Protein 6BUH (pdb70)

Solvent-accessible surface area: 99138 Å² total

Secondary structure (DSSP, 8-state):
--HHHHHHHHHHHHS----SSS-S-BTTTTT----HHHHHHHHHHHHH-----SSS--TTTS-BHHHHHHHHHHHHH-/--HHHHHHHHHHHHS----SSS-SSBTTTTT----HHHHHHHHHHHHH------SS--TTTS-BHHHHHHHHHHHHH-/-HHHHHHS----TT-STTHHHHHHHHHHHHHHHHTTT---HHHHHHHHHHHHHHHH-STTTTHHHHHHHHHHHHHHHHHHHHHHHHH---HHHHHHHHHHHHHHHHHHHHHHHHSSS--TT--TTHHHHHHHHHHHHHHHHTTS-----HHHHHHHHT-STTSSSPPP--HHHHHHHHHSPPPHHHHHHHHHHHHHHHHHHIIIIIIIHHIIIIIIHHHHHHHHHHH-SS--HHHHHHHHHHHHHHHHHHHHHHHHHHHHHHHTT--PPP--S-GGG-SSHHHHTTTSSHHHHHHHIIIIIHHHHHHHHHTT-SSSHHHHHHHHHHHHHHHHHHHH-SSHHHHHHHHHHHHHHHHHHHHHHHHHHHHHHHHHTTPPPPP-SHHHHHHHHHHHHHHHHHHHHHHTTHHHHHHH--/-HHHHHHS----TT-STTHHHHHHHHHHHHHHHHTTT---HHHHHHHHHHHHHHHH-STTTTHHHHHHHHHHHHHHHHHHHHHHHHH---HHHHHHHHHHHHHHHHHHHHHHHHSSS--TT--TTHHHHHHHHHHHHHHHHTTS-----HHHHHHHHT-STTSSSPPP--HHHHHHHHHSPPPHHHHHHHHHHHHHHHHHHIIIIIIIHHIIIIIIHHHHHHHHHHH-SS--HHHHHHHHHHHHHHHHHHHHHHHHHHHHHHHTT--PPP--S-GGG-SSHHHHTTTSSHHHHHHHIIIIIHHHHHHHHHTT-SSSHHHHHHHHHHHHHHHHHHHH-SSHHHHHHHHHHHHHHHHHHHHHHHHHHHHHHHHHTTPPPPP-SHHHHHHHHHHHHHHHHHHHHHHTTHHHHHHH--/--HHHHHHHHHHHHS----SSS-SSBTTTTT----HHHHHHHHHHHHH------SS--TTTS-BHHHHHHHHHHHHH-/-HHHHHHS----TT-STTHHHHHHHHHHHHHHHHTTT---HHHHHHHHHHHHHHHH-STTTTHHHHHHHHHHHHHHHHHHHHHHHHH---HHHHHHHHHHHHHHHHHHHHHHHHSSS--TT--TTHHHHHHHHHHHHHHHHTTS-----HHHHHHHHT-STTSSSPPP--HHHHHHHHHSPPPHHHHHHHHHHHHHHHHHHIIIIIIIHHIIIIIIHHHHHHHHHHH-SS--HHHHHHHHHHHHHHHHHHHHHHHHHHHHHHHTT--PPP--S-GGG-SSHHHHTTTSSHHHHHHHIIIIIHHHHHHHHHTT-SSSHHHHHHHHHHHHHHHHHHHH-SSHHHHHHHHHHHHHHHHHHHHHHHHHHHHHHHHHTTPPPPP-SHHHHHHHHHHHHHHHHHHHHHHTTHHHHHHH--/--HHHHHHHHHHHHS----SSS-S-BTTTTT----HHHHHHHHHHHHH------SS--TTTS-BHHHHHHHHHHHHH-/-HHHHHHS----TT-STTHHHHHHHHHHHHHHHHTTT---HHHHHHHHHHHHHHHH-STTTTHHHHHHHHHHHHHHHHHHHHHHHHH---HHHHHHHHHHHHHHHHHHHHHHHHSSS--TT--TTHHHHHHHHHHHHHHHHTTS-----HHHHHHHHT-STTSSSPPP--HHHHHHHHHSPPPHHHHHHHHHHHHHHHHHHIIIIIIIHHIIIIIIHHHHHHHHHHH-SS--HHHHHHHHHHHHHHHHHHHHHHHHHHHHHHHTT--PPP--S-GGG-SSHHHHTTTSSHHHHHHHIIIIIHHHHHHHHHTT-SSSHHHHHHHHHHHHHHHHHHHH-SSHHHHHHHHHHHHHHHHHHHHHHHHHHHHHHHHHTTPPPPP-SHHHHHHHHHHHHHHHHHHHHHHTTHHHHHHH--

Structure (mmCIF, N/CA/C/O backbone):
data_6BUH
#
_entry.id   6BUH
#
_cell.length_a   108.677
_cell.length_b   124.581
_cell.length_c   126.712
_cell.angle_alpha   90.000
_cell.angle_beta   96.990
_cell.angle_gamma   90.000
#
_symmetry.space_group_name_H-M   'P 1 21 1'
#
loop_
_entity.id
_entity.type
_entity.pdbx_description
1 polymer 'D-alanyl carrier protein'
2 polymer 'D-alanyl transfer protein DltB'
#
loop_
_atom_site.group_PDB
_atom_site.id
_atom_site.type_symbol
_atom_site.label_atom_id
_atom_site.label_alt_id
_atom_site.label_comp_id
_atom_site.label_asym_id
_atom_site.label_entity_id
_atom_site.label_seq_id
_atom_site.pdbx_PDB_ins_code
_atom_site.Cartn_x
_atom_site.Cartn_y
_atom_site.Cartn_z
_atom_site.occupancy
_atom_site.B_iso_or_equiv
_atom_site.auth_seq_id
_atom_site.auth_comp_id
_atom_site.auth_asym_id
_atom_site.auth_atom_id
_atom_site.pdbx_PDB_model_num
ATOM 1 N N . MET A 1 4 ? -14.299 2.252 -24.602 1.00 195.81 1 MET A N 1
ATOM 2 C CA . MET A 1 4 ? -12.864 2.471 -24.938 1.00 197.76 1 MET A CA 1
ATOM 3 C C . MET A 1 4 ? -11.874 1.850 -23.942 1.00 201.57 1 MET A C 1
ATOM 4 O O . MET A 1 4 ? -12.217 1.567 -22.794 1.00 202.18 1 MET A O 1
ATOM 9 N N . ASP A 1 5 ? -10.657 1.634 -24.435 1.00 206.37 2 ASP A N 1
ATOM 10 C CA . ASP A 1 5 ? -9.565 0.996 -23.699 1.00 208.65 2 ASP A CA 1
ATOM 11 C C . ASP A 1 5 ? -9.001 1.926 -22.622 1.00 209.67 2 ASP A C 1
ATOM 12 O O . ASP A 1 5 ? -8.753 3.113 -22.878 1.00 211.25 2 ASP A O 1
ATOM 17 N N . VAL A 1 6 ? -8.814 1.373 -21.423 1.00 206.82 3 VAL A N 1
ATOM 18 C CA . VAL A 1 6 ? -8.260 2.107 -20.271 1.00 201.54 3 VAL A CA 1
ATOM 19 C C . VAL A 1 6 ? -6.777 2.455 -20.455 1.00 196.94 3 VAL A C 1
ATOM 20 O O . VAL A 1 6 ? -6.362 3.582 -20.167 1.00 195.89 3 VAL A O 1
ATOM 24 N N . LYS A 1 7 ? -5.999 1.488 -20.946 1.00 190.58 4 LYS A N 1
ATOM 25 C CA . LYS A 1 7 ? -4.559 1.651 -21.197 1.00 187.11 4 LYS A CA 1
ATOM 26 C C . LYS A 1 7 ? -4.259 2.676 -22.298 1.00 185.72 4 LYS A C 1
ATOM 27 O O . LYS A 1 7 ? -3.290 3.422 -22.197 1.00 184.49 4 LYS A O 1
ATOM 33 N N . ALA A 1 8 ? -5.095 2.700 -23.335 1.00 184.86 5 ALA A N 1
ATOM 34 C CA . ALA A 1 8 ? -4.936 3.611 -24.476 1.00 184.86 5 ALA A CA 1
ATOM 35 C C . ALA A 1 8 ? -5.212 5.075 -24.121 1.00 185.97 5 ALA A C 1
ATOM 36 O O . ALA A 1 8 ? -4.555 5.971 -24.657 1.00 186.42 5 ALA A O 1
ATOM 38 N N . GLU A 1 9 ? -6.167 5.304 -23.219 1.00 185.90 6 GLU A N 1
ATOM 39 C CA . GLU A 1 9 ? -6.565 6.658 -22.813 1.00 185.99 6 GLU A CA 1
ATOM 40 C C . GLU A 1 9 ? -5.605 7.311 -21.804 1.00 188.99 6 GLU A C 1
ATOM 41 O O . GLU A 1 9 ? -5.380 8.528 -21.861 1.00 190.80 6 GLU A O 1
ATOM 47 N N . VAL A 1 10 ? -5.057 6.501 -20.892 1.00 190.92 7 VAL A N 1
ATOM 48 C CA . VAL A 1 10 ? -4.010 6.939 -19.948 1.00 191.00 7 VAL A CA 1
ATOM 49 C C . VAL A 1 10 ? -2.729 7.331 -20.710 1.00 189.14 7 VAL A C 1
ATOM 50 O O . VAL A 1 10 ? -2.107 8.353 -20.404 1.00 190.75 7 VAL A O 1
ATOM 54 N N . ILE A 1 11 ? -2.365 6.520 -21.706 1.00 182.53 8 ILE A N 1
ATOM 55 C CA . ILE A 1 11 ? -1.247 6.796 -22.624 1.00 175.59 8 ILE A CA 1
ATOM 56 C C . ILE A 1 11 ? -1.472 8.099 -23.418 1.00 170.82 8 ILE A C 1
ATOM 57 O O . ILE A 1 11 ? -0.523 8.848 -23.670 1.00 169.64 8 ILE A O 1
ATOM 62 N N . GLU A 1 12 ? -2.726 8.378 -23.768 1.00 166.75 9 GLU A N 1
ATOM 63 C CA . GLU A 1 12 ? -3.061 9.570 -24.550 1.00 165.79 9 GLU A CA 1
ATOM 64 C C . GLU A 1 12 ? -3.407 10.822 -23.734 1.00 165.27 9 GLU A C 1
ATOM 65 O O . GLU A 1 12 ? -3.490 11.914 -24.301 1.00 164.29 9 GLU A O 1
ATOM 71 N N . ILE A 1 13 ? -3.598 10.669 -22.422 1.00 166.66 10 ILE A N 1
ATOM 72 C CA . ILE A 1 13 ? -3.767 11.827 -21.528 1.00 169.02 10 ILE A CA 1
ATOM 73 C C . ILE A 1 13 ? -2.421 12.363 -21.001 1.00 171.68 10 ILE A C 1
ATOM 74 O O . ILE A 1 13 ? -2.288 13.563 -20.729 1.00 173.20 10 ILE A O 1
ATOM 79 N N . ILE A 1 14 ? -1.434 11.468 -20.887 1.00 171.85 11 ILE A N 1
ATOM 80 C CA . ILE A 1 14 ? -0.092 11.805 -20.376 1.00 173.76 11 ILE A CA 1
ATOM 81 C C . ILE A 1 14 ? 0.680 12.754 -21.307 1.00 177.08 11 ILE A C 1
ATOM 82 O O . ILE A 1 14 ? 1.394 13.639 -20.826 1.00 179.60 11 ILE A O 1
ATOM 87 N N . ASP A 1 15 ? 0.521 12.584 -22.623 1.00 179.01 12 ASP A N 1
ATOM 88 C CA . ASP A 1 15 ? 1.183 13.458 -23.597 1.00 181.89 12 ASP A CA 1
ATOM 89 C C . ASP A 1 15 ? 0.307 14.634 -24.082 1.00 180.99 12 ASP A C 1
ATOM 90 O O . ASP A 1 15 ? 0.646 15.316 -25.056 1.00 184.21 12 ASP A O 1
ATOM 95 N N . GLU A 1 16 ? -0.812 14.863 -23.392 1.00 177.63 13 GLU A N 1
ATOM 96 C CA . GLU A 1 16 ? -1.666 16.024 -23.647 1.00 174.47 13 GLU A CA 1
ATOM 97 C C . GLU A 1 16 ? -1.263 17.221 -22.789 1.00 173.68 13 GLU A C 1
ATOM 98 O O . GLU A 1 16 ? -1.155 18.343 -23.298 1.00 173.51 13 GLU A O 1
ATOM 104 N N . LEU A 1 17 ? -1.040 16.970 -21.497 1.00 171.99 14 LEU A N 1
ATOM 105 C CA . LEU A 1 17 ? -0.672 18.008 -20.532 1.00 170.93 14 LEU A CA 1
ATOM 106 C C . LEU A 1 17 ? 0.841 18.217 -20.416 1.00 170.17 14 LEU A C 1
ATOM 107 O O . LEU A 1 17 ? 1.292 19.330 -20.128 1.00 171.63 14 LEU A O 1
ATOM 112 N N . PHE A 1 18 ? 1.607 17.148 -20.642 1.00 167.13 15 PHE A N 1
ATOM 113 C CA . PHE A 1 18 ? 3.075 17.156 -20.481 1.00 165.80 15 PHE A CA 1
ATOM 114 C C . PHE A 1 18 ? 3.835 17.054 -21.806 1.00 164.05 15 PHE A C 1
ATOM 115 O O . PHE A 1 18 ? 4.983 17.499 -21.903 1.00 166.11 15 PHE A O 1
ATOM 123 N N . MET A 1 19 ? 3.179 16.471 -22.809 1.00 159.75 16 MET A N 1
ATOM 124 C CA . MET A 1 19 ? 3.718 16.270 -24.165 1.00 157.76 16 MET A CA 1
ATOM 125 C C . MET A 1 19 ? 4.978 15.396 -24.260 1.00 159.70 16 MET A C 1
ATOM 126 O O . MET A 1 19 ? 6.046 15.860 -24.682 1.00 161.99 16 MET A O 1
ATOM 131 N N . GLU A 1 20 ? 4.833 14.137 -23.839 1.00 160.75 17 GLU A N 1
ATOM 132 C CA . GLU A 1 20 ? 5.803 13.073 -24.114 1.00 164.23 17 GLU A CA 1
ATOM 133 C C . GLU A 1 20 ? 5.156 11.691 -24.005 1.00 164.95 17 GLU A C 1
ATOM 134 O O . GLU A 1 20 ? 4.668 11.303 -22.938 1.00 166.85 17 GLU A O 1
ATOM 140 N N . ASP A 1 21 ? 5.134 10.978 -25.138 1.00 166.84 18 ASP A N 1
ATOM 141 C CA . ASP A 1 21 ? 4.663 9.590 -25.227 1.00 167.14 18 ASP A CA 1
ATOM 142 C C . ASP A 1 21 ? 5.571 8.621 -24.456 1.00 171.85 18 ASP A C 1
ATOM 143 O O . ASP A 1 21 ? 6.802 8.648 -24.611 1.00 175.78 18 ASP A O 1
ATOM 148 N N . VAL A 1 22 ? 4.956 7.786 -23.613 1.00 173.54 19 VAL A N 1
ATOM 149 C CA . VAL A 1 22 ? 5.660 6.713 -22.878 1.00 175.50 19 VAL A CA 1
ATOM 150 C C . VAL A 1 22 ? 4.904 5.374 -22.949 1.00 175.63 19 VAL A C 1
ATOM 151 O O . VAL A 1 22 ? 4.703 4.690 -21.935 1.00 176.07 19 VAL A O 1
ATOM 155 N N . SER A 1 23 ? 4.492 5.015 -24.166 1.00 174.53 20 SER A N 1
ATOM 156 C CA . SER A 1 23 ? 3.743 3.781 -24.422 1.00 172.81 20 SER A CA 1
ATOM 157 C C . SER A 1 23 ? 4.633 2.532 -24.489 1.00 175.68 20 SER A C 1
ATOM 158 O O . SER A 1 23 ? 4.297 1.506 -23.891 1.00 174.35 20 SER A O 1
ATOM 161 N N . ASP A 1 24 ? 5.760 2.628 -25.202 1.00 181.71 21 ASP A N 1
ATOM 162 C CA . ASP A 1 24 ? 6.695 1.500 -25.358 1.00 185.14 21 ASP A CA 1
ATOM 163 C C . ASP A 1 24 ? 7.625 1.294 -24.153 1.00 185.93 21 ASP A C 1
ATOM 164 O O . ASP A 1 24 ? 7.814 0.159 -23.705 1.00 186.13 21 ASP A O 1
ATOM 169 N N . MET A 1 25 ? 8.196 2.388 -23.640 1.00 185.10 22 MET A N 1
ATOM 170 C CA . MET A 1 25 ? 9.034 2.365 -22.437 1.00 183.63 22 MET A CA 1
ATOM 171 C C . MET A 1 25 ? 8.193 2.856 -21.248 1.00 184.65 22 MET A C 1
ATOM 172 O O . MET A 1 25 ? 8.255 4.028 -20.849 1.00 185.78 22 MET A O 1
ATOM 177 N N . MET A 1 26 ? 7.418 1.921 -20.699 1.00 185.06 23 MET A N 1
ATOM 178 C CA . MET A 1 26 ? 6.243 2.202 -19.856 1.00 186.81 23 MET A CA 1
ATOM 179 C C . MET A 1 26 ? 6.423 2.030 -18.340 1.00 187.40 23 MET A C 1
ATOM 180 O O . MET A 1 26 ? 5.724 2.685 -17.557 1.00 190.53 23 MET A O 1
ATOM 185 N N . ASP A 1 27 ? 7.345 1.155 -17.933 1.00 183.78 24 ASP A N 1
ATOM 186 C CA . ASP A 1 27 ? 7.613 0.887 -16.505 1.00 179.17 24 ASP A CA 1
ATOM 187 C C . ASP A 1 27 ? 8.572 1.895 -15.848 1.00 178.85 24 ASP A C 1
ATOM 188 O O . ASP A 1 27 ? 9.111 1.642 -14.762 1.00 177.82 24 ASP A O 1
ATOM 193 N N . GLU A 1 28 ? 8.766 3.034 -16.515 1.00 178.07 25 GLU A N 1
ATOM 194 C CA . GLU A 1 28 ? 9.587 4.138 -16.021 1.00 178.57 25 GLU A CA 1
ATOM 195 C C . GLU A 1 28 ? 8.933 4.818 -14.822 1.00 177.73 25 GLU A C 1
ATOM 196 O O . GLU A 1 28 ? 7.708 4.952 -14.773 1.00 175.38 25 GLU A O 1
ATOM 202 N N . ASP A 1 29 ? 9.758 5.230 -13.861 1.00 178.91 26 ASP A N 1
ATOM 203 C CA . ASP A 1 29 ? 9.310 6.042 -12.730 1.00 179.24 26 ASP A CA 1
ATOM 204 C C . ASP A 1 29 ? 9.111 7.479 -13.222 1.00 180.75 26 ASP A C 1
ATOM 205 O O . ASP A 1 29 ? 10.078 8.162 -13.578 1.00 184.85 26 ASP A O 1
ATOM 210 N N . LEU A 1 30 ? 7.854 7.918 -13.240 1.00 177.15 27 LEU A N 1
ATOM 211 C CA . LEU A 1 30 ? 7.448 9.212 -13.826 1.00 174.48 27 LEU A CA 1
ATOM 212 C C . LEU A 1 30 ? 7.978 10.452 -13.091 1.00 176.47 27 LEU A C 1
ATOM 213 O O . LEU A 1 30 ? 8.135 11.510 -13.704 1.00 176.15 27 LEU A O 1
ATOM 218 N N . PHE A 1 31 ? 8.240 10.315 -11.789 1.00 178.27 28 PHE A N 1
ATOM 219 C CA . PHE A 1 31 ? 8.882 11.361 -10.977 1.00 179.08 28 PHE A CA 1
ATOM 220 C C . PHE A 1 31 ? 10.348 11.542 -11.372 1.00 176.50 28 PHE A C 1
ATOM 221 O O . PHE A 1 31 ? 10.818 12.674 -11.525 1.00 176.92 28 PHE A O 1
ATOM 229 N N . ASP A 1 32 ? 11.052 10.418 -11.537 1.00 171.73 29 ASP A N 1
ATOM 230 C CA . ASP A 1 32 ? 12.475 10.390 -11.894 1.00 170.49 29 ASP A CA 1
ATOM 231 C C . ASP A 1 32 ? 12.743 10.680 -13.372 1.00 168.81 29 ASP A C 1
ATOM 232 O O . ASP A 1 32 ? 13.772 11.270 -13.708 1.00 170.72 29 ASP A O 1
ATOM 237 N N . ALA A 1 33 ? 11.819 10.264 -14.240 1.00 164.52 30 ALA A N 1
ATOM 238 C CA . ALA A 1 33 ? 11.924 10.477 -15.691 1.00 162.47 30 ALA A CA 1
ATOM 239 C C . ALA A 1 33 ? 11.712 11.937 -16.129 1.00 163.10 30 ALA A C 1
ATOM 240 O O . ALA A 1 33 ? 11.924 12.273 -17.296 1.00 163.64 30 ALA A O 1
ATOM 242 N N . GLY A 1 34 ? 11.300 12.790 -15.192 1.00 163.77 31 GLY A N 1
ATOM 243 C CA . GLY A 1 34 ? 11.104 14.222 -15.437 1.00 165.03 31 GLY A CA 1
ATOM 244 C C . GLY A 1 34 ? 9.817 14.563 -16.169 1.00 163.56 31 GLY A C 1
ATOM 245 O O . GLY A 1 34 ? 9.760 15.554 -16.903 1.00 162.95 31 GLY A O 1
ATOM 246 N N . VAL A 1 35 ? 8.788 13.741 -15.959 1.00 162.24 32 VAL A N 1
ATOM 247 C CA . VAL A 1 35 ? 7.477 13.912 -16.595 1.00 159.76 32 VAL A CA 1
ATOM 248 C C . VAL A 1 35 ? 6.559 14.778 -15.721 1.00 159.64 32 VAL A C 1
ATOM 249 O O . VAL A 1 35 ? 5.873 15.669 -16.237 1.00 159.27 32 VAL A O 1
ATOM 253 N N . LEU A 1 36 ? 6.571 14.515 -14.412 1.00 158.17 33 LEU A N 1
ATOM 254 C CA . LEU A 1 36 ? 5.651 15.145 -13.456 1.00 155.51 33 LEU A CA 1
ATOM 255 C C . LEU A 1 36 ? 6.370 16.015 -12.429 1.00 155.70 33 LEU A C 1
ATOM 256 O O . LEU A 1 36 ? 7.372 15.603 -11.848 1.00 156.82 33 LEU A O 1
ATOM 261 N N . ASP A 1 37 ? 5.846 17.221 -12.213 1.00 154.85 34 ASP A N 1
ATOM 262 C CA . ASP A 1 37 ? 6.330 18.129 -11.169 1.00 157.17 34 ASP A CA 1
ATOM 263 C C . ASP A 1 37 ? 5.781 17.727 -9.799 1.00 158.81 34 ASP A C 1
ATOM 264 O O . ASP A 1 37 ? 5.114 16.701 -9.654 1.00 156.27 34 ASP A O 1
ATOM 279 N N . MET A 1 39 ? 3.751 19.857 -8.575 1.00 164.63 36 MET A N 1
ATOM 280 C CA . MET A 1 39 ? 2.433 20.366 -8.921 1.00 163.96 36 MET A CA 1
ATOM 281 C C . MET A 1 39 ? 1.808 19.586 -10.085 1.00 161.46 36 MET A C 1
ATOM 282 O O . MET A 1 39 ? 0.581 19.546 -10.217 1.00 160.04 36 MET A O 1
ATOM 287 N N . GLY A 1 40 ? 2.661 18.951 -10.894 1.00 161.72 37 GLY A N 1
ATOM 288 C CA . GLY A 1 40 ? 2.247 18.202 -12.078 1.00 159.01 37 GLY A CA 1
ATOM 289 C C . GLY A 1 40 ? 1.371 16.982 -11.824 1.00 156.63 37 GLY A C 1
ATOM 290 O O . GLY A 1 40 ? 0.556 16.607 -12.678 1.00 153.57 37 GLY A O 1
ATOM 291 N N . THR A 1 41 ? 1.546 16.362 -10.653 1.00 157.00 38 THR A N 1
ATOM 292 C CA . THR A 1 41 ? 0.744 15.200 -10.246 1.00 154.63 38 THR A CA 1
ATOM 293 C C . THR A 1 41 ? -0.699 15.616 -9.966 1.00 153.50 38 THR A C 1
ATOM 294 O O . THR A 1 41 ? -1.627 14.915 -10.365 1.00 152.92 38 THR A O 1
ATOM 298 N N . VAL A 1 42 ? -0.866 16.764 -9.304 1.00 153.75 39 VAL A N 1
ATOM 299 C CA . VAL A 1 42 ? -2.179 17.374 -9.022 1.00 153.28 39 VAL A CA 1
ATOM 300 C C . VAL A 1 42 ? -2.949 17.668 -10.320 1.00 151.92 39 VAL A C 1
ATOM 301 O O . VAL A 1 42 ? -4.160 17.431 -10.395 1.00 151.27 39 VAL A O 1
ATOM 305 N N . GLU A 1 43 ? -2.226 18.155 -11.334 1.00 152.42 40 GLU A N 1
ATOM 306 C CA . GLU A 1 43 ? -2.786 18.452 -12.656 1.00 151.08 40 GLU A CA 1
ATOM 307 C C . GLU A 1 43 ? -3.245 17.199 -13.406 1.00 148.49 40 GLU A C 1
ATOM 308 O O . GLU A 1 43 ? -4.228 17.250 -14.154 1.00 147.04 40 GLU A O 1
ATOM 314 N N . LEU A 1 44 ? -2.528 16.090 -13.204 1.00 148.36 41 LEU A N 1
ATOM 315 C CA . LEU A 1 44 ? -2.889 14.797 -13.789 1.00 148.37 41 LEU A CA 1
ATOM 316 C C . LEU A 1 44 ? -4.129 14.201 -13.117 1.00 151.14 41 LEU A C 1
ATOM 317 O O . LEU A 1 44 ? -5.019 13.701 -13.811 1.00 150.82 41 LEU A O 1
ATOM 322 N N . ILE A 1 45 ? -4.168 14.263 -11.779 1.00 155.27 42 ILE A N 1
ATOM 323 C CA . ILE A 1 45 ? -5.290 13.767 -10.962 1.00 156.26 42 ILE A CA 1
ATOM 324 C C . ILE A 1 45 ? -6.619 14.403 -11.394 1.00 156.64 42 ILE A C 1
ATOM 325 O O . ILE A 1 45 ? -7.610 13.691 -11.575 1.00 158.10 42 ILE A O 1
ATOM 330 N N . VAL A 1 46 ? -6.614 15.726 -11.582 1.00 156.29 43 VAL A N 1
ATOM 331 C CA . VAL A 1 46 ? -7.792 16.495 -12.020 1.00 154.77 43 VAL A CA 1
ATOM 332 C C . VAL A 1 46 ? -8.336 15.999 -13.372 1.00 153.08 43 VAL A C 1
ATOM 333 O O . VAL A 1 46 ? -9.543 15.760 -13.504 1.00 152.50 43 VAL A O 1
ATOM 337 N N . GLU A 1 47 ? -7.443 15.823 -14.350 1.00 153.05 44 GLU A N 1
ATOM 338 C CA . GLU A 1 47 ? -7.822 15.318 -15.675 1.00 151.88 44 GLU A CA 1
ATOM 339 C C . GLU A 1 47 ? -8.135 13.820 -15.717 1.00 151.10 44 GLU A C 1
ATOM 340 O O . GLU A 1 47 ? -8.845 13.358 -16.619 1.00 152.50 44 GLU A O 1
ATOM 346 N N . LEU A 1 48 ? -7.605 13.074 -14.745 1.00 150.01 45 LEU A N 1
ATOM 347 C CA . LEU A 1 48 ? -7.907 11.652 -14.589 1.00 148.56 45 LEU A CA 1
ATOM 348 C C . LEU A 1 48 ? -9.316 11.457 -14.017 1.00 148.58 45 LEU A C 1
ATOM 349 O O . LEU A 1 48 ? -9.968 10.447 -14.296 1.00 148.50 45 LEU A O 1
ATOM 354 N N . GLU A 1 49 ? -9.768 12.429 -13.220 1.00 148.48 46 GLU A N 1
ATOM 355 C CA . GLU A 1 49 ? -11.126 12.455 -12.668 1.00 147.60 46 GLU A CA 1
ATOM 356 C C . GLU A 1 49 ? -12.160 12.854 -13.724 1.00 146.03 46 GLU A C 1
ATOM 357 O O . GLU A 1 49 ? -13.230 12.242 -13.809 1.00 145.81 46 GLU A O 1
ATOM 363 N N . SER A 1 50 ? -11.828 13.875 -14.520 1.00 144.67 47 SER A N 1
ATOM 364 C CA . SER A 1 50 ? -12.711 14.410 -15.563 1.00 143.49 47 SER A CA 1
ATOM 365 C C . SER A 1 50 ? -12.959 13.438 -16.716 1.00 142.53 47 SER A C 1
ATOM 366 O O . SER A 1 50 ? -14.026 13.470 -17.333 1.00 142.51 47 SER A O 1
ATOM 369 N N . ARG A 1 51 ? -11.973 12.587 -16.997 1.00 143.52 48 ARG A N 1
ATOM 370 C CA . ARG A 1 51 ? -12.037 11.648 -18.116 1.00 144.81 48 ARG A CA 1
ATOM 371 C C . ARG A 1 51 ? -12.721 10.335 -17.739 1.00 147.69 48 ARG A C 1
ATOM 372 O O . ARG A 1 51 ? -13.576 9.842 -18.479 1.00 148.61 48 ARG A O 1
ATOM 380 N N . PHE A 1 52 ? -12.354 9.792 -16.580 1.00 151.36 49 PHE A N 1
ATOM 381 C CA . PHE A 1 52 ? -12.727 8.426 -16.197 1.00 154.04 49 PHE A CA 1
ATOM 382 C C . PHE A 1 52 ? -13.933 8.320 -15.253 1.00 154.65 49 PHE A C 1
ATOM 383 O O . PHE A 1 52 ? -14.409 7.209 -14.985 1.00 156.04 49 PHE A O 1
ATOM 391 N N . ASP A 1 53 ? -14.422 9.468 -14.774 1.00 153.87 50 ASP A N 1
ATOM 392 C CA . ASP A 1 53 ? -15.556 9.572 -13.823 1.00 152.39 50 ASP A CA 1
ATOM 393 C C . ASP A 1 53 ? -15.292 8.887 -12.457 1.00 149.16 50 ASP A C 1
ATOM 394 O O . ASP A 1 53 ? -16.224 8.458 -11.764 1.00 149.43 50 ASP A O 1
ATOM 399 N N . ILE A 1 54 ? -14.012 8.811 -12.082 1.00 143.64 51 ILE A N 1
ATOM 400 C CA . ILE A 1 54 ? -13.568 8.238 -10.801 1.00 139.62 51 ILE A CA 1
ATOM 401 C C . ILE A 1 54 ? -12.974 9.352 -9.941 1.00 137.60 51 ILE A C 1
ATOM 402 O O . ILE A 1 54 ? -12.292 10.239 -10.455 1.00 136.25 51 ILE A O 1
ATOM 407 N N . ARG A 1 55 ? -13.240 9.298 -8.641 1.00 136.80 52 ARG A N 1
ATOM 408 C CA . ARG A 1 55 ? -12.625 10.202 -7.668 1.00 137.39 52 ARG A CA 1
ATOM 409 C C . ARG A 1 55 ? -11.422 9.486 -7.028 1.00 138.94 52 ARG A C 1
ATOM 410 O O . ARG A 1 55 ? -11.573 8.413 -6.428 1.00 139.20 52 ARG A O 1
ATOM 418 N N . VAL A 1 56 ? -10.239 10.091 -7.173 1.00 140.71 53 VAL A N 1
ATOM 419 C CA . VAL A 1 56 ? -8.946 9.470 -6.829 1.00 141.00 53 VAL A CA 1
ATOM 420 C C . VAL A 1 56 ? -8.540 9.763 -5.376 1.00 142.98 53 VAL A C 1
ATOM 421 O O . VAL A 1 56 ? -8.482 10.937 -4.988 1.00 144.30 53 VAL A O 1
ATOM 425 N N . PRO A 1 57 ? -8.253 8.705 -4.573 1.00 143.58 54 PRO A N 1
ATOM 426 C CA . PRO A 1 57 ? -7.777 8.899 -3.199 1.00 146.44 54 PRO A CA 1
ATOM 427 C C . PRO A 1 57 ? -6.325 9.384 -3.160 1.00 148.37 54 PRO A C 1
ATOM 428 O O . PRO A 1 57 ? -5.401 8.636 -3.501 1.00 148.56 54 PRO A O 1
ATOM 432 N N . VAL A 1 58 ? -6.148 10.640 -2.757 1.00 150.99 55 VAL A N 1
ATOM 433 C CA . VAL A 1 58 ? -4.825 11.273 -2.685 1.00 152.50 55 VAL A CA 1
ATOM 434 C C . VAL A 1 58 ? -4.271 11.332 -1.256 1.00 156.47 55 VAL A C 1
ATOM 435 O O . VAL A 1 58 ? -3.086 11.600 -1.047 1.00 159.01 55 VAL A O 1
ATOM 439 N N . SER A 1 59 ? -5.139 11.074 -0.279 1.00 158.00 56 SER A N 1
ATOM 440 C CA . SER A 1 59 ? -4.748 11.004 1.127 1.00 160.27 56 SER A CA 1
ATOM 441 C C . SER A 1 59 ? -4.285 9.600 1.531 1.00 161.34 56 SER A C 1
ATOM 442 O O . SER A 1 59 ? -3.833 9.391 2.661 1.00 162.22 56 SER A O 1
ATOM 445 N N . GLU A 1 60 ? -4.411 8.646 0.607 1.00 163.26 57 GLU A N 1
ATOM 446 C CA . GLU A 1 60 ? -3.894 7.282 0.766 1.00 167.63 57 GLU A CA 1
ATOM 447 C C . GLU A 1 60 ? -2.719 7.032 -0.200 1.00 170.03 57 GLU A C 1
ATOM 448 O O . GLU A 1 60 ? -1.983 6.048 -0.061 1.00 170.95 57 GLU A O 1
ATOM 454 N N . PHE A 1 61 ? -2.577 7.935 -1.171 1.00 173.52 58 PHE A N 1
ATOM 455 C CA . PHE A 1 61 ? -1.498 7.979 -2.163 1.00 174.14 58 PHE A CA 1
ATOM 456 C C . PHE A 1 61 ? -0.114 7.910 -1.502 1.00 172.41 58 PHE A C 1
ATOM 457 O O . PHE A 1 61 ? 0.350 8.890 -0.908 1.00 172.66 58 PHE A O 1
ATOM 465 N N . GLY A 1 62 ? 0.519 6.738 -1.577 1.00 168.61 59 GLY A N 1
ATOM 466 C CA . GLY A 1 62 ? 1.913 6.571 -1.146 1.00 168.37 59 GLY A CA 1
ATOM 467 C C . GLY A 1 62 ? 2.864 6.923 -2.276 1.00 167.58 59 GLY A C 1
ATOM 468 O O . GLY A 1 62 ? 2.428 7.134 -3.413 1.00 166.08 59 GLY A O 1
ATOM 469 N N . ARG A 1 63 ? 4.161 6.992 -1.972 1.00 168.55 60 ARG A N 1
ATOM 470 C CA . ARG A 1 63 ? 5.178 7.321 -2.987 1.00 167.59 60 ARG A CA 1
ATOM 471 C C . ARG A 1 63 ? 5.433 6.164 -3.963 1.00 165.42 60 ARG A C 1
ATOM 472 O O . ARG A 1 63 ? 5.655 6.399 -5.152 1.00 165.14 60 ARG A O 1
ATOM 480 N N . ASP A 1 64 ? 5.391 4.935 -3.451 1.00 164.75 61 ASP A N 1
ATOM 481 C CA . ASP A 1 64 ? 5.614 3.729 -4.257 1.00 163.16 61 ASP A CA 1
ATOM 482 C C . ASP A 1 64 ? 4.330 3.165 -4.891 1.00 162.44 61 ASP A C 1
ATOM 483 O O . ASP A 1 64 ? 4.385 2.181 -5.635 1.00 161.64 61 ASP A O 1
ATOM 488 N N . ASP A 1 65 ? 3.192 3.804 -4.607 1.00 164.91 62 ASP A N 1
ATOM 489 C CA . ASP A 1 65 ? 1.874 3.331 -5.056 1.00 165.54 62 ASP A CA 1
ATOM 490 C C . ASP A 1 65 ? 1.611 3.543 -6.551 1.00 166.94 62 ASP A C 1
ATOM 491 O O . ASP A 1 65 ? 1.564 2.576 -7.318 1.00 165.69 62 ASP A O 1
ATOM 496 N N . TRP A 1 66 ? 1.439 4.804 -6.952 1.00 172.19 63 TRP A N 1
ATOM 497 C CA . TRP A 1 66 ? 1.054 5.160 -8.321 1.00 176.01 63 TRP A CA 1
ATOM 498 C C . TRP A 1 66 ? 2.144 6.008 -8.991 1.00 178.08 63 TRP A C 1
ATOM 499 O O . TRP A 1 66 ? 1.912 7.165 -9.386 1.00 178.78 63 TRP A O 1
ATOM 510 N N . ASN A 1 67 ? 3.334 5.417 -9.111 1.00 179.79 64 ASN A N 1
ATOM 511 C CA . ASN A 1 67 ? 4.503 6.093 -9.685 1.00 181.19 64 ASN A CA 1
ATOM 512 C C . ASN A 1 67 ? 4.766 5.732 -11.151 1.00 181.81 64 ASN A C 1
ATOM 513 O O . ASN A 1 67 ? 5.116 6.607 -11.949 1.00 183.46 64 ASN A O 1
ATOM 518 N N . THR A 1 68 ? 4.591 4.454 -11.496 1.00 180.79 65 THR A N 1
ATOM 519 C CA . THR A 1 68 ? 4.773 3.958 -12.868 1.00 178.07 65 THR A CA 1
ATOM 520 C C . THR A 1 68 ? 3.440 3.915 -13.618 1.00 175.99 65 THR A C 1
ATOM 521 O O . THR A 1 68 ? 2.390 3.698 -13.004 1.00 176.62 65 THR A O 1
ATOM 525 N N . ALA A 1 69 ? 3.496 4.117 -14.937 1.00 173.23 66 ALA A N 1
ATOM 526 C CA . ALA A 1 69 ? 2.306 4.197 -15.807 1.00 171.52 66 ALA A CA 1
ATOM 527 C C . ALA A 1 69 ? 1.422 2.943 -15.786 1.00 171.02 66 ALA A C 1
ATOM 528 O O . ALA A 1 69 ? 0.197 3.044 -15.898 1.00 169.88 66 ALA A O 1
ATOM 530 N N . ASN A 1 70 ? 2.056 1.778 -15.635 1.00 172.63 67 ASN A N 1
ATOM 531 C CA . ASN A 1 70 ? 1.372 0.485 -15.538 1.00 171.90 67 ASN A CA 1
ATOM 532 C C . ASN A 1 70 ? 0.567 0.340 -14.244 1.00 171.94 67 ASN A C 1
ATOM 533 O O . ASN A 1 70 ? -0.504 -0.270 -14.242 1.00 174.13 67 ASN A O 1
ATOM 538 N N . LYS A 1 71 ? 1.097 0.906 -13.158 1.00 170.11 68 LYS A N 1
ATOM 539 C CA . LYS A 1 71 ? 0.409 0.955 -11.865 1.00 169.56 68 LYS A CA 1
ATOM 540 C C . LYS A 1 71 ? -0.701 2.013 -11.838 1.00 170.73 68 LYS A C 1
ATOM 541 O O . LYS A 1 71 ? -1.600 1.948 -10.995 1.00 170.42 68 LYS A O 1
ATOM 547 N N . ILE A 1 72 ? -0.622 2.979 -12.757 1.00 172.92 69 ILE A N 1
ATOM 548 C CA . ILE A 1 72 ? -1.669 3.994 -12.956 1.00 175.28 69 ILE A CA 1
ATOM 549 C C . ILE A 1 72 ? -2.832 3.404 -13.769 1.00 175.00 69 ILE A C 1
ATOM 550 O O . ILE A 1 72 ? -3.998 3.602 -13.410 1.00 175.92 69 ILE A O 1
ATOM 555 N N . VAL A 1 73 ? -2.507 2.677 -14.842 1.00 174.82 70 VAL A N 1
ATOM 556 C CA . VAL A 1 73 ? -3.502 1.980 -15.681 1.00 174.88 70 VAL A CA 1
ATOM 557 C C . VAL A 1 73 ? -4.274 0.929 -14.868 1.00 175.84 70 VAL A C 1
ATOM 558 O O . VAL A 1 73 ? -5.511 0.933 -14.858 1.00 176.34 70 VAL A O 1
ATOM 562 N N . GLU A 1 74 ? -3.529 0.062 -14.179 1.00 176.75 71 GLU A N 1
ATOM 563 C CA . GLU A 1 74 ? -4.086 -1.039 -13.384 1.00 177.22 71 GLU A CA 1
ATOM 564 C C . GLU A 1 74 ? -4.869 -0.558 -12.156 1.00 178.19 71 GLU A C 1
ATOM 565 O O . GLU A 1 74 ? -5.826 -1.210 -11.735 1.00 179.20 71 GLU A O 1
ATOM 571 N N . GLY A 1 75 ? -4.459 0.583 -11.601 1.00 178.53 72 GLY A N 1
ATOM 572 C CA . GLY A 1 75 ? -5.137 1.214 -10.464 1.00 180.10 72 GLY A CA 1
ATOM 573 C C . GLY A 1 75 ? -6.449 1.898 -10.810 1.00 181.08 72 GLY A C 1
ATOM 574 O O . GLY A 1 75 ? -7.351 1.965 -9.970 1.00 181.78 72 GLY A O 1
ATOM 575 N N . VAL A 1 76 ? -6.548 2.414 -12.038 1.00 181.46 73 VAL A N 1
ATOM 576 C CA . VAL A 1 76 ? -7.765 3.076 -12.543 1.00 183.69 73 VAL A CA 1
ATOM 577 C C . VAL A 1 76 ? -8.892 2.057 -12.799 1.00 185.79 73 VAL A C 1
ATOM 578 O O . VAL A 1 76 ? -10.059 2.331 -12.491 1.00 188.97 73 VAL A O 1
ATOM 582 N N . THR A 1 77 ? -8.528 0.889 -13.339 1.00 185.23 74 THR A N 1
ATOM 583 C CA . THR A 1 77 ? -9.472 -0.212 -13.610 1.00 184.24 74 THR A CA 1
ATOM 584 C C . THR A 1 77 ? -10.094 -0.779 -12.322 1.00 184.51 74 THR A C 1
ATOM 585 O O . THR A 1 77 ? -11.296 -1.072 -12.289 1.00 186.01 74 THR A O 1
ATOM 589 N N . GLU A 1 78 ? -9.272 -0.918 -11.278 1.00 180.69 75 GLU A N 1
ATOM 590 C CA . GLU A 1 78 ? -9.707 -1.384 -9.949 1.00 177.13 75 GLU A CA 1
ATOM 591 C C . GLU A 1 78 ? -10.703 -0.430 -9.289 1.00 177.25 75 GLU A C 1
ATOM 592 O O . GLU A 1 78 ? -11.625 -0.870 -8.601 1.00 178.96 75 GLU A O 1
ATOM 598 N N . LEU A 1 79 ? -10.498 0.868 -9.507 1.00 175.61 76 LEU A N 1
ATOM 599 C CA . LEU A 1 79 ? -11.368 1.923 -8.984 1.00 175.38 76 LEU A CA 1
ATOM 600 C C . LEU A 1 79 ? -12.605 2.181 -9.857 1.00 176.66 76 LEU A C 1
ATOM 601 O O . LEU A 1 79 ? -13.553 2.840 -9.411 1.00 179.46 76 LEU A O 1
ATOM 606 N N . ARG A 1 80 ? -12.590 1.653 -11.084 1.00 176.16 77 ARG A N 1
ATOM 607 C CA . ARG A 1 80 ? -13.679 1.843 -12.054 1.00 176.99 77 ARG A CA 1
ATOM 608 C C . ARG A 1 80 ? -14.906 0.968 -11.764 1.00 178.91 77 ARG A C 1
ATOM 609 O O . ARG A 1 80 ? -16.036 1.368 -12.061 1.00 180.75 77 ARG A O 1
ATOM 617 N N . ASN A 1 81 ? -14.674 -0.213 -11.187 1.00 178.36 78 ASN A N 1
ATOM 618 C CA . ASN A 1 81 ? -15.743 -1.169 -10.877 1.00 175.09 78 ASN A CA 1
ATOM 619 C C . ASN A 1 81 ? -15.734 -1.680 -9.426 1.00 172.05 78 ASN A C 1
ATOM 620 O O . ASN A 1 81 ? -16.791 -1.740 -8.790 1.00 174.14 78 ASN A O 1
ATOM 625 N N . ALA A 1 82 ? -14.552 -2.039 -8.919 1.00 166.30 79 ALA A N 1
ATOM 626 C CA . ALA A 1 82 ? -14.395 -2.609 -7.571 1.00 163.13 79 ALA A CA 1
ATOM 627 C C . ALA A 1 82 ? -13.995 -1.562 -6.534 1.00 160.98 79 ALA A C 1
ATOM 628 O O . ALA A 1 82 ? -14.464 -0.424 -6.566 1.00 158.32 79 ALA A O 1
ATOM 630 N N . MET B 2 1 ? -17.087 13.814 42.850 1.00 160.36 1 MET C N 1
ATOM 631 C CA . MET B 2 1 ? -16.583 12.950 41.734 1.00 157.01 1 MET C CA 1
ATOM 632 C C . MET B 2 1 ? -15.308 13.534 41.128 1.00 154.31 1 MET C C 1
ATOM 633 O O . MET B 2 1 ? -14.400 12.779 40.773 1.00 150.43 1 MET C O 1
ATOM 638 N N . ILE B 2 2 ? -15.269 14.860 40.986 1.00 153.54 2 ILE C N 1
ATOM 639 C CA . ILE B 2 2 ? -14.074 15.596 40.554 1.00 150.74 2 ILE C CA 1
ATOM 640 C C . ILE B 2 2 ? -12.988 15.492 41.635 1.00 150.38 2 ILE C C 1
ATOM 641 O O . ILE B 2 2 ? -11.833 15.184 41.315 1.00 154.64 2 ILE C O 1
ATOM 646 N N . ASP B 2 3 ? -13.366 15.728 42.894 1.00 148.08 3 ASP C N 1
ATOM 647 C CA . ASP B 2 3 ? -12.471 15.554 44.052 1.00 143.69 3 ASP C CA 1
ATOM 648 C C . ASP B 2 3 ? -11.891 14.140 44.217 1.00 139.27 3 ASP C C 1
ATOM 649 O O . ASP B 2 3 ? -10.809 13.978 44.791 1.00 140.99 3 ASP C O 1
ATOM 654 N N . PHE B 2 4 ? -12.630 13.133 43.737 1.00 133.31 4 PHE C N 1
ATOM 655 C CA . PHE B 2 4 ? -12.140 11.749 43.692 1.00 130.19 4 PHE C CA 1
ATOM 656 C C . PHE B 2 4 ? -10.966 11.608 42.715 1.00 128.91 4 PHE C C 1
ATOM 657 O O . PHE B 2 4 ? -9.933 11.026 43.061 1.00 128.39 4 PHE C O 1
ATOM 665 N N . LEU B 2 5 ? -11.144 12.145 41.508 1.00 126.09 5 LEU C N 1
ATOM 666 C CA . LEU B 2 5 ? -10.132 12.097 40.453 1.00 121.36 5 LEU C CA 1
ATOM 667 C C . LEU B 2 5 ? -8.869 12.864 40.842 1.00 119.90 5 LEU C C 1
ATOM 668 O O . LEU B 2 5 ? -7.775 12.498 40.439 1.00 121.12 5 LEU C O 1
ATOM 673 N N . LYS B 2 6 ? -9.043 13.924 41.627 1.00 117.84 6 LYS C N 1
ATOM 674 C CA . LYS B 2 6 ? -7.937 14.743 42.131 1.00 117.88 6 LYS C CA 1
ATOM 675 C C . LYS B 2 6 ? -7.149 14.039 43.241 1.00 118.44 6 LYS C C 1
ATOM 676 O O . LYS B 2 6 ? -5.930 14.232 43.357 1.00 121.56 6 LYS C O 1
ATOM 682 N N . GLN B 2 7 ? -7.853 13.224 44.032 1.00 116.94 7 GLN C N 1
ATOM 683 C CA . GLN B 2 7 ? -7.275 12.377 45.089 1.00 116.84 7 GLN C CA 1
ATOM 684 C C . GLN B 2 7 ? -6.443 11.214 44.500 1.00 114.68 7 GLN C C 1
ATOM 685 O O . GLN B 2 7 ? -5.474 10.756 45.118 1.00 114.26 7 GLN C O 1
ATOM 691 N N . LEU B 2 8 ? -6.839 10.770 43.307 1.00 112.44 8 LEU C N 1
ATOM 692 C CA . LEU B 2 8 ? -6.226 9.672 42.558 1.00 108.47 8 LEU C CA 1
ATOM 693 C C . LEU B 2 8 ? -4.744 9.934 42.250 1.00 104.51 8 LEU C C 1
ATOM 694 O O . LEU B 2 8 ? -4.377 11.073 41.930 1.00 101.34 8 LEU C O 1
ATOM 699 N N . PRO B 2 9 ? -3.887 8.877 42.323 1.00 101.97 9 PRO C N 1
ATOM 700 C CA . PRO B 2 9 ? -2.447 8.993 42.033 1.00 99.01 9 PRO C CA 1
ATOM 701 C C . PRO B 2 9 ? -2.149 9.505 40.618 1.00 96.38 9 PRO C C 1
ATOM 702 O O . PRO B 2 9 ? -2.949 9.295 39.704 1.00 97.93 9 PRO C O 1
ATOM 706 N N . HIS B 2 10 ? -1.002 10.169 40.462 1.00 91.99 10 HIS C N 1
ATOM 707 C CA . HIS B 2 10 ? -0.646 10.832 39.207 1.00 88.25 10 HIS C CA 1
ATOM 708 C C . HIS B 2 10 ? 0.759 10.484 38.734 1.00 88.55 10 HIS C C 1
ATOM 709 O O . HIS B 2 10 ? 1.721 10.547 39.511 1.00 92.24 10 HIS C O 1
ATOM 716 N N . LEU B 2 11 ? 0.869 10.093 37.463 1.00 86.07 11 LEU C N 1
ATOM 717 C CA . LEU B 2 11 ? 2.175 9.864 36.831 1.00 82.30 11 LEU C CA 1
ATOM 718 C C . LEU B 2 11 ? 2.218 10.502 35.453 1.00 80.89 11 LEU C C 1
ATOM 719 O O . LEU B 2 11 ? 1.568 10.020 34.517 1.00 79.53 11 LEU C O 1
ATOM 724 N N . GLU B 2 12 ? 2.974 11.600 35.353 1.00 80.62 12 GLU C N 1
ATOM 725 C CA . GLU B 2 12 ? 3.250 12.275 34.084 1.00 80.20 12 GLU C CA 1
ATOM 726 C C . GLU B 2 12 ? 3.989 11.326 33.119 1.00 78.46 12 GLU C C 1
ATOM 727 O O . GLU B 2 12 ? 5.001 10.731 33.507 1.00 78.94 12 GLU C O 1
ATOM 733 N N . PRO B 2 13 ? 3.475 11.183 31.863 1.00 75.73 13 PRO C N 1
ATOM 734 C CA . PRO B 2 13 ? 4.042 10.204 30.922 1.00 73.27 13 PRO C CA 1
ATOM 735 C C . PRO B 2 13 ? 5.489 10.528 30.546 1.00 71.53 13 PRO C C 1
ATOM 736 O O . PRO B 2 13 ? 5.779 11.639 30.109 1.00 71.52 13 PRO C O 1
ATOM 740 N N . TYR B 2 14 ? 6.374 9.548 30.749 1.00 69.83 14 TYR C N 1
ATOM 741 C CA . TYR B 2 14 ? 7.840 9.686 30.591 1.00 68.27 14 TYR C CA 1
ATOM 742 C C . TYR B 2 14 ? 8.409 10.888 31.366 1.00 69.78 14 TYR C C 1
ATOM 743 O O . TYR B 2 14 ? 9.290 11.606 30.865 1.00 69.71 14 TYR C O 1
ATOM 752 N N . GLY B 2 15 ? 7.899 11.091 32.583 1.00 71.98 15 GLY C N 1
ATOM 753 C CA . GLY B 2 15 ? 8.295 12.207 33.438 1.00 73.50 15 GLY C CA 1
ATOM 754 C C . GLY B 2 15 ? 9.668 12.039 34.074 1.00 74.28 15 GLY C C 1
ATOM 755 O O . GLY B 2 15 ? 10.374 13.021 34.315 1.00 74.09 15 GLY C O 1
ATOM 756 N N . ASN B 2 16 ? 10.024 10.786 34.355 1.00 75.58 16 ASN C N 1
ATOM 757 C CA . ASN B 2 16 ? 11.318 10.426 34.947 1.00 77.23 16 ASN C CA 1
ATOM 758 C C . ASN B 2 16 ? 11.757 9.029 34.476 1.00 78.27 16 ASN C C 1
ATOM 759 O O . ASN B 2 16 ? 10.950 8.320 33.863 1.00 77.67 16 ASN C O 1
ATOM 764 N N . PRO B 2 17 ? 13.033 8.638 34.723 1.00 80.28 17 PRO C N 1
ATOM 765 C CA . PRO B 2 17 ? 13.466 7.271 34.380 1.00 82.15 17 PRO C CA 1
ATOM 766 C C . PRO B 2 17 ? 12.683 6.156 35.087 1.00 83.33 17 PRO C C 1
ATOM 767 O O . PRO B 2 17 ? 12.431 5.106 34.487 1.00 82.46 17 PRO C O 1
ATOM 771 N N . PHE B 2 18 ? 12.289 6.412 36.335 1.00 86.43 18 PHE C N 1
ATOM 772 C CA . PHE B 2 18 ? 11.673 5.418 37.222 1.00 88.82 18 PHE C CA 1
ATOM 773 C C . PHE B 2 18 ? 10.229 5.058 36.804 1.00 85.70 18 PHE C C 1
ATOM 774 O O . PHE B 2 18 ? 9.676 4.047 37.249 1.00 85.15 18 PHE C O 1
ATOM 782 N N . TYR B 2 19 ? 9.658 5.890 35.927 1.00 81.58 19 TYR C N 1
ATOM 783 C CA . TYR B 2 19 ? 8.385 5.658 35.233 1.00 78.38 19 TYR C CA 1
ATOM 784 C C . TYR B 2 19 ? 8.412 4.390 34.381 1.00 76.60 19 TYR C C 1
ATOM 785 O O . TYR B 2 19 ? 7.441 3.641 34.348 1.00 77.18 19 TYR C O 1
ATOM 794 N N . PHE B 2 20 ? 9.528 4.162 33.695 1.00 75.12 20 PHE C N 1
ATOM 795 C CA . PHE B 2 20 ? 9.717 3.003 32.805 1.00 73.64 20 PHE C CA 1
ATOM 796 C C . PHE B 2 20 ? 9.752 1.661 33.525 1.00 74.99 20 PHE C C 1
ATOM 797 O O . PHE B 2 20 ? 9.541 0.627 32.894 1.00 74.67 20 PHE C O 1
ATOM 805 N N . ILE B 2 21 ? 10.026 1.682 34.832 1.00 76.52 21 ILE C N 1
ATOM 806 C CA . ILE B 2 21 ? 9.942 0.487 35.676 1.00 77.47 21 ILE C CA 1
ATOM 807 C C . ILE B 2 21 ? 8.487 0.014 35.738 1.00 78.47 21 ILE C C 1
ATOM 808 O O . ILE B 2 21 ? 8.220 -1.172 35.516 1.00 79.43 21 ILE C O 1
ATOM 813 N N . TYR B 2 22 ? 7.562 0.948 35.995 1.00 78.35 22 TYR C N 1
ATOM 814 C CA . TYR B 2 22 ? 6.125 0.658 36.012 1.00 77.45 22 TYR C CA 1
ATOM 815 C C . TYR B 2 22 ? 5.642 0.123 34.668 1.00 75.49 22 TYR C C 1
ATOM 816 O O . TYR B 2 22 ? 5.165 -1.011 34.580 1.00 74.77 22 TYR C O 1
ATOM 825 N N . LEU B 2 23 ? 5.812 0.940 33.630 1.00 74.02 23 LEU C N 1
ATOM 826 C CA . LEU B 2 23 ? 5.379 0.621 32.276 1.00 73.48 23 LEU C CA 1
ATOM 827 C C . LEU B 2 23 ? 6.054 -0.631 31.713 1.00 73.43 23 LEU C C 1
ATOM 828 O O . LEU B 2 23 ? 5.441 -1.374 30.944 1.00 73.03 23 LEU C O 1
ATOM 833 N N . GLY B 2 24 ? 7.307 -0.857 32.112 1.00 73.74 24 GLY C N 1
ATOM 834 C CA . GLY B 2 24 ? 8.069 -2.046 31.730 1.00 72.92 24 GLY C CA 1
ATOM 835 C C . GLY B 2 24 ? 7.459 -3.313 32.286 1.00 73.23 24 GLY C C 1
ATOM 836 O O . GLY B 2 24 ? 7.207 -4.259 31.534 1.00 74.12 24 GLY C O 1
ATOM 837 N N . ILE B 2 25 ? 7.214 -3.320 33.600 1.00 72.63 25 ILE C N 1
ATOM 838 C CA . ILE B 2 25 ? 6.551 -4.436 34.286 1.00 71.89 25 ILE C CA 1
ATOM 839 C C . ILE B 2 25 ? 5.165 -4.672 33.675 1.00 71.31 25 ILE C C 1
ATOM 840 O O . ILE B 2 25 ? 4.827 -5.805 33.327 1.00 71.45 25 ILE C O 1
ATOM 845 N N . ALA B 2 26 ? 4.408 -3.584 33.508 1.00 69.82 26 ALA C N 1
ATOM 846 C CA . ALA B 2 26 ? 3.045 -3.612 32.986 1.00 69.64 26 ALA C CA 1
ATOM 847 C C . ALA B 2 26 ? 2.902 -4.187 31.574 1.00 69.60 26 ALA C C 1
ATOM 848 O O . ALA B 2 26 ? 1.995 -4.977 31.319 1.00 70.96 26 ALA C O 1
ATOM 850 N N . LEU B 2 27 ? 3.791 -3.793 30.665 1.00 68.92 27 LEU C N 1
ATOM 851 C CA . LEU B 2 27 ? 3.711 -4.228 29.266 1.00 68.87 27 LEU C CA 1
ATOM 852 C C . LEU B 2 27 ? 4.337 -5.598 29.015 1.00 69.44 27 LEU C C 1
ATOM 853 O O . LEU B 2 27 ? 4.115 -6.199 27.952 1.00 70.23 27 LEU C O 1
ATOM 858 N N . LEU B 2 28 ? 5.109 -6.088 29.990 1.00 69.29 28 LEU C N 1
ATOM 859 C CA . LEU B 2 28 ? 5.855 -7.350 29.857 1.00 69.25 28 LEU C CA 1
ATOM 860 C C . LEU B 2 28 ? 4.991 -8.550 29.409 1.00 70.26 28 LEU C C 1
ATOM 861 O O . LEU B 2 28 ? 5.428 -9.290 28.522 1.00 70.63 28 LEU C O 1
ATOM 866 N N . PRO B 2 29 ? 3.772 -8.730 29.997 1.00 70.75 29 PRO C N 1
ATOM 867 C CA . PRO B 2 29 ? 2.863 -9.765 29.479 1.00 70.95 29 PRO C CA 1
ATOM 868 C C . PRO B 2 29 ? 2.465 -9.592 28.005 1.00 70.66 29 PRO C C 1
ATOM 869 O O . PRO B 2 29 ? 2.454 -10.585 27.265 1.00 70.98 29 PRO C O 1
ATOM 873 N N . ILE B 2 30 ? 2.159 -8.356 27.591 1.00 69.77 30 ILE C N 1
ATOM 874 C CA . ILE B 2 30 ? 1.795 -8.051 26.193 1.00 69.46 30 ILE C CA 1
ATOM 875 C C . ILE B 2 30 ? 2.902 -8.502 25.240 1.00 69.11 30 ILE C C 1
ATOM 876 O O . ILE B 2 30 ? 2.636 -9.258 24.294 1.00 69.50 30 ILE C O 1
ATOM 881 N N . PHE B 2 31 ? 4.133 -8.065 25.523 1.00 68.15 31 PHE C N 1
ATOM 882 C CA . PHE B 2 31 ? 5.295 -8.380 24.693 1.00 67.36 31 PHE C CA 1
ATOM 883 C C . PHE B 2 31 ? 5.609 -9.882 24.615 1.00 67.47 31 PHE C C 1
ATOM 884 O O . PHE B 2 31 ? 5.784 -10.409 23.508 1.00 67.58 31 PHE C O 1
ATOM 892 N N . ILE B 2 32 ? 5.658 -10.555 25.774 1.00 66.63 32 ILE C N 1
ATOM 893 C CA . ILE B 2 32 ? 5.808 -12.022 25.845 1.00 66.31 32 ILE C CA 1
ATOM 894 C C . ILE B 2 32 ? 4.693 -12.726 25.046 1.00 66.43 32 ILE C C 1
ATOM 895 O O . ILE B 2 32 ? 4.966 -13.694 24.320 1.00 66.80 32 ILE C O 1
ATOM 900 N N . GLY B 2 33 ? 3.466 -12.208 25.168 1.00 65.53 33 GLY C N 1
ATOM 901 C CA . GLY B 2 33 ? 2.309 -12.700 24.426 1.00 65.85 33 GLY C CA 1
ATOM 902 C C . GLY B 2 33 ? 2.461 -12.705 22.916 1.00 65.99 33 GLY C C 1
ATOM 903 O O . GLY B 2 33 ? 2.127 -13.694 22.252 1.00 65.71 33 GLY C O 1
ATOM 904 N N . LEU B 2 34 ? 2.989 -11.606 22.380 1.00 66.87 34 LEU C N 1
ATOM 905 C CA . LEU B 2 34 ? 3.193 -11.442 20.935 1.00 68.17 34 LEU C CA 1
ATOM 906 C C . LEU B 2 34 ? 4.134 -12.480 20.298 1.00 69.69 34 LEU C C 1
ATOM 907 O O . LEU B 2 34 ? 4.054 -12.732 19.089 1.00 70.26 34 LEU C O 1
ATOM 912 N N . PHE B 2 35 ? 5.022 -13.067 21.107 1.00 71.00 35 PHE C N 1
ATOM 913 C CA . PHE B 2 35 ? 5.915 -14.147 20.652 1.00 72.33 35 PHE C CA 1
ATOM 914 C C . PHE B 2 35 ? 5.169 -15.437 20.336 1.00 73.68 35 PHE C C 1
ATOM 915 O O . PHE B 2 35 ? 5.662 -16.276 19.575 1.00 73.95 35 PHE C O 1
ATOM 923 N N . PHE B 2 36 ? 3.984 -15.576 20.936 1.00 74.39 36 PHE C N 1
ATOM 924 C CA . PHE B 2 36 ? 3.094 -16.709 20.709 1.00 75.11 36 PHE C CA 1
ATOM 925 C C . PHE B 2 36 ? 1.874 -16.275 19.899 1.00 75.86 36 PHE C C 1
ATOM 926 O O . PHE B 2 36 ? 0.817 -16.903 19.956 1.00 77.08 36 PHE C O 1
ATOM 934 N N . LYS B 2 37 ? 2.053 -15.187 19.141 1.00 76.95 37 LYS C N 1
ATOM 935 C CA . LYS B 2 37 ? 1.067 -14.633 18.192 1.00 78.11 37 LYS C CA 1
ATOM 936 C C . LYS B 2 37 ? -0.329 -14.361 18.765 1.00 77.93 37 LYS C C 1
ATOM 937 O O . LYS B 2 37 ? -1.331 -14.433 18.046 1.00 77.89 37 LYS C O 1
ATOM 943 N N . LYS B 2 38 ? -0.379 -14.022 20.055 1.00 78.05 38 LYS C N 1
ATOM 944 C CA . LYS B 2 38 ? -1.635 -13.727 20.754 1.00 77.95 38 LYS C CA 1
ATOM 945 C C . LYS B 2 38 ? -1.608 -12.356 21.446 1.00 77.17 38 LYS C C 1
ATOM 946 O O . LYS B 2 38 ? -0.560 -11.907 21.924 1.00 78.32 38 LYS C O 1
ATOM 952 N N . ARG B 2 39 ? -2.760 -11.692 21.478 1.00 75.98 39 ARG C N 1
ATOM 953 C CA . ARG B 2 39 ? -2.933 -10.440 22.216 1.00 76.10 39 ARG C CA 1
ATOM 954 C C . ARG B 2 39 ? -3.957 -10.634 23.328 1.00 77.63 39 ARG C C 1
ATOM 955 O O . ARG B 2 39 ? -4.909 -11.405 23.163 1.00 79.92 39 ARG C O 1
ATOM 963 N N . PHE B 2 40 ? -3.764 -9.943 24.449 1.00 77.80 40 PHE C N 1
ATOM 964 C CA . PHE B 2 40 ? -4.749 -9.968 25.534 1.00 78.01 40 PHE C CA 1
ATOM 965 C C . PHE B 2 40 ? -5.611 -8.713 25.495 1.00 77.15 40 PHE C C 1
ATOM 966 O O . PHE B 2 40 ? -5.356 -7.739 26.216 1.00 76.33 40 PHE C O 1
ATOM 974 N N . ALA B 2 41 ? -6.633 -8.775 24.635 1.00 76.86 41 ALA C N 1
ATOM 975 C CA . ALA B 2 41 ? -7.553 -7.669 24.337 1.00 75.76 41 ALA C CA 1
ATOM 976 C C . ALA B 2 41 ? -8.016 -6.874 25.561 1.00 74.69 41 ALA C C 1
ATOM 977 O O . ALA B 2 41 ? -7.888 -5.641 25.579 1.00 73.81 41 ALA C O 1
ATOM 979 N N . ILE B 2 42 ? -8.509 -7.583 26.578 1.00 74.35 42 ILE C N 1
ATOM 980 C CA . ILE B 2 42 ? -9.009 -6.954 27.806 1.00 74.57 42 ILE C CA 1
ATOM 981 C C . ILE B 2 42 ? -7.863 -6.278 28.585 1.00 74.09 42 ILE C C 1
ATOM 982 O O . ILE B 2 42 ? -7.969 -5.103 28.944 1.00 73.49 42 ILE C O 1
ATOM 987 N N . TYR B 2 43 ? -6.772 -7.018 28.803 1.00 74.72 43 TYR C N 1
ATOM 988 C CA . TYR B 2 43 ? -5.608 -6.536 29.559 1.00 75.25 43 TYR C CA 1
ATOM 989 C C . TYR B 2 43 ? -4.925 -5.333 28.912 1.00 75.19 43 TYR C C 1
ATOM 990 O O . TYR B 2 43 ? -4.429 -4.445 29.615 1.00 74.48 43 TYR C O 1
ATOM 999 N N . GLU B 2 44 ? -4.900 -5.324 27.580 1.00 75.51 44 GLU C N 1
ATOM 1000 C CA . GLU B 2 44 ? -4.348 -4.213 26.809 1.00 75.18 44 GLU C CA 1
ATOM 1001 C C . GLU B 2 44 ? -5.123 -2.914 27.017 1.00 74.56 44 GLU C C 1
ATOM 1002 O O . GLU B 2 44 ? -4.501 -1.860 27.142 1.00 74.68 44 GLU C O 1
ATOM 1008 N N . CYS B 2 45 ? -6.457 -2.989 27.073 1.00 74.31 45 CYS C N 1
ATOM 1009 C CA . CYS B 2 45 ? -7.269 -1.792 27.346 1.00 74.28 45 CYS C CA 1
ATOM 1010 C C . CYS B 2 45 ? -7.159 -1.342 28.802 1.00 74.80 45 CYS C C 1
ATOM 1011 O O . CYS B 2 45 ? -7.143 -0.139 29.066 1.00 75.84 45 CYS C O 1
ATOM 1014 N N . LEU B 2 46 ? -7.067 -2.299 29.732 1.00 74.96 46 LEU C N 1
ATOM 1015 C CA . LEU B 2 46 ? -6.943 -1.980 31.156 1.00 75.23 46 LEU C CA 1
ATOM 1016 C C . LEU B 2 46 ? -5.659 -1.216 31.447 1.00 74.81 46 LEU C C 1
ATOM 1017 O O . LEU B 2 46 ? -5.712 -0.128 32.026 1.00 74.70 46 LEU C O 1
ATOM 1022 N N . VAL B 2 47 ? -4.525 -1.768 31.006 1.00 74.74 47 VAL C N 1
ATOM 1023 C CA . VAL B 2 47 ? -3.214 -1.127 31.166 1.00 72.68 47 VAL C CA 1
ATOM 1024 C C . VAL B 2 47 ? -3.124 0.216 30.405 1.00 71.10 47 VAL C C 1
ATOM 1025 O O . VAL B 2 47 ? -2.458 1.146 30.868 1.00 69.94 47 VAL C O 1
ATOM 1029 N N . SER B 2 48 ? -3.828 0.320 29.271 1.00 70.44 48 SER C N 1
ATOM 1030 C CA . SER B 2 48 ? -3.942 1.575 28.521 1.00 70.00 48 SER C CA 1
ATOM 1031 C C . SER B 2 48 ? -4.726 2.632 29.292 1.00 70.25 48 SER C C 1
ATOM 1032 O O . SER B 2 48 ? -4.248 3.759 29.447 1.00 70.35 48 SER C O 1
ATOM 1035 N N . ILE B 2 49 ? -5.914 2.260 29.779 1.00 69.65 49 ILE C N 1
ATOM 1036 C CA . ILE B 2 49 ? -6.775 3.163 30.560 1.00 67.71 49 ILE C CA 1
ATOM 1037 C C . ILE B 2 49 ? -6.080 3.641 31.837 1.00 67.79 49 ILE C C 1
ATOM 1038 O O . ILE B 2 49 ? -6.188 4.811 32.175 1.00 68.18 49 ILE C O 1
ATOM 1043 N N . THR B 2 50 ? -5.338 2.756 32.504 1.00 67.40 50 THR C N 1
ATOM 1044 C CA . THR B 2 50 ? -4.618 3.114 33.737 1.00 67.32 50 THR C CA 1
ATOM 1045 C C . THR B 2 50 ? -3.629 4.239 33.475 1.00 66.73 50 THR C C 1
ATOM 1046 O O . THR B 2 50 ? -3.687 5.276 34.136 1.00 66.83 50 THR C O 1
ATOM 1050 N N . PHE B 2 51 ? -2.753 4.032 32.491 1.00 65.91 51 PHE C N 1
ATOM 1051 C CA . PHE B 2 51 ? -1.715 5.004 32.147 1.00 65.17 51 PHE C CA 1
ATOM 1052 C C . PHE B 2 51 ? -2.249 6.313 31.548 1.00 64.32 51 PHE C C 1
ATOM 1053 O O . PHE B 2 51 ? -1.712 7.383 31.849 1.00 64.03 51 PHE C O 1
ATOM 1061 N N . ILE B 2 52 ? -3.307 6.230 30.736 1.00 63.68 52 ILE C N 1
ATOM 1062 C CA . ILE B 2 52 ? -4.013 7.428 30.243 1.00 63.62 52 ILE C CA 1
ATOM 1063 C C . ILE B 2 52 ? -4.615 8.214 31.421 1.00 65.60 52 ILE C C 1
ATOM 1064 O O . ILE B 2 52 ? -4.481 9.432 31.487 1.00 66.07 52 ILE C O 1
ATOM 1069 N N . VAL B 2 53 ? -5.254 7.502 32.351 1.00 67.52 53 VAL C N 1
ATOM 1070 C CA . VAL B 2 53 ? -5.857 8.114 33.548 1.00 68.53 53 VAL C CA 1
ATOM 1071 C C . VAL B 2 53 ? -4.775 8.736 34.420 1.00 69.51 53 VAL C C 1
ATOM 1072 O O . VAL B 2 53 ? -4.896 9.892 34.790 1.00 68.75 53 VAL C O 1
ATOM 1076 N N . LEU B 2 54 ? -3.716 7.985 34.709 1.00 71.91 54 LEU C N 1
ATOM 1077 C CA . LEU B 2 54 ? -2.565 8.476 35.495 1.00 74.01 54 LEU C CA 1
ATOM 1078 C C . LEU B 2 54 ? -1.877 9.698 34.872 1.00 74.47 54 LEU C C 1
ATOM 1079 O O . LEU B 2 54 ? -1.355 10.555 35.594 1.00 74.22 54 LEU C O 1
ATOM 1084 N N . ALA B 2 55 ? -1.885 9.764 33.536 1.00 74.84 55 ALA C N 1
ATOM 1085 C CA . ALA B 2 55 ? -1.360 10.917 32.794 1.00 75.64 55 ALA C CA 1
ATOM 1086 C C . ALA B 2 55 ? -2.276 12.145 32.918 1.00 76.28 55 ALA C C 1
ATOM 1087 O O . ALA B 2 55 ? -1.836 13.270 32.706 1.00 75.77 55 ALA C O 1
ATOM 1089 N N . LEU B 2 56 ? -3.539 11.907 33.253 1.00 79.04 56 LEU C N 1
ATOM 1090 C CA . LEU B 2 56 ? -4.562 12.951 33.309 1.00 80.55 56 LEU C CA 1
ATOM 1091 C C . LEU B 2 56 ? -5.030 13.325 34.724 1.00 82.69 56 LEU C C 1
ATOM 1092 O O . LEU B 2 56 ? -5.793 14.268 34.892 1.00 82.63 56 LEU C O 1
ATOM 1097 N N . THR B 2 57 ? -4.564 12.593 35.727 1.00 86.34 57 THR C N 1
ATOM 1098 C CA . THR B 2 57 ? -4.992 12.782 37.123 1.00 90.79 57 THR C CA 1
ATOM 1099 C C . THR B 2 57 ? -4.222 13.868 37.859 1.00 93.48 57 THR C C 1
ATOM 1100 O O . THR B 2 57 ? -3.853 13.700 39.036 1.00 95.35 57 THR C O 1
ATOM 1104 N N . GLY B 2 58 ? -3.977 14.987 37.185 1.00 94.62 58 GLY C N 1
ATOM 1105 C CA . GLY B 2 58 ? -3.212 16.090 37.796 1.00 97.82 58 GLY C CA 1
ATOM 1106 C C . GLY B 2 58 ? -4.057 16.909 38.798 1.00 100.49 58 GLY C C 1
ATOM 1107 O O . GLY B 2 58 ? -5.017 16.407 39.424 1.00 98.49 58 GLY C O 1
ATOM 1108 N N . THR B 2 59 ? -3.673 18.168 38.962 1.00 103.76 59 THR C N 1
ATOM 1109 C CA . THR B 2 59 ? -4.428 19.118 39.769 1.00 105.22 59 THR C CA 1
ATOM 1110 C C . THR B 2 59 ? -5.682 19.578 39.014 1.00 104.27 59 THR C C 1
ATOM 1111 O O . THR B 2 59 ? -6.686 19.928 39.631 1.00 103.98 59 THR C O 1
ATOM 1115 N N . HIS B 2 60 ? -5.609 19.574 37.681 1.00 104.59 60 HIS C N 1
ATOM 1116 C CA . HIS B 2 60 ? -6.815 19.564 36.838 1.00 104.11 60 HIS C CA 1
ATOM 1117 C C . HIS B 2 60 ? -7.106 18.142 36.304 1.00 103.76 60 HIS C C 1
ATOM 1118 O O . HIS B 2 60 ? -6.964 17.849 35.106 1.00 104.68 60 HIS C O 1
ATOM 1125 N N . ALA B 2 61 ? -7.512 17.277 37.236 1.00 102.08 61 ALA C N 1
ATOM 1126 C CA . ALA B 2 61 ? -7.911 15.900 36.961 1.00 99.92 61 ALA C CA 1
ATOM 1127 C C . ALA B 2 61 ? -9.321 15.798 36.361 1.00 99.67 61 ALA C C 1
ATOM 1128 O O . ALA B 2 61 ? -9.687 14.772 35.771 1.00 100.22 61 ALA C O 1
ATOM 1130 N N . SER B 2 62 ? -10.100 16.870 36.523 1.00 98.24 62 SER C N 1
ATOM 1131 C CA . SER B 2 62 ? -11.448 17.005 35.952 1.00 94.10 62 SER C CA 1
ATOM 1132 C C . SER B 2 62 ? -11.510 16.777 34.439 1.00 90.37 62 SER C C 1
ATOM 1133 O O . SER B 2 62 ? -12.572 16.454 33.908 1.00 88.21 62 SER C O 1
ATOM 1136 N N . GLN B 2 63 ? -10.374 16.929 33.770 1.00 86.97 63 GLN C N 1
ATOM 1137 C CA . GLN B 2 63 ? -10.247 16.701 32.325 1.00 84.05 63 GLN C CA 1
ATOM 1138 C C . GLN B 2 63 ? -10.619 15.273 31.872 1.00 81.55 63 GLN C C 1
ATOM 1139 O O . GLN B 2 63 ? -10.930 15.059 30.697 1.00 82.65 63 GLN C O 1
ATOM 1145 N N . ILE B 2 64 ? -10.574 14.310 32.794 1.00 77.16 64 ILE C N 1
ATOM 1146 C CA . ILE B 2 64 ? -10.953 12.917 32.501 1.00 74.01 64 ILE C CA 1
ATOM 1147 C C . ILE B 2 64 ? -12.398 12.866 31.961 1.00 72.92 64 ILE C C 1
ATOM 1148 O O . ILE B 2 64 ? -12.685 12.150 30.996 1.00 72.92 64 ILE C O 1
ATOM 1153 N N . LEU B 2 65 ? -13.274 13.662 32.575 1.00 70.83 65 LEU C N 1
ATOM 1154 C CA . LEU B 2 65 ? -14.656 13.851 32.122 1.00 68.45 65 LEU C CA 1
ATOM 1155 C C . LEU B 2 65 ? -14.711 14.464 30.733 1.00 67.02 65 LEU C C 1
ATOM 1156 O O . LEU B 2 65 ? -15.501 14.023 29.900 1.00 65.97 65 LEU C O 1
ATOM 1161 N N . ALA B 2 66 ? -13.857 15.452 30.481 1.00 66.75 66 ALA C N 1
ATOM 1162 C CA . ALA B 2 66 ? -13.712 16.048 29.143 1.00 66.83 66 ALA C CA 1
ATOM 1163 C C . ALA B 2 66 ? -13.289 15.005 28.098 1.00 66.77 66 ALA C C 1
ATOM 1164 O O . ALA B 2 66 ? -13.759 15.054 26.952 1.00 66.64 66 ALA C O 1
ATOM 1166 N N . LEU B 2 67 ? -12.424 14.065 28.502 1.00 66.42 67 LEU C N 1
ATOM 1167 C CA . LEU B 2 67 ? -12.049 12.939 27.643 1.00 65.72 67 LEU C CA 1
ATOM 1168 C C . LEU B 2 67 ? -13.229 12.001 27.428 1.00 66.24 67 LEU C C 1
ATOM 1169 O O . LEU B 2 67 ? -13.505 11.614 26.292 1.00 66.32 67 LEU C O 1
ATOM 1174 N N . LEU B 2 68 ? -13.916 11.650 28.517 1.00 67.06 68 LEU C N 1
ATOM 1175 C CA . LEU B 2 68 ? -15.129 10.820 28.460 1.00 66.70 68 LEU C CA 1
ATOM 1176 C C . LEU B 2 68 ? -16.211 11.400 27.551 1.00 65.61 68 LEU C C 1
ATOM 1177 O O . LEU B 2 68 ? -16.811 10.666 26.762 1.00 64.25 68 LEU C O 1
ATOM 1182 N N . PHE B 2 69 ? -16.437 12.712 27.658 1.00 65.41 69 PHE C N 1
ATOM 1183 C CA . PHE B 2 69 ? -17.318 13.429 26.741 1.00 66.51 69 PHE C CA 1
ATOM 1184 C C . PHE B 2 69 ? -16.831 13.261 25.301 1.00 67.41 69 PHE C C 1
ATOM 1185 O O . PHE B 2 69 ? -17.629 12.947 24.409 1.00 67.97 69 PHE C O 1
ATOM 1193 N N . TYR B 2 70 ? -15.526 13.478 25.098 1.00 68.00 70 TYR C N 1
ATOM 1194 C CA . TYR B 2 70 ? -14.890 13.418 23.784 1.00 67.43 70 TYR C CA 1
ATOM 1195 C C . TYR B 2 70 ? -15.089 12.068 23.080 1.00 66.17 70 TYR C C 1
ATOM 1196 O O . TYR B 2 70 ? -15.451 12.049 21.904 1.00 65.88 70 TYR C O 1
ATOM 1205 N N . ILE B 2 71 ? -14.870 10.959 23.799 1.00 64.96 71 ILE C N 1
ATOM 1206 C CA . ILE B 2 71 ? -15.029 9.607 23.225 1.00 64.33 71 ILE C CA 1
ATOM 1207 C C . ILE B 2 71 ? -16.479 9.372 22.767 1.00 64.73 71 ILE C C 1
ATOM 1208 O O . ILE B 2 71 ? -16.708 8.866 21.668 1.00 63.61 71 ILE C O 1
ATOM 1213 N N . VAL B 2 72 ? -17.441 9.762 23.606 1.00 65.62 72 VAL C N 1
ATOM 1214 C CA . VAL B 2 72 ? -18.876 9.662 23.292 1.00 66.02 72 VAL C CA 1
ATOM 1215 C C . VAL B 2 72 ? -19.214 10.499 22.051 1.00 66.27 72 VAL C C 1
ATOM 1216 O O . VAL B 2 72 ? -19.805 9.978 21.096 1.00 66.09 72 VAL C O 1
ATOM 1220 N N . TRP B 2 73 ? -18.808 11.772 22.072 1.00 66.63 73 TRP C N 1
ATOM 1221 C CA . TRP B 2 73 ? -19.024 12.711 20.968 1.00 67.49 73 TRP C CA 1
ATOM 1222 C C . TRP B 2 73 ? -18.445 12.198 19.640 1.00 67.35 73 TRP C C 1
ATOM 1223 O O . TRP B 2 73 ? -19.099 12.311 18.597 1.00 66.85 73 TRP C O 1
ATOM 1234 N N . GLN B 2 74 ? -17.236 11.632 19.693 1.00 67.89 74 GLN C N 1
ATOM 1235 C CA . GLN B 2 74 ? -16.583 11.079 18.500 1.00 68.01 74 GLN C CA 1
ATOM 1236 C C . GLN B 2 74 ? -17.267 9.813 17.972 1.00 68.69 74 GLN C C 1
ATOM 1237 O O . GLN B 2 74 ? -17.451 9.686 16.763 1.00 69.78 74 GLN C O 1
ATOM 1243 N N . ILE B 2 75 ? -17.652 8.897 18.871 1.00 68.16 75 ILE C N 1
ATOM 1244 C CA . ILE B 2 75 ? -18.405 7.683 18.495 1.00 67.46 75 ILE C CA 1
ATOM 1245 C C . ILE B 2 75 ? -19.672 8.055 17.702 1.00 67.33 75 ILE C C 1
ATOM 1246 O O . ILE B 2 75 ? -19.903 7.515 16.613 1.00 67.48 75 ILE C O 1
ATOM 1251 N N . ILE B 2 76 ? -20.447 9.002 18.242 1.00 66.89 76 ILE C N 1
ATOM 1252 C CA . ILE B 2 76 ? -21.649 9.541 17.590 1.00 66.69 76 ILE C CA 1
ATOM 1253 C C . ILE B 2 76 ? -21.356 9.947 16.137 1.00 66.80 76 ILE C C 1
ATOM 1254 O O . ILE B 2 76 ? -21.926 9.362 15.219 1.00 66.47 76 ILE C O 1
ATOM 1259 N N . TRP B 2 77 ? -20.434 10.891 15.936 1.00 66.76 77 TRP C N 1
ATOM 1260 C CA . TRP B 2 77 ? -20.231 11.477 14.607 1.00 67.09 77 TRP C CA 1
ATOM 1261 C C . TRP B 2 77 ? -19.394 10.645 13.637 1.00 66.88 77 TRP C C 1
ATOM 1262 O O . TRP B 2 77 ? -19.510 10.826 12.426 1.00 66.50 77 TRP C O 1
ATOM 1273 N N . VAL B 2 78 ? -18.565 9.742 14.162 1.00 67.55 78 VAL C N 1
ATOM 1274 C CA . VAL B 2 78 ? -17.834 8.779 13.319 1.00 68.69 78 VAL C CA 1
ATOM 1275 C C . VAL B 2 78 ? -18.832 7.754 12.787 1.00 68.37 78 VAL C C 1
ATOM 1276 O O . VAL B 2 78 ? -18.876 7.504 11.578 1.00 68.62 78 VAL C O 1
ATOM 1280 N N . TYR B 2 79 ? -19.636 7.188 13.684 1.00 68.11 79 TYR C N 1
ATOM 1281 C CA . TYR B 2 79 ? -20.674 6.243 13.280 1.00 68.41 79 TYR C CA 1
ATOM 1282 C C . TYR B 2 79 ? -21.788 6.868 12.440 1.00 67.69 79 TYR C C 1
ATOM 1283 O O . TYR B 2 79 ? -22.281 6.225 11.510 1.00 68.66 79 TYR C O 1
ATOM 1292 N N . SER B 2 80 ? -22.145 8.120 12.743 1.00 65.37 80 SER C N 1
ATOM 1293 C CA . SER B 2 80 ? -23.082 8.891 11.920 1.00 64.30 80 SER C CA 1
ATOM 1294 C C . SER B 2 80 ? -22.640 8.950 10.454 1.00 64.31 80 SER C C 1
ATOM 1295 O O . SER B 2 80 ? -23.455 8.744 9.550 1.00 64.43 80 SER C O 1
ATOM 1298 N N . TYR B 2 81 ? -21.352 9.225 10.235 1.00 63.88 81 TYR C N 1
ATOM 1299 C CA . TYR B 2 81 ? -20.805 9.251 8.885 1.00 63.55 81 TYR C CA 1
ATOM 1300 C C . TYR B 2 81 ? -20.679 7.854 8.289 1.00 63.99 81 TYR C C 1
ATOM 1301 O O . TYR B 2 81 ? -20.915 7.684 7.093 1.00 64.80 81 TYR C O 1
ATOM 1310 N N . LYS B 2 82 ? -20.322 6.867 9.118 1.00 64.05 82 LYS C N 1
ATOM 1311 C CA . LYS B 2 82 ? -20.170 5.478 8.667 1.00 65.82 82 LYS C CA 1
ATOM 1312 C C . LYS B 2 82 ? -21.484 4.955 8.095 1.00 68.61 82 LYS C C 1
ATOM 1313 O O . LYS B 2 82 ? -21.506 4.407 6.983 1.00 69.64 82 LYS C O 1
ATOM 1319 N N . ARG B 2 83 ? -22.558 5.158 8.864 1.00 71.71 83 ARG C N 1
ATOM 1320 C CA . ARG B 2 83 ? -23.933 4.812 8.496 1.00 74.53 83 ARG C CA 1
ATOM 1321 C C . ARG B 2 83 ? -24.343 5.493 7.187 1.00 75.31 83 ARG C C 1
ATOM 1322 O O . ARG B 2 83 ? -24.880 4.837 6.283 1.00 76.32 83 ARG C O 1
ATOM 1330 N N . TYR B 2 84 ? -24.064 6.795 7.093 1.00 74.66 84 TYR C N 1
ATOM 1331 C CA . TYR B 2 84 ? -24.387 7.588 5.912 1.00 74.94 84 TYR C CA 1
ATOM 1332 C C . TYR B 2 84 ? -23.622 7.150 4.655 1.00 76.51 84 TYR C C 1
ATOM 1333 O O . TYR B 2 84 ? -24.207 7.043 3.581 1.00 77.23 84 TYR C O 1
ATOM 1342 N N . ARG B 2 85 ? -22.319 6.915 4.807 1.00 77.95 85 ARG C N 1
ATOM 1343 C CA . ARG B 2 85 ? -21.406 6.669 3.680 1.00 79.29 85 ARG C CA 1
ATOM 1344 C C . ARG B 2 85 ? -21.696 5.374 2.911 1.00 80.34 85 ARG C C 1
ATOM 1345 O O . ARG B 2 85 ? -21.311 5.248 1.743 1.00 79.52 85 ARG C O 1
ATOM 1353 N N . SER B 2 86 ? -22.381 4.433 3.569 1.00 82.11 86 SER C N 1
ATOM 1354 C CA . SER B 2 86 ? -22.832 3.177 2.954 1.00 84.83 86 SER C CA 1
ATOM 1355 C C . SER B 2 86 ? -23.699 3.425 1.721 1.00 88.04 86 SER C C 1
ATOM 1356 O O . SER B 2 86 ? -23.481 2.808 0.676 1.00 90.29 86 SER C O 1
ATOM 1359 N N . GLN B 2 87 ? -24.671 4.333 1.856 1.00 89.86 87 GLN C N 1
ATOM 1360 C CA . GLN B 2 87 ? -25.664 4.599 0.820 1.00 92.20 87 GLN C CA 1
ATOM 1361 C C . GLN B 2 87 ? -25.269 5.781 -0.056 1.00 92.90 87 GLN C C 1
ATOM 1362 O O . GLN B 2 87 ? -24.890 5.593 -1.210 1.00 94.22 87 GLN C O 1
ATOM 1368 N N . ARG B 2 88 ? -25.347 6.991 0.495 1.00 93.84 88 ARG C N 1
ATOM 1369 C CA . ARG B 2 88 ? -25.029 8.209 -0.251 1.00 96.16 88 ARG C CA 1
ATOM 1370 C C . ARG B 2 88 ? -23.576 8.685 0.010 1.00 94.96 88 ARG C C 1
ATOM 1371 O O . A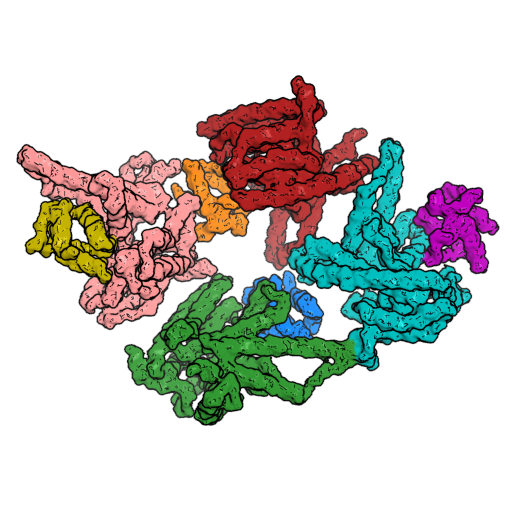RG B 2 88 ? -22.906 8.201 0.928 1.00 94.67 88 ARG C O 1
ATOM 1379 N N . ASP B 2 89 ? -23.100 9.604 -0.834 1.00 92.47 89 ASP C N 1
ATOM 1380 C CA . ASP B 2 89 ? -21.845 10.325 -0.623 1.00 90.25 89 ASP C CA 1
ATOM 1381 C C . ASP B 2 89 ? -21.905 11.758 -1.180 1.00 88.58 89 ASP C C 1
ATOM 1382 O O . ASP B 2 89 ? -21.836 11.977 -2.395 1.00 91.33 89 ASP C O 1
ATOM 1387 N N . ASN B 2 90 ? -22.018 12.721 -0.272 1.00 84.40 90 ASN C N 1
ATOM 1388 C CA . ASN B 2 90 ? -22.165 14.128 -0.619 1.00 81.93 90 ASN C CA 1
ATOM 1389 C C . ASN B 2 90 ? -21.015 14.932 -0.033 1.00 81.12 90 ASN C C 1
ATOM 1390 O O . ASN B 2 90 ? -20.457 14.556 1.006 1.00 81.17 90 ASN C O 1
ATOM 1395 N N . LYS B 2 91 ? -20.677 16.029 -0.713 1.00 80.56 91 LYS C N 1
ATOM 1396 C CA . LYS B 2 91 ? -19.646 16.982 -0.292 1.00 79.91 91 LYS C CA 1
ATOM 1397 C C . LYS B 2 91 ? -19.918 17.547 1.103 1.00 79.41 91 LYS C C 1
ATOM 1398 O O . LYS B 2 91 ? -19.145 17.331 2.040 1.00 79.68 91 LYS C O 1
ATOM 1404 N N . TRP B 2 92 ? -21.043 18.241 1.228 1.00 79.12 92 TRP C N 1
ATOM 1405 C CA . TRP B 2 92 ? -21.363 19.037 2.405 1.00 78.78 92 TRP C CA 1
ATOM 1406 C C . TRP B 2 92 ? -21.644 18.209 3.660 1.00 78.25 92 TRP C C 1
ATOM 1407 O O . TRP B 2 92 ? -21.372 18.665 4.780 1.00 79.03 92 TRP C O 1
ATOM 1418 N N . VAL B 2 93 ? -22.163 16.993 3.462 1.00 76.78 93 VAL C N 1
ATOM 1419 C CA . VAL B 2 93 ? -22.378 16.031 4.551 1.00 75.39 93 VAL C CA 1
ATOM 1420 C C . VAL B 2 93 ? -21.025 15.691 5.183 1.00 74.38 93 VAL C C 1
ATOM 1421 O O . VAL B 2 93 ? -20.871 15.735 6.414 1.00 75.31 93 VAL C O 1
ATOM 1425 N N . PHE B 2 94 ? -20.059 15.382 4.316 1.00 72.50 94 PHE C N 1
ATOM 1426 C CA . PHE B 2 94 ? -18.677 15.138 4.705 1.00 70.07 94 PHE C CA 1
ATOM 1427 C C . PHE B 2 94 ? -18.053 16.354 5.398 1.00 68.66 94 PHE C C 1
ATOM 1428 O O . PHE B 2 94 ? -17.352 16.198 6.396 1.00 68.13 94 PHE C O 1
ATOM 1436 N N . TYR B 2 95 ? -18.334 17.550 4.885 1.00 68.36 95 TYR C N 1
ATOM 1437 C CA . TYR B 2 95 ? -17.866 18.789 5.506 1.00 68.71 95 TYR C CA 1
ATOM 1438 C C . TYR B 2 95 ? -18.447 18.993 6.898 1.00 69.17 95 TYR C C 1
ATOM 1439 O O . TYR B 2 95 ? -17.726 19.389 7.817 1.00 70.20 95 TYR C O 1
ATOM 1448 N N . LEU B 2 96 ? -19.743 18.706 7.044 1.00 68.61 96 LEU C N 1
ATOM 1449 C CA . LEU B 2 96 ? -20.427 18.798 8.330 1.00 67.47 96 LEU C CA 1
ATOM 1450 C C . LEU B 2 96 ? -19.840 17.842 9.372 1.00 66.74 96 LEU C C 1
ATOM 1451 O O . LEU B 2 96 ? -19.589 18.239 10.515 1.00 66.92 96 LEU C O 1
ATOM 1456 N N . HIS B 2 97 ? -19.620 16.594 8.963 1.00 66.20 97 HIS C N 1
ATOM 1457 C CA . HIS B 2 97 ? -19.044 15.571 9.832 1.00 66.03 97 HIS C CA 1
ATOM 1458 C C . HIS B 2 97 ? -17.592 15.867 10.199 1.00 66.66 97 HIS C C 1
ATOM 1459 O O . HIS B 2 97 ? -17.161 15.569 11.317 1.00 67.05 97 HIS C O 1
ATOM 1466 N N . SER B 2 98 ? -16.854 16.462 9.258 1.00 67.76 98 SER C N 1
ATOM 1467 C CA . SER B 2 98 ? -15.491 16.941 9.505 1.00 67.26 98 SER C CA 1
ATOM 1468 C C . SER B 2 98 ? -15.493 18.060 10.541 1.00 67.78 98 SER C C 1
ATOM 1469 O O . SER B 2 98 ? -14.785 17.966 11.548 1.00 67.76 98 SER C O 1
ATOM 1472 N N . PHE B 2 99 ? -16.313 19.090 10.299 1.00 68.13 99 PHE C N 1
ATOM 1473 C CA . PHE B 2 99 ? -16.476 20.216 11.223 1.00 67.98 99 PHE C CA 1
ATOM 1474 C C . PHE B 2 99 ? -16.838 19.764 12.639 1.00 67.64 99 PHE C C 1
ATOM 1475 O O . PHE B 2 99 ? -16.275 20.270 13.613 1.00 67.67 99 PHE C O 1
ATOM 1483 N N . LEU B 2 100 ? -17.771 18.817 12.739 1.00 67.43 100 LEU C N 1
ATOM 1484 C CA . LEU B 2 100 ? -18.272 18.339 14.027 1.00 67.23 100 LEU C CA 1
ATOM 1485 C C . LEU B 2 100 ? -17.246 17.521 14.824 1.00 65.95 100 LEU C C 1
ATOM 1486 O O . LEU B 2 100 ? -17.205 17.595 16.056 1.00 65.56 100 LEU C O 1
ATOM 1491 N N . VAL B 2 101 ? -16.427 16.754 14.110 1.00 65.12 101 VAL C N 1
ATOM 1492 C CA . VAL B 2 101 ? -15.334 15.967 14.701 1.00 64.43 101 VAL C CA 1
ATOM 1493 C C . VAL B 2 101 ? -14.212 16.877 15.249 1.00 64.24 101 VAL C C 1
ATOM 1494 O O . VAL B 2 101 ? -13.624 16.594 16.306 1.00 62.83 101 VAL C O 1
ATOM 1498 N N . VAL B 2 102 ? -13.947 17.977 14.540 1.00 64.70 102 VAL C N 1
ATOM 1499 C CA . VAL B 2 102 ? -12.947 18.966 14.977 1.00 64.88 102 VAL C CA 1
ATOM 1500 C C . VAL B 2 102 ? -13.495 20.062 15.915 1.00 65.42 102 VAL C C 1
ATOM 1501 O O . VAL B 2 102 ? -12.705 20.773 16.543 1.00 66.23 102 VAL C O 1
ATOM 1505 N N . LEU B 2 103 ? -14.825 20.187 16.009 1.00 65.05 103 LEU C N 1
ATOM 1506 C CA . LEU B 2 103 ? -15.471 21.248 16.809 1.00 64.79 103 LEU C CA 1
ATOM 1507 C C . LEU B 2 103 ? -15.027 21.359 18.285 1.00 64.33 103 LEU C C 1
ATOM 1508 O O . LEU B 2 103 ? -14.836 22.484 18.762 1.00 64.45 103 LEU C O 1
ATOM 1513 N N . PRO B 2 104 ? -14.869 20.213 19.006 1.00 63.60 104 PRO C N 1
ATOM 1514 C CA . PRO B 2 104 ? -14.317 20.341 20.368 1.00 63.92 104 PRO C CA 1
ATOM 1515 C C . PRO B 2 104 ? -12.905 20.960 20.386 1.00 64.93 104 PRO C C 1
ATOM 1516 O O . PRO B 2 104 ? -12.643 21.841 21.216 1.00 66.32 104 PRO C O 1
ATOM 1520 N N . LEU B 2 105 ? -12.034 20.520 19.467 1.00 64.16 105 LEU C N 1
ATOM 1521 C CA . LEU B 2 105 ? -10.701 21.105 19.294 1.00 63.67 105 LEU C CA 1
ATOM 1522 C C . LEU B 2 105 ? -10.779 22.604 18.958 1.00 64.07 105 LEU C C 1
ATOM 1523 O O . LEU B 2 105 ? -10.036 23.397 19.550 1.00 63.72 105 LEU C O 1
ATOM 1528 N N . ILE B 2 106 ? -11.688 22.981 18.042 1.00 64.37 106 ILE C N 1
ATOM 1529 C CA . ILE B 2 106 ? -11.917 24.393 17.675 1.00 65.25 106 ILE C CA 1
ATOM 1530 C C . ILE B 2 106 ? -12.343 25.197 18.903 1.00 65.87 106 ILE C C 1
ATOM 1531 O O . ILE B 2 106 ? -11.849 26.301 19.125 1.00 66.27 106 ILE C O 1
ATOM 1536 N N . LEU B 2 107 ? -13.243 24.628 19.700 1.00 66.52 107 LEU C N 1
ATOM 1537 C CA . LEU B 2 107 ? -13.708 25.291 20.912 1.00 68.41 107 LEU C CA 1
ATOM 1538 C C . LEU B 2 107 ? -12.592 25.489 21.941 1.00 69.82 107 LEU C C 1
ATOM 1539 O O . LEU B 2 107 ? -12.513 26.558 22.549 1.00 70.86 107 LEU C O 1
ATOM 1544 N N . VAL B 2 108 ? -11.725 24.480 22.101 1.00 70.56 108 VAL C N 1
ATOM 1545 C CA . VAL B 2 108 ? -10.568 24.541 23.021 1.00 70.48 108 VAL C CA 1
ATOM 1546 C C . VAL B 2 108 ? -9.588 25.645 22.630 1.00 71.00 108 VAL C C 1
ATOM 1547 O O . VAL B 2 108 ? -9.155 26.424 23.497 1.00 71.28 108 VAL C O 1
ATOM 1551 N N . LYS B 2 109 ? -9.271 25.718 21.333 1.00 71.87 109 LYS C N 1
ATOM 1552 C CA . LYS B 2 109 ? -8.372 26.739 20.799 1.00 74.05 109 LYS C CA 1
ATOM 1553 C C . LYS B 2 109 ? -8.977 28.145 20.864 1.00 76.95 109 LYS C C 1
ATOM 1554 O O . LYS B 2 109 ? -8.316 29.075 21.332 1.00 77.44 109 LYS C O 1
ATOM 1560 N N . VAL B 2 110 ? -10.229 28.283 20.418 1.00 80.20 110 VAL C N 1
ATOM 1561 C CA . VAL B 2 110 ? -10.917 29.583 20.331 1.00 82.70 110 VAL C CA 1
ATOM 1562 C C . VAL B 2 110 ? -11.193 30.198 21.709 1.00 84.83 110 VAL C C 1
ATOM 1563 O O . VAL B 2 110 ? -11.124 31.420 21.860 1.00 85.43 110 VAL C O 1
ATOM 1567 N N . GLU B 2 111 ? -11.471 29.345 22.699 1.00 86.91 111 GLU C N 1
ATOM 1568 C CA . GLU B 2 111 ? -11.905 29.783 24.039 1.00 89.10 111 GLU C CA 1
ATOM 1569 C C . GLU B 2 111 ? -11.098 30.920 24.682 1.00 88.62 111 GLU C C 1
ATOM 1570 O O . GLU B 2 111 ? -11.687 31.961 24.973 1.00 88.43 111 GLU C O 1
ATOM 1576 N N . PRO B 2 112 ? -9.765 30.742 24.889 1.00 88.74 112 PRO C N 1
ATOM 1577 C CA . PRO B 2 112 ? -9.035 31.797 25.615 1.00 89.92 112 PRO C CA 1
ATOM 1578 C C . PRO B 2 112 ? -8.923 33.138 24.882 1.00 91.69 112 PRO C C 1
ATOM 1579 O O . PRO B 2 112 ? -8.520 34.128 25.494 1.00 92.09 112 PRO C O 1
ATOM 1583 N N . THR B 2 113 ? -9.280 33.175 23.594 1.00 93.47 113 THR C N 1
ATOM 1584 C CA . THR B 2 113 ? -9.409 34.436 22.848 1.00 95.98 113 THR C CA 1
ATOM 1585 C C . THR B 2 113 ? -10.625 35.216 23.354 1.00 98.02 113 THR C C 1
ATOM 1586 O O . THR B 2 113 ? -10.528 36.417 23.609 1.00 99.46 113 THR C O 1
ATOM 1590 N N . ILE B 2 114 ? -11.755 34.524 23.497 1.00 99.57 114 ILE C N 1
ATOM 1591 C CA . ILE B 2 114 ? -12.984 35.110 24.040 1.00 102.75 114 ILE C CA 1
ATOM 1592 C C . ILE B 2 114 ? -12.836 35.311 25.559 1.00 103.86 114 ILE C C 1
ATOM 1593 O O . ILE B 2 114 ? -12.964 36.432 26.064 1.00 104.48 114 ILE C O 1
ATOM 1598 N N . ASN B 2 115 ? -12.517 34.222 26.254 1.00 104.52 115 ASN C N 1
ATOM 1599 C CA . ASN B 2 115 ? -12.644 34.116 27.703 1.00 104.12 115 ASN C CA 1
ATOM 1600 C C . ASN B 2 115 ? -11.449 34.663 28.471 1.00 102.89 115 ASN C C 1
ATOM 1601 O O . ASN B 2 115 ? -11.617 35.366 29.467 1.00 104.80 115 ASN C O 1
ATOM 1606 N N . GLY B 2 116 ? -10.250 34.326 28.003 1.00 100.45 116 GLY C N 1
ATOM 1607 C CA . GLY B 2 116 ? -9.034 34.494 28.786 1.00 99.52 116 GLY C CA 1
ATOM 1608 C C . GLY B 2 116 ? -8.784 33.275 29.657 1.00 98.41 116 GLY C C 1
ATOM 1609 O O . GLY B 2 116 ? -7.807 33.234 30.411 1.00 99.27 116 GLY C O 1
ATOM 1610 N N . THR B 2 117 ? -9.679 32.289 29.556 1.00 96.69 117 THR C N 1
ATOM 1611 C CA . THR B 2 117 ? -9.591 31.027 30.300 1.00 95.55 117 THR C CA 1
ATOM 1612 C C . THR B 2 117 ? -9.838 29.825 29.388 1.00 93.64 117 THR C C 1
ATOM 1613 O O . THR B 2 117 ? -10.289 29.981 28.248 1.00 93.89 117 THR C O 1
ATOM 1617 N N . GLN B 2 118 ? -9.544 28.637 29.912 1.00 92.05 118 GLN C N 1
ATOM 1618 C CA . GLN B 2 118 ? -9.648 27.377 29.177 1.00 90.93 118 GLN C CA 1
ATOM 1619 C C . GLN B 2 118 ? -11.083 26.961 28.865 1.00 89.83 118 GLN C C 1
ATOM 1620 O O . GLN B 2 118 ? -12.026 27.448 29.490 1.00 91.85 118 GLN C O 1
ATOM 1626 N N . SER B 2 119 ? -11.234 26.071 27.885 1.00 87.58 119 SER C N 1
ATOM 1627 C CA . SER B 2 119 ? -12.504 25.390 27.619 1.00 85.43 119 SER C CA 1
ATOM 1628 C C . SER B 2 119 ? -12.678 24.233 28.598 1.00 83.45 119 SER C C 1
ATOM 1629 O O . SER B 2 119 ? -11.692 23.658 29.078 1.00 82.22 119 SER C O 1
ATOM 1632 N N . LEU B 2 120 ? -13.941 23.901 28.881 1.00 82.67 120 LEU C N 1
ATOM 1633 C CA . LEU B 2 120 ? -14.266 22.748 29.717 1.00 81.20 120 LEU C CA 1
ATOM 1634 C C . LEU B 2 120 ? -13.987 21.432 28.995 1.00 78.35 120 LEU C C 1
ATOM 1635 O O . LEU B 2 120 ? -13.672 20.428 29.640 1.00 77.63 120 LEU C O 1
ATOM 1640 N N . LEU B 2 121 ? -14.076 21.459 27.663 1.00 75.02 121 LEU C N 1
ATOM 1641 C CA . LEU B 2 121 ? -13.841 20.277 26.818 1.00 72.88 121 LEU C CA 1
ATOM 1642 C C . LEU B 2 121 ? -12.360 19.884 26.713 1.00 72.26 121 LEU C C 1
ATOM 1643 O O . LEU B 2 121 ? -12.041 18.795 26.219 1.00 72.32 121 LEU C O 1
ATOM 1648 N N . ASN B 2 122 ? -11.475 20.775 27.175 1.00 71.45 122 ASN C N 1
ATOM 1649 C CA . ASN B 2 122 ? -10.026 20.579 27.122 1.00 69.70 122 ASN C CA 1
ATOM 1650 C C . ASN B 2 122 ? -9.497 19.455 28.023 1.00 68.82 122 ASN C C 1
ATOM 1651 O O . ASN B 2 122 ? -9.774 19.406 29.227 1.00 70.34 122 ASN C O 1
ATOM 1656 N N . PHE B 2 123 ? -8.732 18.562 27.402 1.00 66.75 123 PHE C N 1
ATOM 1657 C CA . PHE B 2 123 ? -7.992 17.498 28.078 1.00 65.44 123 PHE C CA 1
ATOM 1658 C C . PHE B 2 123 ? -6.659 17.331 27.330 1.00 64.59 123 PHE C C 1
ATOM 1659 O O . PHE B 2 123 ? -6.535 17.818 26.210 1.00 63.96 123 PHE C O 1
ATOM 1667 N N . LEU B 2 124 ? -5.691 16.634 27.937 1.00 63.90 124 LEU C N 1
ATOM 1668 C CA . LEU B 2 124 ? -4.304 16.678 27.470 1.00 63.33 124 LEU C CA 1
ATOM 1669 C C . LEU B 2 124 ? -4.071 16.334 25.980 1.00 63.98 124 LEU C C 1
ATOM 1670 O O . LEU B 2 124 ? -3.688 17.211 25.192 1.00 65.56 124 LEU C O 1
ATOM 1675 N N . GLY B 2 125 ? -4.315 15.095 25.580 1.00 62.99 125 GLY C N 1
ATOM 1676 C CA . GLY B 2 125 ? -3.998 14.686 24.200 1.00 62.20 125 GLY C CA 1
ATOM 1677 C C . GLY B 2 125 ? -4.901 15.187 23.073 1.00 61.97 125 GLY C C 1
ATOM 1678 O O . GLY B 2 125 ? -4.745 14.744 21.930 1.00 61.64 125 GLY C O 1
ATOM 1679 N N . ILE B 2 126 ? -5.810 16.123 23.380 1.00 62.78 126 ILE C N 1
ATOM 1680 C CA . ILE B 2 126 ? -6.913 16.529 22.477 1.00 63.54 126 ILE C CA 1
ATOM 1681 C C . ILE B 2 126 ? -6.474 16.921 21.062 1.00 63.09 126 ILE C C 1
ATOM 1682 O O . ILE B 2 126 ? -7.112 16.535 20.078 1.00 62.47 126 ILE C O 1
ATOM 1687 N N . SER B 2 127 ? -5.374 17.661 20.977 1.00 63.88 127 SER C N 1
ATOM 1688 C CA . SER B 2 127 ? -4.852 18.159 19.711 1.00 64.82 127 SER C CA 1
ATOM 1689 C C . SER B 2 127 ? -4.319 17.040 18.824 1.00 64.82 127 SER C C 1
ATOM 1690 O O . SER B 2 127 ? -4.364 17.143 17.599 1.00 65.08 127 SER C O 1
ATOM 1693 N N . TYR B 2 128 ? -3.844 15.968 19.451 1.00 65.28 128 TYR C N 1
ATOM 1694 C CA . TYR B 2 128 ? -3.235 14.856 18.740 1.00 66.32 128 TYR C CA 1
ATOM 1695 C C . TYR B 2 128 ? -4.221 13.724 18.476 1.00 67.30 128 TYR C C 1
ATOM 1696 O O . TYR B 2 128 ? -4.075 12.989 17.491 1.00 68.94 128 TYR C O 1
ATOM 1705 N N . LEU B 2 129 ? -5.224 13.606 19.345 1.00 68.15 129 LEU C N 1
ATOM 1706 C CA . LEU B 2 129 ? -6.329 12.656 19.167 1.00 68.76 129 LEU C CA 1
ATOM 1707 C C . LEU B 2 129 ? -7.245 13.015 17.997 1.00 68.84 129 LEU C C 1
ATOM 1708 O O . LEU B 2 129 ? -7.661 12.129 17.249 1.00 69.70 129 LEU C O 1
ATOM 1713 N N . THR B 2 130 ? -7.541 14.311 17.846 1.00 67.83 130 THR C N 1
ATOM 1714 C CA . THR B 2 130 ? -8.426 14.822 16.801 1.00 67.02 130 THR C CA 1
ATOM 1715 C C . THR B 2 130 ? -7.997 14.407 15.393 1.00 66.40 130 THR C C 1
ATOM 1716 O O . THR B 2 130 ? -8.832 14.065 14.572 1.00 66.90 130 THR C O 1
ATOM 1720 N N . PHE B 2 131 ? -6.692 14.394 15.138 1.00 65.94 131 PHE C N 1
ATOM 1721 C CA . PHE B 2 131 ? -6.146 13.937 13.851 1.00 65.29 131 PHE C CA 1
ATOM 1722 C C . PHE B 2 131 ? -6.505 12.489 13.537 1.00 66.30 131 PHE C C 1
ATOM 1723 O O . PHE B 2 131 ? -6.721 12.142 12.372 1.00 67.21 131 PHE C O 1
ATOM 1731 N N . ARG B 2 132 ? -6.545 11.652 14.578 1.00 66.92 132 ARG C N 1
ATOM 1732 C CA . ARG B 2 132 ? -6.923 10.243 14.445 1.00 67.79 132 ARG C CA 1
ATOM 1733 C C . ARG B 2 132 ? -8.411 10.117 14.108 1.00 68.72 132 ARG C C 1
ATOM 1734 O O . ARG B 2 132 ? -8.787 9.343 13.220 1.00 69.61 132 ARG C O 1
ATOM 1742 N N . ALA B 2 133 ? -9.231 10.922 14.791 1.00 69.33 133 ALA C N 1
ATOM 1743 C CA . ALA B 2 133 ? -10.677 10.996 14.580 1.00 69.12 133 ALA C CA 1
ATOM 1744 C C . ALA B 2 133 ? -11.097 11.493 13.178 1.00 69.02 133 ALA C C 1
ATOM 1745 O O . ALA B 2 133 ? -11.833 10.782 12.478 1.00 68.91 133 ALA C O 1
ATOM 1747 N N . VAL B 2 134 ? -10.626 12.682 12.766 1.00 68.30 134 VAL C N 1
ATOM 1748 C CA . VAL B 2 134 ? -10.924 13.234 11.423 1.00 67.74 134 VAL C CA 1
ATOM 1749 C C . VAL B 2 134 ? -10.395 12.311 10.343 1.00 68.49 134 VAL C C 1
ATOM 1750 O O . VAL B 2 134 ? -11.036 12.139 9.307 1.00 69.58 134 VAL C O 1
ATOM 1754 N N . GLY B 2 135 ? -9.225 11.725 10.608 1.00 68.28 135 GLY C N 1
ATOM 1755 C CA . GLY B 2 135 ? -8.591 10.730 9.741 1.00 67.95 135 GLY C CA 1
ATOM 1756 C C . GLY B 2 135 ? -9.561 9.697 9.208 1.00 67.61 135 GLY C C 1
ATOM 1757 O O . GLY B 2 135 ? -9.555 9.404 8.011 1.00 67.67 135 GLY C O 1
ATOM 1758 N N . MET B 2 136 ? -10.413 9.175 10.093 1.00 66.90 136 MET C N 1
ATOM 1759 C CA . MET B 2 136 ? -11.447 8.227 9.693 1.00 66.61 136 MET C CA 1
ATOM 1760 C C . MET B 2 136 ? -12.579 8.797 8.847 1.00 66.66 136 MET C C 1
ATOM 1761 O O . MET B 2 136 ? -13.042 8.123 7.921 1.00 67.23 136 MET C O 1
ATOM 1766 N N . ILE B 2 137 ? -13.014 10.021 9.152 1.00 65.67 137 ILE C N 1
ATOM 1767 C CA . ILE B 2 137 ? -13.997 10.716 8.312 1.00 65.64 137 ILE C CA 1
ATOM 1768 C C . ILE B 2 137 ? -13.453 10.912 6.887 1.00 66.23 137 ILE C C 1
ATOM 1769 O O . ILE B 2 137 ? -14.165 10.649 5.916 1.00 66.57 137 ILE C O 1
ATOM 1774 N N . ILE B 2 138 ? -12.185 11.324 6.779 1.00 66.63 138 ILE C N 1
ATOM 1775 C CA . ILE B 2 138 ? -11.504 11.487 5.483 1.00 67.51 138 ILE C CA 1
ATOM 1776 C C . ILE B 2 138 ? -11.335 10.133 4.767 1.00 68.32 138 ILE C C 1
ATOM 1777 O O . ILE B 2 138 ? -11.575 10.036 3.565 1.00 68.23 138 ILE C O 1
ATOM 1782 N N . GLU B 2 139 ? -10.937 9.102 5.509 1.00 69.26 139 GLU C N 1
ATOM 1783 C CA . GLU B 2 139 ? -10.722 7.768 4.932 1.00 71.22 139 GLU C CA 1
ATOM 1784 C C . GLU B 2 139 ? -11.999 7.083 4.465 1.00 71.12 139 GLU C C 1
ATOM 1785 O O . GLU B 2 139 ? -11.973 6.329 3.488 1.00 70.75 139 GLU C O 1
ATOM 1791 N N . MET B 2 140 ? -13.111 7.359 5.152 1.00 71.84 140 MET C N 1
ATOM 1792 C CA . MET B 2 140 ? -14.437 6.871 4.740 1.00 71.87 140 MET C CA 1
ATOM 1793 C C . MET B 2 140 ? -14.926 7.615 3.501 1.00 72.89 140 MET C C 1
ATOM 1794 O O . MET B 2 140 ? -15.528 6.999 2.617 1.00 73.97 140 MET C O 1
ATOM 1799 N N . ARG B 2 141 ? -14.660 8.924 3.449 1.00 72.54 141 ARG C N 1
ATOM 1800 C CA . ARG B 2 141 ? -14.992 9.776 2.306 1.00 73.13 141 ARG C CA 1
ATOM 1801 C C . ARG B 2 141 ? -14.347 9.282 1.011 1.00 74.77 141 ARG C C 1
ATOM 1802 O O . ARG B 2 141 ? -15.006 9.224 -0.032 1.00 74.72 141 ARG C O 1
ATOM 1810 N N . ASP B 2 142 ? -13.066 8.924 1.100 1.00 76.93 142 ASP C N 1
ATOM 1811 C CA . ASP B 2 142 ? -12.296 8.430 -0.042 1.00 79.66 142 ASP C CA 1
ATOM 1812 C C . ASP B 2 142 ? -12.625 6.978 -0.396 1.00 80.81 142 ASP C C 1
ATOM 1813 O O . ASP B 2 142 ? -12.096 6.438 -1.367 1.00 82.13 142 ASP C O 1
ATOM 1818 N N . GLY B 2 143 ? -13.498 6.356 0.394 1.00 81.95 143 GLY C N 1
ATOM 1819 C CA . GLY B 2 143 ? -13.954 4.988 0.152 1.00 85.40 143 GLY C CA 1
ATOM 1820 C C . GLY B 2 143 ? -12.901 3.926 0.390 1.00 87.37 143 GLY C C 1
ATOM 1821 O O . GLY B 2 143 ? -13.080 2.774 -0.014 1.00 90.10 143 GLY C O 1
ATOM 1822 N N . VAL B 2 144 ? -11.808 4.313 1.045 1.00 87.57 144 VAL C N 1
ATOM 1823 C CA . VAL B 2 144 ? -10.713 3.395 1.358 1.00 88.00 144 VAL C CA 1
ATOM 1824 C C . VAL B 2 144 ? -10.946 2.667 2.697 1.00 88.04 144 VAL C C 1
ATOM 1825 O O . VAL B 2 144 ? -10.276 1.668 2.987 1.00 89.49 144 VAL C O 1
ATOM 1829 N N . LEU B 2 145 ? -11.890 3.178 3.496 1.00 86.78 145 LEU C N 1
ATOM 1830 C CA . LEU B 2 145 ? -12.345 2.515 4.721 1.00 85.89 145 LEU C CA 1
ATOM 1831 C C . LEU B 2 145 ? -13.835 2.189 4.642 1.00 89.17 145 LEU C C 1
ATOM 1832 O O . LEU B 2 145 ? -14.651 3.043 4.262 1.00 90.64 145 LEU C O 1
ATOM 1837 N N . LYS B 2 146 ? -14.173 0.946 5.001 1.00 90.82 146 LYS C N 1
ATOM 1838 C CA . LYS B 2 146 ? -15.558 0.462 4.995 1.00 89.69 146 LYS C CA 1
ATOM 1839 C C . LYS B 2 146 ? -15.940 -0.305 6.266 1.00 88.56 146 LYS C C 1
ATOM 1840 O O . LYS B 2 146 ? -16.971 -0.005 6.869 1.00 89.89 146 LYS C O 1
ATOM 1846 N N . GLU B 2 147 ? -15.113 -1.264 6.682 1.00 88.60 147 GLU C N 1
ATOM 1847 C CA . GLU B 2 147 ? -15.393 -2.105 7.858 1.00 88.37 147 GLU C CA 1
ATOM 1848 C C . GLU B 2 147 ? -14.553 -1.694 9.059 1.00 85.58 147 GLU C C 1
ATOM 1849 O O . GLU B 2 147 ? -13.340 -1.519 8.917 1.00 86.79 147 GLU C O 1
ATOM 1855 N N . PHE B 2 148 ? -15.189 -1.545 10.223 1.00 82.26 148 PHE C N 1
ATOM 1856 C CA . PHE B 2 148 ? -14.476 -1.441 11.507 1.00 79.89 148 PHE C CA 1
ATOM 1857 C C . PHE B 2 148 ? -15.330 -1.677 12.755 1.00 80.41 148 PHE C C 1
ATOM 1858 O O . PHE B 2 148 ? -16.469 -1.229 12.827 1.00 82.75 148 PHE C O 1
ATOM 1866 N N . THR B 2 149 ? -14.754 -2.395 13.720 1.00 79.42 149 THR C N 1
ATOM 1867 C CA . THR B 2 149 ? -15.292 -2.558 15.076 1.00 78.99 149 THR C CA 1
ATOM 1868 C C . THR B 2 149 ? -15.191 -1.230 15.836 1.00 78.09 149 THR C C 1
ATOM 1869 O O . THR B 2 149 ? -14.365 -0.381 15.507 1.00 78.44 149 THR C O 1
ATOM 1873 N N . LEU B 2 150 ? -16.043 -1.059 16.849 1.00 77.89 150 LEU C N 1
ATOM 1874 C CA . LEU B 2 150 ? -15.878 -0.009 17.859 1.00 76.17 150 LEU C CA 1
ATOM 1875 C C . LEU B 2 150 ? -14.546 -0.182 18.606 1.00 75.78 150 LEU C C 1
ATOM 1876 O O . LEU B 2 150 ? -13.896 0.806 18.965 1.00 74.56 150 LEU C O 1
ATOM 1881 N N . GLY B 2 151 ? -14.161 -1.444 18.819 1.00 76.26 151 GLY C N 1
ATOM 1882 C CA . GLY B 2 151 ? -12.874 -1.810 19.412 1.00 75.95 151 GLY C CA 1
ATOM 1883 C C . GLY B 2 151 ? -11.682 -1.350 18.590 1.00 75.36 151 GLY C C 1
ATOM 1884 O O . GLY B 2 151 ? -10.746 -0.782 19.139 1.00 75.86 151 GLY C O 1
ATOM 1885 N N . GLU B 2 152 ? -11.738 -1.584 17.278 1.00 74.29 152 GLU C N 1
ATOM 1886 C CA . GLU B 2 152 ? -10.702 -1.147 16.340 1.00 73.77 152 GLU C CA 1
ATOM 1887 C C . GLU B 2 152 ? -10.536 0.376 16.284 1.00 74.38 152 GLU C C 1
ATOM 1888 O O . GLU B 2 152 ? -9.406 0.880 16.229 1.00 76.54 152 GLU C O 1
ATOM 1894 N N . PHE B 2 153 ? -11.664 1.088 16.298 1.00 74.23 153 PHE C N 1
ATOM 1895 C CA . PHE B 2 153 ? -11.708 2.550 16.296 1.00 73.71 153 PHE C CA 1
ATOM 1896 C C . PHE B 2 153 ? -11.164 3.123 17.608 1.00 74.18 153 PHE C C 1
ATOM 1897 O O . PHE B 2 153 ? -10.373 4.063 17.585 1.00 74.68 153 PHE C O 1
ATOM 1905 N N . LEU B 2 154 ? -11.584 2.545 18.735 1.00 74.91 154 LEU C N 1
ATOM 1906 C CA . LEU B 2 154 ? -11.133 2.985 20.055 1.00 75.08 154 LEU C CA 1
ATOM 1907 C C . LEU B 2 154 ? -9.650 2.707 20.317 1.00 75.86 154 LEU C C 1
ATOM 1908 O O . LEU B 2 154 ? -8.951 3.590 20.814 1.00 77.56 154 LEU C O 1
ATOM 1913 N N . ARG B 2 155 ? -9.174 1.502 19.976 1.00 76.78 155 ARG C N 1
ATOM 1914 C CA . ARG B 2 155 ? -7.751 1.130 20.119 1.00 77.64 155 ARG C CA 1
ATOM 1915 C C . ARG B 2 155 ? -6.833 2.101 19.385 1.00 76.55 155 ARG C C 1
ATOM 1916 O O . ARG B 2 155 ? -5.767 2.469 19.899 1.00 76.66 155 ARG C O 1
ATOM 1924 N N . PHE B 2 156 ? -7.254 2.494 18.181 1.00 75.27 156 PHE C N 1
ATOM 1925 C CA . PHE B 2 156 ? -6.519 3.426 17.350 1.00 73.87 156 PHE C CA 1
ATOM 1926 C C . PHE B 2 156 ? -6.559 4.831 17.929 1.00 72.95 156 PHE C C 1
ATOM 1927 O O . PHE B 2 156 ? -5.517 5.384 18.270 1.00 75.12 156 PHE C O 1
ATOM 1935 N N . MET B 2 157 ? -7.757 5.391 18.063 1.00 71.14 157 MET C N 1
ATOM 1936 C CA . MET B 2 157 ? -7.918 6.789 18.440 1.00 69.88 157 MET C CA 1
ATOM 1937 C C . MET B 2 157 ? -7.293 7.126 19.795 1.00 67.19 157 MET C C 1
ATOM 1938 O O . MET B 2 157 ? -6.658 8.167 19.937 1.00 65.85 157 MET C O 1
ATOM 1943 N N . LEU B 2 158 ? -7.457 6.243 20.772 1.00 66.44 158 LEU C N 1
ATOM 1944 C CA . LEU B 2 158 ? -6.870 6.476 22.089 1.00 67.20 158 LEU C CA 1
ATOM 1945 C C . LEU B 2 158 ? -5.807 5.439 22.469 1.00 67.93 158 LEU C C 1
ATOM 1946 O O . LEU B 2 158 ? -5.803 4.891 23.581 1.00 67.86 158 LEU C O 1
ATOM 1951 N N . PHE B 2 159 ? -4.901 5.204 21.515 1.00 69.12 159 PHE C N 1
ATOM 1952 C CA . PHE B 2 159 ? -3.676 4.411 21.691 1.00 67.64 159 PHE C CA 1
ATOM 1953 C C . PHE B 2 159 ? -2.816 5.047 22.786 1.00 66.29 159 PHE C C 1
ATOM 1954 O O . PHE B 2 159 ? -2.563 6.251 22.757 1.00 66.04 159 PHE C O 1
ATOM 1962 N N . MET B 2 160 ? -2.399 4.235 23.749 1.00 65.91 160 MET C N 1
ATOM 1963 C CA . MET B 2 160 ? -1.750 4.721 24.984 1.00 66.45 160 MET C CA 1
ATOM 1964 C C . MET B 2 160 ? -0.371 5.431 24.846 1.00 66.76 160 MET C C 1
ATOM 1965 O O . MET B 2 160 ? -0.192 6.503 25.436 1.00 66.26 160 MET C O 1
ATOM 1970 N N . PRO B 2 161 ? 0.600 4.846 24.103 1.00 67.58 161 PRO C N 1
ATOM 1971 C CA . PRO B 2 161 ? 1.934 5.484 24.022 1.00 67.97 161 PRO C CA 1
ATOM 1972 C C . PRO B 2 161 ? 1.972 6.830 23.290 1.00 67.93 161 PRO C C 1
ATOM 1973 O O . PRO B 2 161 ? 2.823 7.676 23.592 1.00 68.73 161 PRO C O 1
ATOM 1977 N N . THR B 2 162 ? 1.058 7.018 22.343 1.00 67.66 162 THR C N 1
ATOM 1978 C CA . THR B 2 162 ? 1.031 8.222 21.522 1.00 67.55 162 THR C CA 1
ATOM 1979 C C . THR B 2 162 ? -0.121 9.154 21.915 1.00 67.75 162 THR C C 1
ATOM 1980 O O . THR B 2 162 ? -0.595 9.949 21.091 1.00 68.72 162 THR C O 1
ATOM 1984 N N . PHE B 2 163 ? -0.557 9.070 23.171 1.00 67.60 163 PHE C N 1
ATOM 1985 C CA . PHE B 2 163 ? -1.782 9.763 23.612 1.00 67.53 163 PHE C CA 1
ATOM 1986 C C . PHE B 2 163 ? -1.580 11.270 23.735 1.00 66.64 163 PHE C C 1
ATOM 1987 O O . PHE B 2 163 ? -2.241 12.049 23.033 1.00 65.78 163 PHE C O 1
ATOM 1995 N N . THR B 2 164 ? -0.655 11.651 24.615 1.00 66.24 164 THR C N 1
ATOM 1996 C CA . THR B 2 164 ? -0.503 13.028 25.081 1.00 66.14 164 THR C CA 1
ATOM 1997 C C . THR B 2 164 ? -0.020 14.003 24.003 1.00 65.54 164 THR C C 1
ATOM 1998 O O . THR B 2 164 ? -0.509 15.139 23.934 1.00 66.18 164 THR C O 1
ATOM 2002 N N . SER B 2 165 ? 0.923 13.539 23.175 1.00 63.96 165 SER C N 1
ATOM 2003 C CA . SER B 2 165 ? 1.595 14.365 22.188 1.00 62.88 165 SER C CA 1
ATOM 2004 C C . SER B 2 165 ? 2.213 13.523 21.064 1.00 62.33 165 SER C C 1
ATOM 2005 O O . SER B 2 165 ? 2.721 14.068 20.068 1.00 62.24 165 SER C O 1
ATOM 2008 N N . GLY B 2 166 ? 2.151 12.201 21.236 1.00 61.57 166 GLY C N 1
ATOM 2009 C CA . GLY B 2 166 ? 2.892 11.227 20.429 1.00 60.89 166 GLY C CA 1
ATOM 2010 C C . GLY B 2 166 ? 2.528 11.248 18.970 1.00 60.25 166 GLY C C 1
ATOM 2011 O O . GLY B 2 166 ? 1.510 11.840 18.616 1.00 60.86 166 GLY C O 1
ATOM 2012 N N . PRO B 2 167 ? 3.347 10.596 18.119 1.00 59.65 167 PRO C N 1
ATOM 2013 C CA . PRO B 2 167 ? 3.222 10.662 16.651 1.00 58.91 167 PRO C CA 1
ATOM 2014 C C . PRO B 2 167 ? 1.794 10.454 16.138 1.00 57.68 167 PRO C C 1
ATOM 2015 O O . PRO B 2 167 ? 1.087 9.550 16.607 1.00 57.27 167 PRO C O 1
ATOM 2019 N N . ILE B 2 168 ? 1.378 11.311 15.209 1.00 56.68 168 ILE C N 1
ATOM 2020 C CA . ILE B 2 168 ? 0.071 11.220 14.559 1.00 56.53 168 ILE C CA 1
ATOM 2021 C C . ILE B 2 168 ? 0.032 9.973 13.661 1.00 57.29 168 ILE C C 1
ATOM 2022 O O . ILE B 2 168 ? 0.995 9.682 12.948 1.00 57.67 168 ILE C O 1
ATOM 2027 N N . ASP B 2 169 ? -1.072 9.228 13.722 1.00 58.14 169 ASP C N 1
ATOM 2028 C CA . ASP B 2 169 ? -1.219 8.011 12.925 1.00 58.90 169 ASP C CA 1
ATOM 2029 C C . ASP B 2 169 ? -2.480 8.024 12.059 1.00 59.85 169 ASP C C 1
ATOM 2030 O O . ASP B 2 169 ? -3.429 8.782 12.313 1.00 60.27 169 ASP C O 1
ATOM 2035 N N . ARG B 2 170 ? -2.451 7.198 11.013 1.00 61.04 170 ARG C N 1
ATOM 2036 C CA . ARG B 2 170 ? -3.581 6.987 10.112 1.00 61.78 170 ARG C CA 1
ATOM 2037 C C . ARG B 2 170 ? -4.167 5.607 10.406 1.00 62.62 170 ARG C C 1
ATOM 2038 O O . ARG B 2 170 ? -3.426 4.676 10.755 1.00 62.34 170 ARG C O 1
ATOM 2046 N N . PHE B 2 171 ? -5.491 5.481 10.273 1.00 63.67 171 PHE C N 1
ATOM 2047 C CA . PHE B 2 171 ? -6.214 4.259 10.668 1.00 64.66 171 PHE C CA 1
ATOM 2048 C C . PHE B 2 171 ? -5.800 2.999 9.902 1.00 66.26 171 PHE C C 1
ATOM 2049 O O . PHE B 2 171 ? -5.456 1.997 10.526 1.00 66.94 171 PHE C O 1
ATOM 2057 N N . LYS B 2 172 ? -5.839 3.055 8.569 1.00 68.27 172 LYS C N 1
ATOM 2058 C CA . LYS B 2 172 ? -5.556 1.887 7.721 1.00 70.07 172 LYS C CA 1
ATOM 2059 C C . LYS B 2 172 ? -4.201 1.262 8.050 1.00 69.79 172 LYS C C 1
ATOM 2060 O O . LYS B 2 172 ? -4.086 0.034 8.147 1.00 69.60 172 LYS C O 1
ATOM 2066 N N . ARG B 2 173 ? -3.194 2.121 8.246 1.00 69.07 173 ARG C N 1
ATOM 2067 C CA . ARG B 2 173 ? -1.840 1.695 8.541 1.00 68.51 173 ARG C CA 1
ATOM 2068 C C . ARG B 2 173 ? -1.719 1.161 9.979 1.00 69.14 173 ARG C C 1
ATOM 2069 O O . ARG B 2 173 ? -1.085 0.115 10.191 1.00 70.74 173 ARG C O 1
ATOM 2077 N N . PHE B 2 174 ? -2.345 1.841 10.951 1.00 69.06 174 PHE C N 1
ATOM 2078 C CA . PHE B 2 174 ? -2.329 1.394 12.351 1.00 69.27 174 PHE C CA 1
ATOM 2079 C C . PHE B 2 174 ? -3.052 0.062 12.512 1.00 70.34 174 PHE C C 1
ATOM 2080 O O . PHE B 2 174 ? -2.574 -0.827 13.226 1.00 70.43 174 PHE C O 1
ATOM 2088 N N . ASN B 2 175 ? -4.204 -0.055 11.851 1.00 72.44 175 ASN C N 1
ATOM 2089 C CA . ASN B 2 175 ? -5.060 -1.224 11.991 1.00 74.18 175 ASN C CA 1
ATOM 2090 C C . ASN B 2 175 ? -4.406 -2.479 11.438 1.00 76.12 175 ASN C C 1
ATOM 2091 O O . ASN B 2 175 ? -4.396 -3.504 12.118 1.00 76.88 175 ASN C O 1
ATOM 2096 N N . GLU B 2 176 ? -3.842 -2.382 10.230 1.00 78.62 176 GLU C N 1
ATOM 2097 C CA . GLU B 2 176 ? -3.146 -3.499 9.584 1.00 81.34 176 GLU C CA 1
ATOM 2098 C C . GLU B 2 176 ? -1.941 -3.977 10.406 1.00 81.38 176 GLU C C 1
ATOM 2099 O O . GLU B 2 176 ? -1.716 -5.192 10.524 1.00 81.63 176 GLU C O 1
ATOM 2105 N N . ASP B 2 177 ? -1.198 -3.019 10.975 1.00 81.11 177 ASP C N 1
ATOM 2106 C CA . ASP B 2 177 ? -0.044 -3.283 11.833 1.00 81.90 177 ASP C CA 1
ATOM 2107 C C . ASP B 2 177 ? -0.457 -4.065 13.084 1.00 82.57 177 ASP C C 1
ATOM 2108 O O . ASP B 2 177 ? 0.204 -5.039 13.465 1.00 84.45 177 ASP C O 1
ATOM 2113 N N . TYR B 2 178 ? -1.560 -3.637 13.699 1.00 82.21 178 TYR C N 1
ATOM 2114 C CA . TYR B 2 178 ? -2.137 -4.292 14.870 1.00 82.04 178 TYR C CA 1
ATOM 2115 C C . TYR B 2 178 ? -2.744 -5.653 14.506 1.00 83.18 178 TYR C C 1
ATOM 2116 O O . TYR B 2 178 ? -2.692 -6.594 15.315 1.00 83.21 178 TYR C O 1
ATOM 2125 N N . GLN B 2 179 ? -3.298 -5.739 13.292 1.00 84.64 179 GLN C N 1
ATOM 2126 C CA . GLN B 2 179 ? -4.011 -6.921 12.801 1.00 86.53 179 GLN C CA 1
ATOM 2127 C C . GLN B 2 179 ? -3.108 -8.131 12.648 1.00 87.88 179 GLN C C 1
ATOM 2128 O O . GLN B 2 179 ? -3.488 -9.244 13.043 1.00 88.20 179 GLN C O 1
ATOM 2134 N N . SER B 2 180 ? -1.920 -7.909 12.073 1.00 88.21 180 SER C N 1
ATOM 2135 C CA . SER B 2 180 ? -0.926 -8.967 11.901 1.00 89.28 180 SER C CA 1
ATOM 2136 C C . SER B 2 180 ? 0.271 -8.734 12.811 1.00 88.08 180 SER C C 1
ATOM 2137 O O . SER B 2 180 ? 1.073 -7.820 12.590 1.00 87.59 180 SER C O 1
ATOM 2140 N N . ILE B 2 181 ? 0.356 -9.572 13.850 1.00 87.60 181 ILE C N 1
ATOM 2141 C CA . ILE B 2 181 ? 1.459 -9.564 14.802 1.00 87.38 181 ILE C CA 1
ATOM 2142 C C . ILE B 2 181 ? 2.748 -9.952 14.063 1.00 86.66 181 ILE C C 1
ATOM 2143 O O . ILE B 2 181 ? 2.785 -10.995 13.400 1.00 89.25 181 ILE C O 1
ATOM 2148 N N . PRO B 2 182 ? 3.793 -9.097 14.152 1.00 83.88 182 PRO C N 1
ATOM 2149 C CA . PRO B 2 182 ? 5.079 -9.370 13.515 1.00 83.94 182 PRO C CA 1
ATOM 2150 C C . PRO B 2 182 ? 5.720 -10.663 14.022 1.00 85.70 182 PRO C C 1
ATOM 2151 O O . PRO B 2 182 ? 5.525 -11.034 15.190 1.00 86.09 182 PRO C O 1
ATOM 2155 N N . ASN B 2 183 ? 6.468 -11.332 13.139 1.00 87.43 183 ASN C N 1
ATOM 2156 C CA . ASN B 2 183 ? 7.076 -12.640 13.424 1.00 87.91 183 ASN C CA 1
ATOM 2157 C C . ASN B 2 183 ? 8.223 -12.566 14.440 1.00 87.75 183 ASN C C 1
ATOM 2158 O O . ASN B 2 183 ? 8.731 -11.482 14.731 1.00 85.76 183 ASN C O 1
ATOM 2163 N N . ARG B 2 184 ? 8.621 -13.731 14.952 1.00 90.66 184 ARG C N 1
ATOM 2164 C CA . ARG B 2 184 ? 9.479 -13.869 16.143 1.00 93.26 184 ARG C CA 1
ATOM 2165 C C . ARG B 2 184 ? 10.730 -12.995 16.188 1.00 92.74 184 ARG C C 1
ATOM 2166 O O . ARG B 2 184 ? 10.940 -12.289 17.175 1.00 91.33 184 ARG C O 1
ATOM 2174 N N . ASP B 2 185 ? 11.541 -13.019 15.129 1.00 93.97 185 ASP C N 1
ATOM 2175 C CA . ASP B 2 185 ? 12.803 -12.260 15.123 1.00 94.93 185 ASP C CA 1
ATOM 2176 C C . ASP B 2 185 ? 12.668 -10.779 14.729 1.00 91.77 185 ASP C C 1
ATOM 2177 O O . ASP B 2 185 ? 13.506 -9.955 15.112 1.00 90.58 185 ASP C O 1
ATOM 2182 N N . GLU B 2 186 ? 11.619 -10.460 13.968 1.00 89.04 186 GLU C N 1
ATOM 2183 C CA . GLU B 2 186 ? 11.232 -9.071 13.685 1.00 85.97 186 GLU C CA 1
ATOM 2184 C C . GLU B 2 186 ? 10.741 -8.385 14.967 1.00 81.59 186 GLU C C 1
ATOM 2185 O O . GLU B 2 186 ? 10.945 -7.185 15.173 1.00 80.07 186 GLU C O 1
ATOM 2191 N N . LEU B 2 187 ? 10.106 -9.178 15.823 1.00 78.31 187 LEU C N 1
ATOM 2192 C CA . LEU B 2 187 ? 9.629 -8.737 17.121 1.00 75.38 187 LEU C CA 1
ATOM 2193 C C . LEU B 2 187 ? 10.784 -8.485 18.093 1.00 73.61 187 LEU C C 1
ATOM 2194 O O . LEU B 2 187 ? 10.748 -7.521 18.859 1.00 72.22 187 LEU C O 1
ATOM 2199 N N . LEU B 2 188 ? 11.799 -9.350 18.044 1.00 73.68 188 LEU C N 1
ATOM 2200 C CA . LEU B 2 188 ? 13.034 -9.201 18.840 1.00 73.05 188 LEU C CA 1
ATOM 2201 C C . LEU B 2 188 ? 13.856 -7.999 18.371 1.00 71.29 188 LEU C C 1
ATOM 2202 O O . LEU B 2 188 ? 14.536 -7.347 19.167 1.00 69.76 188 LEU C O 1
ATOM 2207 N N . ASN B 2 189 ? 13.778 -7.738 17.067 1.00 70.73 189 ASN C N 1
ATOM 2208 C CA . ASN B 2 189 ? 14.379 -6.577 16.424 1.00 70.03 189 ASN C CA 1
ATOM 2209 C C . ASN B 2 189 ? 13.790 -5.274 16.961 1.00 69.29 189 ASN C C 1
ATOM 2210 O O . ASN B 2 189 ? 14.511 -4.293 17.140 1.00 68.61 189 ASN C O 1
ATOM 2215 N N . MET B 2 190 ? 12.481 -5.281 17.216 1.00 70.01 190 MET C N 1
ATOM 2216 C CA . MET B 2 190 ? 11.768 -4.142 17.801 1.00 69.77 190 MET C CA 1
ATOM 2217 C C . MET B 2 190 ? 12.149 -3.894 19.256 1.00 70.13 190 MET C C 1
ATOM 2218 O O . MET B 2 190 ? 12.149 -2.748 19.700 1.00 68.80 190 MET C O 1
ATOM 2223 N N . LEU B 2 191 ? 12.461 -4.971 19.983 1.00 71.60 191 LEU C N 1
ATOM 2224 C CA . LEU B 2 191 ? 12.954 -4.895 21.365 1.00 72.56 191 LEU C CA 1
ATOM 2225 C C . LEU B 2 191 ? 14.307 -4.213 21.406 1.00 73.85 191 LEU C C 1
ATOM 2226 O O . LEU B 2 191 ? 14.571 -3.396 22.294 1.00 73.86 191 LEU C O 1
ATOM 2231 N N . GLU B 2 192 ? 15.155 -4.575 20.441 1.00 75.82 192 GLU C N 1
ATOM 2232 C CA . GLU B 2 192 ? 16.481 -3.990 20.272 1.00 76.98 192 GLU C CA 1
ATOM 2233 C C . GLU B 2 192 ? 16.362 -2.496 19.959 1.00 75.47 192 GLU C C 1
ATOM 2234 O O . GLU B 2 192 ? 17.086 -1.686 20.533 1.00 75.39 192 GLU C O 1
ATOM 2240 N N . GLN B 2 193 ? 15.425 -2.145 19.074 1.00 73.80 193 GLN C N 1
ATOM 2241 C CA . GLN B 2 193 ? 15.166 -0.752 18.715 1.00 72.33 193 GLN C CA 1
ATOM 2242 C C . GLN B 2 193 ? 14.524 0.036 19.863 1.00 72.36 193 GLN C C 1
ATOM 2243 O O . GLN B 2 193 ? 14.781 1.234 20.009 1.00 71.80 193 GLN C O 1
ATOM 2249 N N . ALA B 2 194 ? 13.702 -0.643 20.668 1.00 72.46 194 ALA C N 1
ATOM 2250 C CA . ALA B 2 194 ? 13.048 -0.023 21.823 1.00 71.98 194 ALA C CA 1
ATOM 2251 C C . ALA B 2 194 ? 14.049 0.325 22.916 1.00 71.93 194 ALA C C 1
ATOM 2252 O O . ALA B 2 194 ? 14.000 1.424 23.470 1.00 71.46 194 ALA C O 1
ATOM 2254 N N . VAL B 2 195 ? 14.963 -0.602 23.207 1.00 72.43 195 VAL C N 1
ATOM 2255 C CA . VAL B 2 195 ? 16.006 -0.392 24.223 1.00 72.42 195 VAL C CA 1
ATOM 2256 C C . VAL B 2 195 ? 17.020 0.678 23.777 1.00 71.98 195 VAL C C 1
ATOM 2257 O O . VAL B 2 195 ? 17.575 1.389 24.609 1.00 71.53 195 VAL C O 1
ATOM 2261 N N . LYS B 2 196 ? 17.214 0.799 22.458 1.00 72.22 196 LYS C N 1
ATOM 2262 C CA . LYS B 2 196 ? 18.027 1.855 21.841 1.00 71.72 196 LYS C CA 1
ATOM 2263 C C . LYS B 2 196 ? 17.358 3.228 22.000 1.00 71.76 196 LYS C C 1
ATOM 2264 O O . LYS B 2 196 ? 17.989 4.174 22.470 1.00 70.80 196 LYS C O 1
ATOM 2270 N N . TYR B 2 197 ? 16.076 3.312 21.619 1.00 72.48 197 TYR C N 1
ATOM 2271 C CA . TYR B 2 197 ? 15.272 4.538 21.670 1.00 71.48 197 TYR C CA 1
ATOM 2272 C C . TYR B 2 197 ? 15.077 5.103 23.073 1.00 70.94 197 TYR C C 1
ATOM 2273 O O . TYR B 2 197 ? 14.931 6.315 23.233 1.00 69.98 197 TYR C O 1
ATOM 2282 N N . ILE B 2 198 ? 15.042 4.224 24.075 1.00 70.95 198 ILE C N 1
ATOM 2283 C CA . ILE B 2 198 ? 14.951 4.629 25.479 1.00 71.75 198 ILE C CA 1
ATOM 2284 C C . ILE B 2 198 ? 16.277 5.255 25.926 1.00 74.17 198 ILE C C 1
ATOM 2285 O O . ILE B 2 198 ? 16.263 6.325 26.542 1.00 76.12 198 ILE C O 1
ATOM 2290 N N . MET B 2 199 ? 17.402 4.611 25.592 1.00 74.38 199 MET C N 1
ATOM 2291 C CA . MET B 2 199 ? 18.749 5.134 25.887 1.00 73.13 199 MET C CA 1
ATOM 2292 C C . MET B 2 199 ? 18.965 6.537 25.329 1.00 70.36 199 MET C C 1
ATOM 2293 O O . MET B 2 199 ? 19.432 7.414 26.047 1.00 69.75 199 MET C O 1
ATOM 2298 N N . LEU B 2 200 ? 18.608 6.737 24.061 1.00 68.59 200 LEU C N 1
ATOM 2299 C CA . LEU B 2 200 ? 18.704 8.044 23.392 1.00 68.13 200 LEU C CA 1
ATOM 2300 C C . LEU B 2 200 ? 17.790 9.084 24.023 1.00 67.59 200 LEU C C 1
ATOM 2301 O O . LEU B 2 200 ? 18.231 10.196 24.322 1.00 66.61 200 LEU C O 1
ATOM 2306 N N . GLY B 2 201 ? 16.528 8.699 24.230 1.00 67.98 201 GLY C N 1
ATOM 2307 C CA . GLY B 2 201 ? 15.524 9.528 24.898 1.00 67.34 201 GLY C CA 1
ATOM 2308 C C . GLY B 2 201 ? 15.952 10.021 26.269 1.00 67.23 201 GLY C C 1
ATOM 2309 O O . GLY B 2 201 ? 15.673 11.161 26.630 1.00 67.67 201 GLY C O 1
ATOM 2310 N N . PHE B 2 202 ? 16.616 9.155 27.031 1.00 67.42 202 PHE C N 1
ATOM 2311 C CA . PHE B 2 202 ? 17.224 9.513 28.320 1.00 67.75 202 PHE C CA 1
ATOM 2312 C C . PHE B 2 202 ? 18.185 10.683 28.157 1.00 66.86 202 PHE C C 1
ATOM 2313 O O . PHE B 2 202 ? 18.058 11.679 28.866 1.00 67.48 202 PHE C O 1
ATOM 2321 N N . LEU B 2 203 ? 19.110 10.563 27.202 1.00 64.80 203 LEU C N 1
ATOM 2322 C CA . LEU B 2 203 ? 20.087 11.608 26.900 1.00 63.47 203 LEU C CA 1
ATOM 2323 C C . LEU B 2 203 ? 19.404 12.885 26.405 1.00 62.93 203 LEU C C 1
ATOM 2324 O O . LEU B 2 203 ? 19.678 13.974 26.911 1.00 62.36 203 LEU C O 1
ATOM 2329 N N . TYR B 2 204 ? 18.514 12.732 25.427 1.00 62.77 204 TYR C N 1
ATOM 2330 C CA . TYR B 2 204 ? 17.808 13.850 24.806 1.00 63.51 204 TYR C CA 1
ATOM 2331 C C . TYR B 2 204 ? 16.972 14.663 25.796 1.00 64.50 204 TYR C C 1
ATOM 2332 O O . TYR B 2 204 ? 17.107 15.880 25.849 1.00 64.97 204 TYR C O 1
ATOM 2341 N N . LYS B 2 205 ? 16.135 13.989 26.583 1.00 65.27 205 LYS C N 1
ATOM 2342 C CA . LYS B 2 205 ? 15.181 14.666 27.467 1.00 66.32 205 LYS C CA 1
ATOM 2343 C C . LYS B 2 205 ? 15.733 15.038 28.842 1.00 66.77 205 LYS C C 1
ATOM 2344 O O . LYS B 2 205 ? 15.552 16.163 29.292 1.00 68.28 205 LYS C O 1
ATOM 2350 N N . PHE B 2 206 ? 16.376 14.093 29.515 1.00 66.04 206 PHE C N 1
ATOM 2351 C CA . PHE B 2 206 ? 16.829 14.318 30.900 1.00 66.51 206 PHE C CA 1
ATOM 2352 C C . PHE B 2 206 ? 18.218 14.940 31.029 1.00 67.45 206 PHE C C 1
ATOM 2353 O O . PHE B 2 206 ? 18.515 15.565 32.045 1.00 68.87 206 PHE C O 1
ATOM 2361 N N . VAL B 2 207 ? 19.053 14.790 30.000 1.00 67.15 207 VAL C N 1
ATOM 2362 C CA . VAL B 2 207 ? 20.384 15.408 29.965 1.00 65.99 207 VAL C CA 1
ATOM 2363 C C . VAL B 2 207 ? 20.371 16.697 29.132 1.00 65.70 207 VAL C C 1
ATOM 2364 O O . VAL B 2 207 ? 20.501 17.783 29.693 1.00 65.53 207 VAL C O 1
ATOM 2368 N N . LEU B 2 208 ? 20.197 16.578 27.815 1.00 65.24 208 LEU C N 1
ATOM 2369 C CA . LEU B 2 208 ? 20.411 17.707 26.895 1.00 66.10 208 LEU C CA 1
ATOM 2370 C C . LEU B 2 208 ? 19.354 18.810 26.990 1.00 67.70 208 LEU C C 1
ATOM 2371 O O . LEU B 2 208 ? 19.697 19.992 27.103 1.00 67.81 208 LEU C O 1
ATOM 2376 N N . ALA B 2 209 ? 18.078 18.420 26.969 1.00 69.41 209 ALA C N 1
ATOM 2377 C CA . ALA B 2 209 ? 16.950 19.358 27.118 1.00 70.36 209 ALA C CA 1
ATOM 2378 C C . ALA B 2 209 ? 16.962 20.043 28.481 1.00 72.56 209 ALA C C 1
ATOM 2379 O O . ALA B 2 209 ? 16.384 21.117 28.647 1.00 73.32 209 ALA C O 1
ATOM 2381 N N . GLN B 2 210 ? 17.633 19.420 29.444 1.00 75.15 210 GLN C N 1
ATOM 2382 C CA . GLN B 2 210 ? 17.832 19.972 30.770 1.00 77.67 210 GLN C CA 1
ATOM 2383 C C . GLN B 2 210 ? 18.838 21.115 30.732 1.00 78.34 210 GLN C C 1
ATOM 2384 O O . GLN B 2 210 ? 18.592 22.171 31.315 1.00 79.63 210 GLN C O 1
ATOM 2390 N N . ILE B 2 211 ? 19.960 20.893 30.042 1.00 78.13 211 ILE C N 1
ATOM 2391 C CA . ILE B 2 211 ? 21.030 21.889 29.908 1.00 79.73 211 ILE C CA 1
ATOM 2392 C C . ILE B 2 211 ? 20.538 23.119 29.137 1.00 80.82 211 ILE C C 1
ATOM 2393 O O . ILE B 2 211 ? 20.731 24.253 29.588 1.00 82.52 211 ILE C O 1
ATOM 2398 N N . PHE B 2 212 ? 19.891 22.893 27.998 1.00 80.93 212 PHE C N 1
ATOM 2399 C CA . PHE B 2 212 ? 19.350 23.993 27.217 1.00 82.37 212 PHE C CA 1
ATOM 2400 C C . PHE B 2 212 ? 18.174 24.668 27.920 1.00 82.97 212 PHE C C 1
ATOM 2401 O O . PHE B 2 212 ? 18.185 25.880 28.113 1.00 83.70 212 PHE C O 1
ATOM 2409 N N . GLY B 2 213 ? 17.198 23.869 28.344 1.00 82.93 213 GLY C N 1
ATOM 2410 C CA . GLY B 2 213 ? 15.921 24.373 28.841 1.00 83.72 213 GLY C CA 1
ATOM 2411 C C . GLY B 2 213 ? 15.916 24.993 30.214 1.00 85.38 213 GLY C C 1
ATOM 2412 O O . GLY B 2 213 ? 15.437 26.114 30.368 1.00 87.31 213 GLY C O 1
ATOM 2413 N N . SER B 2 214 ? 16.426 24.273 31.206 1.00 84.97 214 SER C N 1
ATOM 2414 C CA . SER B 2 214 ? 16.317 24.688 32.605 1.00 86.10 214 SER C CA 1
ATOM 2415 C C . SER B 2 214 ? 17.579 25.367 33.145 1.00 87.32 214 SER C C 1
ATOM 2416 O O . SER B 2 214 ? 17.515 26.053 34.171 1.00 87.52 214 SER C O 1
ATOM 2419 N N . MET B 2 215 ? 18.710 25.174 32.454 1.00 89.17 215 MET C N 1
ATOM 2420 C CA . MET B 2 215 ? 20.004 25.758 32.832 1.00 89.21 215 MET C CA 1
ATOM 2421 C C . MET B 2 215 ? 20.381 27.042 32.092 1.00 87.96 215 MET C C 1
ATOM 2422 O O . MET B 2 215 ? 20.639 28.059 32.736 1.00 89.22 215 MET C O 1
ATOM 2427 N N . LEU B 2 216 ? 20.420 26.985 30.760 1.00 84.79 216 LEU C N 1
ATOM 2428 C CA . LEU B 2 216 ? 20.854 28.124 29.941 1.00 83.23 216 LEU C CA 1
ATOM 2429 C C . LEU B 2 216 ? 19.736 29.111 29.621 1.00 83.15 216 LEU C C 1
ATOM 2430 O O . LEU B 2 216 ? 19.942 30.320 29.706 1.00 83.68 216 LEU C O 1
ATOM 2435 N N . LEU B 2 217 ? 18.566 28.588 29.253 1.00 82.25 217 LEU C N 1
ATOM 2436 C CA . LEU B 2 217 ? 17.433 29.413 28.808 1.00 82.46 217 LEU C CA 1
ATOM 2437 C C . LEU B 2 217 ? 16.892 30.437 29.832 1.00 83.93 217 LEU C C 1
ATOM 2438 O O . LEU B 2 217 ? 16.677 31.593 29.447 1.00 85.43 217 LEU C O 1
ATOM 2443 N N . PRO B 2 218 ? 16.675 30.039 31.117 1.00 83.93 218 PRO C N 1
ATOM 2444 C CA . PRO B 2 218 ? 16.114 31.029 32.058 1.00 84.56 218 PRO C CA 1
ATOM 2445 C C . PRO B 2 218 ? 16.957 32.305 32.307 1.00 84.37 218 PRO C C 1
ATOM 2446 O O . PRO B 2 218 ? 16.372 33.391 32.254 1.00 85.74 218 PRO C O 1
ATOM 2450 N N . PRO B 2 219 ? 18.296 32.190 32.567 1.00 82.62 219 PRO C N 1
ATOM 2451 C CA . PRO B 2 219 ? 19.058 33.438 32.717 1.00 82.63 219 PRO C CA 1
ATOM 2452 C C . PRO B 2 219 ? 19.223 34.241 31.421 1.00 81.80 219 PRO C C 1
ATOM 2453 O O . PRO B 2 219 ? 19.289 35.470 31.476 1.00 84.36 219 PRO C O 1
ATOM 2457 N N . LEU B 2 220 ? 19.281 33.553 30.282 1.00 78.19 220 LEU C N 1
ATOM 2458 C CA . LEU B 2 220 ? 19.349 34.205 28.974 1.00 76.63 220 LEU C CA 1
ATOM 2459 C C . LEU B 2 220 ? 18.122 35.060 28.680 1.00 76.67 220 LEU C C 1
ATOM 2460 O O . LEU B 2 220 ? 18.255 36.150 28.128 1.00 76.86 220 LEU C O 1
ATOM 2465 N N . LYS B 2 221 ? 16.943 34.559 29.056 1.00 76.31 221 LYS C N 1
ATOM 2466 C CA . LYS B 2 221 ? 15.677 35.300 28.945 1.00 76.32 221 LYS C CA 1
ATOM 2467 C C . LYS B 2 221 ? 15.667 36.504 29.880 1.00 77.57 221 LYS C C 1
ATOM 2468 O O . LYS B 2 221 ? 15.322 37.611 29.461 1.00 77.91 221 LYS C O 1
ATOM 2474 N N . ALA B 2 222 ? 16.074 36.275 31.130 1.00 79.13 222 ALA C N 1
ATOM 2475 C CA . ALA B 2 222 ? 16.149 37.313 32.159 1.00 82.68 222 ALA C CA 1
ATOM 2476 C C . ALA B 2 222 ? 16.997 38.490 31.700 1.00 85.12 222 ALA C C 1
ATOM 2477 O O . ALA B 2 222 ? 16.589 39.649 31.848 1.00 87.31 222 ALA C O 1
ATOM 2479 N N . GLN B 2 223 ? 18.157 38.177 31.120 1.00 85.81 223 GLN C N 1
ATOM 2480 C CA . GLN B 2 223 ? 19.085 39.180 30.623 1.00 87.88 223 GLN C CA 1
ATOM 2481 C C . GLN B 2 223 ? 18.487 39.924 29.437 1.00 88.38 223 GLN C C 1
ATOM 2482 O O . GLN B 2 223 ? 18.445 41.157 29.449 1.00 89.96 223 GLN C O 1
ATOM 2488 N N . ALA B 2 224 ? 17.987 39.175 28.449 1.00 87.69 224 ALA C N 1
ATOM 2489 C CA . ALA B 2 224 ? 17.333 39.736 27.261 1.00 89.06 224 ALA C CA 1
ATOM 2490 C C . ALA B 2 224 ? 16.218 40.713 27.615 1.00 91.50 224 ALA C C 1
ATOM 2491 O O . ALA B 2 224 ? 16.042 41.722 26.930 1.00 93.11 224 ALA C O 1
ATOM 2493 N N . LEU B 2 225 ? 15.489 40.413 28.692 1.00 93.21 225 LEU C N 1
ATOM 2494 C CA . LEU B 2 225 ? 14.420 41.278 29.186 1.00 94.06 225 LEU C CA 1
ATOM 2495 C C . LEU B 2 225 ? 14.951 42.594 29.746 1.00 95.40 225 LEU C C 1
ATOM 2496 O O . LEU B 2 225 ? 14.409 43.653 29.425 1.00 97.65 225 LEU C O 1
ATOM 2501 N N . SER B 2 226 ? 16.011 42.525 30.561 1.00 95.13 226 SER C N 1
ATOM 2502 C CA . SER B 2 226 ? 16.656 43.728 31.113 1.00 96.14 226 SER C CA 1
ATOM 2503 C C . SER B 2 226 ? 17.229 44.637 30.032 1.00 97.52 226 SER C C 1
ATOM 2504 O O . SER B 2 226 ? 17.123 45.859 30.140 1.00 98.38 226 SER C O 1
ATOM 2507 N N . GLN B 2 227 ? 17.806 44.027 28.994 1.00 98.76 227 GLN C N 1
ATOM 2508 C CA . GLN B 2 227 ? 18.396 44.739 27.854 1.00 100.65 227 GLN C CA 1
ATOM 2509 C C . GLN B 2 227 ? 17.389 45.628 27.121 1.00 100.64 227 GLN C C 1
ATOM 2510 O O . GLN B 2 227 ? 17.709 46.766 26.776 1.00 102.49 227 GLN C O 1
ATOM 2516 N N . GLY B 2 228 ? 16.183 45.111 26.895 1.00 98.73 228 GLY C N 1
ATOM 2517 C CA . GLY B 2 228 ? 15.139 45.855 26.192 1.00 100.42 228 GLY C CA 1
ATOM 2518 C C . GLY B 2 228 ? 15.373 45.945 24.694 1.00 100.39 228 GLY C C 1
ATOM 2519 O O . GLY B 2 228 ? 16.254 45.272 24.155 1.00 99.89 228 GLY C O 1
ATOM 2520 N N . GLY B 2 229 ? 14.580 46.781 24.023 1.00 101.72 229 GLY C N 1
ATOM 2521 C CA . GLY B 2 229 ? 14.632 46.928 22.563 1.00 101.69 229 GLY C CA 1
ATOM 2522 C C . GLY B 2 229 ? 13.909 45.793 21.859 1.00 101.76 229 GLY C C 1
ATOM 2523 O O . GLY B 2 229 ? 13.503 44.811 22.501 1.00 102.60 229 GLY C O 1
ATOM 2524 N N . ILE B 2 230 ? 13.748 45.911 20.540 1.00 101.33 230 ILE C N 1
ATOM 2525 C CA . ILE B 2 230 ? 13.030 44.874 19.773 1.00 100.71 230 ILE C CA 1
ATOM 2526 C C . ILE B 2 230 ? 13.874 43.615 19.504 1.00 99.68 230 ILE C C 1
ATOM 2527 O O . ILE B 2 230 ? 13.333 42.551 19.191 1.00 100.90 230 ILE C O 1
ATOM 2532 N N . PHE B 2 231 ? 15.190 43.748 19.641 1.00 97.68 231 PHE C N 1
ATOM 2533 C CA . PHE B 2 231 ? 16.115 42.623 19.577 1.00 96.03 231 PHE C CA 1
ATOM 2534 C C . PHE B 2 231 ? 17.386 43.004 20.316 1.00 95.58 231 PHE C C 1
ATOM 2535 O O . PHE B 2 231 ? 17.757 44.174 20.348 1.00 97.19 231 PHE C O 1
ATOM 2543 N N . ASN B 2 232 ? 18.035 42.021 20.931 1.00 93.88 232 ASN C N 1
ATOM 2544 C CA . ASN B 2 232 ? 19.381 42.203 21.486 1.00 92.78 232 ASN C CA 1
ATOM 2545 C C . ASN B 2 232 ? 20.191 40.917 21.392 1.00 91.51 232 ASN C C 1
ATOM 2546 O O . ASN B 2 232 ? 19.679 39.892 20.938 1.00 90.52 232 ASN C O 1
ATOM 2551 N N . LEU B 2 233 ? 21.459 40.981 21.796 1.00 91.41 233 LEU C N 1
ATOM 2552 C CA . LEU B 2 233 ? 22.345 39.822 21.723 1.00 90.03 233 LEU C CA 1
ATOM 2553 C C . LEU B 2 233 ? 21.909 38.639 22.605 1.00 88.70 233 LEU C C 1
ATOM 2554 O O . LEU B 2 233 ? 21.965 37.500 22.139 1.00 88.27 233 LEU C O 1
ATOM 2559 N N . PRO B 2 234 ? 21.464 38.891 23.861 1.00 88.90 234 PRO C N 1
ATOM 2560 C CA . PRO B 2 234 ? 20.890 37.756 24.597 1.00 88.34 234 PRO C CA 1
ATOM 2561 C C . PRO B 2 234 ? 19.631 37.146 23.957 1.00 87.87 234 PRO C C 1
ATOM 2562 O O . PRO B 2 234 ? 19.360 35.962 24.174 1.00 87.85 234 PRO C O 1
ATOM 2566 N N . THR B 2 235 ? 18.886 37.941 23.183 1.00 87.24 235 THR C N 1
ATOM 2567 C CA . THR B 2 235 ? 17.721 37.457 22.428 1.00 85.84 235 THR C CA 1
ATOM 2568 C C . THR B 2 235 ? 18.157 36.524 21.284 1.00 84.92 235 THR C C 1
ATOM 2569 O O . THR B 2 235 ? 17.462 35.551 20.975 1.00 85.49 235 THR C O 1
ATOM 2573 N N . LEU B 2 236 ? 19.308 36.813 20.674 1.00 83.62 236 LEU C N 1
ATOM 2574 C CA . LEU B 2 236 ? 19.938 35.887 19.725 1.00 82.66 236 LEU C CA 1
ATOM 2575 C C . LEU B 2 236 ? 20.359 34.608 20.452 1.00 82.36 236 LEU C C 1
ATOM 2576 O O . LEU B 2 236 ? 20.339 33.522 19.871 1.00 83.07 236 LEU C O 1
ATOM 2581 N N . GLY B 2 237 ? 20.722 34.751 21.727 1.00 81.80 237 GLY C N 1
ATOM 2582 C CA . GLY B 2 237 ? 21.042 33.617 22.590 1.00 80.90 237 GLY C CA 1
ATOM 2583 C C . GLY B 2 237 ? 19.857 32.706 22.859 1.00 80.27 237 GLY C C 1
ATOM 2584 O O . GLY B 2 237 ? 19.974 31.486 22.712 1.00 79.20 237 GLY C O 1
ATOM 2585 N N . VAL B 2 238 ? 18.720 33.289 23.251 1.00 80.37 238 VAL C N 1
ATOM 2586 C CA . VAL B 2 238 ? 17.507 32.501 23.529 1.00 80.41 238 VAL C CA 1
ATOM 2587 C C . VAL B 2 238 ? 17.007 31.805 22.267 1.00 79.83 238 VAL C C 1
ATOM 2588 O O . VAL B 2 238 ? 16.506 30.687 22.343 1.00 80.43 238 VAL C O 1
ATOM 2592 N N . MET B 2 239 ? 17.191 32.457 21.120 1.00 78.92 239 MET C N 1
ATOM 2593 C CA . MET B 2 239 ? 16.792 31.923 19.825 1.00 77.70 239 MET C CA 1
ATOM 2594 C C . MET B 2 239 ? 17.383 30.533 19.554 1.00 75.81 239 MET C C 1
ATOM 2595 O O . MET B 2 239 ? 16.659 29.603 19.186 1.00 75.95 239 MET C O 1
ATOM 2600 N N . TYR B 2 240 ? 18.696 30.403 19.745 1.00 73.54 240 TYR C N 1
ATOM 2601 C CA . TYR B 2 240 ? 19.384 29.138 19.529 1.00 71.02 240 TYR C CA 1
ATOM 2602 C C . TYR B 2 240 ? 19.115 28.169 20.667 1.00 69.45 240 TYR C C 1
ATOM 2603 O O . TYR B 2 240 ? 18.775 27.011 20.416 1.00 68.53 240 TYR C O 1
ATOM 2612 N N . VAL B 2 241 ? 19.248 28.652 21.905 1.00 68.29 241 VAL C N 1
ATOM 2613 C CA . VAL B 2 241 ? 19.089 27.812 23.096 1.00 68.57 241 VAL C CA 1
ATOM 2614 C C . VAL B 2 241 ? 17.700 27.166 23.165 1.00 68.98 241 VAL C C 1
ATOM 2615 O O . VAL B 2 241 ? 17.608 25.943 23.345 1.00 68.07 241 VAL C O 1
ATOM 2619 N N . TYR B 2 242 ? 16.644 27.972 22.989 1.00 69.95 242 TYR C N 1
ATOM 2620 C CA . TYR B 2 242 ? 15.266 27.464 22.947 1.00 69.63 242 TYR C CA 1
ATOM 2621 C C . TYR B 2 242 ? 15.083 26.499 21.787 1.00 69.63 242 TYR C C 1
ATOM 2622 O O . TYR B 2 242 ? 14.488 25.439 21.960 1.00 69.83 242 TYR C O 1
ATOM 2631 N N . GLY B 2 243 ? 15.574 26.883 20.609 1.00 69.66 243 GLY C N 1
ATOM 2632 C CA . GLY B 2 243 ? 15.488 26.054 19.405 1.00 69.97 243 GLY C CA 1
ATOM 2633 C C . GLY B 2 243 ? 15.947 24.624 19.644 1.00 70.56 243 GLY C C 1
ATOM 2634 O O . GLY B 2 243 ? 15.212 23.675 19.341 1.00 70.02 243 GLY C O 1
ATOM 2635 N N . PHE B 2 244 ? 17.154 24.484 20.202 1.00 70.82 244 PHE C N 1
ATOM 2636 C CA . PHE B 2 244 ? 17.718 23.179 20.574 1.00 70.44 244 PHE C CA 1
ATOM 2637 C C . PHE B 2 244 ? 16.930 22.500 21.693 1.00 69.67 244 PHE C C 1
ATOM 2638 O O . PHE B 2 244 ? 16.712 21.283 21.653 1.00 69.13 244 PHE C O 1
ATOM 2646 N N . ASP B 2 245 ? 16.493 23.300 22.666 1.00 69.73 245 ASP C N 1
ATOM 2647 C CA . ASP B 2 245 ? 15.638 22.822 23.754 1.00 69.47 245 ASP C CA 1
ATOM 2648 C C . ASP B 2 245 ? 14.335 22.222 23.226 1.00 67.14 245 ASP C C 1
ATOM 2649 O O . ASP B 2 245 ? 13.980 21.107 23.602 1.00 65.65 245 ASP C O 1
ATOM 2654 N N . LEU B 2 246 ? 13.648 22.960 22.350 1.00 65.30 246 LEU C N 1
ATOM 2655 C CA . LEU B 2 246 ? 12.434 22.481 21.686 1.00 63.62 246 LEU C CA 1
ATOM 2656 C C . LEU B 2 246 ? 12.698 21.155 20.996 1.00 62.94 246 LEU C C 1
ATOM 2657 O O . LEU B 2 246 ? 11.961 20.207 21.221 1.00 62.76 246 LEU C O 1
ATOM 2662 N N . PHE B 2 247 ? 13.759 21.089 20.189 1.00 62.41 247 PHE C N 1
ATOM 2663 C CA . PHE B 2 247 ? 14.099 19.863 19.486 1.00 61.69 247 PHE C CA 1
ATOM 2664 C C . PHE B 2 247 ? 14.371 18.699 20.431 1.00 61.86 247 PHE C C 1
ATOM 2665 O O . PHE B 2 247 ? 13.783 17.638 20.269 1.00 61.27 247 PHE C O 1
ATOM 2673 N N . PHE B 2 248 ? 15.263 18.890 21.398 1.00 63.38 248 PHE C N 1
ATOM 2674 C CA . PHE B 2 248 ? 15.696 17.778 22.249 1.00 65.58 248 PHE C CA 1
ATOM 2675 C C . PHE B 2 248 ? 14.590 17.224 23.139 1.00 68.37 248 PHE C C 1
ATOM 2676 O O . PHE B 2 248 ? 14.485 16.005 23.327 1.00 69.89 248 PHE C O 1
ATOM 2684 N N . ASP B 2 249 ? 13.764 18.128 23.661 1.00 70.12 249 ASP C N 1
ATOM 2685 C CA . ASP B 2 249 ? 12.644 17.765 24.512 1.00 70.66 249 ASP C CA 1
ATOM 2686 C C . ASP B 2 249 ? 11.608 16.977 23.722 1.00 68.88 249 ASP C C 1
ATOM 2687 O O . ASP B 2 249 ? 11.161 15.926 24.172 1.00 68.27 249 ASP C O 1
ATOM 2692 N N . PHE B 2 250 ? 11.264 17.469 22.535 1.00 67.12 250 PHE C N 1
ATOM 2693 C CA . PHE B 2 250 ? 10.248 16.829 21.708 1.00 66.33 250 PHE C CA 1
ATOM 2694 C C . PHE B 2 250 ? 10.717 15.556 21.019 1.00 65.35 250 PHE C C 1
ATOM 2695 O O . PHE B 2 250 ? 9.952 14.600 20.920 1.00 64.67 250 PHE C O 1
ATOM 2703 N N . ALA B 2 251 ? 11.960 15.550 20.543 1.00 65.06 251 ALA C N 1
ATOM 2704 C CA . ALA B 2 251 ? 12.545 14.386 19.871 1.00 64.45 251 ALA C CA 1
ATOM 2705 C C . ALA B 2 251 ? 12.766 13.236 20.837 1.00 64.15 251 ALA C C 1
ATOM 2706 O O . ALA B 2 251 ? 12.578 12.068 20.473 1.00 64.35 251 ALA C O 1
ATOM 2708 N N . GLY B 2 252 ? 13.167 13.582 22.061 1.00 63.18 252 GLY C N 1
ATOM 2709 C CA . GLY B 2 252 ? 13.352 12.618 23.141 1.00 62.14 252 GLY C CA 1
ATOM 2710 C C . GLY B 2 252 ? 12.041 11.982 23.541 1.00 61.39 252 GLY C C 1
ATOM 2711 O O . GLY B 2 252 ? 11.963 10.759 23.703 1.00 61.29 252 GLY C O 1
ATOM 2712 N N . TYR B 2 253 ? 11.013 12.818 23.695 1.00 60.23 253 TYR C N 1
ATOM 2713 C CA . TYR B 2 253 ? 9.657 12.346 23.923 1.00 58.44 253 TYR C CA 1
ATOM 2714 C C . TYR B 2 253 ? 9.246 11.371 22.829 1.00 56.82 253 TYR C C 1
ATOM 2715 O O . TYR B 2 253 ? 8.827 10.256 23.122 1.00 56.13 253 TYR C O 1
ATOM 2724 N N . SER B 2 254 ? 9.380 11.800 21.576 1.00 55.51 254 SER C N 1
ATOM 2725 C CA . SER B 2 254 ? 8.995 11.010 20.415 1.00 55.17 254 SER C CA 1
ATOM 2726 C C . SER B 2 254 ? 9.642 9.629 20.412 1.00 55.31 254 SER C C 1
ATOM 2727 O O . SER B 2 254 ? 9.008 8.645 20.030 1.00 55.01 254 SER C O 1
ATOM 2730 N N . MET B 2 255 ? 10.896 9.565 20.857 1.00 55.94 255 MET C N 1
ATOM 2731 C CA . MET B 2 255 ? 11.643 8.309 20.922 1.00 56.66 255 MET C CA 1
ATOM 2732 C C . MET B 2 255 ? 11.077 7.379 21.983 1.00 57.11 255 MET C C 1
ATOM 2733 O O . MET B 2 255 ? 10.967 6.172 21.748 1.00 57.37 255 MET C O 1
ATOM 2738 N N . PHE B 2 256 ? 10.727 7.950 23.141 1.00 56.74 256 PHE C N 1
ATOM 2739 C CA . PHE B 2 256 ? 10.037 7.221 24.195 1.00 56.24 256 PHE C CA 1
ATOM 2740 C C . PHE B 2 256 ? 8.721 6.664 23.665 1.00 55.78 256 PHE C C 1
ATOM 2741 O O . PHE B 2 256 ? 8.449 5.473 23.809 1.00 55.92 256 PHE C O 1
ATOM 2749 N N . ALA B 2 257 ? 7.936 7.532 23.027 1.00 54.74 257 ALA C N 1
ATOM 2750 C CA . ALA B 2 257 ? 6.660 7.164 22.415 1.00 54.78 257 ALA C CA 1
ATOM 2751 C C . ALA B 2 257 ? 6.805 5.966 21.475 1.00 54.67 257 ALA C C 1
ATOM 2752 O O . ALA B 2 257 ? 6.062 4.987 21.600 1.00 55.33 257 ALA C O 1
ATOM 2754 N N . LEU B 2 258 ? 7.783 6.043 20.572 1.00 53.94 258 LEU C N 1
ATOM 2755 C CA . LEU B 2 258 ? 8.082 4.973 19.617 1.00 53.09 258 LEU C CA 1
ATOM 2756 C C . LEU B 2 258 ? 8.528 3.675 20.295 1.00 52.73 258 LEU C C 1
ATOM 2757 O O . LEU B 2 258 ? 8.193 2.585 19.829 1.00 52.20 258 LEU C O 1
ATOM 2762 N N . ALA B 2 259 ? 9.277 3.811 21.391 1.00 52.61 259 ALA C N 1
ATOM 2763 C CA . ALA B 2 259 ? 9.821 2.676 22.134 1.00 53.30 259 ALA C CA 1
ATOM 2764 C C . ALA B 2 259 ? 8.731 1.874 22.836 1.00 54.34 259 ALA C C 1
ATOM 2765 O O . ALA B 2 259 ? 8.724 0.642 22.763 1.00 55.01 259 ALA C O 1
ATOM 2767 N N . VAL B 2 260 ? 7.817 2.583 23.505 1.00 54.70 260 VAL C N 1
ATOM 2768 C CA . VAL B 2 260 ? 6.687 1.979 24.230 1.00 54.58 260 VAL C CA 1
ATOM 2769 C C . VAL B 2 260 ? 5.737 1.313 23.239 1.00 54.59 260 VAL C C 1
ATOM 2770 O O . VAL B 2 260 ? 5.343 0.161 23.435 1.00 54.37 260 VAL C O 1
ATOM 2774 N N . SER B 2 261 ? 5.410 2.040 22.169 1.00 54.93 261 SER C N 1
ATOM 2775 C CA . SER B 2 261 ? 4.656 1.512 21.038 1.00 56.59 261 SER C CA 1
ATOM 2776 C C . SER B 2 261 ? 5.233 0.179 20.531 1.00 58.54 261 SER C C 1
ATOM 2777 O O . SER B 2 261 ? 4.483 -0.764 20.295 1.00 58.91 261 SER C O 1
ATOM 2780 N N . ASN B 2 262 ? 6.560 0.106 20.391 1.00 60.67 262 ASN C N 1
ATOM 2781 C CA . ASN B 2 262 ? 7.254 -1.106 19.934 1.00 62.76 262 ASN C CA 1
ATOM 2782 C C . ASN B 2 262 ? 7.021 -2.298 20.854 1.00 64.25 262 ASN C C 1
ATOM 2783 O O . ASN B 2 262 ? 6.780 -3.410 20.379 1.00 65.13 262 ASN C O 1
ATOM 2788 N N . LEU B 2 263 ? 7.079 -2.053 22.164 1.00 64.83 263 LEU C N 1
ATOM 2789 C CA . LEU B 2 263 ? 6.789 -3.071 23.171 1.00 65.25 263 LEU C CA 1
ATOM 2790 C C . LEU B 2 263 ? 5.345 -3.531 23.085 1.00 66.47 263 LEU C C 1
ATOM 2791 O O . LEU B 2 263 ? 5.044 -4.675 23.411 1.00 68.02 263 LEU C O 1
ATOM 2796 N N . MET B 2 264 ? 4.466 -2.631 22.641 1.00 67.50 264 MET C N 1
ATOM 2797 C CA . MET B 2 264 ? 3.061 -2.941 22.364 1.00 69.13 264 MET C CA 1
ATOM 2798 C C . MET B 2 264 ? 2.824 -3.524 20.962 1.00 68.62 264 MET C C 1
ATOM 2799 O O . MET B 2 264 ? 1.684 -3.609 20.497 1.00 68.89 264 MET C O 1
ATOM 2804 N N . GLY B 2 265 ? 3.900 -3.918 20.288 1.00 68.49 265 GLY C N 1
ATOM 2805 C CA . GLY B 2 265 ? 3.798 -4.652 19.032 1.00 68.47 265 GLY C CA 1
ATOM 2806 C C . GLY B 2 265 ? 3.697 -3.821 17.761 1.00 68.22 265 GLY C C 1
ATOM 2807 O O . GLY B 2 265 ? 4.141 -4.261 16.704 1.00 68.96 265 GLY C O 1
ATOM 2808 N N . ILE B 2 266 ? 3.086 -2.642 17.840 1.00 67.37 266 ILE C N 1
ATOM 2809 C CA . ILE B 2 266 ? 2.930 -1.804 16.644 1.00 66.81 266 ILE C CA 1
ATOM 2810 C C . ILE B 2 266 ? 4.080 -0.794 16.513 1.00 66.52 266 ILE C C 1
ATOM 2811 O O . ILE B 2 266 ? 4.659 -0.390 17.513 1.00 66.77 266 ILE C O 1
ATOM 2816 N N . LYS B 2 267 ? 4.403 -0.406 15.281 1.00 66.04 267 LYS C N 1
ATOM 2817 C CA . LYS B 2 267 ? 5.426 0.619 15.032 1.00 65.00 267 LYS C CA 1
ATOM 2818 C C . LYS B 2 267 ? 4.857 1.927 14.463 1.00 63.76 267 LYS C C 1
ATOM 2819 O O . LYS B 2 267 ? 4.608 2.059 13.260 1.00 62.72 267 LYS C O 1
ATOM 2825 N N . SER B 2 268 ? 4.633 2.866 15.376 1.00 63.13 268 SER C N 1
ATOM 2826 C CA . SER B 2 268 ? 4.097 4.202 15.088 1.00 63.06 268 SER C CA 1
ATOM 2827 C C . SER B 2 268 ? 5.029 4.996 14.163 1.00 63.14 268 SER C C 1
ATOM 2828 O O . SER B 2 268 ? 6.222 4.696 14.118 1.00 64.14 268 SER C O 1
ATOM 2831 N N . PRO B 2 269 ? 4.495 6.002 13.428 1.00 62.96 269 PRO C N 1
ATOM 2832 C CA . PRO B 2 269 ? 5.359 6.782 12.520 1.00 63.26 269 PRO C CA 1
ATOM 2833 C C . PRO B 2 269 ? 6.409 7.608 13.265 1.00 62.96 269 PRO C C 1
ATOM 2834 O O . PRO B 2 269 ? 6.166 8.035 14.388 1.00 62.73 269 PRO C O 1
ATOM 2838 N N . ILE B 2 270 ? 7.567 7.806 12.647 1.00 63.08 270 ILE C N 1
ATOM 2839 C CA . ILE B 2 270 ? 8.671 8.557 13.262 1.00 63.13 270 ILE C CA 1
ATOM 2840 C C . ILE B 2 270 ? 8.454 10.084 13.113 1.00 62.44 270 ILE C C 1
ATOM 2841 O O . ILE B 2 270 ? 7.747 10.537 12.203 1.00 61.31 270 ILE C O 1
ATOM 2846 N N . ASN B 2 271 ? 9.028 10.856 14.038 1.00 62.46 271 ASN C N 1
ATOM 2847 C CA . ASN B 2 271 ? 8.855 12.312 14.089 1.00 63.26 271 ASN C CA 1
ATOM 2848 C C . ASN B 2 271 ? 10.040 13.156 13.603 1.00 63.39 271 ASN C C 1
ATOM 2849 O O . ASN B 2 271 ? 9.841 14.266 13.088 1.00 63.78 271 ASN C O 1
ATOM 2854 N N . PHE B 2 272 ? 11.264 12.656 13.780 1.00 63.06 272 PHE C N 1
ATOM 2855 C CA . PHE B 2 272 ? 12.464 13.417 13.403 1.00 61.50 272 PHE C CA 1
ATOM 2856 C C . PHE B 2 272 ? 13.484 12.606 12.630 1.00 61.12 272 PHE C C 1
ATOM 2857 O O . PHE B 2 272 ? 13.698 11.414 12.919 1.00 60.13 272 PHE C O 1
ATOM 2865 N N . ASP B 2 273 ? 14.100 13.267 11.649 1.00 61.60 273 ASP C N 1
ATOM 2866 C CA . ASP B 2 273 ? 15.157 12.673 10.829 1.00 61.53 273 ASP C CA 1
ATOM 2867 C C . ASP B 2 273 ? 16.264 13.692 10.525 1.00 60.57 273 ASP C C 1
ATOM 2868 O O . ASP B 2 273 ? 16.346 14.222 9.407 1.00 59.94 273 ASP C O 1
ATOM 2873 N N . LYS B 2 274 ? 17.127 13.926 11.519 1.00 60.34 274 LYS C N 1
ATOM 2874 C CA . LYS B 2 274 ? 18.232 14.902 11.428 1.00 60.94 274 LYS C CA 1
ATOM 2875 C C . LYS B 2 274 ? 17.758 16.225 10.798 1.00 60.08 274 LYS C C 1
ATOM 2876 O O . LYS B 2 274 ? 18.160 16.557 9.683 1.00 60.18 274 LYS C O 1
ATOM 2882 N N . PRO B 2 275 ? 16.881 16.976 11.499 1.00 59.76 275 PRO C N 1
ATOM 2883 C CA . PRO B 2 275 ? 16.270 18.163 10.869 1.00 59.87 275 PRO C CA 1
ATOM 2884 C C . PRO B 2 275 ? 17.222 19.320 10.536 1.00 59.81 275 PRO C C 1
ATOM 2885 O O . PRO B 2 275 ? 16.923 20.113 9.642 1.00 59.54 275 PRO C O 1
ATOM 2889 N N . PHE B 2 276 ? 18.353 19.404 11.228 1.00 60.20 276 PHE C N 1
ATOM 2890 C CA . PHE B 2 276 ? 19.257 20.555 11.094 1.00 60.67 276 PHE C CA 1
ATOM 2891 C C . PHE B 2 276 ? 20.239 20.507 9.911 1.00 60.33 276 PHE C C 1
ATOM 2892 O O . PHE B 2 276 ? 20.701 21.556 9.451 1.00 60.97 276 PHE C O 1
ATOM 2900 N N . ILE B 2 277 ? 20.517 19.311 9.394 1.00 59.18 277 ILE C N 1
ATOM 2901 C CA . ILE B 2 277 ? 21.306 19.161 8.168 1.00 58.85 277 ILE C CA 1
ATOM 2902 C C . ILE B 2 277 ? 20.505 19.416 6.877 1.00 59.88 277 ILE C C 1
ATOM 2903 O O . ILE B 2 277 ? 21.009 19.184 5.772 1.00 60.82 277 ILE C O 1
ATOM 2908 N N . SER B 2 278 ? 19.268 19.886 7.016 1.00 61.16 278 SER C N 1
ATOM 2909 C CA . SER B 2 278 ? 18.416 20.161 5.855 1.00 62.43 278 SER C CA 1
ATOM 2910 C C . SER B 2 278 ? 18.838 21.458 5.175 1.00 62.93 278 SER C C 1
ATOM 2911 O O . SER B 2 278 ? 18.998 22.504 5.830 1.00 61.66 278 SER C O 1
ATOM 2914 N N . ARG B 2 279 ? 19.033 21.351 3.861 1.00 65.06 279 ARG C N 1
ATOM 2915 C CA . ARG B 2 279 ? 19.517 22.447 3.012 1.00 67.82 279 ARG C CA 1
ATOM 2916 C C . ARG B 2 279 ? 18.381 23.344 2.572 1.00 67.41 279 ARG C C 1
ATOM 2917 O O . ARG B 2 279 ? 18.591 24.452 2.105 1.00 67.98 279 ARG C O 1
ATOM 2925 N N . ASP B 2 280 ? 17.166 22.852 2.762 1.00 67.15 280 ASP C N 1
ATOM 2926 C CA . ASP B 2 280 ? 15.966 23.371 2.130 1.00 66.69 280 ASP C CA 1
ATOM 2927 C C . ASP B 2 280 ? 14.898 23.551 3.193 1.00 67.47 280 ASP C C 1
ATOM 2928 O O . ASP B 2 280 ? 14.881 22.822 4.188 1.00 68.40 280 ASP C O 1
ATOM 2933 N N . MET B 2 281 ? 14.013 24.521 2.989 1.00 68.14 281 MET C N 1
ATOM 2934 C CA . MET B 2 281 ? 12.776 24.621 3.782 1.00 67.00 281 MET C CA 1
ATOM 2935 C C . MET B 2 281 ? 11.847 23.461 3.446 1.00 66.33 281 MET C C 1
ATOM 2936 O O . MET B 2 281 ? 11.228 22.888 4.337 1.00 66.92 281 MET C O 1
ATOM 2941 N N . LYS B 2 282 ? 11.778 23.127 2.156 1.00 65.65 282 LYS C N 1
ATOM 2942 C CA . LYS B 2 282 ? 11.093 21.936 1.662 1.00 65.72 282 LYS C CA 1
ATOM 2943 C C . LYS B 2 282 ? 11.628 20.661 2.316 1.00 65.73 282 LYS C C 1
ATOM 2944 O O . LYS B 2 282 ? 10.852 19.788 2.702 1.00 66.56 282 LYS C O 1
ATOM 2950 N N . GLU B 2 283 ? 12.946 20.570 2.459 1.00 66.03 283 GLU C N 1
ATOM 2951 C CA . GLU B 2 283 ? 13.591 19.423 3.092 1.00 65.76 283 GLU C CA 1
ATOM 2952 C C . GLU B 2 283 ? 13.344 19.398 4.593 1.00 65.09 283 GLU C C 1
ATOM 2953 O O . GLU B 2 283 ? 13.240 18.319 5.177 1.00 65.93 283 GLU C O 1
ATOM 2959 N N . PHE B 2 284 ? 13.250 20.577 5.211 1.00 64.09 284 PHE C N 1
ATOM 2960 C CA . PHE B 2 284 ? 13.062 20.691 6.661 1.00 63.41 284 PHE C CA 1
ATOM 2961 C C . PHE B 2 284 ? 11.772 20.029 7.127 1.00 63.32 284 PHE C C 1
ATOM 2962 O O . PHE B 2 284 ? 11.766 19.307 8.129 1.00 62.94 284 PHE C O 1
ATOM 2970 N N . TRP B 2 285 ? 10.697 20.264 6.381 1.00 63.32 285 TRP C N 1
ATOM 2971 C CA . TRP B 2 285 ? 9.402 19.689 6.691 1.00 63.27 285 TRP C CA 1
ATOM 2972 C C . TRP B 2 285 ? 9.283 18.192 6.361 1.00 63.65 285 TRP C C 1
ATOM 2973 O O . TRP B 2 285 ? 8.273 17.558 6.678 1.00 64.03 285 TRP C O 1
ATOM 2984 N N . ASN B 2 286 ? 10.319 17.635 5.735 1.00 63.03 286 ASN C N 1
ATOM 2985 C CA . ASN B 2 286 ? 10.469 16.190 5.593 1.00 62.12 286 ASN C CA 1
ATOM 2986 C C . ASN B 2 286 ? 11.328 15.590 6.697 1.00 61.72 286 ASN C C 1
ATOM 2987 O O . ASN B 2 286 ? 11.660 14.399 6.648 1.00 62.36 286 ASN C O 1
ATOM 2992 N N . ARG B 2 287 ? 11.691 16.415 7.680 1.00 60.89 287 ARG C N 1
ATOM 2993 C CA . ARG B 2 287 ? 12.617 16.015 8.743 1.00 60.45 287 ARG C CA 1
ATOM 2994 C C . ARG B 2 287 ? 12.181 16.464 10.133 1.00 60.09 287 ARG C C 1
ATOM 2995 O O . ARG B 2 287 ? 12.626 15.896 11.136 1.00 58.79 287 ARG C O 1
ATOM 3003 N N . TRP B 2 288 ? 11.311 17.477 10.178 1.00 60.64 288 TRP C N 1
ATOM 3004 C CA . TRP B 2 288 ? 10.816 18.053 11.431 1.00 60.39 288 TRP C CA 1
ATOM 3005 C C . TRP B 2 288 ? 9.357 17.727 11.686 1.00 60.64 288 TRP C C 1
ATOM 3006 O O . TRP B 2 288 ? 8.515 17.908 10.800 1.00 60.94 288 TRP C O 1
ATOM 3017 N N . HIS B 2 289 ? 9.069 17.292 12.916 1.00 60.98 289 HIS C N 1
ATOM 3018 C CA . HIS B 2 289 ? 7.729 16.852 13.355 1.00 60.79 289 HIS C CA 1
ATOM 3019 C C . HIS B 2 289 ? 6.970 16.141 12.237 1.00 60.26 289 HIS C C 1
ATOM 3020 O O . HIS B 2 289 ? 5.846 16.514 11.889 1.00 60.61 289 HIS C O 1
ATOM 3027 N N . MET B 2 290 ? 7.615 15.116 11.688 1.00 60.14 290 MET C N 1
ATOM 3028 C CA . MET B 2 290 ? 7.211 14.489 10.432 1.00 60.56 290 MET C CA 1
ATOM 3029 C C . MET B 2 290 ? 5.764 13.994 10.432 1.00 60.50 290 MET C C 1
ATOM 3030 O O . MET B 2 290 ? 5.019 14.296 9.499 1.00 60.26 290 MET C O 1
ATOM 3035 N N . SER B 2 291 ? 5.364 13.283 11.490 1.00 60.05 291 SER C N 1
ATOM 3036 C CA . SER B 2 291 ? 3.988 12.791 11.631 1.00 59.23 291 SER C CA 1
ATOM 3037 C C . SER B 2 291 ? 2.934 13.899 11.496 1.00 59.42 291 SER C C 1
ATOM 3038 O O . SER B 2 291 ? 1.887 13.674 10.890 1.00 60.63 291 SER C O 1
ATOM 3041 N N . LEU B 2 292 ? 3.223 15.082 12.043 1.00 58.84 292 LEU C N 1
ATOM 3042 C CA . LEU B 2 292 ? 2.360 16.258 11.879 1.00 58.85 292 LEU C CA 1
ATOM 3043 C C . LEU B 2 292 ? 2.427 16.835 10.463 1.00 58.91 292 LEU C C 1
ATOM 3044 O O . LEU B 2 292 ? 1.396 17.153 9.866 1.00 58.61 292 LEU C O 1
ATOM 3049 N N . SER B 2 293 ? 3.644 16.982 9.947 1.00 59.36 293 SER C N 1
ATOM 3050 C CA . SER B 2 293 ? 3.870 17.544 8.621 1.00 60.09 293 SER C CA 1
ATOM 3051 C C . SER B 2 293 ? 3.280 16.659 7.534 1.00 60.25 293 SER C C 1
ATOM 3052 O O . SER B 2 293 ? 2.560 17.146 6.661 1.00 60.34 293 SER C O 1
ATOM 3055 N N . PHE B 2 294 ? 3.578 15.366 7.613 1.00 60.58 294 PHE C N 1
ATOM 3056 C CA . PHE B 2 294 ? 3.096 14.371 6.656 1.00 61.97 294 PHE C CA 1
ATOM 3057 C C . PHE B 2 294 ? 1.565 14.232 6.682 1.00 62.33 294 PHE C C 1
ATOM 3058 O O . PHE B 2 294 ? 0.955 13.957 5.645 1.00 62.80 294 PHE C O 1
ATOM 3066 N N . TRP B 2 295 ? 0.952 14.426 7.853 1.00 61.53 295 TRP C N 1
ATOM 3067 C CA . TRP B 2 295 ? -0.506 14.503 7.950 1.00 61.32 295 TRP C CA 1
ATOM 3068 C C . TRP B 2 295 ? -1.009 15.728 7.190 1.00 61.79 295 TRP C C 1
ATOM 3069 O O . TRP B 2 295 ? -1.748 15.581 6.216 1.00 62.58 295 TRP C O 1
ATOM 3080 N N . PHE B 2 296 ? -0.576 16.918 7.612 1.00 61.76 296 PHE C N 1
ATOM 3081 C CA . PHE B 2 296 ? -0.961 18.189 6.981 1.00 62.81 296 PHE C CA 1
ATOM 3082 C C . PHE B 2 296 ? -0.709 18.242 5.473 1.00 64.34 296 PHE C C 1
ATOM 3083 O O . PHE B 2 296 ? -1.443 18.919 4.748 1.00 64.47 296 PHE C O 1
ATOM 3091 N N . ARG B 2 297 ? 0.323 17.522 5.020 1.00 66.62 297 ARG C N 1
ATOM 3092 C CA . ARG B 2 297 ? 0.658 17.427 3.601 1.00 68.80 297 ARG C CA 1
ATOM 3093 C C . ARG B 2 297 ? -0.455 16.722 2.837 1.00 70.73 297 ARG C C 1
ATOM 3094 O O . ARG B 2 297 ? -0.933 17.245 1.833 1.00 72.02 297 ARG C O 1
ATOM 3102 N N . ASP B 2 298 ? -0.863 15.555 3.334 1.00 71.46 298 ASP C N 1
ATOM 3103 C CA . ASP B 2 298 ? -1.830 14.705 2.650 1.00 72.47 298 ASP C CA 1
ATOM 3104 C C . ASP B 2 298 ? -3.285 15.098 2.888 1.00 72.66 298 ASP C C 1
ATOM 3105 O O . ASP B 2 298 ? -4.120 14.954 1.994 1.00 73.71 298 ASP C O 1
ATOM 3110 N N . PHE B 2 299 ? -3.580 15.583 4.089 1.00 71.32 299 PHE C N 1
ATOM 3111 C CA . PHE B 2 299 ? -4.958 15.851 4.475 1.00 70.01 299 PHE C CA 1
ATOM 3112 C C . PHE B 2 299 ? -5.390 17.307 4.337 1.00 69.69 299 PHE C C 1
ATOM 3113 O O . PHE B 2 299 ? -6.569 17.561 4.119 1.00 69.08 299 PHE C O 1
ATOM 3121 N N . VAL B 2 300 ? -4.456 18.255 4.445 1.00 69.17 300 VAL C N 1
ATOM 3122 C CA . VAL B 2 300 ? -4.794 19.682 4.292 1.00 68.21 300 VAL C CA 1
ATOM 3123 C C . VAL B 2 300 ? -4.254 20.246 2.978 1.00 68.51 300 VAL C C 1
ATOM 3124 O O . VAL B 2 300 ? -5.025 20.799 2.199 1.00 68.98 300 VAL C O 1
ATOM 3128 N N . PHE B 2 301 ? -2.951 20.097 2.729 1.00 69.43 301 PHE C N 1
ATOM 3129 C CA . PHE B 2 301 ? -2.324 20.631 1.508 1.00 71.31 301 PHE C CA 1
ATOM 3130 C C . PHE B 2 301 ? -2.882 19.972 0.240 1.00 72.91 301 PHE C C 1
ATOM 3131 O O . PHE B 2 301 ? -3.619 20.619 -0.503 1.00 73.17 301 PHE C O 1
ATOM 3139 N N . MET B 2 302 ? -2.549 18.691 0.034 1.00 74.83 302 MET C N 1
ATOM 3140 C CA . MET B 2 302 ? -2.928 17.920 -1.162 1.00 76.59 302 MET C CA 1
ATOM 3141 C C . MET B 2 302 ? -4.393 18.071 -1.515 1.00 76.34 302 MET C C 1
ATOM 3142 O O . MET B 2 302 ? -4.726 18.326 -2.665 1.00 76.07 302 MET C O 1
ATOM 3147 N N . ARG B 2 303 ? -5.251 17.938 -0.506 1.00 76.21 303 ARG C N 1
ATOM 3148 C CA . ARG B 2 303 ? -6.707 18.074 -0.648 1.00 75.90 303 ARG C CA 1
ATOM 3149 C C . ARG B 2 303 ? -7.127 19.471 -1.101 1.00 75.70 303 ARG C C 1
ATOM 3150 O O . ARG B 2 303 ? -8.036 19.599 -1.930 1.00 76.53 303 ARG C O 1
ATOM 3158 N N . LEU B 2 304 ? -6.457 20.503 -0.579 1.00 74.11 304 LEU C N 1
ATOM 3159 C CA . LEU B 2 304 ? -6.755 21.895 -0.941 1.00 74.22 304 LEU C CA 1
ATOM 3160 C C . LEU B 2 304 ? -6.332 22.231 -2.368 1.00 75.22 304 LEU C C 1
ATOM 3161 O O . LEU B 2 304 ? -7.049 22.958 -3.062 1.00 75.97 304 LEU C O 1
ATOM 3166 N N . VAL B 2 305 ? -5.185 21.698 -2.793 1.00 76.07 305 VAL C N 1
ATOM 3167 C CA . VAL B 2 305 ? -4.655 21.951 -4.137 1.00 77.69 305 VAL C CA 1
ATOM 3168 C C . VAL B 2 305 ? -5.613 21.438 -5.213 1.00 79.06 305 VAL C C 1
ATOM 3169 O O . VAL B 2 305 ? -5.868 22.145 -6.191 1.00 80.63 305 VAL C O 1
ATOM 3173 N N . ILE B 2 306 ? -6.148 20.227 -5.013 1.00 79.12 306 ILE C N 1
ATOM 3174 C CA . ILE B 2 306 ? -7.133 19.616 -5.923 1.00 79.85 306 ILE C CA 1
ATOM 3175 C C . ILE B 2 306 ? -8.371 20.512 -6.085 1.00 81.25 306 ILE C C 1
ATOM 3176 O O . ILE B 2 306 ? -8.824 20.731 -7.208 1.00 82.14 306 ILE C O 1
ATOM 3181 N N . VAL B 2 307 ? -8.882 21.039 -4.967 1.00 82.87 307 VAL C N 1
ATOM 3182 C CA . VAL B 2 307 ? -10.047 21.948 -4.948 1.00 84.75 307 VAL C CA 1
ATOM 3183 C C . VAL B 2 307 ? -9.797 23.228 -5.760 1.00 86.41 307 VAL C C 1
ATOM 3184 O O . VAL B 2 307 ? -10.667 23.666 -6.519 1.00 88.67 307 VAL C O 1
ATOM 3188 N N . LEU B 2 308 ? -8.606 23.803 -5.616 1.00 86.52 308 LEU C N 1
ATOM 3189 C CA . LEU B 2 308 ? -8.250 25.020 -6.340 1.00 89.27 308 LEU C CA 1
ATOM 3190 C C . LEU B 2 308 ? -7.913 24.751 -7.819 1.00 93.00 308 LEU C C 1
ATOM 3191 O O . LEU B 2 308 ? -7.835 25.689 -8.621 1.00 94.48 308 LEU C O 1
ATOM 3196 N N . MET B 2 309 ? -7.726 23.473 -8.162 1.00 96.28 309 MET C N 1
ATOM 3197 C CA . MET B 2 309 ? -7.448 23.026 -9.534 1.00 99.47 309 MET C CA 1
ATOM 3198 C C . MET B 2 309 ? -8.673 22.445 -10.236 1.00 100.70 309 MET C C 1
ATOM 3199 O O . MET B 2 309 ? -8.776 22.530 -11.466 1.00 103.64 309 MET C O 1
ATOM 3204 N N . ARG B 2 310 ? -9.566 21.823 -9.455 1.00 99.39 310 ARG C N 1
ATOM 3205 C CA . ARG B 2 310 ? -10.916 21.431 -9.887 1.00 98.01 310 ARG C CA 1
ATOM 3206 C C . ARG B 2 310 ? -11.610 22.709 -10.366 1.00 98.09 310 ARG C C 1
ATOM 3207 O O . ARG B 2 310 ? -11.972 22.823 -11.537 1.00 97.39 310 ARG C O 1
ATOM 3215 N N . ASN B 2 311 ? -11.715 23.680 -9.455 1.00 99.14 311 ASN C N 1
ATOM 3216 C CA . ASN B 2 311 ? -12.409 24.949 -9.677 1.00 100.87 311 ASN C CA 1
ATOM 3217 C C . ASN B 2 311 ? -11.619 25.982 -10.483 1.00 102.65 311 ASN C C 1
ATOM 3218 O O . ASN B 2 311 ? -12.150 27.052 -10.786 1.00 105.69 311 ASN C O 1
ATOM 3223 N N . LYS B 2 312 ? -10.368 25.658 -10.821 1.00 103.77 312 LYS C N 1
ATOM 3224 C CA . LYS B 2 312 ? -9.428 26.568 -11.522 1.00 105.48 312 LYS C CA 1
ATOM 3225 C C . LYS B 2 312 ? -9.550 28.052 -11.104 1.00 105.20 312 LYS C C 1
ATOM 3226 O O . LYS B 2 312 ? -9.700 28.950 -11.944 1.00 106.05 312 LYS C O 1
ATOM 3232 N N . VAL B 2 313 ? -9.487 28.273 -9.788 1.00 104.17 313 VAL C N 1
ATOM 3233 C CA . VAL B 2 313 ? -9.735 29.588 -9.175 1.00 103.70 313 VAL C CA 1
ATOM 3234 C C . VAL B 2 313 ? -8.643 30.625 -9.498 1.00 103.36 313 VAL C C 1
ATOM 3235 O O . VAL B 2 313 ? -8.959 31.783 -9.788 1.00 104.21 313 VAL C O 1
ATOM 3239 N N . PHE B 2 314 ? -7.378 30.198 -9.474 1.00 101.04 314 PHE C N 1
ATOM 3240 C CA . PHE B 2 314 ? -6.254 31.099 -9.749 1.00 97.73 314 PHE C CA 1
ATOM 3241 C C . PHE B 2 314 ? -5.692 30.936 -11.160 1.00 97.75 314 PHE C C 1
ATOM 3242 O O . PHE B 2 314 ? -5.759 29.851 -11.745 1.00 96.10 314 PHE C O 1
ATOM 3250 N N . LYS B 2 315 ? -5.150 32.042 -11.679 1.00 99.82 315 LYS C N 1
ATOM 3251 C CA . LYS B 2 315 ? -4.645 32.171 -13.056 1.00 101.46 315 LYS C CA 1
ATOM 3252 C C . LYS B 2 315 ? -3.636 31.087 -13.473 1.00 101.22 315 LYS C C 1
ATOM 3253 O O . LYS B 2 315 ? -3.886 30.346 -14.429 1.00 102.63 315 LYS C O 1
ATOM 3259 N N . ASN B 2 316 ? -2.516 30.996 -12.753 1.00 99.21 316 ASN C N 1
ATOM 3260 C CA . ASN B 2 316 ? -1.420 30.093 -13.127 1.00 97.95 316 ASN C CA 1
ATOM 3261 C C . ASN B 2 316 ? -1.192 28.910 -12.175 1.00 98.48 316 ASN C C 1
ATOM 3262 O O . ASN B 2 316 ? -1.774 28.837 -11.081 1.00 99.05 316 ASN C O 1
ATOM 3267 N N . ARG B 2 317 ? -0.317 28.010 -12.623 1.00 98.91 317 ARG C N 1
ATOM 3268 C CA . ARG B 2 317 ? 0.099 26.801 -11.903 1.00 97.51 317 ARG C CA 1
ATOM 3269 C C . ARG B 2 317 ? 0.659 27.091 -10.505 1.00 93.63 317 ARG C C 1
ATOM 3270 O O . ARG B 2 317 ? 0.417 26.339 -9.566 1.00 91.26 317 ARG C O 1
ATOM 3278 N N . ASN B 2 318 ? 1.393 28.188 -10.380 1.00 91.74 318 ASN C N 1
ATOM 3279 C CA . ASN B 2 318 ? 2.207 28.449 -9.194 1.00 89.78 318 ASN C CA 1
ATOM 3280 C C . ASN B 2 318 ? 1.489 29.197 -8.080 1.00 88.47 318 ASN C C 1
ATOM 3281 O O . ASN B 2 318 ? 1.876 29.074 -6.912 1.00 88.32 318 ASN C O 1
ATOM 3286 N N . THR B 2 319 ? 0.451 29.961 -8.436 1.00 87.87 319 THR C N 1
ATOM 3287 C CA . THR B 2 319 ? -0.354 30.692 -7.443 1.00 87.79 319 THR C CA 1
ATOM 3288 C C . THR B 2 319 ? -1.224 29.735 -6.626 1.00 85.57 319 THR C C 1
ATOM 3289 O O . THR B 2 319 ? -1.342 29.904 -5.407 1.00 84.04 319 THR C O 1
ATOM 3293 N N . THR B 2 320 ? -1.808 28.731 -7.292 1.00 84.13 320 THR C N 1
ATOM 3294 C CA . THR B 2 320 ? -2.551 27.673 -6.597 1.00 83.33 320 THR C CA 1
ATOM 3295 C C . THR B 2 320 ? -1.645 26.897 -5.639 1.00 81.73 320 THR C C 1
ATOM 3296 O O . THR B 2 320 ? -2.091 26.479 -4.571 1.00 82.03 320 THR C O 1
ATOM 3300 N N . SER B 2 321 ? -0.379 26.726 -6.027 1.00 80.46 321 SER C N 1
ATOM 3301 C CA . SER B 2 321 ? 0.651 26.127 -5.170 1.00 78.17 321 SER C CA 1
ATOM 3302 C C . SER B 2 321 ? 1.050 27.023 -4.014 1.00 76.34 321 SER C C 1
ATOM 3303 O O . SER B 2 321 ? 1.307 26.539 -2.910 1.00 75.49 321 SER C O 1
ATOM 3306 N N . ASN B 2 322 ? 1.095 28.325 -4.275 1.00 75.43 322 ASN C N 1
ATOM 3307 C CA . ASN B 2 322 ? 1.513 29.304 -3.276 1.00 75.38 322 ASN C CA 1
ATOM 3308 C C . ASN B 2 322 ? 0.444 29.535 -2.232 1.00 75.40 322 ASN C C 1
ATOM 3309 O O . ASN B 2 322 ? 0.754 29.517 -1.040 1.00 74.40 322 ASN C O 1
ATOM 3314 N N . VAL B 2 323 ? -0.800 29.727 -2.685 1.00 76.76 323 VAL C N 1
ATOM 3315 C CA . VAL B 2 323 ? -1.965 29.919 -1.802 1.00 76.39 323 VAL C CA 1
ATOM 3316 C C . VAL B 2 323 ? -2.191 28.688 -0.911 1.00 75.02 323 VAL C C 1
ATOM 3317 O O . VAL B 2 323 ? -2.455 28.837 0.289 1.00 74.55 323 VAL C O 1
ATOM 3321 N N . ALA B 2 324 ? -2.050 27.490 -1.493 1.00 74.23 324 ALA C N 1
ATOM 3322 C CA . ALA B 2 324 ? -2.138 26.234 -0.744 1.00 74.38 324 ALA C CA 1
ATOM 3323 C C . ALA B 2 324 ? -1.106 26.149 0.381 1.00 74.78 324 ALA C C 1
ATOM 3324 O O . ALA B 2 324 ? -1.453 25.740 1.488 1.00 74.09 324 ALA C O 1
ATOM 3326 N N . TYR B 2 325 ? 0.137 26.557 0.090 1.00 76.72 325 TYR C N 1
ATOM 3327 C CA . TYR B 2 325 ? 1.224 26.618 1.083 1.00 77.06 325 TYR C CA 1
ATOM 3328 C C . TYR B 2 325 ? 0.914 27.546 2.258 1.00 76.82 325 TYR C C 1
ATOM 3329 O O . TYR B 2 325 ? 1.020 27.129 3.418 1.00 76.05 325 TYR C O 1
ATOM 3338 N N . ILE B 2 326 ? 0.529 28.789 1.944 1.00 76.92 326 ILE C N 1
ATOM 3339 C CA . ILE B 2 326 ? 0.255 29.831 2.947 1.00 77.05 326 ILE C CA 1
ATOM 3340 C C . ILE B 2 326 ? -0.957 29.477 3.830 1.00 77.99 326 ILE C C 1
ATOM 3341 O O . ILE B 2 326 ? -0.900 29.670 5.051 1.00 79.24 326 ILE C O 1
ATOM 3346 N N . ILE B 2 327 ? -2.026 28.953 3.220 1.00 76.90 327 ILE C N 1
ATOM 3347 C CA . ILE B 2 327 ? -3.201 28.482 3.972 1.00 75.94 327 ILE C CA 1
ATOM 3348 C C . ILE B 2 327 ? -2.823 27.290 4.864 1.00 75.47 327 ILE C C 1
ATOM 3349 O O . ILE B 2 327 ? -3.077 27.323 6.075 1.00 75.11 327 ILE C O 1
ATOM 3354 N N . ASN B 2 328 ? -2.192 26.274 4.261 1.00 75.32 328 ASN C N 1
ATOM 3355 C CA . ASN B 2 328 ? -1.813 25.025 4.946 1.00 74.91 328 ASN C CA 1
ATOM 3356 C C . ASN B 2 328 ? -0.929 25.238 6.174 1.00 74.30 328 ASN C C 1
ATOM 3357 O O . ASN B 2 328 ? -1.171 24.641 7.220 1.00 73.48 328 ASN C O 1
ATOM 3362 N N . MET B 2 329 ? 0.088 26.083 6.032 1.00 75.49 329 MET C N 1
ATOM 3363 C CA . MET B 2 329 ? 1.008 26.368 7.131 1.00 75.77 329 MET C CA 1
ATOM 3364 C C . MET B 2 329 ? 0.391 27.284 8.182 1.00 75.84 329 MET C C 1
ATOM 3365 O O . MET B 2 329 ? 0.767 27.224 9.353 1.00 74.94 329 MET C O 1
ATOM 3370 N N . MET B 2 330 ? -0.576 28.097 7.753 1.00 77.42 330 MET C N 1
ATOM 3371 C CA . MET B 2 330 ? -1.326 28.970 8.655 1.00 78.68 330 MET C CA 1
ATOM 3372 C C . MET B 2 330 ? -2.348 28.205 9.499 1.00 76.22 330 MET C C 1
ATOM 3373 O O . MET B 2 330 ? -2.501 28.501 10.686 1.00 76.04 330 MET C O 1
ATOM 3378 N N . VAL B 2 331 ? -3.039 27.240 8.881 1.00 73.73 331 VAL C N 1
ATOM 3379 C CA . VAL B 2 331 ? -3.940 26.306 9.586 1.00 72.07 331 VAL C CA 1
ATOM 3380 C C . VAL B 2 331 ? -3.163 25.541 10.672 1.00 71.49 331 VAL C C 1
ATOM 3381 O O . VAL B 2 331 ? -3.648 25.392 11.798 1.00 72.60 331 VAL C O 1
ATOM 3385 N N . MET B 2 332 ? -1.952 25.100 10.327 1.00 70.64 332 MET C N 1
ATOM 3386 C CA . MET B 2 332 ? -1.007 24.491 11.264 1.00 69.68 332 MET C CA 1
ATOM 3387 C C . MET B 2 332 ? -0.633 25.418 12.421 1.00 69.50 332 MET C C 1
ATOM 3388 O O . MET B 2 332 ? -0.423 24.956 13.543 1.00 69.02 332 MET C O 1
ATOM 3393 N N . GLY B 2 333 ? -0.539 26.715 12.136 1.00 70.50 333 GLY C N 1
ATOM 3394 C CA . GLY B 2 333 ? -0.295 27.733 13.157 1.00 71.71 333 GLY C CA 1
ATOM 3395 C C . GLY B 2 333 ? -1.477 27.848 14.104 1.00 73.45 333 GLY C C 1
ATOM 3396 O O . GLY B 2 333 ? -1.297 27.856 15.333 1.00 74.41 333 GLY C O 1
ATOM 3397 N N . PHE B 2 334 ? -2.682 27.927 13.522 1.00 73.76 334 PHE C N 1
ATOM 3398 C CA . PHE B 2 334 ? -3.945 27.948 14.270 1.00 73.05 334 PHE C CA 1
ATOM 3399 C C . PHE B 2 334 ? -4.089 26.707 15.157 1.00 71.16 334 PHE C C 1
ATOM 3400 O O . PHE B 2 334 ? -4.591 26.802 16.276 1.00 69.93 334 PHE C O 1
ATOM 3408 N N . TRP B 2 335 ? -3.624 25.564 14.649 1.00 70.48 335 TRP C N 1
ATOM 3409 C CA . TRP B 2 335 ? -3.592 24.302 15.392 1.00 70.71 335 TRP C CA 1
ATOM 3410 C C . TRP B 2 335 ? -2.768 24.384 16.673 1.00 71.50 335 TRP C C 1
ATOM 3411 O O . TRP B 2 335 ? -3.162 23.825 17.697 1.00 72.56 335 TRP C O 1
ATOM 3422 N N . HIS B 2 336 ? -1.627 25.069 16.610 1.00 72.05 336 HIS C N 1
ATOM 3423 C CA . HIS B 2 336 ? -0.809 25.294 17.793 1.00 73.15 336 HIS C CA 1
ATOM 3424 C C . HIS B 2 336 ? -1.522 26.166 18.823 1.00 73.83 336 HIS C C 1
ATOM 3425 O O . HIS B 2 336 ? -1.456 25.889 20.020 1.00 74.57 336 HIS C O 1
ATOM 3432 N N . GLY B 2 337 ? -2.228 27.192 18.354 1.00 74.85 337 GLY C N 1
ATOM 3433 C CA . GLY B 2 337 ? -3.007 28.075 19.227 1.00 76.20 337 GLY C CA 1
ATOM 3434 C C . GLY B 2 337 ? -3.428 29.340 18.507 1.00 77.14 337 GLY C C 1
ATOM 3435 O O . GLY B 2 337 ? -2.822 29.716 17.492 1.00 78.03 337 GLY C O 1
ATOM 3436 N N . ILE B 2 338 ? -4.468 29.993 19.020 1.00 77.81 338 ILE C N 1
ATOM 3437 C CA . ILE B 2 338 ? -4.942 31.252 18.440 1.00 79.29 338 ILE C CA 1
ATOM 3438 C C . ILE B 2 338 ? -4.315 32.433 19.202 1.00 80.52 338 ILE C C 1
ATOM 3439 O O . ILE B 2 338 ? -5.020 33.241 19.821 1.00 83.09 338 ILE C O 1
ATOM 3444 N N . THR B 2 339 ? -2.987 32.510 19.168 1.00 80.54 339 THR C N 1
ATOM 3445 C CA . THR B 2 339 ? -2.257 33.693 19.643 1.00 81.65 339 THR C CA 1
ATOM 3446 C C . THR B 2 339 ? -1.373 34.208 18.509 1.00 80.68 339 THR C C 1
ATOM 3447 O O . THR B 2 339 ? -0.909 33.418 17.679 1.00 78.61 339 THR C O 1
ATOM 3451 N N . TRP B 2 340 ? -1.134 35.524 18.492 1.00 80.67 340 TRP C N 1
ATOM 3452 C CA . TRP B 2 340 ? -0.461 36.207 17.373 1.00 80.14 340 TRP C CA 1
ATOM 3453 C C . TRP B 2 340 ? 0.791 35.483 16.875 1.00 80.31 340 TRP C C 1
ATOM 3454 O O . TRP B 2 340 ? 1.007 35.388 15.665 1.00 80.59 340 TRP C O 1
ATOM 3465 N N . TYR B 2 341 ? 1.581 34.953 17.812 1.00 79.66 341 TYR C N 1
ATOM 3466 C CA . TYR B 2 341 ? 2.879 34.369 17.492 1.00 77.65 341 TYR C CA 1
ATOM 3467 C C . TYR B 2 341 ? 2.815 32.985 16.874 1.00 77.06 341 TYR C C 1
ATOM 3468 O O . TYR B 2 341 ? 3.663 32.650 16.051 1.00 77.82 341 TYR C O 1
ATOM 3477 N N . TYR B 2 342 ? 1.823 32.187 17.263 1.00 76.50 342 TYR C N 1
ATOM 3478 C CA . TYR B 2 342 ? 1.579 30.911 16.588 1.00 75.00 342 TYR C CA 1
ATOM 3479 C C . TYR B 2 342 ? 1.121 31.123 15.141 1.00 75.48 342 TYR C C 1
ATOM 3480 O O . TYR B 2 342 ? 1.577 30.420 14.239 1.00 75.36 342 TYR C O 1
ATOM 3489 N N . ILE B 2 343 ? 0.245 32.110 14.935 1.00 76.24 343 ILE C N 1
ATOM 3490 C CA . ILE B 2 343 ? -0.224 32.502 13.599 1.00 76.84 343 ILE C CA 1
ATOM 3491 C C . ILE B 2 343 ? 0.938 33.093 12.792 1.00 77.33 343 ILE C C 1
ATOM 3492 O O . ILE B 2 343 ? 1.075 32.803 11.596 1.00 78.45 343 ILE C O 1
ATOM 3497 N N . ALA B 2 344 ? 1.773 33.900 13.455 1.00 76.27 344 ALA C N 1
ATOM 3498 C CA . ALA B 2 344 ? 2.997 34.433 12.858 1.00 75.03 344 ALA C CA 1
ATOM 3499 C C . ALA B 2 344 ? 3.923 33.289 12.422 1.00 74.57 344 ALA C C 1
ATOM 3500 O O . ALA B 2 344 ? 4.313 33.220 11.255 1.00 74.77 344 ALA C O 1
ATOM 3502 N N . TYR B 2 345 ? 4.225 32.382 13.356 1.00 74.00 345 TYR C N 1
ATOM 3503 C CA . TYR B 2 345 ? 4.999 31.162 13.095 1.00 73.34 345 TYR C CA 1
ATOM 3504 C C . TYR B 2 345 ? 4.482 30.407 11.868 1.00 74.15 345 TYR C C 1
ATOM 3505 O O . TYR B 2 345 ? 5.262 29.837 11.104 1.00 75.15 345 TYR C O 1
ATOM 3514 N N . GLY B 2 346 ? 3.163 30.424 11.698 1.00 74.61 346 GLY C N 1
ATOM 3515 C CA . GLY B 2 346 ? 2.489 29.833 10.544 1.00 74.68 346 GLY C CA 1
ATOM 3516 C C . GLY B 2 346 ? 2.817 30.555 9.256 1.00 75.49 346 GLY C C 1
ATOM 3517 O O . GLY B 2 346 ? 3.426 29.960 8.352 1.00 75.77 346 GLY C O 1
ATOM 3518 N N . ILE B 2 347 ? 2.432 31.836 9.183 1.00 76.43 347 ILE C N 1
ATOM 3519 C CA . ILE B 2 347 ? 2.631 32.659 7.972 1.00 77.44 347 ILE C CA 1
ATOM 3520 C C . ILE B 2 347 ? 4.103 32.753 7.569 1.00 77.58 347 ILE C C 1
ATOM 3521 O O . ILE B 2 347 ? 4.409 32.860 6.382 1.00 78.39 347 ILE C O 1
ATOM 3526 N N . PHE B 2 348 ? 4.991 32.687 8.568 1.00 77.77 348 PHE C N 1
ATOM 3527 C CA . PHE B 2 348 ? 6.446 32.653 8.387 1.00 77.35 348 PHE C CA 1
ATOM 3528 C C . PHE B 2 348 ? 6.854 31.520 7.442 1.00 76.68 348 PHE C C 1
ATOM 3529 O O . PHE B 2 348 ? 7.299 31.792 6.329 1.00 78.16 348 PHE C O 1
ATOM 3537 N N . HIS B 2 349 ? 6.663 30.268 7.874 1.00 75.17 349 HIS C N 1
ATOM 3538 C CA . HIS B 2 349 ? 6.927 29.077 7.045 1.00 73.80 349 HIS C CA 1
ATOM 3539 C C . HIS B 2 349 ? 6.102 29.041 5.752 1.00 72.79 349 HIS C C 1
ATOM 3540 O O . HIS B 2 349 ? 6.461 28.347 4.797 1.00 72.48 349 HIS C O 1
ATOM 3547 N N . GLY B 2 350 ? 4.993 29.774 5.746 1.00 71.59 350 GLY C N 1
ATOM 3548 C CA . GLY B 2 350 ? 4.171 29.956 4.560 1.00 71.60 350 GLY C CA 1
ATOM 3549 C C . GLY B 2 350 ? 4.969 30.656 3.488 1.00 71.20 350 GLY C C 1
ATOM 3550 O O . GLY B 2 350 ? 5.369 30.028 2.497 1.00 70.20 350 GLY C O 1
ATOM 3551 N N . ILE B 2 351 ? 5.223 31.949 3.707 1.00 72.13 351 ILE C N 1
ATOM 3552 C CA . ILE B 2 351 ? 6.020 32.774 2.778 1.00 73.30 351 ILE C CA 1
ATOM 3553 C C . ILE B 2 351 ? 7.453 32.243 2.643 1.00 73.56 351 ILE C C 1
ATOM 3554 O O . ILE B 2 351 ? 8.118 32.480 1.632 1.00 73.83 351 ILE C O 1
ATOM 3559 N N . GLY B 2 352 ? 7.901 31.512 3.668 1.00 73.79 352 GLY C N 1
ATOM 3560 C CA . GLY B 2 352 ? 9.172 30.798 3.658 1.00 73.44 352 GLY C CA 1
ATOM 3561 C C . GLY B 2 352 ? 9.220 29.735 2.586 1.00 74.05 352 GLY C C 1
ATOM 3562 O O . GLY B 2 352 ? 10.212 29.634 1.870 1.00 77.09 352 GLY C O 1
ATOM 3563 N N . LEU B 2 353 ? 8.146 28.955 2.459 1.00 73.35 353 LEU C N 1
ATOM 3564 C CA . LEU B 2 353 ? 8.083 27.887 1.462 1.00 72.57 353 LEU C CA 1
ATOM 3565 C C . LEU B 2 353 ? 7.847 28.389 0.045 1.00 73.13 353 LEU C C 1
ATOM 3566 O O . LEU B 2 353 ? 8.336 27.775 -0.904 1.00 73.10 353 LEU C O 1
ATOM 3571 N N . VAL B 2 354 ? 7.107 29.489 -0.101 1.00 73.98 354 VAL C N 1
ATOM 3572 C CA . VAL B 2 354 ? 6.871 30.069 -1.434 1.00 74.67 354 VAL C CA 1
ATOM 3573 C C . VAL B 2 354 ? 8.156 30.674 -1.987 1.00 74.38 354 VAL C C 1
ATOM 3574 O O . VAL B 2 354 ? 8.455 30.478 -3.163 1.00 75.69 354 VAL C O 1
ATOM 3578 N N . ILE B 2 355 ? 8.906 31.372 -1.123 1.00 73.21 355 ILE C N 1
ATOM 3579 C CA . ILE B 2 355 ? 10.233 31.924 -1.444 1.00 72.92 355 ILE C CA 1
ATOM 3580 C C . ILE B 2 355 ? 11.175 30.789 -1.851 1.00 72.51 355 ILE C C 1
ATOM 3581 O O . ILE B 2 355 ? 11.848 30.866 -2.891 1.00 72.78 355 ILE C O 1
ATOM 3586 N N . ASN B 2 356 ? 11.172 29.729 -1.041 1.00 72.10 356 ASN C N 1
ATOM 3587 C CA . ASN B 2 356 ? 11.971 28.541 -1.287 1.00 72.74 356 ASN C CA 1
ATOM 3588 C C . ASN B 2 356 ? 11.650 27.893 -2.627 1.00 74.06 356 ASN C C 1
ATOM 3589 O O . ASN B 2 356 ? 12.563 27.529 -3.358 1.00 74.57 356 ASN C O 1
ATOM 3594 N N . ASP B 2 357 ? 10.362 27.747 -2.931 1.00 75.49 357 ASP C N 1
ATOM 3595 C CA . ASP B 2 357 ? 9.923 27.105 -4.165 1.00 77.10 357 ASP C CA 1
ATOM 3596 C C . ASP B 2 357 ? 10.227 27.969 -5.381 1.00 78.33 357 ASP C C 1
ATOM 3597 O O . ASP B 2 357 ? 10.656 27.453 -6.403 1.00 78.41 357 ASP C O 1
ATOM 3602 N N . ALA B 2 358 ? 10.021 29.283 -5.239 1.00 79.59 358 ALA C N 1
ATOM 3603 C CA . ALA B 2 358 ? 10.299 30.280 -6.287 1.00 81.39 358 ALA C CA 1
ATOM 3604 C C . ALA B 2 358 ? 11.773 30.289 -6.692 1.00 82.96 358 ALA C C 1
ATOM 3605 O O . ALA B 2 358 ? 12.104 30.504 -7.875 1.00 84.43 358 ALA C O 1
ATOM 3607 N N . TRP B 2 359 ? 12.640 30.053 -5.701 1.00 82.86 359 TRP C N 1
ATOM 3608 C CA . TRP B 2 359 ? 14.069 29.945 -5.932 1.00 82.41 359 TRP C CA 1
ATOM 3609 C C . TRP B 2 359 ? 14.438 28.704 -6.765 1.00 82.30 359 TRP C C 1
ATOM 3610 O O . TRP B 2 359 ? 15.227 28.811 -7.710 1.00 83.81 359 TRP C O 1
ATOM 3621 N N . LEU B 2 360 ? 13.861 27.549 -6.418 1.00 82.05 360 LEU C N 1
ATOM 3622 C CA . LEU B 2 360 ? 14.087 26.304 -7.167 1.00 82.64 360 LEU C CA 1
ATOM 3623 C C . LEU B 2 360 ? 13.661 26.409 -8.625 1.00 84.25 360 LEU C C 1
ATOM 3624 O O . LEU B 2 360 ? 14.344 25.902 -9.496 1.00 84.03 360 LEU C O 1
ATOM 3629 N N . ARG B 2 361 ? 12.528 27.075 -8.862 1.00 86.23 361 ARG C N 1
ATOM 3630 C CA . ARG B 2 361 ? 12.047 27.415 -10.215 1.00 88.04 361 ARG C CA 1
ATOM 3631 C C . ARG B 2 361 ? 12.979 28.371 -10.933 1.00 88.64 361 ARG C C 1
ATOM 3632 O O . ARG B 2 361 ? 13.244 28.171 -12.112 1.00 87.57 361 ARG C O 1
ATOM 3640 N N . LYS B 2 362 ? 13.466 29.396 -10.223 1.00 89.45 362 LYS C N 1
ATOM 3641 C CA . LYS B 2 362 ? 14.412 30.371 -10.785 1.00 91.12 362 LYS C CA 1
ATOM 3642 C C . LYS B 2 362 ? 15.782 29.772 -11.112 1.00 91.01 362 LYS C C 1
ATOM 3643 O O . LYS B 2 362 ? 16.373 30.119 -12.145 1.00 93.01 362 LYS C O 1
ATOM 3649 N N . LYS B 2 363 ? 16.264 28.878 -10.236 1.00 90.12 363 LYS C N 1
ATOM 3650 C CA . LYS B 2 363 ? 17.547 28.203 -10.428 1.00 88.93 363 LYS C CA 1
ATOM 3651 C C . LYS B 2 363 ? 17.557 27.323 -11.690 1.00 90.78 363 LYS C C 1
ATOM 3652 O O . LYS B 2 363 ? 18.565 27.253 -12.385 1.00 94.01 363 LYS C O 1
ATOM 3658 N N . LYS B 2 364 ? 16.437 26.665 -11.974 1.00 91.42 364 LYS C N 1
ATOM 3659 C CA . LYS B 2 364 ? 16.301 25.826 -13.173 1.00 92.21 364 LYS C CA 1
ATOM 3660 C C . LYS B 2 364 ? 16.256 26.624 -14.471 1.00 92.44 364 LYS C C 1
ATOM 3661 O O . LYS B 2 364 ? 16.778 26.168 -15.479 1.00 92.38 364 LYS C O 1
ATOM 3667 N N . THR B 2 365 ? 15.643 27.811 -14.429 1.00 92.33 365 THR C N 1
ATOM 3668 C CA . THR B 2 365 ? 15.549 28.696 -15.601 1.00 91.82 365 THR C CA 1
ATOM 3669 C C . THR B 2 365 ? 16.817 29.532 -15.807 1.00 90.61 365 THR C C 1
ATOM 3670 O O . THR B 2 365 ? 17.101 29.928 -16.940 1.00 92.86 365 THR C O 1
ATOM 3674 N N . ILE B 2 366 ? 17.567 29.793 -14.730 1.00 88.49 366 ILE C N 1
ATOM 3675 C CA . ILE B 2 366 ? 18.893 30.427 -14.836 1.00 87.60 366 ILE C CA 1
ATOM 3676 C C . ILE B 2 366 ? 19.913 29.440 -15.447 1.00 86.41 366 ILE C C 1
ATOM 3677 O O . ILE B 2 366 ? 20.772 29.839 -16.239 1.00 87.65 366 ILE C O 1
ATOM 3682 N N . ASN B 2 367 ? 19.790 28.163 -15.091 1.00 84.76 367 ASN C N 1
ATOM 3683 C CA . ASN B 2 367 ? 20.605 27.087 -15.676 1.00 84.68 367 ASN C CA 1
ATOM 3684 C C . ASN B 2 367 ? 20.354 26.861 -17.166 1.00 84.97 367 ASN C C 1
ATOM 3685 O O . ASN B 2 367 ? 21.289 26.590 -17.914 1.00 85.68 367 ASN C O 1
ATOM 3690 N N . LYS B 2 368 ? 19.095 26.969 -17.586 1.00 85.40 368 LYS C N 1
ATOM 3691 C CA . LYS B 2 368 ? 18.724 26.923 -19.012 1.00 86.75 368 LYS C CA 1
ATOM 3692 C C . LYS B 2 368 ? 19.165 28.170 -19.766 1.00 87.12 368 LYS C C 1
ATOM 3693 O O . LYS B 2 368 ? 19.518 28.078 -20.938 1.00 87.84 368 LYS C O 1
ATOM 3699 N N . ASP B 2 369 ? 19.133 29.324 -19.087 1.00 86.08 369 ASP C N 1
ATOM 3700 C CA . ASP B 2 369 ? 19.636 30.606 -19.615 1.00 85.88 369 ASP C CA 1
ATOM 3701 C C . ASP B 2 369 ? 21.137 30.577 -19.887 1.00 85.13 369 ASP C C 1
ATOM 3702 O O . ASP B 2 369 ? 21.616 31.196 -20.843 1.00 85.82 369 ASP C O 1
ATOM 3707 N N . ARG B 2 370 ? 21.863 29.864 -19.026 1.00 83.46 370 ARG C N 1
ATOM 3708 C CA . ARG B 2 370 ? 23.308 29.707 -19.128 1.00 81.90 370 ARG C CA 1
ATOM 3709 C C . ARG B 2 370 ? 23.693 28.685 -20.201 1.00 82.37 370 ARG C C 1
ATOM 3710 O O . ARG B 2 370 ? 24.571 28.954 -21.016 1.00 84.66 370 ARG C O 1
ATOM 3718 N N . LYS B 2 371 ? 23.032 27.529 -20.198 1.00 81.62 371 LYS C N 1
ATOM 3719 C CA . LYS B 2 371 ? 23.323 26.422 -21.129 1.00 81.47 371 LYS C CA 1
ATOM 3720 C C . LYS B 2 371 ? 23.111 26.795 -22.599 1.00 81.67 371 LYS C C 1
ATOM 3721 O O . LYS B 2 371 ? 23.880 26.380 -23.464 1.00 82.22 371 LYS C O 1
ATOM 3727 N N . LYS B 2 372 ? 22.073 27.585 -22.862 1.00 82.04 372 LYS C N 1
ATOM 3728 C CA . LYS B 2 372 ? 21.757 28.069 -24.214 1.00 82.73 372 LYS C CA 1
ATOM 3729 C C . LYS B 2 372 ? 22.619 29.272 -24.635 1.00 82.70 372 LYS C C 1
ATOM 3730 O O . LYS B 2 372 ? 22.823 29.493 -25.829 1.00 83.69 372 LYS C O 1
ATOM 3736 N N . ALA B 2 373 ? 23.124 30.029 -23.657 1.00 81.77 373 ALA C N 1
ATOM 3737 C CA . ALA B 2 373 ? 24.040 31.150 -23.912 1.00 81.79 373 ALA C CA 1
ATOM 3738 C C . ALA B 2 373 ? 25.516 30.737 -23.894 1.00 81.93 373 ALA C C 1
ATOM 3739 O O . ALA B 2 373 ? 26.409 31.596 -23.921 1.00 83.67 373 ALA C O 1
ATOM 3741 N N . GLY B 2 374 ? 25.769 29.428 -23.848 1.00 81.15 374 GLY C N 1
ATOM 3742 C CA . GLY B 2 374 ? 27.127 28.871 -23.910 1.00 80.02 374 GLY C CA 1
ATOM 3743 C C . GLY B 2 374 ? 27.719 28.405 -22.588 1.00 78.46 374 GLY C C 1
ATOM 3744 O O . GLY B 2 374 ? 28.400 27.382 -22.541 1.00 78.89 374 GLY C O 1
ATOM 3745 N N . LEU B 2 375 ? 27.456 29.169 -21.525 1.00 77.29 375 LEU C N 1
ATOM 3746 C CA . LEU B 2 375 ? 28.018 28.960 -20.185 1.00 76.62 375 LEU C CA 1
ATOM 3747 C C . LEU B 2 375 ? 27.665 27.607 -19.540 1.00 76.16 375 LEU C C 1
ATOM 3748 O O . LEU B 2 375 ? 26.644 26.990 -19.854 1.00 75.24 375 LEU C O 1
ATOM 3753 N N . LYS B 2 376 ? 28.545 27.164 -18.641 1.00 77.22 376 LYS C N 1
ATOM 3754 C CA . LYS B 2 376 ? 28.387 25.940 -17.841 1.00 77.36 376 LYS C CA 1
ATOM 3755 C C . LYS B 2 376 ? 27.325 26.164 -16.736 1.00 76.89 376 LYS C C 1
ATOM 3756 O O . LYS B 2 376 ? 27.150 27.303 -16.287 1.00 75.51 376 LYS C O 1
ATOM 3762 N N . PRO B 2 377 ? 26.607 25.093 -16.313 1.00 77.67 377 PRO C N 1
ATOM 3763 C CA . PRO B 2 377 ? 25.646 25.178 -15.192 1.00 78.39 377 PRO C CA 1
ATOM 3764 C C . PRO B 2 377 ? 26.177 25.850 -13.931 1.00 78.90 377 PRO C C 1
ATOM 3765 O O . PRO B 2 377 ? 27.340 25.653 -13.583 1.00 78.88 377 PRO C O 1
ATOM 3769 N N . LEU B 2 378 ? 25.319 26.632 -13.262 1.00 81.03 378 LEU C N 1
ATOM 3770 C CA . LEU B 2 378 ? 25.641 27.336 -11.992 1.00 83.02 378 LEU C CA 1
ATOM 3771 C C . LEU B 2 378 ? 26.242 26.354 -10.963 1.00 83.54 378 LEU C C 1
ATOM 3772 O O . LEU B 2 378 ? 25.713 25.250 -10.807 1.00 84.67 378 LEU C O 1
ATOM 3777 N N . PRO B 2 379 ? 27.342 26.750 -10.277 1.00 84.43 379 PRO C N 1
ATOM 3778 C CA . PRO B 2 379 ? 28.119 25.788 -9.486 1.00 84.40 379 PRO C CA 1
ATOM 3779 C C . PRO B 2 379 ? 27.378 25.222 -8.278 1.00 83.90 379 PRO C C 1
ATOM 3780 O O . PRO B 2 379 ? 26.743 25.965 -7.522 1.00 84.32 379 PRO C O 1
ATOM 3784 N N . GLU B 2 380 ? 27.480 23.902 -8.120 1.00 83.55 380 GLU C N 1
ATOM 3785 C CA . GLU B 2 380 ? 26.890 23.182 -7.006 1.00 83.80 380 GLU C CA 1
ATOM 3786 C C . GLU B 2 380 ? 27.957 22.280 -6.368 1.00 83.06 380 GLU C C 1
ATOM 3787 O O . GLU B 2 380 ? 28.375 21.253 -6.940 1.00 83.37 380 GLU C O 1
ATOM 3793 N N . ASN B 2 381 ? 28.390 22.687 -5.175 1.00 81.94 381 ASN C N 1
ATOM 3794 C CA . ASN B 2 381 ? 29.534 22.090 -4.481 1.00 80.25 381 ASN C CA 1
ATOM 3795 C C . ASN B 2 381 ? 29.353 22.161 -2.966 1.00 80.49 381 ASN C C 1
ATOM 3796 O O . ASN B 2 381 ? 28.297 22.585 -2.483 1.00 82.57 381 ASN C O 1
ATOM 3801 N N . LYS B 2 382 ? 30.398 21.776 -2.230 1.00 79.73 382 LYS C N 1
ATOM 3802 C CA . LYS B 2 382 ? 30.359 21.705 -0.766 1.00 80.24 382 LYS C CA 1
ATOM 3803 C C . LYS B 2 382 ? 30.026 23.024 -0.064 1.00 81.05 382 LYS C C 1
ATOM 3804 O O . LYS B 2 382 ? 29.460 23.006 1.024 1.00 82.95 382 LYS C O 1
ATOM 3810 N N . TRP B 2 383 ? 30.365 24.150 -0.689 1.00 81.17 383 TRP C N 1
ATOM 3811 C CA . TRP B 2 383 ? 30.127 25.473 -0.095 1.00 80.79 383 TRP C CA 1
ATOM 3812 C C . TRP B 2 383 ? 28.768 26.071 -0.412 1.00 77.76 383 TRP C C 1
ATOM 3813 O O . TRP B 2 383 ? 28.202 26.770 0.431 1.00 77.08 383 TRP C O 1
ATOM 3824 N N . THR B 2 384 ? 28.251 25.808 -1.611 1.00 75.18 384 THR C N 1
ATOM 3825 C CA . THR B 2 384 ? 26.872 26.180 -1.938 1.00 73.52 384 THR C CA 1
ATOM 3826 C C . THR B 2 384 ? 25.909 25.372 -1.061 1.00 72.16 384 THR C C 1
ATOM 3827 O O . THR B 2 384 ? 24.944 25.930 -0.515 1.00 72.40 384 THR C O 1
ATOM 3831 N N . LYS B 2 385 ? 26.203 24.072 -0.916 1.00 69.20 385 LYS C N 1
ATOM 3832 C CA . LYS B 2 385 ? 25.445 23.171 -0.046 1.00 66.67 385 LYS C CA 1
ATOM 3833 C C . LYS B 2 385 ? 25.426 23.648 1.402 1.00 64.52 385 LYS C C 1
ATOM 3834 O O . LYS B 2 385 ? 24.356 23.739 2.007 1.00 65.25 385 LYS C O 1
ATOM 3840 N N . ALA B 2 386 ? 26.604 23.967 1.935 1.00 62.11 386 ALA C N 1
ATOM 3841 C CA . ALA B 2 386 ? 26.746 24.481 3.296 1.00 60.50 386 ALA C CA 1
ATOM 3842 C C . ALA B 2 386 ? 26.021 25.807 3.478 1.00 60.01 386 ALA C C 1
ATOM 3843 O O . ALA B 2 386 ? 25.361 26.005 4.506 1.00 59.95 386 ALA C O 1
ATOM 3845 N N . LEU B 2 387 ? 26.130 26.700 2.484 1.00 59.27 387 LEU C N 1
ATOM 3846 C CA . LEU B 2 387 ? 25.444 27.999 2.518 1.00 58.83 387 LEU C CA 1
ATOM 3847 C C . LEU B 2 387 ? 23.942 27.787 2.677 1.00 59.29 387 LEU C C 1
ATOM 3848 O O . LEU B 2 387 ? 23.321 28.403 3.559 1.00 60.11 387 LEU C O 1
ATOM 3853 N N . GLY B 2 388 ? 23.388 26.898 1.833 1.00 59.36 388 GLY C N 1
ATOM 3854 C CA . GLY B 2 388 ? 21.993 26.485 1.911 1.00 59.05 388 GLY C CA 1
ATOM 3855 C C . GLY B 2 388 ? 21.600 26.030 3.310 1.00 58.65 388 GLY C C 1
ATOM 3856 O O . GLY B 2 388 ? 20.643 26.556 3.891 1.00 59.02 388 GLY C O 1
ATOM 3857 N N . ILE B 2 389 ? 22.361 25.072 3.848 1.00 57.83 389 ILE C N 1
ATOM 3858 C CA . ILE B 2 389 ? 22.201 24.597 5.227 1.00 57.22 389 ILE C CA 1
ATOM 3859 C C . ILE B 2 389 ? 22.226 25.765 6.231 1.00 58.07 389 ILE C C 1
ATOM 3860 O O . ILE B 2 389 ? 21.345 25.847 7.097 1.00 58.74 389 ILE C O 1
ATOM 3865 N N . PHE B 2 390 ? 23.195 26.677 6.082 1.00 58.27 390 PHE C N 1
ATOM 3866 C CA . PHE B 2 390 ? 23.328 27.833 6.973 1.00 58.10 390 PHE C CA 1
ATOM 3867 C C . PHE B 2 390 ? 22.115 28.765 6.936 1.00 58.47 390 PHE C C 1
ATOM 3868 O O . PHE B 2 390 ? 21.618 29.162 8.001 1.00 58.75 390 PHE C O 1
ATOM 3876 N N . ILE B 2 391 ? 21.650 29.107 5.730 1.00 58.62 391 ILE C N 1
ATOM 3877 C CA . ILE B 2 391 ? 20.466 29.962 5.577 1.00 59.81 391 ILE C CA 1
ATOM 3878 C C . ILE B 2 391 ? 19.237 29.283 6.207 1.00 60.40 391 ILE C C 1
ATOM 3879 O O . ILE B 2 391 ? 18.526 29.911 7.001 1.00 61.11 391 ILE C O 1
ATOM 3884 N N . THR B 2 392 ? 19.022 28.007 5.868 1.00 60.44 392 THR C N 1
ATOM 3885 C CA . THR B 2 392 ? 17.882 27.220 6.361 1.00 60.35 392 THR C CA 1
ATOM 3886 C C . THR B 2 392 ? 17.866 27.180 7.887 1.00 60.72 392 THR C C 1
ATOM 3887 O O . THR B 2 392 ? 16.863 27.560 8.500 1.00 61.80 392 THR C O 1
ATOM 3891 N N . PHE B 2 393 ? 18.989 26.750 8.469 1.00 60.61 393 PHE C N 1
ATOM 3892 C CA . PHE B 2 393 ? 19.176 26.642 9.914 1.00 60.68 393 PHE C CA 1
ATOM 3893 C C . PHE B 2 393 ? 18.744 27.894 10.679 1.00 61.32 393 PHE C C 1
ATOM 3894 O O . PHE B 2 393 ? 18.112 27.788 11.727 1.00 61.44 393 PHE C O 1
ATOM 3902 N N . ASN B 2 394 ? 19.081 29.067 10.150 1.00 62.30 394 ASN C N 1
ATOM 3903 C CA . ASN B 2 394 ? 18.771 30.320 10.827 1.00 63.47 394 ASN C CA 1
ATOM 3904 C C . ASN B 2 394 ? 17.342 30.802 10.608 1.00 64.02 394 ASN C C 1
ATOM 3905 O O . ASN B 2 394 ? 16.769 31.455 11.485 1.00 64.95 394 ASN C O 1
ATOM 3910 N N . THR B 2 395 ? 16.775 30.474 9.449 1.00 63.65 395 THR C N 1
ATOM 3911 C CA . THR B 2 395 ? 15.361 30.730 9.167 1.00 63.69 395 THR C CA 1
ATOM 3912 C C . THR B 2 395 ? 14.511 29.915 10.152 1.00 63.64 395 THR C C 1
ATOM 3913 O O . THR B 2 395 ? 13.632 30.457 10.835 1.00 63.51 395 THR C O 1
ATOM 3917 N N . VAL B 2 396 ? 14.828 28.624 10.229 1.00 63.07 396 VAL C N 1
ATOM 3918 C CA . VAL B 2 396 ? 14.207 27.676 11.142 1.00 63.28 396 VAL C CA 1
ATOM 3919 C C . VAL B 2 396 ? 14.323 28.116 12.609 1.00 64.48 396 VAL C C 1
ATOM 3920 O O . VAL B 2 396 ? 13.332 28.064 13.344 1.00 65.96 396 VAL C O 1
ATOM 3924 N N . MET B 2 397 ? 15.514 28.558 13.015 1.00 65.53 397 MET C N 1
ATOM 3925 C CA . MET B 2 397 ? 15.770 28.962 14.405 1.00 66.59 397 MET C CA 1
ATOM 3926 C C . MET B 2 397 ? 15.041 30.244 14.804 1.00 67.75 397 MET C C 1
ATOM 3927 O O . MET B 2 397 ? 14.578 30.364 15.949 1.00 67.58 397 MET C O 1
ATOM 3932 N N . LEU B 2 398 ? 14.932 31.179 13.853 1.00 67.83 398 LEU C N 1
ATOM 3933 C CA . LEU B 2 398 ? 14.223 32.440 14.070 1.00 68.35 398 LEU C CA 1
ATOM 3934 C C . LEU B 2 398 ? 12.727 32.170 14.267 1.00 69.51 398 LEU C C 1
ATOM 3935 O O . LEU B 2 398 ? 12.082 32.807 15.116 1.00 70.86 398 LEU C O 1
ATOM 3940 N N . SER B 2 399 ? 12.199 31.217 13.495 1.00 69.33 399 SER C N 1
ATOM 3941 C CA . SER B 2 399 ? 10.798 30.817 13.601 1.00 69.43 399 SER C CA 1
ATOM 3942 C C . SER B 2 399 ? 10.472 30.249 14.990 1.00 68.82 399 SER C C 1
ATOM 3943 O O . SER B 2 399 ? 9.410 30.546 15.545 1.00 70.01 399 SER C O 1
ATOM 3946 N N . PHE B 2 400 ? 11.402 29.468 15.546 1.00 67.04 400 PHE C N 1
ATOM 3947 C CA . PHE B 2 400 ? 11.264 28.923 16.901 1.00 66.18 400 PHE C CA 1
ATOM 3948 C C . PHE B 2 400 ? 11.291 29.986 17.997 1.00 65.96 400 PHE C C 1
ATOM 3949 O O . PHE B 2 400 ? 10.740 29.769 19.077 1.00 65.34 400 PHE C O 1
ATOM 3957 N N . LEU B 2 401 ? 11.938 31.121 17.721 1.00 66.15 401 LEU C N 1
ATOM 3958 C CA . LEU B 2 401 ? 11.908 32.271 18.629 1.00 66.71 401 LEU C CA 1
ATOM 3959 C C . LEU B 2 401 ? 10.508 32.883 18.646 1.00 67.76 401 LEU C C 1
ATOM 3960 O O . LEU B 2 401 ? 9.973 33.219 19.718 1.00 68.84 401 LEU C O 1
ATOM 3965 N N . ILE B 2 402 ? 9.917 33.013 17.458 1.00 67.80 402 ILE C N 1
ATOM 3966 C CA . ILE B 2 402 ? 8.548 33.500 17.320 1.00 68.26 402 ILE C CA 1
ATOM 3967 C C . ILE B 2 402 ? 7.618 32.520 18.039 1.00 68.54 402 ILE C C 1
ATOM 3968 O O . ILE B 2 402 ? 6.828 32.933 18.891 1.00 70.39 402 ILE C O 1
ATOM 3973 N N . PHE B 2 403 ? 7.776 31.231 17.718 1.00 67.80 403 PHE C N 1
ATOM 3974 C CA . PHE B 2 403 ? 7.017 30.101 18.279 1.00 67.26 403 PHE C CA 1
ATOM 3975 C C . PHE B 2 403 ? 7.039 30.022 19.805 1.00 67.74 403 PHE C C 1
ATOM 3976 O O . PHE B 2 403 ? 6.015 29.697 20.416 1.00 67.13 403 PHE C O 1
ATOM 3984 N N . SER B 2 404 ? 8.199 30.319 20.401 1.00 69.12 404 SER C N 1
ATOM 3985 C CA . SER B 2 404 ? 8.412 30.261 21.857 1.00 70.46 404 SER C CA 1
ATOM 3986 C C . SER B 2 404 ? 7.525 31.224 22.631 1.00 71.56 404 SER C C 1
ATOM 3987 O O . SER B 2 404 ? 7.341 31.065 23.841 1.00 71.50 404 SER C O 1
ATOM 3990 N N . GLY B 2 405 ? 7.012 32.232 21.925 1.00 72.68 405 GLY C N 1
ATOM 3991 C CA . GLY B 2 405 ? 6.241 33.306 22.524 1.00 74.33 405 GLY C CA 1
ATOM 3992 C C . GLY B 2 405 ? 7.054 34.221 23.422 1.00 75.41 405 GLY C C 1
ATOM 3993 O O . GLY B 2 405 ? 6.484 34.998 24.186 1.00 76.26 405 GLY C O 1
ATOM 3994 N N . PHE B 2 406 ? 8.383 34.133 23.337 1.00 75.91 406 PHE C N 1
ATOM 3995 C CA . PHE B 2 406 ? 9.248 35.005 24.124 1.00 76.99 406 PHE C CA 1
ATOM 3996 C C . PHE B 2 406 ? 9.181 36.440 23.606 1.00 78.96 406 PHE C C 1
ATOM 3997 O O . PHE B 2 406 ? 9.274 37.378 24.395 1.00 79.59 406 PHE C O 1
ATOM 4005 N N . LEU B 2 407 ? 8.999 36.609 22.294 1.00 79.95 407 LEU C N 1
ATOM 4006 C CA . LEU B 2 407 ? 8.890 37.948 21.698 1.00 81.33 407 LEU C CA 1
ATOM 4007 C C . LEU B 2 407 ? 7.678 38.732 22.222 1.00 83.89 407 LEU C C 1
ATOM 4008 O O . LEU B 2 407 ? 7.634 39.959 22.118 1.00 86.08 407 LEU C O 1
ATOM 4013 N N . ASN B 2 408 ? 6.713 38.014 22.794 1.00 84.39 408 ASN C N 1
ATOM 4014 C CA . ASN B 2 408 ? 5.597 38.620 23.514 1.00 85.41 408 ASN C CA 1
ATOM 4015 C C . ASN B 2 408 ? 6.058 39.276 24.821 1.00 87.12 408 ASN C C 1
ATOM 4016 O O . ASN B 2 408 ? 5.583 40.361 25.164 1.00 87.46 408 ASN C O 1
ATOM 4021 N N . ASP B 2 409 ? 6.973 38.613 25.538 1.00 88.49 409 ASP C N 1
ATOM 4022 C CA . ASP B 2 409 ? 7.606 39.156 26.747 1.00 90.62 409 ASP C CA 1
ATOM 4023 C C . ASP B 2 409 ? 8.462 40.384 26.441 1.00 92.56 409 ASP C C 1
ATOM 4024 O O . ASP B 2 409 ? 8.416 41.379 27.174 1.00 94.38 409 ASP C O 1
ATOM 4029 N N . LEU B 2 410 ? 9.240 40.299 25.362 1.00 92.69 410 LEU C N 1
ATOM 4030 C CA . LEU B 2 410 ? 10.215 41.326 25.018 1.00 94.42 410 LEU C CA 1
ATOM 4031 C C . LEU B 2 410 ? 9.575 42.585 24.444 1.00 97.28 410 LEU C C 1
ATOM 4032 O O . LEU B 2 410 ? 9.992 43.689 24.787 1.00 99.87 410 LEU C O 1
ATOM 4037 N N . TRP B 2 411 ? 8.570 42.420 23.586 1.00 98.65 411 TRP C N 1
ATOM 4038 C CA . TRP B 2 411 ? 7.944 43.561 22.928 1.00 101.22 411 TRP C CA 1
ATOM 4039 C C . TRP B 2 411 ? 6.765 44.138 23.717 1.00 104.68 411 TRP C C 1
ATOM 4040 O O . TRP B 2 411 ? 6.635 45.360 23.827 1.00 106.77 411 TRP C O 1
ATOM 4051 N N . PHE B 2 412 ? 5.929 43.267 24.285 1.00 105.97 412 PHE C N 1
ATOM 4052 C CA . PHE B 2 412 ? 4.589 43.675 24.712 1.00 107.51 412 PHE C CA 1
ATOM 4053 C C . PHE B 2 412 ? 4.249 43.660 26.215 1.00 111.10 412 PHE C C 1
ATOM 4054 O O . PHE B 2 412 ? 3.098 43.951 26.568 1.00 113.97 412 PHE C O 1
ATOM 4062 N N . THR B 2 413 ? 5.199 43.284 27.078 1.00 114.43 413 THR C N 1
ATOM 4063 C CA . THR B 2 413 ? 4.979 43.270 28.543 1.00 118.66 413 THR C CA 1
ATOM 4064 C C . THR B 2 413 ? 4.445 44.611 29.098 1.00 125.04 413 THR C C 1
ATOM 4065 O O . THR B 2 413 ? 3.459 44.623 29.840 1.00 126.61 413 THR C O 1
ATOM 4069 N N . LYS B 2 414 ? 5.102 45.709 28.708 1.00 130.49 414 LYS C N 1
ATOM 4070 C CA . LYS B 2 414 ? 4.687 47.103 29.029 1.00 132.59 414 LYS C CA 1
ATOM 4071 C C . LYS B 2 414 ? 4.426 47.382 30.516 1.00 134.41 414 LYS C C 1
ATOM 4072 O O . LYS B 2 414 ? 5.155 46.900 31.386 1.00 136.32 414 LYS C O 1
ATOM 4078 N N . MET C 1 4 ? -63.170 10.860 -2.743 1.00 166.03 1 MET B N 1
ATOM 4079 C CA . MET C 1 4 ? -61.721 10.516 -2.634 1.00 168.58 1 MET B CA 1
ATOM 4080 C C . MET C 1 4 ? -60.821 11.749 -2.462 1.00 169.74 1 MET B C 1
ATOM 4081 O O . MET C 1 4 ? -61.162 12.875 -2.850 1.00 167.92 1 MET B O 1
ATOM 4086 N N . ASP C 1 5 ? -59.626 11.494 -1.929 1.00 172.44 2 ASP B N 1
ATOM 4087 C CA . ASP C 1 5 ? -58.536 12.475 -1.819 1.00 173.05 2 ASP B CA 1
ATOM 4088 C C . ASP C 1 5 ? -57.936 12.780 -3.199 1.00 172.97 2 ASP B C 1
ATOM 4089 O O . ASP C 1 5 ? -57.662 11.861 -3.984 1.00 173.90 2 ASP B O 1
ATOM 4094 N N . VAL C 1 6 ? -57.748 14.070 -3.475 1.00 169.76 3 VAL B N 1
ATOM 4095 C CA . VAL C 1 6 ? -57.166 14.551 -4.739 1.00 165.10 3 VAL B CA 1
ATOM 4096 C C . VAL C 1 6 ? -55.677 14.200 -4.872 1.00 163.11 3 VAL B C 1
ATOM 4097 O O . VAL C 1 6 ? -55.235 13.750 -5.932 1.00 161.43 3 VAL B O 1
ATOM 4101 N N . LYS C 1 7 ? -54.927 14.397 -3.785 1.00 162.08 4 LYS B N 1
ATOM 4102 C CA . LYS C 1 7 ? -53.484 14.111 -3.729 1.00 159.52 4 LYS B CA 1
ATOM 4103 C C . LYS C 1 7 ? -53.170 12.615 -3.874 1.00 157.62 4 LYS B C 1
ATOM 4104 O O . LYS C 1 7 ? -52.182 12.252 -4.510 1.00 152.57 4 LYS B O 1
ATOM 4110 N N . ALA C 1 8 ? -54.017 11.769 -3.285 1.00 158.09 5 ALA B N 1
ATOM 4111 C CA . ALA C 1 8 ? -53.846 10.311 -3.317 1.00 155.73 5 ALA B CA 1
ATOM 4112 C C . ALA C 1 8 ? -54.081 9.706 -4.703 1.00 153.56 5 ALA B C 1
ATOM 4113 O O . ALA C 1 8 ? -53.405 8.743 -5.078 1.00 153.74 5 ALA B O 1
ATOM 4115 N N . GLU C 1 9 ? -55.026 10.278 -5.453 1.00 151.10 6 GLU B N 1
ATOM 4116 C CA . GLU C 1 9 ? -55.389 9.778 -6.785 1.00 149.17 6 GLU B CA 1
ATOM 4117 C C . GLU C 1 9 ? -54.410 10.197 -7.891 1.00 147.84 6 GLU B C 1
ATOM 4118 O O . GLU C 1 9 ? -54.160 9.421 -8.818 1.00 145.67 6 GLU B O 1
ATOM 4124 N N . VAL C 1 10 ? -53.875 11.417 -7.788 1.00 148.91 7 VAL B N 1
ATOM 4125 C CA . VAL C 1 10 ? -52.809 11.915 -8.684 1.00 147.48 7 VAL B CA 1
ATOM 4126 C C . VAL C 1 10 ? -51.527 11.081 -8.510 1.00 147.62 7 VAL B C 1
ATOM 4127 O O . VAL C 1 10 ? -50.884 10.711 -9.499 1.00 148.60 7 VAL B O 1
ATOM 4131 N N . ILE C 1 11 ? -51.187 10.780 -7.255 1.00 145.82 8 ILE B N 1
ATOM 4132 C CA . ILE C 1 11 ? -50.069 9.890 -6.898 1.00 143.44 8 ILE B CA 1
ATOM 4133 C C . ILE C 1 11 ? -50.271 8.471 -7.463 1.00 142.55 8 ILE B C 1
ATOM 4134 O O . ILE C 1 11 ? -49.310 7.823 -7.889 1.00 145.70 8 ILE B O 1
ATOM 4139 N N . GLU C 1 12 ? -51.521 8.013 -7.496 1.00 140.30 9 GLU B N 1
ATOM 4140 C CA . GLU C 1 12 ? -51.837 6.668 -7.980 1.00 140.49 9 GLU B CA 1
ATOM 4141 C C . GLU C 1 12 ? -52.159 6.558 -9.474 1.00 141.06 9 GLU B C 1
ATOM 4142 O O . GLU C 1 12 ? -52.231 5.447 -10.002 1.00 142.90 9 GLU B O 1
ATOM 4148 N N . ILE C 1 13 ? -52.344 7.693 -10.149 1.00 141.07 10 ILE B N 1
ATOM 4149 C CA . ILE C 1 13 ? -52.493 7.707 -11.618 1.00 141.71 10 ILE B CA 1
ATOM 4150 C C . ILE C 1 13 ? -51.136 7.809 -12.338 1.00 140.02 10 ILE B C 1
ATOM 4151 O O . ILE C 1 13 ? -50.982 7.302 -13.456 1.00 141.56 10 ILE B O 1
ATOM 4156 N N . ILE C 1 14 ? -50.162 8.446 -11.676 1.00 136.91 11 ILE B N 1
ATOM 4157 C CA . ILE C 1 14 ? -48.813 8.654 -12.229 1.00 136.41 11 ILE B CA 1
ATOM 4158 C C . ILE C 1 14 ? -48.033 7.340 -12.407 1.00 139.26 11 ILE B C 1
ATOM 4159 O O . ILE C 1 14 ? -47.303 7.190 -13.390 1.00 143.20 11 ILE B O 1
ATOM 4164 N N . ASP C 1 15 ? -48.203 6.396 -11.480 1.00 139.08 12 ASP B N 1
ATOM 4165 C CA . ASP C 1 15 ? -47.537 5.090 -11.582 1.00 141.02 12 ASP B CA 1
ATOM 4166 C C . ASP C 1 15 ? -48.402 3.991 -12.232 1.00 140.05 12 ASP B C 1
ATOM 4167 O O . ASP C 1 15 ? -48.064 2.806 -12.181 1.00 140.44 12 ASP B O 1
ATOM 4172 N N . GLU C 1 16 ? -49.506 4.399 -12.851 1.00 138.56 13 GLU B N 1
ATOM 4173 C CA . GLU C 1 16 ? -50.347 3.492 -13.641 1.00 139.24 13 GLU B CA 1
ATOM 4174 C C . GLU C 1 16 ? -49.915 3.455 -15.105 1.00 141.38 13 GLU B C 1
ATOM 4175 O O . GLU C 1 16 ? -49.790 2.377 -15.693 1.00 143.37 13 GLU B O 1
ATOM 4181 N N . LEU C 1 17 ? -49.690 4.637 -15.679 1.00 141.29 14 LEU B N 1
ATOM 4182 C CA . LEU C 1 17 ? -49.319 4.790 -17.088 1.00 143.32 14 LEU B CA 1
ATOM 4183 C C . LEU C 1 17 ? -47.803 4.777 -17.312 1.00 146.29 14 LEU B C 1
ATOM 4184 O O . LEU C 1 17 ? -47.339 4.349 -18.372 1.00 148.60 14 LEU B O 1
ATOM 4189 N N . PHE C 1 18 ? -47.049 5.236 -16.310 1.00 147.75 15 PHE B N 1
ATOM 4190 C CA . PHE C 1 18 ? -45.582 5.352 -16.388 1.00 150.92 15 PHE B CA 1
ATOM 4191 C C . PHE C 1 18 ? -44.840 4.345 -15.505 1.00 151.58 15 PHE B C 1
ATOM 4192 O O . PHE C 1 18 ? -43.690 3.996 -15.788 1.00 154.12 15 PHE B O 1
ATOM 4200 N N . MET C 1 19 ? -45.513 3.897 -14.442 1.00 149.66 16 MET B N 1
ATOM 4201 C CA . MET C 1 19 ? -44.984 2.938 -13.456 1.00 149.82 16 MET B CA 1
ATOM 4202 C C . MET C 1 19 ? -43.734 3.386 -12.689 1.00 149.70 16 MET B C 1
ATOM 4203 O O . MET C 1 19 ? -42.670 2.767 -12.786 1.00 153.43 16 MET B O 1
ATOM 4208 N N . GLU C 1 20 ? -43.884 4.486 -11.946 1.00 146.80 17 GLU B N 1
ATOM 4209 C CA . GLU C 1 20 ? -42.917 4.931 -10.937 1.00 146.94 17 GLU B CA 1
ATOM 4210 C C . GLU C 1 20 ? -43.578 5.862 -9.917 1.00 143.26 17 GLU B C 1
ATOM 4211 O O . GLU C 1 20 ? -44.067 6.940 -10.265 1.00 140.66 17 GLU B O 1
ATOM 4217 N N . ASP C 1 21 ? -43.598 5.410 -8.662 1.00 142.87 18 ASP B N 1
ATOM 4218 C CA . ASP C 1 21 ? -44.085 6.176 -7.508 1.00 142.16 18 ASP B CA 1
ATOM 4219 C C . ASP C 1 21 ? -43.192 7.391 -7.209 1.00 144.14 18 ASP B C 1
ATOM 4220 O O . ASP C 1 21 ? -41.966 7.262 -7.122 1.00 147.59 18 ASP B O 1
ATOM 4225 N N . VAL C 1 22 ? -43.821 8.557 -7.062 1.00 143.83 19 VAL B N 1
ATOM 4226 C CA . VAL C 1 22 ? -43.140 9.801 -6.640 1.00 144.91 19 VAL B CA 1
ATOM 4227 C C . VAL C 1 22 ? -43.924 10.546 -5.541 1.00 143.75 19 VAL B C 1
ATOM 4228 O O . VAL C 1 22 ? -44.144 11.765 -5.611 1.00 139.98 19 VAL B O 1
ATOM 4232 N N . SER C 1 23 ? -44.330 9.787 -4.523 1.00 145.34 20 SER B N 1
ATOM 4233 C CA . SER C 1 23 ? -45.093 10.316 -3.388 1.00 146.59 20 SER B CA 1
ATOM 4234 C C . SER C 1 23 ? -44.226 11.031 -2.349 1.00 150.35 20 SER B C 1
ATOM 4235 O O . SER C 1 23 ? -44.588 12.118 -1.894 1.00 150.81 20 SER B O 1
ATOM 4238 N N . ASP C 1 24 ? -43.091 10.428 -1.986 1.00 155.41 21 ASP B N 1
ATOM 4239 C CA . ASP C 1 24 ? -42.173 11.004 -0.984 1.00 159.33 21 ASP B CA 1
ATOM 4240 C C . ASP C 1 24 ? -41.260 12.107 -1.539 1.00 160.41 21 ASP B C 1
ATOM 4241 O O . ASP C 1 24 ? -41.098 13.152 -0.900 1.00 161.63 21 ASP B O 1
ATOM 4246 N N . MET C 1 25 ? -40.677 11.869 -2.716 1.00 160.06 22 MET B N 1
ATOM 4247 C CA . MET C 1 25 ? -39.859 12.871 -3.417 1.00 160.75 22 MET B CA 1
ATOM 4248 C C . MET C 1 25 ? -40.706 13.502 -4.529 1.00 159.53 22 MET B C 1
ATOM 4249 O O . MET C 1 25 ? -40.626 13.120 -5.703 1.00 157.26 22 MET B O 1
ATOM 4254 N N . MET C 1 26 ? -41.512 14.482 -4.118 1.00 161.95 23 MET B N 1
ATOM 4255 C CA . MET C 1 26 ? -42.688 14.966 -4.866 1.00 162.89 23 MET B CA 1
ATOM 4256 C C . MET C 1 26 ? -42.516 16.294 -5.622 1.00 161.35 23 MET B C 1
ATOM 4257 O O . MET C 1 26 ? -43.204 16.526 -6.622 1.00 158.84 23 MET B O 1
ATOM 4262 N N . ASP C 1 27 ? -41.616 17.158 -5.145 1.00 161.80 24 ASP B N 1
ATOM 4263 C CA . ASP C 1 27 ? -41.356 18.467 -5.775 1.00 159.54 24 ASP B CA 1
ATOM 4264 C C . ASP C 1 27 ? -40.373 18.408 -6.957 1.00 159.21 24 ASP B C 1
ATOM 4265 O O . ASP C 1 27 ? -39.846 19.441 -7.395 1.00 158.03 24 ASP B O 1
ATOM 4270 N N . GLU C 1 28 ? -40.150 17.196 -7.468 1.00 158.93 25 GLU B N 1
ATOM 4271 C CA . GLU C 1 28 ? -39.287 16.950 -8.626 1.00 161.36 25 GLU B CA 1
ATOM 4272 C C . GLU C 1 28 ? -39.937 17.485 -9.902 1.00 159.84 25 GLU B C 1
ATOM 4273 O O . GLU C 1 28 ? -41.162 17.416 -10.061 1.00 156.15 25 GLU B O 1
ATOM 4279 N N . ASP C 1 29 ? -39.109 18.024 -10.797 1.00 161.27 26 ASP B N 1
ATOM 4280 C CA . ASP C 1 29 ? -39.538 18.416 -12.139 1.00 159.38 26 ASP B CA 1
ATOM 4281 C C . ASP C 1 29 ? -39.702 17.147 -12.983 1.00 158.86 26 ASP B C 1
ATOM 4282 O O . ASP C 1 29 ? -38.718 16.461 -13.282 1.00 163.26 26 ASP B O 1
ATOM 4287 N N . LEU C 1 30 ? -40.951 16.847 -13.347 1.00 153.65 27 LEU B N 1
ATOM 4288 C CA . LEU C 1 30 ? -41.325 15.596 -14.025 1.00 151.10 27 LEU B CA 1
ATOM 4289 C C . LEU C 1 30 ? -40.751 15.415 -15.438 1.00 154.25 27 LEU B C 1
ATOM 4290 O O . LEU C 1 30 ? -40.570 14.277 -15.887 1.00 154.23 27 LEU B O 1
ATOM 4295 N N . PHE C 1 31 ? -40.483 16.532 -16.124 1.00 158.68 28 PHE B N 1
ATOM 4296 C CA . PHE C 1 31 ? -39.802 16.533 -17.430 1.00 163.10 28 PHE B CA 1
ATOM 4297 C C . PHE C 1 31 ? -38.334 16.117 -17.290 1.00 161.18 28 PHE B C 1
ATOM 4298 O O . PHE C 1 31 ? -37.837 15.304 -18.072 1.00 161.80 28 PHE B O 1
ATOM 4306 N N . ASP C 1 32 ? -37.662 16.685 -16.285 1.00 157.05 29 ASP B N 1
ATOM 4307 C CA . ASP C 1 32 ? -36.243 16.444 -16.007 1.00 155.85 29 ASP B CA 1
ATOM 4308 C C . ASP C 1 32 ? -35.979 15.105 -15.316 1.00 152.24 29 ASP B C 1
ATOM 4309 O O . ASP C 1 32 ? -34.936 14.486 -15.547 1.00 155.51 29 ASP B O 1
ATOM 4314 N N . ALA C 1 33 ? -36.920 14.668 -14.475 1.00 145.31 30 ALA B N 1
ATOM 4315 C CA . ALA C 1 33 ? -36.807 13.401 -13.736 1.00 142.28 30 ALA B CA 1
ATOM 4316 C C . ALA C 1 33 ? -36.992 12.151 -14.611 1.00 142.32 30 ALA B C 1
ATOM 4317 O O . ALA C 1 33 ? -36.778 11.028 -14.141 1.00 142.88 30 ALA B O 1
ATOM 4319 N N . GLY C 1 34 ? -37.383 12.352 -15.873 1.00 142.33 31 GLY B N 1
ATOM 4320 C CA . GLY C 1 34 ? -37.553 11.259 -16.839 1.00 142.32 31 GLY B CA 1
ATOM 4321 C C . GLY C 1 34 ? -38.834 10.459 -16.669 1.00 137.98 31 GLY B C 1
ATOM 4322 O O . GLY C 1 34 ? -38.872 9.265 -16.981 1.00 138.89 31 GLY B O 1
ATOM 4323 N N . VAL C 1 35 ? -39.878 11.128 -16.181 1.00 133.19 32 VAL B N 1
ATOM 4324 C CA . VAL C 1 35 ? -41.189 10.510 -15.936 1.00 127.74 32 VAL B CA 1
ATOM 4325 C C . VAL C 1 35 ? -42.087 10.633 -17.176 1.00 126.62 32 VAL B C 1
ATOM 4326 O O . VAL C 1 35 ? -42.753 9.674 -17.567 1.00 126.09 32 VAL B O 1
ATOM 4330 N N . LEU C 1 36 ? -42.078 11.816 -17.792 1.00 126.16 33 LEU B N 1
ATOM 4331 C CA . LEU C 1 36 ? -42.977 12.178 -18.885 1.00 125.12 33 LEU B CA 1
ATOM 4332 C C . LEU C 1 36 ? -42.236 12.452 -20.191 1.00 126.29 33 LEU B C 1
ATOM 4333 O O . LEU C 1 36 ? -41.217 13.161 -20.197 1.00 128.43 33 LEU B O 1
ATOM 4338 N N . ASP C 1 37 ? -42.760 11.906 -21.292 1.00 124.98 34 ASP B N 1
ATOM 4339 C CA . ASP C 1 37 ? -42.238 12.193 -22.633 1.00 127.94 34 ASP B CA 1
ATOM 4340 C C . ASP C 1 37 ? -42.756 13.541 -23.143 1.00 127.20 34 ASP B C 1
ATOM 4341 O O . ASP C 1 37 ? -43.434 14.277 -22.424 1.00 122.30 34 ASP B O 1
ATOM 4356 N N . MET C 1 39 ? -44.716 13.290 -25.637 1.00 132.70 36 MET B N 1
ATOM 4357 C CA . MET C 1 39 ? -46.038 12.735 -25.875 1.00 132.08 36 MET B CA 1
ATOM 4358 C C . MET C 1 39 ? -46.706 12.269 -24.577 1.00 127.39 36 MET B C 1
ATOM 4359 O O . MET C 1 39 ? -47.935 12.191 -24.494 1.00 124.30 36 MET B O 1
ATOM 4364 N N . GLY C 1 40 ? -45.883 11.977 -23.570 1.00 126.57 37 GLY B N 1
ATOM 4365 C CA . GLY C 1 40 ? -46.335 11.460 -22.275 1.00 122.67 37 GLY B CA 1
ATOM 4366 C C . GLY C 1 40 ? -47.208 12.394 -21.458 1.00 119.27 37 GLY B C 1
ATOM 4367 O O . GLY C 1 40 ? -48.030 11.926 -20.665 1.00 117.35 37 GLY B O 1
ATOM 4368 N N . THR C 1 41 ? -47.027 13.704 -21.642 1.00 119.18 38 THR B N 1
ATOM 4369 C CA . THR C 1 41 ? -47.839 14.721 -20.959 1.00 116.52 38 THR B CA 1
ATOM 4370 C C . THR C 1 41 ? -49.276 14.700 -21.487 1.00 115.57 38 THR B C 1
ATOM 4371 O O . THR C 1 41 ? -50.219 14.791 -20.704 1.00 113.02 38 THR B O 1
ATOM 4375 N N . VAL C 1 42 ? -49.419 14.557 -22.808 1.00 118.29 39 VAL B N 1
ATOM 4376 C CA . VAL C 1 42 ? -50.718 14.427 -23.490 1.00 119.25 39 VAL B CA 1
ATOM 4377 C C . VAL C 1 42 ? -51.496 13.200 -22.980 1.00 119.09 39 VAL B C 1
ATOM 4378 O O . VAL C 1 42 ? -52.710 13.271 -22.769 1.00 117.05 39 VAL B O 1
ATOM 4382 N N . GLU C 1 43 ? -50.776 12.099 -22.768 1.00 122.61 40 GLU B N 1
ATOM 4383 C CA . GLU C 1 43 ? -51.335 10.849 -22.241 1.00 124.50 40 GLU B CA 1
ATOM 4384 C C . GLU C 1 43 ? -51.825 10.981 -20.791 1.00 123.40 40 GLU B C 1
ATOM 4385 O O . GLU C 1 43 ? -52.812 10.342 -20.406 1.00 123.24 40 GLU B O 1
ATOM 4391 N N . LEU C 1 44 ? -51.127 11.800 -20.001 1.00 124.21 41 LEU B N 1
ATOM 4392 C CA . LEU C 1 44 ? -51.518 12.088 -18.621 1.00 123.16 41 LEU B CA 1
ATOM 4393 C C . LEU C 1 44 ? -52.757 12.980 -18.554 1.00 123.29 41 LEU B C 1
ATOM 4394 O O . LEU C 1 44 ? -53.661 12.714 -17.760 1.00 121.92 41 LEU B O 1
ATOM 4399 N N . ILE C 1 45 ? -52.782 14.024 -19.391 1.00 126.17 42 ILE B N 1
ATOM 4400 C CA . ILE C 1 45 ? -53.909 14.971 -19.501 1.00 125.98 42 ILE B CA 1
ATOM 4401 C C . ILE C 1 45 ? -55.229 14.239 -19.785 1.00 126.70 42 ILE B C 1
ATOM 4402 O O . ILE C 1 45 ? -56.232 14.510 -19.127 1.00 127.78 42 ILE B O 1
ATOM 4407 N N . VAL C 1 46 ? -55.201 13.305 -20.738 1.00 129.41 43 VAL B N 1
ATOM 4408 C CA . VAL C 1 46 ? -56.366 12.488 -21.121 1.00 131.65 43 VAL B CA 1
ATOM 4409 C C . VAL C 1 46 ? -56.930 11.690 -19.933 1.00 130.79 43 VAL B C 1
ATOM 4410 O O . VAL C 1 46 ? -58.141 11.717 -19.687 1.00 132.04 43 VAL B O 1
ATOM 4414 N N . GLU C 1 47 ? -56.051 11.011 -19.196 1.00 131.03 44 GLU B N 1
ATOM 4415 C CA . GLU C 1 47 ? -56.451 10.242 -18.007 1.00 130.41 44 GLU B CA 1
ATOM 4416 C C . GLU C 1 47 ? -56.787 11.097 -16.784 1.00 127.51 44 GLU B C 1
ATOM 4417 O O . GLU C 1 47 ? -57.502 10.646 -15.890 1.00 126.75 44 GLU B O 1
ATOM 4423 N N . LEU C 1 48 ? -56.267 12.321 -16.752 1.00 125.80 45 LEU B N 1
ATOM 4424 C CA . LEU C 1 48 ? -56.590 13.294 -15.704 1.00 121.98 45 LEU B CA 1
ATOM 4425 C C . LEU C 1 48 ? -57.997 13.867 -15.916 1.00 120.17 45 LEU B C 1
ATOM 4426 O O . LEU C 1 48 ? -58.669 14.243 -14.957 1.00 118.93 45 LEU B O 1
ATOM 4431 N N . GLU C 1 49 ? -58.426 13.925 -17.178 1.00 119.36 46 GLU B N 1
ATOM 4432 C CA . GLU C 1 49 ? -59.779 14.344 -17.555 1.00 118.22 46 GLU B CA 1
ATOM 4433 C C . GLU C 1 49 ? -60.812 13.250 -17.269 1.00 120.79 46 GLU B C 1
ATOM 4434 O O . GLU C 1 49 ? -61.893 13.535 -16.752 1.00 122.00 46 GLU B O 1
ATOM 4440 N N . SER C 1 50 ? -60.465 12.006 -17.607 1.00 123.05 47 SER B N 1
ATOM 4441 C CA . SER C 1 50 ? -61.342 10.841 -17.427 1.00 124.09 47 SER B CA 1
ATOM 4442 C C . SER C 1 50 ? -61.612 10.495 -15.963 1.00 123.14 47 SER B C 1
ATOM 4443 O O . SER C 1 50 ? -62.679 9.972 -15.639 1.00 124.34 47 SER B O 1
ATOM 4446 N N . ARG C 1 51 ? -60.643 10.786 -15.096 1.00 122.48 48 ARG B N 1
ATOM 4447 C CA . ARG C 1 51 ? -60.727 10.458 -13.673 1.00 122.55 48 ARG B CA 1
ATOM 4448 C C . ARG C 1 51 ? -61.439 11.536 -12.862 1.00 123.60 48 ARG B C 1
ATOM 4449 O O . ARG C 1 51 ? -62.299 11.225 -12.037 1.00 125.91 48 ARG B O 1
ATOM 4457 N N . PHE C 1 52 ? -61.088 12.795 -13.116 1.00 124.13 49 PHE B N 1
ATOM 4458 C CA . PHE C 1 52 ? -61.497 13.916 -12.267 1.00 124.91 49 PHE B CA 1
ATOM 4459 C C . PHE C 1 52 ? -62.711 14.710 -12.765 1.00 125.05 49 PHE B C 1
ATOM 4460 O O . PHE C 1 52 ? -63.216 15.582 -12.044 1.00 124.47 49 PHE B O 1
ATOM 4468 N N . ASP C 1 53 ? -63.173 14.396 -13.982 1.00 125.87 50 ASP B N 1
ATOM 4469 C CA . ASP C 1 53 ? -64.299 15.085 -14.660 1.00 127.14 50 ASP B CA 1
ATOM 4470 C C . ASP C 1 53 ? -64.041 16.594 -14.924 1.00 126.01 50 ASP B C 1
ATOM 4471 O O . ASP C 1 53 ? -64.979 17.397 -15.017 1.00 125.55 50 ASP B O 1
ATOM 4476 N N . ILE C 1 54 ? -62.760 16.953 -15.051 1.00 123.57 51 ILE B N 1
ATOM 4477 C CA . ILE C 1 54 ? -62.320 18.322 -15.346 1.00 121.12 51 ILE B CA 1
ATOM 4478 C C . ILE C 1 54 ? -61.688 18.357 -16.734 1.00 120.41 51 ILE B C 1
ATOM 4479 O O . ILE C 1 54 ? -60.980 17.431 -17.117 1.00 121.77 51 ILE B O 1
ATOM 4484 N N . ARG C 1 55 ? -61.954 19.428 -17.476 1.00 118.65 52 ARG B N 1
ATOM 4485 C CA . ARG C 1 55 ? -61.314 19.688 -18.759 1.00 117.12 52 ARG B CA 1
ATOM 4486 C C . ARG C 1 55 ? -60.125 20.640 -18.540 1.00 114.45 52 ARG B C 1
ATOM 4487 O O . ARG C 1 55 ? -60.297 21.756 -18.035 1.00 113.80 52 ARG B O 1
ATOM 4495 N N . VAL C 1 56 ? -58.931 20.179 -18.925 1.00 112.31 53 VAL B N 1
ATOM 4496 C CA . VAL C 1 56 ? -57.650 20.849 -18.626 1.00 109.67 53 VAL B CA 1
ATOM 4497 C C . VAL C 1 56 ? -57.253 21.850 -19.726 1.00 111.28 53 VAL B C 1
ATOM 4498 O O . VAL C 1 56 ? -57.182 21.468 -20.900 1.00 112.54 53 VAL B O 1
ATOM 4502 N N . PRO C 1 57 ? -56.995 23.130 -19.351 1.00 111.27 54 PRO B N 1
ATOM 4503 C CA . PRO C 1 57 ? -56.552 24.133 -20.328 1.00 114.91 54 PRO B CA 1
ATOM 4504 C C . PRO C 1 57 ? -55.089 23.920 -20.731 1.00 118.99 54 PRO B C 1
ATOM 4505 O O . PRO C 1 57 ? -54.175 24.123 -19.918 1.00 120.51 54 PRO B O 1
ATOM 4509 N N . VAL C 1 58 ? -54.886 23.493 -21.975 1.00 122.26 55 VAL B N 1
ATOM 4510 C CA . VAL C 1 58 ? -53.551 23.193 -22.503 1.00 125.34 55 VAL B CA 1
ATOM 4511 C C . VAL C 1 58 ? -53.001 24.311 -23.402 1.00 131.23 55 VAL B C 1
ATOM 4512 O O . VAL C 1 58 ? -51.809 24.330 -23.725 1.00 135.34 55 VAL B O 1
ATOM 4516 N N . SER C 1 59 ? -53.876 25.234 -23.794 1.00 133.46 56 SER B N 1
ATOM 4517 C CA . SER C 1 59 ? -53.488 26.400 -24.581 1.00 137.87 56 SER B CA 1
ATOM 4518 C C . SER C 1 59 ? -53.041 27.575 -23.701 1.00 139.78 56 SER B C 1
ATOM 4519 O O . SER C 1 59 ? -52.574 28.596 -24.219 1.00 143.73 56 SER B O 1
ATOM 4522 N N . GLU C 1 60 ? -53.186 27.414 -22.384 1.00 139.66 57 GLU B N 1
ATOM 4523 C CA . GLU C 1 60 ? -52.679 28.372 -21.395 1.00 142.30 57 GLU B CA 1
ATOM 4524 C C . GLU C 1 60 ? -51.516 27.767 -20.588 1.00 142.44 57 GLU B C 1
ATOM 4525 O O . GLU C 1 60 ? -50.787 28.479 -19.890 1.00 140.58 57 GLU B O 1
ATOM 4531 N N . PHE C 1 61 ? -51.367 26.447 -20.717 1.00 145.07 58 PHE B N 1
ATOM 4532 C CA . PHE C 1 61 ? -50.282 25.636 -20.142 1.00 146.11 58 PHE B CA 1
ATOM 4533 C C . PHE C 1 61 ? -48.900 26.219 -20.487 1.00 148.02 58 PHE B C 1
ATOM 4534 O O . PHE C 1 61 ? -48.428 26.107 -21.624 1.00 150.62 58 PHE B O 1
ATOM 4542 N N . GLY C 1 62 ? -48.277 26.872 -19.507 1.00 146.54 59 GLY B N 1
ATOM 4543 C CA . GLY C 1 62 ? -46.887 27.326 -19.616 1.00 148.22 59 GLY B CA 1
ATOM 4544 C C . GLY C 1 62 ? -45.929 26.220 -19.205 1.00 148.62 59 GLY B C 1
ATOM 4545 O O . GLY C 1 62 ? -46.360 25.177 -18.708 1.00 147.71 59 GLY B O 1
ATOM 4546 N N . ARG C 1 63 ? -44.630 26.441 -19.411 1.00 151.77 60 ARG B N 1
ATOM 4547 C CA . ARG C 1 63 ? -43.608 25.442 -19.063 1.00 153.65 60 ARG B CA 1
ATOM 4548 C C . ARG C 1 63 ? -43.380 25.332 -17.548 1.00 153.57 60 ARG B C 1
ATOM 4549 O O . ARG C 1 63 ? -43.156 24.233 -17.030 1.00 153.00 60 ARG B O 1
ATOM 4557 N N . ASP C 1 64 ? -43.443 26.472 -16.856 1.00 154.97 61 ASP B N 1
ATOM 4558 C CA . ASP C 1 64 ? -43.250 26.533 -15.405 1.00 153.48 61 ASP B CA 1
ATOM 4559 C C . ASP C 1 64 ? -44.548 26.347 -14.602 1.00 149.68 61 ASP B C 1
ATOM 4560 O O . ASP C 1 64 ? -44.519 26.335 -13.365 1.00 148.17 61 ASP B O 1
ATOM 4565 N N . ASP C 1 65 ? -45.671 26.189 -15.305 1.00 148.38 62 ASP B N 1
ATOM 4566 C CA . ASP C 1 65 ? -47.002 26.101 -14.684 1.00 146.18 62 ASP B CA 1
ATOM 4567 C C . ASP C 1 65 ? -47.271 24.770 -13.975 1.00 145.98 62 ASP B C 1
ATOM 4568 O O . ASP C 1 65 ? -47.342 24.732 -12.739 1.00 148.33 62 ASP B O 1
ATOM 4573 N N . TRP C 1 66 ? -47.422 23.695 -14.751 1.00 145.91 63 TRP B N 1
ATOM 4574 C CA . TRP C 1 66 ? -47.810 22.384 -14.221 1.00 144.30 63 TRP B CA 1
ATOM 4575 C C . TRP C 1 66 ? -46.711 21.341 -14.471 1.00 144.69 63 TRP B C 1
ATOM 4576 O O . TRP C 1 66 ? -46.931 20.324 -15.147 1.00 145.67 63 TRP B O 1
ATOM 4587 N N . ASN C 1 67 ? -45.531 21.606 -13.912 1.00 144.25 64 ASN B N 1
ATOM 4588 C CA . ASN C 1 67 ? -44.354 20.747 -14.090 1.00 145.08 64 ASN B CA 1
ATOM 4589 C C . ASN C 1 67 ? -44.098 19.793 -12.916 1.00 143.30 64 ASN B C 1
ATOM 4590 O O . ASN C 1 67 ? -43.725 18.635 -13.131 1.00 143.71 64 ASN B O 1
ATOM 4595 N N . THR C 1 68 ? -44.300 20.285 -11.692 1.00 141.44 65 THR B N 1
ATOM 4596 C CA . THR C 1 68 ? -44.131 19.487 -10.468 1.00 140.77 65 THR B CA 1
ATOM 4597 C C . THR C 1 68 ? -45.466 18.896 -10.008 1.00 139.03 65 THR B C 1
ATOM 4598 O O . THR C 1 68 ? -46.518 19.505 -10.217 1.00 139.40 65 THR B O 1
ATOM 4602 N N . ALA C 1 69 ? -45.406 17.720 -9.378 1.00 140.66 66 ALA B N 1
ATOM 4603 C CA . ALA C 1 69 ? -46.592 16.964 -8.933 1.00 143.10 66 ALA B CA 1
ATOM 4604 C C . ALA C 1 69 ? -47.493 17.724 -7.953 1.00 146.78 66 ALA B C 1
ATOM 4605 O O . ALA C 1 69 ? -48.716 17.559 -7.979 1.00 146.17 66 ALA B O 1
ATOM 4607 N N . ASN C 1 70 ? -46.879 18.551 -7.104 1.00 153.01 67 ASN B N 1
ATOM 4608 C CA . ASN C 1 70 ? -47.592 19.394 -6.136 1.00 153.95 67 ASN B CA 1
ATOM 4609 C C . ASN C 1 70 ? -48.394 20.510 -6.807 1.00 150.65 67 ASN B C 1
ATOM 4610 O O . ASN C 1 70 ? -49.474 20.869 -6.333 1.00 148.38 67 ASN B O 1
ATOM 4615 N N . LYS C 1 71 ? -47.858 21.043 -7.904 1.00 147.32 68 LYS B N 1
ATOM 4616 C CA . LYS C 1 71 ? -48.547 22.040 -8.732 1.00 143.95 68 LYS B CA 1
ATOM 4617 C C . LYS C 1 71 ? -49.639 21.413 -9.605 1.00 142.82 68 LYS B C 1
ATOM 4618 O O . LYS C 1 71 ? -50.541 22.115 -10.070 1.00 141.84 68 LYS B O 1
ATOM 4624 N N . ILE C 1 72 ? -49.543 20.099 -9.825 1.00 143.48 69 ILE B N 1
ATOM 4625 C CA . ILE C 1 72 ? -50.574 19.317 -10.527 1.00 144.10 69 ILE B CA 1
ATOM 4626 C C . ILE C 1 72 ? -51.744 19.009 -9.578 1.00 145.27 69 ILE B C 1
ATOM 4627 O O . ILE C 1 72 ? -52.905 19.163 -9.965 1.00 145.37 69 ILE B O 1
ATOM 4632 N N . VAL C 1 73 ? -51.428 18.592 -8.348 1.00 148.20 70 VAL B N 1
ATOM 4633 C CA . VAL C 1 73 ? -52.430 18.329 -7.298 1.00 149.19 70 VAL B CA 1
ATOM 4634 C C . VAL C 1 73 ? -53.220 19.602 -6.955 1.00 150.52 70 VAL B C 1
ATOM 4635 O O . VAL C 1 73 ? -54.456 19.593 -6.975 1.00 150.81 70 VAL B O 1
ATOM 4639 N N . GLU C 1 74 ? -52.492 20.683 -6.669 1.00 151.53 71 GLU B N 1
ATOM 4640 C CA . GLU C 1 74 ? -53.068 21.973 -6.269 1.00 150.84 71 GLU B CA 1
ATOM 4641 C C . GLU C 1 74 ? -53.846 22.656 -7.402 1.00 147.64 71 GLU B C 1
ATOM 4642 O O . GLU C 1 74 ? -54.815 23.374 -7.145 1.00 149.00 71 GLU B O 1
ATOM 4648 N N . GLY C 1 75 ? -53.419 22.419 -8.642 1.00 144.06 72 GLY B N 1
ATOM 4649 C CA . GLY C 1 75 ? -54.091 22.940 -9.834 1.00 140.17 72 GLY B CA 1
ATOM 4650 C C . GLY C 1 75 ? -55.391 22.237 -10.190 1.00 136.75 72 GLY B C 1
ATOM 4651 O O . GLY C 1 75 ? -56.293 22.858 -10.758 1.00 135.73 72 GLY B O 1
ATOM 4652 N N . VAL C 1 76 ? -55.477 20.944 -9.866 1.00 134.98 73 VAL B N 1
ATOM 4653 C CA . VAL C 1 76 ? -56.683 20.128 -10.101 1.00 134.87 73 VAL B CA 1
ATOM 4654 C C . VAL C 1 76 ? -57.823 20.523 -9.144 1.00 138.40 73 VAL B C 1
ATOM 4655 O O . VAL C 1 76 ? -58.984 20.588 -9.560 1.00 139.87 73 VAL B O 1
ATOM 4659 N N . THR C 1 77 ? -57.476 20.799 -7.883 1.00 141.39 74 THR B N 1
ATOM 4660 C CA . THR C 1 77 ? -58.436 21.233 -6.850 1.00 143.24 74 THR B CA 1
ATOM 4661 C C . THR C 1 77 ? -59.075 22.595 -7.180 1.00 144.30 74 THR B C 1
ATOM 4662 O O . THR C 1 77 ? -60.282 22.779 -6.980 1.00 144.95 74 THR B O 1
ATOM 4666 N N . GLU C 1 78 ? -58.258 23.523 -7.689 1.00 143.76 75 GLU B N 1
ATOM 4667 C CA . GLU C 1 78 ? -58.705 24.859 -8.120 1.00 143.21 75 GLU B CA 1
ATOM 4668 C C . GLU C 1 78 ? -59.690 24.799 -9.289 1.00 141.35 75 GLU B C 1
ATOM 4669 O O . GLU C 1 78 ? -60.623 25.599 -9.364 1.00 143.82 75 GLU B O 1
ATOM 4675 N N . LEU C 1 79 ? -59.463 23.846 -10.192 1.00 138.34 76 LEU B N 1
ATOM 4676 C CA . LEU C 1 79 ? -60.316 23.617 -11.358 1.00 136.76 76 LEU B CA 1
ATOM 4677 C C . LEU C 1 79 ? -61.542 22.744 -11.056 1.00 136.20 76 LEU B C 1
ATOM 4678 O O . LEU C 1 79 ? -62.477 22.681 -11.864 1.00 136.78 76 LEU B O 1
ATOM 4683 N N . ARG C 1 80 ? -61.533 22.082 -9.895 1.00 134.72 77 ARG B N 1
ATOM 4684 C CA . ARG C 1 80 ? -62.613 21.177 -9.474 1.00 133.64 77 ARG B CA 1
ATOM 4685 C C . ARG C 1 80 ? -63.857 21.918 -8.970 1.00 135.32 77 ARG B C 1
ATOM 4686 O O . ARG C 1 80 ? -64.980 21.425 -9.127 1.00 136.73 77 ARG B O 1
ATOM 4694 N N . ASN C 1 81 ? -63.648 23.092 -8.370 1.00 135.95 78 ASN B N 1
ATOM 4695 C CA . ASN C 1 81 ? -64.738 23.897 -7.802 1.00 137.94 78 ASN B CA 1
ATOM 4696 C C . ASN C 1 81 ? -64.746 25.363 -8.265 1.00 137.89 78 ASN B C 1
ATOM 4697 O O . ASN C 1 81 ? -65.808 25.892 -8.610 1.00 139.67 78 ASN B O 1
ATOM 4702 N N . ALA C 1 82 ? -63.571 26.002 -8.271 1.00 134.92 79 ALA B N 1
ATOM 4703 C CA . ALA C 1 82 ? -63.432 27.422 -8.625 1.00 133.21 79 ALA B CA 1
ATOM 4704 C C . ALA C 1 82 ? -63.021 27.626 -10.082 1.00 131.65 79 ALA B C 1
ATOM 4705 O O . ALA C 1 82 ? -63.472 26.908 -10.976 1.00 130.53 79 ALA B O 1
ATOM 4707 N N . MET D 2 1 ? -65.262 58.412 -52.114 1.00 166.51 1 MET D N 1
ATOM 4708 C CA . MET D 2 1 ? -64.811 58.057 -50.741 1.00 164.97 1 MET D CA 1
ATOM 4709 C C . MET D 2 1 ? -63.551 57.192 -50.760 1.00 166.85 1 MET D C 1
ATOM 4710 O O . MET D 2 1 ? -62.671 57.358 -49.913 1.00 168.42 1 MET D O 1
ATOM 4715 N N . ILE D 2 2 ? -63.478 56.278 -51.732 1.00 167.86 2 ILE D N 1
ATOM 4716 C CA . ILE D 2 2 ? -62.270 55.486 -52.009 1.00 167.18 2 ILE D CA 1
ATOM 4717 C C . ILE D 2 2 ? -61.157 56.405 -52.536 1.00 169.52 2 ILE D C 1
ATOM 4718 O O . ILE D 2 2 ? -60.020 56.337 -52.058 1.00 173.74 2 ILE D O 1
ATOM 4723 N N . ASP D 2 3 ? -61.501 57.264 -53.503 1.00 166.82 3 ASP D N 1
ATOM 4724 C CA . ASP D 2 3 ? -60.590 58.296 -54.031 1.00 162.52 3 ASP D CA 1
ATOM 4725 C C . ASP D 2 3 ? -60.050 59.280 -52.978 1.00 159.52 3 ASP D C 1
ATOM 4726 O O . ASP D 2 3 ? -58.961 59.838 -53.156 1.00 158.86 3 ASP D O 1
ATOM 4731 N N . PHE D 2 4 ? -60.822 59.505 -51.908 1.00 155.65 4 PHE D N 1
ATOM 4732 C CA . PHE D 2 4 ? -60.374 60.304 -50.763 1.00 151.95 4 PHE D CA 1
ATOM 4733 C C . PHE D 2 4 ? -59.226 59.610 -50.020 1.00 146.77 4 PHE D C 1
ATOM 4734 O O . PHE D 2 4 ? -58.205 60.237 -49.727 1.00 146.24 4 PHE D O 1
ATOM 4742 N N . LEU D 2 5 ? -59.411 58.323 -49.729 1.00 142.18 5 LEU D N 1
ATOM 4743 C CA . LEU D 2 5 ? -58.422 57.511 -49.020 1.00 138.07 5 LEU D CA 1
ATOM 4744 C C . LEU D 2 5 ? -57.132 57.361 -49.820 1.00 138.28 5 LEU D C 1
ATOM 4745 O O . LEU D 2 5 ? -56.051 57.262 -49.244 1.00 140.41 5 LEU D O 1
ATOM 4750 N N . LYS D 2 6 ? -57.261 57.349 -51.148 1.00 137.79 6 LYS D N 1
ATOM 4751 C CA . LYS D 2 6 ? -56.121 57.261 -52.064 1.00 137.02 6 LYS D CA 1
ATOM 4752 C C . LYS D 2 6 ? -55.330 58.571 -52.140 1.00 136.96 6 LYS D C 1
ATOM 4753 O O . LYS D 2 6 ? -54.107 58.552 -52.323 1.00 135.62 6 LYS D O 1
ATOM 4759 N N . GLN D 2 7 ? -56.043 59.692 -51.992 1.00 136.61 7 GLN D N 1
ATOM 4760 C CA . GLN D 2 7 ? -55.472 61.050 -51.933 1.00 134.14 7 GLN D CA 1
ATOM 4761 C C . GLN D 2 7 ? -54.686 61.284 -50.623 1.00 131.28 7 GLN D C 1
ATOM 4762 O O . GLN D 2 7 ? -53.720 62.057 -50.597 1.00 132.69 7 GLN D O 1
ATOM 4768 N N . LEU D 2 8 ? -55.116 60.597 -49.563 1.00 125.99 8 LEU D N 1
ATOM 4769 C CA . LEU D 2 8 ? -54.548 60.663 -48.215 1.00 119.84 8 LEU D CA 1
ATOM 4770 C C . LEU D 2 8 ? -53.064 60.267 -48.187 1.00 115.69 8 LEU D C 1
ATOM 4771 O O . LEU D 2 8 ? -52.671 59.334 -48.898 1.00 113.72 8 LEU D O 1
ATOM 4776 N N . PRO D 2 9 ? -52.238 60.963 -47.361 1.00 113.56 9 PRO D N 1
ATOM 4777 C CA . PRO D 2 9 ? -50.790 60.683 -47.258 1.00 111.16 9 PRO D CA 1
ATOM 4778 C C . PRO D 2 9 ? -50.476 59.246 -46.823 1.00 107.82 9 PRO D C 1
ATOM 4779 O O . PRO D 2 9 ? -51.276 58.629 -46.119 1.00 110.03 9 PRO D O 1
ATOM 4783 N N . HIS D 2 10 ? -49.319 58.735 -47.245 1.00 103.00 10 HIS D N 1
ATOM 4784 C CA . HIS D 2 10 ? -48.961 57.331 -47.043 1.00 99.53 10 HIS D CA 1
ATOM 4785 C C . HIS D 2 10 ? -47.557 57.160 -46.470 1.00 98.60 10 HIS D C 1
ATOM 4786 O O . HIS D 2 10 ? -46.595 57.750 -46.980 1.00 102.76 10 HIS D O 1
ATOM 4793 N N . LEU D 2 11 ? -47.447 56.364 -45.406 1.00 94.25 11 LEU D N 1
ATOM 4794 C CA . LEU D 2 11 ? -46.145 55.966 -44.865 1.00 90.45 11 LEU D CA 1
ATOM 4795 C C . LEU D 2 11 ? -46.123 54.479 -44.558 1.00 89.09 11 LEU D C 1
ATOM 4796 O O . LEU D 2 11 ? -46.773 54.025 -43.608 1.00 89.01 11 LEU D O 1
ATOM 4801 N N . GLU D 2 12 ? -45.373 53.735 -45.367 1.00 89.01 12 GLU D N 1
ATOM 4802 C CA . GLU D 2 12 ? -45.121 52.309 -45.158 1.00 88.39 12 GLU D CA 1
ATOM 4803 C C . GLU D 2 12 ? -44.386 52.090 -43.821 1.00 86.85 12 GLU D C 1
ATOM 4804 O O . GLU D 2 12 ? -43.371 52.749 -43.571 1.00 87.10 12 GLU D O 1
ATOM 4810 N N . PRO D 2 13 ? -44.906 51.173 -42.958 1.00 85.44 13 PRO D N 1
ATOM 4811 C CA . PRO D 2 13 ? -44.344 50.987 -41.615 1.00 84.85 13 PRO D CA 1
ATOM 4812 C C . PRO D 2 13 ? -42.898 50.492 -41.645 1.00 85.30 13 PRO D C 1
ATOM 4813 O O . PRO D 2 13 ? -42.607 49.476 -42.280 1.00 87.13 13 PRO D O 1
ATOM 4817 N N . TYR D 2 14 ? -42.011 51.236 -40.976 1.00 84.22 14 TYR D N 1
ATOM 4818 C CA . TYR D 2 14 ? -40.548 51.025 -40.993 1.00 82.28 14 TYR D CA 1
ATOM 4819 C C . TYR D 2 14 ? -39.976 50.927 -42.421 1.00 81.54 14 TYR D C 1
ATOM 4820 O O . TYR D 2 14 ? -39.109 50.095 -42.705 1.00 80.04 14 TYR D O 1
ATOM 4829 N N . GLY D 2 15 ? -40.481 51.787 -43.306 1.00 82.06 15 GLY D N 1
ATOM 4830 C CA . GLY D 2 15 ? -40.095 51.804 -44.715 1.00 83.86 15 GLY D CA 1
ATOM 4831 C C . GLY D 2 15 ? -38.733 52.427 -44.960 1.00 85.49 15 GLY D C 1
ATOM 4832 O O . GLY D 2 15 ? -38.029 52.038 -45.897 1.00 86.68 15 GLY D O 1
ATOM 4833 N N . ASN D 2 16 ? -38.372 53.396 -44.117 1.00 85.83 16 ASN D N 1
ATOM 4834 C CA . ASN D 2 16 ? -37.077 54.078 -44.177 1.00 85.83 16 ASN D CA 1
ATOM 4835 C C . ASN D 2 16 ? -36.636 54.525 -42.773 1.00 86.48 16 ASN D C 1
ATOM 4836 O O . ASN D 2 16 ? -37.443 54.458 -41.838 1.00 86.45 16 ASN D O 1
ATOM 4841 N N . PRO D 2 17 ? -35.357 54.949 -42.602 1.00 87.64 17 PRO D N 1
ATOM 4842 C CA . PRO D 2 17 ? -34.922 55.487 -41.300 1.00 88.14 17 PRO D CA 1
ATOM 4843 C C . PRO D 2 17 ? -35.699 56.722 -40.826 1.00 88.67 17 PRO D C 1
ATOM 4844 O O . PRO D 2 17 ? -35.949 56.863 -39.626 1.00 87.48 17 PRO D O 1
ATOM 4848 N N . PHE D 2 18 ? -36.088 57.577 -41.775 1.00 90.82 18 PHE D N 1
ATOM 4849 C CA . PHE D 2 18 ? -36.705 58.887 -41.498 1.00 93.43 18 PHE D CA 1
ATOM 4850 C C . PHE D 2 18 ? -38.145 58.762 -40.955 1.00 93.98 18 PHE D C 1
ATOM 4851 O O . PHE D 2 18 ? -38.694 59.723 -40.402 1.00 94.95 18 PHE D O 1
ATOM 4859 N N . TYR D 2 19 ? -38.720 57.565 -41.105 1.00 92.91 19 TYR D N 1
ATOM 4860 C CA . TYR D 2 19 ? -39.996 57.151 -40.509 1.00 89.85 19 TYR D CA 1
ATOM 4861 C C . TYR D 2 19 ? -39.967 57.217 -38.979 1.00 86.77 19 TYR D C 1
ATOM 4862 O O . TYR D 2 19 ? -40.936 57.640 -38.357 1.00 87.98 19 TYR D O 1
ATOM 4871 N N . PHE D 2 20 ? -38.851 56.793 -38.390 1.00 82.77 20 PHE D N 1
ATOM 4872 C CA . PHE D 2 20 ? -38.660 56.764 -36.933 1.00 80.01 20 PHE D CA 1
ATOM 4873 C C . PHE D 2 20 ? -38.614 58.139 -36.280 1.00 81.04 20 PHE D C 1
ATOM 4874 O O . PHE D 2 20 ? -38.819 58.245 -35.071 1.00 81.00 20 PHE D O 1
ATOM 4882 N N . ILE D 2 21 ? -38.340 59.179 -37.070 1.00 82.19 21 ILE D N 1
ATOM 4883 C CA . ILE D 2 21 ? -38.414 60.566 -36.606 1.00 83.82 21 ILE D CA 1
ATOM 4884 C C . ILE D 2 21 ? -39.864 60.903 -36.257 1.00 85.63 21 ILE D C 1
ATOM 4885 O O . ILE D 2 21 ? -40.124 61.426 -35.167 1.00 86.51 21 ILE D O 1
ATOM 4890 N N . TYR D 2 22 ? -40.795 60.564 -37.158 1.00 87.47 22 TYR D N 1
ATOM 4891 C CA . TYR D 2 22 ? -42.229 60.754 -36.927 1.00 88.56 22 TYR D CA 1
ATOM 4892 C C . TYR D 2 22 ? -42.708 59.988 -35.699 1.00 86.77 22 TYR D C 1
ATOM 4893 O O . TYR D 2 22 ? -43.183 60.588 -34.735 1.00 86.93 22 TYR D O 1
ATOM 4902 N N . LEU D 2 23 ? -42.546 58.667 -35.744 1.00 84.83 23 LEU D N 1
ATOM 4903 C CA . LEU D 2 23 ? -42.976 57.765 -34.687 1.00 82.83 23 LEU D CA 1
ATOM 4904 C C . LEU D 2 23 ? -42.298 58.049 -33.344 1.00 81.03 23 LEU D C 1
ATOM 4905 O O . LEU D 2 23 ? -42.910 57.874 -32.289 1.00 80.56 23 LEU D O 1
ATOM 4910 N N . GLY D 2 24 ? -41.044 58.499 -33.402 1.00 79.40 24 GLY D N 1
ATOM 4911 C CA . GLY D 2 24 ? -40.281 58.893 -32.220 1.00 78.00 24 GLY D CA 1
ATOM 4912 C C . GLY D 2 24 ? -40.884 60.094 -31.528 1.00 77.09 24 GLY D C 1
ATOM 4913 O O . GLY D 2 24 ? -41.131 60.051 -30.323 1.00 77.04 24 GLY D O 1
ATOM 4914 N N . ILE D 2 25 ? -41.125 61.157 -32.298 1.00 76.60 25 ILE D N 1
ATOM 4915 C CA . ILE D 2 25 ? -41.785 62.374 -31.805 1.00 76.66 25 ILE D CA 1
ATOM 4916 C C . ILE D 2 25 ? -43.168 62.031 -31.253 1.00 75.21 25 ILE D C 1
ATOM 4917 O O . ILE D 2 25 ? -43.501 62.423 -30.136 1.00 76.14 25 ILE D O 1
ATOM 4922 N N . ALA D 2 26 ? -43.930 61.256 -32.026 1.00 73.53 26 ALA D N 1
ATOM 4923 C CA . ALA D 2 26 ? -45.299 60.856 -31.693 1.00 71.64 26 ALA D CA 1
ATOM 4924 C C . ALA D 2 26 ? -45.440 60.061 -30.392 1.00 70.26 26 ALA D C 1
ATOM 4925 O O . ALA D 2 26 ? -46.343 60.331 -29.599 1.00 70.58 26 ALA D O 1
ATOM 4927 N N . LEU D 2 27 ? -44.554 59.093 -30.174 1.00 69.23 27 LEU D N 1
ATOM 4928 C CA . LEU D 2 27 ? -44.632 58.227 -28.994 1.00 68.66 27 LEU D CA 1
ATOM 4929 C C . LEU D 2 27 ? -43.998 58.832 -27.744 1.00 68.29 27 LEU D C 1
ATOM 4930 O O . LEU D 2 27 ? -44.211 58.336 -26.632 1.00 68.27 27 LEU D O 1
ATOM 4935 N N . LEU D 2 28 ? -43.223 59.902 -27.930 1.00 68.24 28 LEU D N 1
ATOM 4936 C CA . LEU D 2 28 ? -42.465 60.540 -26.840 1.00 67.76 28 LEU D CA 1
ATOM 4937 C C . LEU D 2 28 ? -43.315 60.897 -25.605 1.00 67.62 28 LEU D C 1
ATOM 4938 O O . LEU D 2 28 ? -42.875 60.617 -24.482 1.00 67.06 28 LEU D O 1
ATOM 4943 N N . PRO D 2 29 ? -44.534 61.487 -25.804 1.00 67.41 29 PRO D N 1
ATOM 4944 C CA . PRO D 2 29 ? -45.436 61.689 -24.663 1.00 67.29 29 PRO D CA 1
ATOM 4945 C C . PRO D 2 29 ? -45.840 60.400 -23.925 1.00 66.98 29 PRO D C 1
ATOM 4946 O O . PRO D 2 29 ? -45.842 60.392 -22.687 1.00 67.40 29 PRO D O 1
ATOM 4950 N N . ILE D 2 30 ? -46.157 59.338 -24.672 1.00 66.52 30 ILE D N 1
ATOM 4951 C CA . ILE D 2 30 ? -46.525 58.033 -24.096 1.00 67.57 30 ILE D CA 1
ATOM 4952 C C . ILE D 2 30 ? -45.417 57.523 -23.170 1.00 68.94 30 ILE D C 1
ATOM 4953 O O . ILE D 2 30 ? -45.681 57.210 -22.002 1.00 70.11 30 ILE D O 1
ATOM 4958 N N . PHE D 2 31 ? -44.188 57.488 -23.689 1.00 69.69 31 PHE D N 1
ATOM 4959 C CA . PHE D 2 31 ? -43.024 56.997 -22.947 1.00 69.68 31 PHE D CA 1
ATOM 4960 C C . PHE D 2 31 ? -42.705 57.816 -21.691 1.00 70.25 31 PHE D C 1
ATOM 4961 O O . PHE D 2 31 ? -42.532 57.236 -20.610 1.00 70.54 31 PHE D O 1
ATOM 4969 N N . ILE D 2 32 ? -42.647 59.146 -21.835 1.00 70.22 32 ILE D N 1
ATOM 4970 C CA . ILE D 2 32 ? -42.485 60.071 -20.693 1.00 70.27 32 ILE D CA 1
ATOM 4971 C C . ILE D 2 32 ? -43.602 59.854 -19.653 1.00 69.73 32 ILE D C 1
ATOM 4972 O O . ILE D 2 32 ? -43.331 59.839 -18.441 1.00 69.84 32 ILE D O 1
ATOM 4977 N N . GLY D 2 33 ? -44.831 59.657 -20.142 1.00 68.18 33 GLY D N 1
ATOM 4978 C CA . GLY D 2 33 ? -45.992 59.359 -19.307 1.00 67.71 33 GLY D CA 1
ATOM 4979 C C . GLY D 2 33 ? -45.849 58.140 -18.411 1.00 67.39 33 GLY D C 1
ATOM 4980 O O . GLY D 2 33 ? -46.187 58.190 -17.223 1.00 67.79 33 GLY D O 1
ATOM 4981 N N . LEU D 2 34 ? -45.328 57.056 -18.977 1.00 67.14 34 LEU D N 1
ATOM 4982 C CA . LEU D 2 34 ? -45.137 55.790 -18.254 1.00 67.54 34 LEU D CA 1
ATOM 4983 C C . LEU D 2 34 ? -44.191 55.883 -17.043 1.00 68.40 34 LEU D C 1
ATOM 4984 O O . LEU D 2 34 ? -44.275 55.056 -16.128 1.00 67.50 34 LEU D O 1
ATOM 4989 N N . PHE D 2 35 ? -43.299 56.879 -17.046 1.00 70.05 35 PHE D N 1
ATOM 4990 C CA . PHE D 2 35 ? -42.408 57.148 -15.904 1.00 71.85 35 PHE D CA 1
ATOM 4991 C C . PHE D 2 35 ? -43.157 57.658 -14.678 1.00 73.48 35 PHE D C 1
ATOM 4992 O O . PHE D 2 35 ? -42.669 57.536 -13.551 1.00 74.53 35 PHE D O 1
ATOM 5000 N N . PHE D 2 36 ? -44.339 58.223 -14.921 1.00 74.59 36 PHE D N 1
ATOM 5001 C CA . PHE D 2 36 ? -45.232 58.704 -13.872 1.00 75.45 36 PHE D CA 1
ATOM 5002 C C . PHE D 2 36 ? -46.453 57.790 -13.749 1.00 76.39 36 PHE D C 1
ATOM 5003 O O . PHE D 2 36 ? -47.508 58.203 -13.274 1.00 78.11 36 PHE D O 1
ATOM 5011 N N . LYS D 2 37 ? -46.277 56.545 -14.187 1.00 77.36 37 LYS D N 1
ATOM 5012 C CA . LYS D 2 37 ? -47.270 55.455 -14.088 1.00 78.04 37 LYS D CA 1
ATOM 5013 C C . LYS D 2 37 ? -48.665 55.764 -14.652 1.00 77.86 37 LYS D C 1
ATOM 5014 O O . LYS D 2 37 ? -49.664 55.225 -14.180 1.00 77.90 37 LYS D O 1
ATOM 5020 N N . LYS D 2 38 ? -48.703 56.608 -15.680 1.00 79.00 38 LYS D N 1
ATOM 5021 C CA . LYS D 2 38 ? -49.957 57.025 -16.330 1.00 80.24 38 LYS D CA 1
ATOM 5022 C C . LYS D 2 38 ? -49.932 56.787 -17.847 1.00 80.08 38 LYS D C 1
ATOM 5023 O O . LYS D 2 38 ? -48.884 56.895 -18.490 1.00 81.34 38 LYS D O 1
ATOM 5029 N N . ARG D 2 39 ? -51.086 56.432 -18.401 1.00 79.56 39 ARG D N 1
ATOM 5030 C CA . ARG D 2 39 ? -51.261 56.272 -19.846 1.00 78.48 39 ARG D CA 1
ATOM 5031 C C . ARG D 2 39 ? -52.283 57.278 -20.351 1.00 79.16 39 ARG D C 1
ATOM 5032 O O . ARG D 2 39 ? -53.235 57.611 -19.638 1.00 81.15 39 ARG D O 1
ATOM 5040 N N . PHE D 2 40 ? -52.092 57.759 -21.578 1.00 79.24 40 PHE D N 1
ATOM 5041 C CA . PHE D 2 40 ? -53.071 58.645 -22.211 1.00 79.01 40 PHE D CA 1
ATOM 5042 C C . PHE D 2 40 ? -53.930 57.857 -23.193 1.00 77.29 40 PHE D C 1
ATOM 5043 O O . PHE D 2 40 ? -53.683 57.862 -24.403 1.00 76.30 40 PHE D O 1
ATOM 5051 N N . ALA D 2 41 ? -54.943 57.190 -22.634 1.00 76.21 41 ALA D N 1
ATOM 5052 C CA . ALA D 2 41 ? -55.839 56.265 -23.344 1.00 74.17 41 ALA D CA 1
ATOM 5053 C C . ALA D 2 41 ? -56.321 56.773 -24.705 1.00 73.88 41 ALA D C 1
ATOM 5054 O O . ALA D 2 41 ? -56.199 56.066 -25.706 1.00 72.95 41 ALA D O 1
ATOM 5056 N N . ILE D 2 42 ? -56.842 58.004 -24.733 1.00 74.36 42 ILE D N 1
ATOM 5057 C CA . ILE D 2 42 ? -57.343 58.620 -25.974 1.00 74.14 42 ILE D CA 1
ATOM 5058 C C . ILE D 2 42 ? -56.210 58.867 -26.975 1.00 73.69 42 ILE D C 1
ATOM 5059 O O . ILE D 2 42 ? -56.316 58.466 -28.133 1.00 73.29 42 ILE D O 1
ATOM 5064 N N . TYR D 2 43 ? -55.128 59.496 -26.513 1.00 73.14 43 TYR D N 1
ATOM 5065 C CA . TYR D 2 43 ? -53.962 59.831 -27.357 1.00 72.82 43 TYR D CA 1
ATOM 5066 C C . TYR D 2 43 ? -53.269 58.602 -27.937 1.00 72.35 43 TYR D C 1
ATOM 5067 O O . TYR D 2 43 ? -52.775 58.645 -29.065 1.00 71.28 43 TYR D O 1
ATOM 5076 N N . GLU D 2 44 ? -53.233 57.524 -27.158 1.00 73.05 44 GLU D N 1
ATOM 5077 C CA . GLU D 2 44 ? -52.670 56.247 -27.594 1.00 73.18 44 GLU D CA 1
ATOM 5078 C C . GLU D 2 44 ? -53.447 55.642 -28.763 1.00 73.00 44 GLU D C 1
ATOM 5079 O O . GLU D 2 44 ? -52.829 55.121 -29.687 1.00 71.72 44 GLU D O 1
ATOM 5085 N N . CYS D 2 45 ? -54.782 55.719 -28.734 1.00 74.10 45 CYS D N 1
ATOM 5086 C CA . CYS D 2 45 ? -55.596 55.231 -29.856 1.00 74.49 45 CYS D CA 1
ATOM 5087 C C . CYS D 2 45 ? -55.495 56.142 -31.083 1.00 75.53 45 CYS D C 1
ATOM 5088 O O . CYS D 2 45 ? -55.484 55.651 -32.211 1.00 76.59 45 CYS D O 1
ATOM 5091 N N . LEU D 2 46 ? -55.407 57.452 -30.861 1.00 75.38 46 LEU D N 1
ATOM 5092 C CA . LEU D 2 46 ? -55.288 58.420 -31.959 1.00 74.81 46 LEU D CA 1
ATOM 5093 C C . LEU D 2 46 ? -54.003 58.212 -32.748 1.00 73.53 46 LEU D C 1
ATOM 5094 O O . LEU D 2 46 ? -54.053 58.040 -33.966 1.00 72.93 46 LEU D O 1
ATOM 5099 N N . VAL D 2 47 ? -52.870 58.185 -32.043 1.00 72.82 47 VAL D N 1
ATOM 5100 C CA . VAL D 2 47 ? -51.556 57.934 -32.654 1.00 71.85 47 VAL D CA 1
ATOM 5101 C C . VAL D 2 47 ? -51.466 56.527 -33.289 1.00 70.75 47 VAL D C 1
ATOM 5102 O O . VAL D 2 47 ? -50.803 56.351 -34.308 1.00 70.23 47 VAL D O 1
ATOM 5106 N N . SER D 2 48 ? -52.165 55.552 -32.704 1.00 70.84 48 SER D N 1
ATOM 5107 C CA . SER D 2 48 ? -52.290 54.205 -33.274 1.00 69.94 48 SER D CA 1
ATOM 5108 C C . SER D 2 48 ? -53.072 54.206 -34.583 1.00 70.45 48 SER D C 1
ATOM 5109 O O . SER D 2 48 ? -52.599 53.667 -35.581 1.00 69.78 48 SER D O 1
ATOM 5112 N N . ILE D 2 49 ? -54.259 54.818 -34.571 1.00 71.33 49 ILE D N 1
ATOM 5113 C CA . ILE D 2 49 ? -55.121 54.918 -35.762 1.00 71.75 49 ILE D CA 1
ATOM 5114 C C . ILE D 2 49 ? -54.422 55.667 -36.903 1.00 72.94 49 ILE D C 1
ATOM 5115 O O . ILE D 2 49 ? -54.530 55.252 -38.048 1.00 73.31 49 ILE D O 1
ATOM 5120 N N . THR D 2 50 ? -53.679 56.728 -36.579 1.00 73.01 50 THR D N 1
ATOM 5121 C CA . THR D 2 50 ? -52.958 57.510 -37.594 1.00 73.17 50 THR D CA 1
ATOM 5122 C C . THR D 2 50 ? -51.968 56.632 -38.351 1.00 73.46 50 THR D C 1
ATOM 5123 O O . THR D 2 50 ? -52.027 56.551 -39.579 1.00 73.79 50 THR D O 1
ATOM 5127 N N . PHE D 2 51 ? -51.094 55.960 -37.600 1.00 72.95 51 PHE D N 1
ATOM 5128 C CA . PHE D 2 51 ? -50.057 55.103 -38.176 1.00 72.35 51 PHE D CA 1
ATOM 5129 C C . PHE D 2 51 ? -50.592 53.849 -38.879 1.00 71.79 51 PHE D C 1
ATOM 5130 O O . PHE D 2 51 ? -50.055 53.458 -39.914 1.00 72.31 51 PHE D O 1
ATOM 5138 N N . ILE D 2 52 ? -51.652 53.245 -38.336 1.00 70.55 52 ILE D N 1
ATOM 5139 C CA . ILE D 2 52 ? -52.361 52.139 -39.007 1.00 68.63 52 ILE D CA 1
ATOM 5140 C C . ILE D 2 52 ? -52.962 52.627 -40.338 1.00 69.21 52 ILE D C 1
ATOM 5141 O O . ILE D 2 52 ? -52.831 51.956 -41.358 1.00 69.25 52 ILE D O 1
ATOM 5146 N N . VAL D 2 53 ? -53.595 53.799 -40.319 1.00 69.63 53 VAL D N 1
ATOM 5147 C CA . VAL D 2 53 ? -54.196 54.399 -41.522 1.00 71.03 53 VAL D CA 1
ATOM 5148 C C . VAL D 2 53 ? -53.113 54.728 -42.542 1.00 71.93 53 VAL D C 1
ATOM 5149 O O . VAL D 2 53 ? -53.232 54.333 -43.696 1.00 71.32 53 VAL D O 1
ATOM 5153 N N . LEU D 2 54 ? -52.053 55.406 -42.103 1.00 73.93 54 LEU D N 1
ATOM 5154 C CA . LEU D 2 54 ? -50.903 55.747 -42.960 1.00 76.62 54 LEU D CA 1
ATOM 5155 C C . LEU D 2 54 ? -50.214 54.519 -43.569 1.00 78.13 54 LEU D C 1
ATOM 5156 O O . LEU D 2 54 ? -49.687 54.592 -44.683 1.00 79.71 54 LEU D O 1
ATOM 5161 N N . ALA D 2 55 ? -50.225 53.406 -42.832 1.00 78.91 55 ALA D N 1
ATOM 5162 C CA . ALA D 2 55 ? -49.700 52.122 -43.313 1.00 79.31 55 ALA D CA 1
ATOM 5163 C C . ALA D 2 55 ? -50.603 51.494 -44.377 1.00 80.61 55 ALA D C 1
ATOM 5164 O O . ALA D 2 55 ? -50.155 50.655 -45.157 1.00 81.26 55 ALA D O 1
ATOM 5166 N N . LEU D 2 56 ? -51.869 51.902 -44.392 1.00 82.49 56 LEU D N 1
ATOM 5167 C CA . LEU D 2 56 ? -52.886 51.318 -45.266 1.00 83.84 56 LEU D CA 1
ATOM 5168 C C . LEU D 2 56 ? -53.352 52.229 -46.410 1.00 87.03 56 LEU D C 1
ATOM 5169 O O . LEU D 2 56 ? -54.102 51.794 -47.281 1.00 87.05 56 LEU D O 1
ATOM 5174 N N . THR D 2 57 ? -52.883 53.473 -46.419 1.00 90.75 57 THR D N 1
ATOM 5175 C CA . THR D 2 57 ? -53.300 54.474 -47.412 1.00 95.27 57 THR D CA 1
ATOM 5176 C C . THR D 2 57 ? -52.508 54.410 -48.713 1.00 98.17 57 THR D C 1
ATOM 5177 O O . THR D 2 57 ? -52.143 55.446 -49.283 1.00 98.58 57 THR D O 1
ATOM 5181 N N . GLY D 2 58 ? -52.249 53.197 -49.191 1.00 101.93 58 GLY D N 1
ATOM 5182 C CA . GLY D 2 58 ? -51.478 53.007 -50.421 1.00 108.55 58 GLY D CA 1
ATOM 5183 C C . GLY D 2 58 ? -52.261 53.299 -51.696 1.00 112.59 58 GLY D C 1
ATOM 5184 O O . GLY D 2 58 ? -53.218 54.098 -51.709 1.00 110.47 58 GLY D O 1
ATOM 5185 N N . THR D 2 59 ? -51.835 52.649 -52.774 1.00 117.31 59 THR D N 1
ATOM 5186 C CA . THR D 2 59 ? -52.538 52.707 -54.053 1.00 120.69 59 THR D CA 1
ATOM 5187 C C . THR D 2 59 ? -53.800 51.841 -53.996 1.00 122.09 59 THR D C 1
ATOM 5188 O O . THR D 2 59 ? -54.780 52.126 -54.685 1.00 123.45 59 THR D O 1
ATOM 5192 N N . HIS D 2 60 ? -53.764 50.786 -53.178 1.00 123.26 60 HIS D N 1
ATOM 5193 C CA . HIS D 2 60 ? -54.992 50.131 -52.700 1.00 125.51 60 HIS D CA 1
ATOM 5194 C C . HIS D 2 60 ? -55.328 50.572 -51.259 1.00 125.95 60 HIS D C 1
ATOM 5195 O O . HIS D 2 60 ? -55.205 49.806 -50.295 1.00 126.59 60 HIS D O 1
ATOM 5202 N N . ALA D 2 61 ? -55.736 51.836 -51.147 1.00 125.58 61 ALA D N 1
ATOM 5203 C CA . ALA D 2 61 ? -56.160 52.452 -49.887 1.00 122.46 61 ALA D CA 1
ATOM 5204 C C . ALA D 2 61 ? -57.580 52.041 -49.471 1.00 120.90 61 ALA D C 1
ATOM 5205 O O . ALA D 2 61 ? -57.969 52.198 -48.302 1.00 121.12 61 ALA D O 1
ATOM 5207 N N . SER D 2 62 ? -58.338 51.514 -50.434 1.00 118.53 62 SER D N 1
ATOM 5208 C CA . SER D 2 62 ? -59.691 50.981 -50.217 1.00 115.25 62 SER D CA 1
ATOM 5209 C C . SER D 2 62 ? -59.773 49.919 -49.112 1.00 108.88 62 SER D C 1
ATOM 5210 O O . SER D 2 62 ? -60.840 49.693 -48.545 1.00 107.98 62 SER D O 1
ATOM 5213 N N . GLN D 2 63 ? -58.639 49.295 -48.809 1.00 101.23 63 GLN D N 1
ATOM 5214 C CA . GLN D 2 63 ? -58.522 48.298 -47.747 1.00 94.40 63 GLN D CA 1
ATOM 5215 C C . GLN D 2 63 ? -58.913 48.796 -46.344 1.00 90.14 63 GLN D C 1
ATOM 5216 O O . GLN D 2 63 ? -59.238 47.990 -45.470 1.00 88.25 63 GLN D O 1
ATOM 5222 N N . ILE D 2 64 ? -58.872 50.111 -46.137 1.00 86.98 64 ILE D N 1
ATOM 5223 C CA . ILE D 2 64 ? -59.268 50.722 -44.855 1.00 83.92 64 ILE D CA 1
ATOM 5224 C C . ILE D 2 64 ? -60.711 50.325 -44.504 1.00 82.89 64 ILE D C 1
ATOM 5225 O O . ILE D 2 64 ? -61.010 49.989 -43.350 1.00 84.04 64 ILE D O 1
ATOM 5230 N N . LEU D 2 65 ? -61.577 50.334 -45.523 1.00 81.22 65 LEU D N 1
ATOM 5231 C CA . LEU D 2 65 ? -62.962 49.873 -45.415 1.00 79.07 65 LEU D CA 1
ATOM 5232 C C . LEU D 2 65 ? -63.025 48.393 -45.056 1.00 78.61 65 LEU D C 1
ATOM 5233 O O . LEU D 2 65 ? -63.824 47.998 -44.206 1.00 78.78 65 LEU D O 1
ATOM 5238 N N . ALA D 2 66 ? -62.165 47.589 -45.683 1.00 78.10 66 ALA D N 1
ATOM 5239 C CA . ALA D 2 66 ? -62.030 46.168 -45.351 1.00 76.94 66 ALA D CA 1
ATOM 5240 C C . ALA D 2 66 ? -61.621 45.959 -43.889 1.00 75.94 66 ALA D C 1
ATOM 5241 O O . ALA D 2 66 ? -62.101 45.017 -43.245 1.00 75.30 66 ALA D O 1
ATOM 5243 N N . LEU D 2 67 ? -60.758 46.842 -43.372 1.00 75.92 67 LEU D N 1
ATOM 5244 C CA . LEU D 2 67 ? -60.392 46.831 -41.954 1.00 75.81 67 LEU D CA 1
ATOM 5245 C C . LEU D 2 67 ? -61.579 47.231 -41.084 1.00 76.37 67 LEU D C 1
ATOM 5246 O O . LEU D 2 67 ? -61.867 46.557 -40.095 1.00 75.72 67 LEU D O 1
ATOM 5251 N N . LEU D 2 68 ? -62.259 48.316 -41.464 1.00 77.80 68 LEU D N 1
ATOM 5252 C CA . LEU D 2 68 ? -63.472 48.775 -40.775 1.00 78.26 68 LEU D CA 1
ATOM 5253 C C . LEU D 2 68 ? -64.559 47.700 -40.700 1.00 77.75 68 LEU D C 1
ATOM 5254 O O . LEU D 2 68 ? -65.167 47.513 -39.639 1.00 77.64 68 LEU D O 1
ATOM 5259 N N . PHE D 2 69 ? -64.781 47.001 -41.817 1.00 76.89 69 PHE D N 1
ATOM 5260 C CA . PHE D 2 69 ? -65.666 45.841 -41.844 1.00 75.69 69 PHE D CA 1
ATOM 5261 C C . PHE D 2 69 ? -65.190 44.787 -40.844 1.00 73.45 69 PHE D C 1
ATOM 5262 O O . PHE D 2 69 ? -65.995 44.269 -40.062 1.00 74.50 69 PHE D O 1
ATOM 5270 N N . TYR D 2 70 ? -63.886 44.489 -40.886 1.00 69.80 70 TYR D N 1
ATOM 5271 C CA . TYR D 2 70 ? -63.260 43.470 -40.047 1.00 67.03 70 TYR D CA 1
ATOM 5272 C C . TYR D 2 70 ? -63.466 43.716 -38.549 1.00 65.76 70 TYR D C 1
ATOM 5273 O O . TYR D 2 70 ? -63.837 42.784 -37.833 1.00 66.20 70 TYR D O 1
ATOM 5282 N N . ILE D 2 71 ? -63.245 44.954 -38.089 1.00 64.30 71 ILE D N 1
ATOM 5283 C CA . ILE D 2 71 ? -63.410 45.303 -36.662 1.00 62.69 71 ILE D CA 1
ATOM 5284 C C . ILE D 2 71 ? -64.860 45.079 -36.205 1.00 61.95 71 ILE D C 1
ATOM 5285 O O . ILE D 2 71 ? -65.094 44.496 -35.143 1.00 61.30 71 ILE D O 1
ATOM 5290 N N . VAL D 2 72 ? -65.815 45.524 -37.025 1.00 61.80 72 VAL D N 1
ATOM 5291 C CA . VAL D 2 72 ? -67.250 45.341 -36.762 1.00 61.58 72 VAL D CA 1
ATOM 5292 C C . VAL D 2 72 ? -67.597 43.848 -36.696 1.00 61.62 72 VAL D C 1
ATOM 5293 O O . VAL D 2 72 ? -68.192 43.393 -35.710 1.00 62.32 72 VAL D O 1
ATOM 5297 N N . TRP D 2 73 ? -67.191 43.104 -37.730 1.00 61.26 73 TRP D N 1
ATOM 5298 C CA . TRP D 2 73 ? -67.416 41.657 -37.830 1.00 61.32 73 TRP D CA 1
ATOM 5299 C C . TRP D 2 73 ? -66.844 40.893 -36.628 1.00 61.03 73 TRP D C 1
ATOM 5300 O O . TRP D 2 73 ? -67.502 39.991 -36.104 1.00 61.05 73 TRP D O 1
ATOM 5311 N N . GLN D 2 74 ? -65.637 41.265 -36.198 1.00 60.99 74 GLN D N 1
ATOM 5312 C CA . GLN D 2 74 ? -64.992 40.632 -35.037 1.00 60.79 74 GLN D CA 1
ATOM 5313 C C . GLN D 2 74 ? -65.677 40.960 -33.709 1.00 60.84 74 GLN D C 1
ATOM 5314 O O . GLN D 2 74 ? -65.867 40.063 -32.891 1.00 60.99 74 GLN D O 1
ATOM 5320 N N . ILE D 2 75 ? -66.055 42.229 -33.511 1.00 60.80 75 ILE D N 1
ATOM 5321 C CA . ILE D 2 75 ? -66.813 42.651 -32.314 1.00 59.97 75 ILE D CA 1
ATOM 5322 C C . ILE D 2 75 ? -68.084 41.800 -32.148 1.00 58.81 75 ILE D C 1
ATOM 5323 O O . ILE D 2 75 ? -68.322 41.243 -31.067 1.00 58.18 75 ILE D O 1
ATOM 5328 N N . ILE D 2 76 ? -68.854 41.679 -33.236 1.00 57.70 76 ILE D N 1
ATOM 5329 C CA . ILE D 2 76 ? -70.060 40.838 -33.291 1.00 56.96 76 ILE D CA 1
ATOM 5330 C C . ILE D 2 76 ? -69.775 39.427 -32.756 1.00 57.20 76 ILE D C 1
ATOM 5331 O O . ILE D 2 76 ? -70.351 39.037 -31.744 1.00 57.61 76 ILE D O 1
ATOM 5336 N N . TRP D 2 77 ? -68.855 38.700 -33.389 1.00 57.19 77 TRP D N 1
ATOM 5337 C CA . TRP D 2 77 ? -68.658 37.280 -33.072 1.00 57.48 77 TRP D CA 1
ATOM 5338 C C . TRP D 2 77 ? -67.831 36.986 -31.822 1.00 56.81 77 TRP D C 1
ATOM 5339 O O . TRP D 2 77 ? -67.957 35.903 -31.250 1.00 56.49 77 TRP D O 1
ATOM 5350 N N . VAL D 2 78 ? -67.002 37.940 -31.400 1.00 57.01 78 VAL D N 1
ATOM 5351 C CA . VAL D 2 78 ? -66.280 37.827 -30.120 1.00 57.60 78 VAL D CA 1
ATOM 5352 C C . VAL D 2 78 ? -67.285 38.010 -28.985 1.00 57.97 78 VAL D C 1
ATOM 5353 O O . VAL D 2 78 ? -67.342 37.183 -28.066 1.00 58.37 78 VAL D O 1
ATOM 5357 N N . TYR D 2 79 ? -68.082 39.077 -29.067 1.00 58.25 79 TYR D N 1
ATOM 5358 C CA . TYR D 2 79 ? -69.122 39.318 -28.071 1.00 58.55 79 TYR D CA 1
ATOM 5359 C C . TYR D 2 79 ? -70.244 38.280 -28.086 1.00 58.26 79 TYR D C 1
ATOM 5360 O O . TYR D 2 79 ? -70.748 37.916 -27.025 1.00 58.30 79 TYR D O 1
ATOM 5369 N N . SER D 2 80 ? -70.595 37.784 -29.275 1.00 57.86 80 SER D N 1
ATOM 5370 C CA . SER D 2 80 ? -71.538 36.672 -29.417 1.00 58.12 80 SER D CA 1
ATOM 5371 C C . SER D 2 80 ? -71.114 35.456 -28.598 1.00 58.06 80 SER D C 1
ATOM 5372 O O . SER D 2 80 ? -71.941 34.853 -27.906 1.00 58.40 80 SER D O 1
ATOM 5375 N N . TYR D 2 81 ? -69.830 35.105 -28.676 1.00 58.16 81 TYR D N 1
ATOM 5376 C CA . TYR D 2 81 ? -69.302 33.997 -27.893 1.00 58.32 81 TYR D CA 1
ATOM 5377 C C . TYR D 2 81 ? -69.188 34.341 -26.412 1.00 58.11 81 TYR D C 1
ATOM 5378 O O . TYR D 2 81 ? -69.442 33.481 -25.571 1.00 57.82 81 TYR D O 1
ATOM 5387 N N . LYS D 2 82 ? -68.822 35.591 -26.106 1.00 58.56 82 LYS D N 1
ATOM 5388 C CA . LYS D 2 82 ? -68.678 36.048 -24.718 1.00 60.02 82 LYS D CA 1
ATOM 5389 C C . LYS D 2 82 ? -70.008 35.910 -23.971 1.00 62.52 82 LYS D C 1
ATOM 5390 O O . LYS D 2 82 ? -70.052 35.343 -22.871 1.00 63.92 82 LYS D O 1
ATOM 5396 N N . ARG D 2 83 ? -71.071 36.420 -24.602 1.00 64.23 83 ARG D N 1
ATOM 5397 C CA . ARG D 2 83 ? -72.454 36.341 -24.125 1.00 64.90 83 ARG D CA 1
ATOM 5398 C C . ARG D 2 83 ? -72.881 34.886 -23.905 1.00 64.30 83 ARG D C 1
ATOM 5399 O O . ARG D 2 83 ? -73.438 34.553 -22.854 1.00 64.77 83 ARG D O 1
ATOM 5407 N N . TYR D 2 84 ? -72.593 34.035 -24.892 1.00 63.11 84 TYR D N 1
ATOM 5408 C CA . TYR D 2 84 ? -72.933 32.617 -24.837 1.00 62.87 84 TYR D CA 1
ATOM 5409 C C . TYR D 2 84 ? -72.189 31.859 -23.731 1.00 63.45 84 TYR D C 1
ATOM 5410 O O . TYR D 2 84 ? -72.794 31.058 -23.013 1.00 64.81 84 TYR D O 1
ATOM 5419 N N . ARG D 2 85 ? -70.887 32.110 -23.614 1.00 64.03 85 ARG D N 1
ATOM 5420 C CA . ARG D 2 85 ? -69.994 31.344 -22.736 1.00 65.22 85 ARG D CA 1
ATOM 5421 C C . ARG D 2 85 ? -70.303 31.495 -21.243 1.00 66.84 85 ARG D C 1
ATOM 5422 O O . ARG D 2 85 ? -69.933 30.625 -20.444 1.00 67.74 85 ARG D O 1
ATOM 5430 N N . SER D 2 86 ? -70.987 32.588 -20.885 1.00 67.96 86 SER D N 1
ATOM 5431 C CA . SER D 2 86 ? -71.459 32.841 -19.515 1.00 69.05 86 SER D CA 1
ATOM 5432 C C . SER D 2 86 ? -72.336 31.706 -18.992 1.00 70.74 86 SER D C 1
ATOM 5433 O O . SER D 2 86 ? -72.131 31.229 -17.876 1.00 72.05 86 SER D O 1
ATOM 5436 N N . GLN D 2 87 ? -73.299 31.282 -19.816 1.00 71.97 87 GLN D N 1
ATOM 5437 C CA . GLN D 2 87 ? -74.306 30.295 -19.424 1.00 72.60 87 GLN D CA 1
ATOM 5438 C C . GLN D 2 87 ? -73.914 28.886 -19.849 1.00 72.77 87 GLN D C 1
ATOM 5439 O O . GLN D 2 87 ? -73.556 28.068 -19.010 1.00 73.25 87 GLN D O 1
ATOM 5445 N N . ARG D 2 88 ? -73.976 28.611 -21.148 1.00 73.68 88 ARG D N 1
ATOM 5446 C CA . ARG D 2 88 ? -73.662 27.287 -21.685 1.00 75.63 88 ARG D CA 1
ATOM 5447 C C . ARG D 2 88 ? -72.207 27.201 -22.210 1.00 75.78 88 ARG D C 1
ATOM 5448 O O . ARG D 2 88 ? -71.522 28.229 -22.354 1.00 74.38 88 ARG D O 1
ATOM 5456 N N . ASP D 2 89 ? -71.738 25.971 -22.449 1.00 75.81 89 ASP D N 1
ATOM 5457 C CA . ASP D 2 89 ? -70.468 25.712 -23.137 1.00 76.36 89 ASP D CA 1
ATOM 5458 C C . ASP D 2 89 ? -70.520 24.418 -23.966 1.00 77.08 89 ASP D C 1
ATOM 5459 O O . ASP D 2 89 ? -70.462 23.309 -23.421 1.00 79.84 89 ASP D O 1
ATOM 5464 N N . ASN D 2 90 ? -70.614 24.581 -25.283 1.00 75.26 90 ASN D N 1
ATOM 5465 C CA . ASN D 2 90 ? -70.759 23.467 -26.211 1.00 73.96 90 ASN D CA 1
ATOM 5466 C C . ASN D 2 90 ? -69.601 23.454 -27.193 1.00 73.89 90 ASN D C 1
ATOM 5467 O O . ASN D 2 90 ? -69.034 24.515 -27.501 1.00 75.43 90 ASN D O 1
ATOM 5472 N N . LYS D 2 91 ? -69.264 22.249 -27.670 1.00 72.31 91 LYS D N 1
ATOM 5473 C CA . LYS D 2 91 ? -68.219 22.027 -28.678 1.00 69.43 91 LYS D CA 1
ATOM 5474 C C . LYS D 2 91 ? -68.476 22.813 -29.961 1.00 68.04 91 LYS D C 1
ATOM 5475 O O . LYS D 2 91 ? -67.697 23.689 -30.335 1.00 67.32 91 LYS D O 1
ATOM 5481 N N . TRP D 2 92 ? -69.595 22.508 -30.604 1.00 67.78 92 TRP D N 1
ATOM 5482 C CA . TRP D 2 92 ? -69.901 22.985 -31.950 1.00 67.33 92 TRP D CA 1
ATOM 5483 C C . TRP D 2 92 ? -70.171 24.488 -32.028 1.00 66.10 92 TRP D C 1
ATOM 5484 O O . TRP D 2 92 ? -69.887 25.116 -33.054 1.00 65.36 92 TRP D O 1
ATOM 5495 N N . VAL D 2 93 ? -70.696 25.053 -30.938 1.00 65.14 93 VAL D N 1
ATOM 5496 C CA . VAL D 2 93 ? -70.902 26.502 -30.812 1.00 64.40 93 VAL D CA 1
ATOM 5497 C C . VAL D 2 93 ? -69.547 27.202 -30.898 1.00 63.60 93 VAL D C 1
ATOM 5498 O O . VAL D 2 93 ? -69.380 28.166 -31.658 1.00 62.93 93 VAL D O 1
ATOM 5502 N N . PHE D 2 94 ? -68.592 26.683 -30.126 1.00 63.38 94 PHE D N 1
ATOM 5503 C CA . PHE D 2 94 ? -67.207 27.132 -30.143 1.00 62.74 94 PHE D CA 1
ATOM 5504 C C . PHE D 2 94 ? -66.569 26.963 -31.526 1.00 62.46 94 PHE D C 1
ATOM 5505 O O . PHE D 2 94 ? -65.858 27.853 -31.986 1.00 62.32 94 PHE D O 1
ATOM 5513 N N . TYR D 2 95 ? -66.850 25.843 -32.189 1.00 61.81 95 TYR D N 1
ATOM 5514 C CA . TYR D 2 95 ? -66.372 25.607 -33.551 1.00 61.06 95 TYR D CA 1
ATOM 5515 C C . TYR D 2 95 ? -66.940 26.605 -34.546 1.00 61.39 95 TYR D C 1
ATOM 5516 O O . TYR D 2 95 ? -66.213 27.105 -35.401 1.00 61.52 95 TYR D O 1
ATOM 5525 N N . LEU D 2 96 ? -68.233 26.902 -34.415 1.00 62.72 96 LEU D N 1
ATOM 5526 C CA . LEU D 2 96 ? -68.912 27.885 -35.260 1.00 63.09 96 LEU D CA 1
ATOM 5527 C C . LEU D 2 96 ? -68.313 29.287 -35.101 1.00 62.49 96 LEU D C 1
ATOM 5528 O O . LEU D 2 96 ? -68.051 29.967 -36.098 1.00 61.66 96 LEU D O 1
ATOM 5533 N N . HIS D 2 97 ? -68.100 29.699 -33.849 1.00 62.47 97 HIS D N 1
ATOM 5534 C CA . HIS D 2 97 ? -67.523 31.001 -33.539 1.00 62.70 97 HIS D CA 1
ATOM 5535 C C . HIS D 2 97 ? -66.065 31.107 -33.979 1.00 63.42 97 HIS D C 1
ATOM 5536 O O . HIS D 2 97 ? -65.624 32.181 -34.398 1.00 64.21 97 HIS D O 1
ATOM 5543 N N . SER D 2 98 ? -65.331 29.994 -33.890 1.00 62.90 98 SER D N 1
ATOM 5544 C CA . SER D 2 98 ? -63.968 29.901 -34.410 1.00 62.27 98 SER D CA 1
ATOM 5545 C C . SER D 2 98 ? -63.956 30.069 -35.926 1.00 62.26 98 SER D C 1
ATOM 5546 O O . SER D 2 98 ? -63.244 30.929 -36.443 1.00 62.22 98 SER D O 1
ATOM 5549 N N . PHE D 2 99 ? -64.768 29.270 -36.618 1.00 63.29 99 PHE D N 1
ATOM 5550 C CA . PHE D 2 99 ? -64.919 29.345 -38.074 1.00 64.82 99 PHE D CA 1
ATOM 5551 C C . PHE D 2 99 ? -65.274 30.756 -38.554 1.00 65.24 99 PHE D C 1
ATOM 5552 O O . PHE D 2 99 ? -64.703 31.236 -39.531 1.00 66.02 99 PHE D O 1
ATOM 5560 N N . LEU D 2 100 ? -66.210 31.402 -37.862 1.00 65.56 100 LEU D N 1
ATOM 5561 C CA . LEU D 2 100 ? -66.701 32.727 -38.243 1.00 65.91 100 LEU D CA 1
ATOM 5562 C C . LEU D 2 100 ? -65.673 33.848 -38.046 1.00 65.46 100 LEU D C 1
ATOM 5563 O O . LEU D 2 100 ? -65.623 34.796 -38.839 1.00 65.28 100 LEU D O 1
ATOM 5568 N N . VAL D 2 101 ? -64.862 33.722 -36.997 1.00 64.75 101 VAL D N 1
ATOM 5569 C CA . VAL D 2 101 ? -63.766 34.655 -36.705 1.00 64.20 101 VAL D CA 1
ATOM 5570 C C . VAL D 2 101 ? -62.639 34.551 -37.754 1.00 64.80 101 VAL D C 1
ATOM 5571 O O . VAL D 2 101 ? -62.045 35.567 -38.148 1.00 64.49 101 VAL D O 1
ATOM 5575 N N . VAL D 2 102 ? -62.377 33.329 -38.216 1.00 65.78 102 VAL D N 1
ATOM 5576 C CA . VAL D 2 102 ? -61.370 33.086 -39.266 1.00 67.33 102 VAL D CA 1
ATOM 5577 C C . VAL D 2 102 ? -61.906 33.196 -40.706 1.00 67.91 102 VAL D C 1
ATOM 5578 O O . VAL D 2 102 ? -61.116 33.270 -41.644 1.00 69.66 102 VAL D O 1
ATOM 5582 N N . LEU D 2 103 ? -63.231 33.204 -40.875 1.00 67.30 103 LEU D N 1
ATOM 5583 C CA . LEU D 2 103 ? -63.870 33.217 -42.212 1.00 66.67 103 LEU D CA 1
ATOM 5584 C C . LEU D 2 103 ? -63.418 34.338 -43.169 1.00 65.67 103 LEU D C 1
ATOM 5585 O O . LEU D 2 103 ? -63.221 34.052 -44.359 1.00 66.43 103 LEU D O 1
ATOM 5590 N N . PRO D 2 104 ? -63.254 35.599 -42.675 1.00 64.16 104 PRO D N 1
ATOM 5591 C CA . PRO D 2 104 ? -62.694 36.614 -43.586 1.00 64.61 104 PRO D CA 1
ATOM 5592 C C . PRO D 2 104 ? -61.277 36.250 -44.088 1.00 65.06 104 PRO D C 1
ATOM 5593 O O . PRO D 2 104 ? -61.003 36.385 -45.283 1.00 64.77 104 PRO D O 1
ATOM 5597 N N . LEU D 2 105 ? -60.417 35.769 -43.183 1.00 65.24 105 LEU D N 1
ATOM 5598 C CA . LEU D 2 105 ? -59.089 35.264 -43.532 1.00 65.38 105 LEU D CA 1
ATOM 5599 C C . LEU D 2 105 ? -59.166 34.099 -44.532 1.00 66.97 105 LEU D C 1
ATOM 5600 O O . LEU D 2 105 ? -58.415 34.090 -45.506 1.00 68.89 105 LEU D O 1
ATOM 5605 N N . ILE D 2 106 ? -60.080 33.151 -44.302 1.00 67.17 106 ILE D N 1
ATOM 5606 C CA . ILE D 2 106 ? -60.310 32.013 -45.220 1.00 68.31 106 ILE D CA 1
ATOM 5607 C C . ILE D 2 106 ? -60.725 32.523 -46.596 1.00 70.79 106 ILE D C 1
ATOM 5608 O O . ILE D 2 106 ? -60.232 32.038 -47.609 1.00 71.67 106 ILE D O 1
ATOM 5613 N N . LEU D 2 107 ? -61.614 33.512 -46.624 1.00 72.90 107 LEU D N 1
ATOM 5614 C CA . LEU D 2 107 ? -62.062 34.100 -47.885 1.00 75.67 107 LEU D CA 1
ATOM 5615 C C . LEU D 2 107 ? -60.926 34.794 -48.645 1.00 77.48 107 LEU D C 1
ATOM 5616 O O . LEU D 2 107 ? -60.832 34.648 -49.866 1.00 80.08 107 LEU D O 1
ATOM 5621 N N . VAL D 2 108 ? -60.060 35.510 -47.920 1.00 77.33 108 VAL D N 1
ATOM 5622 C CA . VAL D 2 108 ? -58.885 36.197 -48.501 1.00 77.72 108 VAL D CA 1
ATOM 5623 C C . VAL D 2 108 ? -57.906 35.210 -49.140 1.00 79.28 108 VAL D C 1
ATOM 5624 O O . VAL D 2 108 ? -57.447 35.431 -50.262 1.00 80.32 108 VAL D O 1
ATOM 5628 N N . LYS D 2 109 ? -57.617 34.123 -48.426 1.00 79.99 109 LYS D N 1
ATOM 5629 C CA . LYS D 2 109 ? -56.727 33.064 -48.911 1.00 81.50 109 LYS D CA 1
ATOM 5630 C C . LYS D 2 109 ? -57.330 32.284 -50.082 1.00 83.56 109 LYS D C 1
ATOM 5631 O O . LYS D 2 109 ? -56.657 32.087 -51.088 1.00 85.92 109 LYS D O 1
ATOM 5637 N N . VAL D 2 110 ? -58.594 31.874 -49.953 1.00 83.56 110 VAL D N 1
ATOM 5638 C CA . VAL D 2 110 ? -59.280 31.045 -50.959 1.00 84.57 110 VAL D CA 1
ATOM 5639 C C . VAL D 2 110 ? -59.518 31.795 -52.278 1.00 85.28 110 VAL D C 1
ATOM 5640 O O . VAL D 2 110 ? -59.441 31.193 -53.352 1.00 83.85 110 VAL D O 1
ATOM 5644 N N . GLU D 2 111 ? -59.767 33.102 -52.186 1.00 87.72 111 GLU D N 1
ATOM 5645 C CA . GLU D 2 111 ? -60.160 33.935 -53.342 1.00 91.79 111 GLU D CA 1
ATOM 5646 C C . GLU D 2 111 ? -59.315 33.758 -54.620 1.00 93.67 111 GLU D C 1
ATOM 5647 O O . GLU D 2 111 ? -59.883 33.388 -55.649 1.00 93.56 111 GLU D O 1
ATOM 5653 N N . PRO D 2 112 ? -57.978 34.002 -54.562 1.00 95.35 112 PRO D N 1
ATOM 5654 C CA . PRO D 2 112 ? -57.213 33.942 -55.812 1.00 98.14 112 PRO D CA 1
ATOM 5655 C C . PRO D 2 112 ? -57.109 32.548 -56.455 1.00 101.41 112 PRO D C 1
ATOM 5656 O O . PRO D 2 112 ? -56.672 32.450 -57.604 1.00 102.91 112 PRO D O 1
ATOM 5660 N N . THR D 2 113 ? -57.513 31.498 -55.734 1.00 104.43 113 THR D N 1
ATOM 5661 C CA . THR D 2 113 ? -57.658 30.156 -56.314 1.00 109.25 113 THR D CA 1
ATOM 5662 C C . THR D 2 113 ? -58.842 30.135 -57.286 1.00 114.43 113 THR D C 1
ATOM 5663 O O . THR D 2 113 ? -58.723 29.629 -58.405 1.00 117.63 113 THR D O 1
ATOM 5667 N N . ILE D 2 114 ? -59.976 30.685 -56.846 1.00 118.06 114 ILE D N 1
ATOM 5668 C CA . ILE D 2 114 ? -61.173 30.808 -57.682 1.00 121.95 114 ILE D CA 1
ATOM 5669 C C . ILE D 2 114 ? -60.969 31.911 -58.731 1.00 125.89 114 ILE D C 1
ATOM 5670 O O . ILE D 2 114 ? -61.066 31.661 -59.935 1.00 128.58 114 ILE D O 1
ATOM 5675 N N . ASN D 2 115 ? -60.637 33.108 -58.252 1.00 126.96 115 ASN D N 1
ATOM 5676 C CA . ASN D 2 115 ? -60.706 34.343 -59.029 1.00 127.25 115 ASN D CA 1
ATOM 5677 C C . ASN D 2 115 ? -59.476 34.609 -59.886 1.00 125.53 115 ASN D C 1
ATOM 5678 O O . ASN D 2 115 ? -59.595 34.996 -61.046 1.00 124.71 115 ASN D O 1
ATOM 5683 N N . GLY D 2 116 ? -58.301 34.402 -59.298 1.00 124.82 116 GLY D N 1
ATOM 5684 C CA . GLY D 2 116 ? -57.052 34.908 -59.854 1.00 126.60 116 GLY D CA 1
ATOM 5685 C C . GLY D 2 116 ? -56.786 36.325 -59.374 1.00 127.59 116 GLY D C 1
ATOM 5686 O O . GLY D 2 116 ? -55.775 36.933 -59.742 1.00 129.84 116 GLY D O 1
ATOM 5687 N N . THR D 2 117 ? -57.700 36.849 -58.554 1.00 125.87 117 THR D N 1
ATOM 5688 C CA . THR D 2 117 ? -57.605 38.194 -57.974 1.00 123.11 117 THR D CA 1
ATOM 5689 C C . THR D 2 117 ? -57.912 38.177 -56.475 1.00 120.34 117 THR D C 1
ATOM 5690 O O . THR D 2 117 ? -58.395 37.173 -55.942 1.00 119.57 117 THR D O 1
ATOM 5694 N N . GLN D 2 118 ? -57.625 39.298 -55.815 1.00 116.52 118 GLN D N 1
ATOM 5695 C CA . GLN D 2 118 ? -57.768 39.445 -54.365 1.00 112.95 118 GLN D CA 1
ATOM 5696 C C . GLN D 2 118 ? -59.226 39.471 -53.898 1.00 111.15 118 GLN D C 1
ATOM 5697 O O . GLN D 2 118 ? -60.140 39.702 -54.697 1.00 113.05 118 GLN D O 1
ATOM 5703 N N . SER D 2 119 ? -59.430 39.211 -52.606 1.00 106.80 119 SER D N 1
ATOM 5704 C CA . SER D 2 119 ? -60.719 39.416 -51.946 1.00 103.42 119 SER D CA 1
ATOM 5705 C C . SER D 2 119 ? -60.901 40.887 -51.603 1.00 100.71 119 SER D C 1
ATOM 5706 O O . SER D 2 119 ? -59.921 41.614 -51.406 1.00 101.90 119 SER D O 1
ATOM 5709 N N . LEU D 2 120 ? -62.157 41.318 -51.534 1.00 97.00 120 LEU D N 1
ATOM 5710 C CA . LEU D 2 120 ? -62.490 42.676 -51.103 1.00 93.96 120 LEU D CA 1
ATOM 5711 C C . LEU D 2 120 ? -62.248 42.873 -49.611 1.00 90.48 120 LEU D C 1
ATOM 5712 O O . LEU D 2 120 ? -61.945 43.979 -49.174 1.00 89.22 120 LEU D O 1
ATOM 5717 N N . LEU D 2 121 ? -62.360 41.788 -48.846 1.00 88.46 121 LEU D N 1
ATOM 5718 C CA . LEU D 2 121 ? -62.145 41.802 -47.388 1.00 86.71 121 LEU D CA 1
ATOM 5719 C C . LEU D 2 121 ? -60.675 41.932 -46.980 1.00 85.60 121 LEU D C 1
ATOM 5720 O O . LEU D 2 121 ? -60.374 42.179 -45.800 1.00 86.33 121 LEU D O 1
ATOM 5725 N N . ASN D 2 122 ? -59.775 41.774 -47.953 1.00 83.12 122 ASN D N 1
ATOM 5726 C CA . ASN D 2 122 ? -58.327 41.841 -47.740 1.00 79.07 122 ASN D CA 1
ATOM 5727 C C . ASN D 2 122 ? -57.802 43.227 -47.367 1.00 76.30 122 ASN D C 1
ATOM 5728 O O . ASN D 2 122 ? -58.065 44.217 -48.048 1.00 76.55 122 ASN D O 1
ATOM 5733 N N . PHE D 2 123 ? -57.052 43.257 -46.271 1.00 72.90 123 PHE D N 1
ATOM 5734 C CA . PHE D 2 123 ? -56.305 44.427 -45.810 1.00 70.48 123 PHE D CA 1
ATOM 5735 C C . PHE D 2 123 ? -54.987 43.917 -45.217 1.00 68.28 123 PHE D C 1
ATOM 5736 O O . PHE D 2 123 ? -54.875 42.724 -44.938 1.00 67.32 123 PHE D O 1
ATOM 5744 N N . LEU D 2 124 ? -54.014 44.811 -45.014 1.00 66.91 124 LEU D N 1
ATOM 5745 C CA . LEU D 2 124 ? -52.630 44.390 -44.763 1.00 65.80 124 LEU D CA 1
ATOM 5746 C C . LEU D 2 124 ? -52.418 43.400 -43.592 1.00 65.15 124 LEU D C 1
ATOM 5747 O O . LEU D 2 124 ? -52.046 42.245 -43.824 1.00 65.63 124 LEU D O 1
ATOM 5752 N N . GLY D 2 125 ? -52.671 43.821 -42.361 1.00 64.04 125 GLY D N 1
ATOM 5753 C CA . GLY D 2 125 ? -52.378 42.958 -41.209 1.00 63.52 125 GLY D CA 1
ATOM 5754 C C . GLY D 2 125 ? -53.283 41.757 -40.946 1.00 63.30 125 GLY D C 1
ATOM 5755 O O . GLY D 2 125 ? -53.136 41.099 -39.908 1.00 62.57 125 GLY D O 1
ATOM 5756 N N . ILE D 2 126 ? -54.188 41.455 -41.886 1.00 63.63 126 ILE D N 1
ATOM 5757 C CA . ILE D 2 126 ? -55.301 40.496 -41.680 1.00 63.50 126 ILE D CA 1
ATOM 5758 C C . ILE D 2 126 ? -54.874 39.121 -41.148 1.00 62.73 126 ILE D C 1
ATOM 5759 O O . ILE D 2 126 ? -55.525 38.569 -40.259 1.00 62.27 126 ILE D O 1
ATOM 5764 N N . SER D 2 127 ? -53.772 38.601 -41.680 1.00 62.18 127 SER D N 1
ATOM 5765 C CA . SER D 2 127 ? -53.268 37.280 -41.318 1.00 61.73 127 SER D CA 1
ATOM 5766 C C . SER D 2 127 ? -52.750 37.231 -39.885 1.00 61.86 127 SER D C 1
ATOM 5767 O O . SER D 2 127 ? -52.810 36.187 -39.232 1.00 61.50 127 SER D O 1
ATOM 5770 N N . TYR D 2 128 ? -52.269 38.371 -39.401 1.00 62.78 128 TYR D N 1
ATOM 5771 C CA . TYR D 2 128 ? -51.665 38.461 -38.079 1.00 64.00 128 TYR D CA 1
ATOM 5772 C C . TYR D 2 128 ? -52.648 38.937 -37.022 1.00 64.71 128 TYR D C 1
ATOM 5773 O O . TYR D 2 128 ? -52.511 38.588 -35.845 1.00 65.53 128 TYR D O 1
ATOM 5782 N N . LEU D 2 129 ? -53.643 39.714 -37.455 1.00 65.58 129 LEU D N 1
ATOM 5783 C CA . LEU D 2 129 ? -54.754 40.144 -36.593 1.00 65.04 129 LEU D CA 1
ATOM 5784 C C . LEU D 2 129 ? -55.681 39.002 -36.197 1.00 64.67 129 LEU D C 1
ATOM 5785 O O . LEU D 2 129 ? -56.100 38.928 -35.046 1.00 66.05 129 LEU D O 1
ATOM 5790 N N . THR D 2 130 ? -55.977 38.113 -37.148 1.00 63.37 130 THR D N 1
ATOM 5791 C CA . THR D 2 130 ? -56.872 36.970 -36.940 1.00 61.93 130 THR D CA 1
ATOM 5792 C C . THR D 2 130 ? -56.434 36.081 -35.776 1.00 61.82 130 THR D C 1
ATOM 5793 O O . THR D 2 130 ? -57.272 35.628 -35.020 1.00 61.15 130 THR D O 1
ATOM 5797 N N . PHE D 2 131 ? -55.133 35.876 -35.607 1.00 63.62 131 PHE D N 1
ATOM 5798 C CA . PHE D 2 131 ? -54.600 35.118 -34.462 1.00 64.36 131 PHE D CA 1
ATOM 5799 C C . PHE D 2 131 ? -54.963 35.726 -33.119 1.00 64.49 131 PHE D C 1
ATOM 5800 O O . PHE D 2 131 ? -55.182 34.995 -32.149 1.00 65.45 131 PHE D O 1
ATOM 5808 N N . ARG D 2 132 ? -54.999 37.058 -33.066 1.00 64.50 132 ARG D N 1
ATOM 5809 C CA . ARG D 2 132 ? -55.378 37.791 -31.858 1.00 65.34 132 ARG D CA 1
ATOM 5810 C C . ARG D 2 132 ? -56.869 37.606 -31.568 1.00 65.02 132 ARG D C 1
ATOM 5811 O O . ARG D 2 132 ? -57.251 37.352 -30.423 1.00 65.43 132 ARG D O 1
ATOM 5819 N N . ALA D 2 133 ? -57.680 37.679 -32.625 1.00 64.74 133 ALA D N 1
ATOM 5820 C CA . ALA D 2 133 ? -59.130 37.469 -32.569 1.00 64.82 133 ALA D CA 1
ATOM 5821 C C . ALA D 2 133 ? -59.554 36.046 -32.147 1.00 65.01 133 ALA D C 1
ATOM 5822 O O . ALA D 2 133 ? -60.291 35.908 -31.170 1.00 65.66 133 ALA D O 1
ATOM 5824 N N . VAL D 2 134 ? -59.085 35.009 -32.853 1.00 65.27 134 VAL D N 1
ATOM 5825 C CA . VAL D 2 134 ? -59.389 33.598 -32.504 1.00 65.83 134 VAL D CA 1
ATOM 5826 C C . VAL D 2 134 ? -58.866 33.276 -31.119 1.00 65.51 134 VAL D C 1
ATOM 5827 O O . VAL D 2 134 ? -59.512 32.549 -30.371 1.00 65.60 134 VAL D O 1
ATOM 5831 N N . GLY D 2 135 ? -57.700 33.834 -30.793 1.00 65.71 135 GLY D N 1
ATOM 5832 C CA . GLY D 2 135 ? -57.072 33.723 -29.474 1.00 66.59 135 GLY D CA 1
ATOM 5833 C C . GLY D 2 135 ? -58.046 33.912 -28.335 1.00 66.54 135 GLY D C 1
ATOM 5834 O O . GLY D 2 135 ? -58.054 33.121 -27.387 1.00 67.26 135 GLY D O 1
ATOM 5835 N N . MET D 2 136 ? -58.890 34.939 -28.448 1.00 65.84 136 MET D N 1
ATOM 5836 C CA . MET D 2 136 ? -59.930 35.191 -27.459 1.00 65.99 136 MET D CA 1
ATOM 5837 C C . MET D 2 136 ? -61.072 34.180 -27.427 1.00 66.04 136 MET D C 1
ATOM 5838 O O . MET D 2 136 ? -61.546 33.838 -26.343 1.00 66.16 136 MET D O 1
ATOM 5843 N N . ILE D 2 137 ? -61.499 33.699 -28.595 1.00 65.40 137 ILE D N 1
ATOM 5844 C CA . ILE D 2 137 ? -62.488 32.621 -28.669 1.00 65.63 137 ILE D CA 1
ATOM 5845 C C . ILE D 2 137 ? -61.963 31.352 -27.978 1.00 66.06 137 ILE D C 1
ATOM 5846 O O . ILE D 2 137 ? -62.693 30.733 -27.200 1.00 66.95 137 ILE D O 1
ATOM 5851 N N . ILE D 2 138 ? -60.695 31.010 -28.229 1.00 65.98 138 ILE D N 1
ATOM 5852 C CA . ILE D 2 138 ? -60.033 29.865 -27.581 1.00 66.41 138 ILE D CA 1
ATOM 5853 C C . ILE D 2 138 ? -59.881 30.091 -26.070 1.00 66.69 138 ILE D C 1
ATOM 5854 O O . ILE D 2 138 ? -60.141 29.179 -25.279 1.00 66.66 138 ILE D O 1
ATOM 5859 N N . GLU D 2 139 ? -59.474 31.297 -25.677 1.00 67.94 139 GLU D N 1
ATOM 5860 C CA . GLU D 2 139 ? -59.268 31.622 -24.260 1.00 70.11 139 GLU D CA 1
ATOM 5861 C C . GLU D 2 139 ? -60.562 31.664 -23.444 1.00 69.75 139 GLU D C 1
ATOM 5862 O O . GLU D 2 139 ? -60.554 31.326 -22.259 1.00 69.82 139 GLU D O 1
ATOM 5868 N N . MET D 2 140 ? -61.662 32.061 -24.089 1.00 69.13 140 MET D N 1
ATOM 5869 C CA . MET D 2 140 ? -62.995 32.027 -23.475 1.00 67.66 140 MET D CA 1
ATOM 5870 C C . MET D 2 140 ? -63.505 30.599 -23.336 1.00 67.98 140 MET D C 1
ATOM 5871 O O . MET D 2 140 ? -64.121 30.259 -22.321 1.00 68.43 140 MET D O 1
ATOM 5876 N N . ARG D 2 141 ? -63.231 29.777 -24.353 1.00 67.69 141 ARG D N 1
ATOM 5877 C CA . ARG D 2 141 ? -63.576 28.352 -24.363 1.00 68.34 141 ARG D CA 1
ATOM 5878 C C . ARG D 2 141 ? -62.954 27.601 -23.188 1.00 70.11 141 ARG D C 1
ATOM 5879 O O . ARG D 2 141 ? -63.628 26.803 -22.529 1.00 70.05 141 ARG D O 1
ATOM 5887 N N . ASP D 2 142 ? -61.673 27.875 -22.935 1.00 71.61 142 ASP D N 1
ATOM 5888 C CA . ASP D 2 142 ? -60.921 27.243 -21.848 1.00 72.73 142 ASP D CA 1
ATOM 5889 C C . ASP D 2 142 ? -61.266 27.823 -20.474 1.00 73.61 142 ASP D C 1
ATOM 5890 O O . ASP D 2 142 ? -60.754 27.357 -19.453 1.00 75.13 142 ASP D O 1
ATOM 5895 N N . GLY D 2 143 ? -62.131 28.838 -20.456 1.00 73.19 143 GLY D N 1
ATOM 5896 C CA . GLY D 2 143 ? -62.592 29.465 -19.219 1.00 73.59 143 GLY D CA 1
ATOM 5897 C C . GLY D 2 143 ? -61.535 30.279 -18.496 1.00 73.99 143 GLY D C 1
ATOM 5898 O O . GLY D 2 143 ? -61.719 30.646 -17.334 1.00 75.05 143 GLY D O 1
ATOM 5899 N N . VAL D 2 144 ? -60.431 30.556 -19.185 1.00 74.28 144 VAL D N 1
ATOM 5900 C CA . VAL D 2 144 ? -59.323 31.330 -18.626 1.00 74.59 144 VAL D CA 1
ATOM 5901 C C . VAL D 2 144 ? -59.521 32.844 -18.839 1.00 74.06 144 VAL D C 1
ATOM 5902 O O . VAL D 2 144 ? -58.843 33.658 -18.211 1.00 75.65 144 VAL D O 1
ATOM 5906 N N . LEU D 2 145 ? -60.448 33.203 -19.729 1.00 72.85 145 LEU D N 1
ATOM 5907 C CA . LEU D 2 145 ? -60.893 34.588 -19.923 1.00 72.43 145 LEU D CA 1
ATOM 5908 C C . LEU D 2 145 ? -62.389 34.711 -19.638 1.00 74.74 145 LEU D C 1
ATOM 5909 O O . LEU D 2 145 ? -63.199 33.892 -20.121 1.00 75.05 145 LEU D O 1
ATOM 5914 N N . LYS D 2 146 ? -62.747 35.737 -18.862 1.00 76.46 146 LYS D N 1
ATOM 5915 C CA . LYS D 2 146 ? -64.156 36.013 -18.528 1.00 77.14 146 LYS D CA 1
ATOM 5916 C C . LYS D 2 146 ? -64.544 37.487 -18.693 1.00 76.90 146 LYS D C 1
ATOM 5917 O O . LYS D 2 146 ? -65.531 37.795 -19.349 1.00 77.54 146 LYS D O 1
ATOM 5923 N N . GLU D 2 147 ? -63.744 38.391 -18.122 1.00 76.98 147 GLU D N 1
ATOM 5924 C CA . GLU D 2 147 ? -64.012 39.832 -18.145 1.00 76.69 147 GLU D CA 1
ATOM 5925 C C . GLU D 2 147 ? -63.125 40.560 -19.136 1.00 74.07 147 GLU D C 1
ATOM 5926 O O . GLU D 2 147 ? -61.918 40.330 -19.162 1.00 76.44 147 GLU D O 1
ATOM 5932 N N . PHE D 2 148 ? -63.722 41.426 -19.956 1.00 70.42 148 PHE D N 1
ATOM 5933 C CA . PHE D 2 148 ? -62.969 42.393 -20.781 1.00 68.49 148 PHE D CA 1
ATOM 5934 C C . PHE D 2 148 ? -63.799 43.550 -21.335 1.00 67.73 148 PHE D C 1
ATOM 5935 O O . PHE D 2 148 ? -64.942 43.357 -21.751 1.00 69.05 148 PHE D O 1
ATOM 5943 N N . THR D 2 149 ? -63.204 44.746 -21.323 1.00 66.44 149 THR D N 1
ATOM 5944 C CA . THR D 2 149 ? -63.734 45.942 -21.997 1.00 66.33 149 THR D CA 1
ATOM 5945 C C . THR D 2 149 ? -63.628 45.769 -23.517 1.00 66.16 149 THR D C 1
ATOM 5946 O O . THR D 2 149 ? -62.802 44.991 -24.001 1.00 66.25 149 THR D O 1
ATOM 5950 N N . LEU D 2 150 ? -64.467 46.491 -24.261 1.00 66.78 150 LEU D N 1
ATOM 5951 C CA . LEU D 2 150 ? -64.295 46.678 -25.703 1.00 67.49 150 LEU D CA 1
ATOM 5952 C C . LEU D 2 150 ? -62.957 47.372 -25.996 1.00 69.78 150 LEU D C 1
ATOM 5953 O O . LEU D 2 150 ? -62.302 47.069 -27.003 1.00 71.81 150 LEU D O 1
ATOM 5958 N N . GLY D 2 151 ? -62.568 48.290 -25.103 1.00 70.44 151 GLY D N 1
ATOM 5959 C CA . GLY D 2 151 ? -61.274 48.974 -25.161 1.00 70.25 151 GLY D CA 1
ATOM 5960 C C . GLY D 2 151 ? -60.093 48.032 -25.035 1.00 69.47 151 GLY D C 1
ATOM 5961 O O . GLY D 2 151 ? -59.149 48.131 -25.810 1.00 69.43 151 GLY D O 1
ATOM 5962 N N . GLU D 2 152 ? -60.159 47.114 -24.067 1.00 69.10 152 GLU D N 1
ATOM 5963 C CA . GLU D 2 152 ? -59.126 46.094 -23.855 1.00 67.95 152 GLU D CA 1
ATOM 5964 C C . GLU D 2 152 ? -58.964 45.144 -25.045 1.00 67.25 152 GLU D C 1
ATOM 5965 O O . GLU D 2 152 ? -57.837 44.792 -25.411 1.00 68.18 152 GLU D O 1
ATOM 5971 N N . PHE D 2 153 ? -60.093 44.741 -25.632 1.00 66.27 153 PHE D N 1
ATOM 5972 C CA . PHE D 2 153 ? -60.135 43.873 -26.810 1.00 66.04 153 PHE D CA 1
ATOM 5973 C C . PHE D 2 153 ? -59.582 44.585 -28.044 1.00 66.55 153 PHE D C 1
ATOM 5974 O O . PHE D 2 153 ? -58.791 44.004 -28.780 1.00 66.93 153 PHE D O 1
ATOM 5982 N N . LEU D 2 154 ? -59.993 45.836 -28.250 1.00 67.17 154 LEU D N 1
ATOM 5983 C CA . LEU D 2 154 ? -59.530 46.637 -29.386 1.00 67.93 154 LEU D CA 1
ATOM 5984 C C . LEU D 2 154 ? -58.043 47.000 -29.311 1.00 67.74 154 LEU D C 1
ATOM 5985 O O . LEU D 2 154 ? -57.342 46.868 -30.311 1.00 67.72 154 LEU D O 1
ATOM 5990 N N . ARG D 2 155 ? -57.570 47.438 -28.137 1.00 67.78 155 ARG D N 1
ATOM 5991 C CA . ARG D 2 155 ? -56.146 47.764 -27.915 1.00 67.75 155 ARG D CA 1
ATOM 5992 C C . ARG D 2 155 ? -55.236 46.588 -28.250 1.00 67.85 155 ARG D C 1
ATOM 5993 O O . ARG D 2 155 ? -54.166 46.775 -28.843 1.00 68.59 155 ARG D O 1
ATOM 6001 N N . PHE D 2 156 ? -55.668 45.389 -27.852 1.00 66.67 156 PHE D N 1
ATOM 6002 C CA . PHE D 2 156 ? -54.937 44.161 -28.104 1.00 65.87 156 PHE D CA 1
ATOM 6003 C C . PHE D 2 156 ? -54.976 43.791 -29.579 1.00 66.50 156 PHE D C 1
ATOM 6004 O O . PHE D 2 156 ? -53.936 43.732 -30.221 1.00 67.66 156 PHE D O 1
ATOM 6012 N N . MET D 2 157 ? -56.171 43.575 -30.113 1.00 68.25 157 MET D N 1
ATOM 6013 C CA . MET D 2 157 ? -56.334 43.049 -31.464 1.00 69.96 157 MET D CA 1
ATOM 6014 C C . MET D 2 157 ? -55.699 43.932 -32.538 1.00 69.52 157 MET D C 1
ATOM 6015 O O . MET D 2 157 ? -55.062 43.421 -33.454 1.00 70.49 157 MET D O 1
ATOM 6020 N N . LEU D 2 158 ? -55.861 45.246 -32.416 1.00 68.98 158 LEU D N 1
ATOM 6021 C CA . LEU D 2 158 ? -55.260 46.159 -33.383 1.00 69.96 158 LEU D CA 1
ATOM 6022 C C . LEU D 2 158 ? -54.193 47.075 -32.762 1.00 70.27 158 LEU D C 1
ATOM 6023 O O . LEU D 2 158 ? -54.181 48.298 -32.991 1.00 70.94 158 LEU D O 1
ATOM 6028 N N . PHE D 2 159 ? -53.296 46.444 -31.997 1.00 69.19 159 PHE D N 1
ATOM 6029 C CA . PHE D 2 159 ? -52.071 47.049 -31.461 1.00 67.94 159 PHE D CA 1
ATOM 6030 C C . PHE D 2 159 ? -51.204 47.542 -32.617 1.00 67.92 159 PHE D C 1
ATOM 6031 O O . PHE D 2 159 ? -50.953 46.797 -33.567 1.00 67.36 159 PHE D O 1
ATOM 6039 N N . MET D 2 160 ? -50.777 48.800 -32.539 1.00 69.21 160 MET D N 1
ATOM 6040 C CA . MET D 2 160 ? -50.125 49.493 -33.667 1.00 71.08 160 MET D CA 1
ATOM 6041 C C . MET D 2 160 ? -48.750 48.953 -34.152 1.00 71.03 160 MET D C 1
ATOM 6042 O O . MET D 2 160 ? -48.570 48.784 -35.369 1.00 72.09 160 MET D O 1
ATOM 6047 N N . PRO D 2 161 ? -47.779 48.700 -33.238 1.00 70.18 161 PRO D N 1
ATOM 6048 C CA . PRO D 2 161 ? -46.452 48.250 -33.699 1.00 70.63 161 PRO D CA 1
ATOM 6049 C C . PRO D 2 161 ? -46.419 46.858 -34.351 1.00 70.47 161 PRO D C 1
ATOM 6050 O O . PRO D 2 161 ? -45.573 46.597 -35.213 1.00 70.34 161 PRO D O 1
ATOM 6054 N N . THR D 2 162 ? -47.336 45.989 -33.936 1.00 69.63 162 THR D N 1
ATOM 6055 C CA . THR D 2 162 ? -47.370 44.614 -34.407 1.00 69.25 162 THR D CA 1
ATOM 6056 C C . THR D 2 162 ? -48.523 44.376 -35.388 1.00 69.35 162 THR D C 1
ATOM 6057 O O . THR D 2 162 ? -49.000 43.241 -35.536 1.00 70.29 162 THR D O 1
ATOM 6061 N N . PHE D 2 163 ? -48.957 45.436 -36.070 1.00 69.23 163 PHE D N 1
ATOM 6062 C CA . PHE D 2 163 ? -50.178 45.383 -36.895 1.00 69.84 163 PHE D CA 1
ATOM 6063 C C . PHE D 2 163 ? -49.973 44.584 -38.174 1.00 69.27 163 PHE D C 1
ATOM 6064 O O . PHE D 2 163 ? -50.629 43.564 -38.387 1.00 70.15 163 PHE D O 1
ATOM 6072 N N . THR D 2 164 ? -49.044 45.057 -39.001 1.00 68.58 164 THR D N 1
ATOM 6073 C CA . THR D 2 164 ? -48.876 44.617 -40.384 1.00 67.60 164 THR D CA 1
ATOM 6074 C C . THR D 2 164 ? -48.403 43.171 -40.525 1.00 66.74 164 THR D C 1
ATOM 6075 O O . THR D 2 164 ? -48.891 42.441 -41.394 1.00 66.90 164 THR D O 1
ATOM 6079 N N . SER D 2 165 ? -47.474 42.773 -39.658 1.00 66.43 165 SER D N 1
ATOM 6080 C CA . SER D 2 165 ? -46.809 41.480 -39.729 1.00 66.66 165 SER D CA 1
ATOM 6081 C C . SER D 2 165 ? -46.194 41.077 -38.381 1.00 66.28 165 SER D C 1
ATOM 6082 O O . SER D 2 165 ? -45.697 39.952 -38.223 1.00 65.93 165 SER D O 1
ATOM 6085 N N . GLY D 2 166 ? -46.252 42.004 -37.423 1.00 66.12 166 GLY D N 1
ATOM 6086 C CA . GLY D 2 166 ? -45.512 41.939 -36.159 1.00 65.22 166 GLY D CA 1
ATOM 6087 C C . GLY D 2 166 ? -45.880 40.758 -35.305 1.00 64.62 166 GLY D C 1
ATOM 6088 O O . GLY D 2 166 ? -46.898 40.122 -35.571 1.00 66.29 166 GLY D O 1
ATOM 6089 N N . PRO D 2 167 ? -45.067 40.464 -34.269 1.00 63.59 167 PRO D N 1
ATOM 6090 C CA . PRO D 2 167 ? -45.200 39.256 -33.440 1.00 63.18 167 PRO D CA 1
ATOM 6091 C C . PRO D 2 167 ? -46.634 38.972 -32.975 1.00 63.21 167 PRO D C 1
ATOM 6092 O O . PRO D 2 167 ? -47.341 39.885 -32.540 1.00 63.18 167 PRO D O 1
ATOM 6096 N N . ILE D 2 168 ? -47.053 37.715 -33.108 1.00 63.01 168 ILE D N 1
ATOM 6097 C CA . ILE D 2 168 ? -48.366 37.256 -32.660 1.00 63.51 168 ILE D CA 1
ATOM 6098 C C . ILE D 2 168 ? -48.411 37.275 -31.123 1.00 64.13 168 ILE D C 1
ATOM 6099 O O . ILE D 2 168 ? -47.450 36.870 -30.458 1.00 64.76 168 ILE D O 1
ATOM 6104 N N . ASP D 2 169 ? -49.516 37.771 -30.566 1.00 63.97 169 ASP D N 1
ATOM 6105 C CA . ASP D 2 169 ? -49.671 37.851 -29.117 1.00 63.89 169 ASP D CA 1
ATOM 6106 C C . ASP D 2 169 ? -50.934 37.147 -28.617 1.00 63.93 169 ASP D C 1
ATOM 6107 O O . ASP D 2 169 ? -51.883 36.912 -29.383 1.00 64.74 169 ASP D O 1
ATOM 6112 N N . ARG D 2 170 ? -50.916 36.799 -27.330 1.00 63.15 170 ARG D N 1
ATOM 6113 C CA . ARG D 2 170 ? -52.055 36.210 -26.632 1.00 62.60 170 ARG D CA 1
ATOM 6114 C C . ARG D 2 170 ? -52.641 37.271 -25.706 1.00 62.69 170 ARG D C 1
ATOM 6115 O O . ARG D 2 170 ? -51.893 38.095 -25.160 1.00 62.08 170 ARG D O 1
ATOM 6123 N N . PHE D 2 171 ? -53.970 37.249 -25.536 1.00 62.81 171 PHE D N 1
ATOM 6124 C CA . PHE D 2 171 ? -54.688 38.300 -24.794 1.00 61.74 171 PHE D CA 1
ATOM 6125 C C . PHE D 2 171 ? -54.283 38.430 -23.325 1.00 61.48 171 PHE D C 1
ATOM 6126 O O . PHE D 2 171 ? -53.927 39.526 -22.891 1.00 60.86 171 PHE D O 1
ATOM 6134 N N . LYS D 2 172 ? -54.340 37.321 -22.577 1.00 61.40 172 LYS D N 1
ATOM 6135 C CA . LYS D 2 172 ? -54.067 37.335 -21.136 1.00 62.13 172 LYS D CA 1
ATOM 6136 C C . LYS D 2 172 ? -52.706 37.955 -20.820 1.00 62.73 172 LYS D C 1
ATOM 6137 O O . LYS D 2 172 ? -52.584 38.762 -19.889 1.00 64.17 172 LYS D O 1
ATOM 6143 N N . ARG D 2 173 ? -51.703 37.589 -21.617 1.00 62.45 173 ARG D N 1
ATOM 6144 C CA . ARG D 2 173 ? -50.337 38.068 -21.442 1.00 61.71 173 ARG D CA 1
ATOM 6145 C C . ARG D 2 173 ? -50.192 39.540 -21.867 1.00 61.28 173 ARG D C 1
ATOM 6146 O O . ARG D 2 173 ? -49.555 40.316 -21.156 1.00 60.77 173 ARG D O 1
ATOM 6154 N N . PHE D 2 174 ? -50.802 39.921 -22.995 1.00 61.23 174 PHE D N 1
ATOM 6155 C CA . PHE D 2 174 ? -50.767 41.315 -23.473 1.00 61.59 174 PHE D CA 1
ATOM 6156 C C . PHE D 2 174 ? -51.493 42.240 -22.507 1.00 62.90 174 PHE D C 1
ATOM 6157 O O . PHE D 2 174 ? -51.007 43.337 -22.218 1.00 63.65 174 PHE D O 1
ATOM 6165 N N . ASN D 2 175 ? -52.654 41.793 -22.024 1.00 64.00 175 ASN D N 1
ATOM 6166 C CA . ASN D 2 175 ? -53.505 42.611 -21.173 1.00 65.23 175 ASN D CA 1
ATOM 6167 C C . ASN D 2 175 ? -52.852 42.907 -19.833 1.00 66.50 175 ASN D C 1
ATOM 6168 O O . ASN D 2 175 ? -52.831 44.062 -19.415 1.00 66.84 175 ASN D O 1
ATOM 6173 N N . GLU D 2 176 ? -52.303 41.874 -19.191 1.00 68.03 176 GLU D N 1
ATOM 6174 C CA . GLU D 2 176 ? -51.604 42.010 -17.907 1.00 70.04 176 GLU D CA 1
ATOM 6175 C C . GLU D 2 176 ? -50.388 42.941 -18.008 1.00 70.69 176 GLU D C 1
ATOM 6176 O O . GLU D 2 176 ? -50.153 43.753 -17.107 1.00 70.43 176 GLU D O 1
ATOM 6182 N N . ASP D 2 177 ? -49.644 42.815 -19.111 1.00 71.45 177 ASP D N 1
ATOM 6183 C CA . ASP D 2 177 ? -48.475 43.653 -19.414 1.00 72.42 177 ASP D CA 1
ATOM 6184 C C . ASP D 2 177 ? -48.874 45.128 -19.531 1.00 73.22 177 ASP D C 1
ATOM 6185 O O . ASP D 2 177 ? -48.202 46.006 -18.979 1.00 74.98 177 ASP D O 1
ATOM 6190 N N . TYR D 2 178 ? -49.974 45.378 -20.242 1.00 72.81 178 TYR D N 1
ATOM 6191 C CA . TYR D 2 178 ? -50.541 46.716 -20.412 1.00 72.92 178 TYR D CA 1
ATOM 6192 C C . TYR D 2 178 ? -51.141 47.240 -19.106 1.00 73.72 178 TYR D C 1
ATOM 6193 O O . TYR D 2 178 ? -51.086 48.444 -18.832 1.00 73.36 178 TYR D O 1
ATOM 6202 N N . GLN D 2 179 ? -51.698 46.323 -18.312 1.00 75.74 179 GLN D N 1
ATOM 6203 C CA . GLN D 2 179 ? -52.409 46.640 -17.068 1.00 78.45 179 GLN D CA 1
ATOM 6204 C C . GLN D 2 179 ? -51.489 47.227 -16.007 1.00 78.83 179 GLN D C 1
ATOM 6205 O O . GLN D 2 179 ? -51.852 48.208 -15.346 1.00 80.00 179 GLN D O 1
ATOM 6211 N N . SER D 2 180 ? -50.311 46.617 -15.847 1.00 77.59 180 SER D N 1
ATOM 6212 C CA . SER D 2 180 ? -49.305 47.089 -14.893 1.00 77.34 180 SER D CA 1
ATOM 6213 C C . SER D 2 180 ? -48.095 47.663 -15.612 1.00 76.84 180 SER D C 1
ATOM 6214 O O . SER D 2 180 ? -47.306 46.935 -16.216 1.00 76.97 180 SER D O 1
ATOM 6217 N N . ILE D 2 181 ? -47.989 48.988 -15.555 1.00 77.60 181 ILE D N 1
ATOM 6218 C CA . ILE D 2 181 ? -46.870 49.737 -16.128 1.00 77.69 181 ILE D CA 1
ATOM 6219 C C . ILE D 2 181 ? -45.593 49.362 -15.369 1.00 78.80 181 ILE D C 1
ATOM 6220 O O . ILE D 2 181 ? -45.560 49.456 -14.140 1.00 80.99 181 ILE D O 1
ATOM 6225 N N . PRO D 2 182 ? -44.550 48.909 -16.099 1.00 78.41 182 PRO D N 1
ATOM 6226 C CA . PRO D 2 182 ? -43.261 48.563 -15.498 1.00 79.53 182 PRO D CA 1
ATOM 6227 C C . PRO D 2 182 ? -42.617 49.741 -14.764 1.00 81.23 182 PRO D C 1
ATOM 6228 O O . PRO D 2 182 ? -42.807 50.898 -15.159 1.00 81.78 182 PRO D O 1
ATOM 6232 N N . ASN D 2 183 ? -41.869 49.429 -13.706 1.00 83.20 183 ASN D N 1
ATOM 6233 C CA . ASN D 2 183 ? -41.248 50.432 -12.827 1.00 85.60 183 ASN D CA 1
ATOM 6234 C C . ASN D 2 183 ? -40.101 51.202 -13.492 1.00 85.84 183 ASN D C 1
ATOM 6235 O O . ASN D 2 183 ? -39.598 50.786 -14.538 1.00 85.34 183 ASN D O 1
ATOM 6240 N N . ARG D 2 184 ? -39.698 52.308 -12.859 1.00 87.37 184 ARG D N 1
ATOM 6241 C CA . ARG D 2 184 ? -38.832 53.339 -13.461 1.00 87.21 184 ARG D CA 1
ATOM 6242 C C . ARG D 2 184 ? -37.586 52.848 -14.194 1.00 86.42 184 ARG D C 1
ATOM 6243 O O . ARG D 2 184 ? -37.379 53.223 -15.345 1.00 84.97 184 ARG D O 1
ATOM 6251 N N . ASP D 2 185 ? -36.780 52.009 -13.545 1.00 87.80 185 ASP D N 1
ATOM 6252 C CA . ASP D 2 185 ? -35.521 51.546 -14.154 1.00 90.28 185 ASP D CA 1
ATOM 6253 C C . ASP D 2 185 ? -35.663 50.350 -15.109 1.00 88.97 185 ASP D C 1
ATOM 6254 O O . ASP D 2 185 ? -34.829 50.163 -16.001 1.00 89.79 185 ASP D O 1
ATOM 6259 N N . GLU D 2 186 ? -36.715 49.554 -14.913 1.00 86.98 186 GLU D N 1
ATOM 6260 C CA . GLU D 2 186 ? -37.109 48.501 -15.860 1.00 84.92 186 GLU D CA 1
ATOM 6261 C C . GLU D 2 186 ? -37.601 49.127 -17.172 1.00 82.38 186 GLU D C 1
ATOM 6262 O O . GLU D 2 186 ? -37.403 48.580 -18.261 1.00 80.60 186 GLU D O 1
ATOM 6268 N N . LEU D 2 187 ? -38.231 50.288 -17.042 1.00 80.98 187 LEU D N 1
ATOM 6269 C CA . LEU D 2 187 ? -38.710 51.075 -18.166 1.00 78.93 187 LEU D CA 1
ATOM 6270 C C . LEU D 2 187 ? -37.551 51.702 -18.947 1.00 77.80 187 LEU D C 1
ATOM 6271 O O . LEU D 2 187 ? -37.591 51.748 -20.175 1.00 77.25 187 LEU D O 1
ATOM 6276 N N . LEU D 2 188 ? -36.531 52.171 -18.225 1.00 77.45 188 LEU D N 1
ATOM 6277 C CA . LEU D 2 188 ? -35.297 52.714 -18.822 1.00 77.32 188 LEU D CA 1
ATOM 6278 C C . LEU D 2 188 ? -34.480 51.622 -19.507 1.00 76.79 188 LEU D C 1
ATOM 6279 O O . LEU D 2 188 ? -33.796 51.874 -20.502 1.00 75.23 188 LEU D O 1
ATOM 6284 N N . ASN D 2 189 ? -34.561 50.416 -18.945 1.00 77.01 189 ASN D N 1
ATOM 6285 C CA . ASN D 2 189 ? -33.967 49.207 -19.500 1.00 76.07 189 ASN D CA 1
ATOM 6286 C C . ASN D 2 189 ? -34.563 48.871 -20.867 1.00 74.50 189 ASN D C 1
ATOM 6287 O O . ASN D 2 189 ? -33.848 48.431 -21.766 1.00 74.21 189 ASN D O 1
ATOM 6292 N N . MET D 2 190 ? -35.870 49.088 -21.010 1.00 73.73 190 MET D N 1
ATOM 6293 C CA . MET D 2 190 ? -36.584 48.890 -22.273 1.00 72.23 190 MET D CA 1
ATOM 6294 C C . MET D 2 190 ? -36.201 49.916 -23.332 1.00 70.54 190 MET D C 1
ATOM 6295 O O . MET D 2 190 ? -36.210 49.604 -24.518 1.00 69.08 190 MET D O 1
ATOM 6300 N N . LEU D 2 191 ? -35.883 51.135 -22.895 1.00 70.50 191 LEU D N 1
ATOM 6301 C CA . LEU D 2 191 ? -35.386 52.204 -23.772 1.00 70.89 191 LEU D CA 1
ATOM 6302 C C . LEU D 2 191 ? -34.035 51.833 -24.348 1.00 72.50 191 LEU D C 1
ATOM 6303 O O . LEU D 2 191 ? -33.773 52.065 -25.531 1.00 72.69 191 LEU D O 1
ATOM 6308 N N . GLU D 2 192 ? -33.190 51.263 -23.490 1.00 75.18 192 GLU D N 1
ATOM 6309 C CA . GLU D 2 192 ? -31.868 50.767 -23.867 1.00 77.40 192 GLU D CA 1
ATOM 6310 C C . GLU D 2 192 ? -31.997 49.636 -24.886 1.00 76.36 192 GLU D C 1
ATOM 6311 O O . GLU D 2 192 ? -31.276 49.616 -25.881 1.00 76.51 192 GLU D O 1
ATOM 6317 N N . GLN D 2 193 ? -32.937 48.722 -24.645 1.00 75.92 193 GLN D N 1
ATOM 6318 C CA . GLN D 2 193 ? -33.207 47.612 -25.556 1.00 75.89 193 GLN D CA 1
ATOM 6319 C C . GLN D 2 193 ? -33.849 48.080 -26.867 1.00 74.84 193 GLN D C 1
ATOM 6320 O O . GLN D 2 193 ? -33.600 47.490 -27.919 1.00 74.27 193 GLN D O 1
ATOM 6326 N N . ALA D 2 194 ? -34.665 49.134 -26.794 1.00 74.02 194 ALA D N 1
ATOM 6327 C CA . ALA D 2 194 ? -35.321 49.706 -27.975 1.00 72.59 194 ALA D CA 1
ATOM 6328 C C . ALA D 2 194 ? -34.317 50.376 -28.902 1.00 72.23 194 ALA D C 1
ATOM 6329 O O . ALA D 2 194 ? -34.373 50.176 -30.117 1.00 72.63 194 ALA D O 1
ATOM 6331 N N . VAL D 2 195 ? -33.397 51.153 -28.327 1.00 71.86 195 VAL D N 1
ATOM 6332 C CA . VAL D 2 195 ? -32.352 51.842 -29.098 1.00 71.66 195 VAL D CA 1
ATOM 6333 C C . VAL D 2 195 ? -31.346 50.842 -29.702 1.00 70.68 195 VAL D C 1
ATOM 6334 O O . VAL D 2 195 ? -30.792 51.093 -30.773 1.00 69.85 195 VAL D O 1
ATOM 6338 N N . LYS D 2 196 ? -31.160 49.709 -29.022 1.00 70.52 196 LYS D N 1
ATOM 6339 C CA . LYS D 2 196 ? -30.355 48.579 -29.510 1.00 70.62 196 LYS D CA 1
ATOM 6340 C C . LYS D 2 196 ? -31.031 47.906 -30.716 1.00 70.32 196 LYS D C 1
ATOM 6341 O O . LYS D 2 196 ? -30.404 47.726 -31.761 1.00 70.13 196 LYS D O 1
ATOM 6347 N N . TYR D 2 197 ? -32.308 47.553 -30.550 1.00 69.68 197 TYR D N 1
ATOM 6348 C CA . TYR D 2 197 ? -33.124 46.878 -31.568 1.00 68.93 197 TYR D CA 1
ATOM 6349 C C . TYR D 2 197 ? -33.319 47.676 -32.854 1.00 68.98 197 TYR D C 1
ATOM 6350 O O . TYR D 2 197 ? -33.472 47.089 -33.925 1.00 69.06 197 TYR D O 1
ATOM 6359 N N . ILE D 2 198 ? -33.345 49.003 -32.737 1.00 69.57 198 ILE D N 1
ATOM 6360 C CA . ILE D 2 198 ? -33.429 49.897 -33.895 1.00 71.10 198 ILE D CA 1
ATOM 6361 C C . ILE D 2 198 ? -32.109 49.875 -34.674 1.00 72.57 198 ILE D C 1
ATOM 6362 O O . ILE D 2 198 ? -32.128 49.734 -35.899 1.00 72.86 198 ILE D O 1
ATOM 6367 N N . MET D 2 199 ? -30.982 49.977 -33.960 1.00 73.84 199 MET D N 1
ATOM 6368 C CA . MET D 2 199 ? -29.638 49.911 -34.562 1.00 74.83 199 MET D CA 1
ATOM 6369 C C . MET D 2 199 ? -29.431 48.622 -35.363 1.00 73.29 199 MET D C 1
ATOM 6370 O O . MET D 2 199 ? -28.969 48.677 -36.503 1.00 73.24 199 MET D O 1
ATOM 6375 N N . LEU D 2 200 ? -29.791 47.479 -34.766 1.00 71.54 200 LEU D N 1
ATOM 6376 C CA . LEU D 2 200 ? -29.700 46.172 -35.424 1.00 70.28 200 LEU D CA 1
ATOM 6377 C C . LEU D 2 200 ? -30.622 46.062 -36.628 1.00 70.53 200 LEU D C 1
ATOM 6378 O O . LEU D 2 200 ? -30.184 45.638 -37.703 1.00 72.75 200 LEU D O 1
ATOM 6383 N N . GLY D 2 201 ? -31.883 46.464 -36.438 1.00 69.19 201 GLY D N 1
ATOM 6384 C CA . GLY D 2 201 ? -32.888 46.503 -37.496 1.00 68.78 201 GLY D CA 1
ATOM 6385 C C . GLY D 2 201 ? -32.463 47.311 -38.709 1.00 69.56 201 GLY D C 1
ATOM 6386 O O . GLY D 2 201 ? -32.750 46.921 -39.840 1.00 70.26 201 GLY D O 1
ATOM 6387 N N . PHE D 2 202 ? -31.793 48.441 -38.471 1.00 69.92 202 PHE D N 1
ATOM 6388 C CA . PHE D 2 202 ? -31.193 49.261 -39.530 1.00 70.52 202 PHE D CA 1
ATOM 6389 C C . PHE D 2 202 ? -30.239 48.426 -40.382 1.00 70.52 202 PHE D C 1
ATOM 6390 O O . PHE D 2 202 ? -30.375 48.398 -41.606 1.00 71.39 202 PHE D O 1
ATOM 6398 N N . LEU D 2 203 ? -29.311 47.730 -39.721 1.00 69.53 203 LEU D N 1
ATOM 6399 C CA . LEU D 2 203 ? -28.345 46.859 -40.389 1.00 69.83 203 LEU D CA 1
ATOM 6400 C C . LEU D 2 203 ? -29.031 45.699 -41.112 1.00 71.30 203 LEU D C 1
ATOM 6401 O O . LEU D 2 203 ? -28.764 45.453 -42.289 1.00 72.32 203 LEU D O 1
ATOM 6406 N N . TYR D 2 204 ? -29.918 45.010 -40.399 1.00 73.00 204 TYR D N 1
ATOM 6407 C CA . TYR D 2 204 ? -30.634 43.846 -40.922 1.00 74.69 204 TYR D CA 1
ATOM 6408 C C . TYR D 2 204 ? -31.476 44.158 -42.160 1.00 76.50 204 TYR D C 1
ATOM 6409 O O . TYR D 2 204 ? -31.349 43.474 -43.171 1.00 78.00 204 TYR D O 1
ATOM 6418 N N . LYS D 2 205 ? -32.310 45.195 -42.082 1.00 77.16 205 LYS D N 1
ATOM 6419 C CA . LYS D 2 205 ? -33.275 45.499 -43.146 1.00 78.78 205 LYS D CA 1
ATOM 6420 C C . LYS D 2 205 ? -32.731 46.381 -44.269 1.00 79.47 205 LYS D C 1
ATOM 6421 O O . LYS D 2 205 ? -32.920 46.067 -45.441 1.00 81.26 205 LYS D O 1
ATOM 6427 N N . PHE D 2 206 ? -32.078 47.483 -43.918 1.00 78.72 206 PHE D N 1
ATOM 6428 C CA . PHE D 2 206 ? -31.627 48.453 -44.930 1.00 78.55 206 PHE D CA 1
ATOM 6429 C C . PHE D 2 206 ? -30.246 48.176 -45.521 1.00 77.49 206 PHE D C 1
ATOM 6430 O O . PHE D 2 206 ? -29.958 48.616 -46.637 1.00 77.90 206 PHE D O 1
ATOM 6438 N N . VAL D 2 207 ? -29.409 47.439 -44.788 1.00 74.59 207 VAL D N 1
ATOM 6439 C CA . VAL D 2 207 ? -28.082 47.044 -45.269 1.00 72.54 207 VAL D CA 1
ATOM 6440 C C . VAL D 2 207 ? -28.100 45.605 -45.810 1.00 71.96 207 VAL D C 1
ATOM 6441 O O . VAL D 2 207 ? -27.979 45.406 -47.021 1.00 72.78 207 VAL D O 1
ATOM 6445 N N . LEU D 2 208 ? -28.269 44.620 -44.926 1.00 70.24 208 LEU D N 1
ATOM 6446 C CA . LEU D 2 208 ? -28.064 43.210 -45.286 1.00 69.93 208 LEU D CA 1
ATOM 6447 C C . LEU D 2 208 ? -29.130 42.633 -46.220 1.00 70.35 208 LEU D C 1
ATOM 6448 O O . LEU D 2 208 ? -28.796 42.016 -47.238 1.00 70.45 208 LEU D O 1
ATOM 6453 N N . ALA D 2 209 ? -30.403 42.852 -45.887 1.00 70.91 209 ALA D N 1
ATOM 6454 C CA . ALA D 2 209 ? -31.538 42.415 -46.721 1.00 71.32 209 ALA D CA 1
ATOM 6455 C C . ALA D 2 209 ? -31.532 43.094 -48.090 1.00 72.25 209 ALA D C 1
ATOM 6456 O O . ALA D 2 209 ? -32.116 42.583 -49.048 1.00 71.99 209 ALA D O 1
ATOM 6458 N N . GLN D 2 210 ? -30.858 44.240 -48.168 1.00 73.19 210 GLN D N 1
ATOM 6459 C CA . GLN D 2 210 ? -30.665 44.968 -49.409 1.00 74.43 210 GLN D CA 1
ATOM 6460 C C . GLN D 2 210 ? -29.665 44.250 -50.308 1.00 74.77 210 GLN D C 1
ATOM 6461 O O . GLN D 2 210 ? -29.918 44.083 -51.504 1.00 75.06 210 GLN D O 1
ATOM 6467 N N . ILE D 2 211 ? -28.542 43.827 -49.722 1.00 74.53 211 ILE D N 1
ATOM 6468 C CA . ILE D 2 211 ? -27.476 43.122 -50.448 1.00 75.18 211 ILE D CA 1
ATOM 6469 C C . ILE D 2 211 ? -27.975 41.769 -50.968 1.00 75.78 211 ILE D C 1
ATOM 6470 O O . ILE D 2 211 ? -27.788 41.448 -52.145 1.00 76.81 211 ILE D O 1
ATOM 6475 N N . PHE D 2 212 ? -28.622 40.994 -50.100 1.00 75.48 212 PHE D N 1
ATOM 6476 C CA . PHE D 2 212 ? -29.167 39.711 -50.508 1.00 76.10 212 PHE D CA 1
ATOM 6477 C C . PHE D 2 212 ? -30.346 39.872 -51.467 1.00 77.20 212 PHE D C 1
ATOM 6478 O O . PHE D 2 212 ? -30.344 39.298 -52.553 1.00 77.34 212 PHE D O 1
ATOM 6486 N N . GLY D 2 213 ? -31.319 40.692 -51.076 1.00 78.41 213 GLY D N 1
ATOM 6487 C CA . GLY D 2 213 ? -32.602 40.791 -51.769 1.00 80.81 213 GLY D CA 1
ATOM 6488 C C . GLY D 2 213 ? -32.611 41.515 -53.095 1.00 82.43 213 GLY D C 1
ATOM 6489 O O . GLY D 2 213 ? -33.094 40.967 -54.086 1.00 81.84 213 GLY D O 1
ATOM 6490 N N . SER D 2 214 ? -32.096 42.742 -53.112 1.00 84.48 214 SER D N 1
ATOM 6491 C CA . SER D 2 214 ? -32.201 43.607 -54.288 1.00 86.65 214 SER D CA 1
ATOM 6492 C C . SER D 2 214 ? -30.944 43.625 -55.158 1.00 86.79 214 SER D C 1
ATOM 6493 O O . SER D 2 214 ? -31.012 44.035 -56.322 1.00 87.19 214 SER D O 1
ATOM 6496 N N . MET D 2 215 ? -29.815 43.182 -54.593 1.00 87.02 215 MET D N 1
ATOM 6497 C CA . MET D 2 215 ? -28.521 43.136 -55.290 1.00 87.79 215 MET D CA 1
ATOM 6498 C C . MET D 2 215 ? -28.149 41.771 -55.881 1.00 87.00 215 MET D C 1
ATOM 6499 O O . MET D 2 215 ? -27.897 41.673 -57.083 1.00 87.22 215 MET D O 1
ATOM 6504 N N . LEU D 2 216 ? -28.110 40.741 -55.034 1.00 84.54 216 LEU D N 1
ATOM 6505 C CA . LEU D 2 216 ? -27.684 39.400 -55.452 1.00 82.83 216 LEU D CA 1
ATOM 6506 C C . LEU D 2 216 ? -28.810 38.554 -56.047 1.00 82.88 216 LEU D C 1
ATOM 6507 O O . LEU D 2 216 ? -28.610 37.892 -57.064 1.00 83.35 216 LEU D O 1
ATOM 6512 N N . LEU D 2 217 ? -29.977 38.581 -55.405 1.00 82.49 217 LEU D N 1
ATOM 6513 C CA . LEU D 2 217 ? -31.114 37.732 -55.792 1.00 83.45 217 LEU D CA 1
ATOM 6514 C C . LEU D 2 217 ? -31.659 37.933 -57.228 1.00 84.22 217 LEU D C 1
ATOM 6515 O O . LEU D 2 217 ? -31.878 36.929 -57.919 1.00 85.86 217 LEU D O 1
ATOM 6520 N N . PRO D 2 218 ? -31.872 39.202 -57.681 1.00 83.36 218 PRO D N 1
ATOM 6521 C CA . PRO D 2 218 ? -32.434 39.363 -59.037 1.00 84.01 218 PRO D CA 1
ATOM 6522 C C . PRO D 2 218 ? -31.601 38.784 -60.207 1.00 85.57 218 PRO D C 1
ATOM 6523 O O . PRO D 2 218 ? -32.192 38.086 -61.041 1.00 86.71 218 PRO D O 1
ATOM 6527 N N . PRO D 2 219 ? -30.259 39.054 -60.276 1.00 85.53 219 PRO D N 1
ATOM 6528 C CA . PRO D 2 219 ? -29.508 38.420 -61.370 1.00 86.66 219 PRO D CA 1
ATOM 6529 C C . PRO D 2 219 ? -29.348 36.903 -61.233 1.00 86.51 219 PRO D C 1
ATOM 6530 O O . PRO D 2 219 ? -29.290 36.208 -62.252 1.00 87.97 219 PRO D O 1
ATOM 6534 N N . LEU D 2 220 ? -29.284 36.406 -59.995 1.00 85.06 220 LEU D N 1
ATOM 6535 C CA . LEU D 2 220 ? -29.217 34.972 -59.731 1.00 86.50 220 LEU D CA 1
ATOM 6536 C C . LEU D 2 220 ? -30.446 34.224 -60.235 1.00 88.79 220 LEU D C 1
ATOM 6537 O O . LEU D 2 220 ? -30.315 33.124 -60.777 1.00 90.81 220 LEU D O 1
ATOM 6542 N N . LYS D 2 221 ? -31.625 34.829 -60.053 1.00 90.09 221 LYS D N 1
ATOM 6543 C CA . LYS D 2 221 ? -32.891 34.294 -60.572 1.00 91.81 221 LYS D CA 1
ATOM 6544 C C . LYS D 2 221 ? -32.911 34.313 -62.097 1.00 94.32 221 LYS D C 1
ATOM 6545 O O . LYS D 2 221 ? -33.258 33.308 -62.729 1.00 95.77 221 LYS D O 1
ATOM 6551 N N . ALA D 2 222 ? -32.506 35.452 -62.669 1.00 94.43 222 ALA D N 1
ATOM 6552 C CA . ALA D 2 222 ? -32.441 35.646 -64.118 1.00 94.68 222 ALA D CA 1
ATOM 6553 C C . ALA D 2 222 ? -31.600 34.568 -64.788 1.00 94.79 222 ALA D C 1
ATOM 6554 O O . ALA D 2 222 ? -32.015 33.990 -65.799 1.00 94.29 222 ALA D O 1
ATOM 6556 N N . GLN D 2 223 ? -30.435 34.294 -64.194 1.00 95.32 223 GLN D N 1
ATOM 6557 C CA . GLN D 2 223 ? -29.512 33.291 -64.701 1.00 96.99 223 GLN D CA 1
ATOM 6558 C C . GLN D 2 223 ? -30.107 31.896 -64.582 1.00 96.75 223 GLN D C 1
ATOM 6559 O O . GLN D 2 223 ? -30.156 31.164 -65.573 1.00 99.30 223 GLN D O 1
ATOM 6565 N N . ALA D 2 224 ? -30.599 31.559 -63.386 1.00 94.25 224 ALA D N 1
ATOM 6566 C CA . ALA D 2 224 ? -31.253 30.269 -63.118 1.00 92.97 224 ALA D CA 1
ATOM 6567 C C . ALA D 2 224 ? -32.373 29.963 -64.103 1.00 92.37 224 ALA D C 1
ATOM 6568 O O . ALA D 2 224 ? -32.550 28.810 -64.498 1.00 91.37 224 ALA D O 1
ATOM 6570 N N . LEU D 2 225 ? -33.106 31.008 -64.505 1.00 92.46 225 LEU D N 1
ATOM 6571 C CA . LEU D 2 225 ? -34.180 30.882 -65.485 1.00 93.94 225 LEU D CA 1
ATOM 6572 C C . LEU D 2 225 ? -33.658 30.539 -66.878 1.00 96.29 225 LEU D C 1
ATOM 6573 O O . LEU D 2 225 ? -34.206 29.649 -67.529 1.00 98.83 225 LEU D O 1
ATOM 6578 N N . SER D 2 226 ? -32.600 31.231 -67.319 1.00 96.33 226 SER D N 1
ATOM 6579 C CA . SER D 2 226 ? -31.965 30.949 -68.616 1.00 97.03 226 SER D CA 1
ATOM 6580 C C . SER D 2 226 ? -31.394 29.539 -68.698 1.00 97.18 226 SER D C 1
ATOM 6581 O O . SER D 2 226 ? -31.508 28.892 -69.740 1.00 98.21 226 SER D O 1
ATOM 6584 N N . GLN D 2 227 ? -30.809 29.075 -67.592 1.00 96.74 227 GLN D N 1
ATOM 6585 C CA . GLN D 2 227 ? -30.217 27.734 -67.481 1.00 97.98 227 GLN D CA 1
ATOM 6586 C C . GLN D 2 227 ? -31.227 26.616 -67.746 1.00 99.10 227 GLN D C 1
ATOM 6587 O O . GLN D 2 227 ? -30.914 25.657 -68.451 1.00 100.35 227 GLN D O 1
ATOM 6593 N N . GLY D 2 228 ? -32.431 26.747 -67.189 1.00 99.65 228 GLY D N 1
ATOM 6594 C CA . GLY D 2 228 ? -33.481 25.742 -67.366 1.00 101.97 228 GLY D CA 1
ATOM 6595 C C . GLY D 2 228 ? -33.246 24.489 -66.539 1.00 102.66 228 GLY D C 1
ATOM 6596 O O . GLY D 2 228 ? -32.349 24.453 -65.677 1.00 102.92 228 GLY D O 1
ATOM 6597 N N . GLY D 2 229 ? -34.054 23.459 -66.806 1.00 102.66 229 GLY D N 1
ATOM 6598 C CA . GLY D 2 229 ? -34.002 22.199 -66.056 1.00 101.50 229 GLY D CA 1
ATOM 6599 C C . GLY D 2 229 ? -34.694 22.308 -64.709 1.00 99.17 229 GLY D C 1
ATOM 6600 O O . GLY D 2 229 ? -35.096 23.406 -64.307 1.00 97.43 229 GLY D O 1
ATOM 6601 N N . ILE D 2 230 ? -34.832 21.183 -64.007 1.00 98.99 230 ILE D N 1
ATOM 6602 C CA . ILE D 2 230 ? -35.535 21.186 -62.712 1.00 99.48 230 ILE D CA 1
ATOM 6603 C C . ILE D 2 230 ? -34.690 21.736 -61.552 1.00 98.92 230 ILE D C 1
ATOM 6604 O O . ILE D 2 230 ? -35.228 22.124 -60.510 1.00 99.87 230 ILE D O 1
ATOM 6609 N N . PHE D 2 231 ? -33.377 21.770 -61.750 1.00 99.15 231 PHE D N 1
ATOM 6610 C CA . PHE D 2 231 ? -32.447 22.388 -60.809 1.00 98.90 231 PHE D CA 1
ATOM 6611 C C . PHE D 2 231 ? -31.176 22.745 -61.561 1.00 98.64 231 PHE D C 1
ATOM 6612 O O . PHE D 2 231 ? -30.807 22.065 -62.515 1.00 100.33 231 PHE D O 1
ATOM 6620 N N . ASN D 2 232 ? -30.529 23.832 -61.149 1.00 96.29 232 ASN D N 1
ATOM 6621 C CA . ASN D 2 232 ? -29.187 24.170 -61.636 1.00 95.10 232 ASN D CA 1
ATOM 6622 C C . ASN D 2 232 ? -28.375 24.869 -60.554 1.00 93.69 232 ASN D C 1
ATOM 6623 O O . ASN D 2 232 ? -28.884 25.124 -59.458 1.00 95.05 232 ASN D O 1
ATOM 6628 N N . LEU D 2 233 ? -27.110 25.156 -60.853 1.00 92.22 233 LEU D N 1
ATOM 6629 C CA . LEU D 2 233 ? -26.218 25.794 -59.885 1.00 89.99 233 LEU D CA 1
ATOM 6630 C C . LEU D 2 233 ? -26.658 27.210 -59.470 1.00 88.68 233 LEU D C 1
ATOM 6631 O O . LEU D 2 233 ? -26.597 27.523 -58.279 1.00 88.36 233 LEU D O 1
ATOM 6636 N N . PRO D 2 234 ? -27.111 28.061 -60.426 1.00 88.11 234 PRO D N 1
ATOM 6637 C CA . PRO D 2 234 ? -27.684 29.330 -59.958 1.00 86.78 234 PRO D CA 1
ATOM 6638 C C . PRO D 2 234 ? -28.937 29.186 -59.080 1.00 85.62 234 PRO D C 1
ATOM 6639 O O . PRO D 2 234 ? -29.203 30.072 -58.264 1.00 85.19 234 PRO D O 1
ATOM 6643 N N . THR D 2 235 ? -29.681 28.089 -59.245 1.00 85.48 235 THR D N 1
ATOM 6644 C CA . THR D 2 235 ? -30.843 27.777 -58.397 1.00 84.50 235 THR D CA 1
ATOM 6645 C C . THR D 2 235 ? -30.401 27.428 -56.966 1.00 84.81 235 THR D C 1
ATOM 6646 O O . THR D 2 235 ? -31.090 27.771 -56.000 1.00 84.25 235 THR D O 1
ATOM 6650 N N . LEU D 2 236 ? -29.247 26.766 -56.837 1.00 85.44 236 LEU D N 1
ATOM 6651 C CA . LEU D 2 236 ? -28.610 26.566 -55.529 1.00 84.98 236 LEU D CA 1
ATOM 6652 C C . LEU D 2 236 ? -28.186 27.918 -54.947 1.00 84.48 236 LEU D C 1
ATOM 6653 O O . LEU D 2 236 ? -28.201 28.109 -53.733 1.00 83.53 236 LEU D O 1
ATOM 6658 N N . GLY D 2 237 ? -27.827 28.849 -55.831 1.00 85.24 237 GLY D N 1
ATOM 6659 C CA . GLY D 2 237 ? -27.500 30.220 -55.448 1.00 85.56 237 GLY D CA 1
ATOM 6660 C C . GLY D 2 237 ? -28.681 30.985 -54.873 1.00 86.36 237 GLY D C 1
ATOM 6661 O O . GLY D 2 237 ? -28.554 31.603 -53.805 1.00 86.09 237 GLY D O 1
ATOM 6662 N N . VAL D 2 238 ? -29.823 30.949 -55.571 1.00 86.98 238 VAL D N 1
A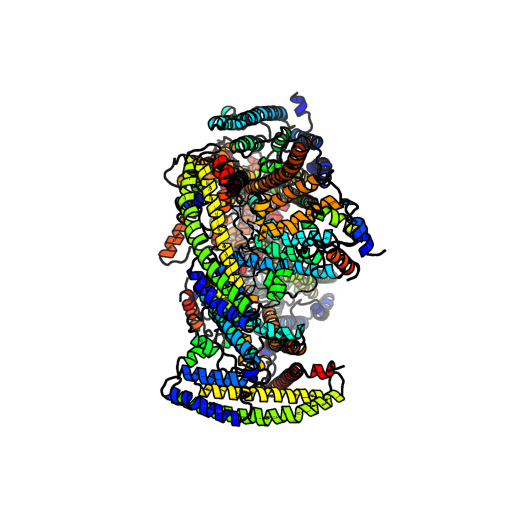TOM 6663 C CA . VAL D 2 238 ? -31.031 31.648 -55.100 1.00 86.07 238 VAL D CA 1
ATOM 6664 C C . VAL D 2 238 ? -31.525 31.062 -53.781 1.00 84.40 238 VAL D C 1
ATOM 6665 O O . VAL D 2 238 ? -32.018 31.797 -52.931 1.00 84.18 238 VAL D O 1
ATOM 6669 N N . MET D 2 239 ? -31.342 29.751 -53.614 1.00 82.74 239 MET D N 1
ATOM 6670 C CA . MET D 2 239 ? -31.736 29.041 -52.406 1.00 81.48 239 MET D CA 1
ATOM 6671 C C . MET D 2 239 ? -31.140 29.660 -51.134 1.00 79.29 239 MET D C 1
ATOM 6672 O O . MET D 2 239 ? -31.856 29.922 -50.170 1.00 78.17 239 MET D O 1
ATOM 6677 N N . TYR D 2 240 ? -29.831 29.891 -51.153 1.00 79.13 240 TYR D N 1
ATOM 6678 C CA . TYR D 2 240 ? -29.134 30.479 -50.012 1.00 77.92 240 TYR D CA 1
ATOM 6679 C C . TYR D 2 240 ? -29.398 31.966 -49.920 1.00 77.15 240 TYR D C 1
ATOM 6680 O O . TYR D 2 240 ? -29.732 32.460 -48.843 1.00 76.72 240 TYR D O 1
ATOM 6689 N N . VAL D 2 241 ? -29.269 32.665 -51.050 1.00 76.89 241 VAL D N 1
ATOM 6690 C CA . VAL D 2 241 ? -29.425 34.124 -51.093 1.00 76.77 241 VAL D CA 1
ATOM 6691 C C . VAL D 2 241 ? -30.814 34.566 -50.610 1.00 77.22 241 VAL D C 1
ATOM 6692 O O . VAL D 2 241 ? -30.901 35.443 -49.740 1.00 76.47 241 VAL D O 1
ATOM 6696 N N . TYR D 2 242 ? -31.874 33.941 -51.146 1.00 77.81 242 TYR D N 1
ATOM 6697 C CA . TYR D 2 242 ? -33.247 34.212 -50.708 1.00 77.05 242 TYR D CA 1
ATOM 6698 C C . TYR D 2 242 ? -33.426 33.862 -49.239 1.00 76.90 242 TYR D C 1
ATOM 6699 O O . TYR D 2 242 ? -34.018 34.637 -48.492 1.00 76.45 242 TYR D O 1
ATOM 6708 N N . GLY D 2 243 ? -32.932 32.690 -48.842 1.00 77.11 243 GLY D N 1
ATOM 6709 C CA . GLY D 2 243 ? -33.014 32.229 -47.457 1.00 77.89 243 GLY D CA 1
ATOM 6710 C C . GLY D 2 243 ? -32.547 33.272 -46.457 1.00 78.03 243 GLY D C 1
ATOM 6711 O O . GLY D 2 243 ? -33.278 33.596 -45.513 1.00 78.77 243 GLY D O 1
ATOM 6712 N N . PHE D 2 244 ? -31.340 33.802 -46.685 1.00 77.01 244 PHE D N 1
ATOM 6713 C CA . PHE D 2 244 ? -30.772 34.881 -45.864 1.00 74.55 244 PHE D CA 1
ATOM 6714 C C . PHE D 2 244 ? -31.559 36.183 -45.990 1.00 73.74 244 PHE D C 1
ATOM 6715 O O . PHE D 2 244 ? -31.770 36.881 -44.989 1.00 72.85 244 PHE D O 1
ATOM 6723 N N . ASP D 2 245 ? -32.004 36.484 -47.213 1.00 73.16 245 ASP D N 1
ATOM 6724 C CA . ASP D 2 245 ? -32.859 37.640 -47.479 1.00 72.52 245 ASP D CA 1
ATOM 6725 C C . ASP D 2 245 ? -34.155 37.577 -46.676 1.00 72.76 245 ASP D C 1
ATOM 6726 O O . ASP D 2 245 ? -34.505 38.550 -46.004 1.00 73.96 245 ASP D O 1
ATOM 6731 N N . LEU D 2 246 ? -34.845 36.435 -46.738 1.00 71.56 246 LEU D N 1
ATOM 6732 C CA . LEU D 2 246 ? -36.056 36.192 -45.947 1.00 69.79 246 LEU D CA 1
ATOM 6733 C C . LEU D 2 246 ? -35.786 36.435 -44.475 1.00 68.32 246 LEU D C 1
ATOM 6734 O O . LEU D 2 246 ? -36.515 37.186 -43.851 1.00 67.30 246 LEU D O 1
ATOM 6739 N N . PHE D 2 247 ? -34.726 35.826 -43.943 1.00 68.52 247 PHE D N 1
ATOM 6740 C CA . PHE D 2 247 ? -34.379 35.999 -42.542 1.00 68.82 247 PHE D CA 1
ATOM 6741 C C . PHE D 2 247 ? -34.098 37.451 -42.180 1.00 69.39 247 PHE D C 1
ATOM 6742 O O . PHE D 2 247 ? -34.677 37.958 -41.232 1.00 69.93 247 PHE D O 1
ATOM 6750 N N . PHE D 2 248 ? -33.208 38.111 -42.915 1.00 70.40 248 PHE D N 1
ATOM 6751 C CA . PHE D 2 248 ? -32.769 39.459 -42.536 1.00 70.84 248 PHE D CA 1
ATOM 6752 C C . PHE D 2 248 ? -33.870 40.503 -42.620 1.00 71.86 248 PHE D C 1
ATOM 6753 O O . PHE D 2 248 ? -33.967 41.383 -41.754 1.00 70.73 248 PHE D O 1
ATOM 6761 N N . ASP D 2 249 ? -34.701 40.381 -43.653 1.00 74.11 249 ASP D N 1
ATOM 6762 C CA . ASP D 2 249 ? -35.821 41.283 -43.864 1.00 76.00 249 ASP D CA 1
ATOM 6763 C C . ASP D 2 249 ? -36.849 41.126 -42.758 1.00 74.08 249 ASP D C 1
ATOM 6764 O O . ASP D 2 249 ? -37.289 42.116 -42.182 1.00 74.38 249 ASP D O 1
ATOM 6769 N N . PHE D 2 250 ? -37.197 39.882 -42.443 1.00 71.77 250 PHE D N 1
ATOM 6770 C CA . PHE D 2 250 ? -38.211 39.604 -41.427 1.00 69.23 250 PHE D CA 1
ATOM 6771 C C . PHE D 2 250 ? -37.731 39.807 -39.999 1.00 67.98 250 PHE D C 1
ATOM 6772 O O . PHE D 2 250 ? -38.488 40.300 -39.172 1.00 67.27 250 PHE D O 1
ATOM 6780 N N . ALA D 2 251 ? -36.490 39.428 -39.713 1.00 68.14 251 ALA D N 1
ATOM 6781 C CA . ALA D 2 251 ? -35.897 39.583 -38.379 1.00 67.41 251 ALA D CA 1
ATOM 6782 C C . ALA D 2 251 ? -35.669 41.042 -38.038 1.00 66.62 251 ALA D C 1
ATOM 6783 O O . ALA D 2 251 ? -35.850 41.447 -36.887 1.00 66.62 251 ALA D O 1
ATOM 6785 N N . GLY D 2 252 ? -35.270 41.816 -39.049 1.00 65.40 252 GLY D N 1
ATOM 6786 C CA . GLY D 2 252 ? -35.081 43.259 -38.920 1.00 64.19 252 GLY D CA 1
ATOM 6787 C C . GLY D 2 252 ? -36.384 43.964 -38.644 1.00 62.81 252 GLY D C 1
ATOM 6788 O O . GLY D 2 252 ? -36.458 44.823 -37.762 1.00 61.52 252 GLY D O 1
ATOM 6789 N N . TYR D 2 253 ? -37.412 43.591 -39.403 1.00 63.20 253 TYR D N 1
ATOM 6790 C CA . TYR D 2 253 ? -38.768 44.058 -39.155 1.00 63.28 253 TYR D CA 1
ATOM 6791 C C . TYR D 2 253 ? -39.176 43.762 -37.720 1.00 62.58 253 TYR D C 1
ATOM 6792 O O . TYR D 2 253 ? -39.592 44.664 -37.000 1.00 63.16 253 TYR D O 1
ATOM 6801 N N . SER D 2 254 ? -39.046 42.500 -37.318 1.00 61.72 254 SER D N 1
ATOM 6802 C CA . SER D 2 254 ? -39.428 42.039 -35.990 1.00 61.61 254 SER D CA 1
ATOM 6803 C C . SER D 2 254 ? -38.775 42.860 -34.884 1.00 62.54 254 SER D C 1
ATOM 6804 O O . SER D 2 254 ? -39.406 43.140 -33.865 1.00 62.30 254 SER D O 1
ATOM 6807 N N . MET D 2 255 ? -37.522 43.254 -35.101 1.00 64.44 255 MET D N 1
ATOM 6808 C CA . MET D 2 255 ? -36.769 44.055 -34.136 1.00 65.27 255 MET D CA 1
ATOM 6809 C C . MET D 2 255 ? -37.331 45.458 -34.020 1.00 64.35 255 MET D C 1
ATOM 6810 O O . MET D 2 255 ? -37.437 45.988 -32.912 1.00 64.68 255 MET D O 1
ATOM 6815 N N . PHE D 2 256 ? -37.682 46.047 -35.164 1.00 63.19 256 PHE D N 1
ATOM 6816 C CA . PHE D 2 256 ? -38.372 47.333 -35.207 1.00 62.30 256 PHE D CA 1
ATOM 6817 C C . PHE D 2 256 ? -39.683 47.243 -34.440 1.00 60.83 256 PHE D C 1
ATOM 6818 O O . PHE D 2 256 ? -39.947 48.069 -33.568 1.00 59.67 256 PHE D O 1
ATOM 6826 N N . ALA D 2 257 ? -40.472 46.216 -34.756 1.00 59.92 257 ALA D N 1
ATOM 6827 C CA . ALA D 2 257 ? -41.746 45.948 -34.093 1.00 60.00 257 ALA D CA 1
ATOM 6828 C C . ALA D 2 257 ? -41.598 45.899 -32.571 1.00 59.81 257 ALA D C 1
ATOM 6829 O O . ALA D 2 257 ? -42.335 46.582 -31.856 1.00 60.18 257 ALA D O 1
ATOM 6831 N N . LEU D 2 258 ? -40.622 45.125 -32.098 1.00 59.18 258 LEU D N 1
ATOM 6832 C CA . LEU D 2 258 ? -40.316 44.996 -30.671 1.00 58.92 258 LEU D CA 1
ATOM 6833 C C . LEU D 2 258 ? -39.864 46.309 -30.034 1.00 59.00 258 LEU D C 1
ATOM 6834 O O . LEU D 2 258 ? -40.195 46.583 -28.879 1.00 58.88 258 LEU D O 1
ATOM 6839 N N . ALA D 2 259 ? -39.118 47.108 -30.798 1.00 59.67 259 ALA D N 1
ATOM 6840 C CA . ALA D 2 259 ? -38.568 48.381 -30.330 1.00 60.55 259 ALA D CA 1
ATOM 6841 C C . ALA D 2 259 ? -39.657 49.422 -30.096 1.00 60.91 259 ALA D C 1
ATOM 6842 O O . ALA D 2 259 ? -39.658 50.094 -29.060 1.00 61.11 259 ALA D O 1
ATOM 6844 N N . VAL D 2 260 ? -40.569 49.541 -31.061 1.00 60.95 260 VAL D N 1
ATOM 6845 C CA . VAL D 2 260 ? -41.695 50.486 -31.001 1.00 61.37 260 VAL D CA 1
ATOM 6846 C C . VAL D 2 260 ? -42.646 50.085 -29.879 1.00 61.25 260 VAL D C 1
ATOM 6847 O O . VAL D 2 260 ? -43.036 50.927 -29.069 1.00 61.99 260 VAL D O 1
ATOM 6851 N N . SER D 2 261 ? -42.975 48.793 -29.825 1.00 60.52 261 SER D N 1
ATOM 6852 C CA . SER D 2 261 ? -43.729 48.198 -28.726 1.00 60.48 261 SER D CA 1
ATOM 6853 C C . SER D 2 261 ? -43.151 48.581 -27.356 1.00 61.90 261 SER D C 1
ATOM 6854 O O . SER D 2 261 ? -43.896 48.953 -26.458 1.00 61.94 261 SER D O 1
ATOM 6857 N N . ASN D 2 262 ? -41.827 48.507 -27.217 1.00 65.13 262 ASN D N 1
ATOM 6858 C CA . ASN D 2 262 ? -41.127 48.860 -25.970 1.00 67.65 262 ASN D CA 1
ATOM 6859 C C . ASN D 2 262 ? -41.353 50.309 -25.559 1.00 68.93 262 ASN D C 1
ATOM 6860 O O . ASN D 2 262 ? -41.592 50.590 -24.384 1.00 68.92 262 ASN D O 1
ATOM 6865 N N . LEU D 2 263 ? -41.293 51.214 -26.535 1.00 70.79 263 LEU D N 1
ATOM 6866 C CA . LEU D 2 263 ? -41.578 52.630 -26.317 1.00 72.66 263 LEU D CA 1
ATOM 6867 C C . LEU D 2 263 ? -43.021 52.840 -25.894 1.00 73.55 263 LEU D C 1
ATOM 6868 O O . LEU D 2 263 ? -43.317 53.781 -25.170 1.00 75.11 263 LEU D O 1
ATOM 6873 N N . MET D 2 264 ? -43.903 51.953 -26.353 1.00 73.69 264 MET D N 1
ATOM 6874 C CA . MET D 2 264 ? -45.310 51.920 -25.939 1.00 73.47 264 MET D CA 1
ATOM 6875 C C . MET D 2 264 ? -45.547 51.136 -24.637 1.00 71.70 264 MET D C 1
ATOM 6876 O O . MET D 2 264 ? -46.685 50.818 -24.295 1.00 71.28 264 MET D O 1
ATOM 6881 N N . GLY D 2 265 ? -44.472 50.821 -23.922 1.00 69.98 265 GLY D N 1
ATOM 6882 C CA . GLY D 2 265 ? -44.573 50.250 -22.584 1.00 68.56 265 GLY D CA 1
ATOM 6883 C C . GLY D 2 265 ? -44.676 48.741 -22.491 1.00 67.30 265 GLY D C 1
ATOM 6884 O O . GLY D 2 265 ? -44.214 48.154 -21.511 1.00 67.64 265 GLY D O 1
ATOM 6885 N N . ILE D 2 266 ? -45.295 48.105 -23.481 1.00 65.96 266 ILE D N 1
ATOM 6886 C CA . ILE D 2 266 ? -45.458 46.646 -23.439 1.00 65.19 266 ILE D CA 1
ATOM 6887 C C . ILE D 2 266 ? -44.316 45.936 -24.179 1.00 64.95 266 ILE D C 1
ATOM 6888 O O . ILE D 2 266 ? -43.732 46.496 -25.102 1.00 65.33 266 ILE D O 1
ATOM 6893 N N . LYS D 2 267 ? -43.995 44.716 -23.754 1.00 64.46 267 LYS D N 1
ATOM 6894 C CA . LYS D 2 267 ? -42.976 43.898 -24.430 1.00 63.51 267 LYS D CA 1
ATOM 6895 C C . LYS D 2 267 ? -43.572 42.665 -25.130 1.00 62.88 267 LYS D C 1
ATOM 6896 O O . LYS D 2 267 ? -43.836 41.621 -24.514 1.00 61.42 267 LYS D O 1
ATOM 6902 N N . SER D 2 268 ? -43.795 42.838 -26.431 1.00 63.23 268 SER D N 1
ATOM 6903 C CA . SER D 2 268 ? -44.328 41.816 -27.329 1.00 63.59 268 SER D CA 1
ATOM 6904 C C . SER D 2 268 ? -43.399 40.601 -27.409 1.00 64.78 268 SER D C 1
ATOM 6905 O O . SER D 2 268 ? -42.203 40.745 -27.138 1.00 66.13 268 SER D O 1
ATOM 6908 N N . PRO D 2 269 ? -43.930 39.406 -27.773 1.00 65.45 269 PRO D N 1
ATOM 6909 C CA . PRO D 2 269 ? -43.070 38.214 -27.860 1.00 66.28 269 PRO D CA 1
ATOM 6910 C C . PRO D 2 269 ? -42.018 38.332 -28.969 1.00 67.09 269 PRO D C 1
ATOM 6911 O O . PRO D 2 269 ? -42.261 38.987 -29.983 1.00 68.58 269 PRO D O 1
ATOM 6915 N N . ILE D 2 270 ? -40.859 37.715 -28.757 1.00 66.77 270 ILE D N 1
ATOM 6916 C CA . ILE D 2 270 ? -39.755 37.762 -29.723 1.00 65.51 270 ILE D CA 1
ATOM 6917 C C . ILE D 2 270 ? -39.977 36.739 -30.865 1.00 65.16 270 ILE D C 1
ATOM 6918 O O . ILE D 2 270 ? -40.686 35.740 -30.688 1.00 64.87 270 ILE D O 1
ATOM 6923 N N . ASN D 2 271 ? -39.406 37.021 -32.036 1.00 65.47 271 ASN D N 1
ATOM 6924 C CA . ASN D 2 271 ? -39.586 36.196 -33.238 1.00 64.96 271 ASN D CA 1
ATOM 6925 C C . ASN D 2 271 ? -38.404 35.295 -33.627 1.00 64.49 271 ASN D C 1
ATOM 6926 O O . ASN D 2 271 ? -38.607 34.225 -34.205 1.00 63.61 271 ASN D O 1
ATOM 6931 N N . PHE D 2 272 ? -37.180 35.733 -33.331 1.00 63.90 272 PHE D N 1
ATOM 6932 C CA . PHE D 2 272 ? -35.985 34.977 -33.714 1.00 63.80 272 PHE D CA 1
ATOM 6933 C C . PHE D 2 272 ? -34.968 34.842 -32.600 1.00 64.64 272 PHE D C 1
ATOM 6934 O O . PHE D 2 272 ? -34.747 35.782 -31.824 1.00 64.87 272 PHE D O 1
ATOM 6942 N N . ASP D 2 273 ? -34.360 33.655 -32.538 1.00 65.29 273 ASP D N 1
ATOM 6943 C CA . ASP D 2 273 ? -33.310 33.347 -31.568 1.00 65.51 273 ASP D CA 1
ATOM 6944 C C . ASP D 2 273 ? -32.188 32.511 -32.199 1.00 66.01 273 ASP D C 1
ATOM 6945 O O . ASP D 2 273 ? -32.097 31.308 -31.963 1.00 65.54 273 ASP D O 1
ATOM 6950 N N . LYS D 2 274 ? -31.332 33.173 -32.981 1.00 66.40 274 LYS D N 1
ATOM 6951 C CA . LYS D 2 274 ? -30.226 32.531 -33.721 1.00 66.90 274 LYS D CA 1
ATOM 6952 C C . LYS D 2 274 ? -30.701 31.232 -34.408 1.00 66.75 274 LYS D C 1
ATOM 6953 O O . LYS D 2 274 ? -30.291 30.139 -34.011 1.00 66.14 274 LYS D O 1
ATOM 6959 N N . PRO D 2 275 ? -31.584 31.345 -35.424 1.00 67.23 275 PRO D N 1
ATOM 6960 C CA . PRO D 2 275 ? -32.189 30.129 -36.000 1.00 68.48 275 PRO D CA 1
ATOM 6961 C C . PRO D 2 275 ? -31.232 29.182 -36.740 1.00 69.33 275 PRO D C 1
ATOM 6962 O O . PRO D 2 275 ? -31.533 27.989 -36.845 1.00 69.83 275 PRO D O 1
ATOM 6966 N N . PHE D 2 276 ? -30.099 29.700 -37.221 1.00 69.79 276 PHE D N 1
ATOM 6967 C CA . PHE D 2 276 ? -29.195 28.908 -38.058 1.00 70.69 276 PHE D CA 1
ATOM 6968 C C . PHE D 2 276 ? -28.216 27.981 -37.321 1.00 70.85 276 PHE D C 1
ATOM 6969 O O . PHE D 2 276 ? -27.759 26.989 -37.892 1.00 72.15 276 PHE D O 1
ATOM 6977 N N . ILE D 2 277 ? -27.934 28.281 -36.056 1.00 70.51 277 ILE D N 1
ATOM 6978 C CA . ILE D 2 277 ? -27.137 27.384 -35.208 1.00 71.85 277 ILE D CA 1
ATOM 6979 C C . ILE D 2 277 ? -27.939 26.200 -34.637 1.00 73.03 277 ILE D C 1
ATOM 6980 O O . ILE D 2 277 ? -27.435 25.457 -33.795 1.00 73.61 277 ILE D O 1
ATOM 6985 N N . SER D 2 278 ? -29.178 26.030 -35.094 1.00 74.94 278 SER D N 1
ATOM 6986 C CA . SER D 2 278 ? -30.027 24.931 -34.628 1.00 76.73 278 SER D CA 1
ATOM 6987 C C . SER D 2 278 ? -29.599 23.615 -35.265 1.00 78.25 278 SER D C 1
ATOM 6988 O O . SER D 2 278 ? -29.449 23.518 -36.494 1.00 77.70 278 SER D O 1
ATOM 6991 N N . ARG D 2 279 ? -29.390 22.624 -34.396 1.00 80.84 279 ARG D N 1
ATOM 6992 C CA . ARG D 2 279 ? -28.898 21.294 -34.771 1.00 83.08 279 ARG D CA 1
ATOM 6993 C C . ARG D 2 279 ? -30.037 20.399 -35.216 1.00 82.72 279 ARG D C 1
ATOM 6994 O O . ARG D 2 279 ? -29.824 19.360 -35.825 1.00 82.66 279 ARG D O 1
ATOM 7002 N N . ASP D 2 280 ? -31.252 20.844 -34.930 1.00 84.09 280 ASP D N 1
ATOM 7003 C CA . ASP D 2 280 ? -32.449 20.024 -34.956 1.00 84.62 280 ASP D CA 1
ATOM 7004 C C . ASP D 2 280 ? -33.529 20.763 -35.731 1.00 83.82 280 ASP D C 1
ATOM 7005 O O . ASP D 2 280 ? -33.554 21.994 -35.740 1.00 84.35 280 ASP D O 1
ATOM 7010 N N . MET D 2 281 ? -34.417 20.017 -36.379 1.00 83.67 281 MET D N 1
ATOM 7011 C CA . MET D 2 281 ? -35.660 20.583 -36.920 1.00 82.82 281 MET D CA 1
ATOM 7012 C C . MET D 2 281 ? -36.584 21.000 -35.783 1.00 80.48 281 MET D C 1
ATOM 7013 O O . MET D 2 281 ? -37.216 22.058 -35.852 1.00 79.17 281 MET D O 1
ATOM 7018 N N . LYS D 2 282 ? -36.635 20.163 -34.742 1.00 79.14 282 LYS D N 1
ATOM 7019 C CA . LYS D 2 282 ? -37.310 20.473 -33.485 1.00 78.01 282 LYS D CA 1
ATOM 7020 C C . LYS D 2 282 ? -36.785 21.766 -32.863 1.00 75.51 282 LYS D C 1
ATOM 7021 O O . LYS D 2 282 ? -37.566 22.595 -32.391 1.00 75.39 282 LYS D O 1
ATOM 7027 N N . GLU D 2 283 ? -35.467 21.940 -32.884 1.00 74.11 283 GLU D N 1
ATOM 7028 C CA . GLU D 2 283 ? -34.826 23.140 -32.353 1.00 72.27 283 GLU D CA 1
ATOM 7029 C C . GLU D 2 283 ? -35.090 24.360 -33.226 1.00 69.41 283 GLU D C 1
ATOM 7030 O O . GLU D 2 283 ? -35.203 25.472 -32.706 1.00 69.01 283 GLU D O 1
ATOM 7036 N N . PHE D 2 284 ? -35.192 24.148 -34.540 1.00 66.61 284 PHE D N 1
ATOM 7037 C CA . PHE D 2 284 ? -35.389 25.240 -35.498 1.00 64.04 284 PHE D CA 1
ATOM 7038 C C . PHE D 2 284 ? -36.681 26.004 -35.241 1.00 62.53 284 PHE D C 1
ATOM 7039 O O . PHE D 2 284 ? -36.693 27.238 -35.266 1.00 61.07 284 PHE D O 1
ATOM 7047 N N . TRP D 2 285 ? -37.754 25.259 -34.976 1.00 61.49 285 TRP D N 1
ATOM 7048 C CA . TRP D 2 285 ? -39.053 25.855 -34.700 1.00 59.88 285 TRP D CA 1
ATOM 7049 C C . TRP D 2 285 ? -39.167 26.482 -33.303 1.00 60.20 285 TRP D C 1
ATOM 7050 O O . TRP D 2 285 ? -40.178 27.125 -32.990 1.00 60.60 285 TRP D O 1
ATOM 7061 N N . ASN D 2 286 ? -38.127 26.315 -32.487 1.00 60.55 286 ASN D N 1
ATOM 7062 C CA . ASN D 2 286 ? -37.982 27.071 -31.245 1.00 60.98 286 ASN D CA 1
ATOM 7063 C C . ASN D 2 286 ? -37.125 28.318 -31.430 1.00 61.01 286 ASN D C 1
ATOM 7064 O O . ASN D 2 286 ? -36.797 28.994 -30.449 1.00 60.83 286 ASN D O 1
ATOM 7069 N N . ARG D 2 287 ? -36.763 28.611 -32.682 1.00 61.03 287 ARG D N 1
ATOM 7070 C CA . ARG D 2 287 ? -35.839 29.702 -32.999 1.00 60.63 287 ARG D CA 1
ATOM 7071 C C . ARG D 2 287 ? -36.283 30.540 -34.195 1.00 60.60 287 ARG D C 1
ATOM 7072 O O . ARG D 2 287 ? -35.837 31.681 -34.344 1.00 61.21 287 ARG D O 1
ATOM 7080 N N . TRP D 2 288 ? -37.154 29.972 -35.033 1.00 60.05 288 TRP D N 1
ATOM 7081 C CA . TRP D 2 288 ? -37.643 30.633 -36.246 1.00 60.53 288 TRP D CA 1
ATOM 7082 C C . TRP D 2 288 ? -39.102 31.039 -36.139 1.00 62.04 288 TRP D C 1
ATOM 7083 O O . TRP D 2 288 ? -39.948 30.221 -35.751 1.00 64.12 288 TRP D O 1
ATOM 7094 N N . HIS D 2 289 ? -39.385 32.288 -36.527 1.00 62.36 289 HIS D N 1
ATOM 7095 C CA . HIS D 2 289 ? -40.725 32.904 -36.437 1.00 61.91 289 HIS D CA 1
ATOM 7096 C C . HIS D 2 289 ? -41.488 32.433 -35.196 1.00 61.62 289 HIS D C 1
ATOM 7097 O O . HIS D 2 289 ? -42.611 31.935 -35.286 1.00 61.84 289 HIS D O 1
ATOM 7104 N N . MET D 2 290 ? -40.844 32.603 -34.047 1.00 61.89 290 MET D N 1
ATOM 7105 C CA . MET D 2 290 ? -41.250 31.973 -32.795 1.00 62.41 290 MET D CA 1
ATOM 7106 C C . MET D 2 290 ? -42.694 32.275 -32.394 1.00 62.53 290 MET D C 1
ATOM 7107 O O . MET D 2 290 ? -43.441 31.352 -32.075 1.00 62.86 290 MET D O 1
ATOM 7112 N N . SER D 2 291 ? -43.089 33.548 -32.458 1.00 61.90 291 SER D N 1
ATOM 7113 C CA . SER D 2 291 ? -44.463 33.961 -32.148 1.00 61.34 291 SER D CA 1
ATOM 7114 C C . SER D 2 291 ? -45.521 33.195 -32.954 1.00 61.34 291 SER D C 1
ATOM 7115 O O . SER D 2 291 ? -46.570 32.850 -32.413 1.00 61.14 291 SER D O 1
ATOM 7118 N N . LEU D 2 292 ? -45.231 32.921 -34.228 1.00 61.63 292 LEU D N 1
ATOM 7119 C CA . LEU D 2 292 ? -46.094 32.089 -35.074 1.00 62.02 292 LEU D CA 1
ATOM 7120 C C . LEU D 2 292 ? -46.032 30.612 -34.688 1.00 62.33 292 LEU D C 1
ATOM 7121 O O . LEU D 2 292 ? -47.068 29.950 -34.583 1.00 63.09 292 LEU D O 1
ATOM 7126 N N . SER D 2 293 ? -44.817 30.104 -34.495 1.00 62.83 293 SER D N 1
ATOM 7127 C CA . SER D 2 293 ? -44.594 28.707 -34.151 1.00 64.28 293 SER D CA 1
ATOM 7128 C C . SER D 2 293 ? -45.191 28.372 -32.793 1.00 65.84 293 SER D C 1
ATOM 7129 O O . SER D 2 293 ? -45.915 27.385 -32.659 1.00 67.04 293 SER D O 1
ATOM 7132 N N . PHE D 2 294 ? -44.892 29.208 -31.802 1.00 66.87 294 PHE D N 1
ATOM 7133 C CA . PHE D 2 294 ? -45.376 29.040 -30.433 1.00 68.58 294 PHE D CA 1
ATOM 7134 C C . PHE D 2 294 ? -46.907 29.150 -30.337 1.00 69.04 294 PHE D C 1
ATOM 7135 O O . PHE D 2 294 ? -47.518 28.483 -29.497 1.00 70.02 294 PHE D O 1
ATOM 7143 N N . TRP D 2 295 ? -47.517 29.975 -31.193 1.00 67.91 295 TRP D N 1
ATOM 7144 C CA . TRP D 2 295 ? -48.979 30.014 -31.315 1.00 66.46 295 TRP D CA 1
ATOM 7145 C C . TRP D 2 295 ? -49.483 28.671 -31.842 1.00 66.39 295 TRP D C 1
ATOM 7146 O O . TRP D 2 295 ? -50.225 27.980 -31.144 1.00 67.78 295 TRP D O 1
ATOM 7157 N N . PHE D 2 296 ? -49.049 28.295 -33.046 1.00 65.27 296 PHE D N 1
ATOM 7158 C CA . PHE D 2 296 ? -49.438 27.028 -33.687 1.00 64.27 296 PHE D CA 1
ATOM 7159 C C . PHE D 2 296 ? -49.186 25.789 -32.828 1.00 64.72 296 PHE D C 1
ATOM 7160 O O . PHE D 2 296 ? -49.916 24.803 -32.940 1.00 63.88 296 PHE D O 1
ATOM 7168 N N . ARG D 2 297 ? -48.158 25.856 -31.978 1.00 65.67 297 ARG D N 1
ATOM 7169 C CA . ARG D 2 297 ? -47.827 24.774 -31.050 1.00 67.43 297 ARG D CA 1
ATOM 7170 C C . ARG D 2 297 ? -48.940 24.585 -30.031 1.00 68.09 297 ARG D C 1
ATOM 7171 O O . ARG D 2 297 ? -49.421 23.471 -29.850 1.00 69.49 297 ARG D O 1
ATOM 7179 N N . ASP D 2 298 ? -49.348 25.680 -29.396 1.00 67.95 298 ASP D N 1
ATOM 7180 C CA . ASP D 2 298 ? -50.319 25.649 -28.309 1.00 68.24 298 ASP D CA 1
ATOM 7181 C C . ASP D 2 298 ? -51.775 25.607 -28.773 1.00 69.19 298 ASP D C 1
ATOM 7182 O O . ASP D 2 298 ? -52.617 24.971 -28.129 1.00 70.97 298 ASP D O 1
ATOM 7187 N N . PHE D 2 299 ? -52.065 26.276 -29.883 1.00 68.51 299 PHE D N 1
ATOM 7188 C CA . PHE D 2 299 ? -53.439 26.422 -30.335 1.00 68.75 299 PHE D CA 1
ATOM 7189 C C . PHE D 2 299 ? -53.864 25.437 -31.421 1.00 69.81 299 PHE D C 1
ATOM 7190 O O . PHE D 2 299 ? -55.045 25.111 -31.502 1.00 70.81 299 PHE D O 1
ATOM 7198 N N . VAL D 2 300 ? -52.930 24.958 -32.241 1.00 70.01 300 VAL D N 1
ATOM 7199 C CA . VAL D 2 300 ? -53.264 23.984 -33.296 1.00 70.17 300 VAL D CA 1
ATOM 7200 C C . VAL D 2 300 ? -52.726 22.590 -32.958 1.00 72.15 300 VAL D C 1
ATOM 7201 O O . VAL D 2 300 ? -53.502 21.632 -32.935 1.00 73.21 300 VAL D O 1
ATOM 7205 N N . PHE D 2 301 ? -51.423 22.480 -32.681 1.00 73.35 301 PHE D N 1
ATOM 7206 C CA . PHE D 2 301 ? -50.799 21.185 -32.374 1.00 74.82 301 PHE D CA 1
ATOM 7207 C C . PHE D 2 301 ? -51.361 20.563 -31.092 1.00 76.24 301 PHE D C 1
ATOM 7208 O O . PHE D 2 301 ? -52.094 19.580 -31.169 1.00 76.89 301 PHE D O 1
ATOM 7216 N N . MET D 2 302 ? -51.035 21.163 -29.941 1.00 78.29 302 MET D N 1
ATOM 7217 C CA . MET D 2 302 ? -51.410 20.662 -28.605 1.00 81.50 302 MET D CA 1
ATOM 7218 C C . MET D 2 302 ? -52.880 20.285 -28.526 1.00 82.39 302 MET D C 1
ATOM 7219 O O . MET D 2 302 ? -53.209 19.201 -28.043 1.00 84.26 302 MET D O 1
ATOM 7224 N N . ARG D 2 303 ? -53.743 21.175 -29.026 1.00 81.20 303 ARG D N 1
ATOM 7225 C CA . ARG D 2 303 ? -55.192 20.971 -29.054 1.00 79.86 303 ARG D CA 1
ATOM 7226 C C . ARG D 2 303 ? -55.605 19.762 -29.903 1.00 79.45 303 A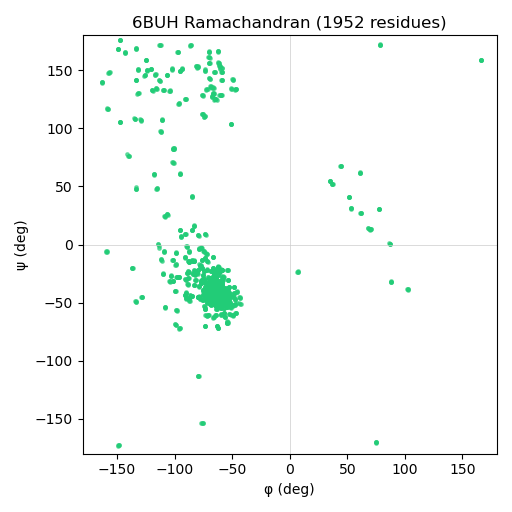RG D C 1
ATOM 7227 O O . ARG D 2 303 ? -56.507 19.012 -29.512 1.00 80.10 303 ARG D O 1
ATOM 7235 N N . LEU D 2 304 ? -54.932 19.570 -31.040 1.00 78.37 304 LEU D N 1
ATOM 7236 C CA . LEU D 2 304 ? -55.220 18.448 -31.939 1.00 77.60 304 LEU D CA 1
ATOM 7237 C C . LEU D 2 304 ? -54.789 17.101 -31.363 1.00 77.70 304 LEU D C 1
ATOM 7238 O O . LEU D 2 304 ? -55.488 16.104 -31.540 1.00 77.60 304 LEU D O 1
ATOM 7243 N N . VAL D 2 305 ? -53.644 17.086 -30.679 1.00 77.71 305 VAL D N 1
ATOM 7244 C CA . VAL D 2 305 ? -53.102 15.859 -30.081 1.00 78.08 305 VAL D CA 1
ATOM 7245 C C . VAL D 2 305 ? -54.061 15.290 -29.030 1.00 78.59 305 VAL D C 1
ATOM 7246 O O . VAL D 2 305 ? -54.305 14.081 -29.014 1.00 79.27 305 VAL D O 1
ATOM 7250 N N . ILE D 2 306 ? -54.605 16.169 -28.183 1.00 78.22 306 ILE D N 1
ATOM 7251 C CA . ILE D 2 306 ? -55.593 15.793 -27.153 1.00 78.71 306 ILE D CA 1
ATOM 7252 C C . ILE D 2 306 ? -56.824 15.123 -27.784 1.00 79.64 306 ILE D C 1
ATOM 7253 O O . ILE D 2 306 ? -57.272 14.089 -27.295 1.00 79.14 306 ILE D O 1
ATOM 7258 N N . VAL D 2 307 ? -57.335 15.703 -28.873 1.00 80.37 307 VAL D N 1
ATOM 7259 C CA . VAL D 2 307 ? -58.488 15.166 -29.629 1.00 80.93 307 VAL D CA 1
ATOM 7260 C C . VAL D 2 307 ? -58.221 13.755 -30.172 1.00 83.67 307 VAL D C 1
ATOM 7261 O O . VAL D 2 307 ? -59.084 12.883 -30.081 1.00 86.08 307 VAL D O 1
ATOM 7265 N N . LEU D 2 308 ? -57.025 13.533 -30.708 1.00 84.74 308 LEU D N 1
ATOM 7266 C CA . LEU D 2 308 ? -56.653 12.226 -31.248 1.00 87.55 308 LEU D CA 1
ATOM 7267 C C . LEU D 2 308 ? -56.324 11.203 -30.144 1.00 90.94 308 LEU D C 1
ATOM 7268 O O . LEU D 2 308 ? -56.241 9.998 -30.411 1.00 91.87 308 LEU D O 1
ATOM 7273 N N . MET D 2 309 ? -56.150 11.695 -28.914 1.00 94.81 309 MET D N 1
ATOM 7274 C CA . MET D 2 309 ? -55.875 10.861 -27.733 1.00 100.07 309 MET D CA 1
ATOM 7275 C C . MET D 2 309 ? -57.111 10.641 -26.857 1.00 101.14 309 MET D C 1
ATOM 7276 O O . MET D 2 309 ? -57.217 9.607 -26.191 1.00 104.90 309 MET D O 1
ATOM 7281 N N . ARG D 2 310 ? -58.007 11.634 -26.836 1.00 98.71 310 ARG D N 1
ATOM 7282 C CA . ARG D 2 310 ? -59.363 11.518 -26.277 1.00 96.51 310 ARG D CA 1
ATOM 7283 C C . ARG D 2 310 ? -60.048 10.370 -27.021 1.00 96.03 310 ARG D C 1
ATOM 7284 O O . ARG D 2 310 ? -60.413 9.364 -26.416 1.00 94.61 310 ARG D O 1
ATOM 7292 N N . ASN D 2 311 ? -60.142 10.518 -28.344 1.00 96.75 311 ASN D N 1
ATOM 7293 C CA . ASN D 2 311 ? -60.822 9.580 -29.236 1.00 99.14 311 ASN D CA 1
ATOM 7294 C C . ASN D 2 311 ? -60.024 8.319 -29.579 1.00 100.70 311 ASN D C 1
ATOM 7295 O O . ASN D 2 311 ? -60.545 7.439 -30.274 1.00 102.67 311 ASN D O 1
ATOM 7300 N N . LYS D 2 312 ? -58.778 8.243 -29.098 1.00 100.36 312 LYS D N 1
ATOM 7301 C CA . LYS D 2 312 ? -57.836 7.131 -29.379 1.00 100.20 312 LYS D CA 1
ATOM 7302 C C . LYS D 2 312 ? -57.929 6.580 -30.821 1.00 99.31 312 LYS D C 1
ATOM 7303 O O . LYS D 2 312 ? -58.073 5.367 -31.038 1.00 99.64 312 LYS D O 1
ATOM 7309 N N . VAL D 2 313 ? -57.846 7.496 -31.788 1.00 97.36 313 VAL D N 1
ATOM 7310 C CA . VAL D 2 313 ? -58.069 7.202 -33.211 1.00 97.87 313 VAL D CA 1
ATOM 7311 C C . VAL D 2 313 ? -56.979 6.309 -33.827 1.00 100.44 313 VAL D C 1
ATOM 7312 O O . VAL D 2 313 ? -57.293 5.382 -34.582 1.00 103.01 313 VAL D O 1
ATOM 7316 N N . PHE D 2 314 ? -55.717 6.578 -33.486 1.00 101.77 314 PHE D N 1
ATOM 7317 C CA . PHE D 2 314 ? -54.592 5.810 -34.031 1.00 102.89 314 PHE D CA 1
ATOM 7318 C C . PHE D 2 314 ? -54.041 4.780 -33.053 1.00 104.57 314 PHE D C 1
ATOM 7319 O O . PHE D 2 314 ? -54.113 4.964 -31.835 1.00 102.78 314 PHE D O 1
ATOM 7327 N N . LYS D 2 315 ? -53.490 3.705 -33.624 1.00 109.18 315 LYS D N 1
ATOM 7328 C CA . LYS D 2 315 ? -52.957 2.538 -32.904 1.00 113.30 315 LYS D CA 1
ATOM 7329 C C . LYS D 2 315 ? -51.952 2.877 -31.787 1.00 114.68 315 LYS D C 1
ATOM 7330 O O . LYS D 2 315 ? -52.202 2.549 -30.620 1.00 116.81 315 LYS D O 1
ATOM 7336 N N . ASN D 2 316 ? -50.842 3.531 -32.143 1.00 113.93 316 ASN D N 1
ATOM 7337 C CA . ASN D 2 316 ? -49.753 3.781 -31.190 1.00 113.66 316 ASN D CA 1
ATOM 7338 C C . ASN D 2 316 ? -49.540 5.250 -30.812 1.00 112.25 316 ASN D C 1
ATOM 7339 O O . ASN D 2 316 ? -50.130 6.164 -31.414 1.00 111.50 316 ASN D O 1
ATOM 7344 N N . ARG D 2 317 ? -48.669 5.441 -29.816 1.00 110.45 317 ARG D N 1
ATOM 7345 C CA . ARG D 2 317 ? -48.264 6.741 -29.279 1.00 107.20 317 ARG D CA 1
ATOM 7346 C C . ARG D 2 317 ? -47.712 7.689 -30.349 1.00 104.73 317 ARG D C 1
ATOM 7347 O O . ARG D 2 317 ? -47.970 8.891 -30.311 1.00 104.11 317 ARG D O 1
ATOM 7355 N N . ASN D 2 318 ? -46.961 7.137 -31.299 1.00 103.43 318 ASN D N 1
ATOM 7356 C CA . ASN D 2 318 ? -46.156 7.941 -32.215 1.00 100.95 318 ASN D CA 1
ATOM 7357 C C . ASN D 2 318 ? -46.879 8.378 -33.485 1.00 99.07 318 ASN D C 1
ATOM 7358 O O . ASN D 2 318 ? -46.501 9.388 -34.082 1.00 98.27 318 ASN D O 1
ATOM 7363 N N . THR D 2 319 ? -47.907 7.627 -33.887 1.00 97.08 319 THR D N 1
ATOM 7364 C CA . THR D 2 319 ? -48.709 7.975 -35.070 1.00 95.29 319 THR D CA 1
ATOM 7365 C C . THR D 2 319 ? -49.593 9.197 -34.802 1.00 93.12 319 THR D C 1
ATOM 7366 O O . THR D 2 319 ? -49.718 10.071 -35.666 1.00 90.98 319 THR D O 1
ATOM 7370 N N . THR D 2 320 ? -50.183 9.261 -33.605 1.00 93.02 320 THR D N 1
ATOM 7371 C CA . THR D 2 320 ? -50.939 10.447 -33.177 1.00 92.46 320 THR D CA 1
ATOM 7372 C C . THR D 2 320 ? -50.042 11.684 -33.122 1.00 90.76 320 THR D C 1
ATOM 7373 O O . THR D 2 320 ? -50.496 12.785 -33.429 1.00 89.41 320 THR D O 1
ATOM 7377 N N . SER D 2 321 ? -48.776 11.486 -32.743 1.00 91.28 321 SER D N 1
ATOM 7378 C CA . SER D 2 321 ? -47.754 12.540 -32.774 1.00 90.97 321 SER D CA 1
ATOM 7379 C C . SER D 2 321 ? -47.354 12.934 -34.186 1.00 90.98 321 SER D C 1
ATOM 7380 O O . SER D 2 321 ? -47.110 14.112 -34.457 1.00 89.40 321 SER D O 1
ATOM 7383 N N . ASN D 2 322 ? -47.296 11.944 -35.072 1.00 93.05 322 ASN D N 1
ATOM 7384 C CA . ASN D 2 322 ? -46.875 12.157 -36.447 1.00 93.86 322 ASN D CA 1
ATOM 7385 C C . ASN D 2 322 ? -47.950 12.855 -37.266 1.00 93.67 322 ASN D C 1
ATOM 7386 O O . ASN D 2 322 ? -47.652 13.820 -37.967 1.00 93.84 322 ASN D O 1
ATOM 7391 N N . VAL D 2 323 ? -49.189 12.368 -37.152 1.00 92.81 323 VAL D N 1
ATOM 7392 C CA . VAL D 2 323 ? -50.355 12.947 -37.839 1.00 90.86 323 VAL D CA 1
ATOM 7393 C C . VAL D 2 323 ? -50.601 14.398 -37.389 1.00 88.98 323 VAL D C 1
ATOM 7394 O O . VAL D 2 323 ? -50.874 15.268 -38.224 1.00 88.43 323 VAL D O 1
ATOM 7398 N N . ALA D 2 324 ? -50.465 14.648 -36.081 1.00 87.20 324 ALA D N 1
ATOM 7399 C CA . ALA D 2 324 ? -50.570 16.000 -35.523 1.00 84.79 324 ALA D CA 1
ATOM 7400 C C . ALA D 2 324 ? -49.541 16.959 -36.123 1.00 83.25 324 ALA D C 1
ATOM 7401 O O . ALA D 2 324 ? -49.892 18.088 -36.454 1.00 82.49 324 ALA D O 1
ATOM 7403 N N . TYR D 2 325 ? -48.295 16.492 -36.271 1.00 82.17 325 TYR D N 1
ATOM 7404 C CA . TYR D 2 325 ? -47.211 17.256 -36.914 1.00 80.88 325 TYR D CA 1
ATOM 7405 C C . TYR D 2 325 ? -47.521 17.643 -38.359 1.00 80.66 325 TYR D C 1
ATOM 7406 O O . TYR D 2 325 ? -47.421 18.818 -38.718 1.00 80.33 325 TYR D O 1
ATOM 7415 N N . ILE D 2 326 ? -47.898 16.649 -39.167 1.00 81.67 326 ILE D N 1
ATOM 7416 C CA . ILE D 2 326 ? -48.175 16.828 -40.604 1.00 82.51 326 ILE D CA 1
ATOM 7417 C C . ILE D 2 326 ? -49.392 17.742 -40.850 1.00 81.70 326 ILE D C 1
ATOM 7418 O O . ILE D 2 326 ? -49.342 18.606 -41.732 1.00 81.71 326 ILE D O 1
ATOM 7423 N N . ILE D 2 327 ? -50.461 17.559 -40.067 1.00 80.45 327 ILE D N 1
ATOM 7424 C CA . ILE D 2 327 ? -51.639 18.437 -40.136 1.00 78.96 327 ILE D CA 1
ATOM 7425 C C . ILE D 2 327 ? -51.268 19.869 -39.709 1.00 77.85 327 ILE D C 1
ATOM 7426 O O . ILE D 2 327 ? -51.531 20.821 -40.454 1.00 77.38 327 ILE D O 1
ATOM 7431 N N . ASN D 2 328 ? -50.634 19.994 -38.537 1.00 77.30 328 ASN D N 1
ATOM 7432 C CA . ASN D 2 328 ? -50.261 21.287 -37.940 1.00 77.15 328 ASN D CA 1
ATOM 7433 C C . ASN D 2 328 ? -49.385 22.151 -38.845 1.00 77.60 328 ASN D C 1
ATOM 7434 O O . ASN D 2 328 ? -49.634 23.353 -38.993 1.00 77.70 328 ASN D O 1
ATOM 7439 N N . MET D 2 329 ? -48.367 21.537 -39.441 1.00 79.15 329 MET D N 1
ATOM 7440 C CA . MET D 2 329 ? -47.453 22.251 -40.328 1.00 79.37 329 MET D CA 1
ATOM 7441 C C . MET D 2 329 ? -48.077 22.548 -41.687 1.00 79.73 329 MET D C 1
ATOM 7442 O O . MET D 2 329 ? -47.705 23.521 -42.339 1.00 79.97 329 MET D O 1
ATOM 7447 N N . MET D 2 330 ? -49.041 21.717 -42.085 1.00 80.35 330 MET D N 1
ATOM 7448 C CA . MET D 2 330 ? -49.798 21.919 -43.319 1.00 80.66 330 MET D CA 1
ATOM 7449 C C . MET D 2 330 ? -50.825 23.048 -43.206 1.00 78.80 330 MET D C 1
ATOM 7450 O O . MET D 2 330 ? -50.988 23.821 -44.153 1.00 77.63 330 MET D O 1
ATOM 7455 N N . VAL D 2 331 ? -51.509 23.128 -42.057 1.00 77.11 331 VAL D N 1
ATOM 7456 C CA . VAL D 2 331 ? -52.412 24.248 -41.728 1.00 75.60 331 VAL D CA 1
ATOM 7457 C C . VAL D 2 331 ? -51.640 25.581 -41.771 1.00 74.82 331 VAL D C 1
ATOM 7458 O O . VAL D 2 331 ? -52.129 26.574 -42.323 1.00 73.87 331 VAL D O 1
ATOM 7462 N N . MET D 2 332 ? -50.425 25.568 -41.216 1.00 74.89 332 MET D N 1
ATOM 7463 C CA . MET D 2 332 ? -49.481 26.686 -41.294 1.00 74.74 332 MET D CA 1
ATOM 7464 C C . MET D 2 332 ? -49.114 27.057 -42.728 1.00 75.67 332 MET D C 1
ATOM 7465 O O . MET D 2 332 ? -48.907 28.231 -43.030 1.00 76.03 332 MET D O 1
ATOM 7470 N N . GLY D 2 333 ? -49.022 26.050 -43.596 1.00 76.30 333 GLY D N 1
ATOM 7471 C CA . GLY D 2 333 ? -48.787 26.260 -45.019 1.00 77.04 333 GLY D CA 1
ATOM 7472 C C . GLY D 2 333 ? -49.968 26.946 -45.679 1.00 77.67 333 GLY D C 1
ATOM 7473 O O . GLY D 2 333 ? -49.789 27.918 -46.425 1.00 76.82 333 GLY D O 1
ATOM 7474 N N . PHE D 2 334 ? -51.171 26.435 -45.389 1.00 78.32 334 PHE D N 1
ATOM 7475 C CA . PHE D 2 334 ? -52.435 27.023 -45.850 1.00 78.88 334 PHE D CA 1
ATOM 7476 C C . PHE D 2 334 ? -52.576 28.476 -45.393 1.00 76.72 334 PHE D C 1
ATOM 7477 O O . PHE D 2 334 ? -53.082 29.317 -46.144 1.00 75.79 334 PHE D O 1
ATOM 7485 N N . TRP D 2 335 ? -52.104 28.755 -44.172 1.00 74.43 335 TRP D N 1
ATOM 7486 C CA . TRP D 2 335 ? -52.072 30.106 -43.615 1.00 73.57 335 TRP D CA 1
ATOM 7487 C C . TRP D 2 335 ? -51.248 31.080 -44.456 1.00 73.64 335 TRP D C 1
ATOM 7488 O O . TRP D 2 335 ? -51.638 32.237 -44.627 1.00 74.09 335 TRP D O 1
ATOM 7499 N N . HIS D 2 336 ? -50.109 30.614 -44.966 1.00 73.62 336 HIS D N 1
ATOM 7500 C CA . HIS D 2 336 ? -49.289 31.420 -45.857 1.00 73.79 336 HIS D CA 1
ATOM 7501 C C . HIS D 2 336 ? -50.005 31.719 -47.177 1.00 74.74 336 HIS D C 1
ATOM 7502 O O . HIS D 2 336 ? -49.934 32.837 -47.679 1.00 74.34 336 HIS D O 1
ATOM 7509 N N . GLY D 2 337 ? -50.716 30.729 -47.710 1.00 76.13 337 GLY D N 1
ATOM 7510 C CA . GLY D 2 337 ? -51.490 30.890 -48.941 1.00 77.62 337 GLY D CA 1
ATOM 7511 C C . GLY D 2 337 ? -51.922 29.560 -49.516 1.00 79.10 337 GLY D C 1
ATOM 7512 O O . GLY D 2 337 ? -51.325 28.523 -49.206 1.00 79.07 337 GLY D O 1
ATOM 7513 N N . ILE D 2 338 ? -52.959 29.589 -50.352 1.00 80.45 338 ILE D N 1
ATOM 7514 C CA . ILE D 2 338 ? -53.446 28.371 -51.011 1.00 82.21 338 ILE D CA 1
ATOM 7515 C C . ILE D 2 338 ? -52.815 28.256 -52.408 1.00 83.80 338 ILE D C 1
ATOM 7516 O O . ILE D 2 338 ? -53.503 28.270 -53.424 1.00 86.77 338 ILE D O 1
ATOM 7521 N N . THR D 2 339 ? -51.489 28.172 -52.444 1.00 83.67 339 THR D N 1
ATOM 7522 C CA . THR D 2 339 ? -50.751 27.837 -53.674 1.00 84.42 339 THR D CA 1
ATOM 7523 C C . THR D 2 339 ? -49.883 26.615 -53.400 1.00 84.27 339 THR D C 1
ATOM 7524 O O . THR D 2 339 ? -49.419 26.431 -52.268 1.00 84.95 339 THR D O 1
ATOM 7528 N N . TRP D 2 340 ? -49.659 25.802 -54.435 1.00 83.47 340 TRP D N 1
ATOM 7529 C CA . TRP D 2 340 ? -48.990 24.494 -54.301 1.00 82.64 340 TRP D CA 1
ATOM 7530 C C . TRP D 2 340 ? -47.731 24.535 -53.429 1.00 80.86 340 TRP D C 1
ATOM 7531 O O . TRP D 2 340 ? -47.514 23.632 -52.623 1.00 80.80 340 TRP D O 1
ATOM 7542 N N . TYR D 2 341 ? -46.938 25.602 -53.581 1.00 78.62 341 TYR D N 1
ATOM 7543 C CA . TYR D 2 341 ? -45.639 25.698 -52.930 1.00 76.10 341 TYR D CA 1
ATOM 7544 C C . TYR D 2 341 ? -45.694 26.043 -51.452 1.00 74.96 341 TYR D C 1
ATOM 7545 O O . TYR D 2 341 ? -44.842 25.590 -50.691 1.00 74.71 341 TYR D O 1
ATOM 7554 N N . TYR D 2 342 ? -46.683 26.837 -51.046 1.00 74.50 342 TYR D N 1
ATOM 7555 C CA . TYR D 2 342 ? -46.920 27.072 -49.621 1.00 73.61 342 TYR D CA 1
ATOM 7556 C C . TYR D 2 342 ? -47.373 25.791 -48.913 1.00 74.73 342 TYR D C 1
ATOM 7557 O O . TYR D 2 342 ? -46.912 25.494 -47.807 1.00 75.08 342 TYR D O 1
ATOM 7566 N N . ILE D 2 343 ? -48.255 25.032 -49.568 1.00 76.20 343 ILE D N 1
ATOM 7567 C CA . ILE D 2 343 ? -48.725 23.732 -49.070 1.00 76.97 343 ILE D CA 1
ATOM 7568 C C . ILE D 2 343 ? -47.563 22.727 -49.059 1.00 77.73 343 ILE D C 1
ATOM 7569 O O . ILE D 2 343 ? -47.420 21.948 -48.109 1.00 78.16 343 ILE D O 1
ATOM 7574 N N . ALA D 2 344 ? -46.736 22.769 -50.106 1.00 77.84 344 ALA D N 1
ATOM 7575 C CA . ALA D 2 344 ? -45.512 21.971 -50.179 1.00 78.58 344 ALA D CA 1
ATOM 7576 C C . ALA D 2 344 ? -44.577 22.313 -49.013 1.00 78.47 344 ALA D C 1
ATOM 7577 O O . ALA D 2 344 ? -44.182 21.422 -48.259 1.00 79.31 344 ALA D O 1
ATOM 7579 N N . TYR D 2 345 ? -44.273 23.607 -48.853 1.00 77.51 345 TYR D N 1
ATOM 7580 C CA . TYR D 2 345 ? -43.490 24.133 -47.726 1.00 75.92 345 TYR D CA 1
ATOM 7581 C C . TYR D 2 345 ? -43.998 23.603 -46.383 1.00 75.37 345 TYR D C 1
ATOM 7582 O O . TYR D 2 345 ? -43.207 23.332 -45.474 1.00 74.54 345 TYR D O 1
ATOM 7591 N N . GLY D 2 346 ? -45.320 23.459 -46.285 1.00 75.30 346 GLY D N 1
ATOM 7592 C CA . GLY D 2 346 ? -45.976 22.891 -45.118 1.00 74.53 346 GLY D CA 1
ATOM 7593 C C . GLY D 2 346 ? -45.649 21.425 -44.920 1.00 74.83 346 GLY D C 1
ATOM 7594 O O . GLY D 2 346 ? -45.035 21.058 -43.911 1.00 73.65 346 GLY D O 1
ATOM 7595 N N . ILE D 2 347 ? -46.042 20.598 -45.894 1.00 76.38 347 ILE D N 1
ATOM 7596 C CA . ILE D 2 347 ? -45.845 19.135 -45.829 1.00 78.46 347 ILE D CA 1
ATOM 7597 C C . ILE D 2 347 ? -44.369 18.754 -45.673 1.00 79.33 347 ILE D C 1
ATOM 7598 O O . ILE D 2 347 ? -44.058 17.739 -45.047 1.00 80.00 347 ILE D O 1
ATOM 7603 N N . PHE D 2 348 ? -43.487 19.593 -46.225 1.00 79.77 348 PHE D N 1
ATOM 7604 C CA . PHE D 2 348 ? -42.032 19.468 -46.100 1.00 80.27 348 PHE D CA 1
ATOM 7605 C C . PHE D 2 348 ? -41.613 19.395 -44.631 1.00 80.35 348 PHE D C 1
ATOM 7606 O O . PHE D 2 348 ? -41.162 18.345 -44.183 1.00 80.13 348 PHE D O 1
ATOM 7614 N N . HIS D 2 349 ? -41.798 20.493 -43.888 1.00 80.64 349 HIS D N 1
ATOM 7615 C CA . HIS D 2 349 ? -41.529 20.545 -42.437 1.00 80.08 349 HIS D CA 1
ATOM 7616 C C . HIS D 2 349 ? -42.341 19.532 -41.627 1.00 79.65 349 HIS D C 1
ATOM 7617 O O . HIS D 2 349 ? -41.967 19.183 -40.501 1.00 78.18 349 HIS D O 1
ATOM 7624 N N . GLY D 2 350 ? -43.458 19.087 -42.203 1.00 79.89 350 GLY D N 1
ATOM 7625 C CA . GLY D 2 350 ? -44.270 18.028 -41.630 1.00 81.04 350 GLY D CA 1
ATOM 7626 C C . GLY D 2 350 ? -43.464 16.750 -41.553 1.00 81.70 350 GLY D C 1
ATOM 7627 O O . GLY D 2 350 ? -43.050 16.338 -40.463 1.00 80.52 350 GLY D O 1
ATOM 7628 N N . ILE D 2 351 ? -43.216 16.149 -42.721 1.00 83.35 351 ILE D N 1
ATOM 7629 C CA . ILE D 2 351 ? -42.413 14.917 -42.831 1.00 84.39 351 ILE D CA 1
ATOM 7630 C C . ILE D 2 351 ? -40.977 15.132 -42.334 1.00 84.68 351 ILE D C 1
ATOM 7631 O O . ILE D 2 351 ? -40.308 14.183 -41.923 1.00 85.89 351 ILE D O 1
ATOM 7636 N N . GLY D 2 352 ? -40.536 16.391 -42.364 1.00 84.03 352 GLY D N 1
ATOM 7637 C CA . GLY D 2 352 ? -39.260 16.813 -41.792 1.00 83.09 352 GLY D CA 1
ATOM 7638 C C . GLY D 2 352 ? -39.200 16.585 -40.295 1.00 82.21 352 GLY D C 1
ATOM 7639 O O . GLY D 2 352 ? -38.205 16.071 -39.793 1.00 80.72 352 GLY D O 1
ATOM 7640 N N . LEU D 2 353 ? -40.275 16.949 -39.590 1.00 82.37 353 LEU D N 1
ATOM 7641 C CA . LEU D 2 353 ? -40.328 16.788 -38.139 1.00 82.12 353 LEU D CA 1
ATOM 7642 C C . LEU D 2 353 ? -40.555 15.350 -37.690 1.00 83.74 353 LEU D C 1
ATOM 7643 O O . LEU D 2 353 ? -40.058 14.951 -36.630 1.00 83.35 353 LEU D O 1
ATOM 7648 N N . VAL D 2 354 ? -41.300 14.574 -38.484 1.00 85.80 354 VAL D N 1
ATOM 7649 C CA . VAL D 2 354 ? -41.534 13.162 -38.151 1.00 87.71 354 VAL D CA 1
ATOM 7650 C C . VAL D 2 354 ? -40.252 12.354 -38.315 1.00 89.05 354 VAL D C 1
ATOM 7651 O O . VAL D 2 354 ? -39.947 11.526 -37.457 1.00 90.99 354 VAL D O 1
ATOM 7655 N N . ILE D 2 355 ? -39.507 12.632 -39.395 1.00 89.17 355 ILE D N 1
ATOM 7656 C CA . ILE D 2 355 ? -38.181 12.043 -39.657 1.00 88.38 355 ILE D CA 1
ATOM 7657 C C . ILE D 2 355 ? -37.232 12.397 -38.513 1.00 87.68 355 ILE D C 1
ATOM 7658 O O . ILE D 2 355 ? -36.555 11.520 -37.965 1.00 86.47 355 ILE D O 1
ATOM 7663 N N . ASN D 2 356 ? -37.234 13.676 -38.142 1.00 87.80 356 ASN D N 1
ATOM 7664 C CA . ASN D 2 356 ? -36.430 14.187 -37.043 1.00 89.63 356 ASN D CA 1
ATOM 7665 C C . ASN D 2 356 ? -36.735 13.490 -35.726 1.00 92.36 356 ASN D C 1
ATOM 7666 O O . ASN D 2 356 ? -35.810 13.118 -35.004 1.00 93.63 356 ASN D O 1
ATOM 7671 N N . ASP D 2 357 ? -38.023 13.331 -35.417 1.00 94.96 357 ASP D N 1
ATOM 7672 C CA . ASP D 2 357 ? -38.444 12.724 -34.160 1.00 97.07 357 ASP D CA 1
ATOM 7673 C C . ASP D 2 357 ? -38.132 11.227 -34.138 1.00 98.39 357 ASP D C 1
ATOM 7674 O O . ASP D 2 357 ? -37.685 10.705 -33.114 1.00 97.50 357 ASP D O 1
ATOM 7679 N N . ALA D 2 358 ? -38.350 10.564 -35.281 1.00 99.70 358 ALA D N 1
ATOM 7680 C CA . ALA D 2 358 ? -38.071 9.132 -35.467 1.00 100.22 358 ALA D CA 1
ATOM 7681 C C . ALA D 2 358 ? -36.596 8.802 -35.261 1.00 99.76 358 ALA D C 1
ATOM 7682 O O . ALA D 2 358 ? -36.257 7.725 -34.755 1.00 100.12 358 ALA D O 1
ATOM 7684 N N . TRP D 2 359 ? -35.735 9.738 -35.660 1.00 99.43 359 TRP D N 1
ATOM 7685 C CA . TRP D 2 359 ? -34.296 9.621 -35.458 1.00 100.79 359 TRP D CA 1
ATOM 7686 C C . TRP D 2 359 ? -33.916 9.680 -33.971 1.00 100.81 359 TRP D C 1
ATOM 7687 O O . TRP D 2 359 ? -33.117 8.866 -33.517 1.00 102.23 359 TRP D O 1
ATOM 7698 N N . LEU D 2 360 ? -34.489 10.629 -33.228 1.00 100.84 360 LEU D N 1
ATOM 7699 C CA . LEU D 2 360 ? -34.236 10.755 -31.782 1.00 101.03 360 LEU D CA 1
ATOM 7700 C C . LEU D 2 360 ? -34.644 9.500 -31.009 1.00 102.69 360 LEU D C 1
ATOM 7701 O O . LEU D 2 360 ? -33.933 9.076 -30.099 1.00 102.68 360 LEU D O 1
ATOM 7706 N N . ARG D 2 361 ? -35.779 8.915 -31.396 1.00 104.33 361 ARG D N 1
ATOM 7707 C CA . ARG D 2 361 ? -36.248 7.617 -30.886 1.00 106.30 361 ARG D CA 1
ATOM 7708 C C . ARG D 2 361 ? -35.305 6.472 -31.258 1.00 109.01 361 ARG D C 1
ATOM 7709 O O . ARG D 2 361 ? -35.005 5.624 -30.413 1.00 109.80 361 ARG D O 1
ATOM 7717 N N . LYS D 2 362 ? -34.847 6.461 -32.514 1.00 112.06 362 LYS D N 1
ATOM 7718 C CA . LYS D 2 362 ? -33.898 5.454 -33.008 1.00 115.07 362 LYS D CA 1
ATOM 7719 C C . LYS D 2 362 ? -32.513 5.546 -32.363 1.00 114.95 362 LYS D C 1
ATOM 7720 O O . LYS D 2 362 ? -31.903 4.517 -32.081 1.00 113.94 362 LYS D O 1
ATOM 7726 N N . LYS D 2 363 ? -32.037 6.773 -32.139 1.00 116.94 363 LYS D N 1
ATOM 7727 C CA . LYS D 2 363 ? -30.738 7.018 -31.506 1.00 118.27 363 LYS D CA 1
ATOM 7728 C C . LYS D 2 363 ? -30.688 6.485 -30.065 1.00 120.57 363 LYS D C 1
ATOM 7729 O O . LYS D 2 363 ? -29.658 5.965 -29.636 1.00 124.52 363 LYS D O 1
ATOM 7735 N N . LYS D 2 364 ? -31.796 6.610 -29.333 1.00 117.84 364 LYS D N 1
ATOM 7736 C CA . LYS D 2 364 ? -31.883 6.091 -27.959 1.00 116.26 364 LYS D CA 1
ATOM 7737 C C . LYS D 2 364 ? -31.901 4.562 -27.886 1.00 117.88 364 LYS D C 1
ATOM 7738 O O . LYS D 2 364 ? -31.340 3.979 -26.954 1.00 116.91 364 LYS D O 1
ATOM 7744 N N . THR D 2 365 ? -32.534 3.925 -28.870 1.00 120.43 365 THR D N 1
ATOM 7745 C CA . THR D 2 365 ? -32.610 2.456 -28.939 1.00 123.94 365 THR D CA 1
ATOM 7746 C C . THR D 2 365 ? -31.347 1.826 -29.556 1.00 124.60 365 THR D C 1
ATOM 7747 O O . THR D 2 365 ? -31.035 0.668 -29.268 1.00 126.42 365 THR D O 1
ATOM 7751 N N . ILE D 2 366 ? -30.633 2.582 -30.395 1.00 124.21 366 ILE D N 1
ATOM 7752 C CA . ILE D 2 366 ? -29.316 2.163 -30.902 1.00 125.64 366 ILE D CA 1
ATOM 7753 C C . ILE D 2 366 ? -28.262 2.228 -29.778 1.00 130.13 366 ILE D C 1
ATOM 7754 O O . ILE D 2 366 ? -27.384 1.363 -29.698 1.00 134.42 366 ILE D O 1
ATOM 7759 N N . ASN D 2 367 ? -28.372 3.235 -28.909 1.00 132.03 367 ASN D N 1
ATOM 7760 C CA . ASN D 2 367 ? -27.524 3.356 -27.714 1.00 133.22 367 ASN D CA 1
ATOM 7761 C C . ASN D 2 367 ? -27.723 2.229 -26.694 1.00 134.27 367 ASN D C 1
ATOM 7762 O O . ASN D 2 367 ? -26.756 1.770 -26.084 1.00 136.24 367 ASN D O 1
ATOM 7767 N N . LYS D 2 368 ? -28.972 1.801 -26.515 1.00 132.66 368 LYS D N 1
ATOM 7768 C CA . LYS D 2 368 ? -29.297 0.638 -25.678 1.00 133.16 368 LYS D CA 1
ATOM 7769 C C . LYS D 2 368 ? -28.846 -0.681 -26.312 1.00 134.63 368 LYS D C 1
ATOM 7770 O O . LYS D 2 368 ? -28.452 -1.606 -25.596 1.00 134.06 368 LYS D O 1
ATOM 7776 N N . ASP D 2 369 ? -28.921 -0.754 -27.646 1.00 136.70 369 ASP D N 1
ATOM 7777 C CA . ASP D 2 369 ? -28.421 -1.892 -28.439 1.00 139.82 369 ASP D CA 1
ATOM 7778 C C . ASP D 2 369 ? -26.907 -2.073 -28.315 1.00 142.80 369 ASP D C 1
ATOM 7779 O O . ASP D 2 369 ? -26.408 -3.201 -28.328 1.00 145.90 369 ASP D O 1
ATOM 7784 N N . ARG D 2 370 ? -26.199 -0.949 -28.220 1.00 143.30 370 ARG D N 1
ATOM 7785 C CA . ARG D 2 370 ? -24.749 -0.921 -28.085 1.00 143.02 370 ARG D CA 1
ATOM 7786 C C . ARG D 2 370 ? -24.304 -1.247 -26.657 1.00 142.05 370 ARG D C 1
ATOM 7787 O O . ARG D 2 370 ? -23.398 -2.065 -26.469 1.00 142.18 370 ARG D O 1
ATOM 7795 N N . LYS D 2 371 ? -24.951 -0.619 -25.664 1.00 139.44 371 LYS D N 1
ATOM 7796 C CA . LYS D 2 371 ? -24.608 -0.787 -24.246 1.00 137.66 371 LYS D CA 1
ATOM 7797 C C . LYS D 2 371 ? -24.772 -2.230 -23.750 1.00 140.91 371 LYS D C 1
ATOM 7798 O O . LYS D 2 371 ? -23.961 -2.708 -22.953 1.00 142.52 371 LYS D O 1
ATOM 7804 N N . LYS D 2 372 ? -25.815 -2.906 -24.232 1.00 142.83 372 LYS D N 1
ATOM 7805 C CA . LYS D 2 372 ? -26.080 -4.304 -23.887 1.00 145.27 372 LYS D CA 1
ATOM 7806 C C . LYS D 2 372 ? -25.230 -5.301 -24.689 1.00 147.29 372 LYS D C 1
ATOM 7807 O O . LYS D 2 372 ? -24.989 -6.418 -24.225 1.00 150.42 372 LYS D O 1
ATOM 7813 N N . ALA D 2 373 ? -24.773 -4.889 -25.876 1.00 145.65 373 ALA D N 1
ATOM 7814 C CA . ALA D 2 373 ? -23.871 -5.702 -26.705 1.00 145.15 373 ALA D CA 1
ATOM 7815 C C . ALA D 2 373 ? -22.386 -5.437 -26.413 1.00 146.70 373 ALA D C 1
ATOM 7816 O O . ALA D 2 373 ? -21.511 -5.929 -27.133 1.00 148.64 373 ALA D O 1
ATOM 7818 N N . GLY D 2 374 ? -22.113 -4.670 -25.353 1.00 147.12 374 GLY D N 1
ATOM 7819 C CA . GLY D 2 374 ? -20.746 -4.393 -24.900 1.00 147.68 374 GLY D CA 1
ATOM 7820 C C . GLY D 2 374 ? -20.181 -3.030 -25.265 1.00 146.91 374 GLY D C 1
ATOM 7821 O O . GLY D 2 374 ? -19.467 -2.426 -24.461 1.00 148.58 374 GLY D O 1
ATOM 7822 N N . LEU D 2 375 ? -20.504 -2.557 -26.471 1.00 145.67 375 LEU D N 1
ATOM 7823 C CA . LEU D 2 375 ? -19.984 -1.297 -27.035 1.00 142.22 375 LEU D CA 1
ATOM 7824 C C . LEU D 2 375 ? -20.335 -0.034 -26.227 1.00 139.89 375 LEU D C 1
ATOM 7825 O O . LEU D 2 375 ? -21.338 -0.002 -25.506 1.00 138.98 375 LEU D O 1
ATOM 7830 N N . LYS D 2 376 ? -19.488 0.989 -26.363 1.00 137.33 376 LYS D N 1
ATOM 7831 C CA . LYS D 2 376 ? -19.682 2.310 -25.748 1.00 134.11 376 LYS D CA 1
ATOM 7832 C C . LYS D 2 376 ? -20.792 3.089 -26.490 1.00 131.15 376 LYS D C 1
ATOM 7833 O O . LYS D 2 376 ? -20.987 2.864 -27.689 1.00 130.61 376 LYS D O 1
ATOM 7839 N N . PRO D 2 377 ? -21.534 3.985 -25.783 1.00 128.17 377 PRO D N 1
ATOM 7840 C CA . PRO D 2 377 ? -22.537 4.860 -26.423 1.00 126.85 377 PRO D CA 1
ATOM 7841 C C . PRO D 2 377 ? -22.034 5.612 -27.663 1.00 126.25 377 PRO D C 1
ATOM 7842 O O . PRO D 2 377 ? -20.876 6.042 -27.686 1.00 126.98 377 PRO D O 1
ATOM 7846 N N . LEU D 2 378 ? -22.905 5.742 -28.670 1.00 124.92 378 LEU D N 1
ATOM 7847 C CA . LEU D 2 378 ? -22.608 6.404 -29.958 1.00 122.91 378 LEU D CA 1
ATOM 7848 C C . LEU D 2 378 ? -22.003 7.802 -29.734 1.00 121.24 378 LEU D C 1
ATOM 7849 O O . LEU D 2 378 ? -22.511 8.555 -28.898 1.00 121.21 378 LEU D O 1
ATOM 7854 N N . PRO D 2 379 ? -20.910 8.143 -30.464 1.00 120.56 379 PRO D N 1
ATOM 7855 C CA . PRO D 2 379 ? -20.139 9.349 -30.137 1.00 118.25 379 PRO D CA 1
ATOM 7856 C C . PRO D 2 379 ? -20.894 10.657 -30.368 1.00 114.52 379 PRO D C 1
ATOM 7857 O O . PRO D 2 379 ? -21.547 10.830 -31.400 1.00 113.17 379 PRO D O 1
ATOM 7861 N N . GLU D 2 380 ? -20.787 11.557 -29.391 1.00 111.64 380 GLU D N 1
ATOM 7862 C CA . GLU D 2 380 ? -21.384 12.884 -29.462 1.00 109.93 380 GLU D CA 1
ATOM 7863 C C . GLU D 2 380 ? -20.329 13.950 -29.131 1.00 107.45 380 GLU D C 1
ATOM 7864 O O . GLU D 2 380 ? -19.915 14.107 -27.977 1.00 108.92 380 GLU D O 1
ATOM 7870 N N . ASN D 2 381 ? -19.909 14.670 -30.169 1.00 102.27 381 ASN D N 1
ATOM 7871 C CA . ASN D 2 381 ? -18.773 15.596 -30.114 1.00 96.86 381 ASN D CA 1
ATOM 7872 C C . ASN D 2 381 ? -18.970 16.768 -31.077 1.00 93.33 381 ASN D C 1
ATOM 7873 O O . ASN D 2 381 ? -20.030 16.896 -31.692 1.00 92.66 381 ASN D O 1
ATOM 7878 N N . LYS D 2 382 ? -17.931 17.593 -31.221 1.00 90.48 382 LYS D N 1
ATOM 7879 C CA . LYS D 2 382 ? -17.980 18.809 -32.038 1.00 88.78 382 LYS D CA 1
ATOM 7880 C C . LYS D 2 382 ? -18.329 18.581 -33.514 1.00 88.18 382 LYS D C 1
ATOM 7881 O O . LYS D 2 382 ? -18.910 19.462 -34.146 1.00 86.88 382 LYS D O 1
ATOM 7887 N N . TRP D 2 383 ? -17.989 17.408 -34.046 1.00 89.28 383 TRP D N 1
ATOM 7888 C CA . TRP D 2 383 ? -18.237 17.091 -35.455 1.00 89.76 383 TRP D CA 1
ATOM 7889 C C . TRP D 2 383 ? -19.598 16.475 -35.730 1.00 89.52 383 TRP D C 1
ATOM 7890 O O . TRP D 2 383 ? -20.179 16.726 -36.789 1.00 91.36 383 TRP D O 1
ATOM 7901 N N . THR D 2 384 ? -20.102 15.668 -34.796 1.00 87.79 384 THR D N 1
ATOM 7902 C CA . THR D 2 384 ? -21.478 15.176 -34.883 1.00 85.94 384 THR D CA 1
ATOM 7903 C C . THR D 2 384 ? -22.446 16.351 -34.746 1.00 84.43 384 THR D C 1
ATOM 7904 O O . THR D 2 384 ? -23.420 16.446 -35.504 1.00 84.62 384 THR D O 1
ATOM 7908 N N . LYS D 2 385 ? -22.148 17.248 -33.797 1.00 82.43 385 LYS D N 1
ATOM 7909 C CA . LYS D 2 385 ? -22.913 18.482 -33.588 1.00 80.04 385 LYS D CA 1
ATOM 7910 C C . LYS D 2 385 ? -22.955 19.352 -34.836 1.00 78.14 385 LYS D C 1
ATOM 7911 O O . LYS D 2 385 ? -24.036 19.770 -35.259 1.00 78.61 385 LYS D O 1
ATOM 7917 N N . ALA D 2 386 ? -21.783 19.597 -35.426 1.00 76.54 386 ALA D N 1
ATOM 7918 C CA . ALA D 2 386 ? -21.664 20.378 -36.657 1.00 74.24 386 ALA D CA 1
ATOM 7919 C C . ALA D 2 386 ? -22.402 19.720 -37.818 1.00 73.54 386 ALA D C 1
ATOM 7920 O O . ALA D 2 386 ? -23.078 20.414 -38.580 1.00 72.14 386 ALA D O 1
ATOM 7922 N N . LEU D 2 387 ? -22.284 18.390 -37.936 1.00 73.58 387 LEU D N 1
ATOM 7923 C CA . LEU D 2 387 ? -22.977 17.629 -38.984 1.00 73.99 387 LEU D CA 1
ATOM 7924 C C . LEU D 2 387 ? -24.480 17.865 -38.885 1.00 74.24 387 LEU D C 1
ATOM 7925 O O . LEU D 2 387 ? -25.119 18.190 -39.898 1.00 75.71 387 LEU D O 1
ATOM 7930 N N . GLY D 2 388 ? -25.017 17.724 -37.663 1.00 73.11 388 GLY D N 1
ATOM 7931 C CA . GLY D 2 388 ? -26.414 18.020 -37.360 1.00 71.06 388 GLY D CA 1
ATOM 7932 C C . GLY D 2 388 ? -26.825 19.404 -37.833 1.00 69.48 388 GLY D C 1
ATOM 7933 O O . GLY D 2 388 ? -27.794 19.544 -38.593 1.00 69.18 388 GLY D O 1
ATOM 7934 N N . ILE D 2 389 ? -26.066 20.417 -37.401 1.00 67.64 389 ILE D N 1
ATOM 7935 C CA . ILE D 2 389 ? -26.246 21.805 -37.849 1.00 66.30 389 ILE D CA 1
ATOM 7936 C C . ILE D 2 389 ? -26.236 21.902 -39.385 1.00 67.39 389 ILE D C 1
ATOM 7937 O O . ILE D 2 389 ? -27.124 22.535 -39.961 1.00 67.49 389 ILE D O 1
ATOM 7942 N N . PHE D 2 390 ? -25.271 21.243 -40.035 1.00 68.55 390 PHE D N 1
ATOM 7943 C CA . PHE D 2 390 ? -25.152 21.257 -41.499 1.00 69.03 390 PHE D CA 1
ATOM 7944 C C . PHE D 2 390 ? -26.365 20.656 -42.204 1.00 69.47 390 PHE D C 1
ATOM 7945 O O . PHE D 2 390 ? -26.869 21.256 -43.154 1.00 69.68 390 PHE D O 1
ATOM 7953 N N . ILE D 2 391 ? -26.821 19.485 -41.746 1.00 69.81 391 ILE D N 1
ATOM 7954 C CA . ILE D 2 391 ? -28.006 18.837 -42.325 1.00 70.70 391 ILE D CA 1
ATOM 7955 C C . ILE D 2 391 ? -29.237 19.741 -42.151 1.00 70.76 391 ILE D C 1
ATOM 7956 O O . ILE D 2 391 ? -29.961 19.993 -43.125 1.00 71.35 391 ILE D O 1
ATOM 7961 N N . THR D 2 392 ? -29.443 20.238 -40.925 1.00 70.15 392 THR D N 1
ATOM 7962 C CA . THR D 2 392 ? -30.585 21.100 -40.582 1.00 69.12 392 THR D CA 1
ATOM 7963 C C . THR D 2 392 ? -30.618 22.340 -41.470 1.00 68.95 392 THR D C 1
ATOM 7964 O O . THR D 2 392 ? -31.626 22.595 -42.136 1.00 69.84 392 THR D O 1
ATOM 7968 N N . PHE D 2 393 ? -29.498 23.069 -41.487 1.00 68.41 393 PHE D N 1
ATOM 7969 C CA . PHE D 2 393 ? -29.322 24.289 -42.273 1.00 67.72 393 PHE D CA 1
ATOM 7970 C C . PHE D 2 393 ? -29.758 24.144 -43.724 1.00 68.27 393 PHE D C 1
ATOM 7971 O O . PHE D 2 393 ? -30.394 25.041 -44.263 1.00 67.53 393 PHE D O 1
ATOM 7979 N N . ASN D 2 394 ? -29.424 23.017 -44.347 1.00 69.94 394 ASN D N 1
ATOM 7980 C CA . ASN D 2 394 ? -29.743 22.802 -45.755 1.00 71.67 394 ASN D CA 1
ATOM 7981 C C . ASN D 2 394 ? -31.168 22.337 -45.995 1.00 72.88 394 ASN D C 1
ATOM 7982 O O . ASN D 2 394 ? -31.746 22.646 -47.041 1.00 74.64 394 ASN D O 1
ATOM 7987 N N . THR D 2 395 ? -31.730 21.602 -45.034 1.00 73.14 395 THR D N 1
ATOM 7988 C CA . THR D 2 395 ? -33.144 21.222 -45.064 1.00 73.31 395 THR D CA 1
ATOM 7989 C C . THR D 2 395 ? -33.994 22.499 -44.998 1.00 72.36 395 THR D C 1
ATOM 7990 O O . THR D 2 395 ? -34.876 22.721 -45.840 1.00 72.41 395 THR D O 1
ATOM 7994 N N . VAL D 2 396 ? -33.674 23.336 -44.011 1.00 71.00 396 VAL D N 1
ATOM 7995 C CA . VAL D 2 396 ? -34.295 24.635 -43.798 1.00 70.37 396 VAL D CA 1
ATOM 7996 C C . VAL D 2 396 ? -34.184 25.546 -45.029 1.00 71.01 396 VAL D C 1
ATOM 7997 O O . VAL D 2 396 ? -35.172 26.166 -45.424 1.00 71.24 396 VAL D O 1
ATOM 8001 N N . MET D 2 397 ? -32.997 25.607 -45.632 1.00 72.03 397 MET D N 1
ATOM 8002 C CA . MET D 2 397 ? -32.744 26.478 -46.792 1.00 72.49 397 MET D CA 1
ATOM 8003 C C . MET D 2 397 ? -33.475 26.030 -48.051 1.00 73.47 397 MET D C 1
ATOM 8004 O O . MET D 2 397 ? -33.936 26.869 -48.832 1.00 73.17 397 MET D O 1
ATOM 8009 N N . LEU D 2 398 ? -33.585 24.710 -48.229 1.00 74.44 398 LEU D N 1
ATOM 8010 C CA . LEU D 2 398 ? -34.298 24.128 -49.370 1.00 75.81 398 LEU D CA 1
ATOM 8011 C C . LEU D 2 398 ? -35.791 24.441 -49.265 1.00 76.83 398 LEU D C 1
ATOM 8012 O O . LEU D 2 398 ? -36.439 24.737 -50.278 1.00 77.30 398 LEU D O 1
ATOM 8017 N N . SER D 2 399 ? -36.316 24.394 -48.039 1.00 77.65 399 SER D N 1
ATOM 8018 C CA . SER D 2 399 ? -37.716 24.724 -47.774 1.00 78.42 399 SER D CA 1
ATOM 8019 C C . SER D 2 399 ? -38.038 26.177 -48.151 1.00 78.61 399 SER D C 1
ATOM 8020 O O . SER D 2 399 ? -39.102 26.444 -48.718 1.00 78.60 399 SER D O 1
ATOM 8023 N N . PHE D 2 400 ? -37.106 27.090 -47.862 1.00 78.17 400 PHE D N 1
ATOM 8024 C CA . PHE D 2 400 ? -37.241 28.503 -48.238 1.00 77.74 400 PHE D CA 1
ATOM 8025 C C . PHE D 2 400 ? -37.218 28.738 -49.747 1.00 79.19 400 PHE D C 1
ATOM 8026 O O . PHE D 2 400 ? -37.769 29.733 -50.220 1.00 79.34 400 PHE D O 1
ATOM 8034 N N . LEU D 2 401 ? -36.575 27.834 -50.492 1.00 80.10 401 LEU D N 1
ATOM 8035 C CA . LEU D 2 401 ? -36.608 27.868 -51.957 1.00 80.62 401 LEU D CA 1
ATOM 8036 C C . LEU D 2 401 ? -38.014 27.515 -52.450 1.00 80.88 401 LEU D C 1
ATOM 8037 O O . LEU D 2 401 ? -38.550 28.168 -53.358 1.00 81.51 401 LEU D O 1
ATOM 8042 N N . ILE D 2 402 ? -38.604 26.490 -51.839 1.00 80.43 402 ILE D N 1
ATOM 8043 C CA . ILE D 2 402 ? -39.974 26.088 -52.142 1.00 80.51 402 ILE D CA 1
ATOM 8044 C C . ILE D 2 402 ? -40.903 27.253 -51.789 1.00 79.65 402 ILE D C 1
ATOM 8045 O O . ILE D 2 402 ? -41.693 27.685 -52.627 1.00 80.02 402 ILE D O 1
ATOM 8050 N N . PHE D 2 403 ? -40.738 27.771 -50.566 1.00 78.22 403 PHE D N 1
ATOM 8051 C CA . PHE D 2 403 ? -41.491 28.901 -49.998 1.00 77.56 403 PHE D CA 1
ATOM 8052 C C . PHE D 2 403 ? -41.468 30.166 -50.853 1.00 77.57 403 PHE D C 1
ATOM 8053 O O . PHE D 2 403 ? -42.494 30.851 -50.960 1.00 78.24 403 PHE D O 1
ATOM 8061 N N . SER D 2 404 ? -40.310 30.463 -51.451 1.00 77.22 404 SER D N 1
ATOM 8062 C CA . SER D 2 404 ? -40.096 31.660 -52.282 1.00 77.13 404 SER D CA 1
ATOM 8063 C C . SER D 2 404 ? -40.983 31.699 -53.515 1.00 78.53 404 SER D C 1
ATOM 8064 O O . SER D 2 404 ? -41.166 32.759 -54.122 1.00 78.39 404 SER D O 1
ATOM 8067 N N . GLY D 2 405 ? -41.503 30.531 -53.889 1.00 80.07 405 GLY D N 1
ATOM 8068 C CA . GLY D 2 405 ? -42.277 30.360 -55.108 1.00 82.52 405 GLY D CA 1
ATOM 8069 C C . GLY D 2 405 ? -41.482 30.512 -56.375 1.00 84.86 405 GLY D C 1
ATOM 8070 O O . GLY D 2 405 ? -42.062 30.648 -57.450 1.00 85.63 405 GLY D O 1
ATOM 8071 N N . PHE D 2 406 ? -40.152 30.495 -56.260 1.00 86.39 406 PHE D N 1
ATOM 8072 C CA . PHE D 2 406 ? -39.294 30.596 -57.435 1.00 88.25 406 PHE D CA 1
ATOM 8073 C C . PHE D 2 406 ? -39.366 29.321 -58.269 1.00 91.19 406 PHE D C 1
ATOM 8074 O O . PHE D 2 406 ? -39.280 29.390 -59.493 1.00 92.99 406 PHE D O 1
ATOM 8082 N N . LEU D 2 407 ? -39.545 28.171 -57.613 1.00 92.80 407 LEU D N 1
ATOM 8083 C CA . LEU D 2 407 ? -39.659 26.889 -58.324 1.00 95.82 407 LEU D CA 1
ATOM 8084 C C . LEU D 2 407 ? -40.875 26.836 -59.260 1.00 99.46 407 LEU D C 1
ATOM 8085 O O . LEU D 2 407 ? -40.925 26.012 -60.178 1.00 102.08 407 LEU D O 1
ATOM 8090 N N . ASN D 2 408 ? -41.840 27.724 -59.024 1.00 100.07 408 ASN D N 1
ATOM 8091 C CA . ASN D 2 408 ? -42.961 27.931 -59.935 1.00 101.84 408 ASN D CA 1
ATOM 8092 C C . ASN D 2 408 ? -42.508 28.581 -61.248 1.00 104.29 408 ASN D C 1
ATOM 8093 O O . ASN D 2 408 ? -42.989 28.204 -62.320 1.00 106.44 408 ASN D O 1
ATOM 8098 N N . ASP D 2 409 ? -41.593 29.554 -61.153 1.00 104.65 409 ASP D N 1
ATOM 8099 C CA . ASP D 2 409 ? -40.969 30.196 -62.319 1.00 105.90 409 ASP D CA 1
ATOM 8100 C C . ASP D 2 409 ? -40.115 29.216 -63.119 1.00 106.10 409 ASP D C 1
ATOM 8101 O O . ASP D 2 409 ? -40.165 29.205 -64.352 1.00 107.26 409 ASP D O 1
ATOM 8106 N N . LEU D 2 410 ? -39.334 28.405 -62.408 1.00 105.46 410 LEU D N 1
ATOM 8107 C CA . LEU D 2 410 ? -38.364 27.511 -63.026 1.00 106.14 410 LEU D CA 1
ATOM 8108 C C . LEU D 2 410 ? -39.008 26.297 -63.687 1.00 106.51 410 LEU D C 1
ATOM 8109 O O . LEU D 2 410 ? -38.596 25.909 -64.778 1.00 109.92 410 LEU D O 1
ATOM 8114 N N . TRP D 2 411 ? -40.008 25.709 -63.034 1.00 103.41 411 TRP D N 1
ATOM 8115 C CA . TRP D 2 411 ? -40.636 24.499 -63.549 1.00 104.05 411 TRP D CA 1
ATOM 8116 C C . TRP D 2 411 ? -41.819 24.780 -64.478 1.00 107.89 411 TRP D C 1
ATOM 8117 O O . TRP D 2 411 ? -41.953 24.133 -65.520 1.00 111.17 411 TRP D O 1
ATOM 8128 N N . PHE D 2 412 ? -42.654 25.756 -64.119 1.00 110.06 412 PHE D N 1
ATOM 8129 C CA . PHE D 2 412 ? -43.998 25.853 -64.696 1.00 112.44 412 PHE D CA 1
ATOM 8130 C C . PHE D 2 412 ? -44.340 27.064 -65.584 1.00 118.07 412 PHE D C 1
ATOM 8131 O O . PHE D 2 412 ? -45.483 27.171 -66.043 1.00 122.80 412 PHE D O 1
ATOM 8139 N N . THR D 2 413 ? -43.390 27.979 -65.802 1.00 123.46 413 THR D N 1
ATOM 8140 C CA . THR D 2 413 ? -43.592 29.140 -66.700 1.00 130.63 413 THR D CA 1
ATOM 8141 C C . THR D 2 413 ? -44.092 28.746 -68.106 1.00 136.29 413 THR D C 1
ATOM 8142 O O . THR D 2 413 ? -45.066 29.329 -68.594 1.00 139.98 413 THR D O 1
ATOM 8146 N N . LYS D 2 414 ? -43.432 27.753 -68.715 1.00 140.50 414 LYS D N 1
ATOM 8147 C CA . LYS D 2 414 ? -43.829 27.146 -70.018 1.00 143.58 414 LYS D CA 1
ATOM 8148 C C . LYS D 2 414 ? -44.039 28.148 -71.159 1.00 143.77 414 LYS D C 1
ATOM 8149 O O . LYS D 2 414 ? -43.293 29.118 -71.300 1.00 143.53 414 LYS D O 1
ATOM 8155 N N . MET E 1 4 ? 11.855 29.905 -93.831 1.00 145.11 1 MET E N 1
ATOM 8156 C CA . MET E 1 4 ? 11.625 31.199 -94.545 1.00 143.96 1 MET E CA 1
ATOM 8157 C C . MET E 1 4 ? 11.579 32.423 -93.624 1.00 140.31 1 MET E C 1
ATOM 8158 O O . MET E 1 4 ? 12.397 32.466 -92.709 1.00 134.56 1 MET E O 1
ATOM 8163 N N . ASP E 1 5 ? 10.727 33.414 -93.924 1.00 139.79 2 ASP E N 1
ATOM 8164 C CA . ASP E 1 5 ? 10.691 34.696 -93.249 1.00 137.75 2 ASP E CA 1
ATOM 8165 C C . ASP E 1 5 ? 10.107 34.579 -91.841 1.00 134.29 2 ASP E C 1
ATOM 8166 O O . ASP E 1 5 ? 9.064 33.943 -91.643 1.00 133.11 2 ASP E O 1
ATOM 8171 N N . VAL E 1 6 ? 10.798 35.195 -90.873 1.00 132.55 3 VAL E N 1
ATOM 8172 C CA . VAL E 1 6 ? 10.389 35.174 -89.458 1.00 129.29 3 VAL E CA 1
ATOM 8173 C C . VAL E 1 6 ? 9.135 36.028 -89.220 1.00 125.90 3 VAL E C 1
ATOM 8174 O O . VAL E 1 6 ? 8.228 35.596 -88.504 1.00 124.22 3 VAL E O 1
ATOM 8178 N N . LYS E 1 7 ? 9.090 37.216 -89.833 1.00 123.11 4 LYS E N 1
ATOM 8179 C CA . LYS E 1 7 ? 7.963 38.143 -89.717 1.00 120.85 4 LYS E CA 1
ATOM 8180 C C . LYS E 1 7 ? 6.671 37.595 -90.334 1.00 120.73 4 LYS E C 1
ATOM 8181 O O . LYS E 1 7 ? 5.586 37.814 -89.792 1.00 120.90 4 LYS E O 1
ATOM 8187 N N . ALA E 1 8 ? 6.801 36.883 -91.456 1.00 122.53 5 ALA E N 1
ATOM 8188 C CA . ALA E 1 8 ? 5.662 36.306 -92.177 1.00 123.25 5 ALA E CA 1
ATOM 8189 C C . ALA E 1 8 ? 4.996 35.151 -91.425 1.00 123.44 5 ALA E C 1
ATOM 8190 O O . ALA E 1 8 ? 3.772 34.997 -91.488 1.00 124.60 5 ALA E O 1
ATOM 8192 N N . GLU E 1 9 ? 5.805 34.356 -90.718 1.00 123.14 6 GLU E N 1
ATOM 8193 C CA . GLU E 1 9 ? 5.315 33.184 -89.985 1.00 124.02 6 GLU E CA 1
ATOM 8194 C C . GLU E 1 9 ? 4.652 33.521 -88.643 1.00 126.12 6 GLU E C 1
ATOM 8195 O O . GLU E 1 9 ? 3.679 32.863 -88.254 1.00 127.28 6 GLU E O 1
ATOM 8201 N N . VAL E 1 10 ? 5.182 34.534 -87.951 1.00 126.62 7 VAL E N 1
ATOM 8202 C CA . VAL E 1 10 ? 4.577 35.075 -86.714 1.00 126.92 7 VAL E CA 1
ATOM 8203 C C . VAL E 1 10 ? 3.203 35.697 -87.020 1.00 128.43 7 VAL E C 1
ATOM 8204 O O . VAL E 1 10 ? 2.245 35.482 -86.274 1.00 130.07 7 VAL E O 1
ATOM 8208 N N . ILE E 1 11 ? 3.126 36.442 -88.127 1.00 128.08 8 ILE E N 1
ATOM 8209 C CA . ILE E 1 11 ? 1.872 37.014 -88.644 1.00 127.46 8 ILE E CA 1
ATOM 8210 C C . ILE E 1 11 ? 0.851 35.914 -88.996 1.00 125.49 8 ILE E C 1
ATOM 8211 O O . ILE E 1 11 ? -0.353 36.088 -88.786 1.00 125.47 8 ILE E O 1
ATOM 8216 N N . GLU E 1 12 ? 1.340 34.780 -89.495 1.00 123.08 9 GLU E N 1
ATOM 8217 C CA . GLU E 1 12 ? 0.467 33.676 -89.900 1.00 122.68 9 GLU E CA 1
ATOM 8218 C C . GLU E 1 12 ? 0.175 32.632 -88.820 1.00 122.21 9 GLU E C 1
ATOM 8219 O O . GLU E 1 12 ? -0.709 31.794 -89.007 1.00 122.19 9 GLU E O 1
ATOM 8225 N N . ILE E 1 13 ? 0.902 32.684 -87.701 1.00 123.93 10 ILE E N 1
ATOM 8226 C CA . ILE E 1 13 ? 0.589 31.835 -86.536 1.00 126.82 10 ILE E CA 1
ATOM 8227 C C . ILE E 1 13 ? -0.433 32.497 -85.592 1.00 129.21 10 ILE E C 1
ATOM 8228 O O . ILE E 1 13 ? -1.209 31.803 -84.923 1.00 129.65 10 ILE E O 1
ATOM 8233 N N . ILE E 1 14 ? -0.435 33.836 -85.568 1.00 130.10 11 ILE E N 1
ATOM 8234 C CA . ILE E 1 14 ? -1.321 34.619 -84.698 1.00 132.06 11 ILE E CA 1
ATOM 8235 C C . ILE E 1 14 ? -2.803 34.496 -85.086 1.00 134.81 11 ILE E C 1
ATOM 8236 O O . ILE E 1 14 ? -3.665 34.452 -84.203 1.00 143.65 11 ILE E O 1
ATOM 8241 N N . ASP E 1 15 ? -3.096 34.400 -86.385 1.00 132.15 12 ASP E N 1
ATOM 8242 C CA . ASP E 1 15 ? -4.478 34.231 -86.853 1.00 132.57 12 ASP E CA 1
ATOM 8243 C C . ASP E 1 15 ? -4.870 32.761 -87.114 1.00 130.79 12 ASP E C 1
ATOM 8244 O O . ASP E 1 15 ? -5.912 32.480 -87.718 1.00 131.55 12 ASP E O 1
ATOM 8249 N N . GLU E 1 16 ? -4.038 31.833 -86.645 1.00 129.25 13 GLU E N 1
ATOM 8250 C CA . GLU E 1 16 ? -4.354 30.402 -86.684 1.00 131.22 13 GLU E CA 1
ATOM 8251 C C . GLU E 1 16 ? -5.079 29.948 -85.416 1.00 130.92 13 GLU E C 1
ATOM 8252 O O . GLU E 1 16 ? -6.086 29.241 -85.489 1.00 130.08 13 GLU E O 1
ATOM 8258 N N . LEU E 1 17 ? -4.558 30.370 -84.267 1.00 129.82 14 LEU E N 1
ATOM 8259 C CA . LEU E 1 17 ? -5.075 29.979 -82.950 1.00 129.46 14 LEU E CA 1
ATOM 8260 C C . LEU E 1 17 ? -6.135 30.959 -82.425 1.00 130.14 14 LEU E C 1
ATOM 8261 O O . LEU E 1 17 ? -7.038 30.552 -81.685 1.00 130.23 14 LEU E O 1
ATOM 8266 N N . PHE E 1 18 ? -6.027 32.232 -82.820 1.00 128.89 15 PHE E N 1
ATOM 8267 C CA . PHE E 1 18 ? -6.924 33.300 -82.365 1.00 131.46 15 PHE E CA 1
ATOM 8268 C C . PHE E 1 18 ? -7.869 33.818 -83.452 1.00 133.58 15 PHE E C 1
ATOM 8269 O O . PHE E 1 18 ? -8.946 34.342 -83.146 1.00 135.92 15 PHE E O 1
ATOM 8277 N N . MET E 1 19 ? -7.445 33.669 -84.710 1.00 134.53 16 MET E N 1
ATOM 8278 C CA . MET E 1 19 ? -8.185 34.116 -85.903 1.00 136.62 16 MET E CA 1
ATOM 8279 C C . MET E 1 19 ? -8.471 35.620 -85.995 1.00 138.22 16 MET E C 1
ATOM 8280 O O . MET E 1 19 ? -9.629 36.050 -86.004 1.00 140.68 16 MET E O 1
ATOM 8285 N N . GLU E 1 20 ? -7.389 36.402 -86.043 1.00 137.77 17 GLU E N 1
ATOM 8286 C CA . GLU E 1 20 ? -7.428 37.824 -86.416 1.00 138.44 17 GLU E CA 1
ATOM 8287 C C . GLU E 1 20 ? -6.057 38.300 -86.904 1.00 136.00 17 GLU E C 1
ATOM 8288 O O . GLU E 1 20 ? -5.077 38.277 -86.155 1.00 134.74 17 GLU E O 1
ATOM 8294 N N . ASP E 1 21 ? -6.013 38.707 -88.174 1.00 135.46 18 ASP E N 1
ATOM 8295 C CA . ASP E 1 21 ? -4.830 39.294 -88.818 1.00 134.11 18 ASP E CA 1
ATOM 8296 C C . ASP E 1 21 ? -4.472 40.662 -88.217 1.00 135.89 18 ASP E C 1
ATOM 8297 O O . ASP E 1 21 ? -5.335 41.535 -88.081 1.00 139.64 18 ASP E O 1
ATOM 8302 N N . VAL E 1 22 ? -3.198 40.825 -87.856 1.00 135.12 19 VAL E N 1
ATOM 8303 C CA . VAL E 1 22 ? -2.646 42.112 -87.379 1.00 137.60 19 VAL E CA 1
ATOM 8304 C C . VAL E 1 22 ? -1.302 42.447 -88.051 1.00 137.99 19 VAL E C 1
ATOM 8305 O O . VAL E 1 22 ? -0.325 42.830 -87.390 1.00 136.17 19 VAL E O 1
ATOM 8309 N N . SER E 1 23 ? -1.277 42.307 -89.376 1.00 141.21 20 SER E N 1
ATOM 8310 C CA . SER E 1 23 ? -0.086 42.575 -90.186 1.00 143.38 20 SER E CA 1
ATOM 8311 C C . SER E 1 23 ? 0.137 44.066 -90.464 1.00 148.93 20 SER E C 1
ATOM 8312 O O . SER E 1 23 ? 1.264 44.550 -90.333 1.00 149.97 20 SER E O 1
ATOM 8315 N N . ASP E 1 24 ? -0.929 44.781 -90.836 1.00 155.20 21 ASP E N 1
ATOM 8316 C CA . ASP E 1 24 ? -0.847 46.218 -91.152 1.00 159.51 21 ASP E CA 1
ATOM 8317 C C . ASP E 1 24 ? -0.831 47.125 -89.912 1.00 161.73 21 ASP E C 1
ATOM 8318 O O . ASP E 1 24 ? -0.025 48.059 -89.840 1.00 162.84 21 ASP E O 1
ATOM 8323 N N . MET E 1 25 ? -1.714 46.844 -88.950 1.00 161.46 22 MET E N 1
ATOM 8324 C CA . MET E 1 25 ? -1.755 47.557 -87.669 1.00 161.83 22 MET E CA 1
ATOM 8325 C C . MET E 1 25 ? -1.077 46.680 -86.606 1.00 160.49 22 MET E C 1
ATOM 8326 O O . MET E 1 25 ? -1.733 45.965 -85.836 1.00 158.93 22 MET E O 1
ATOM 8331 N N . MET E 1 26 ? 0.254 46.775 -86.587 1.00 160.50 23 MET E N 1
ATOM 8332 C CA . MET E 1 26 ? 1.151 45.781 -85.973 1.00 160.68 23 MET E CA 1
ATOM 8333 C C . MET E 1 26 ? 1.746 46.148 -84.604 1.00 159.47 23 MET E C 1
ATOM 8334 O O . MET E 1 26 ? 2.075 45.256 -83.817 1.00 158.35 23 MET E O 1
ATOM 8339 N N . ASP E 1 27 ? 1.888 47.447 -84.329 1.00 158.29 24 ASP E N 1
ATOM 8340 C CA . ASP E 1 27 ? 2.451 47.937 -83.056 1.00 156.85 24 ASP E CA 1
ATOM 8341 C C . ASP E 1 27 ? 1.430 48.012 -81.907 1.00 158.23 24 ASP E C 1
ATOM 8342 O O . ASP E 1 27 ? 1.678 48.657 -80.880 1.00 160.56 24 ASP E O 1
ATOM 8347 N N . GLU E 1 28 ? 0.293 47.341 -82.096 1.00 155.76 25 GLU E N 1
ATOM 8348 C CA . GLU E 1 28 ? -0.774 47.252 -81.097 1.00 155.91 25 GLU E CA 1
ATOM 8349 C C . GLU E 1 28 ? -0.333 46.390 -79.915 1.00 153.84 25 GLU E C 1
ATOM 8350 O O . GLU E 1 28 ? 0.382 45.397 -80.091 1.00 148.18 25 GLU E O 1
ATOM 8356 N N . ASP E 1 29 ? -0.758 46.787 -78.716 1.00 157.38 26 ASP E N 1
ATOM 8357 C CA . ASP E 1 29 ? -0.578 45.985 -77.507 1.00 158.76 26 ASP E CA 1
ATOM 8358 C C . ASP E 1 29 ? -1.592 44.836 -77.536 1.00 157.39 26 ASP E C 1
ATOM 8359 O O . ASP E 1 29 ? -2.803 45.065 -77.444 1.00 160.99 26 ASP E O 1
ATOM 8364 N N . LEU E 1 30 ? -1.082 43.611 -77.676 1.00 152.20 27 LEU E N 1
ATOM 8365 C CA . LEU E 1 30 ? -1.901 42.403 -77.875 1.00 149.94 27 LEU E CA 1
ATOM 8366 C C . LEU E 1 30 ? -2.799 42.013 -76.694 1.00 152.68 27 LEU E C 1
ATOM 8367 O O . LEU E 1 30 ? -3.839 41.376 -76.897 1.00 151.76 27 LEU E O 1
ATOM 8372 N N . PHE E 1 31 ? -2.390 42.390 -75.477 1.00 157.07 28 PHE E N 1
ATOM 8373 C CA . PHE E 1 31 ? -3.203 42.217 -74.262 1.00 160.40 28 PHE E CA 1
ATOM 8374 C C . PHE E 1 31 ? -4.420 43.148 -74.275 1.00 159.85 28 PHE E C 1
ATOM 8375 O O . PHE E 1 31 ? -5.535 42.722 -73.964 1.00 161.31 28 PHE E O 1
ATOM 8383 N N . ASP E 1 32 ? -4.184 44.410 -74.642 1.00 156.70 29 ASP E N 1
ATOM 8384 C CA . ASP E 1 32 ? -5.209 45.458 -74.686 1.00 155.34 29 ASP E CA 1
ATOM 8385 C C . ASP E 1 32 ? -6.125 45.360 -75.909 1.00 151.68 29 ASP E C 1
ATOM 8386 O O . ASP E 1 32 ? -7.308 45.700 -75.823 1.00 154.95 29 ASP E O 1
ATOM 8391 N N . ALA E 1 33 ? -5.575 44.899 -77.035 1.00 144.93 30 ALA E N 1
ATOM 8392 C CA . ALA E 1 33 ? -6.324 44.747 -78.290 1.00 141.20 30 ALA E CA 1
ATOM 8393 C C . ALA E 1 33 ? -7.323 43.580 -78.284 1.00 140.06 30 ALA E C 1
ATOM 8394 O O . ALA E 1 33 ? -8.117 43.438 -79.220 1.00 138.95 30 ALA E O 1
ATOM 8396 N N . GLY E 1 34 ? -7.280 42.757 -77.233 1.00 139.99 31 GLY E N 1
ATOM 8397 C CA . GLY E 1 34 ? -8.202 41.628 -77.063 1.00 139.16 31 GLY E CA 1
ATOM 8398 C C . GLY E 1 34 ? -7.871 40.411 -77.909 1.00 133.95 31 GLY E C 1
ATOM 8399 O O . GLY E 1 34 ? -8.767 39.657 -78.301 1.00 133.61 31 GLY E O 1
ATOM 8400 N N . VAL E 1 35 ? -6.580 40.223 -78.180 1.00 130.26 32 VAL E N 1
ATOM 8401 C CA . VAL E 1 35 ? -6.080 39.108 -78.996 1.00 125.50 32 VAL E CA 1
ATOM 8402 C C . VAL E 1 35 ? -5.750 37.895 -78.112 1.00 125.34 32 VAL E C 1
ATOM 8403 O O . VAL E 1 35 ? -6.093 36.761 -78.447 1.00 124.71 32 VAL E O 1
ATOM 8407 N N . LEU E 1 36 ? -5.097 38.158 -76.979 1.00 126.01 33 LEU E N 1
ATOM 8408 C CA . LEU E 1 36 ? -4.557 37.134 -76.090 1.00 125.24 33 LEU E CA 1
ATOM 8409 C C . LEU E 1 36 ? -5.216 37.147 -74.710 1.00 128.64 33 LEU E C 1
ATOM 8410 O O . LEU E 1 36 ? -5.385 38.215 -74.104 1.00 132.45 33 LEU E O 1
ATOM 8415 N N . ASP E 1 37 ? -5.563 35.958 -74.215 1.00 127.13 34 ASP E N 1
ATOM 8416 C CA . ASP E 1 37 ? -6.077 35.793 -72.850 1.00 129.33 34 ASP E CA 1
ATOM 8417 C C . ASP E 1 37 ? -4.928 35.799 -71.834 1.00 129.58 34 ASP E C 1
ATOM 8418 O O . ASP E 1 37 ? -3.762 36.020 -72.188 1.00 125.41 34 ASP E O 1
ATOM 8433 N N . MET E 1 39 ? -4.503 33.007 -70.370 1.00 128.36 36 MET E N 1
ATOM 8434 C CA . MET E 1 39 ? -4.101 31.664 -70.769 1.00 123.61 36 MET E CA 1
ATOM 8435 C C . MET E 1 39 ? -3.645 31.617 -72.231 1.00 119.38 36 MET E C 1
ATOM 8436 O O . MET E 1 39 ? -2.885 30.727 -72.627 1.00 117.31 36 MET E O 1
ATOM 8441 N N . GLY E 1 40 ? -4.101 32.585 -73.020 1.00 118.93 37 GLY E N 1
ATOM 8442 C CA . GLY E 1 40 ? -3.809 32.673 -74.457 1.00 116.10 37 GLY E CA 1
ATOM 8443 C C . GLY E 1 40 ? -2.351 32.891 -74.821 1.00 113.70 37 GLY E C 1
ATOM 8444 O O . GLY E 1 40 ? -1.918 32.480 -75.901 1.00 110.17 37 GLY E O 1
ATOM 8445 N N . THR E 1 41 ? -1.598 33.538 -73.928 1.00 115.95 38 THR E N 1
ATOM 8446 C CA . THR E 1 41 ? -0.159 33.766 -74.117 1.00 114.15 38 THR E CA 1
ATOM 8447 C C . THR E 1 41 ? 0.610 32.448 -74.024 1.00 112.15 38 THR E C 1
ATOM 8448 O O . THR E 1 41 ? 1.511 32.205 -74.821 1.00 109.44 38 THR E O 1
ATOM 8452 N N . VAL E 1 42 ? 0.228 31.608 -73.061 1.00 114.15 39 VAL E N 1
ATOM 8453 C CA . VAL E 1 42 ? 0.784 30.255 -72.870 1.00 113.65 39 VAL E CA 1
ATOM 8454 C C . VAL E 1 42 ? 0.574 29.383 -74.119 1.00 112.46 39 VAL E C 1
ATOM 8455 O O . VAL E 1 42 ? 1.473 28.642 -74.526 1.00 111.05 39 VAL E O 1
ATOM 8459 N N . GLU E 1 43 ? -0.608 29.502 -74.721 1.00 114.26 40 GLU E N 1
ATOM 8460 C CA . GLU E 1 43 ? -0.970 28.786 -75.954 1.00 112.54 40 GLU E CA 1
ATOM 8461 C C . GLU E 1 43 ? -0.147 29.229 -77.167 1.00 108.99 40 GLU E C 1
ATOM 8462 O O . GLU E 1 43 ? 0.155 28.416 -78.045 1.00 107.78 40 GLU E O 1
ATOM 8468 N N . LEU E 1 44 ? 0.200 30.516 -77.208 1.00 107.31 41 LEU E N 1
ATOM 8469 C CA . LEU E 1 44 ? 1.056 31.073 -78.260 1.00 103.43 41 LEU E CA 1
ATOM 8470 C C . LEU E 1 44 ? 2.509 30.619 -78.109 1.00 101.65 41 LEU E C 1
ATOM 8471 O O . LEU E 1 44 ? 3.137 30.247 -79.098 1.00 99.64 41 LEU E O 1
ATOM 8476 N N . ILE E 1 45 ? 3.018 30.656 -76.874 1.00 103.71 42 ILE E N 1
ATOM 8477 C CA . ILE E 1 45 ? 4.386 30.224 -76.526 1.00 104.31 42 ILE E CA 1
ATOM 8478 C C . ILE E 1 45 ? 4.650 28.782 -76.988 1.00 103.77 42 ILE E C 1
ATOM 8479 O O . ILE E 1 45 ? 5.686 28.513 -77.601 1.00 103.64 42 ILE E O 1
ATOM 8484 N N . VAL E 1 46 ? 3.700 27.884 -76.714 1.00 105.08 43 VAL E N 1
ATOM 8485 C CA . VAL E 1 46 ? 3.776 26.466 -77.106 1.00 105.24 43 VAL E CA 1
ATOM 8486 C C . VAL E 1 46 ? 3.923 26.294 -78.629 1.00 105.43 43 VAL E C 1
ATOM 8487 O O . VAL E 1 46 ? 4.803 25.555 -79.086 1.00 103.70 43 VAL E O 1
ATOM 8491 N N . GLU E 1 47 ? 3.084 26.995 -79.394 1.00 108.89 44 GLU E N 1
ATOM 8492 C CA . GLU E 1 47 ? 3.144 26.957 -80.862 1.00 110.73 44 GLU E CA 1
ATOM 8493 C C . GLU E 1 47 ? 4.314 27.730 -81.469 1.00 109.37 44 GLU E C 1
ATOM 8494 O O . GLU E 1 47 ? 4.718 27.460 -82.600 1.00 110.60 44 GLU E O 1
ATOM 8500 N N . LEU E 1 48 ? 4.848 28.692 -80.716 1.00 108.18 45 LEU E N 1
ATOM 8501 C CA . LEU E 1 48 ? 6.043 29.440 -81.114 1.00 104.86 45 LEU E CA 1
ATOM 8502 C C . LEU E 1 48 ? 7.297 28.577 -80.953 1.00 104.73 45 LEU E C 1
ATOM 8503 O O . LEU E 1 48 ? 8.272 28.754 -81.683 1.00 105.68 45 LEU E O 1
ATOM 8508 N N . GLU E 1 49 ? 7.257 27.648 -79.996 1.00 106.14 46 GLU E N 1
ATOM 8509 C CA . GLU E 1 49 ? 8.326 26.669 -79.772 1.00 105.93 46 GLU E CA 1
ATOM 8510 C C . GLU E 1 49 ? 8.310 25.561 -80.829 1.00 104.77 46 GLU E C 1
ATOM 8511 O O . GLU E 1 49 ? 9.368 25.179 -81.345 1.00 104.08 46 GLU E O 1
ATOM 8517 N N . SER E 1 50 ? 7.111 25.064 -81.146 1.00 105.07 47 SER E N 1
ATOM 8518 C CA . SER E 1 50 ? 6.914 23.983 -82.117 1.00 105.02 47 SER E CA 1
ATOM 8519 C C . SER E 1 50 ? 7.263 24.372 -83.552 1.00 103.53 47 SER E C 1
ATOM 8520 O O . SER E 1 50 ? 7.679 23.522 -84.340 1.00 104.52 47 SER E O 1
ATOM 8523 N N . ARG E 1 51 ? 7.086 25.651 -83.880 1.00 101.72 48 ARG E N 1
ATOM 8524 C CA . ARG E 1 51 ? 7.313 26.161 -85.232 1.00 100.74 48 ARG E CA 1
ATOM 8525 C C . ARG E 1 51 ? 8.764 26.560 -85.471 1.00 100.34 48 ARG E C 1
ATOM 8526 O O . ARG E 1 51 ? 9.341 26.213 -86.504 1.00 100.60 48 ARG E O 1
ATOM 8534 N N . PHE E 1 52 ? 9.346 27.274 -84.511 1.00 101.78 49 PHE E N 1
ATOM 8535 C CA . PHE E 1 52 ? 10.639 27.937 -84.695 1.00 105.35 49 PHE E CA 1
ATOM 8536 C C . PHE E 1 52 ? 11.851 27.182 -84.136 1.00 109.42 49 PHE E C 1
ATOM 8537 O O . PHE E 1 52 ? 12.997 27.600 -84.365 1.00 112.35 49 PHE E O 1
ATOM 8545 N N . ASP E 1 53 ? 11.593 26.080 -83.420 1.00 112.26 50 ASP E N 1
ATOM 8546 C CA . ASP E 1 53 ? 12.624 25.246 -82.756 1.00 114.42 50 ASP E CA 1
ATOM 8547 C C . ASP E 1 53 ? 13.438 26.002 -81.673 1.00 115.66 50 ASP E C 1
ATOM 8548 O O . ASP E 1 53 ? 14.590 25.656 -81.379 1.00 115.28 50 ASP E O 1
ATOM 8553 N N . ILE E 1 54 ? 12.816 27.027 -81.084 1.00 118.18 51 ILE E N 1
ATOM 8554 C CA . ILE E 1 54 ? 13.408 27.835 -80.011 1.00 120.16 51 ILE E CA 1
ATOM 8555 C C . ILE E 1 54 ? 12.628 27.592 -78.719 1.00 120.89 51 ILE E C 1
ATOM 8556 O O . ILE E 1 54 ? 11.403 27.464 -78.743 1.00 124.23 51 ILE E O 1
ATOM 8561 N N . ARG E 1 55 ? 13.354 27.523 -77.605 1.00 119.84 52 ARG E N 1
ATOM 8562 C CA . ARG E 1 55 ? 12.761 27.442 -76.280 1.00 120.11 52 ARG E CA 1
ATOM 8563 C C . ARG E 1 55 ? 12.703 28.848 -75.661 1.00 121.66 52 ARG E C 1
ATOM 8564 O O . ARG E 1 55 ? 13.736 29.512 -75.512 1.00 123.71 52 ARG E O 1
ATOM 8572 N N . VAL E 1 56 ? 11.485 29.286 -75.324 1.00 120.72 53 VAL E N 1
ATOM 8573 C CA . VAL E 1 56 ? 11.193 30.683 -74.931 1.00 118.10 53 VAL E CA 1
ATOM 8574 C C . VAL E 1 56 ? 11.315 30.885 -73.414 1.00 118.29 53 VAL E C 1
ATOM 8575 O O . VAL E 1 56 ? 10.662 30.164 -72.655 1.00 116.25 53 VAL E O 1
ATOM 8579 N N . PRO E 1 57 ? 12.140 31.868 -72.970 1.00 120.98 54 PRO E N 1
ATOM 8580 C CA . PRO E 1 57 ? 12.252 32.181 -71.540 1.00 125.54 54 PRO E CA 1
ATOM 8581 C C . PRO E 1 57 ? 11.018 32.923 -71.020 1.00 128.74 54 PRO E C 1
ATOM 8582 O O . PRO E 1 57 ? 10.781 34.084 -71.381 1.00 130.68 54 PRO E O 1
ATOM 8586 N N . VAL E 1 58 ? 10.236 32.233 -70.193 1.00 130.13 55 VAL E N 1
ATOM 8587 C CA . VAL E 1 58 ? 8.991 32.783 -69.637 1.00 130.91 55 VAL E CA 1
ATOM 8588 C C . VAL E 1 58 ? 9.147 33.253 -68.186 1.00 132.87 55 VAL E C 1
ATOM 8589 O O . VAL E 1 58 ? 8.278 33.957 -67.660 1.00 134.98 55 VAL E O 1
ATOM 8593 N N . SER E 1 59 ? 10.253 32.860 -67.555 1.00 131.17 56 SER E N 1
ATOM 8594 C CA . SER E 1 59 ? 10.564 33.291 -66.193 1.00 134.05 56 SER E CA 1
ATOM 8595 C C . SER E 1 59 ? 11.335 34.617 -66.163 1.00 136.99 56 SER E C 1
ATOM 8596 O O . SER E 1 59 ? 11.566 35.183 -65.094 1.00 140.33 56 SER E O 1
ATOM 8599 N N . GLU E 1 60 ? 11.716 35.100 -67.348 1.00 137.62 57 GLU E N 1
ATOM 8600 C CA . GLU E 1 60 ? 12.347 36.412 -67.529 1.00 141.33 57 GLU E CA 1
ATOM 8601 C C . GLU E 1 60 ? 11.407 37.369 -68.282 1.00 140.21 57 GLU E C 1
ATOM 8602 O O . GLU E 1 60 ? 11.638 38.583 -68.324 1.00 139.13 57 GLU E O 1
ATOM 8608 N N . PHE E 1 61 ? 10.347 36.795 -68.857 1.00 141.01 58 PHE E N 1
ATOM 8609 C CA . PHE E 1 61 ? 9.236 37.494 -69.521 1.00 142.04 58 PHE E CA 1
ATOM 8610 C C . PHE E 1 61 ? 8.647 38.597 -68.625 1.00 144.24 58 PHE E C 1
ATOM 8611 O O . PHE E 1 61 ? 7.936 38.311 -67.656 1.00 147.59 58 PHE E O 1
ATOM 8619 N N . GLY E 1 62 ? 8.981 39.849 -68.933 1.00 143.74 59 GLY E N 1
ATOM 8620 C CA . GLY E 1 62 ? 8.366 41.012 -68.285 1.00 146.34 59 GLY E CA 1
ATOM 8621 C C . GLY E 1 62 ? 7.079 41.401 -68.993 1.00 145.82 59 GLY E C 1
ATOM 8622 O O . GLY E 1 62 ? 6.763 40.859 -70.060 1.00 142.66 59 GLY E O 1
ATOM 8623 N N . ARG E 1 63 ? 6.333 42.335 -68.404 1.00 149.65 60 ARG E N 1
ATOM 8624 C CA . ARG E 1 63 ? 5.067 42.802 -68.990 1.00 152.27 60 ARG E CA 1
ATOM 8625 C C . ARG E 1 63 ? 5.271 43.696 -70.215 1.00 153.93 60 ARG E C 1
ATOM 8626 O O . ARG E 1 63 ? 4.499 43.618 -71.182 1.00 153.20 60 ARG E O 1
ATOM 8634 N N . ASP E 1 64 ? 6.315 44.522 -70.179 1.00 158.97 61 ASP E N 1
ATOM 8635 C CA . ASP E 1 64 ? 6.642 45.442 -71.278 1.00 161.11 61 ASP E CA 1
ATOM 8636 C C . ASP E 1 64 ? 7.579 44.824 -72.331 1.00 159.35 61 ASP E C 1
ATOM 8637 O O . ASP E 1 64 ? 7.893 45.474 -73.336 1.00 159.22 61 ASP E O 1
ATOM 8642 N N . ASP E 1 65 ? 7.999 43.575 -72.105 1.00 159.84 62 ASP E N 1
ATOM 8643 C CA . ASP E 1 65 ? 8.979 42.893 -72.963 1.00 158.07 62 ASP E CA 1
ATOM 8644 C C . ASP E 1 65 ? 8.421 42.449 -74.318 1.00 156.47 62 ASP E C 1
ATOM 8645 O O . ASP E 1 65 ? 8.786 43.012 -75.353 1.00 157.86 62 ASP E O 1
ATOM 8650 N N . TRP E 1 66 ? 7.546 41.442 -74.303 1.00 154.85 63 TRP E N 1
ATOM 8651 C CA . TRP E 1 66 ? 7.023 40.822 -75.526 1.00 151.53 63 TRP E CA 1
ATOM 8652 C C . TRP E 1 66 ? 5.503 41.001 -75.620 1.00 151.38 63 TRP E C 1
ATOM 8653 O O . TRP E 1 66 ? 4.739 40.024 -75.655 1.00 151.95 63 TRP E O 1
ATOM 8664 N N . ASN E 1 67 ? 5.078 42.265 -75.663 1.00 151.31 64 ASN E N 1
ATOM 8665 C CA . ASN E 1 67 ? 3.657 42.627 -75.718 1.00 150.07 64 ASN E CA 1
ATOM 8666 C C . ASN E 1 67 ? 3.163 42.963 -77.131 1.00 147.85 64 ASN E C 1
ATOM 8667 O O . ASN E 1 67 ? 2.051 42.579 -77.497 1.00 147.78 64 ASN E O 1
ATOM 8672 N N . THR E 1 68 ? 3.989 43.673 -77.903 1.00 146.54 65 THR E N 1
ATOM 8673 C CA . THR E 1 68 ? 3.667 44.039 -79.293 1.00 144.30 65 THR E CA 1
ATOM 8674 C C . THR E 1 68 ? 4.264 43.033 -80.280 1.00 140.14 65 THR E C 1
ATOM 8675 O O . THR E 1 68 ? 5.322 42.455 -80.014 1.00 138.39 65 THR E O 1
ATOM 8679 N N . ALA E 1 69 ? 3.581 42.842 -81.413 1.00 138.51 66 ALA E N 1
ATOM 8680 C CA . ALA E 1 69 ? 3.958 41.855 -82.443 1.00 135.29 66 ALA E CA 1
ATOM 8681 C C . ALA E 1 69 ? 5.359 42.058 -83.030 1.00 133.49 66 ALA E C 1
ATOM 8682 O O . ALA E 1 69 ? 6.038 41.084 -83.366 1.00 129.72 66 ALA E O 1
ATOM 8684 N N . ASN E 1 70 ? 5.775 43.321 -83.142 1.00 133.68 67 ASN E N 1
ATOM 8685 C CA . ASN E 1 70 ? 7.106 43.697 -83.634 1.00 132.51 67 ASN E CA 1
ATOM 8686 C C . ASN E 1 70 ? 8.223 43.300 -82.667 1.00 132.93 67 ASN E C 1
ATOM 8687 O O . ASN E 1 70 ? 9.317 42.928 -83.100 1.00 132.57 67 ASN E O 1
ATOM 8692 N N . LYS E 1 71 ? 7.933 43.385 -81.367 1.00 133.84 68 LYS E N 1
ATOM 8693 C CA . LYS E 1 71 ? 8.847 42.940 -80.313 1.00 134.18 68 LYS E CA 1
ATOM 8694 C C . LYS E 1 71 ? 8.879 41.412 -80.179 1.00 131.84 68 LYS E C 1
ATOM 8695 O O . LYS E 1 71 ? 9.834 40.856 -79.623 1.00 133.68 68 LYS E O 1
ATOM 8701 N N . ILE E 1 72 ? 7.833 40.750 -80.683 1.00 128.93 69 ILE E N 1
ATOM 8702 C CA . ILE E 1 72 ? 7.765 39.283 -80.756 1.00 127.34 69 ILE E CA 1
ATOM 8703 C C . ILE E 1 72 ? 8.583 38.771 -81.951 1.00 124.86 69 ILE E C 1
ATOM 8704 O O . ILE E 1 72 ? 9.339 37.809 -81.811 1.00 123.99 69 ILE E O 1
ATOM 8709 N N . VAL E 1 73 ? 8.432 39.425 -83.107 1.00 124.24 70 VAL E N 1
ATOM 8710 C CA . VAL E 1 73 ? 9.201 39.106 -84.326 1.00 124.04 70 VAL E CA 1
ATOM 8711 C C . VAL E 1 73 ? 10.706 39.308 -84.097 1.00 125.37 70 VAL E C 1
ATOM 8712 O O . VAL E 1 73 ? 11.503 38.400 -84.360 1.00 124.88 70 VAL E O 1
ATOM 8716 N N . GLU E 1 74 ? 11.069 40.489 -83.589 1.00 127.33 71 GLU E N 1
ATOM 8717 C CA . GLU E 1 74 ? 12.464 40.879 -83.351 1.00 127.78 71 GLU E CA 1
ATOM 8718 C C . GLU E 1 74 ? 13.133 40.061 -82.237 1.00 125.30 71 GLU E C 1
ATOM 8719 O O . GLU E 1 74 ? 14.344 39.822 -82.281 1.00 124.59 71 GLU E O 1
ATOM 8725 N N . GLY E 1 75 ? 12.335 39.633 -81.257 1.00 122.83 72 GLY E N 1
ATOM 8726 C CA . GLY E 1 75 ? 12.804 38.787 -80.157 1.00 121.78 72 GLY E CA 1
ATOM 8727 C C . GLY E 1 75 ? 13.055 37.334 -80.535 1.00 120.01 72 GLY E C 1
ATOM 8728 O O . GLY E 1 75 ? 13.913 36.682 -79.939 1.00 120.03 72 GLY E O 1
ATOM 8729 N N . VAL E 1 76 ? 12.296 36.830 -81.510 1.00 120.04 73 VAL E N 1
ATOM 8730 C CA . VAL E 1 76 ? 12.441 35.455 -82.023 1.00 121.26 73 VAL E CA 1
ATOM 8731 C C . VAL E 1 76 ? 13.732 35.295 -82.846 1.00 123.18 73 VAL E C 1
ATOM 8732 O O . VAL E 1 76 ? 14.416 34.272 -82.730 1.00 124.43 73 VAL E O 1
ATOM 8736 N N . THR E 1 77 ? 14.060 36.313 -83.647 1.00 124.65 74 THR E N 1
ATOM 8737 C CA . THR E 1 77 ? 15.286 36.342 -84.467 1.00 126.55 74 THR E CA 1
ATOM 8738 C C . THR E 1 77 ? 16.565 36.347 -83.609 1.00 128.60 74 THR E C 1
ATOM 8739 O O . THR E 1 77 ? 17.540 35.660 -83.940 1.00 128.85 74 THR E O 1
ATOM 8743 N N . GLU E 1 78 ? 16.539 37.115 -82.517 1.00 132.04 75 GLU E N 1
ATOM 8744 C CA . GLU E 1 78 ? 17.644 37.198 -81.548 1.00 136.87 75 GLU E CA 1
ATOM 8745 C C . GLU E 1 78 ? 17.908 35.866 -80.845 1.00 138.67 75 GLU E C 1
ATOM 8746 O O . GLU E 1 78 ? 19.061 35.524 -80.563 1.00 141.51 75 GLU E O 1
ATOM 8752 N N . LEU E 1 79 ? 16.833 35.129 -80.570 1.00 140.13 76 LEU E N 1
ATOM 8753 C CA . LEU E 1 79 ? 16.895 33.813 -79.934 1.00 141.74 76 LEU E CA 1
ATOM 8754 C C . LEU E 1 79 ? 17.173 32.668 -80.921 1.00 141.42 76 LEU E C 1
ATOM 8755 O O . LEU E 1 79 ? 17.518 31.557 -80.502 1.00 142.79 76 LEU E O 1
ATOM 8760 N N . ARG E 1 80 ? 17.032 32.953 -82.219 1.00 139.31 77 ARG E N 1
ATOM 8761 C CA . ARG E 1 80 ? 17.223 31.959 -83.285 1.00 136.11 77 ARG E CA 1
ATOM 8762 C C . ARG E 1 80 ? 18.693 31.656 -83.581 1.00 138.10 77 ARG E C 1
ATOM 8763 O O . ARG E 1 80 ? 19.029 30.534 -83.970 1.00 135.80 77 ARG E O 1
ATOM 8771 N N . ASN E 1 81 ? 19.556 32.655 -83.386 1.00 142.11 78 ASN E N 1
ATOM 8772 C CA . ASN E 1 81 ? 20.997 32.523 -83.647 1.00 146.04 78 ASN E CA 1
ATOM 8773 C C . ASN E 1 81 ? 21.894 32.952 -82.474 1.00 150.24 78 ASN E C 1
ATOM 8774 O O . ASN E 1 81 ? 22.844 32.240 -82.135 1.00 150.82 78 ASN E O 1
ATOM 8779 N N . ALA E 1 82 ? 21.578 34.096 -81.857 1.00 154.20 79 ALA E N 1
ATOM 8780 C CA . ALA E 1 82 ? 22.376 34.663 -80.760 1.00 158.69 79 ALA E CA 1
ATOM 8781 C C . ALA E 1 82 ? 21.803 34.315 -79.387 1.00 162.32 79 ALA E C 1
ATOM 8782 O O . ALA E 1 82 ? 21.312 33.205 -79.163 1.00 165.24 79 ALA E O 1
ATOM 8784 N N . MET F 2 1 ? 32.840 23.704 -29.495 1.00 76.12 1 MET F N 1
ATOM 8785 C CA . MET F 2 1 ? 32.743 24.537 -30.727 1.00 77.61 1 MET F CA 1
ATOM 8786 C C . MET F 2 1 ? 31.346 25.120 -30.908 1.00 77.72 1 MET F C 1
ATOM 8787 O O . MET F 2 1 ? 31.209 26.281 -31.325 1.00 79.25 1 MET F O 1
ATOM 8792 N N . ILE F 2 2 ? 30.322 24.317 -30.589 1.00 76.99 2 ILE F N 1
ATOM 8793 C CA . ILE F 2 2 ? 28.925 24.780 -30.539 1.00 74.23 2 ILE F CA 1
ATOM 8794 C C . ILE F 2 2 ? 28.753 25.776 -29.379 1.00 73.19 2 ILE F C 1
ATOM 8795 O O . ILE F 2 2 ? 28.177 26.852 -29.560 1.00 73.47 2 ILE F O 1
ATOM 8800 N N . ASP F 2 3 ? 29.264 25.407 -28.202 1.00 72.05 3 ASP F N 1
ATOM 8801 C CA . ASP F 2 3 ? 29.311 26.289 -27.024 1.00 71.36 3 ASP F CA 1
ATOM 8802 C C . ASP F 2 3 ? 30.050 27.618 -27.231 1.00 69.95 3 ASP F C 1
ATOM 8803 O O . ASP F 2 3 ? 29.744 28.599 -26.544 1.00 70.79 3 ASP F O 1
ATOM 8808 N N . PHE F 2 4 ? 31.020 27.641 -28.150 1.00 66.97 4 PHE F N 1
ATOM 8809 C CA . PHE F 2 4 ? 31.704 28.876 -28.553 1.00 64.71 4 PHE F CA 1
ATOM 8810 C C . PHE F 2 4 ? 30.738 29.824 -29.272 1.00 63.52 4 PHE F C 1
ATOM 8811 O O . PHE F 2 4 ? 30.672 31.015 -28.945 1.00 63.91 4 PHE F O 1
ATOM 8819 N N . LEU F 2 5 ? 30.000 29.283 -30.246 1.00 61.64 5 LEU F N 1
ATOM 8820 C CA . LEU F 2 5 ? 29.048 30.050 -31.038 1.00 60.67 5 LEU F CA 1
ATOM 8821 C C . LEU F 2 5 ? 27.900 30.586 -30.185 1.00 60.83 5 LEU F C 1
ATOM 8822 O O . LEU F 2 5 ? 27.355 31.657 -30.468 1.00 60.82 5 LEU F O 1
ATOM 8827 N N . LYS F 2 6 ? 27.543 29.835 -29.143 1.00 61.44 6 LYS F N 1
ATOM 8828 C CA . LYS F 2 6 ? 26.496 30.225 -28.195 1.00 61.85 6 LYS F CA 1
ATOM 8829 C C . LYS F 2 6 ? 26.952 31.340 -27.248 1.00 62.56 6 LYS F C 1
ATOM 8830 O O . LYS F 2 6 ? 26.143 32.171 -26.834 1.00 62.28 6 LYS F O 1
ATOM 8836 N N . GLN F 2 7 ? 28.246 31.336 -26.921 1.00 63.83 7 GLN F N 1
ATOM 8837 C CA . GLN F 2 7 ? 28.915 32.370 -26.108 1.00 64.88 7 GLN F CA 1
ATOM 8838 C C . GLN F 2 7 ? 29.033 33.705 -26.863 1.00 64.83 7 GLN F C 1
ATOM 8839 O O . GLN F 2 7 ? 29.024 34.780 -26.250 1.00 64.65 7 GLN F O 1
ATOM 8845 N N . LEU F 2 8 ? 29.129 33.608 -28.193 1.00 64.95 8 LEU F N 1
ATOM 8846 C CA . LEU F 2 8 ? 29.260 34.736 -29.126 1.00 65.70 8 LEU F CA 1
ATOM 8847 C C . LEU F 2 8 ? 28.083 35.714 -29.026 1.00 67.33 8 LEU F C 1
ATOM 8848 O O . LEU F 2 8 ? 26.943 35.268 -28.847 1.00 67.74 8 LEU F O 1
ATOM 8853 N N . PRO F 2 9 ? 28.347 37.039 -29.132 1.00 69.97 9 PRO F N 1
ATOM 8854 C CA . PRO F 2 9 ? 27.291 38.072 -28.961 1.00 72.35 9 PRO F CA 1
ATOM 8855 C C . PRO F 2 9 ? 26.150 37.943 -29.974 1.00 74.19 9 PRO F C 1
ATOM 8856 O O . PRO F 2 9 ? 26.376 37.463 -31.088 1.00 74.88 9 PRO F O 1
ATOM 8860 N N . HIS F 2 10 ? 24.948 38.374 -29.595 1.00 76.50 10 HIS F N 1
ATOM 8861 C CA . HIS F 2 10 ? 23.742 38.129 -30.394 1.00 77.84 10 HIS F CA 1
ATOM 8862 C C . HIS F 2 10 ? 22.901 39.394 -30.569 1.00 79.14 10 HIS F C 1
ATOM 8863 O O . HIS F 2 10 ? 22.599 40.078 -29.596 1.00 81.01 10 HIS F O 1
ATOM 8870 N N . LEU F 2 11 ? 22.540 39.692 -31.813 1.00 79.96 11 LEU F N 1
ATOM 8871 C CA . LEU F 2 11 ? 21.587 40.753 -32.126 1.00 81.87 11 LEU F CA 1
ATOM 8872 C C . LEU F 2 11 ? 20.570 40.280 -33.150 1.00 84.74 11 LEU F C 1
ATOM 8873 O O . LEU F 2 11 ? 20.892 40.110 -34.333 1.00 86.81 11 LEU F O 1
ATOM 8878 N N . GLU F 2 12 ? 19.345 40.069 -32.676 1.00 86.16 12 GLU F N 1
ATOM 8879 C CA . GLU F 2 12 ? 18.221 39.631 -33.509 1.00 86.18 12 GLU F CA 1
ATOM 8880 C C . GLU F 2 12 ? 17.879 40.749 -34.500 1.00 84.80 12 GLU F C 1
ATOM 8881 O O . GLU F 2 12 ? 17.742 41.908 -34.076 1.00 85.29 12 GLU F O 1
ATOM 8887 N N . PRO F 2 13 ? 17.772 40.426 -35.818 1.00 83.00 13 PRO F N 1
ATOM 8888 C CA . PRO F 2 13 ? 17.637 41.471 -36.847 1.00 83.65 13 PRO F CA 1
ATOM 8889 C C . PRO F 2 13 ? 16.332 42.256 -36.697 1.00 86.28 13 PRO F C 1
ATOM 8890 O O . PRO F 2 13 ? 15.245 41.655 -36.652 1.00 90.22 13 PRO F O 1
ATOM 8894 N N . TYR F 2 14 ? 16.461 43.584 -36.594 1.00 87.77 14 TYR F N 1
ATOM 8895 C CA . TYR F 2 14 ? 15.348 44.515 -36.305 1.00 88.37 14 TYR F CA 1
ATOM 8896 C C . TYR F 2 14 ? 14.529 44.102 -35.062 1.00 89.13 14 TYR F C 1
ATOM 8897 O O . TYR F 2 14 ? 13.296 44.179 -35.050 1.00 90.50 14 TYR F O 1
ATOM 8906 N N . GLY F 2 15 ? 15.239 43.650 -34.029 1.00 90.64 15 GLY F N 1
ATOM 8907 C CA . GLY F 2 15 ? 14.633 43.159 -32.791 1.00 95.22 15 GLY F CA 1
ATOM 8908 C C . GLY F 2 15 ? 14.118 44.267 -31.891 1.00 98.70 15 GLY F C 1
ATOM 8909 O O . GLY F 2 15 ? 13.151 44.069 -31.157 1.00 99.68 15 GLY F O 1
ATOM 8910 N N . ASN F 2 16 ? 14.777 45.422 -31.946 1.00 101.69 16 ASN F N 1
ATOM 8911 C CA . ASN F 2 16 ? 14.387 46.622 -31.207 1.00 106.49 16 ASN F CA 1
ATOM 8912 C C . ASN F 2 16 ? 14.796 47.888 -31.996 1.00 110.20 16 ASN F C 1
ATOM 8913 O O . ASN F 2 16 ? 15.543 47.782 -32.976 1.00 110.78 16 ASN F O 1
ATOM 8918 N N . PRO F 2 17 ? 14.300 49.084 -31.585 1.00 112.34 17 PRO F N 1
ATOM 8919 C CA . PRO F 2 17 ? 14.750 50.337 -32.212 1.00 112.21 17 PRO F CA 1
ATOM 8920 C C . PRO F 2 17 ? 16.262 50.602 -32.117 1.00 111.66 17 PRO F C 1
ATOM 8921 O O . PRO F 2 17 ? 16.857 51.129 -33.065 1.00 111.01 17 PRO F O 1
ATOM 8925 N N . PHE F 2 18 ? 16.864 50.208 -30.998 1.00 111.35 18 PHE F N 1
ATOM 8926 C CA . PHE F 2 18 ? 18.263 50.517 -30.667 1.00 112.23 18 PHE F CA 1
ATOM 8927 C C . PHE F 2 18 ? 19.276 49.725 -31.525 1.00 109.52 18 PHE F C 1
ATOM 8928 O O . PHE F 2 18 ? 20.470 50.069 -31.582 1.00 107.87 18 PHE F O 1
ATOM 8936 N N . TYR F 2 19 ? 18.766 48.688 -32.203 1.00 105.80 19 TYR F N 1
ATOM 8937 C CA . TYR F 2 19 ? 19.479 47.910 -33.226 1.00 101.01 19 TYR F CA 1
ATOM 8938 C C . TYR F 2 19 ? 19.929 48.786 -34.404 1.00 101.60 19 TYR F C 1
ATOM 8939 O O . TYR F 2 19 ? 21.041 48.618 -34.916 1.00 101.30 19 TYR F O 1
ATOM 8948 N N . PHE F 2 20 ? 19.052 49.706 -34.823 1.00 102.89 20 PHE F N 1
ATOM 8949 C CA . PHE F 2 20 ? 19.302 50.594 -35.960 1.00 101.45 20 PHE F CA 1
ATOM 8950 C C . PHE F 2 20 ? 20.428 51.603 -35.731 1.00 100.58 20 PHE F C 1
ATOM 8951 O O . PHE F 2 20 ? 20.966 52.152 -36.693 1.00 101.34 20 PHE F O 1
ATOM 8959 N N . ILE F 2 21 ? 20.760 51.853 -34.461 1.00 98.73 21 ILE F N 1
ATOM 8960 C CA . ILE F 2 21 ? 21.915 52.680 -34.098 1.00 99.07 21 ILE F CA 1
ATOM 8961 C C . ILE F 2 21 ? 23.204 51.992 -34.563 1.00 99.00 21 ILE F C 1
ATOM 8962 O O . ILE F 2 21 ? 24.041 52.625 -35.209 1.00 100.56 21 ILE F O 1
ATOM 8967 N N . TYR F 2 22 ? 23.328 50.697 -34.266 1.00 97.51 22 TYR F N 1
ATOM 8968 C CA . TYR F 2 22 ? 24.470 49.884 -34.712 1.00 95.26 22 TYR F CA 1
ATOM 8969 C C . TYR F 2 22 ? 24.581 49.845 -36.230 1.00 93.12 22 TYR F C 1
ATOM 8970 O O . TYR F 2 22 ? 25.580 50.297 -36.796 1.00 92.95 22 TYR F O 1
ATOM 8979 N N . LEU F 2 23 ? 23.530 49.339 -36.870 1.00 90.62 23 LEU F N 1
ATOM 8980 C CA . LEU F 2 23 ? 23.464 49.202 -38.322 1.00 89.19 23 LEU F CA 1
ATOM 8981 C C . LEU F 2 23 ? 23.589 50.538 -39.059 1.00 90.55 23 LEU F C 1
ATOM 8982 O O . LEU F 2 23 ? 24.149 50.592 -40.151 1.00 90.82 23 LEU F O 1
ATOM 8987 N N . GLY F 2 24 ? 23.070 51.601 -38.445 1.00 91.09 24 GLY F N 1
ATOM 8988 C CA . GLY F 2 24 ? 23.171 52.963 -38.974 1.00 91.33 24 GLY F CA 1
ATOM 8989 C C . GLY F 2 24 ? 24.607 53.447 -39.024 1.00 92.06 24 GLY F C 1
ATOM 8990 O O . GLY F 2 24 ? 25.065 53.904 -40.069 1.00 93.74 24 GLY F O 1
ATOM 8991 N N . ILE F 2 25 ? 25.307 53.334 -37.892 1.00 90.69 25 ILE F N 1
ATOM 8992 C CA . ILE F 2 25 ? 26.732 53.672 -37.789 1.00 88.39 25 ILE F CA 1
ATOM 8993 C C . ILE F 2 25 ? 27.541 52.830 -38.782 1.00 87.57 25 ILE F C 1
ATOM 8994 O O . ILE F 2 25 ? 28.342 53.374 -39.547 1.00 87.44 25 ILE F O 1
ATOM 8999 N N . ALA F 2 26 ? 27.278 51.523 -38.788 1.00 86.93 26 ALA F N 1
ATOM 9000 C CA . ALA F 2 26 ? 27.980 50.550 -39.632 1.00 87.73 26 ALA F CA 1
ATOM 9001 C C . ALA F 2 26 ? 27.860 50.800 -41.141 1.00 89.23 26 ALA F C 1
ATOM 9002 O O . ALA F 2 26 ? 28.853 50.705 -41.864 1.00 89.03 26 ALA F O 1
ATOM 9004 N N . LEU F 2 27 ? 26.652 51.117 -41.607 1.00 90.98 27 LEU F N 1
ATOM 9005 C CA . LEU F 2 27 ? 26.401 51.311 -43.040 1.00 91.60 27 LEU F CA 1
ATOM 9006 C C . LEU F 2 27 ? 26.762 52.710 -43.538 1.00 93.12 27 LEU F C 1
ATOM 9007 O O . LEU F 2 27 ? 26.845 52.935 -44.750 1.00 91.97 27 LEU F O 1
ATOM 9012 N N . LEU F 2 28 ? 26.972 53.640 -42.603 1.00 94.44 28 LEU F N 1
ATOM 9013 C CA . LEU F 2 28 ? 27.232 55.053 -42.925 1.00 94.76 28 LEU F CA 1
ATOM 9014 C C . LEU F 2 28 ? 28.366 55.272 -43.944 1.00 95.59 28 LEU F C 1
ATOM 9015 O O . LEU F 2 28 ? 28.176 56.069 -44.871 1.00 96.24 28 LEU F O 1
ATOM 9020 N N . PRO F 2 29 ? 29.521 54.558 -43.796 1.00 95.51 29 PRO F N 1
ATOM 9021 C CA . PRO F 2 29 ? 30.553 54.624 -44.843 1.00 96.08 29 PRO F CA 1
ATOM 9022 C C . PRO F 2 29 ? 30.088 54.164 -46.233 1.00 96.00 29 PRO F C 1
ATOM 9023 O O . PRO F 2 29 ? 30.410 54.827 -47.226 1.00 95.79 29 PRO F O 1
ATOM 9027 N N . ILE F 2 30 ? 29.337 53.058 -46.296 1.00 96.02 30 ILE F N 1
ATOM 9028 C CA . ILE F 2 30 ? 28.797 52.526 -47.563 1.00 96.17 30 ILE F CA 1
ATOM 9029 C C . ILE F 2 30 ? 27.959 53.590 -48.274 1.00 97.67 30 ILE F C 1
ATOM 9030 O O . ILE F 2 30 ? 28.214 53.896 -49.444 1.00 99.51 30 ILE F O 1
ATOM 9035 N N . PHE F 2 31 ? 26.995 54.165 -47.545 1.00 96.20 31 PHE F N 1
ATOM 9036 C CA . PHE F 2 31 ? 26.088 55.178 -48.086 1.00 95.45 31 PHE F CA 1
ATOM 9037 C C . PHE F 2 31 ? 26.798 56.454 -48.561 1.00 96.74 31 PHE F C 1
ATOM 9038 O O . PHE F 2 31 ? 26.557 56.906 -49.686 1.00 95.71 31 PHE F O 1
ATOM 9046 N N . ILE F 2 32 ? 27.673 57.010 -47.714 1.00 98.11 32 ILE F N 1
ATOM 9047 C CA . ILE F 2 32 ? 28.530 58.155 -48.084 1.00 99.87 32 ILE F CA 1
ATOM 9048 C C . ILE F 2 32 ? 29.373 57.829 -49.331 1.00 101.62 32 ILE F C 1
ATOM 9049 O O . ILE F 2 32 ? 29.510 58.669 -50.231 1.00 102.80 32 ILE F O 1
ATOM 9054 N N . GLY F 2 33 ? 29.900 56.602 -49.380 1.00 101.66 33 GLY F N 1
ATOM 9055 C CA . GLY F 2 33 ? 30.662 56.091 -50.522 1.00 103.77 33 GLY F CA 1
ATOM 9056 C C . GLY F 2 33 ? 29.933 56.137 -51.855 1.00 105.35 33 GLY F C 1
ATOM 9057 O O . GLY F 2 33 ? 30.499 56.564 -52.868 1.00 105.07 33 GLY F O 1
ATOM 9058 N N . LEU F 2 34 ? 28.671 55.721 -51.844 1.00 107.56 34 LEU F N 1
ATOM 9059 C CA . LEU F 2 34 ? 27.830 55.686 -53.049 1.00 110.89 34 LEU F CA 1
ATOM 9060 C C . LEU F 2 34 ? 27.603 57.058 -53.708 1.00 114.42 34 LEU F C 1
ATOM 9061 O O . LEU F 2 34 ? 27.305 57.127 -54.907 1.00 116.81 34 LEU F O 1
ATOM 9066 N N . PHE F 2 35 ? 27.737 58.136 -52.928 1.00 115.26 35 PHE F N 1
ATOM 9067 C CA . PHE F 2 35 ? 27.652 59.510 -53.451 1.00 115.88 35 PHE F CA 1
ATOM 9068 C C . PHE F 2 35 ? 28.826 59.871 -54.352 1.00 116.19 35 PHE F C 1
ATOM 9069 O O . PHE F 2 35 ? 28.718 60.778 -55.185 1.00 116.46 35 PHE F O 1
ATOM 9077 N N . PHE F 2 36 ? 29.931 59.148 -54.178 1.00 115.47 36 PHE F N 1
ATOM 9078 C CA . PHE F 2 36 ? 31.127 59.300 -54.998 1.00 115.49 36 PHE F CA 1
ATOM 9079 C C . PHE F 2 36 ? 31.300 58.090 -55.920 1.00 112.70 36 PHE F C 1
ATOM 9080 O O . PHE F 2 36 ? 32.409 57.782 -56.360 1.00 114.78 36 PHE F O 1
ATOM 9088 N N . LYS F 2 37 ? 30.178 57.422 -56.200 1.00 108.36 37 LYS F N 1
ATOM 9089 C CA . LYS F 2 37 ? 30.074 56.286 -57.132 1.00 105.66 37 LYS F CA 1
ATOM 9090 C C . LYS F 2 37 ? 31.052 55.125 -56.893 1.00 104.98 37 LYS F C 1
ATOM 9091 O O . LYS F 2 37 ? 31.439 54.425 -57.832 1.00 105.03 37 LYS F O 1
ATOM 9097 N N . LYS F 2 38 ? 31.423 54.915 -55.627 1.00 104.59 38 LYS F N 1
ATOM 9098 C CA . LYS F 2 38 ? 32.349 53.850 -55.232 1.00 104.76 38 LYS F CA 1
ATOM 9099 C C . LYS F 2 38 ? 31.760 52.933 -54.147 1.00 103.96 38 LYS F C 1
ATOM 9100 O O . LYS F 2 38 ? 30.982 53.377 -53.286 1.00 104.59 38 LYS F O 1
ATOM 9106 N N . ARG F 2 39 ? 32.115 51.650 -54.217 1.00 102.29 39 ARG F N 1
ATOM 9107 C CA . ARG F 2 39 ? 31.749 50.673 -53.194 1.00 100.61 39 ARG F CA 1
ATOM 9108 C C . ARG F 2 39 ? 32.999 50.125 -52.526 1.00 100.28 39 ARG F C 1
ATOM 9109 O O . ARG F 2 39 ? 34.036 49.986 -53.175 1.00 100.54 39 ARG F O 1
ATOM 9117 N N . PHE F 2 40 ? 32.905 49.818 -51.234 1.00 99.88 40 PHE F N 1
ATOM 9118 C CA . PHE F 2 40 ? 34.017 49.186 -50.514 1.00 99.51 40 PHE F CA 1
ATOM 9119 C C . PHE F 2 40 ? 33.759 47.686 -50.374 1.00 100.04 40 PHE F C 1
ATOM 9120 O O . PHE F 2 40 ? 33.266 47.206 -49.339 1.00 100.08 40 PHE F O 1
ATOM 9128 N N . ALA F 2 41 ? 34.103 46.971 -51.450 1.00 101.59 41 ALA F N 1
ATOM 9129 C CA . ALA F 2 41 ? 33.846 45.536 -51.625 1.00 101.96 41 ALA F CA 1
ATOM 9130 C C . ALA F 2 41 ? 34.142 44.680 -50.389 1.00 102.02 41 ALA F C 1
ATOM 9131 O O . ALA F 2 41 ? 33.280 43.909 -49.947 1.00 103.96 41 ALA F O 1
ATOM 9133 N N . ILE F 2 42 ? 35.338 44.848 -49.825 1.00 101.09 42 ILE F N 1
ATOM 9134 C CA . ILE F 2 42 ? 35.773 44.088 -48.647 1.00 100.11 42 ILE F CA 1
ATOM 9135 C C . ILE F 2 42 ? 34.930 44.458 -47.412 1.00 98.57 42 ILE F C 1
ATOM 9136 O O . ILE F 2 42 ? 34.394 43.565 -46.741 1.00 97.61 42 ILE F O 1
ATOM 9141 N N . TYR F 2 43 ? 34.792 45.763 -47.148 1.00 97.45 43 TYR F N 1
ATOM 9142 C CA . TYR F 2 43 ? 34.049 46.280 -45.991 1.00 95.22 43 TYR F CA 1
ATOM 9143 C C . TYR F 2 43 ? 32.570 45.903 -46.010 1.00 96.00 43 TYR F C 1
ATOM 9144 O O . TYR F 2 43 ? 31.977 45.656 -44.953 1.00 96.51 43 TYR F O 1
ATOM 9153 N N . GLU F 2 44 ? 31.991 45.874 -47.211 1.00 98.59 44 GLU F N 1
ATOM 9154 C CA . GLU F 2 44 ? 30.604 45.470 -47.403 1.00 100.77 44 GLU F CA 1
ATOM 9155 C C . GLU F 2 44 ? 30.354 44.013 -47.016 1.00 102.01 44 GLU F C 1
ATOM 9156 O O . GLU F 2 44 ? 29.329 43.722 -46.398 1.00 102.41 44 GLU F O 1
ATOM 9162 N N . CYS F 2 45 ? 31.287 43.115 -47.354 1.00 102.80 45 CYS F N 1
ATOM 9163 C CA . CYS F 2 45 ? 31.153 41.704 -46.951 1.00 100.59 45 CYS F CA 1
ATOM 9164 C C . CYS F 2 45 ? 31.404 41.506 -45.454 1.00 98.60 45 CYS F C 1
ATOM 9165 O O . CYS F 2 45 ? 30.736 40.683 -44.824 1.00 97.79 45 CYS F O 1
ATOM 9168 N N . LEU F 2 46 ? 32.342 42.271 -44.891 1.00 97.37 46 LEU F N 1
ATOM 9169 C CA . LEU F 2 46 ? 32.656 42.179 -43.461 1.00 95.39 46 LEU F CA 1
ATOM 9170 C C . LEU F 2 46 ? 31.460 42.575 -42.601 1.00 92.06 46 LEU F C 1
ATOM 9171 O O . LEU F 2 46 ? 31.038 41.798 -41.742 1.00 92.10 46 LEU F O 1
ATOM 9176 N N . VAL F 2 47 ? 30.901 43.757 -42.870 1.00 88.33 47 VAL F N 1
ATOM 9177 C CA . VAL F 2 47 ? 29.708 44.250 -42.169 1.00 85.72 47 VAL F CA 1
ATOM 9178 C C . VAL F 2 47 ? 28.471 43.349 -42.407 1.00 83.81 47 VAL F C 1
ATOM 9179 O O . VAL F 2 47 ? 27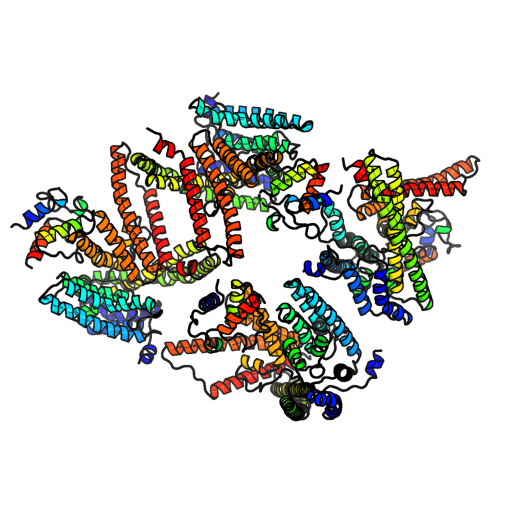.639 43.194 -41.516 1.00 83.50 47 VAL F O 1
ATOM 9183 N N . SER F 2 48 ? 28.387 42.737 -43.591 1.00 82.12 48 SER F N 1
ATOM 9184 C CA . SER F 2 48 ? 27.347 41.750 -43.906 1.00 80.11 48 SER F CA 1
ATOM 9185 C C . SER F 2 48 ? 27.498 40.471 -43.081 1.00 78.84 48 SER F C 1
ATOM 9186 O O . SER F 2 48 ? 26.531 40.027 -42.455 1.00 80.11 48 SER F O 1
ATOM 9189 N N . ILE F 2 49 ? 28.709 39.903 -43.073 1.00 77.58 49 ILE F N 1
ATOM 9190 C CA . ILE F 2 49 ? 29.010 38.686 -42.309 1.00 75.73 49 ILE F CA 1
ATOM 9191 C C . ILE F 2 49 ? 28.782 38.890 -40.805 1.00 73.69 49 ILE F C 1
ATOM 9192 O O . ILE F 2 49 ? 28.235 37.998 -40.149 1.00 72.74 49 ILE F O 1
ATOM 9197 N N . THR F 2 50 ? 29.147 40.067 -40.284 1.00 72.93 50 THR F N 1
ATOM 9198 C CA . THR F 2 50 ? 28.966 40.372 -38.861 1.00 73.58 50 THR F CA 1
ATOM 9199 C C . THR F 2 50 ? 27.498 40.282 -38.477 1.00 73.72 50 THR F C 1
ATOM 9200 O O . THR F 2 50 ? 27.146 39.535 -37.557 1.00 74.55 50 THR F O 1
ATOM 9204 N N . PHE F 2 51 ? 26.654 41.022 -39.202 1.00 73.14 51 PHE F N 1
ATOM 9205 C CA . PHE F 2 51 ? 25.220 41.077 -38.925 1.00 71.09 51 PHE F CA 1
ATOM 9206 C C . PHE F 2 51 ? 24.478 39.766 -39.197 1.00 69.11 51 PHE F C 1
ATOM 9207 O O . PHE F 2 51 ? 23.573 39.430 -38.445 1.00 69.86 51 PHE F O 1
ATOM 9215 N N . ILE F 2 52 ? 24.871 39.030 -40.240 1.00 66.97 52 ILE F N 1
ATOM 9216 C CA . ILE F 2 52 ? 24.349 37.677 -40.485 1.00 65.85 52 ILE F CA 1
ATOM 9217 C C . ILE F 2 52 ? 24.714 36.740 -39.323 1.00 66.21 52 ILE F C 1
ATOM 9218 O O . ILE F 2 52 ? 23.852 35.992 -38.835 1.00 66.74 52 ILE F O 1
ATOM 9223 N N . VAL F 2 53 ? 25.970 36.807 -38.874 1.00 67.34 53 VAL F N 1
ATOM 9224 C CA . VAL F 2 53 ? 26.450 35.986 -37.755 1.00 67.95 53 VAL F CA 1
ATOM 9225 C C . VAL F 2 53 ? 25.702 36.355 -36.468 1.00 68.55 53 VAL F C 1
ATOM 9226 O O . VAL F 2 53 ? 25.158 35.468 -35.798 1.00 69.38 53 VAL F O 1
ATOM 9230 N N . LEU F 2 54 ? 25.644 37.660 -36.170 1.00 69.39 54 LEU F N 1
ATOM 9231 C CA . LEU F 2 54 ? 24.925 38.175 -34.999 1.00 70.65 54 LEU F CA 1
ATOM 9232 C C . LEU F 2 54 ? 23.433 37.827 -34.998 1.00 71.21 54 LEU F C 1
ATOM 9233 O O . LEU F 2 54 ? 22.844 37.656 -33.934 1.00 71.59 54 LEU F O 1
ATOM 9238 N N . ALA F 2 55 ? 22.838 37.730 -36.188 1.00 71.15 55 ALA F N 1
ATOM 9239 C CA . ALA F 2 55 ? 21.448 37.307 -36.359 1.00 70.91 55 ALA F CA 1
ATOM 9240 C C . ALA F 2 55 ? 21.252 35.823 -36.089 1.00 71.67 55 ALA F C 1
ATOM 9241 O O . ALA F 2 55 ? 20.136 35.382 -35.790 1.00 72.94 55 ALA F O 1
ATOM 9243 N N . LEU F 2 56 ? 22.340 35.058 -36.192 1.00 72.58 56 LEU F N 1
ATOM 9244 C CA . LEU F 2 56 ? 22.297 33.599 -36.082 1.00 72.46 56 LEU F CA 1
ATOM 9245 C C . LEU F 2 56 ? 22.923 33.037 -34.805 1.00 72.98 56 LEU F C 1
ATOM 9246 O O . LEU F 2 56 ? 22.810 31.836 -34.535 1.00 72.83 56 LEU F O 1
ATOM 9251 N N . THR F 2 57 ? 23.534 33.911 -33.999 1.00 74.07 57 THR F N 1
ATOM 9252 C CA . THR F 2 57 ? 24.229 33.499 -32.776 1.00 75.72 57 THR F CA 1
ATOM 9253 C C . THR F 2 57 ? 23.300 33.377 -31.563 1.00 77.04 57 THR F C 1
ATOM 9254 O O . THR F 2 57 ? 23.663 33.766 -30.450 1.00 79.64 57 THR F O 1
ATOM 9258 N N . GLY F 2 58 ? 22.113 32.823 -31.783 1.00 76.31 58 GLY F N 1
ATOM 9259 C CA . GLY F 2 58 ? 21.138 32.651 -30.730 1.00 76.54 58 GLY F CA 1
ATOM 9260 C C . GLY F 2 58 ? 21.408 31.537 -29.760 1.00 76.86 58 GLY F C 1
ATOM 9261 O O . GLY F 2 58 ? 22.552 31.148 -29.530 1.00 74.58 58 GLY F O 1
ATOM 9262 N N . THR F 2 59 ? 20.321 31.038 -29.172 1.00 78.04 59 THR F N 1
ATOM 9263 C CA . THR F 2 59 ? 20.367 29.877 -28.285 1.00 78.44 59 THR F CA 1
ATOM 9264 C C . THR F 2 59 ? 20.542 28.603 -29.112 1.00 78.66 59 THR F C 1
ATOM 9265 O O . THR F 2 59 ? 21.123 27.629 -28.627 1.00 80.49 59 THR F O 1
ATOM 9269 N N . HIS F 2 60 ? 20.032 28.611 -30.348 1.00 77.68 60 HIS F N 1
ATOM 9270 C CA . HIS F 2 60 ? 20.488 27.653 -31.372 1.00 77.38 60 HIS F CA 1
ATOM 9271 C C . HIS F 2 60 ? 21.472 28.318 -32.349 1.00 75.01 60 HIS F C 1
ATOM 9272 O O . HIS F 2 60 ? 21.153 28.584 -33.508 1.00 74.03 60 HIS F O 1
ATOM 9279 N N . ALA F 2 61 ? 22.668 28.598 -31.831 1.00 73.27 61 ALA F N 1
ATOM 9280 C CA . ALA F 2 61 ? 23.757 29.216 -32.605 1.00 72.44 61 ALA F CA 1
ATOM 9281 C C . ALA F 2 61 ? 24.484 28.210 -33.510 1.00 71.82 61 ALA F C 1
ATOM 9282 O O . ALA F 2 61 ? 25.196 28.609 -34.450 1.00 72.59 61 ALA F O 1
ATOM 9284 N N . SER F 2 62 ? 24.293 26.919 -33.226 1.00 68.91 62 SER F N 1
ATOM 9285 C CA . SER F 2 62 ? 24.848 25.819 -34.027 1.00 66.71 62 SER F CA 1
ATOM 9286 C C . SER F 2 62 ? 24.489 25.885 -35.517 1.00 64.90 62 SER F C 1
ATOM 9287 O O . SER F 2 62 ? 25.179 25.316 -36.362 1.00 64.84 62 SER F O 1
ATOM 9290 N N . GLN F 2 63 ? 23.408 26.604 -35.821 1.00 64.01 63 GLN F N 1
ATOM 9291 C CA . GLN F 2 63 ? 22.944 26.811 -37.192 1.00 63.38 63 GLN F CA 1
ATOM 9292 C C . GLN F 2 63 ? 23.959 27.491 -38.122 1.00 62.48 63 GLN F C 1
ATOM 9293 O O . GLN F 2 63 ? 23.851 27.365 -39.341 1.00 62.63 63 GLN F O 1
ATOM 9299 N N . ILE F 2 64 ? 24.932 28.209 -37.546 1.00 61.33 64 ILE F N 1
ATOM 9300 C CA . ILE F 2 64 ? 25.977 28.879 -38.329 1.00 61.15 64 ILE F CA 1
ATOM 9301 C C . ILE F 2 64 ? 26.729 27.848 -39.182 1.00 61.88 64 ILE F C 1
ATOM 9302 O O . ILE F 2 64 ? 27.017 28.104 -40.358 1.00 62.41 64 ILE F O 1
ATOM 9307 N N . LEU F 2 65 ? 26.995 26.679 -38.588 1.00 61.19 65 LEU F N 1
ATOM 9308 C CA . LEU F 2 65 ? 27.603 25.536 -39.272 1.00 60.16 65 LEU F CA 1
ATOM 9309 C C . LEU F 2 65 ? 26.702 25.039 -40.401 1.00 60.39 65 LEU F C 1
ATOM 9310 O O . LEU F 2 65 ? 27.186 24.752 -41.501 1.00 61.09 65 LEU F O 1
ATOM 9315 N N . ALA F 2 66 ? 25.396 24.966 -40.134 1.00 60.26 66 ALA F N 1
ATOM 9316 C CA . ALA F 2 66 ? 24.404 24.621 -41.156 1.00 60.77 66 ALA F CA 1
ATOM 9317 C C . ALA F 2 66 ? 24.411 25.615 -42.325 1.00 61.07 66 ALA F C 1
ATOM 9318 O O . ALA F 2 66 ? 24.241 25.211 -43.477 1.00 61.53 66 ALA F O 1
ATOM 9320 N N . LEU F 2 67 ? 24.626 26.899 -42.023 1.00 61.12 67 LEU F N 1
ATOM 9321 C CA . LEU F 2 67 ? 24.784 27.931 -43.053 1.00 62.22 67 LEU F CA 1
ATOM 9322 C C . LEU F 2 67 ? 26.085 27.723 -43.818 1.00 65.22 67 LEU F C 1
ATOM 9323 O O . LEU F 2 67 ? 26.078 27.759 -45.049 1.00 67.08 67 LEU F O 1
ATOM 9328 N N . LEU F 2 68 ? 27.184 27.505 -43.091 1.00 67.45 68 LEU F N 1
ATOM 9329 C CA . LEU F 2 68 ? 28.489 27.209 -43.694 1.00 69.81 68 LEU F CA 1
ATOM 9330 C C . LEU F 2 68 ? 28.456 26.005 -44.625 1.00 71.65 68 LEU F C 1
ATOM 9331 O O . LEU F 2 68 ? 29.021 26.065 -45.726 1.00 73.53 68 LEU F O 1
ATOM 9336 N N . PHE F 2 69 ? 27.786 24.930 -44.189 1.00 71.67 69 PHE F N 1
ATOM 9337 C CA . PHE F 2 69 ? 27.534 23.774 -45.044 1.00 72.68 69 PHE F CA 1
ATOM 9338 C C . PHE F 2 69 ? 26.769 24.196 -46.297 1.00 73.93 69 PHE F C 1
ATOM 9339 O O . PHE F 2 69 ? 27.148 23.823 -47.407 1.00 74.84 69 PHE F O 1
ATOM 9347 N N . TYR F 2 70 ? 25.702 24.972 -46.094 1.00 74.75 70 TYR F N 1
ATOM 9348 C CA . TYR F 2 70 ? 24.813 25.436 -47.164 1.00 75.11 70 TYR F CA 1
ATOM 9349 C C . TYR F 2 70 ? 25.548 26.213 -48.260 1.00 75.48 70 TYR F C 1
ATOM 9350 O O . TYR F 2 70 ? 25.335 25.933 -49.437 1.00 76.32 70 TYR F O 1
ATOM 9359 N N . ILE F 2 71 ? 26.411 27.161 -47.878 1.00 74.63 71 ILE F N 1
ATOM 9360 C CA . ILE F 2 71 ? 27.171 27.973 -48.853 1.00 74.68 71 ILE F CA 1
ATOM 9361 C C . ILE F 2 71 ? 28.085 27.085 -49.713 1.00 75.12 71 ILE F C 1
ATOM 9362 O O . ILE F 2 71 ? 28.123 27.239 -50.939 1.00 75.54 71 ILE F O 1
ATOM 9367 N N . VAL F 2 72 ? 28.784 26.150 -49.061 1.00 74.63 72 VAL F N 1
ATOM 9368 C CA . VAL F 2 72 ? 29.657 25.183 -49.743 1.00 75.20 72 VAL F CA 1
ATOM 9369 C C . VAL F 2 72 ? 28.845 24.319 -50.715 1.00 76.21 72 VAL F C 1
ATOM 9370 O O . VAL F 2 72 ? 29.191 24.229 -51.898 1.00 77.68 72 VAL F O 1
ATOM 9374 N N . TRP F 2 73 ? 27.763 23.723 -50.207 1.00 75.97 73 TRP F N 1
ATOM 9375 C CA . TRP F 2 73 ? 26.854 22.875 -50.987 1.00 75.86 73 TRP F CA 1
ATOM 9376 C C . TRP F 2 73 ? 26.286 23.596 -52.210 1.00 75.13 73 TRP F C 1
ATOM 9377 O O . TRP F 2 73 ? 26.222 23.012 -53.290 1.00 74.40 73 TRP F O 1
ATOM 9388 N N . GLN F 2 74 ? 25.890 24.858 -52.035 1.00 75.18 74 GLN F N 1
ATOM 9389 C CA . GLN F 2 74 ? 25.350 25.669 -53.138 1.00 76.25 74 GLN F CA 1
ATOM 9390 C C . GLN F 2 74 ? 26.405 26.042 -54.180 1.00 77.28 74 GLN F C 1
ATOM 9391 O O . GLN F 2 74 ? 26.125 25.953 -55.375 1.00 77.88 74 GLN F O 1
ATOM 9397 N N . ILE F 2 75 ? 27.603 26.439 -53.732 1.00 76.87 75 ILE F N 1
ATOM 9398 C CA . ILE F 2 75 ? 28.729 26.733 -54.642 1.00 76.96 75 ILE F CA 1
ATOM 9399 C C . ILE F 2 75 ? 29.000 25.534 -55.569 1.00 78.41 75 ILE F C 1
ATOM 9400 O O . ILE F 2 75 ? 29.063 25.703 -56.796 1.00 79.22 75 ILE F O 1
ATOM 9405 N N . ILE F 2 76 ? 29.110 24.341 -54.973 1.00 78.37 76 ILE F N 1
ATOM 9406 C CA . ILE F 2 76 ? 29.281 23.076 -55.706 1.00 78.74 76 ILE F CA 1
ATOM 9407 C C . ILE F 2 76 ? 28.249 22.948 -56.836 1.00 80.07 76 ILE F C 1
ATOM 9408 O O . ILE F 2 76 ? 28.632 22.912 -57.999 1.00 81.55 76 ILE F O 1
ATOM 9413 N N . TRP F 2 77 ? 26.959 22.939 -56.500 1.00 80.71 77 TRP F N 1
ATOM 9414 C CA . TRP F 2 77 ? 25.920 22.620 -57.485 1.00 81.85 77 TRP F CA 1
ATOM 9415 C C . TRP F 2 77 ? 25.524 23.760 -58.422 1.00 81.97 77 TRP F C 1
ATOM 9416 O O . TRP F 2 77 ? 25.002 23.500 -59.507 1.00 81.05 77 TRP F O 1
ATOM 9427 N N . VAL F 2 78 ? 25.775 25.007 -58.014 1.00 83.17 78 VAL F N 1
ATOM 9428 C CA . VAL F 2 78 ? 25.584 26.164 -58.906 1.00 85.15 78 VAL F CA 1
ATOM 9429 C C . VAL F 2 78 ? 26.686 26.144 -59.961 1.00 87.02 78 VAL F C 1
ATOM 9430 O O . VAL F 2 78 ? 26.398 26.236 -61.162 1.00 88.75 78 VAL F O 1
ATOM 9434 N N . TYR F 2 79 ? 27.935 26.003 -59.512 1.00 86.55 79 TYR F N 1
ATOM 9435 C CA . TYR F 2 79 ? 29.061 25.904 -60.436 1.00 87.42 79 TYR F CA 1
ATOM 9436 C C . TYR F 2 79 ? 29.055 24.637 -61.282 1.00 88.18 79 TYR F C 1
ATOM 9437 O O . TYR F 2 79 ? 29.426 24.690 -62.450 1.00 89.46 79 TYR F O 1
ATOM 9446 N N . SER F 2 80 ? 28.601 23.523 -60.708 1.00 88.43 80 SER F N 1
ATOM 9447 C CA . SER F 2 80 ? 28.391 22.274 -61.453 1.00 89.21 80 SER F CA 1
ATOM 9448 C C . SER F 2 80 ? 27.489 22.484 -62.662 1.00 91.14 80 SER F C 1
ATOM 9449 O O . SER F 2 80 ? 27.798 22.002 -63.752 1.00 94.26 80 SER F O 1
ATOM 9452 N N . TYR F 2 81 ? 26.383 23.203 -62.465 1.00 91.59 81 TYR F N 1
ATOM 9453 C CA . TYR F 2 81 ? 25.477 23.517 -63.564 1.00 93.14 81 TYR F CA 1
ATOM 9454 C C . TYR F 2 81 ? 26.066 24.553 -64.515 1.00 96.11 81 TYR F C 1
ATOM 9455 O O . TYR F 2 81 ? 25.864 24.445 -65.723 1.00 97.36 81 TYR F O 1
ATOM 9464 N N . LYS F 2 82 ? 26.794 25.534 -63.974 1.00 97.25 82 LYS F N 1
ATOM 9465 C CA . LYS F 2 82 ? 27.419 26.590 -64.785 1.00 98.52 82 LYS F CA 1
ATOM 9466 C C . LYS F 2 82 ? 28.395 25.984 -65.791 1.00 100.89 82 LYS F C 1
ATOM 9467 O O . LYS F 2 82 ? 28.336 26.293 -66.983 1.00 101.29 82 LYS F O 1
ATOM 9473 N N . ARG F 2 83 ? 29.269 25.109 -65.280 1.00 102.03 83 ARG F N 1
ATOM 9474 C CA . ARG F 2 83 ? 30.252 24.343 -66.053 1.00 102.99 83 ARG F CA 1
ATOM 9475 C C . ARG F 2 83 ? 29.566 23.511 -67.137 1.00 103.73 83 ARG F C 1
ATOM 9476 O O . ARG F 2 83 ? 29.991 23.532 -68.295 1.00 105.99 83 ARG F O 1
ATOM 9484 N N . TYR F 2 84 ? 28.500 22.804 -66.755 1.00 102.93 84 TYR F N 1
ATOM 9485 C CA . TYR F 2 84 ? 27.738 21.961 -67.671 1.00 104.33 84 TYR F CA 1
ATOM 9486 C C . TYR F 2 84 ? 27.031 22.754 -68.773 1.00 105.92 84 TYR F C 1
ATOM 9487 O O . TYR F 2 84 ? 27.068 22.355 -69.936 1.00 108.87 84 TYR F O 1
ATOM 9496 N N . ARG F 2 85 ? 26.391 23.859 -68.397 1.00 105.79 85 ARG F N 1
ATOM 9497 C CA . ARG F 2 85 ? 25.520 24.632 -69.293 1.00 107.46 85 ARG F CA 1
ATOM 9498 C C . ARG F 2 85 ? 26.255 25.287 -70.472 1.00 111.23 85 ARG F C 1
ATOM 9499 O O . ARG F 2 85 ? 25.631 25.595 -71.495 1.00 112.23 85 ARG F O 1
ATOM 9507 N N . SER F 2 86 ? 27.569 25.478 -70.319 1.00 113.88 86 SER F N 1
ATOM 9508 C CA . SER F 2 86 ? 28.445 25.991 -71.381 1.00 116.91 86 SER F CA 1
ATOM 9509 C C . SER F 2 86 ? 28.384 25.134 -72.643 1.00 119.16 86 SER F C 1
ATOM 9510 O O . SER F 2 86 ? 28.237 25.668 -73.744 1.00 120.65 86 SER F O 1
ATOM 9513 N N . GLN F 2 87 ? 28.470 23.816 -72.467 1.00 119.88 87 GLN F N 1
ATOM 9514 C CA . GLN F 2 87 ? 28.554 22.863 -73.576 1.00 121.87 87 GLN F CA 1
ATOM 9515 C C . GLN F 2 87 ? 27.177 22.293 -73.926 1.00 121.57 87 GLN F C 1
ATOM 9516 O O . GLN F 2 87 ? 26.605 22.645 -74.956 1.00 124.39 87 GLN F O 1
ATOM 9522 N N . ARG F 2 88 ? 26.652 21.426 -73.063 1.00 119.14 88 ARG F N 1
ATOM 9523 C CA . ARG F 2 88 ? 25.367 20.773 -73.298 1.00 119.32 88 ARG F CA 1
ATOM 9524 C C . ARG F 2 88 ? 24.208 21.490 -72.565 1.00 117.78 88 ARG F C 1
ATOM 9525 O O . ARG F 2 88 ? 24.438 22.358 -71.707 1.00 116.60 88 ARG F O 1
ATOM 9533 N N . ASP F 2 89 ? 22.973 21.150 -72.943 1.00 117.14 89 ASP F N 1
ATOM 9534 C CA . ASP F 2 89 ? 21.765 21.571 -72.222 1.00 115.31 89 ASP F CA 1
ATOM 9535 C C . ASP F 2 89 ? 20.656 20.512 -72.307 1.00 113.46 89 ASP F C 1
ATOM 9536 O O . ASP F 2 89 ? 19.994 20.358 -73.340 1.00 114.32 89 ASP F O 1
ATOM 9541 N N . ASN F 2 90 ? 20.459 19.802 -71.200 1.00 109.06 90 ASN F N 1
ATOM 9542 C CA . ASN F 2 90 ? 19.504 18.704 -71.121 1.00 106.31 90 ASN F CA 1
ATOM 9543 C C . ASN F 2 90 ? 18.467 19.001 -70.051 1.00 104.92 90 ASN F C 1
ATOM 9544 O O . ASN F 2 90 ? 18.757 19.707 -69.075 1.00 104.34 90 ASN F O 1
ATOM 9549 N N . LYS F 2 91 ? 17.264 18.458 -70.254 1.00 104.74 91 LYS F N 1
ATOM 9550 C CA . LYS F 2 91 ? 16.142 18.555 -69.316 1.00 103.50 91 LYS F CA 1
ATOM 9551 C C . LYS F 2 91 ? 16.494 18.022 -67.936 1.00 102.71 91 LYS F C 1
ATOM 9552 O O . LYS F 2 91 ? 16.497 18.770 -66.954 1.00 102.86 91 LYS F O 1
ATOM 9558 N N . TRP F 2 92 ? 16.822 16.736 -67.879 1.00 102.18 92 TRP F N 1
ATOM 9559 C CA . TRP F 2 92 ? 16.971 16.005 -66.625 1.00 101.22 92 TRP F CA 1
ATOM 9560 C C . TRP F 2 92 ? 18.181 16.433 -65.795 1.00 100.05 92 TRP F C 1
ATOM 9561 O O . TRP F 2 92 ? 18.143 16.362 -64.560 1.00 97.28 92 TRP F O 1
ATOM 9572 N N . VAL F 2 93 ? 19.233 16.894 -66.478 1.00 101.14 93 VAL F N 1
ATOM 9573 C CA . VAL F 2 93 ? 20.424 17.454 -65.822 1.00 100.39 93 VAL F CA 1
ATOM 9574 C C . VAL F 2 93 ? 20.012 18.692 -65.024 1.00 98.45 93 VAL F C 1
ATOM 9575 O O . VAL F 2 93 ? 20.363 18.825 -63.843 1.00 96.34 93 VAL F O 1
ATOM 9579 N N . PHE F 2 94 ? 19.247 19.565 -65.682 1.00 97.46 94 PHE F N 1
ATOM 9580 C CA . PHE F 2 94 ? 18.654 20.745 -65.066 1.00 95.33 94 PHE F CA 1
ATOM 9581 C C . PHE F 2 94 ? 17.728 20.381 -63.903 1.00 92.84 94 PHE F C 1
ATOM 9582 O O . PHE F 2 94 ? 17.766 21.038 -62.862 1.00 92.93 94 PHE F O 1
ATOM 9590 N N . TYR F 2 95 ? 16.932 19.325 -64.074 1.00 90.61 95 TYR F N 1
ATOM 9591 C CA . TYR F 2 95 ? 16.063 18.830 -63.006 1.00 88.62 95 TYR F CA 1
ATOM 9592 C C . TYR F 2 95 ? 16.853 18.332 -61.804 1.00 87.04 95 TYR F C 1
ATOM 9593 O O . TYR F 2 95 ? 16.489 18.616 -60.663 1.00 84.78 95 TYR F O 1
ATOM 9602 N N . LEU F 2 96 ? 17.939 17.604 -62.072 1.00 87.60 96 LEU F N 1
ATOM 9603 C CA . LEU F 2 96 ? 18.828 17.099 -61.027 1.00 86.67 96 LEU F CA 1
ATOM 9604 C C . LEU F 2 96 ? 19.480 18.228 -60.224 1.00 85.89 96 LEU F C 1
ATOM 9605 O O . LEU F 2 96 ? 19.506 18.183 -58.990 1.00 84.42 96 LEU F O 1
ATOM 9610 N N . HIS F 2 97 ? 19.991 19.233 -60.933 1.00 86.30 97 HIS F N 1
ATOM 9611 C CA . HIS F 2 97 ? 20.621 20.395 -60.308 1.00 86.28 97 HIS F CA 1
ATOM 9612 C C . HIS F 2 97 ? 19.629 21.252 -59.531 1.00 85.64 97 HIS F C 1
ATOM 9613 O O . HIS F 2 97 ? 19.984 21.814 -58.490 1.00 84.64 97 HIS F O 1
ATOM 9620 N N . SER F 2 98 ? 18.393 21.335 -60.033 1.00 85.71 98 SER F N 1
ATOM 9621 C CA . SER F 2 98 ? 17.297 21.994 -59.324 1.00 84.27 98 SER F CA 1
ATOM 9622 C C . SER F 2 98 ? 16.976 21.261 -58.031 1.00 84.35 98 SER F C 1
ATOM 9623 O O . SER F 2 98 ? 16.975 21.878 -56.962 1.00 84.64 98 SER F O 1
ATOM 9626 N N . PHE F 2 99 ? 16.738 19.949 -58.133 1.00 84.84 99 PHE F N 1
ATOM 9627 C CA . PHE F 2 99 ? 16.471 19.092 -56.976 1.00 85.74 99 PHE F CA 1
ATOM 9628 C C . PHE F 2 99 ? 17.559 19.200 -55.902 1.00 86.79 99 PHE F C 1
ATOM 9629 O O . PHE F 2 99 ? 17.246 19.295 -54.718 1.00 86.44 99 PHE F O 1
ATOM 9637 N N . LEU F 2 100 ? 18.821 19.186 -56.328 1.00 87.67 100 LEU F N 1
ATOM 9638 C CA . LEU F 2 100 ? 19.962 19.209 -55.415 1.00 87.99 100 LEU F CA 1
ATOM 9639 C C . LEU F 2 100 ? 20.145 20.546 -54.687 1.00 86.93 100 LEU F C 1
ATOM 9640 O O . LEU F 2 100 ? 20.554 20.570 -53.517 1.00 87.14 100 LEU F O 1
ATOM 9645 N N . VAL F 2 101 ? 19.834 21.640 -55.382 1.00 85.47 101 VAL F N 1
ATOM 9646 C CA . VAL F 2 101 ? 19.873 22.994 -54.815 1.00 84.68 101 VAL F CA 1
ATOM 9647 C C . VAL F 2 101 ? 18.765 23.193 -53.757 1.00 84.66 101 VAL F C 1
ATOM 9648 O O . VAL F 2 101 ? 18.986 23.852 -52.729 1.00 85.16 101 VAL F O 1
ATOM 9652 N N . VAL F 2 102 ? 17.598 22.596 -54.003 1.00 84.38 102 VAL F N 1
ATOM 9653 C CA . VAL F 2 102 ? 16.474 22.650 -53.053 1.00 82.63 102 VAL F CA 1
ATOM 9654 C C . VAL F 2 102 ? 16.477 21.537 -51.993 1.00 82.40 102 VAL F C 1
ATOM 9655 O O . VAL F 2 102 ? 15.743 21.639 -51.009 1.00 83.38 102 VAL F O 1
ATOM 9659 N N . LEU F 2 103 ? 17.292 20.495 -52.191 1.00 81.54 103 LEU F N 1
ATOM 9660 C CA . LEU F 2 103 ? 17.325 19.323 -51.290 1.00 80.29 103 LEU F CA 1
ATOM 9661 C C . LEU F 2 103 ? 17.545 19.624 -49.794 1.00 78.76 103 LEU F C 1
ATOM 9662 O O . LEU F 2 103 ? 16.868 18.998 -48.966 1.00 77.68 103 LEU F O 1
ATOM 9667 N N . PRO F 2 104 ? 18.471 20.565 -49.439 1.00 77.95 104 PRO F N 1
ATOM 9668 C CA . PRO F 2 104 ? 18.556 20.930 -48.017 1.00 76.91 104 PRO F CA 1
ATOM 9669 C C . PRO F 2 104 ? 17.239 21.509 -47.465 1.00 75.50 104 PRO F C 1
ATOM 9670 O O . PRO F 2 104 ? 16.813 21.116 -46.373 1.00 74.91 104 PRO F O 1
ATOM 9674 N N . LEU F 2 105 ? 16.603 22.403 -48.228 1.00 73.43 105 LEU F N 1
ATOM 9675 C CA . LEU F 2 105 ? 15.287 22.954 -47.885 1.00 71.23 105 LEU F CA 1
ATOM 9676 C C . LEU F 2 105 ? 14.228 21.848 -47.765 1.00 70.80 105 LEU F C 1
ATOM 9677 O O . LEU F 2 105 ? 13.454 21.856 -46.803 1.00 71.44 105 LEU F O 1
ATOM 9682 N N . ILE F 2 106 ? 14.216 20.899 -48.714 1.00 70.29 106 ILE F N 1
ATOM 9683 C CA . ILE F 2 106 ? 13.295 19.745 -48.680 1.00 69.60 106 ILE F CA 1
ATOM 9684 C C . ILE F 2 106 ? 13.525 18.924 -47.415 1.00 69.75 106 ILE F C 1
ATOM 9685 O O . ILE F 2 106 ? 12.569 18.521 -46.759 1.00 69.33 106 ILE F O 1
ATOM 9690 N N . LEU F 2 107 ? 14.791 18.700 -47.071 1.00 69.80 107 LEU F N 1
ATOM 9691 C CA . LEU F 2 107 ? 15.126 17.952 -45.865 1.00 70.04 107 LEU F CA 1
ATOM 9692 C C . LEU F 2 107 ? 14.675 18.654 -44.589 1.00 70.21 107 LEU F C 1
ATOM 9693 O O . LEU F 2 107 ? 14.164 17.995 -43.690 1.00 69.94 107 LEU F O 1
ATOM 9698 N N . VAL F 2 108 ? 14.832 19.982 -44.538 1.00 70.79 108 VAL F N 1
ATOM 9699 C CA . VAL F 2 108 ? 14.395 20.811 -43.387 1.00 70.63 108 VAL F CA 1
ATOM 9700 C C . VAL F 2 108 ? 12.881 20.734 -43.175 1.00 70.16 108 VAL F C 1
ATOM 9701 O O . VAL F 2 108 ? 12.425 20.542 -42.044 1.00 70.12 108 VAL F O 1
ATOM 9705 N N . LYS F 2 109 ? 12.128 20.858 -44.268 1.00 69.62 109 LYS F N 1
ATOM 9706 C CA . LYS F 2 109 ? 10.668 20.771 -44.238 1.00 69.65 109 LYS F CA 1
ATOM 9707 C C . LYS F 2 109 ? 10.170 19.363 -43.904 1.00 71.98 109 LYS F C 1
ATOM 9708 O O . LYS F 2 109 ? 9.314 19.206 -43.036 1.00 73.03 109 LYS F O 1
ATOM 9714 N N . VAL F 2 110 ? 10.724 18.352 -44.574 1.00 75.16 110 VAL F N 1
ATOM 9715 C CA . VAL F 2 110 ? 10.295 16.949 -44.425 1.00 78.25 110 VAL F CA 1
ATOM 9716 C C . VAL F 2 110 ? 10.610 16.378 -43.035 1.00 80.17 110 VAL F C 1
ATOM 9717 O O . VAL F 2 110 ? 9.834 15.585 -42.504 1.00 80.07 110 VAL F O 1
ATOM 9721 N N . GLU F 2 111 ? 11.726 16.815 -42.450 1.00 83.98 111 GLU F N 1
ATOM 9722 C CA . GLU F 2 111 ? 12.247 16.258 -41.187 1.00 87.17 111 GLU F CA 1
ATOM 9723 C C . GLU F 2 111 ? 11.232 16.081 -40.052 1.00 87.28 111 GLU F C 1
ATOM 9724 O O . GLU F 2 111 ? 11.055 14.949 -39.602 1.00 88.60 111 GLU F O 1
ATOM 9730 N N . PRO F 2 112 ? 10.555 17.170 -39.597 1.00 85.75 112 PRO F N 1
ATOM 9731 C CA . PRO F 2 112 ? 9.676 16.997 -38.432 1.00 86.07 112 PRO F CA 1
ATOM 9732 C C . PRO F 2 112 ? 8.444 16.108 -38.667 1.00 88.04 112 PRO F C 1
ATOM 9733 O O . PRO F 2 112 ? 7.778 15.737 -37.698 1.00 90.38 112 PRO F O 1
ATOM 9737 N N . THR F 2 113 ? 8.155 15.766 -39.928 1.00 89.14 113 THR F N 1
ATOM 9738 C CA . THR F 2 113 ? 7.136 14.760 -40.255 1.00 92.21 113 THR F CA 1
ATOM 9739 C C . THR F 2 113 ? 7.623 13.371 -39.835 1.00 95.43 113 THR F C 1
ATOM 9740 O O . THR F 2 113 ? 6.881 12.616 -39.206 1.00 99.02 113 THR F O 1
ATOM 9744 N N . ILE F 2 114 ? 8.869 13.048 -40.185 1.00 96.71 114 ILE F N 1
ATOM 9745 C CA . ILE F 2 114 ? 9.505 11.787 -39.789 1.00 98.11 114 ILE F CA 1
ATOM 9746 C C . ILE F 2 114 ? 9.866 11.830 -38.295 1.00 100.46 114 ILE F C 1
ATOM 9747 O O . ILE F 2 114 ? 9.421 10.988 -37.514 1.00 101.38 114 ILE F O 1
ATOM 9752 N N . ASN F 2 115 ? 10.634 12.849 -37.919 1.00 103.55 115 ASN F N 1
ATOM 9753 C CA . ASN F 2 115 ? 11.351 12.906 -36.645 1.00 105.06 115 ASN F CA 1
ATOM 9754 C C . ASN F 2 115 ? 10.513 13.423 -35.485 1.00 103.11 115 ASN F C 1
ATOM 9755 O O . ASN F 2 115 ? 10.548 12.862 -34.390 1.00 102.72 115 ASN F O 1
ATOM 9760 N N . GLY F 2 116 ? 9.765 14.494 -35.736 1.00 101.34 116 GLY F N 1
ATOM 9761 C CA . GLY F 2 116 ? 9.167 15.294 -34.674 1.00 101.21 116 GLY F CA 1
ATOM 9762 C C . GLY F 2 116 ? 10.140 16.356 -34.186 1.00 100.62 116 GLY F C 1
ATOM 9763 O O . GLY F 2 116 ? 9.824 17.119 -33.273 1.00 102.43 116 GLY F O 1
ATOM 9764 N N . THR F 2 117 ? 11.322 16.393 -34.803 1.00 100.49 117 THR F N 1
ATOM 9765 C CA . THR F 2 117 ? 12.375 17.369 -34.496 1.00 99.73 117 THR F CA 1
ATOM 9766 C C . THR F 2 117 ? 12.957 17.977 -35.771 1.00 98.34 117 THR F C 1
ATOM 9767 O O . THR F 2 117 ? 12.703 17.489 -36.875 1.00 99.24 117 THR F O 1
ATOM 9771 N N . GLN F 2 118 ? 13.750 19.034 -35.595 1.00 95.91 118 GLN F N 1
ATOM 9772 C CA . GLN F 2 118 ? 14.352 19.788 -36.695 1.00 94.49 118 GLN F CA 1
ATOM 9773 C C . GLN F 2 118 ? 15.443 19.010 -37.436 1.00 94.31 118 GLN F C 1
ATOM 9774 O O . GLN F 2 118 ? 15.973 18.019 -36.927 1.00 96.48 118 GLN F O 1
ATOM 9780 N N . SER F 2 119 ? 15.752 19.462 -38.652 1.00 91.36 119 SER F N 1
ATOM 9781 C CA . SER F 2 119 ? 16.917 18.991 -39.405 1.00 87.54 119 SER F CA 1
ATOM 9782 C C . SER F 2 119 ? 18.173 19.692 -38.906 1.00 84.97 119 SER F C 1
ATOM 9783 O O . SER F 2 119 ? 18.108 20.819 -38.393 1.00 83.54 119 SER F O 1
ATOM 9786 N N . LEU F 2 120 ? 19.310 19.016 -39.063 1.00 82.73 120 LEU F N 1
ATOM 9787 C CA . LEU F 2 120 ? 20.615 19.590 -38.738 1.00 79.86 120 LEU F CA 1
ATOM 9788 C C . LEU F 2 120 ? 21.007 20.689 -39.733 1.00 78.78 120 LEU F C 1
ATOM 9789 O O . LEU F 2 120 ? 21.714 21.632 -39.368 1.00 78.52 120 LEU F O 1
ATOM 9794 N N . LEU F 2 121 ? 20.520 20.569 -40.971 1.00 77.53 121 LEU F N 1
ATOM 9795 C CA . LEU F 2 121 ? 20.800 21.529 -42.042 1.00 76.72 121 LEU F CA 1
ATOM 9796 C C . LEU F 2 121 ? 20.058 22.861 -41.889 1.00 74.25 121 LEU F C 1
ATOM 9797 O O . LEU F 2 121 ? 20.372 23.828 -42.598 1.00 75.33 121 LEU F O 1
ATOM 9802 N N . ASN F 2 122 ? 19.092 22.900 -40.969 1.00 70.46 122 ASN F N 1
ATOM 9803 C CA . ASN F 2 122 ? 18.267 24.081 -40.710 1.00 67.86 122 ASN F CA 1
ATOM 9804 C C . ASN F 2 122 ? 19.015 25.272 -40.104 1.00 65.49 122 ASN F C 1
ATOM 9805 O O . ASN F 2 122 ? 19.702 25.147 -39.084 1.00 65.52 122 ASN F O 1
ATOM 9810 N N . PHE F 2 123 ? 18.858 26.419 -40.759 1.00 62.31 123 PHE F N 1
ATOM 9811 C CA . PHE F 2 123 ? 19.335 27.717 -40.277 1.00 59.84 123 PHE F CA 1
ATOM 9812 C C . PHE F 2 123 ? 18.297 28.766 -40.683 1.00 59.15 123 PHE F C 1
ATOM 9813 O O . PHE F 2 123 ? 17.459 28.483 -41.530 1.00 57.61 123 PHE F O 1
ATOM 9821 N N . LEU F 2 124 ? 18.370 29.967 -40.109 1.00 59.31 124 LEU F N 1
ATOM 9822 C CA . LEU F 2 124 ? 17.283 30.940 -40.183 1.00 60.46 124 LEU F CA 1
ATOM 9823 C C . LEU F 2 124 ? 16.776 31.287 -41.588 1.00 61.75 124 LEU F C 1
ATOM 9824 O O . LEU F 2 124 ? 15.634 30.930 -41.932 1.00 65.26 124 LEU F O 1
ATOM 9829 N N . GLY F 2 125 ? 17.590 31.944 -42.410 1.00 60.89 125 GLY F N 1
ATOM 9830 C CA . GLY F 2 125 ? 17.097 32.398 -43.718 1.00 60.46 125 GLY F CA 1
ATOM 9831 C C . GLY F 2 125 ? 16.885 31.362 -44.816 1.00 60.32 125 GLY F C 1
ATOM 9832 O O . GLY F 2 125 ? 16.613 31.742 -45.959 1.00 59.62 125 GLY F O 1
ATOM 9833 N N . ILE F 2 126 ? 16.983 30.070 -44.469 1.00 60.32 126 ILE F N 1
ATOM 9834 C CA . ILE F 2 126 ? 17.077 28.960 -45.451 1.00 60.84 126 ILE F CA 1
ATOM 9835 C C . ILE F 2 126 ? 15.976 28.954 -46.519 1.00 61.41 126 ILE F C 1
ATOM 9836 O O . ILE F 2 126 ? 16.252 28.726 -47.699 1.00 62.18 126 ILE F O 1
ATOM 9841 N N . SER F 2 127 ? 14.747 29.231 -46.094 1.00 62.22 127 SER F N 1
ATOM 9842 C CA . SER F 2 127 ? 13.584 29.216 -46.973 1.00 62.94 127 SER F CA 1
ATOM 9843 C C . SER F 2 127 ? 13.617 30.342 -47.997 1.00 63.38 127 SER F C 1
ATOM 9844 O O . SER F 2 127 ? 13.090 30.198 -49.096 1.00 64.43 127 SER F O 1
ATOM 9847 N N . TYR F 2 128 ? 14.260 31.447 -47.635 1.00 63.29 128 TYR F N 1
ATOM 9848 C CA . TYR F 2 128 ? 14.308 32.636 -48.476 1.00 64.14 128 TYR F CA 1
ATOM 9849 C C . TYR F 2 128 ? 15.579 32.699 -49.313 1.00 65.01 128 TYR F C 1
ATOM 9850 O O . TYR F 2 128 ? 15.580 33.282 -50.400 1.00 64.98 128 TYR F O 1
ATOM 9859 N N . LEU F 2 129 ? 16.650 32.093 -48.800 1.00 65.50 129 LEU F N 1
ATOM 9860 C CA . LEU F 2 129 ? 17.916 31.949 -49.529 1.00 65.48 129 LEU F CA 1
ATOM 9861 C C . LEU F 2 129 ? 17.818 30.995 -50.718 1.00 65.69 129 LEU F C 1
ATOM 9862 O O . LEU F 2 129 ? 18.366 31.282 -51.779 1.00 67.05 129 LEU F O 1
ATOM 9867 N N . THR F 2 130 ? 17.115 29.879 -50.531 1.00 64.79 130 THR F N 1
ATOM 9868 C CA . THR F 2 130 ? 16.954 28.842 -51.557 1.00 65.11 130 THR F CA 1
ATOM 9869 C C . THR F 2 130 ? 16.363 29.390 -52.858 1.00 65.66 130 THR F C 1
ATOM 9870 O O . THR F 2 130 ? 16.802 28.996 -53.930 1.00 65.55 130 THR F O 1
ATOM 9874 N N . PHE F 2 131 ? 15.414 30.324 -52.759 1.00 66.80 131 PHE F N 1
ATOM 9875 C CA . PHE F 2 131 ? 14.850 30.988 -53.941 1.00 68.99 131 PHE F CA 1
ATOM 9876 C C . PHE F 2 131 ? 15.898 31.720 -54.778 1.00 70.39 131 PHE F C 1
ATOM 9877 O O . PHE F 2 131 ? 15.797 31.755 -56.010 1.00 71.01 131 PHE F O 1
ATOM 9885 N N . ARG F 2 132 ? 16.880 32.312 -54.096 1.00 71.22 132 ARG F N 1
ATOM 9886 C CA . ARG F 2 132 ? 17.985 33.016 -54.746 1.00 71.61 132 ARG F CA 1
ATOM 9887 C C . ARG F 2 132 ? 18.902 32.023 -55.469 1.00 71.76 132 ARG F C 1
ATOM 9888 O O . ARG F 2 132 ? 19.291 32.257 -56.618 1.00 71.62 132 ARG F O 1
ATOM 9896 N N . ALA F 2 133 ? 19.185 30.904 -54.799 1.00 70.90 133 ALA F N 1
ATOM 9897 C CA . ALA F 2 133 ? 19.997 29.807 -55.331 1.00 71.49 133 ALA F CA 1
ATOM 9898 C C . ALA F 2 133 ? 19.392 29.103 -56.565 1.00 73.22 133 ALA F C 1
ATOM 9899 O O . ALA F 2 133 ? 20.047 29.044 -57.606 1.00 74.87 133 ALA F O 1
ATOM 9901 N N . VAL F 2 134 ? 18.155 28.594 -56.455 1.00 74.44 134 VAL F N 1
ATOM 9902 C CA . VAL F 2 134 ? 17.458 27.937 -57.591 1.00 75.08 134 VAL F CA 1
ATOM 9903 C C . VAL F 2 134 ? 17.277 28.919 -58.734 1.00 76.53 134 VAL F C 1
ATOM 9904 O O . VAL F 2 134 ? 17.394 28.537 -59.896 1.00 77.10 134 VAL F O 1
ATOM 9908 N N . GLY F 2 135 ? 16.998 30.176 -58.379 1.00 77.50 135 GLY F N 1
ATOM 9909 C CA . GLY F 2 135 ? 16.885 31.288 -59.326 1.00 79.24 135 GLY F CA 1
ATOM 9910 C C . GLY F 2 135 ? 17.973 31.290 -60.380 1.00 80.77 135 GLY F C 1
ATOM 9911 O O . GLY F 2 135 ? 17.686 31.445 -61.571 1.00 81.09 135 GLY F O 1
ATOM 9912 N N . MET F 2 136 ? 19.212 31.084 -59.941 1.00 81.82 136 MET F N 1
ATOM 9913 C CA . MET F 2 136 ? 20.346 30.984 -60.856 1.00 84.06 136 MET F CA 1
ATOM 9914 C C . MET F 2 136 ? 20.384 29.737 -61.733 1.00 84.46 136 MET F C 1
ATOM 9915 O O . MET F 2 136 ? 20.755 29.833 -62.902 1.00 86.90 136 MET F O 1
ATOM 9920 N N . ILE F 2 137 ? 19.996 28.587 -61.181 1.00 82.74 137 ILE F N 1
ATOM 9921 C CA . ILE F 2 137 ? 19.856 27.360 -61.971 1.00 82.51 137 ILE F CA 1
ATOM 9922 C C . ILE F 2 137 ? 18.812 27.548 -63.087 1.00 84.12 137 ILE F C 1
ATOM 9923 O O . ILE F 2 137 ? 19.070 27.174 -64.236 1.00 85.03 137 ILE F O 1
ATOM 9928 N N . ILE F 2 138 ? 17.676 28.167 -62.751 1.00 85.84 138 ILE F N 1
ATOM 9929 C CA . ILE F 2 138 ? 16.619 28.482 -63.727 1.00 88.53 138 ILE F CA 1
ATOM 9930 C C . ILE F 2 138 ? 17.104 29.507 -64.760 1.00 91.75 138 ILE F C 1
ATOM 9931 O O . ILE F 2 138 ? 16.852 29.342 -65.957 1.00 94.87 138 ILE F O 1
ATOM 9936 N N . GLU F 2 139 ? 17.802 30.549 -64.299 1.00 93.11 139 GLU F N 1
ATOM 9937 C CA . GLU F 2 139 ? 18.294 31.607 -65.191 1.00 95.38 139 GLU F CA 1
ATOM 9938 C C . GLU F 2 139 ? 19.395 31.139 -66.149 1.00 94.63 139 GLU F C 1
ATOM 9939 O O . GLU F 2 139 ? 19.484 31.636 -67.274 1.00 93.25 139 GLU F O 1
ATOM 9945 N N . MET F 2 140 ? 20.209 30.183 -65.702 1.00 94.10 140 MET F N 1
ATOM 9946 C CA . MET F 2 140 ? 21.226 29.549 -66.550 1.00 95.82 140 MET F CA 1
ATOM 9947 C C . MET F 2 140 ? 20.592 28.624 -67.580 1.00 97.63 140 MET F C 1
ATOM 9948 O O . MET F 2 140 ? 21.040 28.578 -68.730 1.00 100.98 140 MET F O 1
ATOM 9953 N N . ARG F 2 141 ? 19.548 27.905 -67.157 1.00 97.20 141 ARG F N 1
ATOM 9954 C CA . ARG F 2 141 ? 18.770 27.017 -68.027 1.00 98.80 141 ARG F CA 1
ATOM 9955 C C . ARG F 2 141 ? 18.163 27.765 -69.214 1.00 100.47 141 ARG F C 1
ATOM 9956 O O . ARG F 2 141 ? 18.229 27.285 -70.355 1.00 101.96 141 ARG F O 1
ATOM 9964 N N . ASP F 2 142 ? 17.589 28.936 -68.932 1.00 101.21 142 ASP F N 1
ATOM 9965 C CA . ASP F 2 142 ? 16.956 29.774 -69.948 1.00 103.19 142 ASP F CA 1
ATOM 9966 C C . ASP F 2 142 ? 17.976 30.537 -70.803 1.00 104.25 142 ASP F C 1
ATOM 9967 O O . ASP F 2 142 ? 17.599 31.253 -71.735 1.00 106.10 142 ASP F O 1
ATOM 9972 N N . GLY F 2 143 ? 19.261 30.381 -70.482 1.00 103.47 143 GLY F N 1
ATOM 9973 C CA . GLY F 2 143 ? 20.349 30.995 -71.237 1.00 104.01 143 GLY F CA 1
ATOM 9974 C C . GLY F 2 143 ? 20.439 32.505 -71.089 1.00 103.78 143 GLY F C 1
ATOM 9975 O O . GLY F 2 143 ? 21.148 33.164 -71.859 1.00 105.28 143 GLY F O 1
ATOM 9976 N N . VAL F 2 144 ? 19.724 33.047 -70.103 1.00 101.31 144 VAL F N 1
ATOM 9977 C CA . VAL F 2 144 ? 19.718 34.482 -69.835 1.00 100.43 144 VAL F CA 1
ATOM 9978 C C . VAL F 2 144 ? 20.863 34.892 -68.883 1.00 99.59 144 VAL F C 1
ATOM 9979 O O . VAL F 2 144 ? 21.184 36.079 -68.766 1.00 100.59 144 VAL F O 1
ATOM 9983 N N . LEU F 2 145 ? 21.463 33.901 -68.217 1.00 97.59 145 LEU F N 1
ATOM 9984 C CA . LEU F 2 145 ? 22.673 34.091 -67.412 1.00 96.97 145 LEU F CA 1
ATOM 9985 C C . LEU F 2 145 ? 23.819 33.235 -67.948 1.00 99.04 145 LEU F C 1
ATOM 9986 O O . LEU F 2 145 ? 23.639 32.039 -68.219 1.00 99.30 145 LEU F O 1
ATOM 9991 N N . LYS F 2 146 ? 24.990 33.859 -68.092 1.00 100.88 146 LYS F N 1
ATOM 9992 C CA . LYS F 2 146 ? 26.198 33.182 -68.580 1.00 102.01 146 LYS F CA 1
ATOM 9993 C C . LYS F 2 146 ? 27.449 33.486 -67.739 1.00 101.54 146 LYS F C 1
ATOM 9994 O O . LYS F 2 146 ? 28.149 32.562 -67.333 1.00 100.36 146 LYS F O 1
ATOM 10000 N N . GLU F 2 147 ? 27.705 34.769 -67.477 1.00 102.79 147 GLU F N 1
ATOM 10001 C CA . GLU F 2 147 ? 28.896 35.204 -66.732 1.00 104.48 147 GLU F CA 1
ATOM 10002 C C . GLU F 2 147 ? 28.551 35.603 -65.306 1.00 103.05 147 GLU F C 1
ATOM 10003 O O . GLU F 2 147 ? 27.591 36.350 -65.092 1.00 104.73 147 GLU F O 1
ATOM 10009 N N . PHE F 2 148 ? 29.326 35.103 -64.339 1.00 99.89 148 PHE F N 1
ATOM 10010 C CA . PHE F 2 148 ? 29.290 35.615 -62.956 1.00 96.47 148 PHE F CA 1
ATOM 10011 C C . PHE F 2 148 ? 30.493 35.233 -62.096 1.00 94.67 148 PHE F C 1
ATOM 10012 O O . PHE F 2 148 ? 30.982 34.100 -62.169 1.00 93.93 148 PHE F O 1
ATOM 10020 N N . THR F 2 149 ? 30.952 36.197 -61.292 1.00 92.77 149 THR F N 1
ATOM 10021 C CA . THR F 2 149 ? 31.960 35.980 -60.239 1.00 91.46 149 THR F CA 1
ATOM 10022 C C . THR F 2 149 ? 31.346 35.158 -59.102 1.00 89.84 149 THR F C 1
ATOM 10023 O O . THR F 2 149 ? 30.125 35.147 -58.932 1.00 89.91 149 THR F O 1
ATOM 10027 N N . LEU F 2 150 ? 32.193 34.475 -58.331 1.00 88.89 150 LEU F N 1
ATOM 10028 C CA . LEU F 2 150 ? 31.806 33.905 -57.033 1.00 87.28 150 LEU F CA 1
ATOM 10029 C C . LEU F 2 150 ? 31.350 35.014 -56.074 1.00 87.08 150 LEU F C 1
ATOM 10030 O O . LEU F 2 150 ? 30.434 34.810 -55.273 1.00 86.79 150 LEU F O 1
ATOM 10035 N N . GLY F 2 151 ? 31.993 36.179 -56.180 1.00 88.14 151 GLY F N 1
ATOM 10036 C CA . GLY F 2 151 ? 31.624 37.385 -55.436 1.00 88.21 151 GLY F CA 1
ATOM 10037 C C . GLY F 2 151 ? 30.224 37.878 -55.748 1.00 89.32 151 GLY F C 1
ATOM 10038 O O . GLY F 2 151 ? 29.464 38.178 -54.832 1.00 90.04 151 GLY F O 1
ATOM 10039 N N . GLU F 2 152 ? 29.888 37.944 -57.036 1.00 90.07 152 GLU F N 1
ATOM 10040 C CA . GLU F 2 152 ? 28.553 38.343 -57.501 1.00 89.61 152 GLU F CA 1
ATOM 10041 C C . GLU F 2 152 ? 27.444 37.393 -57.033 1.00 88.67 152 GLU F C 1
ATOM 10042 O O . GLU F 2 152 ? 26.361 37.842 -56.645 1.00 88.11 152 GLU F O 1
ATOM 10048 N N . PHE F 2 153 ? 27.732 36.091 -57.080 1.00 88.10 153 PHE F N 1
ATOM 10049 C CA . PHE F 2 153 ? 26.822 35.034 -56.632 1.00 87.12 153 PHE F CA 1
ATOM 10050 C C . PHE F 2 153 ? 26.620 35.078 -55.120 1.00 85.27 153 PHE F C 1
ATOM 10051 O O . PHE F 2 153 ? 25.489 34.986 -54.652 1.00 85.14 153 PHE F O 1
ATOM 10059 N N . LEU F 2 154 ? 27.711 35.232 -54.372 1.00 84.45 154 LEU F N 1
ATOM 10060 C CA . LEU F 2 154 ? 27.658 35.308 -52.910 1.00 83.27 154 LEU F CA 1
ATOM 10061 C C . LEU F 2 154 ? 26.973 36.568 -52.391 1.00 83.53 154 LEU F C 1
ATOM 10062 O O . LEU F 2 154 ? 26.147 36.467 -51.489 1.00 84.55 154 LEU F O 1
ATOM 10067 N N . ARG F 2 155 ? 27.303 37.735 -52.959 1.00 85.62 155 ARG F N 1
ATOM 10068 C CA . ARG F 2 155 ? 26.665 39.019 -52.591 1.00 86.95 155 ARG F CA 1
ATOM 10069 C C . ARG F 2 155 ? 25.149 38.960 -52.736 1.00 85.10 155 ARG F C 1
ATOM 10070 O O . ARG F 2 155 ? 24.424 39.484 -51.893 1.00 84.41 155 ARG F O 1
ATOM 10078 N N . PHE F 2 156 ? 24.693 38.333 -53.820 1.00 82.66 156 PHE F N 1
ATOM 10079 C CA . PHE F 2 156 ? 23.278 38.172 -54.107 1.00 79.99 156 PHE F CA 1
ATOM 10080 C C . PHE F 2 156 ? 22.634 37.179 -53.150 1.00 78.53 156 PHE F C 1
ATOM 10081 O O . PHE F 2 156 ? 21.739 37.548 -52.401 1.00 79.57 156 PHE F O 1
ATOM 10089 N N . MET F 2 157 ? 23.111 35.940 -53.156 1.00 77.73 157 MET F N 1
ATOM 10090 C CA . MET F 2 157 ? 22.466 34.858 -52.420 1.00 76.87 157 MET F CA 1
ATOM 10091 C C . MET F 2 157 ? 22.384 35.117 -50.918 1.00 75.64 157 MET F C 1
ATOM 10092 O O . MET F 2 157 ? 21.352 34.851 -50.300 1.00 77.80 157 MET F O 1
ATOM 10097 N N . LEU F 2 158 ? 23.450 35.646 -50.335 1.00 73.57 158 LEU F N 1
ATOM 10098 C CA . LEU F 2 158 ? 23.435 35.968 -48.906 1.00 72.75 158 LEU F CA 1
ATOM 10099 C C . LEU F 2 158 ? 23.571 37.468 -48.626 1.00 72.90 158 LEU F C 1
ATOM 10100 O O . LEU F 2 158 ? 24.383 37.904 -47.803 1.00 73.75 158 LEU F O 1
ATOM 10105 N N . PHE F 2 159 ? 22.752 38.244 -49.343 1.00 72.33 159 PHE F N 1
ATOM 10106 C CA . PHE F 2 159 ? 22.542 39.685 -49.123 1.00 72.56 159 PHE F CA 1
ATOM 10107 C C . PHE F 2 159 ? 22.025 39.901 -47.708 1.00 72.86 159 PHE F C 1
ATOM 10108 O O . PHE F 2 159 ? 21.072 39.239 -47.287 1.00 74.52 159 PHE F O 1
ATOM 10116 N N . MET F 2 160 ? 22.673 40.805 -46.977 1.00 73.22 160 MET F N 1
ATOM 10117 C CA . MET F 2 160 ? 22.449 40.973 -45.531 1.00 73.70 160 MET F CA 1
ATOM 10118 C C . MET F 2 160 ? 21.040 41.449 -45.063 1.00 72.74 160 MET F C 1
ATOM 10119 O O . MET F 2 160 ? 20.479 40.851 -44.142 1.00 71.59 160 MET F O 1
ATOM 10124 N N . PRO F 2 161 ? 20.479 42.527 -45.671 1.00 72.34 161 PRO F N 1
ATOM 10125 C CA . PRO F 2 161 ? 19.174 43.026 -45.187 1.00 72.14 161 PRO F CA 1
ATOM 10126 C C . PRO F 2 161 ? 17.985 42.086 -45.435 1.00 71.25 161 PRO F C 1
ATOM 10127 O O . PRO F 2 161 ? 17.013 42.105 -44.669 1.00 71.13 161 PRO F O 1
ATOM 10131 N N . THR F 2 162 ? 18.070 41.276 -46.485 1.00 69.94 162 THR F N 1
ATOM 10132 C CA . THR F 2 162 ? 16.977 40.393 -46.872 1.00 69.68 162 THR F CA 1
ATOM 10133 C C . THR F 2 162 ? 17.275 38.928 -46.523 1.00 69.82 162 THR F C 1
ATOM 10134 O O . THR F 2 162 ? 16.733 38.009 -47.149 1.00 70.35 162 THR F O 1
ATOM 10138 N N . PHE F 2 163 ? 18.129 38.718 -45.516 1.00 70.03 163 PHE F N 1
ATOM 10139 C CA . PHE F 2 163 ? 18.643 37.381 -45.204 1.00 70.66 163 PHE F CA 1
ATOM 10140 C C . PHE F 2 163 ? 17.584 36.481 -44.573 1.00 70.69 163 PHE F C 1
ATOM 10141 O O . PHE F 2 163 ? 17.221 35.445 -45.135 1.00 70.53 163 PHE F O 1
ATOM 10149 N N . THR F 2 164 ? 17.091 36.911 -43.415 1.00 71.09 164 THR F N 1
ATOM 10150 C CA . THR F 2 164 ? 16.286 36.085 -42.515 1.00 70.61 164 THR F CA 1
ATOM 10151 C C . THR F 2 164 ? 14.908 35.722 -43.066 1.00 70.88 164 THR F C 1
ATOM 10152 O O . THR F 2 164 ? 14.452 34.586 -42.916 1.00 71.40 164 THR F O 1
ATOM 10156 N N . SER F 2 165 ? 14.267 36.681 -43.727 1.00 70.94 165 SER F N 1
ATOM 10157 C CA . SER F 2 165 ? 12.892 36.547 -44.214 1.00 69.90 165 SER F CA 1
ATOM 10158 C C . SER F 2 165 ? 12.586 37.542 -45.338 1.00 69.48 165 SER F C 1
ATOM 10159 O O . SER F 2 165 ? 11.507 37.494 -45.948 1.00 68.78 165 SER F O 1
ATOM 10162 N N . GLY F 2 166 ? 13.553 38.429 -45.603 1.00 69.20 166 GLY F N 1
ATOM 10163 C CA . GLY F 2 166 ? 13.382 39.615 -46.446 1.00 67.08 166 GLY F CA 1
ATOM 10164 C C . GLY F 2 166 ? 13.017 39.280 -47.874 1.00 66.82 166 GLY F C 1
ATOM 10165 O O . GLY F 2 166 ? 13.154 38.125 -48.278 1.00 67.84 166 GLY F O 1
ATOM 10166 N N . PRO F 2 167 ? 12.558 40.291 -48.647 1.00 65.94 167 PRO F N 1
ATOM 10167 C CA . PRO F 2 167 ? 12.005 40.104 -49.997 1.00 66.20 167 PRO F CA 1
ATOM 10168 C C . PRO F 2 167 ? 12.862 39.201 -50.904 1.00 67.33 167 PRO F C 1
ATOM 10169 O O . PRO F 2 167 ? 14.095 39.338 -50.937 1.00 68.60 167 PRO F O 1
ATOM 10173 N N . ILE F 2 168 ? 12.202 38.274 -51.592 1.00 67.50 168 ILE F N 1
ATOM 10174 C CA . ILE F 2 168 ? 12.844 37.372 -52.543 1.00 68.78 168 ILE F CA 1
ATOM 10175 C C . ILE F 2 168 ? 13.326 38.165 -53.768 1.00 70.98 168 ILE F C 1
ATOM 10176 O O . ILE F 2 168 ? 12.604 39.029 -54.270 1.00 71.59 168 ILE F O 1
ATOM 10181 N N . ASP F 2 169 ? 14.545 37.882 -54.224 1.00 73.19 169 ASP F N 1
ATOM 10182 C CA . ASP F 2 169 ? 15.111 38.579 -55.376 1.00 75.32 169 ASP F CA 1
ATOM 10183 C C . ASP F 2 169 ? 15.570 37.635 -56.486 1.00 77.55 169 ASP F C 1
ATOM 10184 O O . ASP F 2 169 ? 15.802 36.445 -56.253 1.00 77.25 169 ASP F O 1
ATOM 10189 N N . ARG F 2 170 ? 15.669 38.186 -57.695 1.00 80.31 170 ARG F N 1
ATOM 10190 C CA . ARG F 2 170 ? 16.182 37.485 -58.874 1.00 82.06 170 ARG F CA 1
ATOM 10191 C C . ARG F 2 170 ? 17.571 38.040 -59.183 1.00 83.69 170 ARG F C 1
ATOM 10192 O O . ARG F 2 170 ? 17.817 39.237 -58.968 1.00 83.62 170 ARG F O 1
ATOM 10200 N N . PHE F 2 171 ? 18.465 37.176 -59.684 1.00 85.24 171 PHE F N 1
ATOM 10201 C CA . PHE F 2 171 ? 19.880 37.537 -59.884 1.00 85.50 171 PHE F CA 1
ATOM 10202 C C . PHE F 2 171 ? 20.110 38.678 -60.876 1.00 85.30 171 PHE F C 1
ATOM 10203 O O . PHE F 2 171 ? 20.771 39.654 -60.528 1.00 83.95 171 PHE F O 1
ATOM 10211 N N . LYS F 2 172 ? 19.573 38.550 -62.088 1.00 86.39 172 LYS F N 1
ATOM 10212 C CA . LYS F 2 172 ? 19.800 39.535 -63.157 1.00 89.51 172 LYS F CA 1
ATOM 10213 C C . LYS F 2 172 ? 19.427 40.947 -62.715 1.00 91.15 172 LYS F C 1
ATOM 10214 O O . LYS F 2 172 ? 20.172 41.897 -62.978 1.00 93.94 172 LYS F O 1
ATOM 10220 N N . ARG F 2 173 ? 18.298 41.063 -62.018 1.00 90.55 173 ARG F N 1
ATOM 10221 C CA . ARG F 2 173 ? 17.792 42.344 -61.532 1.00 89.14 173 ARG F CA 1
ATOM 10222 C C . ARG F 2 173 ? 18.627 42.876 -60.352 1.00 89.18 173 ARG F C 1
ATOM 10223 O O . ARG F 2 173 ? 18.954 44.058 -60.324 1.00 89.04 173 ARG F O 1
ATOM 10231 N N . PHE F 2 174 ? 18.986 42.000 -59.409 1.00 89.15 174 PHE F N 1
ATOM 10232 C CA . PHE F 2 174 ? 19.825 42.388 -58.258 1.00 90.32 174 PHE F CA 1
ATOM 10233 C C . PHE F 2 174 ? 21.217 42.802 -58.712 1.00 91.22 174 PHE F C 1
ATOM 10234 O O . PHE F 2 174 ? 21.757 43.794 -58.216 1.00 89.77 174 PHE F O 1
ATOM 10242 N N . ASN F 2 175 ? 21.786 42.038 -59.643 1.00 93.63 175 ASN F N 1
ATOM 10243 C CA . ASN F 2 175 ? 23.154 42.254 -60.098 1.00 96.96 175 ASN F CA 1
ATOM 10244 C C . ASN F 2 175 ? 23.304 43.578 -60.831 1.00 98.88 175 ASN F C 1
ATOM 10245 O O . ASN F 2 175 ? 24.220 44.336 -60.526 1.00 99.79 175 ASN F O 1
ATOM 10250 N N . GLU F 2 176 ? 22.387 43.858 -61.763 1.00 100.14 176 GLU F N 1
ATOM 10251 C CA . GLU F 2 176 ? 22.376 45.113 -62.519 1.00 103.37 176 GLU F CA 1
ATOM 10252 C C . GLU F 2 176 ? 22.213 46.335 -61.612 1.00 103.15 176 GLU F C 1
ATOM 10253 O O . GLU F 2 176 ? 22.876 47.352 -61.826 1.00 104.56 176 GLU F O 1
ATOM 10259 N N . ASP F 2 177 ? 21.341 46.214 -60.605 1.00 102.49 177 ASP F N 1
ATOM 10260 C CA . ASP F 2 177 ? 21.089 47.260 -59.603 1.00 102.38 177 ASP F CA 1
ATOM 10261 C C . ASP F 2 177 ? 22.361 47.568 -58.810 1.00 102.46 177 ASP F C 1
ATOM 10262 O O . ASP F 2 177 ? 22.695 48.737 -58.593 1.00 102.79 177 ASP F O 1
ATOM 10267 N N . TYR F 2 178 ? 23.062 46.511 -58.396 1.00 103.04 178 TYR F N 1
ATOM 10268 C CA . TYR F 2 178 ? 24.332 46.615 -57.680 1.00 105.56 178 TYR F CA 1
ATOM 10269 C C . TYR F 2 178 ? 25.449 47.129 -58.590 1.00 106.19 178 TYR F C 1
ATOM 10270 O O . TYR F 2 178 ? 26.338 47.854 -58.135 1.00 104.97 178 TYR F O 1
ATOM 10279 N N . GLN F 2 179 ? 25.380 46.751 -59.870 1.00 107.00 179 GLN F N 1
ATOM 10280 C CA . GLN F 2 179 ? 26.403 47.060 -60.875 1.00 108.06 179 GLN F CA 1
ATOM 10281 C C . GLN F 2 179 ? 26.503 48.555 -61.155 1.00 109.45 179 GLN F C 1
ATOM 10282 O O . GLN F 2 179 ? 27.613 49.099 -61.236 1.00 112.25 179 GLN F O 1
ATOM 10288 N N . SER F 2 180 ? 25.347 49.203 -61.309 1.00 107.52 180 SER F N 1
ATOM 10289 C CA . SER F 2 180 ? 25.282 50.645 -61.553 1.00 107.27 180 SER F CA 1
ATOM 10290 C C . SER F 2 180 ? 24.692 51.375 -60.354 1.00 106.01 180 SER F C 1
ATOM 10291 O O . SER F 2 180 ? 23.490 51.284 -60.073 1.00 106.52 180 SER F O 1
ATOM 10294 N N . ILE F 2 181 ? 25.570 52.075 -59.643 1.00 104.86 181 ILE F N 1
ATOM 10295 C CA . ILE F 2 181 ? 25.210 52.887 -58.483 1.00 104.95 181 ILE F CA 1
ATOM 10296 C C . ILE F 2 181 ? 24.316 54.042 -58.953 1.00 107.06 181 ILE F C 1
ATOM 10297 O O . ILE F 2 181 ? 24.694 54.778 -59.867 1.00 110.14 181 ILE F O 1
ATOM 10302 N N . PRO F 2 182 ? 23.118 54.182 -58.350 1.00 107.16 182 PRO F N 1
ATOM 10303 C CA . PRO F 2 182 ? 22.195 55.273 -58.670 1.00 108.68 182 PRO F CA 1
ATOM 10304 C C . PRO F 2 182 ? 22.810 56.656 -58.434 1.00 110.06 182 PRO F C 1
ATOM 10305 O O . PRO F 2 182 ? 23.648 56.821 -57.541 1.00 108.72 182 PRO F O 1
ATOM 10309 N N . ASN F 2 183 ? 22.384 57.625 -59.241 1.00 113.30 183 ASN F N 1
ATOM 10310 C CA . ASN F 2 183 ? 22.922 58.991 -59.228 1.00 118.50 183 ASN F CA 1
ATOM 10311 C C . ASN F 2 183 ? 22.547 59.785 -57.967 1.00 119.76 183 ASN F C 1
ATOM 10312 O O . ASN F 2 183 ? 21.648 59.391 -57.221 1.00 117.70 183 ASN F O 1
ATOM 10317 N N . ARG F 2 184 ? 23.243 60.908 -57.768 1.00 123.95 184 ARG F N 1
ATOM 10318 C CA . ARG F 2 184 ? 23.272 61.658 -56.501 1.00 125.53 184 ARG F CA 1
ATOM 10319 C C . ARG F 2 184 ? 21.920 61.929 -55.841 1.00 126.81 184 ARG F C 1
ATOM 10320 O O . ARG F 2 184 ? 21.750 61.617 -54.660 1.00 128.49 184 ARG F O 1
ATOM 10328 N N . ASP F 2 185 ? 20.967 62.485 -56.591 1.00 127.99 185 ASP F N 1
ATOM 10329 C CA . ASP F 2 185 ? 19.664 62.850 -56.011 1.00 128.78 185 ASP F CA 1
ATOM 10330 C C . ASP F 2 185 ? 18.646 61.703 -55.929 1.00 126.26 185 ASP F C 1
ATOM 10331 O O . ASP F 2 185 ? 17.741 61.735 -55.087 1.00 125.12 185 ASP F O 1
ATOM 10336 N N . GLU F 2 186 ? 18.805 60.703 -56.801 1.00 124.57 186 GLU F N 1
ATOM 10337 C CA . GLU F 2 186 ? 18.053 59.444 -56.718 1.00 122.74 186 GLU F CA 1
ATOM 10338 C C . GLU F 2 186 ? 18.471 58.660 -55.468 1.00 119.93 186 GLU F C 1
ATOM 10339 O O . GLU F 2 186 ? 17.659 57.971 -54.844 1.00 117.47 186 GLU F O 1
ATOM 10345 N N . LEU F 2 187 ? 19.746 58.792 -55.118 1.00 119.82 187 LEU F N 1
ATOM 10346 C CA . LEU F 2 187 ? 20.319 58.185 -53.930 1.00 117.26 187 LEU F CA 1
ATOM 10347 C C . LEU F 2 187 ? 19.814 58.867 -52.652 1.00 115.82 187 LEU F C 1
ATOM 10348 O O . LEU F 2 187 ? 19.543 58.189 -51.657 1.00 113.94 187 LEU F O 1
ATOM 10353 N N . LEU F 2 188 ? 19.684 60.199 -52.695 1.00 115.37 188 LEU F N 1
ATOM 10354 C CA . LEU F 2 188 ? 19.126 60.992 -51.591 1.00 113.56 188 LEU F CA 1
ATOM 10355 C C . LEU F 2 188 ? 17.633 60.720 -51.409 1.00 112.91 188 LEU F C 1
ATOM 10356 O O . LEU F 2 188 ? 17.107 60.777 -50.291 1.00 113.08 188 LEU F O 1
ATOM 10361 N N . ASN F 2 189 ? 16.971 60.440 -52.531 1.00 112.66 189 ASN F N 1
ATOM 10362 C CA . ASN F 2 189 ? 15.572 60.034 -52.580 1.00 112.46 189 ASN F CA 1
ATOM 10363 C C . ASN F 2 189 ? 15.345 58.719 -51.836 1.00 111.16 189 ASN F C 1
ATOM 10364 O O . ASN F 2 189 ? 14.329 58.553 -51.162 1.00 111.43 189 ASN F O 1
ATOM 10369 N N . MET F 2 190 ? 16.306 57.798 -51.963 1.00 109.05 190 MET F N 1
ATOM 10370 C CA . MET F 2 190 ? 16.287 56.511 -51.264 1.00 104.99 190 MET F CA 1
ATOM 10371 C C . MET F 2 190 ? 16.485 56.662 -49.756 1.00 104.09 190 MET F C 1
ATOM 10372 O O . MET F 2 190 ? 15.943 55.874 -48.985 1.00 102.80 190 MET F O 1
ATOM 10377 N N . LEU F 2 191 ? 17.273 57.661 -49.354 1.00 104.91 191 LEU F N 1
ATOM 10378 C CA . LEU F 2 191 ? 17.482 58.004 -47.943 1.00 104.31 191 LEU F CA 1
ATOM 10379 C C . LEU F 2 191 ? 16.187 58.497 -47.316 1.00 104.92 191 LEU F C 1
ATOM 10380 O O . LEU F 2 191 ? 15.863 58.143 -46.176 1.00 103.65 191 LEU F O 1
ATOM 10385 N N . GLU F 2 192 ? 15.471 59.320 -48.077 1.00 108.26 192 GLU F N 1
ATOM 10386 C CA . GLU F 2 192 ? 14.167 59.844 -47.686 1.00 111.17 192 GLU F CA 1
ATOM 10387 C C . GLU F 2 192 ? 13.157 58.708 -47.529 1.00 109.68 192 GLU F C 1
ATOM 10388 O O . GLU F 2 192 ? 12.407 58.674 -46.552 1.00 110.79 192 GLU F O 1
ATOM 10394 N N . GLN F 2 193 ? 13.174 57.766 -48.473 1.00 107.20 193 GLN F N 1
ATOM 10395 C CA . GLN F 2 193 ? 12.305 56.590 -48.426 1.00 103.29 193 GLN F CA 1
ATOM 10396 C C . GLN F 2 193 ? 12.698 55.623 -47.306 1.00 99.31 193 GLN F C 1
ATOM 10397 O O . GLN F 2 193 ? 11.828 54.970 -46.725 1.00 99.93 193 GLN F O 1
ATOM 10403 N N . ALA F 2 194 ? 13.997 55.538 -47.011 1.00 95.58 194 ALA F N 1
ATOM 10404 C CA . ALA F 2 194 ? 14.507 54.678 -45.943 1.00 91.64 194 ALA F CA 1
ATOM 10405 C C . ALA F 2 194 ? 14.085 55.179 -44.564 1.00 89.57 194 ALA F C 1
ATOM 10406 O O . ALA F 2 194 ? 13.647 54.391 -43.726 1.00 88.46 194 ALA F O 1
ATOM 10408 N N . VAL F 2 195 ? 14.204 56.492 -44.349 1.00 88.59 195 VAL F N 1
ATOM 10409 C CA . VAL F 2 195 ? 13.816 57.117 -43.080 1.00 87.73 195 VAL F CA 1
ATOM 10410 C C . VAL F 2 195 ? 12.286 57.070 -42.869 1.00 87.18 195 VAL F C 1
ATOM 10411 O O . VAL F 2 195 ? 11.815 56.988 -41.728 1.00 87.07 195 VAL F O 1
ATOM 10415 N N . LYS F 2 196 ? 11.538 57.079 -43.977 1.00 86.81 196 LYS F N 1
ATOM 10416 C CA . LYS F 2 196 ? 10.083 56.896 -43.985 1.00 85.81 196 LYS F CA 1
ATOM 10417 C C . LYS F 2 196 ? 9.707 55.458 -43.581 1.00 83.49 196 LYS F C 1
ATOM 10418 O O . LYS F 2 196 ? 8.887 55.260 -42.673 1.00 82.33 196 LYS F O 1
ATOM 10424 N N . TYR F 2 197 ? 10.326 54.479 -44.253 1.00 82.80 197 TYR F N 1
ATOM 10425 C CA . TYR F 2 197 ? 10.089 53.049 -44.040 1.00 81.71 197 TYR F CA 1
ATOM 10426 C C . TYR F 2 197 ? 10.429 52.555 -42.635 1.00 81.42 197 TYR F C 1
ATOM 10427 O O . TYR F 2 197 ? 9.813 51.604 -42.150 1.00 80.94 197 TYR F O 1
ATOM 10436 N N . ILE F 2 198 ? 11.428 53.179 -42.009 1.00 83.01 198 ILE F N 1
ATOM 10437 C CA . ILE F 2 198 ? 11.810 52.867 -40.630 1.00 83.31 198 ILE F CA 1
ATOM 10438 C C . ILE F 2 198 ? 10.729 53.368 -39.658 1.00 84.50 198 ILE F C 1
ATOM 10439 O O . ILE F 2 198 ? 10.305 52.624 -38.768 1.00 82.91 198 ILE F O 1
ATOM 10444 N N . MET F 2 199 ? 10.274 54.612 -39.861 1.00 87.54 199 MET F N 1
ATOM 10445 C CA . MET F 2 199 ? 9.198 55.211 -39.055 1.00 88.81 199 MET F CA 1
ATOM 10446 C C . MET F 2 199 ? 7.926 54.366 -39.059 1.00 87.21 199 MET F C 1
ATOM 10447 O O . MET F 2 199 ? 7.358 54.093 -37.999 1.00 88.12 199 MET F O 1
ATOM 10452 N N . LEU F 2 200 ? 7.504 53.943 -40.252 1.00 85.61 200 LEU F N 1
ATOM 10453 C CA . LEU F 2 200 ? 6.328 53.077 -40.428 1.00 82.98 200 LEU F CA 1
ATOM 10454 C C . LEU F 2 200 ? 6.517 51.709 -39.787 1.00 81.86 200 LEU F C 1
ATOM 10455 O O . LEU F 2 200 ? 5.644 51.248 -39.056 1.00 81.34 200 LEU F O 1
ATOM 10460 N N . GLY F 2 201 ? 7.665 51.087 -40.063 1.00 81.28 201 GLY F N 1
ATOM 10461 C CA . GLY F 2 201 ? 8.061 49.807 -39.475 1.00 80.62 201 GLY F CA 1
ATOM 10462 C C . GLY F 2 201 ? 8.024 49.784 -37.960 1.00 81.29 201 GLY F C 1
ATOM 10463 O O . GLY F 2 201 ? 7.613 48.782 -37.365 1.00 79.31 201 GLY F O 1
ATOM 10464 N N . PHE F 2 202 ? 8.463 50.889 -37.345 1.00 85.32 202 PHE F N 1
ATOM 10465 C CA . PHE F 2 202 ? 8.373 51.090 -35.891 1.00 88.29 202 PHE F CA 1
ATOM 10466 C C . PHE F 2 202 ? 6.922 50.930 -35.422 1.00 86.11 202 PHE F C 1
ATOM 10467 O O . PHE F 2 202 ? 6.641 50.137 -34.511 1.00 85.64 202 PHE F O 1
ATOM 10475 N N . LEU F 2 203 ? 6.011 51.659 -36.075 1.00 83.54 203 LEU F N 1
ATOM 10476 C CA . LEU F 2 203 ? 4.584 51.613 -35.766 1.00 81.89 203 LEU F CA 1
ATOM 10477 C C . LEU F 2 203 ? 3.994 50.226 -36.028 1.00 80.54 203 LEU F C 1
ATOM 10478 O O . LEU F 2 203 ? 3.314 49.666 -35.167 1.00 80.58 203 LEU F O 1
ATOM 10483 N N . TYR F 2 204 ? 4.270 49.685 -37.213 1.00 80.03 204 TYR F N 1
ATOM 10484 C CA . TYR F 2 204 ? 3.747 48.391 -37.646 1.00 79.37 204 TYR F CA 1
ATOM 10485 C C . TYR F 2 204 ? 4.157 47.242 -36.726 1.00 79.57 204 TYR F C 1
ATOM 10486 O O . TYR F 2 204 ? 3.298 46.486 -36.272 1.00 79.46 204 TYR F O 1
ATOM 10495 N N . LYS F 2 205 ? 5.458 47.124 -36.441 1.00 81.96 205 LYS F N 1
ATOM 10496 C CA . LYS F 2 205 ? 5.981 45.966 -35.709 1.00 82.00 205 LYS F CA 1
ATOM 10497 C C . LYS F 2 205 ? 5.959 46.110 -34.186 1.00 81.89 205 LYS F C 1
ATOM 10498 O O . LYS F 2 205 ? 5.504 45.187 -33.494 1.00 81.63 205 LYS F O 1
ATOM 10504 N N . PHE F 2 206 ? 6.431 47.249 -33.669 1.00 81.51 206 PHE F N 1
ATOM 10505 C CA . PHE F 2 206 ? 6.541 47.416 -32.220 1.00 81.07 206 PHE F CA 1
ATOM 10506 C C . PHE F 2 206 ? 5.277 47.955 -31.527 1.00 79.97 206 PHE F C 1
ATOM 10507 O O . PHE F 2 206 ? 5.084 47.720 -30.325 1.00 79.68 206 PHE F O 1
ATOM 10515 N N . VAL F 2 207 ? 4.429 48.654 -32.285 1.00 77.89 207 VAL F N 1
ATOM 10516 C CA . VAL F 2 207 ? 3.167 49.184 -31.757 1.00 75.30 207 VAL F CA 1
ATOM 10517 C C . VAL F 2 207 ? 1.983 48.282 -32.137 1.00 72.97 207 VAL F C 1
ATOM 10518 O O . VAL F 2 207 ? 1.414 47.625 -31.266 1.00 72.61 207 VAL F O 1
ATOM 10522 N N . LEU F 2 208 ? 1.639 48.233 -33.425 1.00 70.91 208 LEU F N 1
ATOM 10523 C CA . LEU F 2 208 ? 0.398 47.587 -33.876 1.00 69.53 208 LEU F CA 1
ATOM 10524 C C . LEU F 2 208 ? 0.394 46.063 -33.756 1.00 69.14 208 LEU F C 1
ATOM 10525 O O . LEU F 2 208 ? -0.559 45.493 -33.216 1.00 68.80 208 LEU F O 1
ATOM 10530 N N . ALA F 2 209 ? 1.462 45.418 -34.235 1.00 69.83 209 ALA F N 1
ATOM 10531 C CA . ALA F 2 209 ? 1.625 43.958 -34.128 1.00 69.83 209 ALA F CA 1
ATOM 10532 C C . ALA F 2 209 ? 1.694 43.496 -32.668 1.00 70.23 209 ALA F C 1
ATOM 10533 O O . ALA F 2 209 ? 1.410 42.334 -32.359 1.00 69.09 209 ALA F O 1
ATOM 10535 N N . GLN F 2 210 ? 2.073 44.424 -31.789 1.00 71.86 210 GLN F N 1
ATOM 10536 C CA . GLN F 2 210 ? 2.094 44.189 -30.355 1.00 73.38 210 GLN F CA 1
ATOM 10537 C C . GLN F 2 210 ? 0.676 44.121 -29.788 1.00 72.81 210 GLN F C 1
ATOM 10538 O O . GLN F 2 210 ? 0.360 43.214 -29.013 1.00 72.32 210 GLN F O 1
ATOM 10544 N N . ILE F 2 211 ? -0.161 45.080 -30.187 1.00 72.41 211 ILE F N 1
ATOM 10545 C CA . ILE F 2 211 ? -1.556 45.167 -29.734 1.00 72.27 211 ILE F CA 1
ATOM 10546 C C . ILE F 2 211 ? -2.366 43.964 -30.213 1.00 71.26 211 ILE F C 1
ATOM 10547 O O . ILE F 2 211 ? -3.065 43.331 -29.423 1.00 71.08 211 ILE F O 1
ATOM 10552 N N . PHE F 2 212 ? -2.255 43.642 -31.498 1.00 70.74 212 PHE F N 1
ATOM 10553 C CA . PHE F 2 212 ? -2.952 42.489 -32.041 1.00 71.09 212 PHE F CA 1
ATOM 10554 C C . PHE F 2 212 ? -2.375 41.176 -31.511 1.00 71.84 212 PHE F C 1
ATOM 10555 O O . PHE F 2 212 ? -3.118 40.351 -30.974 1.00 72.96 212 PHE F O 1
ATOM 10563 N N . GLY F 2 213 ? -1.054 41.020 -31.616 1.00 72.05 213 GLY F N 1
ATOM 10564 C CA . GLY F 2 213 ? -0.386 39.749 -31.356 1.00 71.27 213 GLY F CA 1
ATOM 10565 C C . GLY F 2 213 ? -0.267 39.313 -29.912 1.00 72.13 213 GLY F C 1
ATOM 10566 O O . GLY F 2 213 ? -0.663 38.195 -29.561 1.00 71.38 213 GLY F O 1
ATOM 10567 N N . SER F 2 214 ? 0.293 40.192 -29.079 1.00 72.50 214 SER F N 1
ATOM 10568 C CA . SER F 2 214 ? 0.615 39.833 -27.696 1.00 72.99 214 SER F CA 1
ATOM 10569 C C . SER F 2 214 ? -0.419 40.290 -26.673 1.00 74.19 214 SER F C 1
ATOM 10570 O O . SER F 2 214 ? -0.430 39.779 -25.550 1.00 75.18 214 SER F O 1
ATOM 10573 N N . MET F 2 215 ? -1.280 41.233 -27.072 1.00 74.90 215 MET F N 1
ATOM 10574 C CA . MET F 2 215 ? -2.333 41.792 -26.200 1.00 74.43 215 MET F CA 1
ATOM 10575 C C . MET F 2 215 ? -3.721 41.185 -26.402 1.00 73.27 215 MET F C 1
ATOM 10576 O O . MET F 2 215 ? -4.312 40.672 -25.444 1.00 74.42 215 MET F O 1
ATOM 10581 N N . LEU F 2 216 ? -4.237 41.242 -27.632 1.00 70.80 216 LEU F N 1
ATOM 10582 C CA . LEU F 2 216 ? -5.595 40.779 -27.939 1.00 69.47 216 LEU F CA 1
ATOM 10583 C C . LEU F 2 216 ? -5.677 39.288 -28.247 1.00 68.78 216 LEU F C 1
ATOM 10584 O O . LEU F 2 216 ? -6.594 38.611 -27.768 1.00 68.71 216 LEU F O 1
ATOM 10589 N N . LEU F 2 217 ? -4.730 38.786 -29.044 1.00 67.79 217 LEU F N 1
ATOM 10590 C CA . LEU F 2 217 ? -4.747 37.393 -29.510 1.00 67.56 217 LEU F CA 1
ATOM 10591 C C . LEU F 2 217 ? -4.703 36.305 -28.410 1.00 68.45 217 LEU F C 1
ATOM 10592 O O . LEU F 2 217 ? -5.491 35.358 -28.489 1.00 67.24 217 LEU F O 1
ATOM 10597 N N . PRO F 2 218 ? -3.797 36.426 -27.398 1.00 69.95 218 PRO F N 1
ATOM 10598 C CA . PRO F 2 218 ? -3.747 35.348 -26.389 1.00 70.39 218 PRO F CA 1
ATOM 10599 C C . PRO F 2 218 ? -5.036 35.096 -25.575 1.00 70.63 218 PRO F C 1
ATOM 10600 O O . PRO F 2 218 ? -5.415 33.927 -25.457 1.00 69.71 218 PRO F O 1
ATOM 10604 N N . PRO F 2 219 ? -5.707 36.152 -25.025 1.00 71.81 219 PRO F N 1
ATOM 10605 C CA . PRO F 2 219 ? -6.973 35.855 -24.327 1.00 73.41 219 PRO F CA 1
ATOM 10606 C C . PRO F 2 219 ? -8.116 35.411 -25.246 1.00 74.48 219 PRO F C 1
ATOM 10607 O O . PRO F 2 219 ? -8.963 34.615 -24.825 1.00 74.91 219 PRO F O 1
ATOM 10611 N N . LEU F 2 220 ? -8.131 35.916 -26.481 1.00 74.98 220 LEU F N 1
ATOM 10612 C CA . LEU F 2 220 ? -9.118 35.507 -27.482 1.00 74.53 220 LEU F CA 1
ATOM 10613 C C . LEU F 2 220 ? -9.025 34.019 -27.823 1.00 74.66 220 LEU F C 1
ATOM 10614 O O . LEU F 2 220 ? -10.049 33.359 -27.987 1.00 74.62 220 LEU F O 1
ATOM 10619 N N . LYS F 2 221 ? -7.793 33.510 -27.923 1.00 74.95 221 LYS F N 1
ATOM 10620 C CA . LYS F 2 221 ? -7.524 32.081 -28.138 1.00 74.92 221 LYS F CA 1
ATOM 10621 C C . LYS F 2 221 ? -7.964 31.256 -26.933 1.00 75.61 221 LYS F C 1
ATOM 10622 O O . LYS F 2 221 ? -8.639 30.239 -27.092 1.00 75.04 221 LYS F O 1
ATOM 10628 N N . ALA F 2 222 ? -7.593 31.721 -25.740 1.00 76.65 222 ALA F N 1
ATOM 10629 C CA . ALA F 2 222 ? -7.944 31.075 -24.475 1.00 78.41 222 ALA F CA 1
ATOM 10630 C C . ALA F 2 222 ? -9.446 30.876 -24.347 1.00 79.11 222 ALA F C 1
ATOM 10631 O O . ALA F 2 222 ? -9.903 29.788 -23.981 1.00 79.11 222 ALA F O 1
ATOM 10633 N N . GLN F 2 223 ? -10.197 31.928 -24.675 1.00 79.75 223 GLN F N 1
ATOM 10634 C CA . GLN F 2 223 ? -11.654 31.907 -24.614 1.00 81.26 223 GLN F CA 1
ATOM 10635 C C . GLN F 2 223 ? -12.221 30.937 -25.654 1.00 80.36 223 GLN F C 1
ATOM 10636 O O . GLN F 2 223 ? -13.009 30.058 -25.302 1.00 80.17 223 GLN F O 1
ATOM 10642 N N . ALA F 2 224 ? -11.775 31.077 -26.904 1.00 80.32 224 ALA F N 1
ATOM 10643 C CA . ALA F 2 224 ? -12.180 30.198 -28.007 1.00 78.76 224 ALA F CA 1
ATOM 10644 C C . ALA F 2 224 ? -11.978 28.720 -27.688 1.00 77.98 224 ALA F C 1
ATOM 10645 O O . ALA F 2 224 ? -12.791 27.887 -28.081 1.00 77.41 224 ALA F O 1
ATOM 10647 N N . LEU F 2 225 ? -10.903 28.416 -26.960 1.00 76.97 225 LEU F N 1
ATOM 10648 C CA . LEU F 2 225 ? -10.602 27.054 -26.528 1.00 76.28 225 LEU F CA 1
ATOM 10649 C C . LEU F 2 225 ? -11.604 26.540 -25.502 1.00 76.90 225 LEU F C 1
ATOM 10650 O O . LEU F 2 225 ? -12.080 25.410 -25.633 1.00 77.77 225 LEU F O 1
ATOM 10655 N N . SER F 2 226 ? -11.930 27.364 -24.505 1.00 77.44 226 SER F N 1
ATOM 10656 C CA . SER F 2 226 ? -12.938 27.013 -23.489 1.00 78.78 226 SER F CA 1
ATOM 10657 C C . SER F 2 226 ? -14.319 26.781 -24.084 1.00 78.20 226 SER F C 1
ATOM 10658 O O . SER F 2 226 ? -15.022 25.864 -23.663 1.00 79.32 226 SER F O 1
ATOM 10661 N N . GLN F 2 227 ? -14.678 27.603 -25.070 1.00 76.74 227 GLN F N 1
ATOM 10662 C CA . GLN F 2 227 ? -15.964 27.518 -25.779 1.00 76.44 227 GLN F CA 1
ATOM 10663 C C . GLN F 2 227 ? -16.183 26.162 -2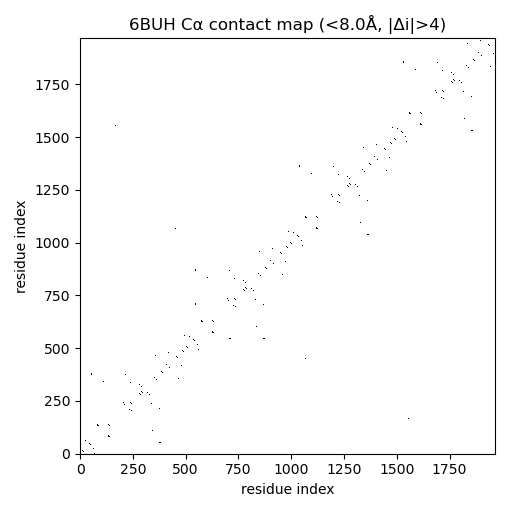6.457 1.00 75.30 227 GLN F C 1
ATOM 10664 O O . GLN F 2 227 ? -17.271 25.599 -26.375 1.00 77.55 227 GLN F O 1
ATOM 10670 N N . GLY F 2 228 ? -15.151 25.645 -27.115 1.00 72.97 228 GLY F N 1
ATOM 10671 C CA . GLY F 2 228 ? -15.236 24.363 -27.819 1.00 71.10 228 GLY F CA 1
ATOM 10672 C C . GLY F 2 228 ? -16.011 24.445 -29.122 1.00 69.16 228 GLY F C 1
ATOM 10673 O O . GLY F 2 228 ? -16.343 25.542 -29.588 1.00 67.88 228 GLY F O 1
ATOM 10674 N N . GLY F 2 229 ? -16.293 23.281 -29.706 1.00 68.46 229 GLY F N 1
ATOM 10675 C CA . GLY F 2 229 ? -16.973 23.191 -31.005 1.00 68.00 229 GLY F CA 1
ATOM 10676 C C . GLY F 2 229 ? -16.043 23.465 -32.165 1.00 66.55 229 GLY F C 1
ATOM 10677 O O . GLY F 2 229 ? -14.902 23.863 -31.955 1.00 66.67 229 GLY F O 1
ATOM 10678 N N . ILE F 2 230 ? -16.517 23.246 -33.390 1.00 66.48 230 ILE F N 1
ATOM 10679 C CA . ILE F 2 230 ? -15.659 23.428 -34.581 1.00 66.48 230 ILE F CA 1
ATOM 10680 C C . ILE F 2 230 ? -15.471 24.902 -34.978 1.00 65.95 230 ILE F C 1
ATOM 10681 O O . ILE F 2 230 ? -14.541 25.239 -35.719 1.00 66.09 230 ILE F O 1
ATOM 10686 N N . PHE F 2 231 ? -16.357 25.763 -34.485 1.00 65.83 231 PHE F N 1
ATOM 10687 C CA . PHE F 2 231 ? -16.226 27.209 -34.621 1.00 66.07 231 PHE F CA 1
ATOM 10688 C C . PHE F 2 231 ? -17.007 27.873 -33.500 1.00 66.83 231 PHE F C 1
ATOM 10689 O O . PHE F 2 231 ? -18.010 27.331 -33.046 1.00 68.68 231 PHE F O 1
ATOM 10697 N N . ASN F 2 232 ? -16.539 29.030 -33.045 1.00 66.40 232 ASN F N 1
ATOM 10698 C CA . ASN F 2 232 ? -17.317 29.883 -32.137 1.00 66.83 232 ASN F CA 1
ATOM 10699 C C . ASN F 2 232 ? -17.021 31.358 -32.381 1.00 66.74 232 ASN F C 1
ATOM 10700 O O . ASN F 2 232 ? -16.182 31.692 -33.217 1.00 66.51 232 ASN F O 1
ATOM 10705 N N . LEU F 2 233 ? -17.728 32.234 -31.671 1.00 67.54 233 LEU F N 1
ATOM 10706 C CA . LEU F 2 233 ? -17.558 33.673 -31.842 1.00 67.51 233 LEU F CA 1
ATOM 10707 C C . LEU F 2 233 ? -16.157 34.193 -31.465 1.00 66.67 233 LEU F C 1
ATOM 10708 O O . LEU F 2 233 ? -15.615 35.018 -32.199 1.00 66.25 233 LEU F O 1
ATOM 10713 N N . PRO F 2 234 ? -15.563 33.713 -30.344 1.00 66.27 234 PRO F N 1
ATOM 10714 C CA . PRO F 2 234 ? -14.164 34.094 -30.125 1.00 66.16 234 PRO F CA 1
ATOM 10715 C C . PRO F 2 234 ? -13.186 33.598 -31.208 1.00 65.61 234 PRO F C 1
ATOM 10716 O O . PRO F 2 234 ? -12.140 34.224 -31.408 1.00 65.79 234 PRO F O 1
ATOM 10720 N N . THR F 2 235 ? -13.527 32.501 -31.891 1.00 64.81 235 THR F N 1
ATOM 10721 C CA . THR F 2 235 ? -12.738 31.987 -33.019 1.00 63.94 235 THR F CA 1
ATOM 10722 C C . THR F 2 235 ? -12.831 32.931 -34.227 1.00 64.34 235 THR F C 1
ATOM 10723 O O . THR F 2 235 ? -11.852 33.096 -34.961 1.00 64.60 235 THR F O 1
ATOM 10727 N N . LEU F 2 236 ? -13.996 33.556 -34.419 1.00 65.40 236 LEU F N 1
ATOM 10728 C CA . LEU F 2 236 ? -14.150 34.642 -35.397 1.00 65.61 236 LEU F CA 1
ATOM 10729 C C . LEU F 2 236 ? -13.288 35.836 -34.972 1.00 65.32 236 LEU F C 1
ATOM 10730 O O . LEU F 2 236 ? -12.777 36.563 -35.817 1.00 64.78 236 LEU F O 1
ATOM 10735 N N . GLY F 2 237 ? -13.132 36.017 -33.661 1.00 65.87 237 GLY F N 1
ATOM 10736 C CA . GLY F 2 237 ? -12.259 37.043 -33.098 1.00 66.63 237 GLY F CA 1
ATOM 10737 C C . GLY F 2 237 ? -10.788 36.822 -33.412 1.00 67.60 237 GLY F C 1
ATOM 10738 O O . GLY F 2 237 ? -10.104 37.752 -33.869 1.00 68.95 237 GLY F O 1
ATOM 10739 N N . VAL F 2 238 ? -10.295 35.602 -33.172 1.00 67.34 238 VAL F N 1
ATOM 10740 C CA . VAL F 2 238 ? -8.884 35.274 -33.448 1.00 66.09 238 VAL F CA 1
ATOM 10741 C C . VAL F 2 238 ? -8.580 35.380 -34.941 1.00 66.03 238 VAL F C 1
ATOM 10742 O O . VAL F 2 238 ? -7.489 35.787 -35.322 1.00 66.82 238 VAL F O 1
ATOM 10746 N N . MET F 2 239 ? -9.567 35.045 -35.766 1.00 66.38 239 MET F N 1
ATOM 10747 C CA . MET F 2 239 ? -9.451 35.103 -37.218 1.00 66.90 239 MET F CA 1
ATOM 10748 C C . MET F 2 239 ? -9.022 36.484 -37.718 1.00 66.94 239 MET F C 1
ATOM 10749 O O . MET F 2 239 ? -8.082 36.595 -38.510 1.00 66.30 239 MET F O 1
ATOM 10754 N N . TYR F 2 240 ? -9.703 37.525 -37.243 1.00 67.94 240 TYR F N 1
ATOM 10755 C CA . TYR F 2 240 ? -9.381 38.895 -37.630 1.00 68.59 240 TYR F CA 1
ATOM 10756 C C . TYR F 2 240 ? -8.128 39.383 -36.931 1.00 68.03 240 TYR F C 1
ATOM 10757 O O . TYR F 2 240 ? -7.244 39.930 -37.583 1.00 68.70 240 TYR F O 1
ATOM 10766 N N . VAL F 2 241 ? -8.053 39.166 -35.618 1.00 67.68 241 VAL F N 1
ATOM 10767 C CA . VAL F 2 241 ? -6.934 39.647 -34.802 1.00 67.47 241 VAL F CA 1
ATOM 10768 C C . VAL F 2 241 ? -5.589 39.084 -35.287 1.00 67.47 241 VAL F C 1
ATOM 10769 O O . VAL F 2 241 ? -4.648 39.859 -35.499 1.00 68.91 241 VAL F O 1
ATOM 10773 N N . TYR F 2 242 ? -5.518 37.761 -35.487 1.00 66.85 242 TYR F N 1
ATOM 10774 C CA . TYR F 2 242 ? -4.320 37.116 -36.033 1.00 65.99 242 TYR F CA 1
ATOM 10775 C C . TYR F 2 242 ? -4.008 37.636 -37.433 1.00 64.87 242 TYR F C 1
ATOM 10776 O O . TYR F 2 242 ? -2.856 37.944 -37.737 1.00 65.12 242 TYR F O 1
ATOM 10785 N N . GLY F 2 243 ? -5.033 37.707 -38.277 1.00 63.94 243 GLY F N 1
ATOM 10786 C CA . GLY F 2 243 ? -4.895 38.202 -39.646 1.00 62.71 243 GLY F CA 1
ATOM 10787 C C . GLY F 2 243 ? -4.160 39.528 -39.724 1.00 62.17 243 GLY F C 1
ATOM 10788 O O . GLY F 2 243 ? -3.186 39.649 -40.472 1.00 62.76 243 GLY F O 1
ATOM 10789 N N . PHE F 2 244 ? -4.620 40.505 -38.935 1.00 62.13 244 PHE F N 1
ATOM 10790 C CA . PHE F 2 244 ? -3.975 41.820 -38.821 1.00 62.12 244 PHE F CA 1
ATOM 10791 C C . PHE F 2 244 ? -2.584 41.732 -38.200 1.00 61.05 244 PHE F C 1
ATOM 10792 O O . PHE F 2 244 ? -1.657 42.417 -38.653 1.00 60.71 244 PHE F O 1
ATOM 10800 N N . ASP F 2 245 ? -2.449 40.878 -37.185 1.00 59.93 245 ASP F N 1
ATOM 10801 C CA . ASP F 2 245 ? -1.160 40.607 -36.549 1.00 59.71 245 ASP F CA 1
ATOM 10802 C C . ASP F 2 245 ? -0.132 40.077 -37.557 1.00 58.73 245 ASP F C 1
ATOM 10803 O O . ASP F 2 245 ? 0.982 40.603 -37.629 1.00 58.91 245 ASP F O 1
ATOM 10808 N N . LEU F 2 246 ? -0.526 39.059 -38.334 1.00 57.28 246 LEU F N 1
ATOM 10809 C CA . LEU F 2 246 ? 0.308 38.511 -39.398 1.00 55.38 246 LEU F CA 1
ATOM 10810 C C . LEU F 2 246 ? 0.743 39.606 -40.352 1.00 55.69 246 LEU F C 1
ATOM 10811 O O . LEU F 2 246 ? 1.933 39.736 -40.620 1.00 56.04 246 LEU F O 1
ATOM 10816 N N . PHE F 2 247 ? -0.211 40.399 -40.836 1.00 56.79 247 PHE F N 1
ATOM 10817 C CA . PHE F 2 247 ? 0.099 41.483 -41.755 1.00 58.87 247 PHE F CA 1
ATOM 10818 C C . PHE F 2 247 ? 1.061 42.501 -41.156 1.00 60.89 247 PHE F C 1
ATOM 10819 O O . PHE F 2 247 ? 2.070 42.814 -41.776 1.00 61.78 247 PHE F O 1
ATOM 10827 N N . PHE F 2 248 ? 0.743 43.027 -39.973 1.00 62.76 248 PHE F N 1
ATOM 10828 C CA . PHE F 2 248 ? 1.534 44.123 -39.405 1.00 64.87 248 PHE F CA 1
ATOM 10829 C C . PHE F 2 248 ? 2.959 43.728 -39.049 1.00 65.76 248 PHE F C 1
ATOM 10830 O O . PHE F 2 248 ? 3.895 44.503 -39.268 1.00 66.22 248 PHE F O 1
ATOM 10838 N N . ASP F 2 249 ? 3.107 42.514 -38.521 1.00 67.41 249 ASP F N 1
ATOM 10839 C CA . ASP F 2 249 ? 4.403 41.976 -38.146 1.00 68.27 249 ASP F CA 1
ATOM 10840 C C . ASP F 2 249 ? 5.276 41.778 -39.382 1.00 67.51 249 ASP F C 1
ATOM 10841 O O . ASP F 2 249 ? 6.436 42.207 -39.398 1.00 68.40 249 ASP F O 1
ATOM 10846 N N . PHE F 2 250 ? 4.705 41.166 -40.418 1.00 66.69 250 PHE F N 1
ATOM 10847 C CA . PHE F 2 250 ? 5.449 40.875 -41.629 1.00 66.93 250 PHE F CA 1
ATOM 10848 C C . PHE F 2 250 ? 5.710 42.087 -42.518 1.00 67.14 250 PHE F C 1
ATOM 10849 O O . PHE F 2 250 ? 6.791 42.203 -43.094 1.00 69.10 250 PHE F O 1
ATOM 10857 N N . ALA F 2 251 ? 4.718 42.970 -42.628 1.00 67.08 251 ALA F N 1
ATOM 10858 C CA . ALA F 2 251 ? 4.834 44.188 -43.434 1.00 67.78 251 ALA F CA 1
ATOM 10859 C C . ALA F 2 251 ? 5.823 45.167 -42.827 1.00 67.66 251 ALA F C 1
ATOM 10860 O O . ALA F 2 251 ? 6.550 45.840 -43.556 1.00 66.95 251 ALA F O 1
ATOM 10862 N N . GLY F 2 252 ? 5.826 45.236 -41.496 1.00 68.01 252 GLY F N 1
ATOM 10863 C CA . GLY F 2 252 ? 6.763 46.063 -40.743 1.00 69.69 252 GLY F CA 1
ATOM 10864 C C . GLY F 2 252 ? 8.191 45.590 -40.918 1.00 70.10 252 GLY F C 1
ATOM 10865 O O . GLY F 2 252 ? 9.103 46.396 -41.166 1.00 70.12 252 GLY F O 1
ATOM 10866 N N . TYR F 2 253 ? 8.371 44.274 -40.800 1.00 70.62 253 TYR F N 1
ATOM 10867 C CA . TYR F 2 253 ? 9.642 43.645 -41.093 1.00 71.56 253 TYR F CA 1
ATOM 10868 C C . TYR F 2 253 ? 10.109 44.015 -42.507 1.00 71.42 253 TYR F C 1
ATOM 10869 O O . TYR F 2 253 ? 11.222 44.507 -42.690 1.00 72.65 253 TYR F O 1
ATOM 10878 N N . SER F 2 254 ? 9.240 43.773 -43.485 1.00 71.21 254 SER F N 1
ATOM 10879 C CA . SER F 2 254 ? 9.532 44.023 -44.891 1.00 71.85 254 SER F CA 1
ATOM 10880 C C . SER F 2 254 ? 10.000 45.452 -45.142 1.00 73.45 254 SER F C 1
ATOM 10881 O O . SER F 2 254 ? 10.888 45.676 -45.964 1.00 75.16 254 SER F O 1
ATOM 10884 N N . MET F 2 255 ? 9.409 46.404 -44.418 1.00 73.97 255 MET F N 1
ATOM 10885 C CA . MET F 2 255 ? 9.760 47.817 -44.544 1.00 74.59 255 MET F CA 1
ATOM 10886 C C . MET F 2 255 ? 11.153 48.095 -44.015 1.00 74.12 255 MET F C 1
ATOM 10887 O O . MET F 2 255 ? 11.904 48.852 -44.634 1.00 75.93 255 MET F O 1
ATOM 10892 N N . PHE F 2 256 ? 11.486 47.477 -42.878 1.00 71.37 256 PHE F N 1
ATOM 10893 C CA . PHE F 2 256 ? 12.834 47.526 -42.324 1.00 69.18 256 PHE F CA 1
ATOM 10894 C C . PHE F 2 256 ? 13.828 46.970 -43.333 1.00 68.47 256 PHE F C 1
ATOM 10895 O O . PHE F 2 256 ? 14.828 47.622 -43.646 1.00 69.71 256 PHE F O 1
ATOM 10903 N N . ALA F 2 257 ? 13.520 45.780 -43.854 1.00 67.99 257 ALA F N 1
ATOM 10904 C CA . ALA F 2 257 ? 14.334 45.114 -44.866 1.00 69.76 257 ALA F CA 1
ATOM 10905 C C . ALA F 2 257 ? 14.628 46.026 -46.060 1.00 71.51 257 ALA F C 1
ATOM 10906 O O . ALA F 2 257 ? 15.794 46.190 -46.449 1.00 72.52 257 ALA F O 1
ATOM 10908 N N . LEU F 2 258 ? 13.572 46.638 -46.602 1.00 72.75 258 LEU F N 1
ATOM 10909 C CA . LEU F 2 258 ? 13.677 47.573 -47.720 1.00 75.30 258 LEU F CA 1
ATOM 10910 C C . LEU F 2 258 ? 14.490 48.822 -47.392 1.00 77.06 258 LEU F C 1
ATOM 10911 O O . LEU F 2 258 ? 15.211 49.335 -48.252 1.00 77.86 258 LEU F O 1
ATOM 10916 N N . ALA F 2 259 ? 14.364 49.293 -46.150 1.00 77.77 259 ALA F N 1
ATOM 10917 C CA . ALA F 2 259 ? 15.036 50.504 -45.680 1.00 79.66 259 ALA F CA 1
ATOM 10918 C C . ALA F 2 259 ? 16.548 50.319 -45.590 1.00 81.23 259 ALA F C 1
ATOM 10919 O O . ALA F 2 259 ? 17.310 51.181 -46.050 1.00 83.12 259 ALA F O 1
ATOM 10921 N N . VAL F 2 260 ? 16.964 49.192 -45.002 1.00 81.02 260 VAL F N 1
ATOM 10922 C CA . VAL F 2 260 ? 18.378 48.845 -44.835 1.00 82.51 260 VAL F CA 1
ATOM 10923 C C . VAL F 2 260 ? 19.017 48.607 -46.205 1.00 84.07 260 VAL F C 1
ATOM 10924 O O . VAL F 2 260 ? 20.092 49.146 -46.492 1.00 86.13 260 VAL F O 1
ATOM 10928 N N . SER F 2 261 ? 18.330 47.827 -47.039 1.00 83.53 261 SER F N 1
ATOM 10929 C CA . SER F 2 261 ? 18.692 47.624 -48.439 1.00 83.54 261 SER F CA 1
ATOM 10930 C C . SER F 2 261 ? 18.963 48.950 -49.165 1.00 84.91 261 SER F C 1
ATOM 10931 O O . SER F 2 261 ? 19.957 49.072 -49.877 1.00 86.03 261 SER F O 1
ATOM 10934 N N . ASN F 2 262 ? 18.086 49.936 -48.961 1.00 87.11 262 ASN F N 1
ATOM 10935 C CA . ASN F 2 262 ? 18.219 51.267 -49.573 1.00 89.82 262 ASN F CA 1
ATOM 10936 C C . ASN F 2 262 ? 19.510 51.972 -49.170 1.00 90.98 262 ASN F C 1
ATOM 10937 O O . ASN F 2 262 ? 20.185 52.565 -50.017 1.00 93.32 262 ASN F O 1
ATOM 10942 N N . LEU F 2 263 ? 19.852 51.888 -47.884 1.00 89.00 263 LEU F N 1
ATOM 10943 C CA . LEU F 2 263 ? 21.105 52.438 -47.364 1.00 87.68 263 LEU F CA 1
ATOM 10944 C C . LEU F 2 263 ? 22.307 51.729 -47.969 1.00 86.41 263 LEU F C 1
ATOM 10945 O O . LEU F 2 263 ? 23.368 52.336 -48.118 1.00 86.78 263 LEU F O 1
ATOM 10950 N N . MET F 2 264 ? 22.122 50.455 -48.322 1.00 85.80 264 MET F N 1
ATOM 10951 C CA . MET F 2 264 ? 23.124 49.663 -49.039 1.00 86.36 264 MET F CA 1
ATOM 10952 C C . MET F 2 264 ? 23.076 49.852 -50.566 1.00 86.81 264 MET F C 1
ATOM 10953 O O . MET F 2 264 ? 23.686 49.084 -51.319 1.00 87.14 264 MET F O 1
ATOM 10958 N N . GLY F 2 265 ? 22.349 50.871 -51.019 1.00 87.25 265 GLY F N 1
ATOM 10959 C CA . GLY F 2 265 ? 22.377 51.270 -52.421 1.00 89.42 265 GLY F CA 1
ATOM 10960 C C . GLY F 2 265 ? 21.399 50.586 -53.347 1.00 90.21 265 GLY F C 1
ATOM 10961 O O . GLY F 2 265 ? 20.926 51.210 -54.303 1.00 93.61 265 GLY F O 1
ATOM 10962 N N . ILE F 2 266 ? 21.080 49.322 -53.078 1.00 88.71 266 ILE F N 1
ATOM 10963 C CA . ILE F 2 266 ? 20.164 48.587 -53.958 1.00 87.66 266 ILE F CA 1
ATOM 10964 C C . ILE F 2 266 ? 18.720 48.680 -53.454 1.00 85.68 266 ILE F C 1
ATOM 10965 O O . ILE F 2 266 ? 18.483 48.840 -52.251 1.00 84.40 266 ILE F O 1
ATOM 10970 N N . LYS F 2 267 ? 17.763 48.597 -54.381 1.00 85.36 267 LYS F N 1
ATOM 10971 C CA . LYS F 2 267 ? 16.337 48.598 -54.019 1.00 82.95 267 LYS F CA 1
ATOM 10972 C C . LYS F 2 267 ? 15.668 47.243 -54.302 1.00 80.60 267 LYS F C 1
ATOM 10973 O O . LYS F 2 267 ? 15.272 46.921 -55.437 1.00 79.50 267 LYS F O 1
ATOM 10979 N N . SER F 2 268 ? 15.576 46.455 -53.227 1.00 78.56 268 SER F N 1
ATOM 10980 C CA . SER F 2 268 ? 14.958 45.133 -53.218 1.00 77.65 268 SER F CA 1
ATOM 10981 C C . SER F 2 268 ? 13.471 45.223 -53.571 1.00 77.03 268 SER F C 1
ATOM 10982 O O . SER F 2 268 ? 12.874 46.295 -53.397 1.00 76.70 268 SER F O 1
ATOM 10985 N N . PRO F 2 269 ? 12.862 44.114 -54.072 1.00 76.43 269 PRO F N 1
ATOM 10986 C CA . PRO F 2 269 ? 11.439 44.160 -54.431 1.00 76.70 269 PRO F CA 1
ATOM 10987 C C . PRO F 2 269 ? 10.536 44.382 -53.216 1.00 76.05 269 PRO F C 1
ATOM 10988 O O . PRO F 2 269 ? 10.874 43.951 -52.114 1.00 75.24 269 PRO F O 1
ATOM 10992 N N . ILE F 2 270 ? 9.408 45.063 -53.429 1.00 75.65 270 ILE F N 1
ATOM 10993 C CA . ILE F 2 270 ? 8.461 45.364 -52.355 1.00 74.69 270 ILE F CA 1
ATOM 10994 C C . ILE F 2 270 ? 7.558 44.147 -52.058 1.00 73.73 270 ILE F C 1
ATOM 10995 O O . ILE F 2 270 ? 7.353 43.292 -52.931 1.00 72.83 270 ILE F O 1
ATOM 11000 N N . ASN F 2 271 ? 7.066 44.054 -50.818 1.00 72.99 271 ASN F N 1
ATOM 11001 C CA . ASN F 2 271 ? 6.263 42.910 -50.362 1.00 72.38 271 ASN F CA 1
ATOM 11002 C C . ASN F 2 271 ? 4.750 43.152 -50.248 1.00 71.99 271 ASN F C 1
ATOM 11003 O O . ASN F 2 271 ? 3.960 42.228 -50.439 1.00 70.31 271 ASN F O 1
ATOM 11008 N N . PHE F 2 272 ? 4.357 44.382 -49.917 1.00 72.78 272 PHE F N 1
ATOM 11009 C CA . PHE F 2 272 ? 2.941 44.705 -49.713 1.00 73.43 272 PHE F CA 1
ATOM 11010 C C . PHE F 2 272 ? 2.502 45.983 -50.399 1.00 74.64 272 PHE F C 1
ATOM 11011 O O . PHE F 2 272 ? 3.244 46.964 -50.432 1.00 75.11 272 PHE F O 1
ATOM 11019 N N . ASP F 2 273 ? 1.287 45.944 -50.944 1.00 76.74 273 ASP F N 1
ATOM 11020 C CA . ASP F 2 273 ? 0.668 47.091 -51.609 1.00 78.93 273 ASP F CA 1
ATOM 11021 C C . ASP F 2 273 ? -0.828 47.197 -51.283 1.00 78.91 273 ASP F C 1
ATOM 11022 O O . ASP F 2 273 ? -1.675 46.866 -52.114 1.00 78.56 273 ASP F O 1
ATOM 11027 N N . LYS F 2 274 ? -1.130 47.679 -50.076 1.00 78.65 274 LYS F N 1
ATOM 11028 C CA . LYS F 2 274 ? -2.510 47.796 -49.560 1.00 79.57 274 LYS F CA 1
ATOM 11029 C C . LYS F 2 274 ? -3.320 46.516 -49.860 1.00 79.69 274 LYS F C 1
ATOM 11030 O O . LYS F 2 274 ? -4.249 46.557 -50.675 1.00 82.09 274 LYS F O 1
ATOM 11036 N N . PRO F 2 275 ? -2.962 45.374 -49.228 1.00 78.58 275 PRO F N 1
ATOM 11037 C CA . PRO F 2 275 ? -3.594 44.101 -49.613 1.00 77.38 275 PRO F CA 1
ATOM 11038 C C . PRO F 2 275 ? -5.097 43.970 -49.331 1.00 76.31 275 PRO F C 1
ATOM 11039 O O . PRO F 2 275 ? -5.777 43.188 -50.002 1.00 74.78 275 PRO F O 1
ATOM 11043 N N . PHE F 2 276 ? -5.604 44.735 -48.367 1.00 75.91 276 PHE F N 1
ATOM 11044 C CA . PHE F 2 276 ? -6.990 44.576 -47.909 1.00 75.55 276 PHE F CA 1
ATOM 11045 C C . PHE F 2 276 ? -8.069 45.283 -48.745 1.00 75.35 276 PHE F C 1
ATOM 11046 O O . PHE F 2 276 ? -9.228 44.868 -48.727 1.00 74.91 276 PHE F O 1
ATOM 11054 N N . ILE F 2 277 ? -7.683 46.309 -49.500 1.00 75.69 277 ILE F N 1
ATOM 11055 C CA . ILE F 2 277 ? -8.597 46.962 -50.450 1.00 76.68 277 ILE F CA 1
ATOM 11056 C C . ILE F 2 277 ? -8.754 46.194 -51.775 1.00 77.91 277 ILE F C 1
ATOM 11057 O O . ILE F 2 277 ? -9.363 46.702 -52.727 1.00 77.79 277 ILE F O 1
ATOM 11062 N N . SER F 2 278 ? -8.202 44.981 -51.841 1.00 80.35 278 SER F N 1
ATOM 11063 C CA . SER F 2 278 ? -8.308 44.154 -53.045 1.00 81.67 278 SER F CA 1
ATOM 11064 C C . SER F 2 278 ? -9.700 43.550 -53.171 1.00 82.05 278 SER F C 1
ATOM 11065 O O . SER F 2 278 ? -10.220 42.948 -52.219 1.00 80.72 278 SER F O 1
ATOM 11068 N N . ARG F 2 279 ? -10.287 43.746 -54.351 1.00 84.34 279 ARG F N 1
ATOM 11069 C CA . ARG F 2 279 ? -11.659 43.323 -54.666 1.00 86.41 279 ARG F CA 1
ATOM 11070 C C . ARG F 2 279 ? -11.683 41.869 -55.115 1.00 84.96 279 ARG F C 1
ATOM 11071 O O . ARG F 2 279 ? -12.741 41.247 -55.150 1.00 84.12 279 ARG F O 1
ATOM 11079 N N . ASP F 2 280 ? -10.502 41.340 -55.416 1.00 85.75 280 ASP F N 1
ATOM 11080 C CA . ASP F 2 280 ? -10.324 40.111 -56.162 1.00 86.42 280 ASP F CA 1
ATOM 11081 C C . ASP F 2 280 ? -9.321 39.233 -55.416 1.00 84.67 280 ASP F C 1
ATOM 11082 O O . ASP F 2 280 ? -8.430 39.745 -54.724 1.00 85.38 280 ASP F O 1
ATOM 11087 N N . MET F 2 281 ? -9.458 37.917 -55.556 1.00 82.53 281 MET F N 1
ATOM 11088 C CA . MET F 2 281 ? -8.414 36.982 -55.125 1.00 81.98 281 MET F CA 1
ATOM 11089 C C . MET F 2 281 ? -7.187 37.110 -56.023 1.00 81.76 281 MET F C 1
ATOM 11090 O O . MET F 2 281 ? -6.050 37.076 -55.542 1.00 81.33 281 MET F O 1
ATOM 11095 N N . LYS F 2 282 ? -7.440 37.274 -57.323 1.00 81.01 282 LYS F N 1
ATOM 11096 C CA . LYS F 2 282 ? -6.414 37.598 -58.314 1.00 79.79 282 LYS F CA 1
ATOM 11097 C C . LYS F 2 282 ? -5.668 38.883 -57.949 1.00 79.05 282 LYS F C 1
ATOM 11098 O O . LYS F 2 282 ? -4.443 38.939 -58.062 1.00 79.13 282 LYS F O 1
ATOM 11104 N N . GLU F 2 283 ? -6.409 39.894 -57.496 1.00 78.27 283 GLU F N 1
ATOM 11105 C CA . GLU F 2 283 ? -5.823 41.165 -57.080 1.00 78.40 283 GLU F CA 1
ATOM 11106 C C . GLU F 2 283 ? -5.034 41.031 -55.778 1.00 76.29 283 GLU F C 1
ATOM 11107 O O . GLU F 2 283 ? -4.023 41.713 -55.599 1.00 76.13 283 GLU F O 1
ATOM 11113 N N . PHE F 2 284 ? -5.498 40.152 -54.888 1.00 73.90 284 PHE F N 1
ATOM 11114 C CA . PHE F 2 284 ? -4.871 39.963 -53.577 1.00 72.03 284 PHE F CA 1
ATOM 11115 C C . PHE F 2 284 ? -3.422 39.504 -53.691 1.00 71.96 284 PHE F C 1
ATOM 11116 O O . PHE F 2 284 ? -2.545 40.014 -52.986 1.00 72.46 284 PHE F O 1
ATOM 11124 N N . TRP F 2 285 ? -3.180 38.555 -54.590 1.00 72.06 285 TRP F N 1
ATOM 11125 C CA . TRP F 2 285 ? -1.837 38.029 -54.814 1.00 72.33 285 TRP F CA 1
ATOM 11126 C C . TRP F 2 285 ? -0.918 38.976 -55.594 1.00 72.56 285 TRP F C 1
ATOM 11127 O O . TRP F 2 285 ? 0.278 38.696 -55.745 1.00 73.16 285 TRP F O 1
ATOM 11138 N N . ASN F 2 286 ? -1.474 40.096 -56.061 1.00 72.54 286 ASN F N 1
ATOM 11139 C CA . ASN F 2 286 ? -0.673 41.203 -56.582 1.00 72.44 286 ASN F CA 1
ATOM 11140 C C . ASN F 2 286 ? -0.405 42.260 -55.519 1.00 70.56 286 ASN F C 1
ATOM 11141 O O . ASN F 2 286 ? 0.140 43.327 -55.828 1.00 70.95 286 ASN F O 1
ATOM 11146 N N . ARG F 2 287 ? -0.788 41.966 -54.274 1.00 67.97 287 ARG F N 1
ATOM 11147 C CA . ARG F 2 287 ? -0.697 42.927 -53.172 1.00 66.39 287 ARG F CA 1
ATOM 11148 C C . ARG F 2 287 ? -0.158 42.316 -51.881 1.00 64.44 287 ARG F C 1
ATOM 11149 O O . ARG F 2 287 ? 0.322 43.046 -51.009 1.00 63.58 287 ARG F O 1
ATOM 11157 N N . TRP F 2 288 ? -0.238 40.988 -51.768 1.00 63.50 288 TRP F N 1
ATOM 11158 C CA . TRP F 2 288 ? 0.206 40.260 -50.576 1.00 63.18 288 TRP F CA 1
ATOM 11159 C C . TRP F 2 288 ? 1.465 39.442 -50.819 1.00 63.92 288 TRP F C 1
ATOM 11160 O O . TRP F 2 288 ? 1.542 38.699 -51.794 1.00 64.72 288 TRP F O 1
ATOM 11171 N N . HIS F 2 289 ? 2.422 39.563 -49.897 1.00 64.69 289 HIS F N 1
ATOM 11172 C CA . HIS F 2 289 ? 3.749 38.922 -49.969 1.00 65.75 289 HIS F CA 1
ATOM 11173 C C . HIS F 2 289 ? 4.260 38.842 -51.406 1.00 67.31 289 HIS F C 1
ATOM 11174 O O . HIS F 2 289 ? 4.605 37.766 -51.907 1.00 67.79 289 HIS F O 1
ATOM 11181 N N . MET F 2 290 ? 4.296 40.006 -52.052 1.00 69.01 290 MET F N 1
ATOM 11182 C CA . MET F 2 290 ? 4.466 40.119 -53.501 1.00 70.35 290 MET F CA 1
ATOM 11183 C C . MET F 2 290 ? 5.723 39.423 -54.027 1.00 70.69 290 MET F C 1
ATOM 11184 O O . MET F 2 290 ? 5.641 38.657 -54.985 1.00 71.77 290 MET F O 1
ATOM 11189 N N . SER F 2 291 ? 6.861 39.657 -53.372 1.00 70.95 291 SER F N 1
ATOM 11190 C CA . SER F 2 291 ? 8.129 39.020 -53.746 1.00 72.39 291 SER F CA 1
ATOM 11191 C C . SER F 2 291 ? 8.039 37.488 -53.808 1.00 72.20 291 SER F C 1
ATOM 11192 O O . SER F 2 291 ? 8.627 36.875 -54.702 1.00 74.13 291 SER F O 1
ATOM 11195 N N . LEU F 2 292 ? 7.294 36.889 -52.875 1.00 70.57 292 LEU F N 1
ATOM 11196 C CA . LEU F 2 292 ? 7.021 35.447 -52.895 1.00 70.23 292 LEU F CA 1
ATOM 11197 C C . LEU F 2 292 ? 6.042 35.056 -54.003 1.00 70.03 292 LEU F C 1
ATOM 11198 O O . LEU F 2 292 ? 6.275 34.082 -54.720 1.00 69.08 292 LEU F O 1
ATOM 11203 N N . SER F 2 293 ? 4.953 35.815 -54.120 1.00 70.06 293 SER F N 1
ATOM 11204 C CA . SER F 2 293 ? 3.916 35.552 -55.111 1.00 71.07 293 SER F CA 1
ATOM 11205 C C . SER F 2 293 ? 4.453 35.704 -56.529 1.00 72.16 293 SER F C 1
ATOM 11206 O O . SER F 2 293 ? 4.257 34.822 -57.368 1.00 73.00 293 SER F O 1
ATOM 11209 N N . PHE F 2 294 ? 5.140 36.821 -56.772 1.00 72.92 294 PHE F N 1
ATOM 11210 C CA . PHE F 2 294 ? 5.716 37.137 -58.074 1.00 73.32 294 PHE F CA 1
ATOM 11211 C C . PHE F 2 294 ? 6.809 36.135 -58.489 1.00 73.07 294 PHE F C 1
ATOM 11212 O O . PHE F 2 294 ? 6.968 35.853 -59.685 1.00 74.17 294 PHE F O 1
ATOM 11220 N N . TRP F 2 295 ? 7.546 35.598 -57.508 1.00 71.59 295 TRP F N 1
ATOM 11221 C CA . TRP F 2 295 ? 8.484 34.500 -57.769 1.00 71.63 295 TRP F CA 1
ATOM 11222 C C . TRP F 2 295 ? 7.711 33.263 -58.225 1.00 71.67 295 TRP F C 1
ATOM 11223 O O . TRP F 2 295 ? 7.905 32.800 -59.353 1.00 72.96 295 TRP F O 1
ATOM 11234 N N . PHE F 2 296 ? 6.818 32.762 -57.364 1.00 70.88 296 PHE F N 1
ATOM 11235 C CA . PHE F 2 296 ? 5.992 31.583 -57.656 1.00 70.30 296 PHE F CA 1
ATOM 11236 C C . PHE F 2 296 ? 5.205 31.675 -58.960 1.00 70.85 296 PHE F C 1
ATOM 11237 O O . PHE F 2 296 ? 4.953 30.652 -59.604 1.00 70.44 296 PHE F O 1
ATOM 11245 N N . ARG F 2 297 ? 4.826 32.901 -59.336 1.00 71.97 297 ARG F N 1
ATOM 11246 C CA . ARG F 2 297 ? 4.113 33.157 -60.587 1.00 73.80 297 ARG F CA 1
ATOM 11247 C C . ARG F 2 297 ? 4.988 32.815 -61.783 1.00 75.44 297 ARG F C 1
ATOM 11248 O O . ARG F 2 297 ? 4.563 32.074 -62.668 1.00 77.70 297 ARG F O 1
ATOM 11256 N N . ASP F 2 298 ? 6.211 33.346 -61.784 1.00 76.25 298 ASP F N 1
ATOM 11257 C CA . ASP F 2 298 ? 7.124 33.222 -62.915 1.00 76.94 298 ASP F CA 1
ATOM 11258 C C . ASP F 2 298 ? 7.903 31.910 -62.942 1.00 78.09 298 ASP F C 1
ATOM 11259 O O . ASP F 2 298 ? 8.177 31.365 -64.021 1.00 80.57 298 ASP F O 1
ATOM 11264 N N . PHE F 2 299 ? 8.253 31.401 -61.765 1.00 77.97 299 PHE F N 1
ATOM 11265 C CA . PHE F 2 299 ? 9.115 30.233 -61.677 1.00 78.83 299 PHE F CA 1
ATOM 11266 C C . PHE F 2 299 ? 8.387 28.905 -61.472 1.00 79.94 299 PHE F C 1
ATOM 11267 O O . PHE F 2 299 ? 8.897 27.870 -61.890 1.00 81.66 299 PHE F O 1
ATOM 11275 N N . VAL F 2 300 ? 7.209 28.930 -60.840 1.00 79.74 300 VAL F N 1
ATOM 11276 C CA . VAL F 2 300 ? 6.438 27.693 -60.623 1.00 80.10 300 VAL F CA 1
ATOM 11277 C C . VAL F 2 300 ? 5.199 27.642 -61.520 1.00 82.29 300 VAL F C 1
ATOM 11278 O O . VAL F 2 300 ? 5.028 26.676 -62.252 1.00 82.88 300 VAL F O 1
ATOM 11282 N N . PHE F 2 301 ? 4.358 28.679 -61.473 1.00 84.30 301 PHE F N 1
ATOM 11283 C CA . PHE F 2 301 ? 3.122 28.719 -62.274 1.00 85.75 301 PHE F CA 1
ATOM 11284 C C . PHE F 2 301 ? 3.411 28.721 -63.775 1.00 87.61 301 PHE F C 1
ATOM 11285 O O . PHE F 2 301 ? 3.168 27.711 -64.435 1.00 86.63 301 PHE F O 1
ATOM 11293 N N . MET F 2 302 ? 3.955 29.837 -64.283 1.00 90.30 302 MET F N 1
ATOM 11294 C CA . MET F 2 302 ? 4.220 30.055 -65.716 1.00 91.50 302 MET F CA 1
ATOM 11295 C C . MET F 2 302 ? 4.920 28.861 -66.360 1.00 91.14 302 MET F C 1
ATOM 11296 O O . MET F 2 302 ? 4.493 28.388 -67.423 1.00 92.55 302 MET F O 1
ATOM 11301 N N . ARG F 2 303 ? 5.971 28.375 -65.687 1.00 89.23 303 ARG F N 1
ATOM 11302 C CA . ARG F 2 303 ? 6.755 27.226 -66.145 1.00 88.88 303 ARG F CA 1
ATOM 11303 C C . ARG F 2 303 ? 5.926 25.935 -66.223 1.00 89.07 303 ARG F C 1
ATOM 11304 O O . ARG F 2 303 ? 6.084 25.153 -67.166 1.00 90.91 303 ARG F O 1
ATOM 11312 N N . LEU F 2 304 ? 5.039 25.732 -65.247 1.00 87.34 304 LEU F N 1
ATOM 11313 C CA . LEU F 2 304 ? 4.182 24.544 -65.206 1.00 85.55 304 LEU F CA 1
ATOM 11314 C C . LEU F 2 304 ? 3.102 24.549 -66.277 1.00 85.42 304 LEU F C 1
ATOM 11315 O O . LEU F 2 304 ? 2.798 23.499 -66.844 1.00 85.48 304 LEU F O 1
ATOM 11320 N N . VAL F 2 305 ? 2.540 25.727 -66.554 1.00 84.58 305 VAL F N 1
ATOM 11321 C CA . VAL F 2 305 ? 1.483 25.875 -67.563 1.00 85.51 305 VAL F CA 1
ATOM 11322 C C . VAL F 2 305 ? 1.986 25.470 -68.951 1.00 87.17 305 VAL F C 1
ATOM 11323 O O . VAL F 2 305 ? 1.287 24.747 -69.674 1.00 88.08 305 VAL F O 1
ATOM 11327 N N . ILE F 2 306 ? 3.198 25.921 -69.295 1.00 88.12 306 ILE F N 1
ATOM 11328 C CA . ILE F 2 306 ? 3.850 25.578 -70.571 1.00 89.25 306 ILE F CA 1
ATOM 11329 C C . ILE F 2 306 ? 3.999 24.055 -70.727 1.00 90.97 306 ILE F C 1
ATOM 11330 O O . ILE F 2 306 ? 3.689 23.516 -71.788 1.00 93.44 306 ILE F O 1
ATOM 11335 N N . VAL F 2 307 ? 4.447 23.383 -69.662 1.00 90.66 307 VAL F N 1
ATOM 11336 C CA . VAL F 2 307 ? 4.605 21.914 -69.624 1.00 91.82 307 VAL F CA 1
ATOM 11337 C C . VAL F 2 307 ? 3.285 21.174 -69.878 1.00 92.74 307 VAL F C 1
ATOM 11338 O O . VAL F 2 307 ? 3.256 20.201 -70.633 1.00 93.69 307 VAL F O 1
ATOM 11342 N N . LEU F 2 308 ? 2.205 21.653 -69.269 1.00 94.30 308 LEU F N 1
ATOM 11343 C CA . LEU F 2 308 ? 0.885 21.036 -69.444 1.00 97.15 308 LEU F CA 1
ATOM 11344 C C . LEU F 2 308 ? 0.250 21.383 -70.802 1.00 99.74 308 LEU F C 1
ATOM 11345 O O . LEU F 2 308 ? -0.724 20.744 -71.217 1.00 101.60 308 LEU F O 1
ATOM 11350 N N . MET F 2 309 ? 0.821 22.380 -71.487 1.00 101.34 309 MET F N 1
ATOM 11351 C CA . MET F 2 309 ? 0.374 22.809 -72.820 1.00 103.92 309 MET F CA 1
ATOM 11352 C C . MET F 2 309 ? 1.256 22.278 -73.953 1.00 105.77 309 MET F C 1
ATOM 11353 O O . MET F 2 309 ? 0.770 22.075 -75.069 1.00 107.09 309 MET F O 1
ATOM 11358 N N . ARG F 2 310 ? 2.548 22.100 -73.657 1.00 105.79 310 ARG F N 1
ATOM 11359 C CA . ARG F 2 310 ? 3.497 21.366 -74.505 1.00 105.86 310 ARG F CA 1
ATOM 11360 C C . ARG F 2 310 ? 2.925 19.956 -74.687 1.00 106.31 310 ARG F C 1
ATOM 11361 O O . ARG F 2 310 ? 2.611 19.544 -75.804 1.00 108.49 310 ARG F O 1
ATOM 11369 N N . ASN F 2 311 ? 2.733 19.267 -73.560 1.00 104.79 311 ASN F N 1
ATOM 11370 C CA . ASN F 2 311 ? 2.266 17.882 -73.505 1.00 103.85 311 ASN F CA 1
ATOM 11371 C C . ASN F 2 311 ? 0.760 17.699 -73.696 1.00 102.81 311 ASN F C 1
ATOM 11372 O O . ASN F 2 311 ? 0.281 16.560 -73.732 1.00 102.93 311 ASN F O 1
ATOM 11377 N N . LYS F 2 312 ? 0.029 18.807 -73.834 1.00 101.85 312 LYS F N 1
ATOM 11378 C CA . LYS F 2 312 ? -1.447 18.826 -73.974 1.00 102.73 312 LYS F CA 1
ATOM 11379 C C . LYS F 2 312 ? -2.182 17.760 -73.137 1.00 102.68 312 LYS F C 1
ATOM 11380 O O . LYS F 2 312 ? -3.006 17.000 -73.651 1.00 103.22 312 LYS F O 1
ATOM 11386 N N . VAL F 2 313 ? -1.862 17.731 -71.844 1.00 103.12 313 VAL F N 1
ATOM 11387 C CA . VAL F 2 313 ? -2.338 16.692 -70.911 1.00 103.33 313 VAL F CA 1
ATOM 11388 C C . VAL F 2 313 ? -3.846 16.777 -70.631 1.00 105.03 313 VAL F C 1
ATOM 11389 O O . VAL F 2 313 ? -4.526 15.743 -70.603 1.00 107.64 313 VAL F O 1
ATOM 11393 N N . PHE F 2 314 ? -4.366 17.993 -70.458 1.00 105.43 314 PHE F N 1
ATOM 11394 C CA . PHE F 2 314 ? -5.792 18.189 -70.170 1.00 105.68 314 PHE F CA 1
ATOM 11395 C C . PHE F 2 314 ? -6.604 18.635 -71.379 1.00 106.81 314 PHE F C 1
ATOM 11396 O O . PHE F 2 314 ? -6.074 19.288 -72.281 1.00 108.32 314 PHE F O 1
ATOM 11404 N N . LYS F 2 315 ? -7.889 18.273 -71.359 1.00 106.78 315 LYS F N 1
ATOM 11405 C CA . LYS F 2 315 ? -8.858 18.503 -72.439 1.00 107.75 315 LYS F CA 1
ATOM 11406 C C . LYS F 2 315 ? -8.926 19.955 -72.946 1.00 107.23 315 LYS F C 1
ATOM 11407 O O . LYS F 2 315 ? -8.657 20.212 -74.129 1.00 108.64 315 LYS F O 1
ATOM 11413 N N . ASN F 2 316 ? -9.269 20.890 -72.056 1.00 105.03 316 ASN F N 1
ATOM 11414 C CA . ASN F 2 316 ? -9.508 22.286 -72.455 1.00 103.93 316 ASN F CA 1
ATOM 11415 C C . ASN F 2 316 ? -8.490 23.298 -71.913 1.00 101.66 316 ASN F C 1
ATOM 11416 O O . ASN F 2 316 ? -7.647 22.970 -71.072 1.00 97.87 316 ASN F O 1
ATOM 11421 N N . ARG F 2 317 ? -8.613 24.528 -72.414 1.00 100.95 317 ARG F N 1
ATOM 11422 C CA . ARG F 2 317 ? -7.796 25.679 -72.045 1.00 100.48 317 ARG F CA 1
ATOM 11423 C C . ARG F 2 317 ? -7.794 25.972 -70.543 1.00 98.71 317 ARG F C 1
ATOM 11424 O O . ARG F 2 317 ? -6.763 26.339 -69.976 1.00 98.86 317 ARG F O 1
ATOM 11432 N N . ASN F 2 318 ? -8.947 25.797 -69.906 1.00 99.41 318 ASN F N 1
ATOM 11433 C CA . ASN F 2 318 ? -9.159 26.270 -68.537 1.00 98.12 318 ASN F CA 1
ATOM 11434 C C . ASN F 2 318 ? -8.762 25.276 -67.448 1.00 96.63 318 ASN F C 1
ATOM 11435 O O . ASN F 2 318 ? -8.458 25.687 -66.332 1.00 95.94 318 ASN F O 1
ATOM 11440 N N . THR F 2 319 ? -8.763 23.984 -67.774 1.00 96.35 319 THR F N 1
ATOM 11441 C CA . THR F 2 319 ? -8.347 22.932 -66.832 1.00 95.13 319 THR F CA 1
ATOM 11442 C C . THR F 2 319 ? -6.836 22.963 -66.590 1.00 96.21 319 THR F C 1
ATOM 11443 O O . THR F 2 319 ? -6.388 22.807 -65.453 1.00 95.38 319 THR F O 1
ATOM 11447 N N . THR F 2 320 ? -6.061 23.179 -67.651 1.00 97.51 320 THR F N 1
ATOM 11448 C CA . THR F 2 320 ? -4.604 23.365 -67.527 1.00 97.78 320 THR F CA 1
ATOM 11449 C C . THR F 2 320 ? -4.284 24.607 -66.686 1.00 94.84 320 THR F C 1
ATOM 11450 O O . THR F 2 320 ? -3.302 24.606 -65.952 1.00 95.87 320 THR F O 1
ATOM 11454 N N . SER F 2 321 ? -5.121 25.641 -66.796 1.00 91.56 321 SER F N 1
ATOM 11455 C CA . SER F 2 321 ? -5.033 26.838 -65.951 1.00 88.56 321 SER F CA 1
ATOM 11456 C C . SER F 2 321 ? -5.425 26.570 -64.508 1.00 85.21 321 SER F C 1
ATOM 11457 O O . SER F 2 321 ? -4.837 27.131 -63.586 1.00 83.31 321 SER F O 1
ATOM 11460 N N . ASN F 2 322 ? -6.425 25.715 -64.327 1.00 84.13 322 ASN F N 1
ATOM 11461 C CA . ASN F 2 322 ? -6.948 25.396 -63.007 1.00 82.46 322 ASN F CA 1
ATOM 11462 C C . ASN F 2 322 ? -6.007 24.493 -62.228 1.00 80.94 322 ASN F C 1
ATOM 11463 O O . ASN F 2 322 ? -5.714 24.764 -61.072 1.00 79.72 322 ASN F O 1
ATOM 11468 N N . VAL F 2 323 ? -5.530 23.435 -62.880 1.00 81.00 323 VAL F N 1
ATOM 11469 C CA . VAL F 2 323 ? -4.566 22.482 -62.297 1.00 80.95 323 VAL F CA 1
ATOM 11470 C C . VAL F 2 323 ? -3.244 23.179 -61.942 1.00 81.82 323 VAL F C 1
ATOM 11471 O O . VAL F 2 323 ? -2.687 22.931 -60.871 1.00 81.51 323 VAL F O 1
ATOM 11475 N N . ALA F 2 324 ? -2.774 24.065 -62.812 1.00 83.46 324 ALA F N 1
ATOM 11476 C CA . ALA F 2 324 ? -1.578 24.893 -62.547 1.00 83.02 324 ALA F CA 1
ATOM 11477 C C . ALA F 2 324 ? -1.737 25.751 -61.297 1.00 83.74 324 ALA F C 1
ATOM 11478 O O . ALA F 2 324 ? -0.809 25.823 -60.500 1.00 83.57 324 ALA F O 1
ATOM 11480 N N . TYR F 2 325 ? -2.914 26.370 -61.123 1.00 85.90 325 TYR F N 1
ATOM 11481 C CA . TYR F 2 325 ? -3.249 27.156 -59.923 1.00 85.69 325 TYR F CA 1
ATOM 11482 C C . TYR F 2 325 ? -3.194 26.338 -58.634 1.00 84.46 325 TYR F C 1
ATOM 11483 O O . TYR F 2 325 ? -2.528 26.737 -57.679 1.00 84.22 325 TYR F O 1
ATOM 11492 N N . ILE F 2 326 ? -3.892 25.199 -58.625 1.00 83.60 326 ILE F N 1
ATOM 11493 C CA . ILE F 2 326 ? -4.000 24.315 -57.448 1.00 81.39 326 ILE F CA 1
ATOM 11494 C C . ILE F 2 326 ? -2.642 23.704 -57.059 1.00 80.07 326 ILE F C 1
ATOM 11495 O O . ILE F 2 326 ? -2.315 23.650 -55.876 1.00 79.10 326 ILE F O 1
ATOM 11500 N N . ILE F 2 327 ? -1.860 23.264 -58.047 1.00 78.94 327 ILE F N 1
ATOM 11501 C CA . ILE F 2 327 ? -0.495 22.759 -57.809 1.00 78.07 327 ILE F CA 1
ATOM 11502 C C . ILE F 2 327 ? 0.405 23.885 -57.278 1.00 77.83 327 ILE F C 1
ATOM 11503 O O . ILE F 2 327 ? 1.035 23.720 -56.229 1.00 77.47 327 ILE F O 1
ATOM 11508 N N . ASN F 2 328 ? 0.426 25.018 -57.983 1.00 77.20 328 ASN F N 1
ATOM 11509 C CA . ASN F 2 328 ? 1.274 26.178 -57.653 1.00 76.73 328 ASN F CA 1
ATOM 11510 C C . ASN F 2 328 ? 1.060 26.712 -56.238 1.00 76.53 328 ASN F C 1
ATOM 11511 O O . ASN F 2 328 ? 2.026 26.984 -55.522 1.00 76.10 328 ASN F O 1
ATOM 11516 N N . MET F 2 329 ? -0.202 26.864 -55.845 1.00 76.84 329 MET F N 1
ATOM 11517 C CA . MET F 2 329 ? -0.538 27.372 -54.518 1.00 76.40 329 MET F CA 1
ATOM 11518 C C . MET F 2 329 ? -0.318 26.325 -53.436 1.00 77.62 329 MET F C 1
ATOM 11519 O O . MET F 2 329 ? -0.059 26.671 -52.284 1.00 78.11 329 MET F O 1
ATOM 11524 N N . MET F 2 330 ? -0.406 25.051 -53.812 1.00 80.32 330 MET F N 1
ATOM 11525 C CA . MET F 2 330 ? -0.132 23.934 -52.909 1.00 82.33 330 MET F CA 1
ATOM 11526 C C . MET F 2 330 ? 1.361 23.745 -52.645 1.00 80.38 330 MET F C 1
ATOM 11527 O O . MET F 2 330 ? 1.742 23.456 -51.514 1.00 80.47 330 MET F O 1
ATOM 11532 N N . VAL F 2 331 ? 2.191 23.895 -53.681 1.00 77.18 331 VAL F N 1
ATOM 11533 C CA . VAL F 2 331 ? 3.663 23.911 -53.553 1.00 75.41 331 VAL F CA 1
ATOM 11534 C C . VAL F 2 331 ? 4.095 25.032 -52.591 1.00 72.82 331 VAL F C 1
ATOM 11535 O O . VAL F 2 331 ? 4.955 24.820 -51.731 1.00 71.56 331 VAL F O 1
ATOM 11539 N N . MET F 2 332 ? 3.465 26.198 -52.731 1.00 70.07 332 MET F N 1
ATOM 11540 C CA . MET F 2 332 ? 3.626 27.327 -51.812 1.00 68.02 332 MET F CA 1
ATOM 11541 C C . MET F 2 332 ? 3.235 26.986 -50.373 1.00 66.14 332 MET F C 1
ATOM 11542 O O . MET F 2 332 ? 3.841 27.485 -49.430 1.00 66.08 332 MET F O 1
ATOM 11547 N N . GLY F 2 333 ? 2.215 26.149 -50.220 1.00 64.94 333 GLY F N 1
ATOM 11548 C CA . GLY F 2 333 ? 1.804 25.639 -48.918 1.00 64.42 333 GLY F CA 1
ATOM 11549 C C . GLY F 2 333 ? 2.858 24.731 -48.318 1.00 64.70 333 GLY F C 1
ATOM 11550 O O . GLY F 2 333 ? 3.214 24.879 -47.148 1.00 64.37 333 GLY F O 1
ATOM 11551 N N . PHE F 2 334 ? 3.355 23.797 -49.135 1.00 65.80 334 PHE F N 1
ATOM 11552 C CA . PHE F 2 334 ? 4.460 22.895 -48.774 1.00 65.52 334 PHE F CA 1
ATOM 11553 C C . PHE F 2 334 ? 5.708 23.675 -48.367 1.00 63.92 334 PHE F C 1
ATOM 11554 O O . PHE F 2 334 ? 6.414 23.277 -47.438 1.00 63.71 334 PHE F O 1
ATOM 11562 N N . TRP F 2 335 ? 5.950 24.792 -49.055 1.00 62.39 335 TRP F N 1
ATOM 11563 C CA . TRP F 2 335 ? 7.043 25.713 -48.735 1.00 61.82 335 TRP F CA 1
ATOM 11564 C C . TRP F 2 335 ? 6.957 26.281 -47.320 1.00 61.07 335 TRP F C 1
ATOM 11565 O O . TRP F 2 335 ? 7.976 26.420 -46.649 1.00 61.33 335 TRP F O 1
ATOM 11576 N N . HIS F 2 336 ? 5.748 26.617 -46.884 1.00 60.12 336 HIS F N 1
ATOM 11577 C CA . HIS F 2 336 ? 5.527 27.072 -45.515 1.00 59.04 336 HIS F CA 1
ATOM 11578 C C . HIS F 2 336 ? 5.826 25.976 -44.494 1.00 59.64 336 HIS F C 1
ATOM 11579 O O . HIS F 2 336 ? 6.428 26.242 -43.458 1.00 59.51 336 HIS F O 1
ATOM 11586 N N . GLY F 2 337 ? 5.427 24.746 -44.807 1.00 60.90 337 GLY F N 1
ATOM 11587 C CA . GLY F 2 337 ? 5.686 23.590 -43.946 1.00 63.05 337 GLY F CA 1
ATOM 11588 C C . GLY F 2 337 ? 4.860 22.388 -44.345 1.00 64.67 337 GLY F C 1
ATOM 11589 O O . GLY F 2 337 ? 3.833 22.535 -45.009 1.00 64.76 337 GLY F O 1
ATOM 11590 N N . ILE F 2 338 ? 5.308 21.199 -43.946 1.00 66.52 338 ILE F N 1
ATOM 11591 C CA . ILE F 2 338 ? 4.575 19.962 -44.239 1.00 68.57 338 ILE F CA 1
ATOM 11592 C C . ILE F 2 338 ? 3.682 19.602 -43.036 1.00 70.51 338 ILE F C 1
ATOM 11593 O O . ILE F 2 338 ? 3.857 18.555 -42.400 1.00 72.79 338 ILE F O 1
ATOM 11598 N N . THR F 2 339 ? 2.749 20.497 -42.710 1.00 70.38 339 THR F N 1
ATOM 11599 C CA . THR F 2 339 ? 1.688 20.210 -41.737 1.00 71.00 339 THR F CA 1
ATOM 11600 C C . THR F 2 339 ? 0.336 20.452 -42.397 1.00 70.28 339 THR F C 1
ATOM 11601 O O . THR F 2 339 ? 0.233 21.322 -43.279 1.00 69.71 339 THR F O 1
ATOM 11605 N N . TRP F 2 340 ? -0.692 19.709 -41.961 1.00 69.31 340 TRP F N 1
ATOM 11606 C CA . TRP F 2 340 ? -2.006 19.687 -42.635 1.00 68.07 340 TRP F CA 1
ATOM 11607 C C . TRP F 2 340 ? -2.536 21.074 -42.995 1.00 66.72 340 TRP F C 1
ATOM 11608 O O . TRP F 2 340 ? -3.072 21.273 -44.083 1.00 65.34 340 TRP F O 1
ATOM 11619 N N . TYR F 2 341 ? -2.349 22.025 -42.082 1.00 66.89 341 TYR F N 1
ATOM 11620 C CA . TYR F 2 341 ? -2.929 23.356 -42.208 1.00 67.18 341 TYR F CA 1
ATOM 11621 C C . TYR F 2 341 ? -2.217 24.267 -43.189 1.00 67.14 341 TYR F C 1
ATOM 11622 O O . TYR F 2 341 ? -2.869 25.097 -43.824 1.00 68.38 341 TYR F O 1
ATOM 11631 N N . TYR F 2 342 ? -0.896 24.124 -43.316 1.00 66.00 342 TYR F N 1
ATOM 11632 C CA . TYR F 2 342 ? -0.167 24.835 -44.365 1.00 64.70 342 TYR F CA 1
ATOM 11633 C C . TYR F 2 342 ? -0.570 24.333 -45.757 1.00 64.55 342 TYR F C 1
ATOM 11634 O O . TYR F 2 342 ? -0.759 25.139 -46.676 1.00 64.64 342 TYR F O 1
ATOM 11643 N N . ILE F 2 343 ? -0.720 23.013 -45.892 1.00 64.14 343 ILE F N 1
ATOM 11644 C CA . ILE F 2 343 ? -1.187 22.381 -47.134 1.00 63.74 343 ILE F CA 1
ATOM 11645 C C . ILE F 2 343 ? -2.643 22.782 -47.409 1.00 63.67 343 ILE F C 1
ATOM 11646 O O . ILE F 2 343 ? -3.011 23.059 -48.556 1.00 64.17 343 ILE F O 1
ATOM 11651 N N . ALA F 2 344 ? -3.455 22.822 -46.349 1.00 63.15 344 ALA F N 1
ATOM 11652 C CA . ALA F 2 344 ? -4.831 23.313 -46.424 1.00 62.54 344 ALA F CA 1
ATOM 11653 C C . ALA F 2 344 ? -4.861 24.766 -46.907 1.00 61.49 344 ALA F C 1
ATOM 11654 O O . ALA F 2 344 ? -5.527 25.071 -47.897 1.00 60.84 344 ALA F O 1
ATOM 11656 N N . TYR F 2 345 ? -4.099 25.637 -46.235 1.00 60.53 345 TYR F N 1
ATOM 11657 C CA . TYR F 2 345 ? -3.912 27.041 -46.626 1.00 60.30 345 TYR F CA 1
ATOM 11658 C C . TYR F 2 345 ? -3.570 27.173 -48.111 1.00 61.18 345 TYR F C 1
ATOM 11659 O O . TYR F 2 345 ? -4.010 28.115 -48.777 1.00 61.19 345 TYR F O 1
ATOM 11668 N N . GLY F 2 346 ? -2.784 26.217 -48.608 1.00 62.62 346 GLY F N 1
ATOM 11669 C CA . GLY F 2 346 ? -2.425 26.131 -50.012 1.00 64.30 346 GLY F CA 1
ATOM 11670 C C . GLY F 2 346 ? -3.613 25.829 -50.904 1.00 65.47 346 GLY F C 1
ATOM 11671 O O . GLY F 2 346 ? -3.978 26.657 -51.745 1.00 65.92 346 GLY F O 1
ATOM 11672 N N . ILE F 2 347 ? -4.222 24.655 -50.701 1.00 65.69 347 ILE F N 1
ATOM 11673 C CA . ILE F 2 347 ? -5.362 24.192 -51.518 1.00 66.17 347 ILE F CA 1
ATOM 11674 C C . ILE F 2 347 ? -6.540 25.173 -51.473 1.00 66.63 347 ILE F C 1
ATOM 11675 O O . ILE F 2 347 ? -7.274 25.294 -52.453 1.00 67.23 347 ILE F O 1
ATOM 11680 N N . PHE F 2 348 ? -6.681 25.872 -50.340 1.00 66.69 348 PHE F N 1
ATOM 11681 C CA . PHE F 2 348 ? -7.675 26.927 -50.135 1.00 66.68 348 PHE F CA 1
ATOM 11682 C C . PHE F 2 348 ? -7.573 27.995 -51.224 1.00 66.48 348 PHE F C 1
ATOM 11683 O O . PHE F 2 348 ? -8.473 28.107 -52.047 1.00 67.11 348 PHE F O 1
ATOM 11691 N N . HIS F 2 349 ? -6.469 28.746 -51.244 1.00 65.96 349 HIS F N 1
ATOM 11692 C CA . HIS F 2 349 ? -6.189 29.750 -52.290 1.00 66.09 349 HIS F CA 1
ATOM 11693 C C . HIS F 2 349 ? -6.137 29.168 -53.702 1.00 67.29 349 HIS F C 1
ATOM 11694 O O . HIS F 2 349 ? -6.301 29.900 -54.687 1.00 67.13 349 HIS F O 1
ATOM 11701 N N . GLY F 2 350 ? -5.893 27.858 -53.784 1.00 67.59 350 GLY F N 1
ATOM 11702 C CA . GLY F 2 350 ? -5.948 27.128 -55.038 1.00 68.28 350 GLY F CA 1
ATOM 11703 C C . GLY F 2 350 ? -7.349 27.189 -55.602 1.00 68.55 350 GLY F C 1
ATOM 11704 O O . GLY F 2 350 ? -7.586 27.900 -56.577 1.00 68.36 350 GLY F O 1
ATOM 11705 N N . ILE F 2 351 ? -8.271 26.469 -54.955 1.00 68.50 351 ILE F N 1
ATOM 11706 C CA . ILE F 2 351 ? -9.689 26.449 -55.344 1.00 69.13 351 ILE F CA 1
ATOM 11707 C C . ILE F 2 351 ? -10.326 27.841 -55.243 1.00 68.72 351 ILE F C 1
ATOM 11708 O O . ILE F 2 351 ? -11.311 28.129 -55.925 1.00 69.59 351 ILE F O 1
ATOM 11713 N N . GLY F 2 352 ? -9.734 28.692 -54.408 1.00 67.31 352 GLY F N 1
ATOM 11714 C CA . GLY F 2 352 ? -10.096 30.103 -54.298 1.00 66.13 352 GLY F CA 1
ATOM 11715 C C . GLY F 2 352 ? -9.868 30.858 -55.591 1.00 66.06 352 GLY F C 1
ATOM 11716 O O . GLY F 2 352 ? -10.725 31.620 -56.028 1.00 65.38 352 GLY F O 1
ATOM 11717 N N . LEU F 2 353 ? -8.719 30.626 -56.212 1.00 67.77 353 LEU F N 1
ATOM 11718 C CA . LEU F 2 353 ? -8.369 31.306 -57.465 1.00 68.81 353 LEU F CA 1
ATOM 11719 C C . LEU F 2 353 ? -9.086 30.748 -58.685 1.00 68.88 353 LEU F C 1
ATOM 11720 O O . LEU F 2 353 ? -9.379 31.501 -59.620 1.00 69.19 353 LEU F O 1
ATOM 11725 N N . VAL F 2 354 ? -9.377 29.443 -58.674 1.00 68.33 354 VAL F N 1
ATOM 11726 C CA . VAL F 2 354 ? -10.122 28.827 -59.782 1.00 68.25 354 VAL F CA 1
ATOM 11727 C C . VAL F 2 354 ? -11.567 29.308 -59.785 1.00 67.65 354 VAL F C 1
ATOM 11728 O O . VAL F 2 354 ? -12.090 29.620 -60.849 1.00 68.17 354 VAL F O 1
ATOM 11732 N N . ILE F 2 355 ? -12.173 29.384 -58.592 1.00 66.88 355 ILE F N 1
ATOM 11733 C CA . ILE F 2 355 ? -13.523 29.936 -58.386 1.00 66.94 355 ILE F CA 1
ATOM 11734 C C . ILE F 2 355 ? -13.554 31.386 -58.853 1.00 67.77 355 ILE F C 1
ATOM 11735 O O . ILE F 2 355 ? -14.444 31.774 -59.601 1.00 67.49 355 ILE F O 1
ATOM 11740 N N . ASN F 2 356 ? -12.550 32.152 -58.437 1.00 68.99 356 ASN F N 1
ATOM 11741 C CA . ASN F 2 356 ? -12.396 33.544 -58.823 1.00 71.24 356 ASN F CA 1
ATOM 11742 C C . ASN F 2 356 ? -12.302 33.726 -60.334 1.00 73.75 356 ASN F C 1
ATOM 11743 O O . ASN F 2 356 ? -12.954 34.608 -60.890 1.00 74.92 356 ASN F O 1
ATOM 11748 N N . ASP F 2 357 ? -11.487 32.900 -60.985 1.00 76.72 357 ASP F N 1
ATOM 11749 C CA . ASP F 2 357 ? -11.275 32.995 -62.425 1.00 79.18 357 ASP F CA 1
ATOM 11750 C C . ASP F 2 357 ? -12.522 32.565 -63.200 1.00 79.68 357 ASP F C 1
ATOM 11751 O O . ASP F 2 357 ? -12.896 33.210 -64.200 1.00 79.92 357 ASP F O 1
ATOM 11756 N N . ALA F 2 358 ? -13.167 31.497 -62.716 1.00 79.84 358 ALA F N 1
ATOM 11757 C CA . ALA F 2 358 ? -14.410 30.957 -63.289 1.00 80.32 358 ALA F CA 1
ATOM 11758 C C . ALA F 2 358 ? -15.539 31.965 -63.264 1.00 81.28 358 ALA F C 1
ATOM 11759 O O . ALA F 2 358 ? -16.365 31.992 -64.171 1.00 82.68 358 ALA F O 1
ATOM 11761 N N . TRP F 2 359 ? -15.563 32.787 -62.217 1.00 80.98 359 TRP F N 1
ATOM 11762 C CA . TRP F 2 359 ? -16.529 33.872 -62.075 1.00 81.07 359 TRP F CA 1
ATOM 11763 C C . TRP F 2 359 ? -16.320 34.964 -63.118 1.00 83.12 359 TRP F C 1
ATOM 11764 O O . TRP F 2 359 ? -17.289 35.402 -63.716 1.00 85.45 359 TRP F O 1
ATOM 11775 N N . LEU F 2 360 ? -15.073 35.387 -63.343 1.00 83.64 360 LEU F N 1
ATOM 11776 C CA . LEU F 2 360 ? -14.752 36.409 -64.355 1.00 83.48 360 LEU F CA 1
ATOM 11777 C C . LEU F 2 360 ? -15.173 35.970 -65.769 1.00 84.70 360 LEU F C 1
ATOM 11778 O O . LEU F 2 360 ? -15.722 36.785 -66.548 1.00 84.85 360 LEU F O 1
ATOM 11783 N N . ARG F 2 361 ? -14.943 34.687 -66.072 1.00 85.96 361 ARG F N 1
ATOM 11784 C CA . ARG F 2 361 ? -15.405 34.047 -67.304 1.00 88.94 361 ARG F CA 1
ATOM 11785 C C . ARG F 2 361 ? -16.947 33.997 -67.392 1.00 90.25 361 ARG F C 1
ATOM 11786 O O . ARG F 2 361 ? -17.542 34.290 -68.447 1.00 91.81 361 ARG F O 1
ATOM 11794 N N . LYS F 2 362 ? -17.578 33.629 -66.277 1.00 90.89 362 LYS F N 1
ATOM 11795 C CA . LYS F 2 362 ? -19.042 33.567 -66.165 1.00 92.31 362 LYS F CA 1
ATOM 11796 C C . LYS F 2 362 ? -19.720 34.923 -66.239 1.00 91.37 362 LYS F C 1
ATOM 11797 O O . LYS F 2 362 ? -20.778 35.029 -66.827 1.00 93.65 362 LYS F O 1
ATOM 11803 N N . LYS F 2 363 ? -19.118 35.946 -65.644 1.00 89.19 363 LYS F N 1
ATOM 11804 C CA . LYS F 2 363 ? -19.643 37.322 -65.653 1.00 88.97 363 LYS F CA 1
ATOM 11805 C C . LYS F 2 363 ? -19.708 37.888 -67.068 1.00 90.93 363 LYS F C 1
ATOM 11806 O O . LYS F 2 363 ? -20.673 38.604 -67.390 1.00 92.55 363 LYS F O 1
ATOM 11812 N N . LYS F 2 364 ? -18.708 37.570 -67.907 1.00 92.22 364 LYS F N 1
ATOM 11813 C CA . LYS F 2 364 ? -18.711 38.024 -69.302 1.00 93.96 364 LYS F CA 1
ATOM 11814 C C . LYS F 2 364 ? -19.792 37.354 -70.166 1.00 94.42 364 LYS F C 1
ATOM 11815 O O . LYS F 2 364 ? -20.389 38.010 -71.050 1.00 94.34 364 LYS F O 1
ATOM 11821 N N . THR F 2 365 ? -20.050 36.073 -69.893 1.00 94.49 365 THR F N 1
ATOM 11822 C CA . THR F 2 365 ? -21.067 35.308 -70.629 1.00 95.85 365 THR F CA 1
ATOM 11823 C C . THR F 2 365 ? -22.493 35.543 -70.092 1.00 96.41 365 THR F C 1
ATOM 11824 O O . THR F 2 365 ? -23.465 35.372 -70.823 1.00 98.30 365 THR F O 1
ATOM 11828 N N . ILE F 2 366 ? -22.616 35.925 -68.821 1.00 95.30 366 ILE F N 1
ATOM 11829 C CA . ILE F 2 366 ? -23.900 36.355 -68.234 1.00 94.41 366 ILE F CA 1
ATOM 11830 C C . ILE F 2 366 ? -24.303 37.726 -68.783 1.00 96.50 366 ILE F C 1
ATOM 11831 O O . ILE F 2 366 ? -25.486 37.963 -69.029 1.00 98.24 366 ILE F O 1
ATOM 11836 N N . ASN F 2 367 ? -23.321 38.606 -68.995 1.00 98.81 367 ASN F N 1
ATOM 11837 C CA . ASN F 2 367 ? -23.547 39.916 -69.631 1.00 103.27 367 ASN F CA 1
ATOM 11838 C C . ASN F 2 367 ? -24.003 39.814 -71.093 1.00 107.06 367 ASN F C 1
ATOM 11839 O O . ASN F 2 367 ? -24.856 40.601 -71.530 1.00 107.27 367 ASN F O 1
ATOM 11844 N N . LYS F 2 368 ? -23.436 38.855 -71.831 1.00 110.30 368 LYS F N 1
ATOM 11845 C CA . LYS F 2 368 ? -23.879 38.551 -73.190 1.00 113.77 368 LYS F CA 1
ATOM 11846 C C . LYS F 2 368 ? -25.261 37.888 -73.233 1.00 116.55 368 LYS F C 1
ATOM 11847 O O . LYS F 2 368 ? -26.037 38.124 -74.166 1.00 118.82 368 LYS F O 1
ATOM 11853 N N . ASP F 2 369 ? -25.546 37.058 -72.226 1.00 119.34 369 ASP F N 1
ATOM 11854 C CA . ASP F 2 369 ? -26.862 36.420 -72.026 1.00 121.97 369 ASP F CA 1
ATOM 11855 C C . ASP F 2 369 ? -27.973 37.436 -71.760 1.00 123.72 369 ASP F C 1
ATOM 11856 O O . ASP F 2 369 ? -29.114 37.236 -72.172 1.00 123.61 369 ASP F O 1
ATOM 11861 N N . ARG F 2 370 ? -27.620 38.503 -71.043 1.00 125.08 370 ARG F N 1
ATOM 11862 C CA . ARG F 2 370 ? -28.539 39.580 -70.697 1.00 126.31 370 ARG F CA 1
ATOM 11863 C C . ARG F 2 370 ? -28.769 40.527 -71.871 1.00 129.49 370 ARG F C 1
ATOM 11864 O O . ARG F 2 370 ? -29.920 40.866 -72.162 1.00 132.20 370 ARG F O 1
ATOM 11872 N N . LYS F 2 371 ? -27.682 40.934 -72.545 1.00 131.07 371 LYS F N 1
ATOM 11873 C CA . LYS F 2 371 ? -27.742 41.878 -73.671 1.00 134.03 371 LYS F CA 1
ATOM 11874 C C . LYS F 2 371 ? -28.571 41.364 -74.853 1.00 137.38 371 LYS F C 1
ATOM 11875 O O . LYS F 2 371 ? -29.296 42.136 -75.489 1.00 138.91 371 LYS F O 1
ATOM 11881 N N . LYS F 2 372 ? -28.456 40.065 -75.129 1.00 139.29 372 LYS F N 1
ATOM 11882 C CA . LYS F 2 372 ? -29.219 39.407 -76.190 1.00 140.05 372 LYS F CA 1
ATOM 11883 C C . LYS F 2 372 ? -30.667 39.075 -75.797 1.00 141.61 372 LYS F C 1
ATOM 11884 O O . LYS F 2 372 ? -31.535 38.968 -76.665 1.00 142.52 372 LYS F O 1
ATOM 11890 N N . ALA F 2 373 ? -30.918 38.924 -74.495 1.00 143.11 373 ALA F N 1
ATOM 11891 C CA . ALA F 2 373 ? -32.271 38.690 -73.965 1.00 143.85 373 ALA F CA 1
ATOM 11892 C C . ALA F 2 373 ? -33.004 39.992 -73.605 1.00 145.91 373 ALA F C 1
ATOM 11893 O O . ALA F 2 373 ? -34.078 39.954 -72.989 1.00 147.60 373 ALA F O 1
ATOM 11895 N N . GLY F 2 374 ? -32.420 41.132 -73.989 1.00 146.46 374 GLY F N 1
ATOM 11896 C CA . GLY F 2 374 ? -33.040 42.448 -73.796 1.00 143.60 374 GLY F CA 1
ATOM 11897 C C . GLY F 2 374 ? -32.506 43.280 -72.643 1.00 140.02 374 GLY F C 1
ATOM 11898 O O . GLY F 2 374 ? -32.380 44.502 -72.772 1.00 139.95 374 GLY F O 1
ATOM 11899 N N . LEU F 2 375 ? -32.193 42.616 -71.528 1.00 136.73 375 LEU F N 1
ATOM 11900 C CA . LEU F 2 375 ? -31.742 43.260 -70.278 1.00 134.48 375 LEU F CA 1
ATOM 11901 C C . LEU F 2 375 ? -30.434 44.060 -70.401 1.00 135.87 375 LEU F C 1
ATOM 11902 O O . LEU F 2 375 ? -29.607 43.784 -71.274 1.00 138.83 375 LEU F O 1
ATOM 11907 N N . LYS F 2 376 ? -30.274 45.049 -69.520 1.00 135.93 376 LYS F N 1
ATOM 11908 C CA . LYS F 2 376 ? -29.059 45.879 -69.419 1.00 135.72 376 LYS F CA 1
ATOM 11909 C C . LYS F 2 376 ? -27.914 45.063 -68.772 1.00 131.79 376 LYS F C 1
ATOM 11910 O O . LYS F 2 376 ? -28.189 44.172 -67.960 1.00 129.95 376 LYS F O 1
ATOM 11916 N N . PRO F 2 377 ? -26.631 45.352 -69.132 1.00 128.04 377 PRO F N 1
ATOM 11917 C CA . PRO F 2 377 ? -25.469 44.757 -68.446 1.00 124.83 377 PRO F CA 1
ATOM 11918 C C . PRO F 2 377 ? -25.520 44.860 -66.909 1.00 121.65 377 PRO F C 1
ATOM 11919 O O . PRO F 2 377 ? -25.996 45.869 -66.380 1.00 122.24 377 PRO F O 1
ATOM 11923 N N . LEU F 2 378 ? -25.043 43.809 -66.233 1.00 116.93 378 LEU F N 1
ATOM 11924 C CA . LEU F 2 378 ? -24.987 43.696 -64.774 1.00 111.27 378 LEU F CA 1
ATOM 11925 C C . LEU F 2 378 ? -24.403 44.947 -64.111 1.00 110.22 378 LEU F C 1
ATOM 11926 O O . LEU F 2 378 ? -23.371 45.442 -64.562 1.00 109.71 378 LEU F O 1
ATOM 11931 N N . PRO F 2 379 ? -25.061 45.475 -63.046 1.00 111.39 379 PRO F N 1
ATOM 11932 C CA . PRO F 2 379 ? -24.629 46.753 -62.455 1.00 112.13 379 PRO F CA 1
ATOM 11933 C C . PRO F 2 379 ? -23.248 46.709 -61.797 1.00 111.57 379 PRO F C 1
ATOM 11934 O O . PRO F 2 379 ? -22.934 45.752 -61.077 1.00 110.28 379 PRO F O 1
ATOM 11938 N N . GLU F 2 380 ? -22.440 47.728 -62.079 1.00 112.27 380 GLU F N 1
ATOM 11939 C CA . GLU F 2 380 ? -21.116 47.876 -61.478 1.00 113.71 380 GLU F CA 1
ATOM 11940 C C . GLU F 2 380 ? -20.949 49.280 -60.893 1.00 114.62 380 GLU F C 1
ATOM 11941 O O . GLU F 2 380 ? -20.798 50.258 -61.626 1.00 116.91 380 GLU F O 1
ATOM 11947 N N . ASN F 2 381 ? -20.982 49.355 -59.564 1.00 114.13 381 ASN F N 1
ATOM 11948 C CA . ASN F 2 381 ? -21.026 50.616 -58.814 1.00 113.34 381 ASN F CA 1
ATOM 11949 C C . ASN F 2 381 ? -20.313 50.484 -57.465 1.00 111.26 381 ASN F C 1
ATOM 11950 O O . ASN F 2 381 ? -19.700 49.447 -57.182 1.00 111.90 381 ASN F O 1
ATOM 11955 N N . LYS F 2 382 ? -20.426 51.519 -56.634 1.00 108.36 382 LYS F N 1
ATOM 11956 C CA . LYS F 2 382 ? -19.741 51.601 -55.342 1.00 106.92 382 LYS F CA 1
ATOM 11957 C C . LYS F 2 382 ? -20.065 50.453 -54.372 1.00 104.00 382 LYS F C 1
ATOM 11958 O O . LYS F 2 382 ? -19.227 50.086 -53.546 1.00 104.99 382 LYS F O 1
ATOM 11964 N N . TRP F 2 383 ? -21.270 49.889 -54.483 1.00 101.77 383 TRP F N 1
ATOM 11965 C CA . TRP F 2 383 ? -21.719 48.830 -53.580 1.00 99.78 383 TRP F CA 1
ATOM 11966 C C . TRP F 2 383 ? -21.371 47.427 -54.050 1.00 96.36 383 TRP F C 1
ATOM 11967 O O . TRP F 2 383 ? -21.107 46.555 -53.221 1.00 95.62 383 TRP F O 1
ATOM 11978 N N . THR F 2 384 ? -21.378 47.202 -55.364 1.00 93.07 384 THR F N 1
ATOM 11979 C CA . THR F 2 384 ? -20.873 45.946 -55.920 1.00 90.48 384 THR F CA 1
ATOM 11980 C C . THR F 2 384 ? -19.370 45.841 -55.658 1.00 89.51 384 THR F C 1
ATOM 11981 O O . THR F 2 384 ? -18.884 44.778 -55.264 1.00 89.89 384 THR F O 1
ATOM 11985 N N . LYS F 2 385 ? -18.659 46.953 -55.857 1.00 88.11 385 LYS F N 1
ATOM 11986 C CA . LYS F 2 385 ? -17.225 47.055 -55.566 1.00 86.43 385 LYS F CA 1
ATOM 11987 C C . LYS F 2 385 ? -16.909 46.744 -54.107 1.00 82.52 385 LYS F C 1
ATOM 11988 O O . LYS F 2 385 ? -16.033 45.923 -53.825 1.00 83.24 385 LYS F O 1
ATOM 11994 N N . ALA F 2 386 ? -17.645 47.386 -53.195 1.00 78.38 386 ALA F N 1
ATOM 11995 C CA . ALA F 2 386 ? -17.495 47.156 -51.759 1.00 74.53 386 ALA F CA 1
ATOM 11996 C C . ALA F 2 386 ? -17.809 45.705 -51.379 1.00 71.99 386 ALA F C 1
ATOM 11997 O O . ALA F 2 386 ? -17.086 45.106 -50.580 1.00 71.09 386 ALA F O 1
ATOM 11999 N N . LEU F 2 387 ? -18.873 45.149 -51.969 1.00 69.84 387 LEU F N 1
ATOM 12000 C CA . LEU F 2 387 ? -19.260 43.754 -51.733 1.00 67.99 387 LEU F CA 1
ATOM 12001 C C . LEU F 2 387 ? -18.110 42.819 -52.096 1.00 67.75 387 LEU F C 1
ATOM 12002 O O . LEU F 2 387 ? -17.747 41.956 -51.299 1.00 67.75 387 LEU F O 1
ATOM 12007 N N . GLY F 2 388 ? -17.539 43.025 -53.281 1.00 67.34 388 GLY F N 1
ATOM 12008 C CA . GLY F 2 388 ? -16.336 42.317 -53.750 1.00 66.64 388 GLY F CA 1
ATOM 12009 C C . GLY F 2 388 ? -15.208 42.363 -52.734 1.00 65.78 388 GLY F C 1
ATOM 12010 O O . GLY F 2 388 ? -14.698 41.313 -52.315 1.00 65.32 388 GLY F O 1
ATOM 12011 N N . ILE F 2 389 ? -14.854 43.581 -52.319 1.00 64.40 389 ILE F N 1
ATOM 12012 C CA . ILE F 2 389 ? -13.870 43.810 -51.250 1.00 62.97 389 ILE F CA 1
ATOM 12013 C C . ILE F 2 389 ? -14.230 43.025 -49.976 1.00 62.55 389 ILE F C 1
ATOM 12014 O O . ILE F 2 389 ? -13.371 42.344 -49.414 1.00 62.42 389 ILE F O 1
ATOM 12019 N N . PHE F 2 390 ? -15.498 43.085 -49.563 1.00 62.51 390 PHE F N 1
ATOM 12020 C CA . PHE F 2 390 ? -15.971 42.385 -48.360 1.00 62.17 390 PHE F CA 1
ATOM 12021 C C . PHE F 2 390 ? -15.831 40.869 -48.460 1.00 61.69 390 PHE F C 1
ATOM 12022 O O . PHE F 2 390 ? -15.354 40.248 -47.516 1.00 61.29 390 PHE F O 1
ATOM 12030 N N . ILE F 2 391 ? -16.251 40.284 -49.584 1.00 61.65 391 ILE F N 1
ATOM 12031 C CA . ILE F 2 391 ? -16.127 38.835 -49.802 1.00 61.62 391 ILE F CA 1
ATOM 12032 C C . ILE F 2 391 ? -14.644 38.428 -49.774 1.00 62.43 391 ILE F C 1
ATOM 12033 O O . ILE F 2 391 ? -14.277 37.484 -49.060 1.00 62.21 391 ILE F O 1
ATOM 12038 N N . THR F 2 392 ? -13.810 39.159 -50.526 1.00 63.15 392 THR F N 1
ATOM 12039 C CA . THR F 2 392 ? -12.371 38.885 -50.627 1.00 64.07 392 THR F CA 1
ATOM 12040 C C . THR F 2 392 ? -11.711 38.917 -49.250 1.00 63.86 392 THR F C 1
ATOM 12041 O O . THR F 2 392 ? -11.071 37.941 -48.846 1.00 64.02 392 THR F O 1
ATOM 12045 N N . PHE F 2 393 ? -11.906 40.031 -48.540 1.00 63.27 393 PHE F N 1
ATOM 12046 C CA . PHE F 2 393 ? -11.369 40.258 -47.199 1.00 62.44 393 PHE F CA 1
ATOM 12047 C C . PHE F 2 393 ? -11.613 39.097 -46.242 1.00 62.25 393 PHE F C 1
ATOM 12048 O O . PHE F 2 393 ? -10.725 38.736 -45.490 1.00 62.77 393 PHE F O 1
ATOM 12056 N N . ASN F 2 394 ? -12.805 38.513 -46.281 1.00 62.64 394 ASN F N 1
ATOM 12057 C CA . ASN F 2 394 ? -13.154 37.424 -45.370 1.00 62.40 394 ASN F CA 1
ATOM 12058 C C . ASN F 2 394 ? -12.648 36.067 -45.820 1.00 62.69 394 ASN F C 1
ATOM 12059 O O . ASN F 2 394 ? -12.361 35.216 -44.985 1.00 63.00 394 ASN F O 1
ATOM 12064 N N . THR F 2 395 ? -12.535 35.867 -47.131 1.00 63.44 395 THR F N 1
ATOM 12065 C CA . THR F 2 395 ? -11.906 34.669 -47.695 1.00 64.03 395 THR F CA 1
ATOM 12066 C C . THR F 2 395 ? -10.432 34.643 -47.266 1.00 64.51 395 THR F C 1
ATOM 12067 O O . THR F 2 395 ? -9.943 33.648 -46.713 1.00 65.16 395 THR F O 1
ATOM 12071 N N . VAL F 2 396 ? -9.761 35.770 -47.492 1.00 64.48 396 VAL F N 1
ATOM 12072 C CA . VAL F 2 396 ? -8.377 36.000 -47.101 1.00 64.86 396 VAL F CA 1
ATOM 12073 C C . VAL F 2 396 ? -8.156 35.803 -45.594 1.00 65.11 396 VAL F C 1
ATOM 12074 O O . VAL F 2 396 ? -7.192 35.143 -45.193 1.00 66.22 396 VAL F O 1
ATOM 12078 N N . MET F 2 397 ? -9.049 36.359 -44.773 1.00 65.74 397 MET F N 1
ATOM 12079 C CA . MET F 2 397 ? -8.927 36.285 -43.310 1.00 65.89 397 MET F CA 1
ATOM 12080 C C . MET F 2 397 ? -9.142 34.882 -42.762 1.00 65.45 397 MET F C 1
ATOM 12081 O O . MET F 2 397 ? -8.488 34.489 -41.796 1.00 64.71 397 MET F O 1
ATOM 12086 N N . LEU F 2 398 ? -10.054 34.134 -43.387 1.00 65.73 398 LEU F N 1
ATOM 12087 C CA . LEU F 2 398 ? -10.344 32.748 -43.003 1.00 65.62 398 LEU F CA 1
ATOM 12088 C C . LEU F 2 398 ? -9.133 31.866 -43.294 1.00 65.05 398 LEU F C 1
ATOM 12089 O O . LEU F 2 398 ? -8.803 30.978 -42.499 1.00 65.84 398 LEU F O 1
ATOM 12094 N N . SER F 2 399 ? -8.468 32.134 -44.420 1.00 63.74 399 SER F N 1
ATOM 12095 C CA . SER F 2 399 ? -7.255 31.413 -44.802 1.00 63.37 399 SER F CA 1
ATOM 12096 C C . SER F 2 399 ? -6.134 31.603 -43.770 1.00 62.04 399 SER F C 1
ATOM 12097 O O . SER F 2 399 ? -5.422 30.649 -43.444 1.00 61.66 399 SER F O 1
ATOM 12100 N N . PHE F 2 400 ? -6.003 32.825 -43.248 1.00 61.09 400 PHE F N 1
ATOM 12101 C CA . PHE F 2 400 ? -5.031 33.137 -42.192 1.00 60.50 400 PHE F CA 1
ATOM 12102 C C . PHE F 2 400 ? -5.324 32.435 -40.866 1.00 60.48 400 PHE F C 1
ATOM 12103 O O . PHE F 2 400 ? -4.411 32.209 -40.073 1.00 60.54 400 PHE F O 1
ATOM 12111 N N . LEU F 2 401 ? -6.594 32.106 -40.624 1.00 60.43 401 LEU F N 1
ATOM 12112 C CA . LEU F 2 401 ? -6.984 31.304 -39.462 1.00 60.06 401 LEU F CA 1
ATOM 12113 C C . LEU F 2 401 ? -6.477 29.866 -39.630 1.00 60.02 401 LEU F C 1
ATOM 12114 O O . LEU F 2 401 ? -5.947 29.270 -38.688 1.00 60.17 401 LEU F O 1
ATOM 12119 N N . ILE F 2 402 ? -6.634 29.331 -40.837 1.00 59.72 402 ILE F N 1
ATOM 12120 C CA . ILE F 2 402 ? -6.120 28.009 -41.178 1.00 60.15 402 ILE F CA 1
ATOM 12121 C C . ILE F 2 402 ? -4.595 28.034 -41.035 1.00 60.34 402 ILE F C 1
ATOM 12122 O O . ILE F 2 402 ? -4.025 27.192 -40.335 1.00 61.23 402 ILE F O 1
ATOM 12127 N N . PHE F 2 403 ? -3.976 29.039 -41.661 1.00 60.02 403 PHE F N 1
ATOM 12128 C CA . PHE F 2 403 ? -2.525 29.292 -41.661 1.00 59.61 403 PHE F CA 1
ATOM 12129 C C . PHE F 2 403 ? -1.902 29.390 -40.265 1.00 59.38 403 PHE F C 1
ATOM 12130 O O . PHE F 2 403 ? -0.794 28.903 -40.052 1.00 60.06 403 PHE F O 1
ATOM 12138 N N . SER F 2 404 ? -2.622 30.022 -39.334 1.00 59.08 404 SER F N 1
ATOM 12139 C CA . SER F 2 404 ? -2.172 30.238 -37.949 1.00 59.44 404 SER F CA 1
ATOM 12140 C C . SER F 2 404 ? -1.945 28.946 -37.182 1.00 60.48 404 SER F C 1
ATOM 12141 O O . SER F 2 404 ? -1.268 28.939 -36.152 1.00 60.62 404 SER F O 1
ATOM 12144 N N . GLY F 2 405 ? -2.537 27.864 -37.681 1.00 62.21 405 GLY F N 1
ATOM 12145 C CA . GLY F 2 405 ? -2.510 26.570 -37.019 1.00 65.23 405 GLY F CA 1
ATOM 12146 C C . GLY F 2 405 ? -3.331 26.532 -35.731 1.00 68.09 405 GLY F C 1
ATOM 12147 O O . GLY F 2 405 ? -3.194 25.588 -34.946 1.00 69.57 405 GLY F O 1
ATOM 12148 N N . PHE F 2 406 ? -4.162 27.552 -35.496 1.00 69.15 406 PHE F N 1
ATOM 12149 C CA . PHE F 2 406 ? -5.001 27.580 -34.305 1.00 70.30 406 PHE F CA 1
ATOM 12150 C C . PHE F 2 406 ? -6.109 26.533 -34.396 1.00 72.02 406 PHE F C 1
ATOM 12151 O O . PHE F 2 406 ? -6.497 25.962 -33.378 1.00 72.61 406 PHE F O 1
ATOM 12159 N N . LEU F 2 407 ? -6.599 26.265 -35.607 1.00 73.32 407 LEU F N 1
ATOM 12160 C CA . LEU F 2 407 ? -7.643 25.248 -35.808 1.00 74.36 407 LEU F CA 1
ATOM 12161 C C . LEU F 2 407 ? -7.186 23.842 -35.413 1.00 75.64 407 LEU F C 1
ATOM 12162 O O . LEU F 2 407 ? -8.017 22.964 -35.180 1.00 77.08 407 LEU F O 1
ATOM 12167 N N . ASN F 2 408 ? -5.870 23.649 -35.322 1.00 76.43 408 ASN F N 1
ATOM 12168 C CA . ASN F 2 408 ? -5.286 22.437 -34.760 1.00 78.75 408 ASN F CA 1
ATOM 12169 C C . ASN F 2 408 ? -5.545 22.330 -33.251 1.00 79.80 408 ASN F C 1
ATOM 12170 O O . ASN F 2 408 ? -5.843 21.244 -32.748 1.00 79.43 408 ASN F O 1
ATOM 12175 N N . ASP F 2 409 ? -5.423 23.459 -32.548 1.00 81.44 409 ASP F N 1
ATOM 12176 C CA . ASP F 2 409 ? -5.745 23.556 -31.111 1.00 83.57 409 ASP F CA 1
ATOM 12177 C C . ASP F 2 409 ? -7.229 23.336 -30.844 1.00 83.70 409 ASP F C 1
ATOM 12178 O O . ASP F 2 409 ? -7.596 22.637 -29.903 1.00 86.58 409 ASP F O 1
ATOM 12183 N N . LEU F 2 410 ? -8.074 23.943 -31.679 1.00 80.26 410 LEU F N 1
ATOM 12184 C CA . LEU F 2 410 ? -9.519 23.932 -31.476 1.00 77.06 410 LEU F CA 1
ATOM 12185 C C . LEU F 2 410 ? -10.160 22.590 -31.812 1.00 76.55 410 LEU F C 1
ATOM 12186 O O . LEU F 2 410 ? -11.034 22.132 -31.084 1.00 78.20 410 LEU F O 1
ATOM 12191 N N . TRP F 2 411 ? -9.724 21.969 -32.901 1.00 75.65 411 TRP F N 1
ATOM 12192 C CA . TRP F 2 411 ? -10.326 20.717 -33.355 1.00 76.40 411 TRP F CA 1
ATOM 12193 C C . TRP F 2 411 ? -9.664 19.475 -32.766 1.00 79.67 411 TRP F C 1
ATOM 12194 O O . TRP F 2 411 ? -10.360 18.540 -32.359 1.00 81.57 411 TRP F O 1
ATOM 12205 N N . PHE F 2 412 ? -8.334 19.478 -32.686 1.00 81.89 412 PHE F N 1
ATOM 12206 C CA . PHE F 2 412 ? -7.585 18.229 -32.502 1.00 84.59 412 PHE F CA 1
ATOM 12207 C C . PHE F 2 412 ? -6.815 18.015 -31.187 1.00 87.64 412 PHE F C 1
ATOM 12208 O O . PHE F 2 412 ? -6.251 16.942 -30.988 1.00 88.23 412 PHE F O 1
ATOM 12216 N N . THR F 2 413 ? -6.838 18.990 -30.273 1.00 91.84 413 THR F N 1
ATOM 12217 C CA . THR F 2 413 ? -6.287 18.824 -28.907 1.00 98.30 413 THR F CA 1
ATOM 12218 C C . THR F 2 413 ? -6.891 17.602 -28.183 1.00 105.32 413 THR F C 1
ATOM 12219 O O . THR F 2 413 ? -6.148 16.787 -27.616 1.00 107.97 413 THR F O 1
ATOM 12223 N N . LYS F 2 414 ? -8.228 17.471 -28.233 1.00 109.98 414 LYS F N 1
ATOM 12224 C CA . LYS F 2 414 ? -8.993 16.314 -27.721 1.00 113.46 414 LYS F CA 1
ATOM 12225 C C . LYS F 2 414 ? -8.695 15.948 -26.264 1.00 115.66 414 LYS F C 1
ATOM 12226 O O . LYS F 2 414 ? -8.522 16.822 -25.406 1.00 116.46 414 LYS F O 1
ATOM 12232 N N . MET G 1 4 ? -47.466 63.735 46.753 1.00 191.93 1 MET G N 1
ATOM 12233 C CA . MET G 1 4 ? -48.597 63.073 47.473 1.00 191.33 1 MET G CA 1
ATOM 12234 C C . MET G 1 4 ? -48.235 61.688 48.022 1.00 189.84 1 MET G C 1
ATOM 12235 O O . MET G 1 4 ? -47.327 60.999 47.526 1.00 188.67 1 MET G O 1
ATOM 12240 N N . ASP G 1 5 ? -49.007 61.269 49.023 1.00 188.12 2 ASP G N 1
ATOM 12241 C CA . ASP G 1 5 ? -48.931 59.922 49.618 1.00 184.68 2 ASP G CA 1
ATOM 12242 C C . ASP G 1 5 ? -49.503 58.874 48.659 1.00 183.66 2 ASP G C 1
ATOM 12243 O O . ASP G 1 5 ? -50.576 59.073 48.079 1.00 184.42 2 ASP G O 1
ATOM 12248 N N . VAL G 1 6 ? -48.771 57.770 48.501 1.00 181.83 3 VAL G N 1
ATOM 12249 C CA . VAL G 1 6 ? -49.174 56.653 47.623 1.00 180.55 3 VAL G CA 1
ATOM 12250 C C . VAL G 1 6 ? -50.385 55.889 48.182 1.00 180.66 3 VAL G C 1
ATOM 12251 O O . VAL G 1 6 ? -51.308 55.569 47.432 1.00 181.15 3 VAL G O 1
ATOM 12255 N N . LYS G 1 7 ? -50.370 55.623 49.492 1.00 179.42 4 LYS G N 1
ATOM 12256 C CA . LYS G 1 7 ? -51.449 54.911 50.188 1.00 178.28 4 LYS G CA 1
ATOM 12257 C C . LYS G 1 7 ? -52.770 55.688 50.194 1.00 181.35 4 LYS G C 1
ATOM 12258 O O . LYS G 1 7 ? -53.843 55.087 50.064 1.00 180.95 4 LYS G O 1
ATOM 12264 N N . ALA G 1 8 ? -52.680 57.013 50.340 1.00 185.68 5 ALA G N 1
ATOM 12265 C CA . ALA G 1 8 ? -53.850 57.895 50.385 1.00 189.11 5 ALA G CA 1
ATOM 12266 C C . ALA G 1 8 ? -54.571 58.010 49.039 1.00 192.75 5 ALA G C 1
ATOM 12267 O O . ALA G 1 8 ? -55.801 58.114 49.002 1.00 194.71 5 ALA G O 1
ATOM 12269 N N . GLU G 1 9 ? -53.803 57.985 47.947 1.00 194.03 6 GLU G N 1
ATOM 12270 C CA . GLU G 1 9 ? -54.349 58.134 46.592 1.00 195.51 6 GLU G CA 1
ATOM 12271 C C . GLU G 1 9 ? -54.985 56.854 46.037 1.00 199.89 6 GLU G C 1
ATOM 12272 O O . GLU G 1 9 ? -55.986 56.930 45.316 1.00 201.91 6 GLU G O 1
ATOM 12278 N N . VAL G 1 10 ? -54.402 55.698 46.371 1.00 202.28 7 VAL G N 1
ATOM 12279 C CA . VAL G 1 10 ? -54.976 54.376 46.038 1.00 202.32 7 VAL G CA 1
ATOM 12280 C C . VAL G 1 10 ? -56.320 54.177 46.761 1.00 202.77 7 VAL G C 1
ATOM 12281 O O . VAL G 1 10 ? -57.289 53.697 46.159 1.00 202.30 7 VAL G O 1
ATOM 12285 N N . ILE G 1 11 ? -56.364 54.570 48.040 1.00 202.39 8 ILE G N 1
ATOM 12286 C CA . ILE G 1 11 ? -57.591 54.574 48.851 1.00 201.49 8 ILE G CA 1
ATOM 12287 C C . ILE G 1 11 ? -58.666 55.503 48.254 1.00 202.63 8 ILE G C 1
ATOM 12288 O O . ILE G 1 11 ? -59.859 55.190 48.298 1.00 204.19 8 ILE G O 1
ATOM 12293 N N . GLU G 1 12 ? -58.234 56.619 47.668 1.00 201.44 9 GLU G N 1
ATOM 12294 C CA . GLU G 1 12 ? -59.161 57.598 47.095 1.00 200.83 9 GLU G CA 1
ATOM 12295 C C . GLU G 1 12 ? -59.498 57.400 45.612 1.00 201.07 9 GLU G C 1
ATOM 12296 O O . GLU G 1 12 ? -60.420 58.041 45.109 1.00 202.08 9 GLU G O 1
ATOM 12302 N N . ILE G 1 13 ? -58.766 56.520 44.926 1.00 200.10 10 ILE G N 1
ATOM 12303 C CA . ILE G 1 13 ? -59.114 56.135 43.544 1.00 200.13 10 ILE G CA 1
ATOM 12304 C C . ILE G 1 13 ? -60.097 54.949 43.500 1.00 201.39 10 ILE G C 1
ATOM 12305 O O . ILE G 1 13 ? -60.901 54.840 42.564 1.00 202.40 10 ILE G O 1
ATOM 12310 N N . ILE G 1 14 ? -60.038 54.097 44.523 1.00 200.09 11 ILE G N 1
ATOM 12311 C CA . ILE G 1 14 ? -60.884 52.898 44.623 1.00 197.22 11 ILE G CA 1
ATOM 12312 C C . ILE G 1 14 ? -62.377 53.226 44.805 1.00 196.38 11 ILE G C 1
ATOM 12313 O O . ILE G 1 14 ? -63.236 52.540 44.244 1.00 196.98 11 ILE G O 1
ATOM 12318 N N . ASP G 1 15 ? -62.673 54.280 45.567 1.00 193.90 12 ASP G N 1
ATOM 12319 C CA . ASP G 1 15 ? -64.066 54.709 45.777 1.00 192.32 12 ASP G CA 1
ATOM 12320 C C . ASP G 1 15 ? -64.526 55.826 44.803 1.00 192.01 12 ASP G C 1
ATOM 12321 O O . ASP G 1 15 ? -65.577 56.439 44.999 1.00 192.22 12 ASP G O 1
ATOM 12326 N N . GLU G 1 16 ? -63.732 56.070 43.760 1.00 191.17 13 GLU G N 1
ATOM 12327 C CA . GLU G 1 16 ? -64.110 56.991 42.687 1.00 188.66 13 GLU G CA 1
ATOM 12328 C C . GLU G 1 16 ? -64.850 56.276 41.558 1.00 189.55 13 GLU G C 1
ATOM 12329 O O . GLU G 1 16 ? -65.887 56.759 41.089 1.00 190.19 13 GLU G O 1
ATOM 12335 N N . LEU G 1 17 ? -64.310 55.127 41.141 1.00 188.48 14 LEU G N 1
ATOM 12336 C CA . LEU G 1 17 ? -64.872 54.329 40.048 1.00 185.55 14 LEU G CA 1
ATOM 12337 C C . LEU G 1 17 ? -65.900 53.296 40.530 1.00 183.70 14 LEU G C 1
ATOM 12338 O O . LEU G 1 17 ? -66.832 52.958 39.794 1.00 183.59 14 LEU G O 1
ATOM 12343 N N . PHE G 1 18 ? -65.716 52.804 41.758 1.00 181.04 15 PHE G N 1
ATOM 12344 C CA . PHE G 1 18 ? -66.553 51.735 42.334 1.00 179.97 15 PHE G CA 1
ATOM 12345 C C . PHE G 1 18 ? -67.462 52.213 43.472 1.00 179.98 15 PHE G C 1
ATOM 12346 O O . PHE G 1 18 ? -68.509 51.611 43.728 1.00 178.83 15 PHE G O 1
ATOM 12354 N N . MET G 1 19 ? -67.053 53.299 44.125 1.00 181.72 16 MET G N 1
ATOM 12355 C CA . MET G 1 19 ? -67.777 53.939 45.234 1.00 185.66 16 MET G CA 1
ATOM 12356 C C . MET G 1 19 ? -68.007 53.075 46.480 1.00 186.37 16 MET G C 1
ATOM 12357 O O . MET G 1 19 ? -69.152 52.785 46.852 1.00 186.46 16 MET G O 1
ATOM 12362 N N . GLU G 1 20 ? -66.898 52.669 47.098 1.00 187.23 17 GLU G N 1
ATOM 12363 C CA . GLU G 1 20 ? -66.886 52.108 48.462 1.00 187.55 17 GLU G CA 1
ATOM 12364 C C . GLU G 1 20 ? -65.493 52.221 49.088 1.00 188.75 17 GLU G C 1
ATOM 12365 O O . GLU G 1 20 ? -64.526 51.654 48.569 1.00 190.86 17 GLU G O 1
ATOM 12371 N N . ASP G 1 21 ? -65.406 52.981 50.173 1.00 189.27 18 ASP G N 1
ATOM 12372 C CA . ASP G 1 21 ? -64.187 53.151 50.975 1.00 190.07 18 ASP G CA 1
ATOM 12373 C C . ASP G 1 21 ? -63.778 51.856 51.688 1.00 191.62 18 ASP G C 1
ATOM 12374 O O . ASP G 1 21 ? -64.606 51.214 52.339 1.00 192.79 18 ASP G O 1
ATOM 12379 N N . VAL G 1 22 ? -62.506 51.475 51.535 1.00 191.99 19 VAL G N 1
ATOM 12380 C CA . VAL G 1 22 ? -61.915 50.317 52.238 1.00 190.71 19 VAL G CA 1
ATOM 12381 C C . VAL G 1 22 ? -60.539 50.654 52.847 1.00 191.70 19 VAL G C 1
ATOM 12382 O O . VAL G 1 22 ? -59.555 49.912 52.683 1.00 190.18 19 VAL G O 1
ATOM 12386 N N . SER G 1 23 ? -60.502 51.774 53.568 1.00 193.17 20 SER G N 1
ATOM 12387 C CA . SER G 1 23 ? -59.287 52.260 54.227 1.00 192.69 20 SER G CA 1
ATOM 12388 C C . SER G 1 23 ? -58.971 51.544 55.543 1.00 193.12 20 SER G C 1
ATOM 12389 O O . SER G 1 23 ? -57.819 51.169 55.772 1.00 191.69 20 SER G O 1
ATOM 12392 N N . ASP G 1 24 ? -59.986 51.354 56.391 1.00 195.10 21 ASP G N 1
ATOM 12393 C CA . ASP G 1 24 ? -59.811 50.697 57.700 1.00 194.90 21 ASP G CA 1
ATOM 12394 C C . ASP G 1 24 ? -59.757 49.165 57.622 1.00 197.27 21 ASP G C 1
ATOM 12395 O O . ASP G 1 24 ? -58.895 48.546 58.257 1.00 197.40 21 ASP G O 1
ATOM 12400 N N . MET G 1 25 ? -60.669 48.569 56.848 1.00 199.23 22 MET G N 1
ATOM 12401 C CA . MET G 1 25 ? -60.680 47.121 56.601 1.00 200.21 22 MET G CA 1
ATOM 12402 C C . MET G 1 25 ? -60.071 46.860 55.218 1.00 203.80 22 MET G C 1
ATOM 12403 O O . MET G 1 25 ? -60.780 46.686 54.217 1.00 204.66 22 MET G O 1
ATOM 12408 N N . MET G 1 26 ? -58.735 46.827 55.202 1.00 206.10 23 MET G N 1
ATOM 12409 C CA . MET G 1 26 ? -57.913 47.003 53.993 1.00 206.15 23 MET G CA 1
ATOM 12410 C C . MET G 1 26 ? -57.309 45.725 53.384 1.00 203.25 23 MET G C 1
ATOM 12411 O O . MET G 1 26 ? -57.025 45.693 52.179 1.00 201.15 23 MET G O 1
ATOM 12416 N N . ASP G 1 27 ? -57.097 44.694 54.207 1.00 200.77 24 ASP G N 1
ATOM 12417 C CA . ASP G 1 27 ? -56.520 43.417 53.753 1.00 198.54 24 ASP G CA 1
ATOM 12418 C C . ASP G 1 27 ? -57.545 42.453 53.128 1.00 201.29 24 ASP G C 1
ATOM 12419 O O . ASP G 1 27 ? -57.276 41.254 52.973 1.00 202.15 24 ASP G O 1
ATOM 12424 N N . GLU G 1 28 ? -58.708 42.994 52.764 1.00 203.33 25 GLU G N 1
ATOM 12425 C CA . GLU G 1 28 ? -59.777 42.259 52.091 1.00 204.60 25 GLU G CA 1
ATOM 12426 C C . GLU G 1 28 ? -59.373 41.887 50.666 1.00 206.92 25 GLU G C 1
ATOM 12427 O O . GLU G 1 28 ? -58.697 42.663 49.983 1.00 207.13 25 GLU G O 1
ATOM 12433 N N . ASP G 1 29 ? -59.783 40.693 50.237 1.00 208.74 26 ASP G N 1
ATOM 12434 C CA . ASP G 1 29 ? -59.616 40.253 48.851 1.00 210.23 26 ASP G CA 1
ATOM 12435 C C . ASP G 1 29 ? -60.677 40.958 48.001 1.00 211.72 26 ASP G C 1
ATOM 12436 O O . ASP G 1 29 ? -61.878 40.696 48.151 1.00 212.75 26 ASP G O 1
ATOM 12441 N N . LEU G 1 30 ? -60.219 41.852 47.121 1.00 211.37 27 LEU G N 1
ATOM 12442 C CA . LEU G 1 30 ? -61.090 42.738 46.330 1.00 210.73 27 LEU G CA 1
ATOM 12443 C C . LEU G 1 30 ? -61.992 42.025 45.306 1.00 212.20 27 LEU G C 1
ATOM 12444 O O . LEU G 1 30 ? -63.061 42.536 44.959 1.00 214.88 27 LEU G O 1
ATOM 12449 N N . PHE G 1 31 ? -61.549 40.861 44.827 1.00 209.80 28 PHE G N 1
ATOM 12450 C CA . PHE G 1 31 ? -62.342 39.989 43.948 1.00 206.44 28 PHE G CA 1
ATOM 12451 C C . PHE G 1 31 ? -63.512 39.360 44.703 1.00 203.40 28 PHE G C 1
ATOM 12452 O O . PHE G 1 31 ? -64.640 39.335 44.200 1.00 203.30 28 PHE G O 1
ATOM 12460 N N . ASP G 1 32 ? -63.227 38.863 45.910 1.00 198.46 29 ASP G N 1
ATOM 12461 C CA . ASP G 1 32 ? -64.211 38.202 46.776 1.00 193.74 29 ASP G CA 1
ATOM 12462 C C . ASP G 1 32 ? -65.153 39.173 47.487 1.00 190.97 29 ASP G C 1
ATOM 12463 O O . ASP G 1 32 ? -66.318 38.841 47.722 1.00 191.45 29 ASP G O 1
ATOM 12468 N N . ALA G 1 33 ? -64.645 40.362 47.823 1.00 187.11 30 ALA G N 1
ATOM 12469 C CA . ALA G 1 33 ? -65.427 41.403 48.507 1.00 183.59 30 ALA G CA 1
ATOM 12470 C C . ALA G 1 33 ? -66.479 42.083 47.614 1.00 182.65 30 ALA G C 1
ATOM 12471 O O . ALA G 1 33 ? -67.298 42.865 48.105 1.00 182.41 30 ALA G O 1
ATOM 12473 N N . GLY G 1 34 ? -66.449 41.781 46.314 1.00 182.11 31 GLY G N 1
ATOM 12474 C CA . GLY G 1 34 ? -67.418 42.306 45.346 1.00 181.26 31 GLY G CA 1
ATOM 12475 C C . GLY G 1 34 ? -67.160 43.740 44.918 1.00 181.10 31 GLY G C 1
ATOM 12476 O O . GLY G 1 34 ? -68.100 44.475 44.593 1.00 180.92 31 GLY G O 1
ATOM 12477 N N . VAL G 1 35 ? -65.883 44.127 44.912 1.00 180.75 32 VAL G N 1
ATOM 12478 C CA . VAL G 1 35 ? -65.452 45.480 44.542 1.00 180.69 32 VAL G CA 1
ATOM 12479 C C . VAL G 1 35 ? -65.160 45.565 43.040 1.00 184.08 32 VAL G C 1
ATOM 12480 O O . VAL G 1 35 ? -65.564 46.535 42.384 1.00 183.62 32 VAL G O 1
ATOM 12484 N N . LEU G 1 36 ? -64.480 44.541 42.511 1.00 186.69 33 LEU G N 1
ATOM 12485 C CA . LEU G 1 36 ? -63.997 44.532 41.123 1.00 187.06 33 LEU G CA 1
ATOM 12486 C C . LEU G 1 36 ? -64.658 43.460 40.264 1.00 186.62 33 LEU G C 1
ATOM 12487 O O . LEU G 1 36 ? -64.782 42.308 40.688 1.00 186.90 33 LEU G O 1
ATOM 12492 N N . ASP G 1 37 ? -65.083 43.859 39.063 1.00 185.24 34 ASP G N 1
ATOM 12493 C CA . ASP G 1 37 ? -65.650 42.930 38.079 1.00 185.16 34 ASP G CA 1
ATOM 12494 C C . ASP G 1 37 ? -64.538 42.168 37.353 1.00 184.11 34 ASP G C 1
ATOM 12495 O O . ASP G 1 37 ? -63.345 42.307 37.681 1.00 183.03 34 ASP G O 1
ATOM 12510 N N . MET G 1 39 ? -64.309 42.889 34.260 1.00 184.98 36 MET G N 1
ATOM 12511 C CA . MET G 1 39 ? -63.932 44.061 33.481 1.00 186.07 36 MET G CA 1
ATOM 12512 C C . MET G 1 39 ? -63.411 45.193 34.380 1.00 186.87 36 MET G C 1
ATOM 12513 O O . MET G 1 39 ? -62.663 46.059 33.925 1.00 187.43 36 MET G O 1
ATOM 12518 N N . GLY G 1 40 ? -63.822 45.165 35.648 1.00 188.39 37 GLY G N 1
ATOM 12519 C CA . GLY G 1 40 ? -63.508 46.211 36.626 1.00 189.50 37 GLY G CA 1
ATOM 12520 C C . GLY G 1 40 ? -62.042 46.385 36.971 1.00 190.72 37 GLY G C 1
ATOM 12521 O O . GLY G 1 40 ? -61.620 47.492 37.323 1.00 190.75 37 GLY G O 1
ATOM 12522 N N . THR G 1 41 ? -61.273 45.297 36.877 1.00 191.99 38 THR G N 1
ATOM 12523 C CA . THR G 1 41 ? -59.825 45.326 37.135 1.00 193.28 38 THR G CA 1
ATOM 12524 C C . THR G 1 41 ? -59.102 46.108 36.032 1.00 194.04 38 THR G C 1
ATOM 12525 O O . THR G 1 41 ? -58.205 46.899 36.329 1.00 195.31 38 THR G O 1
ATOM 12529 N N . VAL G 1 42 ? -59.523 45.890 34.779 1.00 193.59 39 VAL G N 1
ATOM 12530 C CA . VAL G 1 42 ? -59.008 46.607 33.603 1.00 192.37 39 VAL G CA 1
ATOM 12531 C C . VAL G 1 42 ? -59.242 48.123 33.727 1.00 193.58 39 VAL G C 1
ATOM 12532 O O . VAL G 1 42 ? -58.362 48.923 33.389 1.00 191.80 39 VAL G O 1
ATOM 12536 N N . GLU G 1 43 ? -60.419 48.492 34.236 1.00 199.49 40 GLU G N 1
ATOM 12537 C CA . GLU G 1 43 ? -60.799 49.890 34.468 1.00 205.42 40 GLU G CA 1
ATOM 12538 C C . GLU G 1 43 ? -59.959 50.564 35.558 1.00 206.71 40 GLU G C 1
ATOM 12539 O O . GLU G 1 43 ? -59.684 51.764 35.476 1.00 210.54 40 GLU G O 1
ATOM 12545 N N . LEU G 1 44 ? -59.569 49.789 36.572 1.00 204.76 41 LEU G N 1
ATOM 12546 C CA . LEU G 1 44 ? -58.696 50.269 37.647 1.00 201.79 41 LEU G CA 1
ATOM 12547 C C . LEU G 1 44 ? -57.260 50.470 37.163 1.00 201.13 41 LEU G C 1
ATOM 12548 O O . LEU G 1 44 ? -56.643 51.488 37.484 1.00 199.26 41 LEU G O 1
ATOM 12553 N N . ILE G 1 45 ? -56.751 49.499 36.395 1.00 202.17 42 ILE G N 1
ATOM 12554 C CA . ILE G 1 45 ? -55.397 49.534 35.806 1.00 200.58 42 ILE G CA 1
ATOM 12555 C C . ILE G 1 45 ? -55.180 50.810 34.978 1.00 199.12 42 ILE G C 1
ATOM 12556 O O . ILE G 1 45 ? -54.157 51.479 35.136 1.00 198.19 42 ILE G O 1
ATOM 12561 N N . VAL G 1 46 ? -56.158 51.143 34.132 1.00 199.06 43 VAL G N 1
ATOM 12562 C CA . VAL G 1 46 ? -56.131 52.346 33.280 1.00 198.59 43 VAL G CA 1
ATOM 12563 C C . VAL G 1 46 ? -55.996 53.637 34.105 1.00 196.52 43 VAL G C 1
ATOM 12564 O O . VAL G 1 46 ? -55.145 54.478 33.798 1.00 195.59 43 VAL G O 1
ATOM 12568 N N . GLU G 1 47 ? -56.810 53.769 35.151 1.00 194.60 44 GLU G N 1
ATOM 12569 C CA . GLU G 1 47 ? -56.759 54.934 36.048 1.00 192.32 44 GLU G CA 1
ATOM 12570 C C . GLU G 1 47 ? -55.560 54.944 37.001 1.00 187.82 44 GLU G C 1
ATOM 12571 O O . GLU G 1 47 ? -55.168 56.005 37.491 1.00 186.42 44 GLU G O 1
ATOM 12577 N N . LEU G 1 48 ? -54.993 53.766 37.258 1.00 184.43 45 LEU G N 1
ATOM 12578 C CA . LEU G 1 48 ? -53.775 53.631 38.058 1.00 182.56 45 LEU G CA 1
ATOM 12579 C C . LEU G 1 48 ? -52.548 54.084 37.255 1.00 182.78 45 LEU G C 1
ATOM 12580 O O . LEU G 1 48 ? -51.567 54.565 37.827 1.00 183.67 45 LEU G O 1
ATOM 12585 N N . GLU G 1 49 ? -52.621 53.920 35.932 1.00 181.90 46 GLU G N 1
ATOM 12586 C CA . GLU G 1 49 ? -51.587 54.389 35.002 1.00 178.39 46 GLU G CA 1
ATOM 12587 C C . GLU G 1 49 ? -51.644 55.907 34.806 1.00 173.70 46 GLU G C 1
ATOM 12588 O O . GLU G 1 49 ? -50.609 56.570 34.797 1.00 172.10 46 GLU G O 1
ATOM 12594 N N . SER G 1 50 ? -52.858 56.438 34.652 1.00 169.91 47 SER G N 1
ATOM 12595 C CA . SER G 1 50 ? -53.096 57.871 34.429 1.00 167.94 47 SER G CA 1
ATOM 12596 C C . SER G 1 50 ? -52.733 58.750 35.625 1.00 165.69 47 SER G C 1
ATOM 12597 O O . SER G 1 50 ? -52.343 59.905 35.448 1.00 162.80 47 SER G O 1
ATOM 12600 N N . ARG G 1 51 ? -52.866 58.195 36.828 1.00 166.19 48 ARG G N 1
ATOM 12601 C CA . ARG G 1 51 ? -52.623 58.929 38.072 1.00 165.45 48 ARG G CA 1
ATOM 12602 C C . ARG G 1 51 ? -51.154 58.898 38.493 1.00 167.62 48 ARG G C 1
ATOM 12603 O O . ARG G 1 51 ? -50.594 59.932 38.858 1.00 167.11 48 ARG G O 1
ATOM 12611 N N . PHE G 1 52 ? -50.542 57.717 38.420 1.00 172.03 49 PHE G N 1
ATOM 12612 C CA . PHE G 1 52 ? -49.222 57.476 39.007 1.00 173.92 49 PHE G CA 1
ATOM 12613 C C . PHE G 1 52 ? -48.043 57.556 38.026 1.00 174.59 49 PHE G C 1
ATOM 12614 O O . PHE G 1 52 ? -46.882 57.511 38.449 1.00 174.23 49 PHE G O 1
ATOM 12622 N N . ASP G 1 53 ? -48.355 57.679 36.731 1.00 174.76 50 ASP G N 1
ATOM 12623 C CA . ASP G 1 53 ? -47.368 57.712 35.626 1.00 173.08 50 ASP G CA 1
ATOM 12624 C C . ASP G 1 53 ? -46.514 56.423 35.504 1.00 172.23 50 ASP G C 1
ATOM 12625 O O . ASP G 1 53 ? -45.385 56.450 35.001 1.00 170.56 50 ASP G O 1
ATOM 12630 N N . ILE G 1 54 ? -47.085 55.303 35.957 1.00 172.61 51 ILE G N 1
ATOM 12631 C CA . ILE G 1 54 ? -46.454 53.979 35.889 1.00 173.33 51 ILE G CA 1
ATOM 12632 C C . ILE G 1 54 ? -47.249 53.101 34.925 1.00 174.16 51 ILE G C 1
ATOM 12633 O O . ILE G 1 54 ? -48.478 53.164 34.889 1.00 175.34 51 ILE G O 1
ATOM 12638 N N . ARG G 1 55 ? -46.533 52.293 34.147 1.00 174.00 52 ARG G N 1
ATOM 12639 C CA . ARG G 1 55 ? -47.134 51.294 33.273 1.00 174.48 52 ARG G CA 1
ATOM 12640 C C . ARG G 1 55 ? -47.128 49.933 33.991 1.00 175.39 52 ARG G C 1
ATOM 12641 O O . ARG G 1 55 ? -46.068 49.428 34.376 1.00 175.23 52 ARG G O 1
ATOM 12649 N N . VAL G 1 56 ? -48.325 49.362 34.163 1.00 175.74 53 VAL G N 1
ATOM 12650 C CA . VAL G 1 56 ? -48.559 48.168 34.998 1.00 174.84 53 VAL G CA 1
ATOM 12651 C C . VAL G 1 56 ? -48.422 46.867 34.188 1.00 174.29 53 VAL G C 1
ATOM 12652 O O . VAL G 1 56 ? -49.096 46.714 33.163 1.00 175.58 53 VAL G O 1
ATOM 12656 N N . PRO G 1 57 ? -47.556 45.927 34.646 1.00 172.76 54 PRO G N 1
ATOM 12657 C CA . PRO G 1 57 ? -47.425 44.625 33.975 1.00 171.84 54 PRO G CA 1
ATOM 12658 C C . PRO G 1 57 ? -48.623 43.717 34.266 1.00 171.29 54 PRO G C 1
ATOM 12659 O O . PRO G 1 57 ? -48.801 43.252 35.399 1.00 171.19 54 PRO G O 1
ATOM 12663 N N . VAL G 1 58 ? -49.440 43.490 33.240 1.00 169.67 55 VAL G N 1
ATOM 12664 C CA . VAL G 1 58 ? -50.656 42.672 33.359 1.00 168.01 55 VAL G CA 1
ATOM 12665 C C . VAL G 1 58 ? -50.475 41.257 32.796 1.00 166.63 55 VAL G C 1
ATOM 12666 O O . VAL G 1 58 ? -51.305 40.375 33.035 1.00 166.33 55 VAL G O 1
ATOM 12670 N N . SER G 1 59 ? -49.389 41.052 32.056 1.00 165.43 56 SER G N 1
ATOM 12671 C CA . SER G 1 59 ? -49.044 39.740 31.513 1.00 165.82 56 SER G CA 1
ATOM 12672 C C . SER G 1 59 ? -48.211 38.904 32.493 1.00 165.72 56 SER G C 1
ATOM 12673 O O . SER G 1 59 ? -47.941 37.728 32.237 1.00 165.16 56 SER G O 1
ATOM 12676 N N . GLU G 1 60 ? -47.820 39.522 33.609 1.00 166.82 57 GLU G N 1
ATOM 12677 C CA . GLU G 1 60 ? -47.133 38.845 34.714 1.00 168.85 57 GLU G CA 1
ATOM 12678 C C . GLU G 1 60 ? -48.030 38.787 35.963 1.00 170.00 57 GLU G C 1
ATOM 12679 O O . GLU G 1 60 ? -47.747 38.057 36.922 1.00 168.54 57 GLU G O 1
ATOM 12685 N N . PHE G 1 61 ? -49.116 39.566 35.918 1.00 173.23 58 PHE G N 1
ATOM 12686 C CA . PHE G 1 61 ? -50.192 39.612 36.919 1.00 176.58 58 PHE G CA 1
ATOM 12687 C C . PHE G 1 61 ? -50.729 38.205 37.242 1.00 176.27 58 PHE G C 1
ATOM 12688 O O . PHE G 1 61 ? -51.456 37.608 36.440 1.00 177.23 58 PHE G O 1
ATOM 12696 N N . GLY G 1 62 ? -50.334 37.675 38.399 1.00 175.46 59 GLY G N 1
ATOM 12697 C CA . GLY G 1 62 ? -50.895 36.424 38.922 1.00 176.10 59 GLY G CA 1
ATOM 12698 C C . GLY G 1 62 ? -52.159 36.696 39.720 1.00 177.76 59 GLY G C 1
ATOM 12699 O O . GLY G 1 62 ? -52.494 37.859 39.978 1.00 177.69 59 GLY G O 1
ATOM 12700 N N . ARG G 1 63 ? -52.859 35.632 40.112 1.00 178.75 60 ARG G N 1
ATOM 12701 C CA . ARG G 1 63 ? -54.108 35.764 40.881 1.00 178.10 60 ARG G CA 1
ATOM 12702 C C . ARG G 1 63 ? -53.862 36.173 42.338 1.00 179.61 60 ARG G C 1
ATOM 12703 O O . ARG G 1 63 ? -54.637 36.948 42.905 1.00 179.37 60 ARG G O 1
ATOM 12711 N N . ASP G 1 64 ? -52.783 35.655 42.926 1.00 182.65 61 ASP G N 1
ATOM 12712 C CA . ASP G 1 64 ? -52.416 35.947 44.317 1.00 185.63 61 ASP G CA 1
ATOM 12713 C C . ASP G 1 64 ? -51.503 37.176 44.460 1.00 188.82 61 ASP G C 1
ATOM 12714 O O . ASP G 1 64 ? -51.157 37.562 45.585 1.00 189.23 61 ASP G O 1
ATOM 12719 N N . ASP G 1 65 ? -51.136 37.790 43.330 1.00 192.56 62 ASP G N 1
ATOM 12720 C CA . ASP G 1 65 ? -50.181 38.907 43.301 1.00 194.11 62 ASP G CA 1
ATOM 12721 C C . ASP G 1 65 ? -50.755 40.231 43.823 1.00 195.92 62 ASP G C 1
ATOM 12722 O O . ASP G 1 65 ? -50.363 40.696 44.897 1.00 195.76 62 ASP G O 1
ATOM 12727 N N . TRP G 1 66 ? -51.671 40.827 43.058 1.00 198.81 63 TRP G N 1
ATOM 12728 C CA . TRP G 1 66 ? -52.211 42.157 43.353 1.00 201.73 63 TRP G CA 1
ATOM 12729 C C . TRP G 1 66 ? -53.723 42.092 43.612 1.00 202.02 63 TRP G C 1
ATOM 12730 O O . TRP G 1 66 ? -54.523 42.718 42.904 1.00 202.14 63 TRP G O 1
ATOM 12741 N N . ASN G 1 67 ? -54.098 41.325 44.636 1.00 202.70 64 ASN G N 1
ATOM 12742 C CA . ASN G 1 67 ? -55.506 41.098 44.987 1.00 204.25 64 ASN G CA 1
ATOM 12743 C C . ASN G 1 67 ? -56.001 41.969 46.148 1.00 205.02 64 ASN G C 1
ATOM 12744 O O . ASN G 1 67 ? -57.132 42.464 46.111 1.00 208.64 64 ASN G O 1
ATOM 12749 N N . THR G 1 68 ? -55.153 42.151 47.163 1.00 203.44 65 THR G N 1
ATOM 12750 C CA . THR G 1 68 ? -55.467 42.988 48.332 1.00 200.70 65 THR G CA 1
ATOM 12751 C C . THR G 1 68 ? -54.916 44.405 48.154 1.00 197.14 65 THR G C 1
ATOM 12752 O O . THR G 1 68 ? -53.880 44.592 47.505 1.00 196.55 65 THR G O 1
ATOM 12756 N N . ALA G 1 69 ? -55.611 45.386 48.743 1.00 193.56 66 ALA G N 1
ATOM 12757 C CA . ALA G 1 69 ? -55.275 46.815 48.615 1.00 190.88 66 ALA G CA 1
ATOM 12758 C C . ALA G 1 69 ? -53.866 47.185 49.094 1.00 189.03 66 ALA G C 1
ATOM 12759 O O . ALA G 1 69 ? -53.230 48.078 48.528 1.00 188.01 66 ALA G O 1
ATOM 12761 N N . ASN G 1 70 ? -53.396 46.489 50.126 1.00 188.15 67 ASN G N 1
ATOM 12762 C CA . ASN G 1 70 ? -52.049 46.677 50.689 1.00 186.05 67 ASN G CA 1
ATOM 12763 C C . ASN G 1 70 ? -50.950 46.202 49.739 1.00 185.09 67 ASN G C 1
ATOM 12764 O O . ASN G 1 70 ? -49.872 46.802 49.686 1.00 184.48 67 ASN G O 1
ATOM 12769 N N . LYS G 1 71 ? -51.235 45.131 48.996 1.00 182.67 68 LYS G N 1
ATOM 12770 C CA . LYS G 1 71 ? -50.336 44.617 47.955 1.00 178.99 68 LYS G CA 1
ATOM 12771 C C . LYS G 1 71 ? -50.370 45.475 46.684 1.00 178.86 68 LYS G C 1
ATOM 12772 O O . LYS G 1 71 ? -49.439 45.420 45.873 1.00 176.93 68 LYS G O 1
ATOM 12778 N N . ILE G 1 72 ? -51.443 46.254 46.522 1.00 180.14 69 ILE G N 1
ATOM 12779 C CA . ILE G 1 72 ? -51.576 47.233 45.432 1.00 179.96 69 ILE G CA 1
ATOM 12780 C C . ILE G 1 72 ? -50.780 48.506 45.762 1.00 178.05 69 ILE G C 1
ATOM 12781 O O . ILE G 1 72 ? -50.063 49.023 44.902 1.00 177.19 69 ILE G O 1
ATOM 12786 N N . VAL G 1 73 ? -50.905 48.989 47.002 1.00 177.67 70 VAL G N 1
ATOM 12787 C CA . VAL G 1 73 ? -50.151 50.155 47.498 1.00 179.29 70 VAL G CA 1
ATOM 12788 C C . VAL G 1 73 ? -48.637 49.892 47.461 1.00 181.38 70 VAL G C 1
ATOM 12789 O O . VAL G 1 73 ? -47.879 50.690 46.893 1.00 185.22 70 VAL G O 1
ATOM 12793 N N . GLU G 1 74 ? -48.224 48.764 48.046 1.00 180.73 71 GLU G N 1
ATOM 12794 C CA . GLU G 1 74 ? -46.815 48.370 48.152 1.00 179.18 71 GLU G CA 1
ATOM 12795 C C . GLU G 1 74 ? -46.179 48.039 46.793 1.00 177.95 71 GLU G C 1
ATOM 12796 O O . GLU G 1 74 ? -44.980 48.255 46.599 1.00 176.45 71 GLU G O 1
ATOM 12802 N N . GLY G 1 75 ? -46.994 47.525 45.870 1.00 178.00 72 GLY G N 1
ATOM 12803 C CA . GLY G 1 75 ? -46.562 47.214 44.506 1.00 177.97 72 GLY G CA 1
ATOM 12804 C C . GLY G 1 75 ? -46.369 48.426 43.606 1.00 178.16 72 GLY G C 1
ATOM 12805 O O . GLY G 1 75 ? -45.533 48.397 42.701 1.00 174.87 72 GLY G O 1
ATOM 12806 N N . VAL G 1 76 ? -47.149 49.482 43.854 1.00 181.69 73 VAL G N 1
ATOM 12807 C CA . VAL G 1 76 ? -47.062 50.749 43.103 1.00 183.56 73 VAL G CA 1
ATOM 12808 C C . VAL G 1 76 ? -45.780 51.523 43.456 1.00 184.30 73 VAL G C 1
ATOM 12809 O O . VAL G 1 76 ? -45.139 52.096 42.566 1.00 183.61 73 VAL G O 1
ATOM 12813 N N . THR G 1 77 ? -45.412 51.516 44.741 1.00 186.32 74 THR G N 1
ATOM 12814 C CA . THR G 1 77 ? -44.188 52.175 45.240 1.00 187.82 74 THR G CA 1
ATOM 12815 C C . THR G 1 77 ? -42.909 51.539 44.666 1.00 192.59 74 THR G C 1
ATOM 12816 O O . THR G 1 77 ? -41.965 52.255 44.309 1.00 192.26 74 THR G O 1
ATOM 12820 N N . GLU G 1 78 ? -42.901 50.204 44.578 1.00 198.49 75 GLU G N 1
ATOM 12821 C CA . GLU G 1 78 ? -41.789 49.430 43.999 1.00 202.03 75 GLU G CA 1
ATOM 12822 C C . GLU G 1 78 ? -41.579 49.727 42.513 1.00 205.04 75 GLU G C 1
ATOM 12823 O O . GLU G 1 78 ? -40.444 49.751 42.035 1.00 207.71 75 GLU G O 1
ATOM 12829 N N . LEU G 1 79 ? -42.683 49.947 41.801 1.00 205.45 76 LEU G N 1
ATOM 12830 C CA . LEU G 1 79 ? -42.675 50.278 40.375 1.00 204.71 76 LEU G CA 1
ATOM 12831 C C . LEU G 1 79 ? -42.450 51.772 40.098 1.00 203.92 76 LEU G C 1
ATOM 12832 O O . LEU G 1 79 ? -42.164 52.159 38.957 1.00 204.46 76 LEU G O 1
ATOM 12837 N N . ARG G 1 80 ? -42.580 52.600 41.139 1.00 200.95 77 ARG G N 1
ATOM 12838 C CA . ARG G 1 80 ? -42.431 54.059 41.031 1.00 197.14 77 ARG G CA 1
ATOM 12839 C C . ARG G 1 80 ? -40.967 54.511 40.931 1.00 196.44 77 ARG G C 1
ATOM 12840 O O . ARG G 1 80 ? -40.672 55.525 40.289 1.00 196.33 77 ARG G O 1
ATOM 12848 N N . ASN G 1 81 ? -40.068 53.757 41.566 1.00 194.95 78 ASN G N 1
ATOM 12849 C CA . ASN G 1 81 ? -38.636 54.083 41.591 1.00 193.42 78 ASN G CA 1
ATOM 12850 C C . ASN G 1 81 ? -37.716 52.923 41.178 1.00 196.02 78 ASN G C 1
ATOM 12851 O O . ASN G 1 81 ? -36.782 53.128 40.396 1.00 198.73 78 ASN G O 1
ATOM 12856 N N . ALA G 1 82 ? -37.986 51.721 41.699 1.00 195.09 79 ALA G N 1
ATOM 12857 C CA . ALA G 1 82 ? -37.156 50.533 41.450 1.00 191.11 79 ALA G CA 1
ATOM 12858 C C . ALA G 1 82 ? -37.714 49.653 40.333 1.00 189.28 79 ALA G C 1
ATOM 12859 O O . ALA G 1 82 ? -38.226 50.149 39.329 1.00 189.59 79 ALA G O 1
ATOM 12861 N N . MET H 2 1 ? -27.464 16.454 1.451 1.00 87.05 1 MET H N 1
ATOM 12862 C CA . MET H 2 1 ? -27.557 16.897 2.874 1.00 88.55 1 MET H CA 1
ATOM 12863 C C . MET H 2 1 ? -28.945 16.650 3.458 1.00 87.34 1 MET H C 1
ATOM 12864 O O . MET H 2 1 ? -29.078 16.268 4.623 1.00 86.22 1 MET H O 1
ATOM 12869 N N . ILE H 2 2 ? -29.974 16.886 2.637 1.00 87.40 2 ILE H N 1
ATOM 12870 C CA . ILE H 2 2 ? -31.367 16.543 2.965 1.00 86.12 2 ILE H CA 1
ATOM 12871 C C . ILE H 2 2 ? -31.522 15.018 3.020 1.00 85.39 2 ILE H C 1
ATOM 12872 O O . ILE H 2 2 ? -32.105 14.497 3.971 1.00 86.06 2 ILE H O 1
ATOM 12877 N N . ASP H 2 3 ? -30.989 14.320 2.012 1.00 84.94 3 ASP H N 1
ATOM 12878 C CA . ASP H 2 3 ? -30.942 12.852 1.988 1.00 84.59 3 ASP H CA 1
ATOM 12879 C C . ASP H 2 3 ? -30.208 12.198 3.170 1.00 81.46 3 ASP H C 1
ATOM 12880 O O . ASP H 2 3 ? -30.507 11.053 3.528 1.00 80.01 3 ASP H O 1
ATOM 12885 N N . PHE H 2 4 ? -29.248 12.919 3.753 1.00 78.93 4 PHE H N 1
ATOM 12886 C CA . PHE H 2 4 ? -28.570 12.490 4.988 1.00 76.32 4 PHE H CA 1
ATOM 12887 C C . PHE H 2 4 ? -29.543 12.475 6.170 1.00 75.08 4 PHE H C 1
ATOM 12888 O O . PHE H 2 4 ? -29.609 11.490 6.915 1.00 74.85 4 PHE H O 1
ATOM 12896 N N . LEU H 2 5 ? -30.290 13.570 6.329 1.00 73.08 5 LEU H N 1
ATOM 12897 C CA . LEU H 2 5 ? -31.256 13.724 7.414 1.00 71.03 5 LEU H CA 1
ATOM 12898 C C . LEU H 2 5 ? -32.395 12.712 7.306 1.00 71.19 5 LEU H C 1
ATOM 12899 O O . LEU H 2 5 ? -32.946 12.282 8.320 1.00 71.21 5 LEU H O 1
ATOM 12904 N N . LYS H 2 6 ? -32.738 12.340 6.072 1.00 71.94 6 LYS H N 1
ATOM 12905 C CA . LYS H 2 6 ? -33.774 11.340 5.794 1.00 71.95 6 LYS H CA 1
ATOM 12906 C C . LYS H 2 6 ? -33.311 9.916 6.106 1.00 71.97 6 LYS H C 1
ATOM 12907 O O . LYS H 2 6 ? -34.115 9.073 6.501 1.00 71.28 6 LYS H O 1
ATOM 12913 N N . GLN H 2 7 ? -32.012 9.670 5.918 1.00 73.07 7 GLN H N 1
ATOM 12914 C CA . GLN H 2 7 ? -31.337 8.400 6.250 1.00 73.06 7 GLN H CA 1
ATOM 12915 C C . GLN H 2 7 ? -31.235 8.190 7.776 1.00 72.32 7 GLN H C 1
ATOM 12916 O O . GLN H 2 7 ? -31.238 7.054 8.258 1.00 71.51 7 GLN H O 1
ATOM 12922 N N . LEU H 2 8 ? -31.154 9.304 8.506 1.00 72.20 8 LEU H N 1
ATOM 12923 C CA . LEU H 2 8 ? -31.038 9.361 9.969 1.00 72.47 8 LEU H CA 1
ATOM 12924 C C . LEU H 2 8 ? -32.233 8.683 10.673 1.00 74.49 8 LEU H C 1
ATOM 12925 O O . LEU H 2 8 ? -33.368 8.806 10.198 1.00 74.96 8 LEU H O 1
ATOM 12930 N N . PRO H 2 9 ? -31.982 7.966 11.795 1.00 76.17 9 PRO H N 1
ATOM 12931 C CA . PRO H 2 9 ? -33.046 7.210 12.505 1.00 77.55 9 PRO H CA 1
ATOM 12932 C C . PRO H 2 9 ? -34.190 8.091 13.006 1.00 79.75 9 PRO H C 1
ATOM 12933 O O . PRO H 2 9 ? -33.963 9.265 13.299 1.00 79.41 9 PRO H O 1
ATOM 12937 N N . HIS H 2 10 ? -35.394 7.531 13.123 1.00 82.07 10 HIS H N 1
ATOM 12938 C CA . HIS H 2 10 ? -36.600 8.314 13.430 1.00 83.30 10 HIS H CA 1
ATOM 12939 C C . HIS H 2 10 ? -37.437 7.699 14.550 1.00 84.63 10 HIS H C 1
ATOM 12940 O O . HIS H 2 10 ? -37.733 6.512 14.517 1.00 86.62 10 HIS H O 1
ATOM 12947 N N . LEU H 2 11 ? -37.807 8.514 15.534 1.00 85.72 11 LEU H N 1
ATOM 12948 C CA . LEU H 2 11 ? -38.768 8.130 16.566 1.00 86.83 11 LEU H CA 1
ATOM 12949 C C . LEU H 2 11 ? -39.788 9.234 16.806 1.00 87.82 11 LEU H C 1
ATOM 12950 O O . LEU H 2 11 ? -39.463 10.287 17.376 1.00 89.32 11 LEU H O 1
ATOM 12955 N N . GLU H 2 12 ? -41.015 8.987 16.356 1.00 87.82 12 GLU H N 1
ATOM 12956 C CA . GLU H 2 12 ? -42.133 9.922 16.501 1.00 88.32 12 GLU H CA 1
ATOM 12957 C C . GLU H 2 12 ? -42.476 10.070 17.994 1.00 86.40 12 GLU H C 1
ATOM 12958 O O . GLU H 2 12 ? -42.617 9.046 18.678 1.00 89.22 12 GLU H O 1
ATOM 12964 N N . PRO H 2 13 ? -42.583 11.317 18.505 1.00 82.67 13 PRO H N 1
ATOM 12965 C CA . PRO H 2 13 ? -42.690 11.530 19.968 1.00 81.94 13 PRO H CA 1
ATOM 12966 C C . PRO H 2 13 ? -43.996 10.965 20.532 1.00 82.71 13 PRO H C 1
ATOM 12967 O O . PRO H 2 13 ? -45.079 11.301 20.039 1.00 84.49 13 PRO H O 1
ATOM 12971 N N . TYR H 2 14 ? -43.873 10.087 21.532 1.00 81.91 14 TYR H N 1
ATOM 12972 C CA . TYR H 2 14 ? -44.992 9.308 22.112 1.00 80.49 14 TYR H CA 1
ATOM 12973 C C . TYR H 2 14 ? -45.823 8.571 21.043 1.00 82.33 14 TYR H C 1
ATOM 12974 O O . TYR H 2 14 ? -47.056 8.537 21.099 1.00 85.66 14 TYR H O 1
ATOM 12983 N N . GLY H 2 15 ? -45.126 8.006 20.059 1.00 82.25 15 GLY H N 1
ATOM 12984 C CA . GLY H 2 15 ? -45.748 7.326 18.919 1.00 85.26 15 GLY H CA 1
ATOM 12985 C C . GLY H 2 15 ? -46.273 5.950 19.257 1.00 88.92 15 GLY H C 1
ATOM 12986 O O . GLY H 2 15 ? -47.256 5.498 18.667 1.00 91.10 15 GLY H O 1
ATOM 12987 N N . ASN H 2 16 ? -45.617 5.286 20.206 1.00 92.16 16 ASN H N 1
ATOM 12988 C CA . ASN H 2 16 ? -46.025 3.972 20.715 1.00 97.36 16 ASN H CA 1
ATOM 12989 C C . ASN H 2 16 ? -45.612 3.827 22.196 1.00 102.48 16 ASN H C 1
ATOM 12990 O O . ASN H 2 16 ? -44.857 4.666 22.704 1.00 103.76 16 ASN H O 1
ATOM 12995 N N . PRO H 2 17 ? -46.120 2.783 22.901 1.00 106.48 17 PRO H N 1
ATOM 12996 C CA . PRO H 2 17 ? -45.670 2.524 24.278 1.00 108.57 17 PRO H CA 1
ATOM 12997 C C . PRO H 2 17 ? -44.161 2.271 24.430 1.00 109.88 17 PRO H C 1
ATOM 12998 O O . PRO H 2 17 ? -43.559 2.693 25.419 1.00 111.02 17 PRO H O 1
ATOM 13002 N N . PHE H 2 18 ? -43.570 1.612 23.439 1.00 109.16 18 PHE H N 1
ATOM 13003 C CA . PHE H 2 18 ? -42.176 1.142 23.476 1.00 108.44 18 PHE H CA 1
ATOM 13004 C C . PHE H 2 18 ? -41.151 2.291 23.358 1.00 102.45 18 PHE H C 1
ATOM 13005 O O . PHE H 2 18 ? -39.961 2.117 23.660 1.00 103.09 18 PHE H O 1
ATOM 13013 N N . TYR H 2 19 ? -41.647 3.463 22.946 1.00 95.27 19 TYR H N 1
ATOM 13014 C CA . TYR H 2 19 ? -40.922 4.742 22.945 1.00 89.90 19 TYR H CA 1
ATOM 13015 C C . TYR H 2 19 ? -40.469 5.146 24.352 1.00 89.31 19 TYR H C 1
ATOM 13016 O O . TYR H 2 19 ? -39.354 5.643 24.528 1.00 90.16 19 TYR H O 1
ATOM 13025 N N . PHE H 2 20 ? -41.340 4.932 25.338 1.00 88.75 20 PHE H N 1
ATOM 13026 C CA . PHE H 2 20 ? -41.082 5.290 26.739 1.00 87.72 20 PHE H CA 1
ATOM 13027 C C . PHE H 2 20 ? -39.970 4.484 27.398 1.00 87.93 20 PHE H C 1
ATOM 13028 O O . PHE H 2 20 ? -39.426 4.913 28.416 1.00 88.66 20 PHE H O 1
ATOM 13036 N N . ILE H 2 21 ? -39.648 3.320 26.825 1.00 87.43 21 ILE H N 1
ATOM 13037 C CA . ILE H 2 21 ? -38.498 2.519 27.256 1.00 87.00 21 ILE H CA 1
ATOM 13038 C C . ILE H 2 21 ? -37.206 3.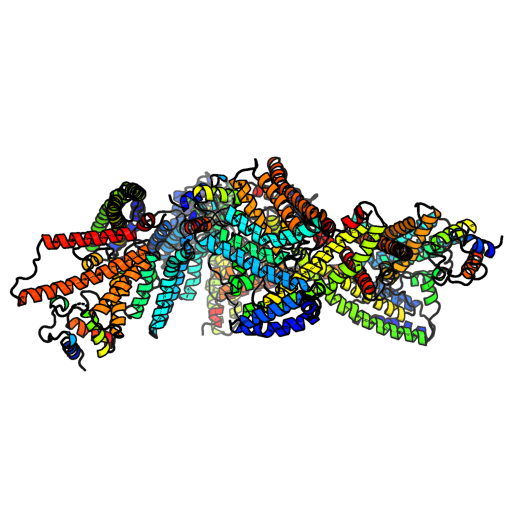298 26.990 1.00 86.18 21 ILE H C 1
ATOM 13039 O O . ILE H 2 21 ? -36.369 3.422 27.885 1.00 86.41 21 ILE H O 1
ATOM 13044 N N . TYR H 2 22 ? -37.081 3.848 25.781 1.00 85.93 22 TYR H N 1
ATOM 13045 C CA . TYR H 2 22 ? -35.934 4.685 25.403 1.00 87.74 22 TYR H CA 1
ATOM 13046 C C . TYR H 2 22 ? -35.812 5.913 26.290 1.00 88.21 22 TYR H C 1
ATOM 13047 O O . TYR H 2 22 ? -34.810 6.077 26.994 1.00 89.78 22 TYR H O 1
ATOM 13056 N N . LEU H 2 23 ? -36.854 6.740 26.277 1.00 88.18 23 LEU H N 1
ATOM 13057 C CA . LEU H 2 23 ? -36.905 7.982 27.041 1.00 89.35 23 LEU H CA 1
ATOM 13058 C C . LEU H 2 23 ? -36.779 7.761 28.552 1.00 91.95 23 LEU H C 1
ATOM 13059 O O . LEU H 2 23 ? -36.205 8.592 29.254 1.00 92.28 23 LEU H O 1
ATOM 13064 N N . GLY H 2 24 ? -37.311 6.632 29.029 1.00 92.77 24 GLY H N 1
ATOM 13065 C CA . GLY H 2 24 ? -37.215 6.234 30.432 1.00 92.09 24 GLY H CA 1
ATOM 13066 C C . GLY H 2 24 ? -35.785 5.965 30.849 1.00 92.27 24 GLY H C 1
ATOM 13067 O O . GLY H 2 24 ? -35.316 6.521 31.845 1.00 94.97 24 GLY H O 1
ATOM 13068 N N . ILE H 2 25 ? -35.098 5.121 30.077 1.00 90.08 25 ILE H N 1
ATOM 13069 C CA . ILE H 2 25 ? -33.675 4.818 30.286 1.00 88.16 25 ILE H CA 1
ATOM 13070 C C . ILE H 2 25 ? -32.847 6.102 30.209 1.00 86.77 25 ILE H C 1
ATOM 13071 O O . ILE H 2 25 ? -32.043 6.372 31.101 1.00 87.18 25 ILE H O 1
ATOM 13076 N N . ALA H 2 26 ? -33.100 6.896 29.172 1.00 85.12 26 ALA H N 1
ATOM 13077 C CA . ALA H 2 26 ? -32.380 8.148 28.901 1.00 85.13 26 ALA H CA 1
ATOM 13078 C C . ALA H 2 26 ? -32.483 9.202 30.009 1.00 85.38 26 ALA H C 1
ATOM 13079 O O . ALA H 2 26 ? -31.479 9.820 30.364 1.00 85.92 26 ALA H O 1
ATOM 13081 N N . LEU H 2 27 ? -33.687 9.401 30.545 1.00 85.32 27 LEU H N 1
ATOM 13082 C CA . LEU H 2 27 ? -33.917 10.430 31.564 1.00 85.78 27 LEU H CA 1
ATOM 13083 C C . LEU H 2 27 ? -33.556 9.979 32.981 1.00 86.65 27 LEU H C 1
ATOM 13084 O O . LEU H 2 27 ? -33.452 10.811 33.889 1.00 88.32 27 LEU H O 1
ATOM 13089 N N . LEU H 2 28 ? -33.370 8.670 33.160 1.00 85.79 28 LEU H N 1
ATOM 13090 C CA . LEU H 2 28 ? -33.117 8.075 34.479 1.00 86.25 28 LEU H CA 1
ATOM 13091 C C . LEU H 2 28 ? -31.965 8.731 35.266 1.00 87.21 28 LEU H C 1
ATOM 13092 O O . LEU H 2 28 ? -32.144 8.994 36.463 1.00 86.56 28 LEU H O 1
ATOM 13097 N N . PRO H 2 29 ? -30.808 9.019 34.602 1.00 88.78 29 PRO H N 1
ATOM 13098 C CA . PRO H 2 29 ? -29.757 9.796 35.278 1.00 90.64 29 PRO H CA 1
ATOM 13099 C C . PRO H 2 29 ? -30.192 11.194 35.745 1.00 91.94 29 PRO H C 1
ATOM 13100 O O . PRO H 2 29 ? -29.854 11.581 36.870 1.00 92.33 29 PRO H O 1
ATOM 13104 N N . ILE H 2 30 ? -30.935 11.924 34.902 1.00 92.23 30 ILE H N 1
ATOM 13105 C CA . ILE H 2 30 ? -31.442 13.267 35.242 1.00 94.60 30 ILE H CA 1
ATOM 13106 C C . ILE H 2 30 ? -32.273 13.214 36.525 1.00 97.91 30 ILE H C 1
ATOM 13107 O O . ILE H 2 30 ? -31.997 13.964 37.471 1.00 100.65 30 ILE H O 1
ATOM 13112 N N . PHE H 2 31 ? -33.252 12.304 36.553 1.00 99.45 31 PHE H N 1
ATOM 13113 C CA . PHE H 2 31 ? -34.157 12.149 37.692 1.00 103.18 31 PHE H CA 1
ATOM 13114 C C . PHE H 2 31 ? -33.448 11.750 38.992 1.00 106.92 31 PHE H C 1
ATOM 13115 O O . PHE H 2 31 ? -33.671 12.385 40.032 1.00 108.80 31 PHE H O 1
ATOM 13123 N N . ILE H 2 32 ? -32.594 10.722 38.924 1.00 107.99 32 ILE H N 1
ATOM 13124 C CA . ILE H 2 32 ? -31.738 10.314 40.058 1.00 109.18 32 ILE H CA 1
ATOM 13125 C C . ILE H 2 32 ? -30.867 11.487 40.538 1.00 111.04 32 ILE H C 1
ATOM 13126 O O . ILE H 2 32 ? -30.716 11.698 41.743 1.00 112.48 32 ILE H O 1
ATOM 13131 N N . GLY H 2 33 ? -30.332 12.251 39.584 1.00 111.35 33 GLY H N 1
ATOM 13132 C CA . GLY H 2 33 ? -29.545 13.465 39.853 1.00 114.37 33 GLY H CA 1
ATOM 13133 C C . GLY H 2 33 ? -30.247 14.512 40.698 1.00 116.62 33 GLY H C 1
ATOM 13134 O O . GLY H 2 33 ? -29.665 15.050 41.643 1.00 117.25 33 GLY H O 1
ATOM 13135 N N . LEU H 2 34 ? -31.507 14.778 40.369 1.00 118.45 34 LEU H N 1
ATOM 13136 C CA . LEU H 2 34 ? -32.325 15.777 41.073 1.00 122.20 34 LEU H CA 1
ATOM 13137 C C . LEU H 2 34 ? -32.544 15.482 42.568 1.00 124.94 34 LEU H C 1
ATOM 13138 O O . LEU H 2 34 ? -32.816 16.403 43.348 1.00 126.50 34 LEU H O 1
ATOM 13143 N N . PHE H 2 35 ? -32.433 14.206 42.956 1.00 125.37 35 PHE H N 1
ATOM 13144 C CA . PHE H 2 35 ? -32.517 13.796 44.367 1.00 126.73 35 PHE H CA 1
ATOM 13145 C C . PHE H 2 35 ? -31.328 14.272 45.190 1.00 128.17 35 PHE H C 1
ATOM 13146 O O . PHE H 2 35 ? -31.426 14.392 46.418 1.00 130.02 35 PHE H O 1
ATOM 13154 N N . PHE H 2 36 ? -30.220 14.544 44.500 1.00 127.17 36 PHE H N 1
ATOM 13155 C CA . PHE H 2 36 ? -29.007 15.076 45.106 1.00 128.17 36 PHE H CA 1
ATOM 13156 C C . PHE H 2 36 ? -28.803 16.535 44.696 1.00 126.52 36 PHE H C 1
ATOM 13157 O O . PHE H 2 36 ? -27.682 17.049 44.707 1.00 127.79 36 PHE H O 1
ATOM 13165 N N . LYS H 2 37 ? -29.914 17.187 44.342 1.00 124.21 37 LYS H N 1
ATOM 13166 C CA . LYS H 2 37 ? -29.997 18.625 44.014 1.00 123.28 37 LYS H CA 1
ATOM 13167 C C . LYS H 2 37 ? -29.015 19.116 42.936 1.00 121.23 37 LYS H C 1
ATOM 13168 O O . LYS H 2 37 ? -28.595 20.278 42.953 1.00 120.70 37 LYS H O 1
ATOM 13174 N N . LYS H 2 38 ? -28.685 18.229 41.995 1.00 119.80 38 LYS H N 1
ATOM 13175 C CA . LYS H 2 38 ? -27.764 18.540 40.899 1.00 119.92 38 LYS H CA 1
ATOM 13176 C C . LYS H 2 38 ? -28.382 18.253 39.518 1.00 119.93 38 LYS H C 1
ATOM 13177 O O . LYS H 2 38 ? -29.173 17.314 39.357 1.00 118.85 38 LYS H O 1
ATOM 13183 N N . ARG H 2 39 ? -28.019 19.085 38.543 1.00 120.45 39 ARG H N 1
ATOM 13184 C CA . ARG H 2 39 ? -28.404 18.874 37.149 1.00 118.46 39 ARG H CA 1
ATOM 13185 C C . ARG H 2 39 ? -27.162 18.648 36.300 1.00 117.99 39 ARG H C 1
ATOM 13186 O O . ARG H 2 39 ? -26.109 19.219 36.568 1.00 120.31 39 ARG H O 1
ATOM 13194 N N . PHE H 2 40 ? -27.290 17.800 35.281 1.00 115.06 40 PHE H N 1
ATOM 13195 C CA . PHE H 2 40 ? -26.207 17.557 34.333 1.00 112.32 40 PHE H CA 1
ATOM 13196 C C . PHE H 2 40 ? -26.442 18.355 33.056 1.00 109.79 40 PHE H C 1
ATOM 13197 O O . PHE H 2 40 ? -26.947 17.831 32.054 1.00 107.00 40 PHE H O 1
ATOM 13205 N N . ALA H 2 41 ? -26.059 19.633 33.126 1.00 109.83 41 ALA H N 1
ATOM 13206 C CA . ALA H 2 41 ? -26.326 20.650 32.099 1.00 111.22 41 ALA H CA 1
ATOM 13207 C C . ALA H 2 41 ? -26.050 20.179 30.667 1.00 111.86 41 ALA H C 1
ATOM 13208 O O . ALA H 2 41 ? -26.913 20.304 29.793 1.00 111.32 41 ALA H O 1
ATOM 13210 N N . ILE H 2 42 ? -24.862 19.615 30.450 1.00 114.60 42 ILE H N 1
ATOM 13211 C CA . ILE H 2 42 ? -24.440 19.124 29.133 1.00 115.07 42 ILE H CA 1
ATOM 13212 C C . ILE H 2 42 ? -25.301 17.927 28.692 1.00 115.72 42 ILE H C 1
ATOM 13213 O O . ILE H 2 42 ? -25.844 17.941 27.578 1.00 121.94 42 ILE H O 1
ATOM 13218 N N . TYR H 2 43 ? -25.447 16.932 29.573 1.00 111.92 43 TYR H N 1
ATOM 13219 C CA . TYR H 2 43 ? -26.209 15.707 29.293 1.00 107.40 43 TYR H CA 1
ATOM 13220 C C . TYR H 2 43 ? -27.688 15.970 29.011 1.00 107.13 43 TYR H C 1
ATOM 13221 O O . TYR H 2 43 ? -28.295 15.285 28.180 1.00 105.02 43 TYR H O 1
ATOM 13230 N N . GLU H 2 44 ? -28.249 16.954 29.717 1.00 108.89 44 GLU H N 1
ATOM 13231 C CA . GLU H 2 44 ? -29.630 17.369 29.519 1.00 111.29 44 GLU H CA 1
ATOM 13232 C C . GLU H 2 44 ? -29.882 17.945 28.127 1.00 110.36 44 GLU H C 1
ATOM 13233 O O . GLU H 2 44 ? -30.916 17.645 27.526 1.00 112.91 44 GLU H O 1
ATOM 13239 N N . CYS H 2 45 ? -28.941 18.742 27.611 1.00 106.05 45 CYS H N 1
ATOM 13240 C CA . CYS H 2 45 ? -29.075 19.280 26.247 1.00 102.07 45 CYS H CA 1
ATOM 13241 C C . CYS H 2 45 ? -28.845 18.208 25.180 1.00 99.53 45 CYS H C 1
ATOM 13242 O O . CYS H 2 45 ? -29.518 18.213 24.147 1.00 101.23 45 CYS H O 1
ATOM 13245 N N . LEU H 2 46 ? -27.920 17.282 25.444 1.00 96.74 46 LEU H N 1
ATOM 13246 C CA . LEU H 2 46 ? -27.626 16.193 24.504 1.00 95.21 46 LEU H CA 1
ATOM 13247 C C . LEU H 2 46 ? -28.835 15.289 24.308 1.00 94.24 46 LEU H C 1
ATOM 13248 O O . LEU H 2 46 ? -29.265 15.083 23.172 1.00 93.89 46 LEU H O 1
ATOM 13253 N N . VAL H 2 47 ? -29.394 14.794 25.414 1.00 94.06 47 VAL H N 1
ATOM 13254 C CA . VAL H 2 47 ? -30.600 13.955 25.389 1.00 93.98 47 VAL H CA 1
ATOM 13255 C C . VAL H 2 47 ? -31.832 14.707 24.818 1.00 93.38 47 VAL H C 1
ATOM 13256 O O . VAL H 2 47 ? -32.673 14.104 24.160 1.00 93.72 47 VAL H O 1
ATOM 13260 N N . SER H 2 48 ? -31.895 16.021 25.047 1.00 91.79 48 SER H N 1
ATOM 13261 C CA . SER H 2 48 ? -32.920 16.882 24.454 1.00 89.68 48 SER H CA 1
ATOM 13262 C C . SER H 2 48 ? -32.782 16.997 22.933 1.00 87.61 48 SER H C 1
ATOM 13263 O O . SER H 2 48 ? -33.755 16.779 22.201 1.00 88.70 48 SER H O 1
ATOM 13266 N N . ILE H 2 49 ? -31.567 17.316 22.475 1.00 85.03 49 ILE H N 1
ATOM 13267 C CA . ILE H 2 49 ? -31.269 17.443 21.042 1.00 82.86 49 ILE H CA 1
ATOM 13268 C C . ILE H 2 49 ? -31.517 16.124 20.295 1.00 80.72 49 ILE H C 1
ATOM 13269 O O . ILE H 2 49 ? -32.068 16.148 19.188 1.00 80.50 49 ILE H O 1
ATOM 13274 N N . THR H 2 50 ? -31.162 14.993 20.918 1.00 78.94 50 THR H N 1
ATOM 13275 C CA . THR H 2 50 ? -31.362 13.678 20.303 1.00 78.46 50 THR H CA 1
ATOM 13276 C C . THR H 2 50 ? -32.831 13.443 20.005 1.00 77.64 50 THR H C 1
ATOM 13277 O O . THR H 2 50 ? -33.188 13.163 18.857 1.00 78.24 50 THR H O 1
ATOM 13281 N N . PHE H 2 51 ? -33.671 13.582 21.034 1.00 76.40 51 PHE H N 1
ATOM 13282 C CA . PHE H 2 51 ? -35.107 13.342 20.914 1.00 74.39 51 PHE H CA 1
ATOM 13283 C C . PHE H 2 51 ? -35.841 14.357 20.034 1.00 72.41 51 PHE H C 1
ATOM 13284 O O . PHE H 2 51 ? -36.752 13.965 19.313 1.00 72.53 51 PHE H O 1
ATOM 13292 N N . ILE H 2 52 ? -35.434 15.631 20.072 1.00 70.24 52 ILE H N 1
ATOM 13293 C CA . ILE H 2 52 ? -35.950 16.643 19.141 1.00 68.83 52 ILE H CA 1
ATOM 13294 C C . ILE H 2 52 ? -35.594 16.275 17.692 1.00 69.03 52 ILE H C 1
ATOM 13295 O O . ILE H 2 52 ? -36.460 16.341 16.800 1.00 68.57 52 ILE H O 1
ATOM 13300 N N . VAL H 2 53 ? -34.340 15.865 17.473 1.00 69.88 53 VAL H N 1
ATOM 13301 C CA . VAL H 2 53 ? -33.866 15.465 16.143 1.00 70.38 53 VAL H CA 1
ATOM 13302 C C . VAL H 2 53 ? -34.626 14.220 15.665 1.00 71.17 53 VAL H C 1
ATOM 13303 O O . VAL H 2 53 ? -35.173 14.222 14.552 1.00 72.50 53 VAL H O 1
ATOM 13307 N N . LEU H 2 54 ? -34.690 13.195 16.529 1.00 70.66 54 LEU H N 1
ATOM 13308 C CA . LEU H 2 54 ? -35.419 11.956 16.235 1.00 70.47 54 LEU H CA 1
ATOM 13309 C C . LEU H 2 54 ? -36.908 12.176 15.959 1.00 71.47 54 LEU H C 1
ATOM 13310 O O . LEU H 2 54 ? -37.502 11.431 15.182 1.00 71.47 54 LEU H O 1
ATOM 13315 N N . ALA H 2 55 ? -37.495 13.189 16.600 1.00 72.35 55 ALA H N 1
ATOM 13316 C CA . ALA H 2 55 ? -38.882 13.590 16.367 1.00 72.65 55 ALA H CA 1
ATOM 13317 C C . ALA H 2 55 ? -39.075 14.270 15.020 1.00 74.34 55 ALA H C 1
ATOM 13318 O O . ALA H 2 55 ? -40.195 14.300 14.489 1.00 76.01 55 ALA H O 1
ATOM 13320 N N . LEU H 2 56 ? -37.981 14.803 14.467 1.00 74.52 56 LEU H N 1
ATOM 13321 C CA . LEU H 2 56 ? -38.024 15.586 13.232 1.00 73.96 56 LEU H CA 1
ATOM 13322 C C . LEU H 2 56 ? -37.419 14.890 12.011 1.00 74.12 56 LEU H C 1
ATOM 13323 O O . LEU H 2 56 ? -37.539 15.393 10.890 1.00 73.76 56 LEU H O 1
ATOM 13328 N N . THR H 2 57 ? -36.807 13.724 12.227 1.00 76.24 57 THR H N 1
ATOM 13329 C CA . THR H 2 57 ? -36.114 12.991 11.163 1.00 79.87 57 THR H CA 1
ATOM 13330 C C . THR H 2 57 ? -37.041 12.094 10.335 1.00 81.70 57 THR H C 1
ATOM 13331 O O . THR H 2 57 ? -36.675 10.965 9.982 1.00 82.52 57 THR H O 1
ATOM 13335 N N . GLY H 2 58 ? -38.227 12.601 10.021 1.00 83.29 58 GLY H N 1
ATOM 13336 C CA . GLY H 2 58 ? -39.198 11.854 9.247 1.00 87.05 58 GLY H CA 1
ATOM 13337 C C . GLY H 2 58 ? -38.917 11.736 7.771 1.00 89.63 58 GLY H C 1
ATOM 13338 O O . GLY H 2 58 ? -37.769 11.795 7.333 1.00 89.74 58 GLY H O 1
ATOM 13339 N N . THR H 2 59 ? -39.994 11.566 7.006 1.00 91.01 59 THR H N 1
ATOM 13340 C CA . THR H 2 59 ? -39.930 11.565 5.547 1.00 91.75 59 THR H CA 1
ATOM 13341 C C . THR H 2 59 ? -39.758 12.997 5.036 1.00 91.47 59 THR H C 1
ATOM 13342 O O . THR H 2 59 ? -39.157 13.202 3.972 1.00 93.27 59 THR H O 1
ATOM 13346 N N . HIS H 2 60 ? -40.283 13.974 5.789 1.00 89.55 60 HIS H N 1
ATOM 13347 C CA . HIS H 2 60 ? -39.832 15.368 5.647 1.00 89.96 60 HIS H CA 1
ATOM 13348 C C . HIS H 2 60 ? -38.865 15.748 6.781 1.00 86.74 60 HIS H C 1
ATOM 13349 O O . HIS H 2 60 ? -39.193 16.527 7.686 1.00 83.58 60 HIS H O 1
ATOM 13356 N N . ALA H 2 61 ? -37.667 15.166 6.703 1.00 84.95 61 ALA H N 1
ATOM 13357 C CA . ALA H 2 61 ? -36.572 15.422 7.647 1.00 82.32 61 ALA H CA 1
ATOM 13358 C C . ALA H 2 61 ? -35.854 16.745 7.376 1.00 80.69 61 ALA H C 1
ATOM 13359 O O . ALA H 2 61 ? -35.151 17.263 8.246 1.00 79.88 61 ALA H O 1
ATOM 13361 N N . SER H 2 62 ? -36.050 17.287 6.170 1.00 78.05 62 SER H N 1
ATOM 13362 C CA . SER H 2 62 ? -35.512 18.586 5.750 1.00 76.47 62 SER H CA 1
ATOM 13363 C C . SER H 2 62 ? -35.864 19.741 6.691 1.00 75.16 62 SER H C 1
ATOM 13364 O O . SER H 2 62 ? -35.173 20.762 6.727 1.00 74.87 62 SER H O 1
ATOM 13367 N N . GLN H 2 63 ? -36.935 19.560 7.465 1.00 75.05 63 GLN H N 1
ATOM 13368 C CA . GLN H 2 63 ? -37.389 20.545 8.447 1.00 75.89 63 GLN H CA 1
ATOM 13369 C C . GLN H 2 63 ? -36.359 20.881 9.538 1.00 75.55 63 GLN H C 1
ATOM 13370 O O . GLN H 2 63 ? -36.455 21.932 10.165 1.00 76.96 63 GLN H O 1
ATOM 13376 N N . ILE H 2 64 ? -35.386 19.990 9.761 1.00 73.78 64 ILE H N 1
ATOM 13377 C CA . ILE H 2 64 ? -34.325 20.215 10.750 1.00 72.81 64 ILE H CA 1
ATOM 13378 C C . ILE H 2 64 ? -33.573 21.501 10.420 1.00 73.81 64 ILE H C 1
ATOM 13379 O O . ILE H 2 64 ? -33.270 22.284 11.330 1.00 74.88 64 ILE H O 1
ATOM 13384 N N . LEU H 2 65 ? -33.323 21.726 9.124 1.00 73.23 65 LEU H N 1
ATOM 13385 C CA . LEU H 2 65 ? -32.718 22.960 8.616 1.00 72.80 65 LEU H CA 1
ATOM 13386 C C . LEU H 2 65 ? -33.604 24.164 8.913 1.00 73.04 65 LEU H C 1
ATOM 13387 O O . LEU H 2 65 ? -33.105 25.210 9.341 1.00 74.25 65 LEU H O 1
ATOM 13392 N N . ALA H 2 66 ? -34.917 23.999 8.708 1.00 72.02 66 ALA H N 1
ATOM 13393 C CA . ALA H 2 66 ? -35.897 25.029 9.059 1.00 71.08 66 ALA H CA 1
ATOM 13394 C C . ALA H 2 66 ? -35.867 25.366 10.554 1.00 70.86 66 ALA H C 1
ATOM 13395 O O . ALA H 2 66 ? -36.023 26.531 10.925 1.00 70.89 66 ALA H O 1
ATOM 13397 N N . LEU H 2 67 ? -35.651 24.352 11.396 1.00 71.24 67 LEU H N 1
ATOM 13398 C CA . LEU H 2 67 ? -35.479 24.551 12.841 1.00 73.32 67 LEU H CA 1
ATOM 13399 C C . LEU H 2 67 ? -34.170 25.279 13.122 1.00 77.52 67 LEU H C 1
ATOM 13400 O O . LEU H 2 67 ? -34.164 26.242 13.890 1.00 79.85 67 LEU H O 1
ATOM 13405 N N . LEU H 2 68 ? -33.077 24.822 12.500 1.00 79.92 68 LEU H N 1
ATOM 13406 C CA . LEU H 2 68 ? -31.767 25.473 12.614 1.00 81.61 68 LEU H CA 1
ATOM 13407 C C . LEU H 2 68 ? -31.794 26.940 12.210 1.00 83.25 68 LEU H C 1
ATOM 13408 O O . LEU H 2 68 ? -31.216 27.777 12.912 1.00 84.44 68 LEU H O 1
ATOM 13413 N N . PHE H 2 69 ? -32.472 27.243 11.096 1.00 83.79 69 PHE H N 1
ATOM 13414 C CA . PHE H 2 69 ? -32.719 28.625 10.685 1.00 84.75 69 PHE H CA 1
ATOM 13415 C C . PHE H 2 69 ? -33.466 29.375 11.783 1.00 85.54 69 PHE H C 1
ATOM 13416 O O . PHE H 2 69 ? -33.072 30.483 12.147 1.00 85.95 69 PHE H O 1
ATOM 13424 N N . TYR H 2 70 ? -34.533 28.755 12.292 1.00 86.49 70 TYR H N 1
ATOM 13425 C CA . TYR H 2 70 ? -35.406 29.337 13.314 1.00 88.06 70 TYR H CA 1
ATOM 13426 C C . TYR H 2 70 ? -34.656 29.742 14.585 1.00 89.40 70 TYR H C 1
ATOM 13427 O O . TYR H 2 70 ? -34.854 30.852 15.069 1.00 90.58 70 TYR H O 1
ATOM 13436 N N . ILE H 2 71 ? -33.798 28.860 15.106 1.00 90.01 71 ILE H N 1
ATOM 13437 C CA . ILE H 2 71 ? -33.023 29.145 16.333 1.00 92.39 71 ILE H CA 1
ATOM 13438 C C . ILE H 2 71 ? -32.098 30.354 16.132 1.00 93.82 71 ILE H C 1
ATOM 13439 O O . ILE H 2 71 ? -32.042 31.240 16.991 1.00 94.15 71 ILE H O 1
ATOM 13444 N N . VAL H 2 72 ? -31.409 30.388 14.988 1.00 94.85 72 VAL H N 1
ATOM 13445 C CA . VAL H 2 72 ? -30.527 31.507 14.616 1.00 96.78 72 VAL H CA 1
ATOM 13446 C C . VAL H 2 72 ? -31.327 32.809 14.515 1.00 99.52 72 VAL H C 1
ATOM 13447 O O . VAL H 2 72 ? -30.968 33.803 15.149 1.00 100.75 72 VAL H O 1
ATOM 13451 N N . TRP H 2 73 ? -32.415 32.773 13.743 1.00 101.65 73 TRP H N 1
ATOM 13452 C CA . TRP H 2 73 ? -33.315 33.915 13.541 1.00 103.85 73 TRP H CA 1
ATOM 13453 C C . TRP H 2 73 ? -33.869 34.462 14.858 1.00 104.59 73 TRP H C 1
ATOM 13454 O O . TRP H 2 73 ? -33.920 35.675 15.041 1.00 105.15 73 TRP H O 1
ATOM 13465 N N . GLN H 2 74 ? -34.266 33.569 15.766 1.00 104.88 74 GLN H N 1
ATOM 13466 C CA . GLN H 2 74 ? -34.789 33.969 17.082 1.00 105.74 74 GLN H CA 1
ATOM 13467 C C . GLN H 2 74 ? -33.720 34.565 17.995 1.00 106.31 74 GLN H C 1
ATOM 13468 O O . GLN H 2 74 ? -33.982 35.575 18.644 1.00 107.84 74 GLN H O 1
ATOM 13474 N N . ILE H 2 75 ? -32.528 33.957 18.033 1.00 105.90 75 ILE H N 1
ATOM 13475 C CA . ILE H 2 75 ? -31.387 34.498 18.804 1.00 105.26 75 ILE H CA 1
ATOM 13476 C C . ILE H 2 75 ? -31.104 35.951 18.400 1.00 105.56 75 ILE H C 1
ATOM 13477 O O . ILE H 2 75 ? -31.021 36.830 19.270 1.00 105.29 75 ILE H O 1
ATOM 13482 N N . ILE H 2 76 ? -31.003 36.190 17.087 1.00 104.22 76 ILE H N 1
ATOM 13483 C CA . ILE H 2 76 ? -30.825 37.534 16.511 1.00 104.28 76 ILE H CA 1
ATOM 13484 C C . ILE H 2 76 ? -31.839 38.523 17.097 1.00 105.41 76 ILE H C 1
ATOM 13485 O O . ILE H 2 76 ? -31.435 39.470 17.764 1.00 106.13 76 ILE H O 1
ATOM 13490 N N . TRP H 2 77 ? -33.134 38.275 16.901 1.00 106.16 77 TRP H N 1
ATOM 13491 C CA . TRP H 2 77 ? -34.159 39.266 17.247 1.00 107.92 77 TRP H CA 1
ATOM 13492 C C . TRP H 2 77 ? -34.536 39.335 18.728 1.00 108.22 77 TRP H C 1
ATOM 13493 O O . TRP H 2 77 ? -35.039 40.364 19.176 1.00 109.09 77 TRP H O 1
ATOM 13504 N N . VAL H 2 78 ? -34.290 38.258 19.479 1.00 108.97 78 VAL H N 1
ATOM 13505 C CA . VAL H 2 78 ? -34.463 38.279 20.941 1.00 110.78 78 VAL H CA 1
ATOM 13506 C C . VAL H 2 78 ? -33.346 39.124 21.545 1.00 113.36 78 VAL H C 1
ATOM 13507 O O . VAL H 2 78 ? -33.611 40.030 22.342 1.00 117.69 78 VAL H O 1
ATOM 13511 N N . TYR H 2 79 ? -32.106 38.838 21.148 1.00 112.21 79 TYR H N 1
ATOM 13512 C CA . TYR H 2 79 ? -30.963 39.618 21.615 1.00 112.27 79 TYR H CA 1
ATOM 13513 C C . TYR H 2 79 ? -30.954 41.054 21.107 1.00 113.58 79 TYR H C 1
ATOM 13514 O O . TYR H 2 79 ? -30.562 41.953 21.847 1.00 115.32 79 TYR H O 1
ATOM 13523 N N . SER H 2 80 ? -31.420 41.269 19.875 1.00 113.33 80 SER H N 1
ATOM 13524 C CA . SER H 2 80 ? -31.619 42.616 19.326 1.00 115.57 80 SER H CA 1
ATOM 13525 C C . SER H 2 80 ? -32.500 43.469 20.230 1.00 117.41 80 SER H C 1
ATOM 13526 O O . SER H 2 80 ? -32.174 44.628 20.496 1.00 119.94 80 SER H O 1
ATOM 13529 N N . TYR H 2 81 ? -33.608 42.894 20.698 1.00 118.75 81 TYR H N 1
ATOM 13530 C CA . TYR H 2 81 ? -34.495 43.595 21.618 1.00 120.91 81 TYR H CA 1
ATOM 13531 C C . TYR H 2 81 ? -33.890 43.727 23.012 1.00 121.48 81 TYR H C 1
ATOM 13532 O O . TYR H 2 81 ? -34.074 44.757 23.652 1.00 122.54 81 TYR H O 1
ATOM 13541 N N . LYS H 2 82 ? -33.169 42.697 23.463 1.00 121.16 82 LYS H N 1
ATOM 13542 C CA . LYS H 2 82 ? -32.533 42.703 24.788 1.00 123.63 82 LYS H CA 1
ATOM 13543 C C . LYS H 2 82 ? -31.538 43.858 24.896 1.00 129.50 82 LYS H C 1
ATOM 13544 O O . LYS H 2 82 ? -31.578 44.625 25.862 1.00 132.17 82 LYS H O 1
ATOM 13550 N N . ARG H 2 83 ? -30.676 43.964 23.882 1.00 133.79 83 ARG H N 1
ATOM 13551 C CA . ARG H 2 83 ? -29.683 45.032 23.723 1.00 136.36 83 ARG H CA 1
ATOM 13552 C C . ARG H 2 83 ? -30.352 46.410 23.720 1.00 139.64 83 ARG H C 1
ATOM 13553 O O . ARG H 2 83 ? -29.909 47.318 24.432 1.00 141.86 83 ARG H O 1
ATOM 13561 N N . TYR H 2 84 ? -31.424 46.540 22.936 1.00 140.06 84 TYR H N 1
ATOM 13562 C CA . TYR H 2 84 ? -32.175 47.786 22.824 1.00 140.58 84 TYR H CA 1
ATOM 13563 C C . TYR H 2 84 ? -32.864 48.198 24.128 1.00 141.60 84 TYR H C 1
ATOM 13564 O O . TYR H 2 84 ? -32.814 49.366 24.510 1.00 143.29 84 TYR H O 1
ATOM 13573 N N . ARG H 2 85 ? -33.507 47.238 24.790 1.00 142.62 85 ARG H N 1
ATOM 13574 C CA . ARG H 2 85 ? -34.365 47.495 25.955 1.00 147.17 85 ARG H CA 1
ATOM 13575 C C . ARG H 2 85 ? -33.613 48.033 27.180 1.00 150.92 85 ARG H C 1
ATOM 13576 O O . ARG H 2 85 ? -34.222 48.669 28.048 1.00 154.84 85 ARG H O 1
ATOM 13584 N N . SER H 2 86 ? -32.301 47.785 27.228 1.00 152.11 86 SER H N 1
ATOM 13585 C CA . SER H 2 86 ? -31.411 48.314 28.269 1.00 156.13 86 SER H CA 1
ATOM 13586 C C . SER H 2 86 ? -31.460 49.839 28.350 1.00 159.34 86 SER H C 1
ATOM 13587 O O . SER H 2 86 ? -31.592 50.395 29.440 1.00 160.21 86 SER H O 1
ATOM 13590 N N . GLN H 2 87 ? -31.377 50.492 27.191 1.00 161.52 87 GLN H N 1
ATOM 13591 C CA . GLN H 2 87 ? -31.284 51.951 27.099 1.00 163.99 87 GLN H CA 1
ATOM 13592 C C . GLN H 2 87 ? -32.657 52.586 26.867 1.00 162.59 87 GLN H C 1
ATOM 13593 O O . GLN H 2 87 ? -33.217 53.200 27.772 1.00 163.51 87 GLN H O 1
ATOM 13599 N N . ARG H 2 88 ? -33.195 52.423 25.662 1.00 158.92 88 ARG H N 1
ATOM 13600 C CA . ARG H 2 88 ? -34.475 53.020 25.290 1.00 157.33 88 ARG H CA 1
ATOM 13601 C C . ARG H 2 88 ? -35.644 52.012 25.426 1.00 154.62 88 ARG H C 1
ATOM 13602 O O . ARG H 2 88 ? -35.422 50.800 25.602 1.00 152.55 88 ARG H O 1
ATOM 13610 N N . ASP H 2 89 ? -36.876 52.530 25.391 1.00 152.42 89 ASP H N 1
ATOM 13611 C CA . ASP H 2 89 ? -38.090 51.712 25.303 1.00 150.46 89 ASP H CA 1
ATOM 13612 C C . ASP H 2 89 ? -39.200 52.426 24.516 1.00 150.92 89 ASP H C 1
ATOM 13613 O O . ASP H 2 89 ? -39.849 53.351 25.018 1.00 152.62 89 ASP H O 1
ATOM 13618 N N . ASN H 2 90 ? -39.412 51.969 23.286 1.00 148.85 90 ASN H N 1
ATOM 13619 C CA . ASN H 2 90 ? -40.367 52.577 22.367 1.00 147.48 90 ASN H CA 1
ATOM 13620 C C . ASN H 2 90 ? -41.422 51.557 21.969 1.00 146.66 90 ASN H C 1
ATOM 13621 O O . ASN H 2 90 ? -41.148 50.350 21.946 1.00 145.36 90 ASN H O 1
ATOM 13626 N N . LYS H 2 91 ? -42.621 52.061 21.666 1.00 147.19 91 LYS H N 1
ATOM 13627 C CA . LYS H 2 91 ? -43.760 51.270 21.194 1.00 144.72 91 LYS H CA 1
ATOM 13628 C C . LYS H 2 91 ? -43.423 50.474 19.933 1.00 143.84 91 LYS H C 1
ATOM 13629 O O . LYS H 2 91 ? -43.435 49.239 19.941 1.00 144.69 91 LYS H O 1
ATOM 13635 N N . TRP H 2 92 ? -43.095 51.199 18.868 1.00 142.10 92 TRP H N 1
ATOM 13636 C CA . TRP H 2 92 ? -42.961 50.634 17.531 1.00 138.87 92 TRP H CA 1
ATOM 13637 C C . TRP H 2 92 ? -41.761 49.701 17.365 1.00 136.46 92 TRP H C 1
ATOM 13638 O O . TRP H 2 92 ? -41.815 48.758 16.567 1.00 133.23 92 TRP H O 1
ATOM 13649 N N . VAL H 2 93 ? -40.702 49.957 18.136 1.00 136.45 93 VAL H N 1
ATOM 13650 C CA . VAL H 2 93 ? -39.520 49.082 18.181 1.00 135.23 93 VAL H CA 1
ATOM 13651 C C . VAL H 2 93 ? -39.944 47.707 18.694 1.00 130.65 93 VAL H C 1
ATOM 13652 O O . VAL H 2 93 ? -39.610 46.679 18.089 1.00 128.74 93 VAL H O 1
ATOM 13656 N N . PHE H 2 94 ? -40.699 47.716 19.791 1.00 128.88 94 PHE H N 1
ATOM 13657 C CA . PHE H 2 94 ? -41.299 46.520 20.370 1.00 128.05 94 PHE H CA 1
ATOM 13658 C C . PHE H 2 94 ? -42.242 45.820 19.386 1.00 126.66 94 PHE H C 1
ATOM 13659 O O . PHE H 2 94 ? -42.221 44.594 19.286 1.00 124.95 94 PHE H O 1
ATOM 13667 N N . TYR H 2 95 ? -43.035 46.600 18.651 1.00 127.31 95 TYR H N 1
ATOM 13668 C CA . TYR H 2 95 ? -43.917 46.053 17.619 1.00 124.66 95 TYR H CA 1
ATOM 13669 C C . TYR H 2 95 ? -43.144 45.387 16.492 1.00 121.34 95 TYR H C 1
ATOM 13670 O O . TYR H 2 95 ? -43.527 44.310 16.036 1.00 118.46 95 TYR H O 1
ATOM 13679 N N . LEU H 2 96 ? -42.053 46.026 16.065 1.00 119.80 96 LEU H N 1
ATOM 13680 C CA . LEU H 2 96 ? -41.177 45.487 15.025 1.00 117.83 96 LEU H CA 1
ATOM 13681 C C . LEU H 2 96 ? -40.542 44.156 15.441 1.00 116.03 96 LEU H C 1
ATOM 13682 O O . LEU H 2 96 ? -40.537 43.197 14.659 1.00 115.34 96 LEU H O 1
ATOM 13687 N N . HIS H 2 97 ? -40.023 44.110 16.668 1.00 114.76 97 HIS H N 1
ATOM 13688 C CA . HIS H 2 97 ? -39.403 42.906 17.213 1.00 112.06 97 HIS H CA 1
ATOM 13689 C C . HIS H 2 97 ? -40.411 41.780 17.436 1.00 109.73 97 HIS H C 1
ATOM 13690 O O . HIS H 2 97 ? -40.074 40.607 17.255 1.00 108.67 97 HIS H O 1
ATOM 13697 N N . SER H 2 98 ? -41.639 42.147 17.815 1.00 106.99 98 SER H N 1
ATOM 13698 C CA . SER H 2 98 ? -42.748 41.200 17.923 1.00 102.76 98 SER H CA 1
ATOM 13699 C C . SER H 2 98 ? -43.090 40.609 16.559 1.00 100.03 98 SER H C 1
ATOM 13700 O O . SER H 2 98 ? -43.111 39.386 16.408 1.00 97.50 98 SER H O 1
ATOM 13703 N N . PHE H 2 99 ? -43.321 41.484 15.576 1.00 99.20 99 PHE H N 1
ATOM 13704 C CA . PHE H 2 99 ? -43.604 41.079 14.196 1.00 98.63 99 PHE H CA 1
ATOM 13705 C C . PHE H 2 99 ? -42.536 40.142 13.627 1.00 98.73 99 PHE H C 1
ATOM 13706 O O . PHE H 2 99 ? -42.867 39.141 12.993 1.00 96.65 99 PHE H O 1
ATOM 13714 N N . LEU H 2 100 ? -41.268 40.476 13.863 1.00 101.30 100 LEU H N 1
ATOM 13715 C CA . LEU H 2 100 ? -40.138 39.716 13.324 1.00 101.62 100 LEU H CA 1
ATOM 13716 C C . LEU H 2 100 ? -39.971 38.328 13.954 1.00 101.52 100 LEU H C 1
ATOM 13717 O O . LEU H 2 100 ? -39.579 37.375 13.268 1.00 101.16 100 LEU H O 1
ATOM 13722 N N . VAL H 2 101 ? -40.274 38.229 15.249 1.00 102.12 101 VAL H N 1
ATOM 13723 C CA . VAL H 2 101 ? -40.249 36.963 15.990 1.00 101.49 101 VAL H CA 1
ATOM 13724 C C . VAL H 2 101 ? -41.368 36.011 15.519 1.00 101.02 101 VAL H C 1
ATOM 13725 O O . VAL H 2 101 ? -41.161 34.788 15.426 1.00 100.54 101 VAL H O 1
ATOM 13729 N N . VAL H 2 102 ? -42.532 36.581 15.197 1.00 100.83 102 VAL H N 1
ATOM 13730 C CA . VAL H 2 102 ? -43.667 35.803 14.678 1.00 99.63 102 VAL H CA 1
ATOM 13731 C C . VAL H 2 102 ? -43.676 35.624 13.148 1.00 98.99 102 VAL H C 1
ATOM 13732 O O . VAL H 2 102 ? -44.422 34.786 12.640 1.00 100.05 102 VAL H O 1
ATOM 13736 N N . LEU H 2 103 ? -42.856 36.398 12.429 1.00 97.65 103 LEU H N 1
ATOM 13737 C CA . LEU H 2 103 ? -42.834 36.382 10.949 1.00 96.66 103 LEU H CA 1
ATOM 13738 C C . LEU H 2 103 ? -42.639 35.001 10.286 1.00 96.04 103 LEU H C 1
ATOM 13739 O O . LEU H 2 103 ? -43.325 34.720 9.294 1.00 94.63 103 LEU H O 1
ATOM 13744 N N . PRO H 2 104 ? -41.717 34.145 10.816 1.00 97.12 104 PRO H N 1
ATOM 13745 C CA . PRO H 2 104 ? -41.651 32.787 10.247 1.00 95.67 104 PRO H CA 1
ATOM 13746 C C . PRO H 2 104 ? -42.969 32.008 10.401 1.00 94.21 104 PRO H C 1
ATOM 13747 O O . PRO H 2 104 ? -43.410 31.370 9.437 1.00 94.34 104 PRO H O 1
ATOM 13751 N N . LEU H 2 105 ? -43.590 32.090 11.583 1.00 92.13 105 LEU H N 1
ATOM 13752 C CA . LEU H 2 105 ? -44.916 31.504 11.830 1.00 89.66 105 LEU H CA 1
ATOM 13753 C C . LEU H 2 105 ? -45.977 32.076 10.879 1.00 87.77 105 LEU H C 1
ATOM 13754 O O . LEU H 2 105 ? -46.762 31.307 10.317 1.00 87.51 105 LEU H O 1
ATOM 13759 N N . ILE H 2 106 ? -45.977 33.404 10.685 1.00 85.95 106 ILE H N 1
ATOM 13760 C CA . ILE H 2 106 ? -46.899 34.078 9.745 1.00 84.20 106 ILE H CA 1
ATOM 13761 C C . ILE H 2 106 ? -46.687 33.548 8.329 1.00 83.42 106 ILE H C 1
ATOM 13762 O O . ILE H 2 106 ? -47.653 33.271 7.622 1.00 83.04 106 ILE H O 1
ATOM 13767 N N . LEU H 2 107 ? -45.427 33.393 7.934 1.00 84.24 107 LEU H N 1
ATOM 13768 C CA . LEU H 2 107 ? -45.107 32.871 6.610 1.00 85.29 107 LEU H CA 1
ATOM 13769 C C . LEU H 2 107 ? -45.577 31.428 6.416 1.00 84.27 107 LEU H C 1
ATOM 13770 O O . LEU H 2 107 ? -46.105 31.104 5.351 1.00 85.44 107 LEU H O 1
ATOM 13775 N N . VAL H 2 108 ? -45.419 30.593 7.451 1.00 82.75 108 VAL H N 1
ATOM 13776 C CA . VAL H 2 108 ? -45.870 29.182 7.431 1.00 80.91 108 VAL H CA 1
ATOM 13777 C C . VAL H 2 108 ? -47.385 29.072 7.260 1.00 80.71 108 VAL H C 1
ATOM 13778 O O . VAL H 2 108 ? -47.858 28.282 6.440 1.00 81.85 108 VAL H O 1
ATOM 13782 N N . LYS H 2 109 ? -48.122 29.882 8.018 1.00 79.67 109 LYS H N 1
ATOM 13783 C CA . LYS H 2 109 ? -49.586 29.925 7.947 1.00 77.75 109 LYS H CA 1
ATOM 13784 C C . LYS H 2 109 ? -50.092 30.499 6.624 1.00 79.38 109 LYS H C 1
ATOM 13785 O O . LYS H 2 109 ? -50.964 29.904 5.995 1.00 79.92 109 LYS H O 1
ATOM 13791 N N . VAL H 2 110 ? -49.527 31.632 6.201 1.00 81.22 110 VAL H N 1
ATOM 13792 C CA . VAL H 2 110 ? -49.968 32.350 4.992 1.00 83.25 110 VAL H CA 1
ATOM 13793 C C . VAL H 2 110 ? -49.679 31.565 3.702 1.00 85.06 110 VAL H C 1
ATOM 13794 O O . VAL H 2 110 ? -50.469 31.614 2.755 1.00 85.22 110 VAL H O 1
ATOM 13798 N N . GLU H 2 111 ? -48.569 30.827 3.693 1.00 88.74 111 GLU H N 1
ATOM 13799 C CA . GLU H 2 111 ? -48.071 30.131 2.490 1.00 92.34 111 GLU H CA 1
ATOM 13800 C C . GLU H 2 111 ? -49.109 29.330 1.687 1.00 92.90 111 GLU H C 1
ATOM 13801 O O . GLU H 2 111 ? -49.301 29.639 0.511 1.00 94.65 111 GLU H O 1
ATOM 13807 N N . PRO H 2 112 ? -49.786 28.325 2.307 1.00 91.22 112 PRO H N 1
ATOM 13808 C CA . PRO H 2 112 ? -50.686 27.498 1.494 1.00 93.08 112 PRO H CA 1
ATOM 13809 C C . PRO H 2 112 ? -51.921 28.226 0.934 1.00 97.08 112 PRO H C 1
ATOM 13810 O O . PRO H 2 112 ? -52.605 27.668 0.074 1.00 99.57 112 PRO H O 1
ATOM 13814 N N . THR H 2 113 ? -52.189 29.448 1.404 1.00 100.00 113 THR H N 1
ATOM 13815 C CA . THR H 2 113 ? -53.210 30.315 0.796 1.00 102.76 113 THR H CA 1
ATOM 13816 C C . THR H 2 113 ? -52.737 30.787 -0.584 1.00 107.46 113 THR H C 1
ATOM 13817 O O . THR H 2 113 ? -53.496 30.723 -1.557 1.00 109.93 113 THR H O 1
ATOM 13821 N N . ILE H 2 114 ? -51.487 31.249 -0.653 1.00 109.50 114 ILE H N 1
ATOM 13822 C CA . ILE H 2 114 ? -50.867 31.672 -1.911 1.00 111.84 114 ILE H CA 1
ATOM 13823 C C . ILE H 2 114 ? -50.526 30.440 -2.764 1.00 114.03 114 ILE H C 1
ATOM 13824 O O . ILE H 2 114 ? -50.988 30.312 -3.901 1.00 115.42 114 ILE H O 1
ATOM 13829 N N . ASN H 2 115 ? -49.761 29.524 -2.173 1.00 115.91 115 ASN H N 1
ATOM 13830 C CA . ASN H 2 115 ? -49.068 28.457 -2.890 1.00 116.80 115 ASN H CA 1
ATOM 13831 C C . ASN H 2 115 ? -49.925 27.226 -3.146 1.00 116.65 115 ASN H C 1
ATOM 13832 O O . ASN H 2 115 ? -49.908 26.672 -4.245 1.00 116.64 115 ASN H O 1
ATOM 13837 N N . GLY H 2 116 ? -50.663 26.805 -2.122 1.00 117.09 116 GLY H N 1
ATOM 13838 C CA . GLY H 2 116 ? -51.275 25.483 -2.094 1.00 119.21 116 GLY H CA 1
ATOM 13839 C C . GLY H 2 116 ? -50.310 24.451 -1.537 1.00 121.21 116 GLY H C 1
ATOM 13840 O O . GLY H 2 116 ? -50.639 23.266 -1.455 1.00 122.92 116 GLY H O 1
ATOM 13841 N N . THR H 2 117 ? -49.114 24.911 -1.164 1.00 121.87 117 THR H N 1
ATOM 13842 C CA . THR H 2 117 ? -48.060 24.071 -0.581 1.00 119.74 117 THR H CA 1
ATOM 13843 C C . THR H 2 117 ? -47.442 24.737 0.649 1.00 117.26 117 THR H C 1
ATOM 13844 O O . THR H 2 117 ? -47.682 25.921 0.916 1.00 117.96 117 THR H O 1
ATOM 13848 N N . GLN H 2 118 ? -46.638 23.964 1.378 1.00 112.80 118 GLN H N 1
ATOM 13849 C CA . GLN H 2 118 ? -46.023 24.396 2.636 1.00 110.60 118 GLN H CA 1
ATOM 13850 C C . GLN H 2 118 ? -44.925 25.447 2.439 1.00 108.96 118 GLN H C 1
ATOM 13851 O O . GLN H 2 118 ? -44.409 25.622 1.331 1.00 111.32 118 GLN H O 1
ATOM 13857 N N . SER H 2 119 ? -44.597 26.155 3.520 1.00 105.49 119 SER H N 1
ATOM 13858 C CA . SER H 2 119 ? -43.424 27.030 3.573 1.00 102.96 119 SER H CA 1
ATOM 13859 C C . SER H 2 119 ? -42.167 26.206 3.819 1.00 99.97 119 SER H C 1
ATOM 13860 O O . SER H 2 119 ? -42.229 25.124 4.417 1.00 98.40 119 SER H O 1
ATOM 13863 N N . LEU H 2 120 ? -41.033 26.727 3.360 1.00 96.66 120 LEU H N 1
ATOM 13864 C CA . LEU H 2 120 ? -39.726 26.120 3.612 1.00 91.86 120 LEU H CA 1
ATOM 13865 C C . LEU H 2 120 ? -39.317 26.259 5.083 1.00 87.97 120 LEU H C 1
ATOM 13866 O O . LEU H 2 120 ? -38.610 25.399 5.615 1.00 86.51 120 LEU H O 1
ATOM 13871 N N . LEU H 2 121 ? -39.790 27.327 5.732 1.00 85.11 121 LEU H N 1
ATOM 13872 C CA . LEU H 2 121 ? -39.495 27.606 7.140 1.00 82.56 121 LEU H CA 1
ATOM 13873 C C . LEU H 2 121 ? -40.235 26.693 8.124 1.00 79.97 121 LEU H C 1
ATOM 13874 O O . LEU H 2 121 ? -39.913 26.681 9.319 1.00 79.45 121 LEU H O 1
ATOM 13879 N N . ASN H 2 122 ? -41.213 25.941 7.614 1.00 76.06 122 ASN H N 1
ATOM 13880 C CA . ASN H 2 122 ? -42.037 25.036 8.413 1.00 74.18 122 ASN H CA 1
ATOM 13881 C C . ASN H 2 122 ? -41.293 23.826 8.990 1.00 74.47 122 ASN H C 1
ATOM 13882 O O . ASN H 2 122 ? -40.623 23.078 8.272 1.00 75.16 122 ASN H O 1
ATOM 13887 N N . PHE H 2 123 ? -41.433 23.660 10.302 1.00 74.34 123 PHE H N 1
ATOM 13888 C CA . PHE H 2 123 ? -40.957 22.494 11.047 1.00 73.09 123 PHE H CA 1
ATOM 13889 C C . PHE H 2 123 ? -41.987 22.199 12.141 1.00 72.69 123 PHE H C 1
ATOM 13890 O O . PHE H 2 123 ? -42.818 23.058 12.432 1.00 72.43 123 PHE H O 1
ATOM 13898 N N . LEU H 2 124 ? -41.916 21.020 12.759 1.00 71.96 124 LEU H N 1
ATOM 13899 C CA . LEU H 2 124 ? -42.999 20.508 13.596 1.00 71.87 124 LEU H CA 1
ATOM 13900 C C . LEU H 2 124 ? -43.491 21.429 14.720 1.00 73.03 124 LEU H C 1
ATOM 13901 O O . LEU H 2 124 ? -44.623 21.926 14.651 1.00 75.64 124 LEU H O 1
ATOM 13906 N N . GLY H 2 125 ? -42.667 21.690 15.727 1.00 72.78 125 GLY H N 1
ATOM 13907 C CA . GLY H 2 125 ? -43.127 22.473 16.880 1.00 73.04 125 GLY H CA 1
ATOM 13908 C C . GLY H 2 125 ? -43.342 23.975 16.707 1.00 74.06 125 GLY H C 1
ATOM 13909 O O . GLY H 2 125 ? -43.597 24.669 17.699 1.00 74.06 125 GLY H O 1
ATOM 13910 N N . ILE H 2 126 ? -43.256 24.468 15.463 1.00 74.88 126 ILE H N 1
ATOM 13911 C CA . ILE H 2 126 ? -43.149 25.917 15.162 1.00 77.66 126 ILE H CA 1
ATOM 13912 C C . ILE H 2 126 ? -44.235 26.791 15.805 1.00 79.64 126 ILE H C 1
ATOM 13913 O O . ILE H 2 126 ? -43.939 27.871 16.331 1.00 80.97 126 ILE H O 1
ATOM 13918 N N . SER H 2 127 ? -45.470 26.297 15.783 1.00 81.13 127 SER H N 1
ATOM 13919 C CA . SER H 2 127 ? -46.619 27.026 16.307 1.00 82.75 127 SER H CA 1
ATOM 13920 C C . SER H 2 127 ? -46.572 27.174 17.821 1.00 84.21 127 SER H C 1
ATOM 13921 O O . SER H 2 127 ? -47.084 28.147 18.368 1.00 85.30 127 SER H O 1
ATOM 13924 N N . TYR H 2 128 ? -45.932 26.215 18.482 1.00 84.75 128 TYR H N 1
ATOM 13925 C CA . TYR H 2 128 ? -45.874 26.176 19.938 1.00 86.06 128 TYR H CA 1
ATOM 13926 C C . TYR H 2 128 ? -44.594 26.793 20.480 1.00 87.86 128 TYR H C 1
ATOM 13927 O O . TYR H 2 128 ? -44.583 27.314 21.600 1.00 89.13 128 TYR H O 1
ATOM 13936 N N . LEU H 2 129 ? -43.528 26.733 19.679 1.00 88.20 129 LEU H N 1
ATOM 13937 C CA . LEU H 2 129 ? -42.254 27.389 19.996 1.00 89.46 129 LEU H CA 1
ATOM 13938 C C . LEU H 2 129 ? -42.337 28.913 19.946 1.00 89.75 129 LEU H C 1
ATOM 13939 O O . LEU H 2 129 ? -41.772 29.583 20.814 1.00 90.58 129 LEU H O 1
ATOM 13944 N N . THR H 2 130 ? -43.048 29.440 18.946 1.00 88.55 130 THR H N 1
ATOM 13945 C CA . THR H 2 130 ? -43.201 30.881 18.737 1.00 89.57 130 THR H CA 1
ATOM 13946 C C . THR H 2 130 ? -43.762 31.603 19.963 1.00 90.65 130 THR H C 1
ATOM 13947 O O . THR H 2 130 ? -43.309 32.690 20.288 1.00 91.47 130 THR H O 1
ATOM 13951 N N . PHE H 2 131 ? -44.708 30.977 20.662 1.00 92.23 131 PHE H N 1
ATOM 13952 C CA . PHE H 2 131 ? -45.254 31.532 21.908 1.00 95.66 131 PHE H CA 1
ATOM 13953 C C . PHE H 2 131 ? -44.196 31.743 22.986 1.00 96.92 131 PHE H C 1
ATOM 13954 O O . PHE H 2 131 ? -44.276 32.703 23.756 1.00 98.09 131 PHE H O 1
ATOM 13962 N N . ARG H 2 132 ? -43.225 30.830 23.043 1.00 97.26 132 ARG H N 1
ATOM 13963 C CA . ARG H 2 132 ? -42.110 30.916 23.992 1.00 97.78 132 ARG H CA 1
ATOM 13964 C C . ARG H 2 132 ? -41.184 32.078 23.621 1.00 98.72 132 ARG H C 1
ATOM 13965 O O . ARG H 2 132 ? -40.781 32.852 24.496 1.00 99.44 132 ARG H O 1
ATOM 13973 N N . ALA H 2 133 ? -40.913 32.214 22.319 1.00 98.73 133 ALA H N 1
ATOM 13974 C CA . ALA H 2 133 ? -40.097 33.291 21.755 1.00 100.15 133 ALA H CA 1
ATOM 13975 C C . ALA H 2 133 ? -40.687 34.705 21.937 1.00 101.96 133 ALA H C 1
ATOM 13976 O O . ALA H 2 133 ? -40.014 35.565 22.515 1.00 104.65 133 ALA H O 1
ATOM 13978 N N . VAL H 2 134 ? -41.925 34.936 21.477 1.00 102.64 134 VAL H N 1
ATOM 13979 C CA . VAL H 2 134 ? -42.603 36.244 21.641 1.00 105.79 134 VAL H CA 1
ATOM 13980 C C . VAL H 2 134 ? -42.769 36.570 23.116 1.00 108.24 134 VAL H C 1
ATOM 13981 O O . VAL H 2 134 ? -42.634 37.728 23.509 1.00 111.45 134 VAL H O 1
ATOM 13985 N N . GLY H 2 135 ? -43.050 35.535 23.911 1.00 108.82 135 GLY H N 1
ATOM 13986 C CA . GLY H 2 135 ? -43.150 35.625 25.368 1.00 111.54 135 GLY H CA 1
ATOM 13987 C C . GLY H 2 135 ? -42.050 36.456 25.995 1.00 114.38 135 GLY H C 1
ATOM 13988 O O . GLY H 2 135 ? -42.318 37.317 26.837 1.00 117.06 135 GLY H O 1
ATOM 13989 N N . MET H 2 136 ? -40.816 36.214 25.555 1.00 115.44 136 MET H N 1
ATOM 13990 C CA . MET H 2 136 ? -39.669 36.994 26.019 1.00 116.68 136 MET H CA 1
ATOM 13991 C C . MET H 2 136 ? -39.616 38.441 25.545 1.00 116.17 136 MET H C 1
ATOM 13992 O O . MET H 2 136 ? -39.226 39.314 26.320 1.00 116.27 136 MET H O 1
ATOM 13997 N N . ILE H 2 137 ? -40.012 38.695 24.298 1.00 114.33 137 ILE H N 1
ATOM 13998 C CA . ILE H 2 137 ? -40.140 40.065 23.793 1.00 114.98 137 ILE H CA 1
ATOM 13999 C C . ILE H 2 137 ? -41.165 40.857 24.622 1.00 116.98 137 ILE H C 1
ATOM 14000 O O . ILE H 2 137 ? -40.889 41.997 25.009 1.00 119.94 137 ILE H O 1
ATOM 14005 N N . ILE H 2 138 ? -42.307 40.230 24.925 1.00 118.38 138 ILE H N 1
ATOM 14006 C CA . ILE H 2 138 ? -43.349 40.834 25.773 1.00 121.16 138 ILE H CA 1
ATOM 14007 C C . ILE H 2 138 ? -42.847 41.039 27.211 1.00 122.14 138 ILE H C 1
ATOM 14008 O O . ILE H 2 138 ? -43.082 42.099 27.801 1.00 124.86 138 ILE H O 1
ATOM 14013 N N . GLU H 2 139 ? -42.153 40.037 27.760 1.00 120.61 139 GLU H N 1
ATOM 14014 C CA . GLU H 2 139 ? -41.651 40.109 29.136 1.00 121.68 139 GLU H CA 1
ATOM 14015 C C . GLU H 2 139 ? -40.536 41.141 29.327 1.00 123.99 139 GLU H C 1
ATOM 14016 O O . GLU H 2 139 ? -40.429 41.743 30.400 1.00 126.90 139 GLU H O 1
ATOM 14022 N N . MET H 2 140 ? -39.728 41.348 28.286 1.00 123.84 140 MET H N 1
ATOM 14023 C CA . MET H 2 140 ? -38.697 42.394 28.281 1.00 125.56 140 MET H CA 1
ATOM 14024 C C . MET H 2 140 ? -39.317 43.782 28.163 1.00 127.03 140 MET H C 1
ATOM 14025 O O . MET H 2 140 ? -38.850 44.723 28.812 1.00 130.86 140 MET H O 1
ATOM 14030 N N . ARG H 2 141 ? -40.367 43.888 27.344 1.00 125.44 141 ARG H N 1
ATOM 14031 C CA . ARG H 2 141 ? -41.133 45.125 27.165 1.00 127.73 141 ARG H CA 1
ATOM 14032 C C . ARG H 2 141 ? -41.720 45.634 28.479 1.00 129.04 141 ARG H C 1
ATOM 14033 O O . ARG H 2 141 ? -41.638 46.832 28.777 1.00 128.52 141 ARG H O 1
ATOM 14041 N N . ASP H 2 142 ? -42.295 44.714 29.254 1.00 131.09 142 ASP H N 1
ATOM 14042 C CA . ASP H 2 142 ? -42.910 45.031 30.543 1.00 135.25 142 ASP H CA 1
ATOM 14043 C C . ASP H 2 142 ? -41.877 45.248 31.655 1.00 138.20 142 ASP H C 1
ATOM 14044 O O . ASP H 2 142 ? -42.240 45.569 32.789 1.00 141.59 142 ASP H O 1
ATOM 14049 N N . GLY H 2 143 ? -40.599 45.066 31.323 1.00 138.81 143 GLY H N 1
ATOM 14050 C CA . GLY H 2 143 ? -39.498 45.285 32.259 1.00 141.33 143 GLY H CA 1
ATOM 14051 C C . GLY H 2 143 ? -39.414 44.264 33.379 1.00 142.13 143 GLY H C 1
ATOM 14052 O O . GLY H 2 143 ? -38.696 44.475 34.362 1.00 144.60 143 GLY H O 1
ATOM 14053 N N . VAL H 2 144 ? -40.145 43.159 33.227 1.00 140.68 144 VAL H N 1
ATOM 14054 C CA . VAL H 2 144 ? -40.156 42.082 34.213 1.00 139.62 144 VAL H CA 1
ATOM 14055 C C . VAL H 2 144 ? -39.025 41.063 33.957 1.00 138.57 144 VAL H C 1
ATOM 14056 O O . VAL H 2 144 ? -38.707 40.249 34.832 1.00 138.34 144 VAL H O 1
ATOM 14060 N N . LEU H 2 145 ? -38.436 41.121 32.761 1.00 138.40 145 LEU H N 1
ATOM 14061 C CA . LEU H 2 145 ? -37.238 40.351 32.418 1.00 139.70 145 LEU H CA 1
ATOM 14062 C C . LEU H 2 145 ? -36.082 41.277 32.046 1.00 141.52 145 LEU H C 1
ATOM 14063 O O . LEU H 2 145 ? -36.250 42.209 31.255 1.00 141.91 145 LEU H O 1
ATOM 14068 N N . LYS H 2 146 ? -34.915 41.001 32.624 1.00 142.36 146 LYS H N 1
ATOM 14069 C CA . LYS H 2 146 ? -33.696 41.785 32.399 1.00 141.91 146 LYS H CA 1
ATOM 14070 C C . LYS H 2 146 ? -32.454 40.914 32.153 1.00 140.18 146 LYS H C 1
ATOM 14071 O O . LYS H 2 146 ? -31.727 41.152 31.191 1.00 139.42 146 LYS H O 1
ATOM 14077 N N . GLU H 2 147 ? -32.229 39.917 33.010 1.00 139.52 147 GLU H N 1
ATOM 14078 C CA . GLU H 2 147 ? -31.047 39.043 32.916 1.00 139.77 147 GLU H CA 1
ATOM 14079 C C . GLU H 2 147 ? -31.417 37.676 32.351 1.00 136.57 147 GLU H C 1
ATOM 14080 O O . GLU H 2 147 ? -32.388 37.065 32.816 1.00 136.80 147 GLU H O 1
ATOM 14086 N N . PHE H 2 148 ? -30.648 37.203 31.365 1.00 131.82 148 PHE H N 1
ATOM 14087 C CA . PHE H 2 148 ? -30.704 35.796 30.933 1.00 127.42 148 PHE H CA 1
ATOM 14088 C C . PHE H 2 148 ? -29.513 35.325 30.098 1.00 123.78 148 PHE H C 1
ATOM 14089 O O . PHE H 2 148 ? -29.023 36.058 29.232 1.00 122.44 148 PHE H O 1
ATOM 14097 N N . THR H 2 149 ? -29.066 34.096 30.379 1.00 120.99 149 THR H N 1
ATOM 14098 C CA . THR H 2 149 ? -28.077 33.376 29.560 1.00 119.08 149 THR H CA 1
ATOM 14099 C C . THR H 2 149 ? -28.711 32.968 28.226 1.00 115.99 149 THR H C 1
ATOM 14100 O O . THR H 2 149 ? -29.933 32.851 28.130 1.00 116.22 149 THR H O 1
ATOM 14104 N N . LEU H 2 150 ? -27.877 32.756 27.206 1.00 114.04 150 LEU H N 1
ATOM 14105 C CA . LEU H 2 150 ? -28.282 32.066 25.974 1.00 110.36 150 LEU H CA 1
ATOM 14106 C C . LEU H 2 150 ? -28.748 30.638 26.290 1.00 108.48 150 LEU H C 1
ATOM 14107 O O . LEU H 2 150 ? -29.675 30.129 25.655 1.00 106.47 150 LEU H O 1
ATOM 14112 N N . GLY H 2 151 ? -28.099 30.015 27.276 1.00 108.80 151 GLY H N 1
ATOM 14113 C CA . GLY H 2 151 ? -28.475 28.702 27.801 1.00 107.25 151 GLY H CA 1
ATOM 14114 C C . GLY H 2 151 ? -29.869 28.665 28.396 1.00 104.93 151 GLY H C 1
ATOM 14115 O O . GLY H 2 151 ? -30.641 27.758 28.100 1.00 104.85 151 GLY H O 1
ATOM 14116 N N . GLU H 2 152 ? -30.188 29.658 29.225 1.00 104.20 152 GLU H N 1
ATOM 14117 C CA . GLU H 2 152 ? -31.515 29.796 29.842 1.00 104.78 152 GLU H CA 1
ATOM 14118 C C . GLU H 2 152 ? -32.632 30.009 28.809 1.00 105.05 152 GLU H C 1
ATOM 14119 O O . GLU H 2 152 ? -33.720 29.442 28.945 1.00 104.56 152 GLU H O 1
ATOM 14125 N N . PHE H 2 153 ? -32.347 30.828 27.794 1.00 105.01 153 PHE H N 1
ATOM 14126 C CA . PHE H 2 153 ? -33.269 31.114 26.690 1.00 103.07 153 PHE H CA 1
ATOM 14127 C C . PHE H 2 153 ? -33.486 29.881 25.816 1.00 101.77 153 PHE H C 1
ATOM 14128 O O . PHE H 2 153 ? -34.619 29.573 25.468 1.00 100.98 153 PHE H O 1
ATOM 14136 N N . LEU H 2 154 ? -32.405 29.180 25.481 1.00 102.14 154 LEU H N 1
ATOM 14137 C CA . LEU H 2 154 ? -32.473 27.964 24.665 1.00 101.16 154 LEU H CA 1
ATOM 14138 C C . LEU H 2 154 ? -33.165 26.799 25.365 1.00 100.54 154 LEU H C 1
ATOM 14139 O O . LEU H 2 154 ? -34.003 26.147 24.745 1.00 98.12 154 LEU H O 1
ATOM 14144 N N . ARG H 2 155 ? -32.827 26.549 26.637 1.00 103.08 155 ARG H N 1
ATOM 14145 C CA . ARG H 2 155 ? -33.467 25.489 27.448 1.00 105.83 155 ARG H CA 1
ATOM 14146 C C . ARG H 2 155 ? -34.981 25.656 27.495 1.00 108.35 155 ARG H C 1
ATOM 14147 O O . ARG H 2 155 ? -35.717 24.675 27.411 1.00 110.92 155 ARG H O 1
ATOM 14155 N N . PHE H 2 156 ? -35.424 26.904 27.650 1.00 107.85 156 PHE H N 1
ATOM 14156 C CA . PHE H 2 156 ? -36.834 27.245 27.703 1.00 104.78 156 PHE H CA 1
ATOM 14157 C C . PHE H 2 156 ? -37.492 27.084 26.338 1.00 102.14 156 PHE H C 1
ATOM 14158 O O . PHE H 2 156 ? -38.396 26.276 26.189 1.00 100.92 156 PHE H O 1
ATOM 14166 N N . MET H 2 157 ? -37.016 27.828 25.347 1.00 102.32 157 MET H N 1
ATOM 14167 C CA . MET H 2 157 ? -37.671 27.900 24.044 1.00 103.00 157 MET H CA 1
ATOM 14168 C C . MET H 2 157 ? -37.775 26.542 23.351 1.00 102.36 157 MET H C 1
ATOM 14169 O O . MET H 2 157 ? -38.815 26.219 22.774 1.00 103.37 157 MET H O 1
ATOM 14174 N N . LEU H 2 158 ? -36.713 25.747 23.414 1.00 100.82 158 LEU H N 1
ATOM 14175 C CA . LEU H 2 158 ? -36.746 24.413 22.813 1.00 98.11 158 LEU H CA 1
ATOM 14176 C C . LEU H 2 158 ? -36.613 23.285 23.845 1.00 96.17 158 LEU H C 1
ATOM 14177 O O . LEU H 2 158 ? -35.808 22.361 23.699 1.00 95.36 158 LEU H O 1
ATOM 14182 N N . PHE H 2 159 ? -37.425 23.401 24.902 1.00 93.98 159 PHE H N 1
ATOM 14183 C CA . PHE H 2 159 ? -37.637 22.361 25.923 1.00 91.83 159 PHE H CA 1
ATOM 14184 C C . PHE H 2 159 ? -38.173 21.104 25.250 1.00 89.72 159 PHE H C 1
ATOM 14185 O O . PHE H 2 159 ? -39.129 21.175 24.476 1.00 88.76 159 PHE H O 1
ATOM 14193 N N . MET H 2 160 ? -37.536 19.969 25.527 1.00 87.55 160 MET H N 1
ATOM 14194 C CA . MET H 2 160 ? -37.784 18.711 24.799 1.00 85.19 160 MET H CA 1
ATOM 14195 C C . MET H 2 160 ? -39.197 18.072 24.912 1.00 83.02 160 MET H C 1
ATOM 14196 O O . MET H 2 160 ? -39.768 17.700 23.883 1.00 80.79 160 MET H O 1
ATOM 14201 N N . PRO H 2 161 ? -39.753 17.921 26.144 1.00 83.04 161 PRO H N 1
ATOM 14202 C CA . PRO H 2 161 ? -41.064 17.249 26.264 1.00 82.53 161 PRO H CA 1
ATOM 14203 C C . PRO H 2 161 ? -42.247 18.021 25.664 1.00 81.68 161 PRO H C 1
ATOM 14204 O O . PRO H 2 161 ? -43.226 17.408 25.224 1.00 81.36 161 PRO H O 1
ATOM 14208 N N . THR H 2 162 ? -42.147 19.345 25.643 1.00 80.23 162 THR H N 1
ATOM 14209 C CA . THR H 2 162 ? -43.233 20.198 25.174 1.00 78.47 162 THR H CA 1
ATOM 14210 C C . THR H 2 162 ? -42.933 20.797 23.792 1.00 77.82 162 THR H C 1
ATOM 14211 O O . THR H 2 162 ? -43.458 21.859 23.436 1.00 77.71 162 THR H O 1
ATOM 14215 N N . PHE H 2 163 ? -42.095 20.107 23.014 1.00 78.04 163 PHE H N 1
ATOM 14216 C CA . PHE H 2 163 ? -41.581 20.654 21.753 1.00 77.62 163 PHE H CA 1
ATOM 14217 C C . PHE H 2 163 ? -42.648 20.703 20.659 1.00 76.78 163 PHE H C 1
ATOM 14218 O O . PHE H 2 163 ? -43.000 21.782 20.170 1.00 76.78 163 PHE H O 1
ATOM 14226 N N . THR H 2 164 ? -43.154 19.526 20.310 1.00 75.65 164 THR H N 1
ATOM 14227 C CA . THR H 2 164 ? -43.973 19.312 19.116 1.00 75.10 164 THR H CA 1
ATOM 14228 C C . THR H 2 164 ? -45.341 19.991 19.161 1.00 75.95 164 THR H C 1
ATOM 14229 O O . THR H 2 164 ? -45.797 20.559 18.172 1.00 77.20 164 THR H O 1
ATOM 14233 N N . SER H 2 165 ? -45.975 19.949 20.326 1.00 76.26 165 SER H N 1
ATOM 14234 C CA . SER H 2 165 ? -47.346 20.436 20.523 1.00 75.42 165 SER H CA 1
ATOM 14235 C C . SER H 2 165 ? -47.634 20.743 21.994 1.00 75.52 165 SER H C 1
ATOM 14236 O O . SER H 2 165 ? -48.701 21.274 22.328 1.00 76.44 165 SER H O 1
ATOM 14239 N N . GLY H 2 166 ? -46.664 20.414 22.854 1.00 75.58 166 GLY H N 1
ATOM 14240 C CA . GLY H 2 166 ? -46.825 20.380 24.309 1.00 75.07 166 GLY H CA 1
ATOM 14241 C C . GLY H 2 166 ? -47.165 21.723 24.903 1.00 75.93 166 GLY H C 1
ATOM 14242 O O . GLY H 2 166 ? -47.024 22.740 24.220 1.00 75.52 166 GLY H O 1
ATOM 14243 N N . PRO H 2 167 ? -47.606 21.738 26.179 1.00 77.33 167 PRO H N 1
ATOM 14244 C CA . PRO H 2 167 ? -48.130 22.935 26.852 1.00 79.57 167 PRO H CA 1
ATOM 14245 C C . PRO H 2 167 ? -47.266 24.188 26.666 1.00 81.66 167 PRO H C 1
ATOM 14246 O O . PRO H 2 167 ? -46.044 24.121 26.782 1.00 82.99 167 PRO H O 1
ATOM 14250 N N . ILE H 2 168 ? -47.918 25.305 26.345 1.00 83.13 168 ILE H N 1
ATOM 14251 C CA . ILE H 2 168 ? -47.262 26.604 26.196 1.00 85.18 168 ILE H CA 1
ATOM 14252 C C . ILE H 2 168 ? -46.772 27.093 27.567 1.00 88.11 168 ILE H C 1
ATOM 14253 O O . ILE H 2 168 ? -47.487 26.978 28.562 1.00 89.75 168 ILE H O 1
ATOM 14258 N N . ASP H 2 169 ? -45.548 27.613 27.617 1.00 91.14 169 ASP H N 1
ATOM 14259 C CA . ASP H 2 169 ? -44.969 28.106 28.865 1.00 93.87 169 ASP H CA 1
ATOM 14260 C C . ASP H 2 169 ? -44.496 29.558 28.774 1.00 96.53 169 ASP H C 1
ATOM 14261 O O . ASP H 2 169 ? -44.268 30.087 27.682 1.00 95.39 169 ASP H O 1
ATOM 14266 N N . ARG H 2 170 ? -44.376 30.188 29.940 1.00 100.52 170 ARG H N 1
ATOM 14267 C CA . ARG H 2 170 ? -43.845 31.547 30.083 1.00 104.68 170 ARG H CA 1
ATOM 14268 C C . ARG H 2 170 ? -42.451 31.443 30.696 1.00 107.29 170 ARG H C 1
ATOM 14269 O O . ARG H 2 170 ? -42.208 30.550 31.521 1.00 107.74 170 ARG H O 1
ATOM 14277 N N . PHE H 2 171 ? -41.552 32.353 30.297 1.00 108.85 171 PHE H N 1
ATOM 14278 C CA . PHE H 2 171 ? -40.137 32.281 30.693 1.00 108.37 171 PHE H CA 1
ATOM 14279 C C . PHE H 2 171 ? -39.893 32.386 32.203 1.00 108.30 171 PHE H C 1
ATOM 14280 O O . PHE H 2 171 ? -39.235 31.515 32.771 1.00 107.93 171 PHE H O 1
ATOM 14288 N N . LYS H 2 172 ? -40.419 33.441 32.833 1.00 108.51 172 LYS H N 1
ATOM 14289 C CA . LYS H 2 172 ? -40.186 33.702 34.259 1.00 110.94 172 LYS H CA 1
ATOM 14290 C C . LYS H 2 172 ? -40.554 32.497 35.127 1.00 110.82 172 LYS H C 1
ATOM 14291 O O . LYS H 2 172 ? -39.804 32.130 36.040 1.00 112.64 172 LYS H O 1
ATOM 14297 N N . ARG H 2 173 ? -41.690 31.880 34.810 1.00 109.60 173 ARG H N 1
ATOM 14298 C CA . ARG H 2 173 ? -42.200 30.731 35.546 1.00 110.68 173 ARG H CA 1
ATOM 14299 C C . ARG H 2 173 ? -41.383 29.461 35.256 1.00 111.63 173 ARG H C 1
ATOM 14300 O O . ARG H 2 173 ? -41.056 28.725 36.184 1.00 113.08 173 ARG H O 1
ATOM 14308 N N . PHE H 2 174 ? -41.036 29.228 33.986 1.00 112.43 174 PHE H N 1
ATOM 14309 C CA . PHE H 2 174 ? -40.214 28.066 33.598 1.00 113.97 174 PHE H CA 1
ATOM 14310 C C . PHE H 2 174 ? -38.817 28.163 34.193 1.00 117.54 174 PHE H C 1
ATOM 14311 O O . PHE H 2 174 ? -38.285 27.164 34.684 1.00 119.89 174 PHE H O 1
ATOM 14319 N N . ASN H 2 175 ? -38.235 29.362 34.137 1.00 119.53 175 ASN H N 1
ATOM 14320 C CA . ASN H 2 175 ? -36.861 29.578 34.572 1.00 119.78 175 ASN H CA 1
ATOM 14321 C C . ASN H 2 175 ? -36.701 29.369 36.072 1.00 121.41 175 ASN H C 1
ATOM 14322 O O . ASN H 2 175 ? -35.788 28.659 36.488 1.00 121.84 175 ASN H O 1
ATOM 14327 N N . GLU H 2 176 ? -37.605 29.955 36.859 1.00 121.53 176 GLU H N 1
ATOM 14328 C CA . GLU H 2 176 ? -37.605 29.804 38.315 1.00 121.86 176 GLU H CA 1
ATOM 14329 C C . GLU H 2 176 ? -37.782 28.348 38.754 1.00 119.24 176 GLU H C 1
ATOM 14330 O O . GLU H 2 176 ? -37.119 27.899 39.690 1.00 118.60 176 GLU H O 1
ATOM 14336 N N . ASP H 2 177 ? -38.669 27.630 38.062 1.00 116.81 177 ASP H N 1
ATOM 14337 C CA . ASP H 2 177 ? -38.935 26.200 38.292 1.00 116.64 177 ASP H CA 1
ATOM 14338 C C . ASP H 2 177 ? -37.673 25.366 38.054 1.00 118.66 177 ASP H C 1
ATOM 14339 O O . ASP H 2 177 ? -37.342 24.486 38.853 1.00 119.43 177 ASP H O 1
ATOM 14344 N N . TYR H 2 178 ? -36.976 25.664 36.957 1.00 121.00 178 TYR H N 1
ATOM 14345 C CA . TYR H 2 178 ? -35.714 25.015 36.602 1.00 122.57 178 TYR H CA 1
ATOM 14346 C C . TYR H 2 178 ? -34.587 25.423 37.552 1.00 126.11 178 TYR H C 1
ATOM 14347 O O . TYR H 2 178 ? -33.704 24.619 37.852 1.00 127.94 178 TYR H O 1
ATOM 14356 N N . GLN H 2 179 ? -34.640 26.672 38.019 1.00 128.44 179 GLN H N 1
ATOM 14357 C CA . GLN H 2 179 ? -33.605 27.279 38.867 1.00 129.78 179 GLN H CA 1
ATOM 14358 C C . GLN H 2 179 ? -33.510 26.598 40.235 1.00 131.61 179 GLN H C 1
ATOM 14359 O O . GLN H 2 179 ? -32.404 26.327 40.714 1.00 134.71 179 GLN H O 1
ATOM 14365 N N . SER H 2 180 ? -34.665 26.340 40.848 1.00 129.80 180 SER H N 1
ATOM 14366 C CA . SER H 2 180 ? -34.735 25.657 42.140 1.00 129.22 180 SER H CA 1
ATOM 14367 C C . SER H 2 180 ? -35.327 24.259 42.005 1.00 126.60 180 SER H C 1
ATOM 14368 O O . SER H 2 180 ? -36.521 24.092 41.761 1.00 123.48 180 SER H O 1
ATOM 14371 N N . ILE H 2 181 ? -34.454 23.269 42.139 1.00 127.57 181 ILE H N 1
ATOM 14372 C CA . ILE H 2 181 ? -34.819 21.853 42.105 1.00 127.67 181 ILE H CA 1
ATOM 14373 C C . ILE H 2 181 ? -35.714 21.543 43.311 1.00 128.07 181 ILE H C 1
ATOM 14374 O O . ILE H 2 181 ? -35.334 21.836 44.448 1.00 129.49 181 ILE H O 1
ATOM 14379 N N . PRO H 2 182 ? -36.914 20.982 43.062 1.00 127.09 182 PRO H N 1
ATOM 14380 C CA . PRO H 2 182 ? -37.838 20.591 44.130 1.00 129.42 182 PRO H CA 1
ATOM 14381 C C . PRO H 2 182 ? -37.230 19.571 45.097 1.00 131.13 182 PRO H C 1
ATOM 14382 O O . PRO H 2 182 ? -36.406 18.752 44.695 1.00 130.38 182 PRO H O 1
ATOM 14386 N N . ASN H 2 183 ? -37.650 19.644 46.358 1.00 134.26 183 ASN H N 1
ATOM 14387 C CA . ASN H 2 183 ? -37.125 18.808 47.444 1.00 135.75 183 ASN H CA 1
ATOM 14388 C C . ASN H 2 183 ? -37.530 17.329 47.326 1.00 134.69 183 ASN H C 1
ATOM 14389 O O . ASN H 2 183 ? -38.440 16.983 46.567 1.00 132.01 183 ASN H O 1
ATOM 14394 N N . ARG H 2 184 ? -36.845 16.486 48.103 1.00 137.68 184 ARG H N 1
ATOM 14395 C CA . ARG H 2 184 ? -36.847 15.024 47.951 1.00 139.22 184 ARG H CA 1
ATOM 14396 C C . ARG H 2 184 ? -38.209 14.356 47.781 1.00 139.23 184 ARG H C 1
ATOM 14397 O O . ARG H 2 184 ? -38.397 13.597 46.830 1.00 138.14 184 ARG H O 1
ATOM 14405 N N . ASP H 2 185 ? -39.152 14.641 48.678 1.00 143.45 185 ASP H N 1
ATOM 14406 C CA . ASP H 2 185 ? -40.466 13.980 48.635 1.00 147.41 185 ASP H CA 1
ATOM 14407 C C . ASP H 2 185 ? -41.479 14.617 47.671 1.00 146.82 185 ASP H C 1
ATOM 14408 O O . ASP H 2 185 ? -42.401 13.938 47.199 1.00 148.80 185 ASP H O 1
ATOM 14413 N N . GLU H 2 186 ? -41.299 15.911 47.388 1.00 144.56 186 GLU H N 1
ATOM 14414 C CA . GLU H 2 186 ? -42.046 16.607 46.334 1.00 140.13 186 GLU H CA 1
ATOM 14415 C C . GLU H 2 186 ? -41.644 16.064 44.955 1.00 135.13 186 GLU H C 1
ATOM 14416 O O . GLU H 2 186 ? -42.464 15.987 44.034 1.00 134.43 186 GLU H O 1
ATOM 14422 N N . LEU H 2 187 ? -40.375 15.682 44.845 1.00 130.29 187 LEU H N 1
ATOM 14423 C CA . LEU H 2 187 ? -39.821 15.080 43.648 1.00 123.83 187 LEU H CA 1
ATOM 14424 C C . LEU H 2 187 ? -40.349 13.658 43.436 1.00 121.06 187 LEU H C 1
ATOM 14425 O O . LEU H 2 187 ? -40.632 13.269 42.301 1.00 120.34 187 LEU H O 1
ATOM 14430 N N . LEU H 2 188 ? -40.486 12.901 44.529 1.00 118.90 188 LEU H N 1
ATOM 14431 C CA . LEU H 2 188 ? -41.068 11.550 44.511 1.00 116.55 188 LEU H CA 1
ATOM 14432 C C . LEU H 2 188 ? -42.560 11.590 44.189 1.00 115.42 188 LEU H C 1
ATOM 14433 O O . LEU H 2 188 ? -43.101 10.663 43.567 1.00 114.68 188 LEU H O 1
ATOM 14438 N N . ASN H 2 189 ? -43.204 12.670 44.637 1.00 116.30 189 ASN H N 1
ATOM 14439 C CA . ASN H 2 189 ? -44.599 12.971 44.344 1.00 114.88 189 ASN H CA 1
ATOM 14440 C C . ASN H 2 189 ? -44.827 13.158 42.842 1.00 111.53 189 ASN H C 1
ATOM 14441 O O . ASN H 2 189 ? -45.852 12.728 42.311 1.00 109.58 189 ASN H O 1
ATOM 14446 N N . MET H 2 190 ? -43.860 13.797 42.178 1.00 109.68 190 MET H N 1
ATOM 14447 C CA . MET H 2 190 ? -43.882 14.007 40.730 1.00 106.61 190 MET H CA 1
ATOM 14448 C C . MET H 2 190 ? -43.703 12.708 39.948 1.00 106.90 190 MET H C 1
ATOM 14449 O O . MET H 2 190 ? -44.250 12.574 38.855 1.00 106.38 190 MET H O 1
ATOM 14454 N N . LEU H 2 191 ? -42.926 11.774 40.508 1.00 108.89 191 LEU H N 1
ATOM 14455 C CA . LEU H 2 191 ? -42.736 10.436 39.937 1.00 109.96 191 LEU H CA 1
ATOM 14456 C C . LEU H 2 191 ? -44.040 9.661 39.952 1.00 111.10 191 LEU H C 1
ATOM 14457 O O . LEU H 2 191 ? -44.374 8.968 38.980 1.00 109.32 191 LEU H O 1
ATOM 14462 N N . GLU H 2 192 ? -44.757 9.784 41.073 1.00 115.21 192 GLU H N 1
ATOM 14463 C CA . GLU H 2 192 ? -46.063 9.167 41.262 1.00 118.21 192 GLU H CA 1
ATOM 14464 C C . GLU H 2 192 ? -47.066 9.738 40.254 1.00 116.31 192 GLU H C 1
ATOM 14465 O O . GLU H 2 192 ? -47.826 8.984 39.639 1.00 114.51 192 GLU H O 1
ATOM 14471 N N . GLN H 2 193 ? -47.034 11.061 40.070 1.00 115.99 193 GLN H N 1
ATOM 14472 C CA . GLN H 2 193 ? -47.900 11.738 39.107 1.00 114.51 193 GLN H CA 1
ATOM 14473 C C . GLN H 2 193 ? -47.516 11.422 37.659 1.00 111.31 193 GLN H C 1
ATOM 14474 O O . GLN H 2 193 ? -48.390 11.361 36.792 1.00 113.70 193 GLN H O 1
ATOM 14480 N N . ALA H 2 194 ? -46.220 11.224 37.409 1.00 106.75 194 ALA H N 1
ATOM 14481 C CA . ALA H 2 194 ? -45.720 10.888 36.075 1.00 102.32 194 ALA H CA 1
ATOM 14482 C C . ALA H 2 194 ? -46.157 9.491 35.646 1.00 99.95 194 ALA H C 1
ATOM 14483 O O . ALA H 2 194 ? -46.603 9.303 34.511 1.00 98.77 194 ALA H O 1
ATOM 14485 N N . VAL H 2 195 ? -46.042 8.527 36.564 1.00 99.42 195 VAL H N 1
ATOM 14486 C CA . VAL H 2 195 ? -46.445 7.139 36.296 1.00 98.38 195 VAL H CA 1
ATOM 14487 C C . VAL H 2 195 ? -47.976 7.016 36.136 1.00 98.01 195 VAL H C 1
ATOM 14488 O O . VAL H 2 195 ? -48.455 6.161 35.384 1.00 96.47 195 VAL H O 1
ATOM 14492 N N . LYS H 2 196 ? -48.711 7.900 36.816 1.00 99.50 196 LYS H N 1
ATOM 14493 C CA . LYS H 2 196 ? -50.166 8.031 36.681 1.00 100.57 196 LYS H CA 1
ATOM 14494 C C . LYS H 2 196 ? -50.546 8.581 35.294 1.00 99.90 196 LYS H C 1
ATOM 14495 O O . LYS H 2 196 ? -51.371 7.986 34.592 1.00 98.85 196 LYS H O 1
ATOM 14501 N N . TYR H 2 197 ? -49.920 9.702 34.919 1.00 99.94 197 TYR H N 1
ATOM 14502 C CA . TYR H 2 197 ? -50.154 10.398 33.647 1.00 97.38 197 TYR H CA 1
ATOM 14503 C C . TYR H 2 197 ? -49.826 9.572 32.403 1.00 96.50 197 TYR H C 1
ATOM 14504 O O . TYR H 2 197 ? -50.445 9.765 31.356 1.00 96.29 197 TYR H O 1
ATOM 14513 N N . ILE H 2 198 ? -48.835 8.685 32.519 1.00 95.19 198 ILE H N 1
ATOM 14514 C CA . ILE H 2 198 ? -48.469 7.773 31.433 1.00 92.45 198 ILE H CA 1
ATOM 14515 C C . ILE H 2 198 ? -49.560 6.703 31.256 1.00 92.12 198 ILE H C 1
ATOM 14516 O O . ILE H 2 198 ? -49.994 6.445 30.127 1.00 89.96 198 ILE H O 1
ATOM 14521 N N . MET H 2 199 ? -50.012 6.117 32.374 1.00 93.60 199 MET H N 1
ATOM 14522 C CA . MET H 2 199 ? -51.098 5.124 32.374 1.00 94.83 199 MET H CA 1
ATOM 14523 C C . MET H 2 199 ? -52.372 5.653 31.708 1.00 93.89 199 MET H C 1
ATOM 14524 O O . MET H 2 199 ? -52.954 4.977 30.853 1.00 94.50 199 MET H O 1
ATOM 14529 N N . LEU H 2 200 ? -52.780 6.866 32.092 1.00 91.90 200 LEU H N 1
ATOM 14530 C CA . LEU H 2 200 ? -53.949 7.537 31.513 1.00 89.08 200 LEU H CA 1
ATOM 14531 C C . LEU H 2 200 ? -53.769 7.850 30.038 1.00 86.73 200 LEU H C 1
ATOM 14532 O O . LEU H 2 200 ? -54.651 7.553 29.235 1.00 85.44 200 LEU H O 1
ATOM 14537 N N . GLY H 2 201 ? -52.618 8.435 29.700 1.00 85.48 201 GLY H N 1
ATOM 14538 C CA . GLY H 2 201 ? -52.228 8.734 28.322 1.00 83.87 201 GLY H CA 1
ATOM 14539 C C . GLY H 2 201 ? -52.282 7.539 27.392 1.00 84.11 201 GLY H C 1
ATOM 14540 O O . GLY H 2 201 ? -52.698 7.673 26.238 1.00 82.33 201 GLY H O 1
ATOM 14541 N N . PHE H 2 202 ? -51.853 6.378 27.898 1.00 87.25 202 PHE H N 1
ATOM 14542 C CA . PHE H 2 202 ? -51.962 5.098 27.181 1.00 88.66 202 PHE H CA 1
ATOM 14543 C C . PHE H 2 202 ? -53.416 4.835 26.779 1.00 86.30 202 PHE H C 1
ATOM 14544 O O . PHE H 2 202 ? -53.701 4.593 25.597 1.00 85.28 202 PHE H O 1
ATOM 14552 N N . LEU H 2 203 ? -54.321 4.925 27.761 1.00 83.61 203 LEU H N 1
ATOM 14553 C CA . LEU H 2 203 ? -55.750 4.721 27.545 1.00 80.99 203 LEU H CA 1
ATOM 14554 C C . LEU H 2 203 ? -56.332 5.774 26.600 1.00 78.90 203 LEU H C 1
ATOM 14555 O O . LEU H 2 203 ? -57.018 5.431 25.635 1.00 78.54 203 LEU H O 1
ATOM 14560 N N . TYR H 2 204 ? -56.042 7.043 26.883 1.00 76.73 204 TYR H N 1
ATOM 14561 C CA . TYR H 2 204 ? -56.557 8.174 26.115 1.00 75.03 204 TYR H CA 1
ATOM 14562 C C . TYR H 2 204 ? -56.153 8.129 24.640 1.00 74.46 204 TYR H C 1
ATOM 14563 O O . TYR H 2 204 ? -57.013 8.230 23.766 1.00 74.44 204 TYR H O 1
ATOM 14572 N N . LYS H 2 205 ? -54.855 7.961 24.368 1.00 75.09 205 LYS H N 1
ATOM 14573 C CA . LYS H 2 205 ? -54.333 8.073 23.000 1.00 73.17 205 LYS H CA 1
ATOM 14574 C C . LYS H 2 205 ? -54.368 6.772 22.196 1.00 72.41 205 LYS H C 1
ATOM 14575 O O . LYS H 2 205 ? -54.826 6.782 21.045 1.00 72.31 205 LYS H O 1
ATOM 14581 N N . PHE H 2 206 ? -53.909 5.669 22.787 1.00 71.93 206 PHE H N 1
ATOM 14582 C CA . PHE H 2 206 ? -53.819 4.409 22.046 1.00 72.42 206 PHE H CA 1
ATOM 14583 C C . PHE H 2 206 ? -55.086 3.547 22.062 1.00 73.12 206 PHE H C 1
ATOM 14584 O O . PHE H 2 206 ? -55.291 2.733 21.146 1.00 74.29 206 PHE H O 1
ATOM 14592 N N . VAL H 2 207 ? -55.927 3.736 23.083 1.00 72.42 207 VAL H N 1
ATOM 14593 C CA . VAL H 2 207 ? -57.192 3.004 23.194 1.00 71.99 207 VAL H CA 1
ATOM 14594 C C . VAL H 2 207 ? -58.371 3.859 22.710 1.00 70.95 207 VAL H C 1
ATOM 14595 O O . VAL H 2 207 ? -58.948 3.565 21.662 1.00 71.02 207 VAL H O 1
ATOM 14599 N N . LEU H 2 208 ? -58.702 4.921 23.449 1.00 69.85 208 LEU H N 1
ATOM 14600 C CA . LEU H 2 208 ? -59.938 5.680 23.210 1.00 69.89 208 LEU H CA 1
ATOM 14601 C C . LEU H 2 208 ? -59.936 6.501 21.924 1.00 70.20 208 LEU H C 1
ATOM 14602 O O . LEU H 2 208 ? -60.895 6.424 21.151 1.00 70.92 208 LEU H O 1
ATOM 14607 N N . ALA H 2 209 ? -58.860 7.264 21.692 1.00 70.15 209 ALA H N 1
ATOM 14608 C CA . ALA H 2 209 ? -58.697 8.056 20.463 1.00 69.31 209 ALA H CA 1
ATOM 14609 C C . ALA H 2 209 ? -58.645 7.171 19.214 1.00 69.83 209 ALA H C 1
ATOM 14610 O O . ALA H 2 209 ? -58.932 7.628 18.103 1.00 70.14 209 ALA H O 1
ATOM 14612 N N . GLN H 2 210 ? -58.277 5.907 19.421 1.00 71.34 210 GLN H N 1
ATOM 14613 C CA . GLN H 2 210 ? -58.277 4.904 18.368 1.00 72.88 210 GLN H CA 1
ATOM 14614 C C . GLN H 2 210 ? -59.697 4.507 17.980 1.00 72.39 210 GLN H C 1
ATOM 14615 O O . GLN H 2 210 ? -60.024 4.440 16.791 1.00 71.98 210 GLN H O 1
ATOM 14621 N N . ILE H 2 211 ? -60.528 4.253 18.992 1.00 72.30 211 ILE H N 1
ATOM 14622 C CA . ILE H 2 211 ? -61.929 3.848 18.797 1.00 71.96 211 ILE H CA 1
ATOM 14623 C C . ILE H 2 211 ? -62.733 4.970 18.136 1.00 70.35 211 ILE H C 1
ATOM 14624 O O . ILE H 2 211 ? -63.441 4.730 17.161 1.00 70.12 211 ILE H O 1
ATOM 14629 N N . PHE H 2 212 ? -62.607 6.187 18.657 1.00 68.63 212 PHE H N 1
ATOM 14630 C CA . PHE H 2 212 ? -63.296 7.325 18.068 1.00 68.76 212 PHE H CA 1
ATOM 14631 C C . PHE H 2 212 ? -62.731 7.692 16.701 1.00 69.34 212 PHE H C 1
ATOM 14632 O O . PHE H 2 212 ? -63.484 7.768 15.727 1.00 70.39 212 PHE H O 1
ATOM 14640 N N . GLY H 2 213 ? -61.407 7.855 16.628 1.00 69.28 213 GLY H N 1
ATOM 14641 C CA . GLY H 2 213 ? -60.742 8.408 15.452 1.00 68.43 213 GLY H CA 1
ATOM 14642 C C . GLY H 2 213 ? -60.650 7.517 14.233 1.00 69.37 213 GLY H C 1
ATOM 14643 O O . GLY H 2 213 ? -61.056 7.917 13.132 1.00 70.78 213 GLY H O 1
ATOM 14644 N N . SER H 2 214 ? -60.100 6.317 14.426 1.00 69.12 214 SER H N 1
ATOM 14645 C CA . SER H 2 214 ? -59.800 5.429 13.300 1.00 70.13 214 SER H CA 1
ATOM 14646 C C . SER H 2 214 ? -60.844 4.348 13.055 1.00 70.58 214 SER H C 1
ATOM 14647 O O . SER H 2 214 ? -60.873 3.763 11.970 1.00 70.89 214 SER H O 1
ATOM 14650 N N . MET H 2 215 ? -61.695 4.102 14.054 1.00 71.25 215 MET H N 1
ATOM 14651 C CA . MET H 2 215 ? -62.759 3.077 13.984 1.00 71.25 215 MET H CA 1
ATOM 14652 C C . MET H 2 215 ? -64.149 3.619 13.637 1.00 69.68 215 MET H C 1
ATOM 14653 O O . MET H 2 215 ? -64.754 3.174 12.659 1.00 69.59 215 MET H O 1
ATOM 14658 N N . LEU H 2 216 ? -64.645 4.571 14.431 1.00 67.83 216 LEU H N 1
ATOM 14659 C CA . LEU H 2 216 ? -65.997 5.110 14.264 1.00 67.50 216 LEU H CA 1
ATOM 14660 C C . LEU H 2 216 ? -66.081 6.256 13.263 1.00 66.77 216 LEU H C 1
ATOM 14661 O O . LEU H 2 216 ? -67.009 6.294 12.446 1.00 67.73 216 LEU H O 1
ATOM 14666 N N . LEU H 2 217 ? -65.127 7.186 13.334 1.00 65.13 217 LEU H N 1
ATOM 14667 C CA . LEU H 2 217 ? -65.145 8.398 12.505 1.00 64.45 217 LEU H CA 1
ATOM 14668 C C . LEU H 2 217 ? -65.117 8.182 10.973 1.00 64.96 217 LEU H C 1
ATOM 14669 O O . LEU H 2 217 ? -65.907 8.824 10.273 1.00 64.87 217 LEU H O 1
ATOM 14674 N N . PRO H 2 218 ? -64.223 7.295 10.448 1.00 65.28 218 PRO H N 1
ATOM 14675 C CA . PRO H 2 218 ? -64.193 7.137 8.979 1.00 65.19 218 PRO H CA 1
ATOM 14676 C C . PRO H 2 218 ? -65.500 6.654 8.304 1.00 65.35 218 PRO H C 1
ATOM 14677 O O . PRO H 2 218 ? -65.888 7.270 7.305 1.00 65.70 218 PRO H O 1
ATOM 14681 N N . PRO H 2 219 ? -66.172 5.584 8.822 1.00 65.26 219 PRO H N 1
ATOM 14682 C CA . PRO H 2 219 ? -67.454 5.220 8.183 1.00 65.41 219 PRO H CA 1
ATOM 14683 C C . PRO H 2 219 ? -68.583 6.231 8.399 1.00 65.16 219 PRO H C 1
ATOM 14684 O O . PRO H 2 219 ? -69.440 6.383 7.525 1.00 65.79 219 PRO H O 1
ATOM 14688 N N . LEU H 2 220 ? -68.577 6.911 9.543 1.00 64.94 220 LEU H N 1
ATOM 14689 C CA . LEU H 2 220 ? -69.549 7.969 9.835 1.00 64.77 220 LEU H CA 1
ATOM 14690 C C . LEU H 2 220 ? -69.460 9.135 8.854 1.00 64.77 220 LEU H C 1
ATOM 14691 O O . LEU H 2 220 ? -70.490 9.673 8.443 1.00 64.55 220 LEU H O 1
ATOM 14696 N N . LYS H 2 221 ? -68.230 9.510 8.492 1.00 65.73 221 LYS H N 1
ATOM 14697 C CA . LYS H 2 221 ? -67.966 10.543 7.476 1.00 65.93 221 LYS H CA 1
ATOM 14698 C C . LYS H 2 221 ? -68.430 10.082 6.099 1.00 66.97 221 LYS H C 1
ATOM 14699 O O . LYS H 2 221 ? -69.108 10.825 5.393 1.00 66.49 221 LYS H O 1
ATOM 14705 N N . ALA H 2 222 ? -68.074 8.845 5.747 1.00 68.47 222 ALA H N 1
ATOM 14706 C CA . ALA H 2 222 ? -68.449 8.226 4.474 1.00 70.43 222 ALA H CA 1
ATOM 14707 C C . ALA H 2 222 ? -69.954 8.256 4.262 1.00 71.57 222 ALA H C 1
ATOM 14708 O O . ALA H 2 222 ? -70.423 8.615 3.184 1.00 72.49 222 ALA H O 1
ATOM 14710 N N . GLN H 2 223 ? -70.693 7.893 5.308 1.00 73.39 223 GLN H N 1
ATOM 14711 C CA . GLN H 2 223 ? -72.153 7.872 5.278 1.00 74.34 223 GLN H CA 1
ATOM 14712 C C . GLN H 2 223 ? 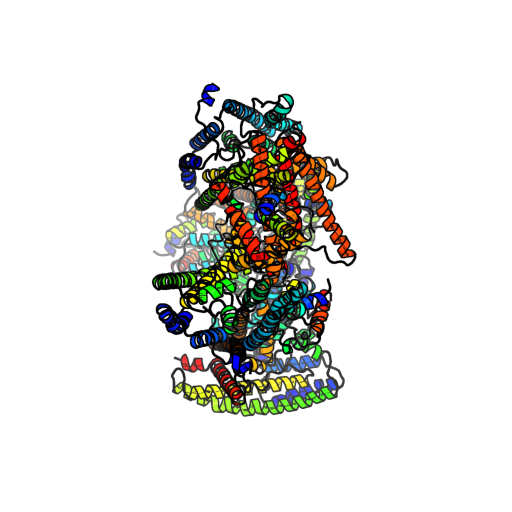-72.712 9.288 5.139 1.00 71.91 223 GLN H C 1
ATOM 14713 O O . GLN H 2 223 ? -73.511 9.545 4.242 1.00 70.66 223 GLN H O 1
ATOM 14719 N N . ALA H 2 224 ? -72.242 10.198 5.994 1.00 70.16 224 ALA H N 1
ATOM 14720 C CA . ALA H 2 224 ? -72.631 11.616 5.959 1.00 69.63 224 ALA H CA 1
ATOM 14721 C C . ALA H 2 224 ? -72.445 12.242 4.579 1.00 70.60 224 ALA H C 1
ATOM 14722 O O . ALA H 2 224 ? -73.253 13.064 4.157 1.00 71.31 224 ALA H O 1
ATOM 14724 N N . LEU H 2 225 ? -71.389 11.831 3.886 1.00 72.58 225 LEU H N 1
ATOM 14725 C CA . LEU H 2 225 ? -71.099 12.295 2.529 1.00 74.30 225 LEU H CA 1
ATOM 14726 C C . LEU H 2 225 ? -72.122 11.785 1.518 1.00 75.71 225 LEU H C 1
ATOM 14727 O O . LEU H 2 225 ? -72.600 12.569 0.697 1.00 77.23 225 LEU H O 1
ATOM 14732 N N . SER H 2 226 ? -72.465 10.494 1.589 1.00 75.97 226 SER H N 1
ATOM 14733 C CA . SER H 2 226 ? -73.493 9.902 0.716 1.00 76.53 226 SER H CA 1
ATOM 14734 C C . SER H 2 226 ? -74.863 10.538 0.904 1.00 76.32 226 SER H C 1
ATOM 14735 O O . SER H 2 226 ? -75.578 10.757 -0.072 1.00 78.15 226 SER H O 1
ATOM 14738 N N . GLN H 2 227 ? -75.200 10.847 2.158 1.00 75.17 227 GLN H N 1
ATOM 14739 C CA . GLN H 2 227 ? -76.472 11.481 2.530 1.00 73.36 227 GLN H CA 1
ATOM 14740 C C . GLN H 2 227 ? -76.683 12.836 1.853 1.00 72.74 227 GLN H C 1
ATOM 14741 O O . GLN H 2 227 ? -77.774 13.123 1.371 1.00 74.24 227 GLN H O 1
ATOM 14747 N N . GLY H 2 228 ? -75.638 13.658 1.816 1.00 71.22 228 GLY H N 1
ATOM 14748 C CA . GLY H 2 228 ? -75.708 14.990 1.211 1.00 70.42 228 GLY H CA 1
ATOM 14749 C C . GLY H 2 228 ? -76.452 15.996 2.066 1.00 69.61 228 GLY H C 1
ATOM 14750 O O . GLY H 2 228 ? -76.770 15.720 3.228 1.00 68.42 228 GLY H O 1
ATOM 14751 N N . GLY H 2 229 ? -76.728 17.163 1.484 1.00 69.96 229 GLY H N 1
ATOM 14752 C CA . GLY H 2 229 ? -77.388 18.266 2.194 1.00 70.72 229 GLY H CA 1
ATOM 14753 C C . GLY H 2 229 ? -76.428 19.023 3.093 1.00 70.49 229 GLY H C 1
ATOM 14754 O O . GLY H 2 229 ? -75.290 18.602 3.276 1.00 70.86 229 GLY H O 1
ATOM 14755 N N . ILE H 2 230 ? -76.884 20.140 3.657 1.00 70.83 230 ILE H N 1
ATOM 14756 C CA . ILE H 2 230 ? -76.019 20.968 4.514 1.00 70.60 230 ILE H CA 1
ATOM 14757 C C . ILE H 2 230 ? -75.827 20.399 5.929 1.00 70.47 230 ILE H C 1
ATOM 14758 O O . ILE H 2 230 ? -74.887 20.779 6.636 1.00 71.81 230 ILE H O 1
ATOM 14763 N N . PHE H 2 231 ? -76.715 19.492 6.327 1.00 69.16 231 PHE H N 1
ATOM 14764 C CA . PHE H 2 231 ? -76.580 18.733 7.567 1.00 68.03 231 PHE H CA 1
ATOM 14765 C C . PHE H 2 231 ? -77.383 17.451 7.438 1.00 68.32 231 PHE H C 1
ATOM 14766 O O . PHE H 2 231 ? -78.395 17.427 6.739 1.00 70.80 231 PHE H O 1
ATOM 14774 N N . ASN H 2 232 ? -76.930 16.387 8.089 1.00 67.57 232 ASN H N 1
ATOM 14775 C CA . ASN H 2 232 ? -77.720 15.159 8.236 1.00 67.70 232 ASN H CA 1
ATOM 14776 C C . ASN H 2 232 ? -77.416 14.465 9.560 1.00 66.93 232 ASN H C 1
ATOM 14777 O O . ASN H 2 232 ? -76.565 14.925 10.319 1.00 66.47 232 ASN H O 1
ATOM 14782 N N . LEU H 2 233 ? -78.129 13.376 9.844 1.00 66.94 233 LEU H N 1
ATOM 14783 C CA . LEU H 2 233 ? -77.951 12.646 11.093 1.00 66.69 233 LEU H CA 1
ATOM 14784 C C . LEU H 2 233 ? -76.552 12.023 11.261 1.00 66.43 233 LEU H C 1
ATOM 14785 O O . LEU H 2 233 ? -75.996 12.109 12.357 1.00 66.88 233 LEU H O 1
ATOM 14790 N N . PRO H 2 234 ? -75.972 11.410 10.197 1.00 65.82 234 PRO H N 1
ATOM 14791 C CA . PRO H 2 234 ? -74.579 10.989 10.360 1.00 65.50 234 PRO H CA 1
ATOM 14792 C C . PRO H 2 234 ? -73.590 12.144 10.601 1.00 65.83 234 PRO H C 1
ATOM 14793 O O . PRO H 2 234 ? -72.540 11.916 11.207 1.00 67.05 234 PRO H O 1
ATOM 14797 N N . THR H 2 235 ? -73.924 13.353 10.137 1.00 65.29 235 THR H N 1
ATOM 14798 C CA . THR H 2 235 ? -73.121 14.557 10.394 1.00 64.51 235 THR H CA 1
ATOM 14799 C C . THR H 2 235 ? -73.192 14.957 11.876 1.00 65.17 235 THR H C 1
ATOM 14800 O O . THR H 2 235 ? -72.201 15.431 12.439 1.00 65.28 235 THR H O 1
ATOM 14804 N N . LEU H 2 236 ? -74.353 14.746 12.505 1.00 65.50 236 LEU H N 1
ATOM 14805 C CA . LEU H 2 236 ? -74.486 14.878 13.960 1.00 64.92 236 LEU H CA 1
ATOM 14806 C C . LEU H 2 236 ? -73.631 13.809 14.650 1.00 64.11 236 LEU H C 1
ATOM 14807 O O . LEU H 2 236 ? -73.103 14.041 15.731 1.00 63.83 236 LEU H O 1
ATOM 14812 N N . GLY H 2 237 ? -73.496 12.653 14.007 1.00 64.09 237 GLY H N 1
ATOM 14813 C CA . GLY H 2 237 ? -72.628 11.576 14.480 1.00 65.25 237 GLY H CA 1
ATOM 14814 C C . GLY H 2 237 ? -71.153 11.937 14.469 1.00 65.48 237 GLY H C 1
ATOM 14815 O O . GLY H 2 237 ? -70.460 11.728 15.469 1.00 65.17 237 GLY H O 1
ATOM 14816 N N . VAL H 2 238 ? -70.666 12.475 13.344 1.00 65.24 238 VAL H N 1
ATOM 14817 C CA . VAL H 2 238 ? -69.255 12.874 13.229 1.00 65.37 238 VAL H CA 1
ATOM 14818 C C . VAL H 2 238 ? -68.923 13.997 14.207 1.00 66.61 238 VAL H C 1
ATOM 14819 O O . VAL H 2 238 ? -67.826 14.045 14.749 1.00 68.53 238 VAL H O 1
ATOM 14823 N N . MET H 2 239 ? -69.896 14.867 14.450 1.00 68.46 239 MET H N 1
ATOM 14824 C CA . MET H 2 239 ? -69.754 15.991 15.371 1.00 70.23 239 MET H CA 1
ATOM 14825 C C . MET H 2 239 ? -69.318 15.548 16.770 1.00 69.42 239 MET H C 1
ATOM 14826 O O . MET H 2 239 ? -68.366 16.103 17.321 1.00 67.58 239 MET H O 1
ATOM 14831 N N . TYR H 2 240 ? -70.003 14.549 17.322 1.00 69.97 240 TYR H N 1
ATOM 14832 C CA . TYR H 2 240 ? -69.668 14.023 18.639 1.00 70.06 240 TYR H CA 1
ATOM 14833 C C . TYR H 2 240 ? -68.428 13.157 18.586 1.00 68.63 240 TYR H C 1
ATOM 14834 O O . TYR H 2 240 ? -67.535 13.337 19.406 1.00 68.71 240 TYR H O 1
ATOM 14843 N N . VAL H 2 241 ? -68.375 12.240 17.621 1.00 67.84 241 VAL H N 1
ATOM 14844 C CA . VAL H 2 241 ? -67.268 11.285 17.497 1.00 67.69 241 VAL H CA 1
ATOM 14845 C C . VAL H 2 241 ? -65.912 11.996 17.328 1.00 67.31 241 VAL H C 1
ATOM 14846 O O . VAL H 2 241 ? -64.966 11.686 18.068 1.00 67.49 241 VAL H O 1
ATOM 14850 N N . TYR H 2 242 ? -65.843 12.954 16.396 1.00 66.22 242 TYR H N 1
ATOM 14851 C CA . TYR H 2 242 ? -64.639 13.765 16.199 1.00 65.55 242 TYR H CA 1
ATOM 14852 C C . TYR H 2 242 ? -64.307 14.565 17.455 1.00 65.78 242 TYR H C 1
ATOM 14853 O O . TYR H 2 242 ? -63.153 14.614 17.871 1.00 65.89 242 TYR H O 1
ATOM 14862 N N . GLY H 2 243 ? -65.319 15.204 18.032 1.00 67.36 243 GLY H N 1
ATOM 14863 C CA . GLY H 2 243 ? -65.160 15.996 19.251 1.00 69.41 243 GLY H CA 1
ATOM 14864 C C . GLY H 2 243 ? -64.428 15.252 20.349 1.00 70.61 243 GLY H C 1
ATOM 14865 O O . GLY H 2 243 ? -63.446 15.768 20.886 1.00 71.25 243 GLY H O 1
ATOM 14866 N N . PHE H 2 244 ? -64.897 14.038 20.655 1.00 71.48 244 PHE H N 1
ATOM 14867 C CA . PHE H 2 244 ? -64.252 13.148 21.631 1.00 72.66 244 PHE H CA 1
ATOM 14868 C C . PHE H 2 244 ? -62.870 12.694 21.173 1.00 72.44 244 PHE H C 1
ATOM 14869 O O . PHE H 2 244 ? -61.939 12.632 21.984 1.00 72.42 244 PHE H O 1
ATOM 14877 N N . ASP H 2 245 ? -62.747 12.399 19.876 1.00 71.66 245 ASP H N 1
ATOM 14878 C CA . ASP H 2 245 ? -61.465 12.045 19.265 1.00 70.64 245 ASP H CA 1
ATOM 14879 C C . ASP H 2 245 ? -60.428 13.159 19.445 1.00 68.55 245 ASP H C 1
ATOM 14880 O O . ASP H 2 245 ? -59.312 12.890 19.900 1.00 67.99 245 ASP H O 1
ATOM 14885 N N . LEU H 2 246 ? -60.814 14.393 19.104 1.00 66.75 246 LEU H N 1
ATOM 14886 C CA . LEU H 2 246 ? -59.970 15.564 19.302 1.00 65.99 246 LEU H CA 1
ATOM 14887 C C . LEU H 2 246 ? -59.520 15.662 20.749 1.00 66.60 246 LEU H C 1
ATOM 14888 O O . LEU H 2 246 ? -58.326 15.785 21.005 1.00 68.37 246 LEU H O 1
ATOM 14893 N N . PHE H 2 247 ? -60.467 15.578 21.681 1.00 66.85 247 PHE H N 1
ATOM 14894 C CA . PHE H 2 247 ? -60.144 15.653 23.097 1.00 67.06 247 PHE H CA 1
ATOM 14895 C C . PHE H 2 247 ? -59.194 14.551 23.542 1.00 68.47 247 PHE H C 1
ATOM 14896 O O . PHE H 2 247 ? -58.179 14.845 24.157 1.00 68.96 247 PHE H O 1
ATOM 14904 N N . PHE H 2 248 ? -59.525 13.295 23.250 1.00 70.54 248 PHE H N 1
ATOM 14905 C CA . PHE H 2 248 ? -58.743 12.170 23.776 1.00 72.75 248 PHE H CA 1
ATOM 14906 C C . PHE H 2 248 ? -57.325 12.109 23.234 1.00 74.16 248 PHE H C 1
ATOM 14907 O O . PHE H 2 248 ? -56.386 11.806 23.982 1.00 75.75 248 PHE H O 1
ATOM 14915 N N . ASP H 2 249 ? -57.182 12.420 21.946 1.00 74.13 249 ASP H N 1
ATOM 14916 C CA . ASP H 2 249 ? -55.890 12.432 21.284 1.00 73.61 249 ASP H CA 1
ATOM 14917 C C . ASP H 2 249 ? -55.002 13.523 21.866 1.00 71.66 249 ASP H C 1
ATOM 14918 O O . ASP H 2 249 ? -53.842 13.264 22.212 1.00 72.39 249 ASP H O 1
ATOM 14923 N N . PHE H 2 250 ? -55.559 14.725 22.006 1.00 69.59 250 PHE H N 1
ATOM 14924 C CA . PHE H 2 250 ? -54.799 15.859 22.498 1.00 68.97 250 PHE H CA 1
ATOM 14925 C C . PHE H 2 250 ? -54.528 15.834 23.998 1.00 69.10 250 PHE H C 1
ATOM 14926 O O . PHE H 2 250 ? -53.441 16.211 24.430 1.00 69.78 250 PHE H O 1
ATOM 14934 N N . ALA H 2 251 ? -55.519 15.401 24.777 1.00 69.55 251 ALA H N 1
ATOM 14935 C CA . ALA H 2 251 ? -55.397 15.309 26.233 1.00 70.83 251 ALA H CA 1
ATOM 14936 C C . ALA H 2 251 ? -54.420 14.226 26.642 1.00 71.95 251 ALA H C 1
ATOM 14937 O O . ALA H 2 251 ? -53.684 14.394 27.616 1.00 73.08 251 ALA H O 1
ATOM 14939 N N . GLY H 2 252 ? -54.433 13.121 25.897 1.00 72.62 252 GLY H N 1
ATOM 14940 C CA . GLY H 2 252 ? -53.508 12.011 26.100 1.00 75.67 252 GLY H CA 1
ATOM 14941 C C . GLY H 2 252 ? -52.077 12.420 25.820 1.00 77.64 252 GLY H C 1
ATOM 14942 O O . GLY H 2 252 ? -51.163 12.124 26.610 1.00 79.88 252 GLY H O 1
ATOM 14943 N N . TYR H 2 253 ? -51.895 13.116 24.696 1.00 76.77 253 TYR H N 1
ATOM 14944 C CA . TYR H 2 253 ? -50.618 13.712 24.364 1.00 75.83 253 TYR H CA 1
ATOM 14945 C C . TYR H 2 253 ? -50.133 14.616 25.508 1.00 75.17 253 TYR H C 1
ATOM 14946 O O . TYR H 2 253 ? -49.021 14.455 26.005 1.00 75.37 253 TYR H O 1
ATOM 14955 N N . SER H 2 254 ? -50.990 15.551 25.909 1.00 74.47 254 SER H N 1
ATOM 14956 C CA . SER H 2 254 ? -50.682 16.521 26.951 1.00 74.50 254 SER H CA 1
ATOM 14957 C C . SER H 2 254 ? -50.214 15.857 28.242 1.00 75.62 254 SER H C 1
ATOM 14958 O O . SER H 2 254 ? -49.318 16.367 28.913 1.00 75.96 254 SER H O 1
ATOM 14961 N N . MET H 2 255 ? -50.816 14.713 28.570 1.00 77.04 255 MET H N 1
ATOM 14962 C CA . MET H 2 255 ? -50.468 13.959 29.773 1.00 78.85 255 MET H CA 1
ATOM 14963 C C . MET H 2 255 ? -49.083 13.354 29.668 1.00 77.81 255 MET H C 1
ATOM 14964 O O . MET H 2 255 ? -48.326 13.383 30.644 1.00 78.83 255 MET H O 1
ATOM 14969 N N . PHE H 2 256 ? -48.764 12.812 28.488 1.00 75.61 256 PHE H N 1
ATOM 14970 C CA . PHE H 2 256 ? -47.423 12.324 28.186 1.00 74.04 256 PHE H CA 1
ATOM 14971 C C . PHE H 2 256 ? -46.413 13.455 28.347 1.00 74.84 256 PHE H C 1
ATOM 14972 O O . PHE H 2 256 ? -45.411 13.300 29.051 1.00 75.36 256 PHE H O 1
ATOM 14980 N N . ALA H 2 257 ? -46.712 14.591 27.712 1.00 75.77 257 ALA H N 1
ATOM 14981 C CA . ALA H 2 257 ? -45.883 15.789 27.786 1.00 76.87 257 ALA H CA 1
ATOM 14982 C C . ALA H 2 257 ? -45.577 16.192 29.232 1.00 78.17 257 ALA H C 1
ATOM 14983 O O . ALA H 2 257 ? -44.411 16.390 29.590 1.00 79.30 257 ALA H O 1
ATOM 14985 N N . LEU H 2 258 ? -46.626 16.267 30.052 1.00 79.02 258 LEU H N 1
ATOM 14986 C CA . LEU H 2 258 ? -46.509 16.598 31.472 1.00 79.53 258 LEU H CA 1
ATOM 14987 C C . LEU H 2 258 ? -45.704 15.575 32.266 1.00 79.48 258 LEU H C 1
ATOM 14988 O O . LEU H 2 258 ? -44.973 15.945 33.188 1.00 79.29 258 LEU H O 1
ATOM 14993 N N . ALA H 2 259 ? -45.847 14.300 31.896 1.00 79.44 259 ALA H N 1
ATOM 14994 C CA . ALA H 2 259 ? -45.182 13.190 32.577 1.00 81.03 259 ALA H CA 1
ATOM 14995 C C . ALA H 2 259 ? -43.672 13.211 32.366 1.00 81.65 259 ALA H C 1
ATOM 14996 O O . ALA H 2 259 ? -42.907 13.052 33.328 1.00 82.82 259 ALA H O 1
ATOM 14998 N N . VAL H 2 260 ? -43.262 13.414 31.110 1.00 81.17 260 VAL H N 1
ATOM 14999 C CA . VAL H 2 260 ? -41.847 13.473 30.721 1.00 80.29 260 VAL H CA 1
ATOM 15000 C C . VAL H 2 260 ? -41.191 14.704 31.349 1.00 81.36 260 VAL H C 1
ATOM 15001 O O . VAL H 2 260 ? -40.115 14.596 31.947 1.00 82.17 260 VAL H O 1
ATOM 15005 N N . SER H 2 261 ? -41.867 15.847 31.232 1.00 81.36 261 SER H N 1
ATOM 15006 C CA . SER H 2 261 ? -41.485 17.083 31.905 1.00 82.23 261 SER H CA 1
ATOM 15007 C C . SER H 2 261 ? -41.210 16.864 33.401 1.00 83.49 261 SER H C 1
ATOM 15008 O O . SER H 2 261 ? -40.204 17.350 33.919 1.00 83.25 261 SER H O 1
ATOM 15011 N N . ASN H 2 262 ? -42.092 16.120 34.073 1.00 84.99 262 ASN H N 1
ATOM 15012 C CA . ASN H 2 262 ? -41.955 15.809 35.505 1.00 86.48 262 ASN H CA 1
ATOM 15013 C C . ASN H 2 262 ? -40.671 15.054 35.819 1.00 86.61 262 ASN H C 1
ATOM 15014 O O . ASN H 2 262 ? -39.988 15.369 36.797 1.00 89.15 262 ASN H O 1
ATOM 15019 N N . LEU H 2 263 ? -40.345 14.071 34.978 1.00 85.02 263 LEU H N 1
ATOM 15020 C CA . LEU H 2 263 ? -39.105 13.312 35.099 1.00 85.12 263 LEU H CA 1
ATOM 15021 C C . LEU H 2 263 ? -37.892 14.203 34.891 1.00 86.40 263 LEU H C 1
ATOM 15022 O O . LEU H 2 263 ? -36.835 13.944 35.458 1.00 87.95 263 LEU H O 1
ATOM 15027 N N . MET H 2 264 ? -38.066 15.251 34.081 1.00 86.47 264 MET H N 1
ATOM 15028 C CA . MET H 2 264 ? -37.049 16.287 33.871 1.00 86.54 264 MET H CA 1
ATOM 15029 C C . MET H 2 264 ? -37.077 17.396 34.941 1.00 88.17 264 MET H C 1
ATOM 15030 O O . MET H 2 264 ? -36.453 18.453 34.775 1.00 87.90 264 MET H O 1
ATOM 15035 N N . GLY H 2 265 ? -37.802 17.158 36.032 1.00 89.93 265 GLY H N 1
ATOM 15036 C CA . GLY H 2 265 ? -37.757 18.039 37.191 1.00 92.97 265 GLY H CA 1
ATOM 15037 C C . GLY H 2 265 ? -38.721 19.204 37.202 1.00 94.71 265 GLY H C 1
ATOM 15038 O O . GLY H 2 265 ? -39.176 19.609 38.273 1.00 96.78 265 GLY H O 1
ATOM 15039 N N . ILE H 2 266 ? -39.041 19.749 36.030 1.00 94.77 266 ILE H N 1
ATOM 15040 C CA . ILE H 2 266 ? -39.941 20.904 35.971 1.00 96.08 266 ILE H CA 1
ATOM 15041 C C . ILE H 2 266 ? -41.392 20.463 35.753 1.00 96.02 266 ILE H C 1
ATOM 15042 O O . ILE H 2 266 ? -41.647 19.406 35.164 1.00 94.55 266 ILE H O 1
ATOM 15047 N N . LYS H 2 267 ? -42.337 21.265 36.247 1.00 97.97 267 LYS H N 1
ATOM 15048 C CA . LYS H 2 267 ? -43.769 20.987 36.041 1.00 96.48 267 LYS H CA 1
ATOM 15049 C C . LYS H 2 267 ? -44.432 22.037 35.134 1.00 95.43 267 LYS H C 1
ATOM 15050 O O . LYS H 2 267 ? -44.815 23.140 35.564 1.00 95.33 267 LYS H O 1
ATOM 15056 N N . SER H 2 268 ? -44.535 21.655 33.858 1.00 94.07 268 SER H N 1
ATOM 15057 C CA . SER H 2 268 ? -45.153 22.448 32.800 1.00 92.48 268 SER H CA 1
ATOM 15058 C C . SER H 2 268 ? -46.631 22.697 33.092 1.00 91.93 268 SER H C 1
ATOM 15059 O O . SER H 2 268 ? -47.233 21.919 33.844 1.00 92.50 268 SER H O 1
ATOM 15062 N N . PRO H 2 269 ? -47.228 23.774 32.513 1.00 92.32 269 PRO H N 1
ATOM 15063 C CA . PRO H 2 269 ? -48.651 24.050 32.774 1.00 92.82 269 PRO H CA 1
ATOM 15064 C C . PRO H 2 269 ? -49.565 22.955 32.218 1.00 91.32 269 PRO H C 1
ATOM 15065 O O . PRO H 2 269 ? -49.236 22.330 31.207 1.00 90.18 269 PRO H O 1
ATOM 15069 N N . ILE H 2 270 ? -50.691 22.725 32.889 1.00 89.89 270 ILE H N 1
ATOM 15070 C CA . ILE H 2 270 ? -51.641 21.681 32.485 1.00 88.26 270 ILE H CA 1
ATOM 15071 C C . ILE H 2 270 ? -52.550 22.191 31.341 1.00 86.10 270 ILE H C 1
ATOM 15072 O O . ILE H 2 270 ? -52.744 23.405 31.187 1.00 85.25 270 ILE H O 1
ATOM 15077 N N . ASN H 2 271 ? -53.059 21.264 30.526 1.00 84.15 271 ASN H N 1
ATOM 15078 C CA . ASN H 2 271 ? -53.870 21.599 29.346 1.00 83.61 271 ASN H CA 1
ATOM 15079 C C . ASN H 2 271 ? -55.383 21.376 29.481 1.00 84.06 271 ASN H C 1
ATOM 15080 O O . ASN H 2 271 ? -56.173 22.095 28.864 1.00 82.96 271 ASN H O 1
ATOM 15085 N N . PHE H 2 272 ? -55.780 20.375 30.268 1.00 84.28 272 PHE H N 1
ATOM 15086 C CA . PHE H 2 272 ? -57.199 20.036 30.419 1.00 83.41 272 PHE H CA 1
ATOM 15087 C C . PHE H 2 272 ? -57.621 19.822 31.857 1.00 84.92 272 PHE H C 1
ATOM 15088 O O . PHE H 2 272 ? -56.880 19.248 32.655 1.00 85.28 272 PHE H O 1
ATOM 15096 N N . ASP H 2 273 ? -58.829 20.298 32.166 1.00 86.76 273 ASP H N 1
ATOM 15097 C CA . ASP H 2 273 ? -59.434 20.147 33.490 1.00 87.57 273 ASP H CA 1
ATOM 15098 C C . ASP H 2 273 ? -60.928 19.832 33.401 1.00 86.57 273 ASP H C 1
ATOM 15099 O O . ASP H 2 273 ? -61.759 20.700 33.645 1.00 87.49 273 ASP H O 1
ATOM 15104 N N . LYS H 2 274 ? -61.247 18.581 33.057 1.00 84.97 274 LYS H N 1
ATOM 15105 C CA . LYS H 2 274 ? -62.631 18.112 32.843 1.00 84.69 274 LYS H CA 1
ATOM 15106 C C . LYS H 2 274 ? -63.436 19.139 32.015 1.00 86.15 274 LYS H C 1
ATOM 15107 O O . LYS H 2 274 ? -64.351 19.778 32.549 1.00 87.11 274 LYS H O 1
ATOM 15113 N N . PRO H 2 275 ? -63.085 19.320 30.720 1.00 86.45 275 PRO H N 1
ATOM 15114 C CA . PRO H 2 275 ? -63.715 20.399 29.942 1.00 86.64 275 PRO H CA 1
ATOM 15115 C C . PRO H 2 275 ? -65.222 20.258 29.677 1.00 86.96 275 PRO H C 1
ATOM 15116 O O . PRO H 2 275 ? -65.896 21.268 29.456 1.00 88.03 275 PRO H O 1
ATOM 15120 N N . PHE H 2 276 ? -65.740 19.029 29.718 1.00 85.89 276 PHE H N 1
ATOM 15121 C CA . PHE H 2 276 ? -67.130 18.771 29.334 1.00 85.06 276 PHE H CA 1
ATOM 15122 C C . PHE H 2 276 ? -68.192 19.028 30.415 1.00 86.89 276 PHE H C 1
ATOM 15123 O O . PHE H 2 276 ? -69.350 19.274 30.090 1.00 86.92 276 PHE H O 1
ATOM 15131 N N . ILE H 2 277 ? -67.790 19.008 31.683 1.00 89.52 277 ILE H N 1
ATOM 15132 C CA . ILE H 2 277 ? -68.679 19.392 32.790 1.00 92.86 277 ILE H CA 1
ATOM 15133 C C . ILE H 2 277 ? -68.809 20.912 32.974 1.00 95.20 277 ILE H C 1
ATOM 15134 O O . ILE H 2 277 ? -69.387 21.381 33.960 1.00 96.59 277 ILE H O 1
ATOM 15139 N N . SER H 2 278 ? -68.266 21.686 32.037 1.00 97.73 278 SER H N 1
ATOM 15140 C CA . SER H 2 278 ? -68.353 23.149 32.097 1.00 100.48 278 SER H CA 1
ATOM 15141 C C . SER H 2 278 ? -69.745 23.626 31.706 1.00 102.00 278 SER H C 1
ATOM 15142 O O . SER H 2 278 ? -70.281 23.232 30.665 1.00 99.80 278 SER H O 1
ATOM 15145 N N . ARG H 2 279 ? -70.314 24.456 32.580 1.00 105.90 279 ARG H N 1
ATOM 15146 C CA . ARG H 2 279 ? -71.679 24.974 32.454 1.00 108.71 279 ARG H CA 1
ATOM 15147 C C . ARG H 2 279 ? -71.712 26.205 31.562 1.00 106.91 279 ARG H C 1
ATOM 15148 O O . ARG H 2 279 ? -72.773 26.613 31.099 1.00 105.98 279 ARG H O 1
ATOM 15156 N N . ASP H 2 280 ? -70.532 26.755 31.303 1.00 108.50 280 ASP H N 1
ATOM 15157 C CA . ASP H 2 280 ? -70.351 28.087 30.765 1.00 109.97 280 ASP H CA 1
ATOM 15158 C C . ASP H 2 280 ? -69.363 28.011 29.604 1.00 109.44 280 ASP H C 1
ATOM 15159 O O . ASP H 2 280 ? -68.479 27.144 29.589 1.00 109.29 280 ASP H O 1
ATOM 15164 N N . MET H 2 281 ? -69.503 28.914 28.635 1.00 107.74 281 MET H N 1
ATOM 15165 C CA . MET H 2 281 ? -68.468 29.127 27.620 1.00 106.19 281 MET H CA 1
ATOM 15166 C C . MET H 2 281 ? -67.231 29.756 28.252 1.00 105.43 281 MET H C 1
ATOM 15167 O O . MET H 2 281 ? -66.102 29.384 27.922 1.00 106.29 281 MET H O 1
ATOM 15172 N N . LYS H 2 282 ? -67.467 30.698 29.166 1.00 103.31 282 LYS H N 1
ATOM 15173 C CA . LYS H 2 282 ? -66.427 31.287 30.011 1.00 101.32 282 LYS H CA 1
ATOM 15174 C C . LYS H 2 282 ? -65.677 30.218 30.809 1.00 99.65 282 LYS H C 1
ATOM 15175 O O . LYS H 2 282 ? -64.449 30.263 30.905 1.00 99.49 282 LYS H O 1
ATOM 15181 N N . GLU H 2 283 ? -66.421 29.252 31.352 1.00 97.43 283 GLU H N 1
ATOM 15182 C CA . GLU H 2 283 ? -65.833 28.154 32.111 1.00 96.92 283 GLU H CA 1
ATOM 15183 C C . GLU H 2 283 ? -65.066 27.187 31.213 1.00 94.65 283 GLU H C 1
ATOM 15184 O O . GLU H 2 283 ? -64.056 26.622 31.640 1.00 95.35 283 GLU H O 1
ATOM 15190 N N . PHE H 2 284 ? -65.547 27.007 29.980 1.00 90.65 284 PHE H N 1
ATOM 15191 C CA . PHE H 2 284 ? -64.940 26.067 29.033 1.00 87.61 284 PHE H CA 1
ATOM 15192 C C . PHE H 2 284 ? -63.493 26.420 28.718 1.00 87.59 284 PHE H C 1
ATOM 15193 O O . PHE H 2 284 ? -62.627 25.539 28.695 1.00 89.43 284 PHE H O 1
ATOM 15201 N N . TRP H 2 285 ? -63.241 27.707 28.499 1.00 86.73 285 TRP H N 1
ATOM 15202 C CA . TRP H 2 285 ? -61.900 28.190 28.199 1.00 87.12 285 TRP H CA 1
ATOM 15203 C C . TRP H 2 285 ? -60.958 28.226 29.409 1.00 87.38 285 TRP H C 1
ATOM 15204 O O . TRP H 2 285 ? -59.761 28.508 29.269 1.00 86.28 285 TRP H O 1
ATOM 15215 N N . ASN H 2 286 ? -61.506 27.938 30.592 1.00 87.15 286 ASN H N 1
ATOM 15216 C CA . ASN H 2 286 ? -60.696 27.682 31.782 1.00 87.06 286 ASN H CA 1
ATOM 15217 C C . ASN H 2 286 ? -60.442 26.194 31.988 1.00 86.26 286 ASN H C 1
ATOM 15218 O O . ASN H 2 286 ? -59.893 25.798 33.019 1.00 87.46 286 ASN H O 1
ATOM 15223 N N . ARG H 2 287 ? -60.845 25.379 31.010 1.00 84.60 287 ARG H N 1
ATOM 15224 C CA . ARG H 2 287 ? -60.771 23.920 31.117 1.00 83.70 287 ARG H CA 1
ATOM 15225 C C . ARG H 2 287 ? -60.253 23.249 29.846 1.00 81.78 287 ARG H C 1
ATOM 15226 O O . ARG H 2 287 ? -59.790 22.108 29.901 1.00 82.13 287 ARG H O 1
ATOM 15234 N N . TRP H 2 288 ? -60.339 23.955 28.717 1.00 79.53 288 TRP H N 1
ATOM 15235 C CA . TRP H 2 288 ? -59.922 23.431 27.412 1.00 77.59 288 TRP H CA 1
ATOM 15236 C C . TRP H 2 288 ? -58.663 24.104 26.890 1.00 78.07 288 TRP H C 1
ATOM 15237 O O . TRP H 2 288 ? -58.573 25.335 26.879 1.00 78.48 288 TRP H O 1
ATOM 15248 N N . HIS H 2 289 ? -57.719 23.280 26.423 1.00 77.99 289 HIS H N 1
ATOM 15249 C CA . HIS H 2 289 ? -56.392 23.713 25.943 1.00 77.87 289 HIS H CA 1
ATOM 15250 C C . HIS H 2 289 ? -55.861 24.903 26.741 1.00 78.45 289 HIS H C 1
ATOM 15251 O O . HIS H 2 289 ? -55.509 25.945 26.180 1.00 78.38 289 HIS H O 1
ATOM 15258 N N . MET H 2 290 ? -55.817 24.717 28.058 1.00 78.90 290 MET H N 1
ATOM 15259 C CA . MET H 2 290 ? -55.625 25.803 29.018 1.00 79.89 290 MET H CA 1
ATOM 15260 C C . MET H 2 290 ? -54.359 26.624 28.771 1.00 80.76 290 MET H C 1
ATOM 15261 O O . MET H 2 290 ? -54.426 27.851 28.737 1.00 81.13 290 MET H O 1
ATOM 15266 N N . SER H 2 291 ? -53.230 25.949 28.553 1.00 80.78 291 SER H N 1
ATOM 15267 C CA . SER H 2 291 ? -51.957 26.617 28.259 1.00 81.23 291 SER H CA 1
ATOM 15268 C C . SER H 2 291 ? -52.046 27.587 27.074 1.00 81.30 291 SER H C 1
ATOM 15269 O O . SER H 2 291 ? -51.446 28.662 27.117 1.00 82.21 291 SER H O 1
ATOM 15272 N N . LEU H 2 292 ? -52.804 27.215 26.041 1.00 81.23 292 LEU H N 1
ATOM 15273 C CA . LEU H 2 292 ? -53.077 28.101 24.902 1.00 82.56 292 LEU H CA 1
ATOM 15274 C C . LEU H 2 292 ? -54.039 29.233 25.268 1.00 83.90 292 LEU H C 1
ATOM 15275 O O . LEU H 2 292 ? -53.797 30.391 24.920 1.00 85.02 292 LEU H O 1
ATOM 15280 N N . SER H 2 293 ? -55.125 28.883 25.954 1.00 84.83 293 SER H N 1
ATOM 15281 C CA . SER H 2 293 ? -56.144 29.845 26.352 1.00 87.72 293 SER H CA 1
ATOM 15282 C C . SER H 2 293 ? -55.587 30.872 27.327 1.00 89.27 293 SER H C 1
ATOM 15283 O O . SER H 2 293 ? -55.769 32.074 27.134 1.00 90.25 293 SER H O 1
ATOM 15286 N N . PHE H 2 294 ? -54.900 30.384 28.356 1.00 90.08 294 PHE H N 1
ATOM 15287 C CA . PHE H 2 294 ? -54.294 31.221 29.388 1.00 93.02 294 PHE H CA 1
ATOM 15288 C C . PHE H 2 294 ? -53.197 32.140 28.830 1.00 94.32 294 PHE H C 1
ATOM 15289 O O . PHE H 2 294 ? -53.020 33.258 29.328 1.00 97.52 294 PHE H O 1
ATOM 15297 N N . TRP H 2 295 ? -52.477 31.678 27.801 1.00 92.51 295 TRP H N 1
ATOM 15298 C CA . TRP H 2 295 ? -51.537 32.538 27.074 1.00 91.74 295 TRP H CA 1
ATOM 15299 C C . TRP H 2 295 ? -52.306 33.658 26.374 1.00 91.69 295 TRP H C 1
ATOM 15300 O O . TRP H 2 295 ? -52.097 34.833 26.688 1.00 93.59 295 TRP H O 1
ATOM 15311 N N . PHE H 2 296 ? -53.213 33.288 25.463 1.00 89.76 296 PHE H N 1
ATOM 15312 C CA . PHE H 2 296 ? -54.034 34.244 24.710 1.00 89.40 296 PHE H CA 1
ATOM 15313 C C . PHE H 2 296 ? -54.805 35.231 25.585 1.00 91.62 296 PHE H C 1
ATOM 15314 O O . PHE H 2 296 ? -55.051 36.365 25.167 1.00 92.20 296 PHE H O 1
ATOM 15322 N N . ARG H 2 297 ? -55.178 34.790 26.789 1.00 93.33 297 ARG H N 1
ATOM 15323 C CA . ARG H 2 297 ? -55.870 35.635 27.762 1.00 96.78 297 ARG H CA 1
ATOM 15324 C C . ARG H 2 297 ? -54.976 36.780 28.210 1.00 100.56 297 ARG H C 1
ATOM 15325 O O . ARG H 2 297 ? -55.383 37.933 28.165 1.00 102.35 297 ARG H O 1
ATOM 15333 N N . ASP H 2 298 ? -53.755 36.449 28.620 1.00 103.88 298 ASP H N 1
ATOM 15334 C CA . ASP H 2 298 ? -52.822 37.413 29.198 1.00 107.27 298 ASP H CA 1
ATOM 15335 C C . ASP H 2 298 ? -52.043 38.220 28.164 1.00 110.02 298 ASP H C 1
ATOM 15336 O O . ASP H 2 298 ? -51.750 39.400 28.386 1.00 114.69 298 ASP H O 1
ATOM 15341 N N . PHE H 2 299 ? -51.715 37.592 27.040 1.00 109.97 299 PHE H N 1
ATOM 15342 C CA . PHE H 2 299 ? -50.861 38.222 26.046 1.00 111.40 299 PHE H CA 1
ATOM 15343 C C . PHE H 2 299 ? -51.598 38.876 24.878 1.00 111.36 299 PHE H C 1
ATOM 15344 O O . PHE H 2 299 ? -51.084 39.827 24.302 1.00 112.87 299 PHE H O 1
ATOM 15352 N N . VAL H 2 300 ? -52.786 38.375 24.529 1.00 109.15 300 VAL H N 1
ATOM 15353 C CA . VAL H 2 300 ? -53.565 38.961 23.423 1.00 107.22 300 VAL H CA 1
ATOM 15354 C C . VAL H 2 300 ? -54.789 39.717 23.945 1.00 107.99 300 VAL H C 1
ATOM 15355 O O . VAL H 2 300 ? -54.950 40.894 23.630 1.00 109.56 300 VAL H O 1
ATOM 15359 N N . PHE H 2 301 ? -55.627 39.055 24.747 1.00 108.57 301 PHE H N 1
ATOM 15360 C CA . PHE H 2 301 ? -56.846 39.678 25.284 1.00 109.90 301 PHE H CA 1
ATOM 15361 C C . PHE H 2 301 ? -56.531 40.861 26.204 1.00 110.95 301 PHE H C 1
ATOM 15362 O O . PHE H 2 301 ? -56.765 42.004 25.816 1.00 109.74 301 PHE H O 1
ATOM 15370 N N . MET H 2 302 ? -55.977 40.573 27.387 1.00 113.40 302 MET H N 1
ATOM 15371 C CA . MET H 2 302 ? -55.683 41.572 28.434 1.00 117.03 302 MET H CA 1
ATOM 15372 C C . MET H 2 302 ? -54.970 42.793 27.881 1.00 120.43 302 MET H C 1
ATOM 15373 O O . MET H 2 302 ? -55.370 43.919 28.170 1.00 123.49 302 MET H O 1
ATOM 15378 N N . ARG H 2 303 ? -53.938 42.551 27.069 1.00 121.77 303 ARG H N 1
ATOM 15379 C CA . ARG H 2 303 ? -53.148 43.607 26.429 1.00 122.87 303 ARG H CA 1
ATOM 15380 C C . ARG H 2 303 ? -53.975 44.468 25.471 1.00 123.41 303 ARG H C 1
ATOM 15381 O O . ARG H 2 303 ? -53.796 45.690 25.433 1.00 124.80 303 ARG H O 1
ATOM 15389 N N . LEU H 2 304 ? -54.887 43.837 24.725 1.00 121.49 304 LEU H N 1
ATOM 15390 C CA . LEU H 2 304 ? -55.751 44.550 23.779 1.00 121.19 304 LEU H CA 1
ATOM 15391 C C . LEU H 2 304 ? -56.800 45.411 24.473 1.00 123.25 304 LEU H C 1
ATOM 15392 O O . LEU H 2 304 ? -57.089 46.519 24.005 1.00 125.85 304 LEU H O 1
ATOM 15397 N N . VAL H 2 305 ? -57.353 44.908 25.580 1.00 123.69 305 VAL H N 1
ATOM 15398 C CA . VAL H 2 305 ? -58.381 45.630 26.338 1.00 125.38 305 VAL H CA 1
ATOM 15399 C C . VAL H 2 305 ? -57.841 46.954 26.876 1.00 126.70 305 VAL H C 1
ATOM 15400 O O . VAL H 2 305 ? -58.520 47.976 26.771 1.00 128.08 305 VAL H O 1
ATOM 15404 N N . ILE H 2 306 ? -56.620 46.926 27.422 1.00 127.09 306 ILE H N 1
ATOM 15405 C CA . ILE H 2 306 ? -55.935 48.127 27.934 1.00 128.20 306 ILE H CA 1
ATOM 15406 C C . ILE H 2 306 ? -55.790 49.192 26.837 1.00 129.23 306 ILE H C 1
ATOM 15407 O O . ILE H 2 306 ? -56.080 50.363 27.086 1.00 131.67 306 ILE H O 1
ATOM 15412 N N . VAL H 2 307 ? -55.374 48.771 25.637 1.00 127.69 307 VAL H N 1
ATOM 15413 C CA . VAL H 2 307 ? -55.220 49.656 24.466 1.00 127.51 307 VAL H CA 1
ATOM 15414 C C . VAL H 2 307 ? -56.540 50.340 24.074 1.00 128.56 307 VAL H C 1
ATOM 15415 O O . VAL H 2 307 ? -56.558 51.542 23.790 1.00 130.58 307 VAL H O 1
ATOM 15419 N N . LEU H 2 308 ? -57.633 49.578 24.085 1.00 127.46 308 LEU H N 1
ATOM 15420 C CA . LEU H 2 308 ? -58.947 50.117 23.740 1.00 127.67 308 LEU H CA 1
ATOM 15421 C C . LEU H 2 308 ? -59.554 50.968 24.871 1.00 130.54 308 LEU H C 1
ATOM 15422 O O . LEU H 2 308 ? -60.525 51.698 24.649 1.00 130.96 308 LEU H O 1
ATOM 15427 N N . MET H 2 309 ? -58.962 50.876 26.065 1.00 133.75 309 MET H N 1
ATOM 15428 C CA . MET H 2 309 ? -59.382 51.649 27.245 1.00 137.04 309 MET H CA 1
ATOM 15429 C C . MET H 2 309 ? -58.475 52.853 27.523 1.00 136.63 309 MET H C 1
ATOM 15430 O O . MET H 2 309 ? -58.935 53.859 28.074 1.00 136.48 309 MET H O 1
ATOM 15435 N N . ARG H 2 310 ? -57.189 52.718 27.176 1.00 135.13 310 ARG H N 1
ATOM 15436 C CA . ARG H 2 310 ? -56.227 53.828 27.119 1.00 136.48 310 ARG H CA 1
ATOM 15437 C C . ARG H 2 310 ? -56.800 54.858 26.145 1.00 138.60 310 ARG H C 1
ATOM 15438 O O . ARG H 2 310 ? -57.091 55.991 26.530 1.00 141.02 310 ARG H O 1
ATOM 15446 N N . ASN H 2 311 ? -57.019 54.415 24.904 1.00 139.26 311 ASN H N 1
ATOM 15447 C CA . ASN H 2 311 ? -57.488 55.252 23.798 1.00 142.19 311 ASN H CA 1
ATOM 15448 C C . ASN H 2 311 ? -58.992 55.540 23.806 1.00 144.69 311 ASN H C 1
ATOM 15449 O O . ASN H 2 311 ? -59.477 56.294 22.957 1.00 145.35 311 ASN H O 1
ATOM 15454 N N . LYS H 2 312 ? -59.716 54.948 24.763 1.00 147.72 312 LYS H N 1
ATOM 15455 C CA . LYS H 2 312 ? -61.188 55.055 24.887 1.00 151.43 312 LYS H CA 1
ATOM 15456 C C . LYS H 2 312 ? -61.938 55.087 23.542 1.00 153.48 312 LYS H C 1
ATOM 15457 O O . LYS H 2 312 ? -62.763 55.970 23.287 1.00 154.02 312 LYS H O 1
ATOM 15463 N N . VAL H 2 313 ? -61.632 54.096 22.699 1.00 155.08 313 VAL H N 1
ATOM 15464 C CA . VAL H 2 313 ? -62.130 54.026 21.315 1.00 155.32 313 VAL H CA 1
ATOM 15465 C C . VAL H 2 313 ? -63.643 53.756 21.234 1.00 153.27 313 VAL H C 1
ATOM 15466 O O . VAL H 2 313 ? -64.339 54.380 20.425 1.00 153.49 313 VAL H O 1
ATOM 15470 N N . PHE H 2 314 ? -64.143 52.856 22.083 1.00 151.69 314 PHE H N 1
ATOM 15471 C CA . PHE H 2 314 ? -65.567 52.502 22.083 1.00 150.57 314 PHE H CA 1
ATOM 15472 C C . PHE H 2 314 ? -66.345 53.166 23.217 1.00 150.19 314 PHE H C 1
ATOM 15473 O O . PHE H 2 314 ? -65.783 53.448 24.287 1.00 150.83 314 PHE H O 1
ATOM 15481 N N . LYS H 2 315 ? -67.632 53.405 22.949 1.00 147.77 315 LYS H N 1
ATOM 15482 C CA . LYS H 2 315 ? -68.554 54.147 23.824 1.00 146.48 315 LYS H CA 1
ATOM 15483 C C . LYS H 2 315 ? -68.613 53.632 25.274 1.00 145.56 315 LYS H C 1
ATOM 15484 O O . LYS H 2 315 ? -68.313 54.373 26.209 1.00 145.93 315 LYS H O 1
ATOM 15490 N N . ASN H 2 316 ? -68.995 52.366 25.447 1.00 143.76 316 ASN H N 1
ATOM 15491 C CA . ASN H 2 316 ? -69.243 51.790 26.774 1.00 142.65 316 ASN H CA 1
ATOM 15492 C C . ASN H 2 316 ? -68.248 50.709 27.211 1.00 141.56 316 ASN H C 1
ATOM 15493 O O . ASN H 2 316 ? -67.412 50.245 26.419 1.00 139.35 316 ASN H O 1
ATOM 15498 N N . ARG H 2 317 ? -68.381 50.316 28.481 1.00 141.36 317 ARG H N 1
ATOM 15499 C CA . ARG H 2 317 ? -67.579 49.285 29.135 1.00 139.57 317 ARG H CA 1
ATOM 15500 C C . ARG H 2 317 ? -67.608 47.938 28.405 1.00 137.01 317 ARG H C 1
ATOM 15501 O O . ARG H 2 317 ? -66.592 47.248 28.332 1.00 138.09 317 ARG H O 1
ATOM 15509 N N . ASN H 2 318 ? -68.769 47.584 27.859 1.00 134.36 318 ASN H N 1
ATOM 15510 C CA . ASN H 2 318 ? -69.016 46.228 27.374 1.00 130.62 318 ASN H CA 1
ATOM 15511 C C . ASN H 2 318 ? -68.623 45.999 25.915 1.00 128.42 318 ASN H C 1
ATOM 15512 O O . ASN H 2 318 ? -68.346 44.861 25.533 1.00 126.85 318 ASN H O 1
ATOM 15517 N N . THR H 2 319 ? -68.598 47.068 25.114 1.00 128.33 319 THR H N 1
ATOM 15518 C CA . THR H 2 319 ? -68.196 46.975 23.703 1.00 129.04 319 THR H CA 1
ATOM 15519 C C . THR H 2 319 ? -66.688 46.735 23.571 1.00 131.08 319 THR H C 1
ATOM 15520 O O . THR H 2 319 ? -66.261 45.930 22.732 1.00 130.72 319 THR H O 1
ATOM 15524 N N . THR H 2 320 ? -65.895 47.414 24.409 1.00 134.34 320 THR H N 1
ATOM 15525 C CA . THR H 2 320 ? -64.446 47.168 24.470 1.00 134.56 320 THR H CA 1
ATOM 15526 C C . THR H 2 320 ? -64.154 45.729 24.903 1.00 130.63 320 THR H C 1
ATOM 15527 O O . THR H 2 320 ? -63.186 45.137 24.432 1.00 130.80 320 THR H O 1
ATOM 15531 N N . SER H 2 321 ? -64.999 45.182 25.784 1.00 127.07 321 SER H N 1
ATOM 15532 C CA . SER H 2 321 ? -64.938 43.774 26.187 1.00 123.38 321 SER H CA 1
ATOM 15533 C C . SER H 2 321 ? -65.355 42.825 25.075 1.00 120.33 321 SER H C 1
ATOM 15534 O O . SER H 2 321 ? -64.783 41.746 24.933 1.00 120.52 321 SER H O 1
ATOM 15537 N N . ASN H 2 322 ? -66.351 43.236 24.297 1.00 117.55 322 ASN H N 1
ATOM 15538 C CA . ASN H 2 322 ? -66.896 42.413 23.230 1.00 114.77 322 ASN H CA 1
ATOM 15539 C C . ASN H 2 322 ? -65.963 42.344 22.032 1.00 112.84 322 ASN H C 1
ATOM 15540 O O . ASN H 2 322 ? -65.689 41.248 21.529 1.00 111.57 322 ASN H O 1
ATOM 15545 N N . VAL H 2 323 ? -65.461 43.509 21.609 1.00 112.73 323 VAL H N 1
ATOM 15546 C CA . VAL H 2 323 ? -64.514 43.619 20.488 1.00 112.41 323 VAL H CA 1
ATOM 15547 C C . VAL H 2 323 ? -63.202 42.869 20.797 1.00 112.16 323 VAL H C 1
ATOM 15548 O O . VAL H 2 323 ? -62.669 42.165 19.929 1.00 112.90 323 VAL H O 1
ATOM 15552 N N . ALA H 2 324 ? -62.718 42.999 22.039 1.00 111.28 324 ALA H N 1
ATOM 15553 C CA . ALA H 2 324 ? -61.540 42.263 22.505 1.00 110.16 324 ALA H CA 1
ATOM 15554 C C . ALA H 2 324 ? -61.715 40.750 22.407 1.00 108.98 324 ALA H C 1
ATOM 15555 O O . ALA H 2 324 ? -60.796 40.066 21.959 1.00 107.62 324 ALA H O 1
ATOM 15557 N N . TYR H 2 325 ? -62.896 40.250 22.800 1.00 109.53 325 TYR H N 1
ATOM 15558 C CA . TYR H 2 325 ? -63.252 38.826 22.686 1.00 109.54 325 TYR H CA 1
ATOM 15559 C C . TYR H 2 325 ? -63.216 38.312 21.247 1.00 108.94 325 TYR H C 1
ATOM 15560 O O . TYR H 2 325 ? -62.566 37.302 20.969 1.00 108.50 325 TYR H O 1
ATOM 15569 N N . ILE H 2 326 ? -63.912 39.017 20.350 1.00 109.41 326 ILE H N 1
ATOM 15570 C CA . ILE H 2 326 ? -64.043 38.629 18.935 1.00 108.43 326 ILE H CA 1
ATOM 15571 C C . ILE H 2 326 ? -62.690 38.671 18.195 1.00 106.96 326 ILE H C 1
ATOM 15572 O O . ILE H 2 326 ? -62.385 37.755 17.422 1.00 105.65 326 ILE H O 1
ATOM 15577 N N . ILE H 2 327 ? -61.890 39.714 18.447 1.00 106.24 327 ILE H N 1
ATOM 15578 C CA . ILE H 2 327 ? -60.536 39.813 17.882 1.00 104.22 327 ILE H CA 1
ATOM 15579 C C . ILE H 2 327 ? -59.643 38.684 18.430 1.00 104.31 327 ILE H C 1
ATOM 15580 O O . ILE H 2 327 ? -59.031 37.944 17.647 1.00 103.49 327 ILE H O 1
ATOM 15585 N N . ASN H 2 328 ? -59.610 38.551 19.762 1.00 104.91 328 ASN H N 1
ATOM 15586 C CA . ASN H 2 328 ? -58.764 37.571 20.463 1.00 104.33 328 ASN H CA 1
ATOM 15587 C C . ASN H 2 328 ? -59.002 36.127 20.027 1.00 101.90 328 ASN H C 1
ATOM 15588 O O . ASN H 2 328 ? -58.048 35.383 19.797 1.00 100.74 328 ASN H O 1
ATOM 15593 N N . MET H 2 329 ? -60.271 35.741 19.921 1.00 100.87 329 MET H N 1
ATOM 15594 C CA . MET H 2 329 ? -60.631 34.386 19.517 1.00 99.73 329 MET H CA 1
ATOM 15595 C C . MET H 2 329 ? -60.429 34.159 18.021 1.00 99.34 329 MET H C 1
ATOM 15596 O O . MET H 2 329 ? -60.188 33.029 17.596 1.00 98.21 329 MET H O 1
ATOM 15601 N N . MET H 2 330 ? -60.507 35.239 17.244 1.00 100.74 330 MET H N 1
ATOM 15602 C CA . MET H 2 330 ? -60.250 35.199 15.806 1.00 101.82 330 MET H CA 1
ATOM 15603 C C . MET H 2 330 ? -58.755 35.069 15.477 1.00 101.22 330 MET H C 1
ATOM 15604 O O . MET H 2 330 ? -58.391 34.332 14.558 1.00 101.87 330 MET H O 1
ATOM 15609 N N . VAL H 2 331 ? -57.912 35.792 16.222 1.00 98.69 331 VAL H N 1
ATOM 15610 C CA . VAL H 2 331 ? -56.444 35.661 16.142 1.00 95.91 331 VAL H CA 1
ATOM 15611 C C . VAL H 2 331 ? -56.024 34.207 16.445 1.00 93.59 331 VAL H C 1
ATOM 15612 O O . VAL H 2 331 ? -55.176 33.634 15.748 1.00 93.04 331 VAL H O 1
ATOM 15616 N N . MET H 2 332 ? -56.655 33.621 17.465 1.00 90.66 332 MET H N 1
ATOM 15617 C CA . MET H 2 332 ? -56.509 32.204 17.807 1.00 87.97 332 MET H CA 1
ATOM 15618 C C . MET H 2 332 ? -56.920 31.268 16.671 1.00 85.10 332 MET H C 1
ATOM 15619 O O . MET H 2 332 ? -56.329 30.204 16.495 1.00 83.29 332 MET H O 1
ATOM 15624 N N . GLY H 2 333 ? -57.942 31.667 15.919 1.00 84.78 333 GLY H N 1
ATOM 15625 C CA . GLY H 2 333 ? -58.379 30.936 14.731 1.00 84.13 333 GLY H CA 1
ATOM 15626 C C . GLY H 2 333 ? -57.332 30.992 13.637 1.00 83.06 333 GLY H C 1
ATOM 15627 O O . GLY H 2 333 ? -56.999 29.960 13.045 1.00 81.73 333 GLY H O 1
ATOM 15628 N N . PHE H 2 334 ? -56.818 32.202 13.383 1.00 83.93 334 PHE H N 1
ATOM 15629 C CA . PHE H 2 334 ? -55.719 32.436 12.434 1.00 83.44 334 PHE H CA 1
ATOM 15630 C C . PHE H 2 334 ? -54.482 31.622 12.796 1.00 81.14 334 PHE H C 1
ATOM 15631 O O . PHE H 2 334 ? -53.796 31.109 11.907 1.00 79.60 334 PHE H O 1
ATOM 15639 N N . TRP H 2 335 ? -54.226 31.496 14.102 1.00 79.94 335 TRP H N 1
ATOM 15640 C CA . TRP H 2 335 ? -53.138 30.669 14.632 1.00 78.47 335 TRP H CA 1
ATOM 15641 C C . TRP H 2 335 ? -53.252 29.199 14.229 1.00 77.12 335 TRP H C 1
ATOM 15642 O O . TRP H 2 335 ? -52.247 28.564 13.923 1.00 77.85 335 TRP H O 1
ATOM 15653 N N . HIS H 2 336 ? -54.468 28.667 14.247 1.00 76.68 336 HIS H N 1
ATOM 15654 C CA . HIS H 2 336 ? -54.713 27.305 13.789 1.00 76.05 336 HIS H CA 1
ATOM 15655 C C . HIS H 2 336 ? -54.431 27.144 12.292 1.00 76.35 336 HIS H C 1
ATOM 15656 O O . HIS H 2 336 ? -53.850 26.148 11.876 1.00 76.25 336 HIS H O 1
ATOM 15663 N N . GLY H 2 337 ? -54.823 28.140 11.503 1.00 77.78 337 GLY H N 1
ATOM 15664 C CA . GLY H 2 337 ? -54.579 28.143 10.060 1.00 77.93 337 GLY H CA 1
ATOM 15665 C C . GLY H 2 337 ? -55.408 29.190 9.348 1.00 78.81 337 GLY H C 1
ATOM 15666 O O . GLY H 2 337 ? -56.421 29.658 9.877 1.00 79.41 337 GLY H O 1
ATOM 15667 N N . ILE H 2 338 ? -54.967 29.569 8.149 1.00 79.16 338 ILE H N 1
ATOM 15668 C CA . ILE H 2 338 ? -55.684 30.560 7.342 1.00 80.11 338 ILE H CA 1
ATOM 15669 C C . ILE H 2 338 ? -56.609 29.842 6.345 1.00 80.14 338 ILE H C 1
ATOM 15670 O O . ILE H 2 338 ? -56.460 29.966 5.129 1.00 80.82 338 ILE H O 1
ATOM 15675 N N . THR H 2 339 ? -57.548 29.059 6.873 1.00 80.26 339 THR H N 1
ATOM 15676 C CA . THR H 2 339 ? -58.629 28.469 6.067 1.00 79.74 339 THR H CA 1
ATOM 15677 C C . THR H 2 339 ? -59.966 28.869 6.674 1.00 78.84 339 THR H C 1
ATOM 15678 O O . THR H 2 339 ? -60.053 29.049 7.897 1.00 79.49 339 THR H O 1
ATOM 15682 N N . TRP H 2 340 ? -60.999 28.983 5.828 1.00 77.76 340 TRP H N 1
ATOM 15683 C CA . TRP H 2 340 ? -62.305 29.539 6.225 1.00 76.50 340 TRP H CA 1
ATOM 15684 C C . TRP H 2 340 ? -62.826 28.993 7.556 1.00 75.83 340 TRP H C 1
ATOM 15685 O O . TRP H 2 340 ? -63.350 29.748 8.376 1.00 75.92 340 TRP H O 1
ATOM 15696 N N . TYR H 2 341 ? -62.646 27.688 7.764 1.00 75.30 341 TYR H N 1
ATOM 15697 C CA . TYR H 2 341 ? -63.221 26.998 8.911 1.00 75.42 341 TYR H CA 1
ATOM 15698 C C . TYR H 2 341 ? -62.493 27.226 10.223 1.00 74.95 341 TYR H C 1
ATOM 15699 O O . TYR H 2 341 ? -63.134 27.241 11.273 1.00 75.03 341 TYR H O 1
ATOM 15708 N N . TYR H 2 342 ? -61.175 27.402 10.169 1.00 74.86 342 TYR H N 1
ATOM 15709 C CA . TYR H 2 342 ? -60.426 27.810 11.359 1.00 75.49 342 TYR H CA 1
ATOM 15710 C C . TYR H 2 342 ? -60.810 29.226 11.802 1.00 76.83 342 TYR H C 1
ATOM 15711 O O . TYR H 2 342 ? -60.982 29.477 13.000 1.00 76.88 342 TYR H O 1
ATOM 15720 N N . ILE H 2 343 ? -60.969 30.128 10.827 1.00 77.63 343 ILE H N 1
ATOM 15721 C CA . ILE H 2 343 ? -61.421 31.504 11.075 1.00 78.14 343 ILE H CA 1
ATOM 15722 C C . ILE H 2 343 ? -62.866 31.493 11.579 1.00 79.34 343 ILE H C 1
ATOM 15723 O O . ILE H 2 343 ? -63.212 32.247 12.497 1.00 81.15 343 ILE H O 1
ATOM 15728 N N . ALA H 2 344 ? -63.694 30.629 10.983 1.00 79.83 344 ALA H N 1
ATOM 15729 C CA . ALA H 2 344 ? -65.071 30.408 11.437 1.00 78.27 344 ALA H CA 1
ATOM 15730 C C . ALA H 2 344 ? -65.085 29.923 12.889 1.00 77.80 344 ALA H C 1
ATOM 15731 O O . ALA H 2 344 ? -65.735 30.540 13.735 1.00 77.92 344 ALA H O 1
ATOM 15733 N N . TYR H 2 345 ? -64.330 28.854 13.170 1.00 77.18 345 TYR H N 1
ATOM 15734 C CA . TYR H 2 345 ? -64.133 28.320 14.523 1.00 76.49 345 TYR H CA 1
ATOM 15735 C C . TYR H 2 345 ? -63.767 29.420 15.519 1.00 76.47 345 TYR H C 1
ATOM 15736 O O . TYR H 2 345 ? -64.195 29.389 16.677 1.00 74.74 345 TYR H O 1
ATOM 15745 N N . GLY H 2 346 ? -62.976 30.385 15.046 1.00 77.91 346 GLY H N 1
ATOM 15746 C CA . GLY H 2 346 ? -62.590 31.553 15.821 1.00 80.23 346 GLY H CA 1
ATOM 15747 C C . GLY H 2 346 ? -63.764 32.459 16.131 1.00 81.98 346 GLY H C 1
ATOM 15748 O O . GLY H 2 346 ? -64.113 32.637 17.305 1.00 82.98 346 GLY H O 1
ATOM 15749 N N . ILE H 2 347 ? -64.380 33.010 15.078 1.00 82.33 347 ILE H N 1
ATOM 15750 C CA . ILE H 2 347 ? -65.504 33.956 15.218 1.00 82.28 347 ILE H CA 1
ATOM 15751 C C . ILE H 2 347 ? -66.682 33.347 15.982 1.00 82.07 347 ILE H C 1
ATOM 15752 O O . ILE H 2 347 ? -67.398 34.067 16.677 1.00 82.68 347 ILE H O 1
ATOM 15757 N N . PHE H 2 348 ? -66.843 32.023 15.861 1.00 81.14 348 PHE H N 1
ATOM 15758 C CA . PHE H 2 348 ? -67.840 31.236 16.591 1.00 81.97 348 PHE H CA 1
ATOM 15759 C C . PHE H 2 348 ? -67.718 31.465 18.096 1.00 84.54 348 PHE H C 1
ATOM 15760 O O . PHE H 2 348 ? -68.606 32.070 18.688 1.00 86.75 348 PHE H O 1
ATOM 15768 N N . HIS H 2 349 ? -66.610 31.016 18.697 1.00 87.53 349 HIS H N 1
ATOM 15769 C CA . HIS H 2 349 ? -66.314 31.240 20.125 1.00 89.16 349 HIS H CA 1
ATOM 15770 C C . HIS H 2 349 ? -66.241 32.718 20.508 1.00 90.82 349 HIS H C 1
ATOM 15771 O O . HIS H 2 349 ? -66.388 33.066 21.685 1.00 91.91 349 HIS H O 1
ATOM 15778 N N . GLY H 2 350 ? -65.996 33.570 19.511 1.00 91.14 350 GLY H N 1
ATOM 15779 C CA . GLY H 2 350 ? -66.028 35.012 19.682 1.00 93.28 350 GLY H CA 1
ATOM 15780 C C . GLY H 2 350 ? -67.419 35.447 20.088 1.00 94.63 350 GLY H C 1
ATOM 15781 O O . GLY H 2 350 ? -67.645 35.800 21.258 1.00 96.00 350 GLY H O 1
ATOM 15782 N N . ILE H 2 351 ? -68.350 35.377 19.130 1.00 94.34 351 ILE H N 1
ATOM 15783 C CA . ILE H 2 351 ? -69.759 35.726 19.368 1.00 94.53 351 ILE H CA 1
ATOM 15784 C C . ILE H 2 351 ? -70.402 34.812 20.420 1.00 94.56 351 ILE H C 1
ATOM 15785 O O . ILE H 2 351 ? -71.375 35.192 21.070 1.00 96.82 351 ILE H O 1
ATOM 15790 N N . GLY H 2 352 ? -69.826 33.622 20.585 1.00 93.31 352 GLY H N 1
ATOM 15791 C CA . GLY H 2 352 ? -70.195 32.682 21.639 1.00 93.35 352 GLY H CA 1
ATOM 15792 C C . GLY H 2 352 ? -69.942 33.242 23.020 1.00 94.85 352 GLY H C 1
ATOM 15793 O O . GLY H 2 352 ? -70.794 33.131 23.895 1.00 96.21 352 GLY H O 1
ATOM 15794 N N . LEU H 2 353 ? -68.784 33.864 23.207 1.00 97.06 353 LEU H N 1
ATOM 15795 C CA . LEU H 2 353 ? -68.419 34.435 24.508 1.00 99.85 353 LEU H CA 1
ATOM 15796 C C . LEU H 2 353 ? -69.127 35.748 24.815 1.00 101.48 353 LEU H C 1
ATOM 15797 O O . LEU H 2 353 ? -69.410 36.032 25.985 1.00 103.40 353 LEU H O 1
ATOM 15802 N N . VAL H 2 354 ? -69.414 36.542 23.779 1.00 100.88 354 VAL H N 1
ATOM 15803 C CA . VAL H 2 354 ? -70.145 37.803 23.976 1.00 100.06 354 VAL H CA 1
ATOM 15804 C C . VAL H 2 354 ? -71.594 37.527 24.365 1.00 98.81 354 VAL H C 1
ATOM 15805 O O . VAL H 2 354 ? -72.110 38.181 25.265 1.00 100.13 354 VAL H O 1
ATOM 15809 N N . ILE H 2 355 ? -72.211 36.543 23.700 1.00 96.50 355 ILE H N 1
ATOM 15810 C CA . ILE H 2 355 ? -73.562 36.054 24.017 1.00 96.84 355 ILE H CA 1
ATOM 15811 C C . ILE H 2 355 ? -73.593 35.534 25.451 1.00 98.75 355 ILE H C 1
ATOM 15812 O O . ILE H 2 355 ? -74.478 35.896 26.225 1.00 100.93 355 ILE H O 1
ATOM 15817 N N . ASN H 2 356 ? -72.594 34.727 25.796 1.00 100.46 356 ASN H N 1
ATOM 15818 C CA . ASN H 2 356 ? -72.436 34.175 27.134 1.00 102.74 356 ASN H CA 1
ATOM 15819 C C . ASN H 2 356 ? -72.325 35.261 28.199 1.00 104.52 356 ASN H C 1
ATOM 15820 O O . ASN H 2 356 ? -72.971 35.164 29.240 1.00 105.41 356 ASN H O 1
ATOM 15825 N N . ASP H 2 357 ? -71.503 36.276 27.937 1.00 106.34 357 ASP H N 1
ATOM 15826 C CA . ASP H 2 357 ? -71.275 37.353 28.894 1.00 109.05 357 ASP H CA 1
ATOM 15827 C C . ASP H 2 357 ? -72.516 38.239 29.037 1.00 109.30 357 ASP H C 1
ATOM 15828 O O . ASP H 2 357 ? -72.874 38.636 30.157 1.00 109.41 357 ASP H O 1
ATOM 15833 N N . ALA H 2 358 ? -73.169 38.516 27.903 1.00 108.89 358 ALA H N 1
ATOM 15834 C CA . ALA H 2 358 ? -74.404 39.311 27.840 1.00 109.13 358 ALA H CA 1
ATOM 15835 C C . ALA H 2 358 ? -75.536 38.680 28.637 1.00 109.15 358 ALA H C 1
ATOM 15836 O O . ALA H 2 358 ? -76.355 39.388 29.227 1.00 110.08 358 ALA H O 1
ATOM 15838 N N . TRP H 2 359 ? -75.569 37.349 28.643 1.00 107.92 359 TRP H N 1
ATOM 15839 C CA . TRP H 2 359 ? -76.532 36.582 29.423 1.00 107.85 359 TRP H CA 1
ATOM 15840 C C . TRP H 2 359 ? -76.306 36.735 30.928 1.00 108.16 359 TRP H C 1
ATOM 15841 O O . TRP H 2 359 ? -77.269 36.950 31.656 1.00 109.39 359 TRP H O 1
ATOM 15852 N N . LEU H 2 360 ? -75.052 36.640 31.382 1.00 108.44 360 LEU H N 1
ATOM 15853 C CA . LEU H 2 360 ? -74.713 36.815 32.801 1.00 110.14 360 LEU H CA 1
ATOM 15854 C C . LEU H 2 360 ? -75.107 38.199 33.325 1.00 111.65 360 LEU H C 1
ATOM 15855 O O . LEU H 2 360 ? -75.624 38.318 34.450 1.00 111.79 360 LEU H O 1
ATOM 15860 N N . ARG H 2 361 ? -74.878 39.224 32.496 1.00 112.61 361 ARG H N 1
ATOM 15861 C CA . ARG H 2 361 ? -75.324 40.597 32.755 1.00 113.53 361 ARG H CA 1
ATOM 15862 C C . ARG H 2 361 ? -76.856 40.711 32.792 1.00 114.19 361 ARG H C 1
ATOM 15863 O O . ARG H 2 361 ? -77.411 41.372 33.679 1.00 115.52 361 ARG H O 1
ATOM 15871 N N . LYS H 2 362 ? -77.519 40.062 31.832 1.00 113.39 362 LYS H N 1
ATOM 15872 C CA . LYS H 2 362 ? -78.986 40.039 31.748 1.00 113.37 362 LYS H CA 1
ATOM 15873 C C . LYS H 2 362 ? -79.653 39.278 32.887 1.00 112.51 362 LYS H C 1
ATOM 15874 O O . LYS H 2 362 ? -80.696 39.701 33.366 1.00 113.18 362 LYS H O 1
ATOM 15880 N N . LYS H 2 363 ? -79.051 38.167 33.310 1.00 111.35 363 LYS H N 1
ATOM 15881 C CA . LYS H 2 363 ? -79.561 37.347 34.417 1.00 111.23 363 LYS H CA 1
ATOM 15882 C C . LYS H 2 363 ? -79.574 38.119 35.739 1.00 113.02 363 LYS H C 1
ATOM 15883 O O . LYS H 2 363 ? -80.507 37.958 36.532 1.00 114.31 363 LYS H O 1
ATOM 15889 N N . LYS H 2 364 ? -78.555 38.952 35.971 1.00 114.27 364 LYS H N 1
ATOM 15890 C CA . LYS H 2 364 ? -78.498 39.778 37.182 1.00 115.64 364 LYS H CA 1
ATOM 15891 C C . LYS H 2 364 ? -79.541 40.899 37.212 1.00 117.51 364 LYS H C 1
ATOM 15892 O O . LYS H 2 364 ? -80.080 41.221 38.285 1.00 118.98 364 LYS H O 1
ATOM 15898 N N . THR H 2 365 ? -79.831 41.474 36.038 1.00 116.32 365 THR H N 1
ATOM 15899 C CA . THR H 2 365 ? -80.836 42.540 35.919 1.00 116.90 365 THR H CA 1
ATOM 15900 C C . THR H 2 365 ? -82.274 42.002 35.840 1.00 118.40 365 THR H C 1
ATOM 15901 O O . THR H 2 365 ? -83.211 42.713 36.200 1.00 122.52 365 THR H O 1
ATOM 15905 N N . ILE H 2 366 ? -82.440 40.764 35.368 1.00 117.79 366 ILE H N 1
ATOM 15906 C CA . ILE H 2 366 ? -83.742 40.070 35.408 1.00 117.92 366 ILE H CA 1
ATOM 15907 C C . ILE H 2 366 ? -84.093 39.678 36.851 1.00 121.37 366 ILE H C 1
ATOM 15908 O O . ILE H 2 366 ? -85.261 39.756 37.238 1.00 121.60 366 ILE H O 1
ATOM 15913 N N . ASN H 2 367 ? -83.081 39.287 37.635 1.00 124.60 367 ASN H N 1
ATOM 15914 C CA . ASN H 2 367 ? -83.249 39.001 39.066 1.00 128.35 367 ASN H CA 1
ATOM 15915 C C . ASN H 2 367 ? -83.641 40.223 39.896 1.00 133.14 367 ASN H C 1
ATOM 15916 O O . ASN H 2 367 ? -84.453 40.103 40.822 1.00 135.41 367 ASN H O 1
ATOM 15921 N N . LYS H 2 368 ? -83.063 41.381 39.566 1.00 135.55 368 LYS H N 1
ATOM 15922 C CA . LYS H 2 368 ? -83.443 42.656 40.184 1.00 137.92 368 LYS H CA 1
ATOM 15923 C C . LYS H 2 368 ? -84.835 43.125 39.748 1.00 138.56 368 LYS H C 1
ATOM 15924 O O . LYS H 2 368 ? -85.562 43.731 40.549 1.00 139.79 368 LYS H O 1
ATOM 15930 N N . ASP H 2 369 ? -85.185 42.842 38.486 1.00 138.17 369 ASP H N 1
ATOM 15931 C CA . ASP H 2 369 ? -86.518 43.109 37.923 1.00 139.75 369 ASP H CA 1
ATOM 15932 C C . ASP H 2 369 ? -87.619 42.307 38.612 1.00 141.09 369 ASP H C 1
ATOM 15933 O O . ASP H 2 369 ? -88.743 42.793 38.769 1.00 140.58 369 ASP H O 1
ATOM 15938 N N . ARG H 2 370 ? -87.281 41.077 38.998 1.00 141.52 370 ARG H N 1
ATOM 15939 C CA . ARG H 2 370 ? -88.194 40.169 39.679 1.00 141.20 370 ARG H CA 1
ATOM 15940 C C . ARG H 2 370 ? -88.346 40.518 41.158 1.00 143.75 370 ARG H C 1
ATOM 15941 O O . ARG H 2 370 ? -89.474 40.576 41.658 1.00 144.71 370 ARG H O 1
ATOM 15949 N N . LYS H 2 371 ? -87.219 40.763 41.837 1.00 143.66 371 LYS H N 1
ATOM 15950 C CA . LYS H 2 371 ? -87.194 41.059 43.282 1.00 144.96 371 LYS H CA 1
ATOM 15951 C C . LYS H 2 371 ? -87.968 42.326 43.651 1.00 149.46 371 LYS H C 1
ATOM 15952 O O . LYS H 2 371 ? -88.642 42.370 44.686 1.00 152.20 371 LYS H O 1
ATOM 15958 N N . LYS H 2 372 ? -87.865 43.344 42.798 1.00 151.59 372 LYS H N 1
ATOM 15959 C CA . LYS H 2 372 ? -88.574 44.615 42.990 1.00 153.39 372 LYS H CA 1
ATOM 15960 C C . LYS H 2 372 ? -90.042 44.562 42.545 1.00 154.74 372 LYS H C 1
ATOM 15961 O O . LYS H 2 372 ? -90.864 45.336 43.042 1.00 157.50 372 LYS H O 1
ATOM 15967 N N . ALA H 2 373 ? -90.366 43.646 41.629 1.00 154.94 373 ALA H N 1
ATOM 15968 C CA . ALA H 2 373 ? -91.752 43.421 41.186 1.00 156.52 373 ALA H CA 1
ATOM 15969 C C . ALA H 2 373 ? -92.484 42.357 42.019 1.00 158.77 373 ALA H C 1
ATOM 15970 O O . ALA H 2 373 ? -93.592 41.936 41.661 1.00 158.70 373 ALA H O 1
ATOM 15972 N N . GLY H 2 374 ? -91.861 41.929 43.120 1.00 160.56 374 GLY H N 1
ATOM 15973 C CA . GLY H 2 374 ? -92.468 40.983 44.063 1.00 159.89 374 GLY H CA 1
ATOM 15974 C C . GLY H 2 374 ? -91.985 39.544 43.974 1.00 158.37 374 GLY H C 1
ATOM 15975 O O . GLY H 2 374 ? -91.831 38.883 45.005 1.00 159.97 374 GLY H O 1
ATOM 15976 N N . LEU H 2 375 ? -91.748 39.072 42.747 1.00 153.99 375 LEU H N 1
ATOM 15977 C CA . LEU H 2 375 ? -91.356 37.679 42.457 1.00 149.26 375 LEU H CA 1
ATOM 15978 C C . LEU H 2 375 ? -90.030 37.232 43.097 1.00 148.65 375 LEU H C 1
ATOM 15979 O O . LEU H 2 375 ? -89.158 38.060 43.384 1.00 150.49 375 LEU H O 1
ATOM 15984 N N . LYS H 2 376 ? -89.904 35.923 43.328 1.00 145.68 376 LYS H N 1
ATOM 15985 C CA . LYS H 2 376 ? -88.687 35.291 43.846 1.00 144.15 376 LYS H CA 1
ATOM 15986 C C . LYS H 2 376 ? -87.591 35.239 42.767 1.00 142.06 376 LYS H C 1
ATOM 15987 O O . LYS H 2 376 ? -87.923 35.168 41.580 1.00 140.44 376 LYS H O 1
ATOM 15993 N N . PRO H 2 377 ? -86.287 35.299 43.164 1.00 141.89 377 PRO H N 1
ATOM 15994 C CA . PRO H 2 377 ? -85.166 35.127 42.219 1.00 139.74 377 PRO H CA 1
ATOM 15995 C C . PRO H 2 377 ? -85.282 33.884 41.323 1.00 137.50 377 PRO H C 1
ATOM 15996 O O . PRO H 2 377 ? -85.751 32.837 41.781 1.00 140.56 377 PRO H O 1
ATOM 16000 N N . LEU H 2 378 ? -84.857 34.027 40.064 1.00 132.04 378 LEU H N 1
ATOM 16001 C CA . LEU H 2 378 ? -84.879 32.962 39.043 1.00 126.88 378 LEU H CA 1
ATOM 16002 C C . LEU H 2 378 ? -84.241 31.665 39.564 1.00 124.16 378 LEU H C 1
ATOM 16003 O O . LEU H 2 378 ? -83.174 31.724 40.182 1.00 122.79 378 LEU H O 1
ATOM 16008 N N . PRO H 2 379 ? -84.898 30.500 39.340 1.00 122.72 379 PRO H N 1
ATOM 16009 C CA . PRO H 2 379 ? -84.468 29.259 40.019 1.00 122.61 379 PRO H CA 1
ATOM 16010 C C . PRO H 2 379 ? -83.101 28.743 39.574 1.00 122.38 379 PRO H C 1
ATOM 16011 O O . PRO H 2 379 ? -82.801 28.737 38.373 1.00 122.33 379 PRO H O 1
ATOM 16015 N N . GLU H 2 380 ? -82.279 28.364 40.550 1.00 122.98 380 GLU H N 1
ATOM 16016 C CA . GLU H 2 380 ? -80.961 27.789 40.299 1.00 121.68 380 GLU H CA 1
ATOM 16017 C C . GLU H 2 380 ? -80.789 26.490 41.087 1.00 121.36 380 GLU H C 1
ATOM 16018 O O . GLU H 2 380 ? -80.619 26.506 42.304 1.00 122.50 380 GLU H O 1
ATOM 16024 N N . ASN H 2 381 ? -80.835 25.371 40.365 1.00 120.79 381 ASN H N 1
ATOM 16025 C CA . ASN H 2 381 ? -80.856 24.022 40.939 1.00 121.54 381 ASN H CA 1
ATOM 16026 C C . ASN H 2 381 ? -80.154 23.018 40.019 1.00 120.67 381 ASN H C 1
ATOM 16027 O O . ASN H 2 381 ? -79.571 23.407 39.002 1.00 119.72 381 ASN H O 1
ATOM 16032 N N . LYS H 2 382 ? -80.239 21.732 40.365 1.00 120.23 382 LYS H N 1
ATOM 16033 C CA . LYS H 2 382 ? -79.538 20.665 39.636 1.00 117.51 382 LYS H CA 1
ATOM 16034 C C . LYS H 2 382 ? -79.921 20.541 38.158 1.00 115.36 382 LYS H C 1
ATOM 16035 O O . LYS H 2 382 ? -79.107 20.094 37.350 1.00 115.70 382 LYS H O 1
ATOM 16041 N N . TRP H 2 383 ? -81.139 20.944 37.809 1.00 114.98 383 TRP H N 1
ATOM 16042 C CA . TRP H 2 383 ? -81.625 20.849 36.425 1.00 114.28 383 TRP H CA 1
ATOM 16043 C C . TRP H 2 383 ? -81.307 22.058 35.560 1.00 112.25 383 TRP H C 1
ATOM 16044 O O . TRP H 2 383 ? -81.072 21.912 34.362 1.00 112.50 383 TRP H O 1
ATOM 16055 N N . THR H 2 384 ? -81.308 23.249 36.156 1.00 110.50 384 THR H N 1
ATOM 16056 C CA . THR H 2 384 ? -80.825 24.446 35.458 1.00 108.33 384 THR H CA 1
ATOM 16057 C C . THR H 2 384 ? -79.330 24.311 35.188 1.00 108.41 384 THR H C 1
ATOM 16058 O O . THR H 2 384 ? -78.869 24.625 34.087 1.00 108.92 384 THR H O 1
ATOM 16062 N N . LYS H 2 385 ? -78.592 23.818 36.187 1.00 110.11 385 LYS H N 1
ATOM 16063 C CA . LYS H 2 385 ? -77.156 23.533 36.068 1.00 110.18 385 LYS H CA 1
ATOM 16064 C C . LYS H 2 385 ? -76.867 22.540 34.941 1.00 106.67 385 LYS H C 1
ATOM 16065 O O . LYS H 2 385 ? -76.010 22.801 34.099 1.00 105.49 385 LYS H O 1
ATOM 16071 N N . ALA H 2 386 ? -77.592 21.422 34.930 1.00 103.94 386 ALA H N 1
ATOM 16072 C CA . ALA H 2 386 ? -77.464 20.402 33.889 1.00 99.62 386 ALA H CA 1
ATOM 16073 C C . ALA H 2 386 ? -77.819 20.953 32.504 1.00 96.94 386 ALA H C 1
ATOM 16074 O O . ALA H 2 386 ? -77.122 20.664 31.530 1.00 96.21 386 ALA H O 1
ATOM 16076 N N . LEU H 2 387 ? -78.883 21.754 32.431 1.00 95.37 387 LEU H N 1
ATOM 16077 C CA . LEU H 2 387 ? -79.300 22.392 31.176 1.00 92.44 387 LEU H CA 1
ATOM 16078 C C . LEU H 2 387 ? -78.162 23.243 30.613 1.00 90.38 387 LEU H C 1
ATOM 16079 O O . LEU H 2 387 ? -77.824 23.116 29.437 1.00 89.10 387 LEU H O 1
ATOM 16084 N N . GLY H 2 388 ? -77.572 24.074 31.472 1.00 88.70 388 GLY H N 1
ATOM 16085 C CA . GLY H 2 388 ? -76.377 24.871 31.157 1.00 86.40 388 GLY H CA 1
ATOM 16086 C C . GLY H 2 388 ? -75.261 24.027 30.574 1.00 84.86 388 GLY H C 1
ATOM 16087 O O . GLY H 2 388 ? -74.768 24.316 29.481 1.00 83.58 388 GLY H O 1
ATOM 16088 N N . ILE H 2 389 ? -74.893 22.966 31.295 1.00 84.57 389 ILE H N 1
ATOM 16089 C CA . ILE H 2 389 ? -73.921 21.965 30.828 1.00 83.16 389 ILE H CA 1
ATOM 16090 C C . ILE H 2 389 ? -74.305 21.418 29.443 1.00 81.76 389 ILE H C 1
ATOM 16091 O O . ILE H 2 389 ? -73.459 21.373 28.548 1.00 84.12 389 ILE H O 1
ATOM 16096 N N . PHE H 2 390 ? -75.578 21.052 29.266 1.00 79.31 390 PHE H N 1
ATOM 16097 C CA . PHE H 2 390 ? -76.068 20.508 27.997 1.00 76.60 390 PHE H CA 1
ATOM 16098 C C . PHE H 2 390 ? -75.949 21.495 26.833 1.00 75.72 390 PHE H C 1
ATOM 16099 O O . PHE H 2 390 ? -75.492 21.117 25.761 1.00 74.47 390 PHE H O 1
ATOM 16107 N N . ILE H 2 391 ? -76.365 22.742 27.044 1.00 76.23 391 ILE H N 1
ATOM 16108 C CA . ILE H 2 391 ? -76.249 23.793 26.017 1.00 75.45 391 ILE H CA 1
ATOM 16109 C C . ILE H 2 391 ? -74.775 24.011 25.651 1.00 75.54 391 ILE H C 1
ATOM 16110 O O . ILE H 2 391 ? -74.427 24.010 24.465 1.00 76.15 391 ILE H O 1
ATOM 16115 N N . THR H 2 392 ? -73.923 24.171 26.671 1.00 75.64 392 THR H N 1
ATOM 16116 C CA . THR H 2 392 ? -72.480 24.413 26.491 1.00 74.67 392 THR H CA 1
ATOM 16117 C C . THR H 2 392 ? -71.839 23.293 25.681 1.00 72.99 392 THR H C 1
ATOM 16118 O O . THR H 2 392 ? -71.217 23.555 24.650 1.00 71.68 392 THR H O 1
ATOM 16122 N N . PHE H 2 393 ? -72.033 22.056 26.146 1.00 72.54 393 PHE H N 1
ATOM 16123 C CA . PHE H 2 393 ? -71.513 20.845 25.513 1.00 71.45 393 PHE H CA 1
ATOM 16124 C C . PHE H 2 393 ? -71.784 20.782 24.013 1.00 70.98 393 PHE H C 1
ATOM 16125 O O . PHE H 2 393 ? -70.912 20.392 23.258 1.00 72.54 393 PHE H O 1
ATOM 16133 N N . ASN H 2 394 ? -72.979 21.171 23.589 1.00 70.85 394 ASN H N 1
ATOM 16134 C CA . ASN H 2 394 ? -73.349 21.103 22.178 1.00 70.75 394 ASN H CA 1
ATOM 16135 C C . ASN H 2 394 ? -72.848 22.279 21.355 1.00 70.64 394 ASN H C 1
ATOM 16136 O O . ASN H 2 394 ? -72.581 22.128 20.168 1.00 70.77 394 ASN H O 1
ATOM 16141 N N . THR H 2 395 ? -72.720 23.444 21.985 1.00 71.00 395 THR H N 1
ATOM 16142 C CA . THR H 2 395 ? -72.096 24.613 21.362 1.00 71.87 395 THR H CA 1
ATOM 16143 C C . THR H 2 395 ? -70.625 24.279 21.059 1.00 71.83 395 THR H C 1
ATOM 16144 O O . THR H 2 395 ? -70.147 24.440 19.928 1.00 71.66 395 THR H O 1
ATOM 16148 N N . VAL H 2 396 ? -69.944 23.775 22.084 1.00 71.74 396 VAL H N 1
ATOM 16149 C CA . VAL H 2 396 ? -68.561 23.313 22.015 1.00 70.44 396 VAL H CA 1
ATOM 16150 C C . VAL H 2 396 ? -68.363 22.227 20.947 1.00 69.66 396 VAL H C 1
ATOM 16151 O O . VAL H 2 396 ? -67.410 22.299 20.169 1.00 69.62 396 VAL H O 1
ATOM 16155 N N . MET H 2 397 ? -69.266 21.244 20.904 1.00 68.52 397 MET H N 1
ATOM 16156 C CA . MET H 2 397 ? -69.166 20.123 19.961 1.00 67.40 397 MET H CA 1
ATOM 16157 C C . MET H 2 397 ? -69.396 20.539 18.515 1.00 66.84 397 MET H C 1
ATOM 16158 O O . MET H 2 397 ? -68.758 20.001 17.610 1.00 66.41 397 MET H O 1
ATOM 16163 N N . LEU H 2 398 ? -70.302 21.495 18.308 1.00 67.50 398 LEU H N 1
ATOM 16164 C CA . LEU H 2 398 ? -70.601 22.029 16.979 1.00 68.14 398 LEU H CA 1
ATOM 16165 C C . LEU H 2 398 ? -69.388 22.786 16.433 1.00 67.90 398 LEU H C 1
ATOM 16166 O O . LEU H 2 398 ? -69.074 22.687 15.239 1.00 67.16 398 LEU H O 1
ATOM 16171 N N . SER H 2 399 ? -68.705 23.513 17.320 1.00 67.62 399 SER H N 1
ATOM 16172 C CA . SER H 2 399 ? -67.490 24.241 16.965 1.00 67.85 399 SER H CA 1
ATOM 16173 C C . SER H 2 399 ? -66.382 23.295 16.479 1.00 68.18 399 SER H C 1
ATOM 16174 O O . SER H 2 399 ? -65.678 23.605 15.514 1.00 68.00 399 SER H O 1
ATOM 16177 N N . PHE H 2 400 ? -66.257 22.138 17.137 1.00 67.94 400 PHE H N 1
ATOM 16178 C CA . PHE H 2 400 ? -65.298 21.098 16.738 1.00 67.00 400 PHE H CA 1
ATOM 16179 C C . PHE H 2 400 ? -65.613 20.469 15.380 1.00 66.54 400 PHE H C 1
ATOM 16180 O O . PHE H 2 400 ? -64.711 19.965 14.714 1.00 67.00 400 PHE H O 1
ATOM 16188 N N . LEU H 2 401 ? -66.886 20.490 14.983 1.00 65.95 401 LEU H N 1
ATOM 16189 C CA . LEU H 2 401 ? -67.292 20.056 13.646 1.00 65.00 401 LEU H CA 1
ATOM 16190 C C . LEU H 2 401 ? -66.783 21.049 12.598 1.00 65.19 401 LEU H C 1
ATOM 16191 O O . LEU H 2 401 ? -66.264 20.649 11.548 1.00 65.07 401 LEU H O 1
ATOM 16196 N N . ILE H 2 402 ? -66.925 22.336 12.902 1.00 65.55 402 ILE H N 1
ATOM 16197 C CA . ILE H 2 402 ? -66.407 23.399 12.047 1.00 66.64 402 ILE H CA 1
ATOM 16198 C C . ILE H 2 402 ? -64.886 23.253 11.965 1.00 66.54 402 ILE H C 1
ATOM 16199 O O . ILE H 2 402 ? -64.328 23.196 10.867 1.00 66.73 402 ILE H O 1
ATOM 16204 N N . PHE H 2 403 ? -64.258 23.141 13.140 1.00 66.29 403 PHE H N 1
ATOM 16205 C CA . PHE H 2 403 ? -62.807 22.975 13.330 1.00 65.72 403 PHE H CA 1
ATOM 16206 C C . PHE H 2 403 ? -62.201 21.797 12.560 1.00 65.82 403 PHE H C 1
ATOM 16207 O O . PHE H 2 403 ? -61.095 21.913 12.031 1.00 66.26 403 PHE H O 1
ATOM 16215 N N . SER H 2 404 ? -62.932 20.679 12.511 1.00 65.33 404 SER H N 1
ATOM 16216 C CA . SER H 2 404 ? -62.497 19.441 11.846 1.00 64.50 404 SER H CA 1
ATOM 16217 C C . SER H 2 404 ? -62.276 19.607 10.348 1.00 64.49 404 SER H C 1
ATOM 16218 O O . SER H 2 404 ? -61.609 18.785 9.718 1.00 64.19 404 SER H O 1
ATOM 16221 N N . GLY H 2 405 ? -62.869 20.658 9.792 1.00 65.33 405 GLY H N 1
ATOM 16222 C CA . GLY H 2 405 ? -62.860 20.906 8.362 1.00 67.52 405 GLY H CA 1
ATOM 16223 C C . GLY H 2 405 ? -63.682 19.908 7.559 1.00 69.26 405 GLY H C 1
ATOM 16224 O O . GLY H 2 405 ? -63.557 19.850 6.333 1.00 70.72 405 GLY H O 1
ATOM 16225 N N . PHE H 2 406 ? -64.514 19.115 8.240 1.00 69.21 406 PHE H N 1
ATOM 16226 C CA . PHE H 2 406 ? -65.377 18.158 7.555 1.00 68.51 406 PHE H CA 1
ATOM 16227 C C . PHE H 2 406 ? -66.479 18.875 6.786 1.00 69.67 406 PHE H C 1
ATOM 16228 O O . PHE H 2 406 ? -66.882 18.408 5.723 1.00 70.90 406 PHE H O 1
ATOM 16236 N N . LEU H 2 407 ? -66.948 20.011 7.307 1.00 70.44 407 LEU H N 1
ATOM 16237 C CA . LEU H 2 407 ? -67.981 20.807 6.627 1.00 71.38 407 LEU H CA 1
ATOM 16238 C C . LEU H 2 407 ? -67.542 21.317 5.254 1.00 72.61 407 LEU H C 1
ATOM 16239 O O . LEU H 2 407 ? -68.384 21.664 4.423 1.00 73.66 407 LEU H O 1
ATOM 16244 N N . ASN H 2 408 ? -66.229 21.343 5.031 1.00 73.56 408 ASN H N 1
ATOM 16245 C CA . ASN H 2 408 ? -65.657 21.616 3.718 1.00 74.87 408 ASN H CA 1
ATOM 16246 C C . ASN H 2 408 ? -65.939 20.480 2.729 1.00 75.40 408 ASN H C 1
ATOM 16247 O O . ASN H 2 408 ? -66.248 20.739 1.559 1.00 75.60 408 ASN H O 1
ATOM 16252 N N . ASP H 2 409 ? -65.823 19.236 3.210 1.00 76.84 409 ASP H N 1
ATOM 16253 C CA . ASP H 2 409 ? -66.161 18.035 2.430 1.00 79.32 409 ASP H CA 1
ATOM 16254 C C . ASP H 2 409 ? -67.650 17.969 2.105 1.00 79.86 409 ASP H C 1
ATOM 16255 O O . ASP H 2 409 ? -68.031 17.636 0.984 1.00 81.86 409 ASP H O 1
ATOM 16260 N N . LEU H 2 410 ? -68.482 18.278 3.101 1.00 78.63 410 LEU H N 1
ATOM 16261 C CA . LEU H 2 410 ? -69.929 18.124 2.991 1.00 76.97 410 LEU H CA 1
ATOM 16262 C C . LEU H 2 410 ? -70.575 19.202 2.131 1.00 76.74 410 LEU H C 1
ATOM 16263 O O . LEU H 2 410 ? -71.465 18.899 1.337 1.00 77.52 410 LEU H O 1
ATOM 16268 N N . TRP H 2 411 ? -70.126 20.447 2.280 1.00 75.31 411 TRP H N 1
ATOM 16269 C CA . TRP H 2 411 ? -70.731 21.560 1.558 1.00 75.61 411 TRP H CA 1
ATOM 16270 C C . TRP H 2 411 ? -70.087 21.827 0.203 1.00 77.92 411 TRP H C 1
ATOM 16271 O O . TRP H 2 411 ? -70.797 22.068 -0.780 1.00 79.96 411 TRP H O 1
ATOM 16282 N N . PHE H 2 412 ? -68.758 21.750 0.139 1.00 79.13 412 PHE H N 1
ATOM 16283 C CA . PHE H 2 412 ? -68.023 22.346 -0.984 1.00 80.75 412 PHE H CA 1
ATOM 16284 C C . PHE H 2 412 ? -67.284 21.415 -1.961 1.00 83.74 412 PHE H C 1
ATOM 16285 O O . PHE H 2 412 ? -66.776 21.906 -2.966 1.00 85.01 412 PHE H O 1
ATOM 16293 N N . THR H 2 413 ? -67.295 20.103 -1.721 1.00 87.14 413 THR H N 1
ATOM 16294 C CA . THR H 2 413 ? -66.735 19.113 -2.674 1.00 92.43 413 THR H CA 1
ATOM 16295 C C . THR H 2 413 ? -67.373 19.242 -4.077 1.00 97.18 413 THR H C 1
ATOM 16296 O O . THR H 2 413 ? -66.654 19.298 -5.086 1.00 99.92 413 THR H O 1
ATOM 16300 N N . LYS H 2 414 ? -68.706 19.305 -4.121 1.00 102.03 414 LYS H N 1
ATOM 16301 C CA . LYS H 2 414 ? -69.512 19.531 -5.342 1.00 106.52 414 LYS H CA 1
ATOM 16302 C C . LYS H 2 414 ? -69.188 18.599 -6.523 1.00 106.46 414 LYS H C 1
ATOM 16303 O O . LYS H 2 414 ? -68.968 17.409 -6.328 1.00 105.18 414 LYS H O 1
#

Foldseek 3Di:
DALLVVLQVLLCPVQNDGCNPVFQDFCVVVVSADVRVCVSQVVLCVPLVFRDDPVVDDSPQCGTSVSVSVVSVVRNPD/DQVVLLVDAADAVPPDPVVCVVLVVLLVCLLVQLQVPDGDLVSQVVSLCVLLSNNQSHNRSLLVVLVVVLLVQLVVLLVVLLVVLVPDADDVNLVVSLCSLCVLVVCQQCPCVPPVDGDSSDTQQSLQLSLASSLSSVCSNVVVDRDDDSSLSCCRSSPRLQRRPEFRDHSVQQSVQLVGFDHNVVLVVLLVLLVVLLVLLCCLAVNLLCCLPVNQQPVLLVVLQVVADLDDDSLVVNLVSLLSSVCSNVQSSRSNSQSSVSSNRGGGDGQADPLLLDLALVVNCCGHRVSVSVSLVVPQLVVQLVVCVVVVVDDDPLVSVLVSLLVSLQVVLVSLHPDPLSSVLSNLSSVRVSVRVVVVVVLVVVQVVQVVVPHHRDDDDPVSSVVSSVVSNVSSSVSSSSVVCSSCSRPPPD/DQLLVVLQVLLCPVQNDGCNPVFQDQCVVVVSADVRVCVSQVVLCVPLVFRDDPVVDDPPQCGTSVSVSVVSVVRNPD/DQVVLLVDAADAVPPDPVVCVVLVVLLVCLLVQLQVPDGDLVSQVVSLCVLLSNNQSHNRVLLVVLVVVLLVQLVVLLVVLLVVLVPDADDVNLVVSLCSLCVLVVCQQCVCVPPVDGDSSDTQQSLQLSLASNLSSVCSNVVVDRDDDPSLSCCRSSPRLQRRPEFRDHSVQQSVQLVGFDHNVVLVVLLVLLVVLLVLLCCLAVNLLCCLPVNQQPVLLVVLQVVADLDDDSLVVNLVSLLSSVCSNVQSSNSNSQSSVSSNRGGGDGQADPLLLDLALVVNCCGHRVSVSVSLVVPQLVVQLVVCVVVVVDDDPLVSVLVSLLVSLQVVLVSLHPDPLSSVLSNLSSVRVSVRVVVVVVLVVVQVVQVVVPHHRDDDDPVSSVVSSVVSNVSSSVSSSSVVCSSCSRPPPD/DALLVVLQVLLCPVQNDGCNPVFQDQCPVVVSADVRVCVSQVVLCVPLVFRDDPVVDDPPQCGTSVSVSVVSVVRNPD/DQVVLLVDAADAVPPDPVVCVVLVVLLVCLLVQLQVPDGDLVSQVVSLVVLVSNNQSHPRNLLVVLVVVLLVQLVVLLVVLLVVLVPDADDVNLVVSLCSLCVLVVCQQCPCVPPVDGDSSDTQQSLQLSLASSLSSVCSNVVVDRDDDPSLSCCRSSPRLQRRPEFRDHSVQQSVQLVGFDHNVVLVVLLVLLVVLLVLLCCLAVNLLCCLPVNQQPVLLVVLQVVADLDDDSLVVNLVSLLSSVCSNVQSSRSNSQSSVSSNRGGGDGQADPLLLDLALVVNCCGHRVSVSVSLVVPQLVVQLVVCVVVVVDDDPLVSVLVSLLVSLQVVLVSLHPDPLSSVLSNLSSVRVSVRVVVVVVLVVVQVVQVVVPHHRDDDDPVSSVVSSVVSNVSSSVSSSSVVCSSCSRPPPD/DQLLVVLQVLLCPVQNDGCNPVFQDFCVVVVSADVRVCVSQVVLCVPLVFHDDPVVDDSPQCGTSVSVSVVSVVRNPD/DQVVLLVDAADAVPPDPVVCVVLVVLLVCLLVQLQVPDGDLVSQVVSLVVLVSNNQSHNRVLLVVLVVVLLVQLVVLLVVLLVVLVPDADDVNLVVSLCSLCVLVVCQQCPCVPPVDGDSSDTQQSLQLSLASSLSSVCSNVVVDRDDDPSLSCCRSSPRLQRRPEFRDHSVQQSVQLVGFDHNVVLVVLLVLLVVLLVLLCCLAVNLLCCLPVNQQPVLLVVLQVVADLDDDSLVVNLVSLLSSVCSNVQSSRSNSQSSVSSNRGGGDGQADPLLLDLALVVNCCGHRVSVSVSLVVPQLVVQLVVCVVVVVDDDPLVSVLVSLLVSLQVVLVSLHPDPLSSVLSNLSSVRVSVRVVVVVVLVVVQVVQVVVPHHRDDDDPVSSVVSSVVSNVSSSVSSSSVVCSSCSRPPPD

GO terms:
  GO:0005515 protein binding (F, IPI)

Organism: Streptococcus thermophilus (strain ATCC BAA-250 / LMG 18311) (NCBI:txid264199)

InterPro domains:
  IPR003230 D-alanyl carrier protein [MF_00565] (1-77)
  IPR003230 D-alanyl carrier protein [TIGR01688] (4-74)
  IPR009081 Phosphopantetheine binding ACP domain [PF00550] (6-71)
  IPR009081 Phosphopantetheine binding ACP domain [PS50075] (1-77)
  IPR036736 ACP-like superfamily [G3DSA:1.10.1200.10] (1-79)
  IPR036736 ACP-like superfamily [SSF47336] (4-78)

Radius of gyration: 49.73 Å; Cα contacts (8 Å, |Δi|>4): 2362; chains: 8; bounding box: 128×80×152 Å

B-factor: mean 96.37, std 34.23, range [51.59, 222.0]

Nearest PDB structures (foldseek):
  6bug-assembly1_C  TM=1.000E+00  e=1.029E-53  Streptococcus thermophilus
  7q6z-assembly1_A  TM=6.356E-01  e=6.297E-08  Homo sapiens
  7q1u-assembly1_A  TM=6.326E-01  e=4.737E-07  Homo sapiens
  7mhz-assembly1_A  TM=6.518E-01  e=5.844E-07  Homo sapiens
  7urf-assembly1_A  TM=7.065E-01  e=4.987E-06  Homo sapiens

CATH classification: 1.10.1200.10

Sequence (1968 aa):
MDVKAEVIEIIDELFMEDVSDMMDEDLFDAGVLDMGTVELIVELESRFDIRVPVSEFGRDDWNTANKIVEGVTELRNAMIDFLKQLPHLEPYGNPFYFIYLGIALLPIFIGLFFKKRFAIYECLVSITFIVLALTGTHASQILALLFYIVWQIIWVYSYKRYRSQRDNKWVFYLHSFLVVLPLILVKVEPTINGTQSLLNFLGISYLTFRAVGMIIEMRDGVLKEFTLGEFLRFMLFMPTFTSGPIDRFKRFNEDYQSIPNRDELLNMLEQAVKYIMLGFLYKFVLAQIFGSMLLPPLKAQALSQGGIFNLPTLGVMYVYGFDLFFDFAGYSMFALAVSNLMGIKSPINFDKPFISRDMKEFWNRWHMSLSFWFRDFVFMRLVIVLMRNKVFKNRNTTSNVAYIINMMVMGFWHGITWYYIAYGIFHGIGLVINDAWLRKKKTINKDRKKAGLKPLPENKWTKALGIFITFNTVMLSFLIFSGFLNDLWFTKMDVKAEVIEIIDELFMEDVSDMMDEDLFDAGVLDMGTVELIVELESRFDIRVPVSEFGRDDWNTANKIVEGVTELRNAMIDFLKQLPHLEPYGNPFYFIYLGIALLPIFIGLFFKKRFAIYECLVSITFIVLALTGTHASQILALLFYIVWQIIWVYSYKRYRSQRDNKWVFYLHSFLVVLPLILVKVEPTINGTQSLLNFLGISYLTFRAVGMIIEMRDGVLKEFTLGEFLRFMLFMPTFTSGPIDRFKRFNEDYQSIP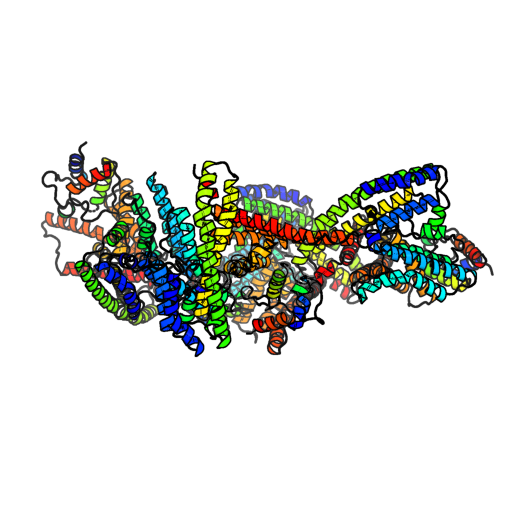NRDELLNMLEQAVKYIMLGFLYKFVLAQIFGSMLLPPLKAQALSQGGIFNLPTLGVMYVYGFDLFFDFAGYSMFALAVSNLMGIKSPINFDKPFISRDMKEFWNRWHMSLSFWFRDFVFMRLVIVLMRNKVFKNRNTTSNVAYIINMMVMGFWHGITWYYIAYGIFHGIGLVINDAWLRKKKTINKDRKKAGLKPLPENKWTKALGIFITFNTVMLSFLIFSGFLNDLWFTKMDVKAEVIEIIDELFMEDVSDMMDEDLFDAGVLDMGTVELIVELESRFDIRVPVSEFGRDDWNTANKIVEGVTELRNAMIDFLKQLPHLEPYGNPFYFIYLGIALLPIFIGLFFKKRFAIYECLVSITFIVLALTGTHASQILALLFYIVWQIIWVYSYKRYRSQRDNKWVFYLHSFLVVLPLILVKVEPTINGTQSLLNFLGISYLTFRAVGMIIEMRDGVLKEFTLGEFLRFMLFMPTFTSGPIDRFKRFNEDYQSIPNRDELLNMLEQAVKYIMLGFLYKFVLAQIFGSMLLPPLKAQALSQGGIFNLPTLGVMYVYGFDLFFDFAGYSMFALAVSNLMGIKSPINFDKPFISRDMKEFWNRWHMSLSFWFRDFVFMRLVIVLMRNKVFKNRNTTSNVAYIINMMVMGFWHGITWYYIAYGIFHGIGLVINDAWLRKKKTINKDRKKAGLKPLPENKWTKALGIFITFNTVMLSFLIFSGFLNDLWFTKMDVKAEVIEIIDELFMEDVSDMMDEDLFDAGVLDMGTVELIVELESRFDIRVPVSEFGRDDWNTANKIVEGVTELRNAMIDFLKQLPHLEPYGNPFYFIYLGIALLPIFIGLFFKKRFAIYECLVSITFIVLALTGTHASQILALLFYIVWQIIWVYSYKRYRSQRDNKWVFYLHSFLVVLPLILVKVEPTINGTQSLLNFLGISYLTFRAVGMIIEMRDGVLKEFTLGEFLRFMLFMPTFTSGPIDRFKRFNEDYQSIPNRDELLNMLEQAVKYIMLGFLYKFVLAQIFGSMLLPPLKAQALSQGGIFNLPTLGVMYVYGFDLFFDFAGYSMFALAVSNLMGIKSPINFDKPFISRDMKEFWNRWHMSLSFWFRDFVFMRLVIVLMRNKVFKNRNTTSNVAYIINMMVMGFWHGITWYYIAYGIFHGIGLVINDAWLRKKKTINKDRKKAGLKPLPENKWTKALGIFITFNTVMLSFLIFSGFLNDLWFTK